Protein 3EJB (pdb70)

Secondary structure (DSSP, 8-state):
--PPPHHHHHHHHHHHHS-PPTTTS-TT-BTTTTT---TTHHHHHHHHHHHHTT----HHHHHH--BHHHHHHHHHH-/-HHHH-HHHHHHHHHHH-SEEEEEETTEEEEEE--HHHHHHHHH-TTEE---SS-TT--TTHHHHHHHHTSGGG--TTHHHHHHHHHHGGGSHHHHHTTHHHHHHHHHHHHHTTTTTSEEEHIIIIIHHHHHHHHHHHHT--GGGHHHHHHHHHHHHGGGSTT--HHHHHHHHHHHHHHHHHHHHHHHHHHHS--SSHHHHHHH----HHHHHHHHHHHHHHHHHHHHHHHHHHHHHHHT-HHHHHHHHH-GGGHHHHHHHHHHHS-SB-EEEEEESS-EEETTEEE-TT-EEEEEHHHHTT-TTTSSSTTS--TT-SS----TT--STT--TTHHHHHHHHHHHHHHHHHH-TT-EE----B-S-SSB--BS--EEE--/---PPPHHHHHHHHHHHHHT--GGG--TT-BTTTTS---TTHHHHHHHHHHHHTT----HHHHHH--BHHHHHHHH-/-HHHHHHH-HHHHHHHHHHH-SEEEEEETTEEEEEE--HHHHHHHHH-TTEE---SS-TT--TTHHHHHHHHTSGGG--TTHHHHHHHHHHTTSSHHHHHTTHHHHHHHHHHHHHTTTTTSEEEHIIIIIHHHHHHHHHHHHT--TTSHHHHHHHHHHHGGGGSTT--HHHHHHHHHHHHHHHHHHHHHHHHHHHS--SSHHHHHHS--TT----HHHHHHHHHHHHHHHHTHHHHHHHHHHHHHHH-HHHHHHHHH-GGGHHHHHHHHHHHS-SB-EEEEEESS-EEETTEEE-TT-EEEEEHHHHTT-TTTSSSTTS--TT--S----TT--GGG--TTHHHHHHHHHHHHHHHHHH-TT-EE---B-S-SSB--BS--EEE--/--PPPHHHHHHHHHHHHHT--SSS--TT-BTTTTS---TTHHHHHHHHHHHHTT----HHHHTT--BHHHHHHHHHT-/-TTT-HHHHHHHHHHH-SEEEEEETTEEEEEE--HHHHHHHHH-TTEE---SS-TT--TTHHHHHHHHTSGGG--TTHHHHHHHHHGGGGSHHHHHTTHHHHHHHHHHHHHTTTTTSEEEIIIIIIHHHHHHHHHHHHT--GGGHHHHHHHHHHHHGGGSTT--HHHHHHHHHHHHHHHHHHHHHHHHHHHS--SSHHHHHHH----HHHHHHHHHHHHHHHHHHHHHHHHHHHHHHHH-HHHHHHHHH-GGGHHHHHHHHHHHS-SB-EEEEEESS-EEETTEEE-TT-EEEEEHHHHTT-TTTSSSTTS--TT-SS----TT--STT--TTHHHHHHHHHHHHHHHHHH-TT-EE---B-S-SSB--BS--EEE--/---PPPHHHHHHHHHHHHHT--GGG--TT-BTTTTT---TTHHHHHHHHHHHHTT----HHHHTT--BHHHHHHHH-/-HHHHHHH-HHHHHHHHHHH-SEEEEEETTEEEEEE--HHHHHHHHH-TTEE---SS-TT--TTHHHHHHHHTSGGG--TTHHHHHHHHHGGGSSHHHHHTTHHHHHHHHHHHHHTTTTSSEEEIIIIIIHHHHHHHHHHHHT--GGGHHHHHHHHHHHGGGGSTT--HHHHHHHHHHHHHHHHHHHHHHHHHHHS--SSHHHHHHH-BTTB---HHHHHHHHHHHHHHHHHHHHHHHHHHHHHHHH-HHHHHHHHH-GGGHHHHHHHHHHHS-SB--EEEEESS-EEETTEEE-TT-EEEE-HHHHTT-TTTSSSTTS--TT--S----TT--GGG--TTHHHHHHHHHHHHHHHHHSSTT-EE-----B-S-SSB--BS--EEE-

Sequence (1841 aa):
SHMSTIEERVKKIIGEQLGVKQEEVTNNASFVEDLGADSLDTVELVMALEEEFDTEIPDEEAEKITTVQAAIDYINGHSEFLKNPYSFYDTLRAVHPIYKGSFLKYPGWYVTGYEETAAILKDARFKVRTPLPESSTKYQDLSHVQNQMMLFQNQPDHRRRLRTLASGAFTPRTTESYQPYIIETVHHLLDQVQGKKKMEVISDFAFPLASFVIANIIGVPEEDREQLKEWAASLIQTIDFTRSRKALTEGNIMAVQAMAYFKELIQKRKRHPQQQDMISMLLKGKLTEEEAASTCILLAIAGHETTVNLISNSVLCLLQHPEQLLKLRENPDLIGTAVEECLRYESPTQMTARVASEDIDICGVTIRQGEQVYLLLGAANRDPSIFTNPDVFDITRSPNPHLSFGHGHHVCLGSSLARLEAQIAINTLLQRMPSLNLAEWRYRPLFGFRALEELPVTFEGSHMSTIEERVKKIIGEQLGVKQEEVTNNASFVEDLGADSLDTVELVMALEEEFDTEIPDEEAEKITTVQAAIDYINTASSEFLKNPYSFYDTLRAVHPIYKGSFLKYPGWYVTGYEETAAILKDARFKVRTPLPESSTKYQDLSHVQNQMMLFQNQPDHRRLRTLASGAFTPRTTESYQPYIIETVHHLLDQVQGKKKMEVISDFAFPLASFVIANIIGVPEEDREQLKEWAASLIQTIDFTRSRKALTEGNIMAVQAMAYFKELIQKRKRHPQQDMISMLLKGREKDKLTEEEAASTCILLAIAGHETTVNLISNSVLCLLQHPEQLLKLRENPDLIGTAVEECLRYESPTQMTARVASEDIDICGVTIRQGEQVYLLLGAANRDPSIFTNPDVFDITRSPNNPHLSFGHGHHVCLGSSLARLEAQIAINTLLQRMPSLNLAWRYRPLFGFRALEELPVTFESHMSTIEERVKKIIGEQLGVKQEEVTNNASFVEDLGADSLDTVELVMALEEEFDTEIPDEEAEKITTVQAAIDYINGHEFLKNPYSFYDTLRAVHPIYKGSFLKYPGWYVTGYEETAAILKDARFKVRTPLPESSTKYQDLSHVQNQMMLFQNQPDHRRLRTLASGAFTPRTTESYQPYIIETVHHLLDQVQGKKKMEVISDFAFPLASFVIANIIGVPEEDREQLKEWAASLIQTIDFTRSRKALTEGNIMAVQAMAYFKELIQKRKRHPQQDMISMLLKGKLTEEEAASTCILLAIAGHETTVNLISNSVLCLLQHPEQLLKLRENPDLIGTAVEECLRYESPTQMTARVASEDIDICGVTIRQGEQVYLLLGAANRDPSIFTNPDVFDITRSPNPHLSFGHGHHVCLGSSLARLEAQIAINTLLQRMPSLNLAWRYRPLFGFRALEELPVTFEGSHMSTIEERVKKIIGEQLGVKQEEVTNNASFVEDLGADSLDTVELVMALEEEFDTEIPDEEAEKITTVQAAIDYINTASSEFLKNPYSFYDTLRAVHPIYKGSFLKYPGWYVTGYEETAAILKDARFKVRTPLPESSTKYQDLSHVQNQMMLFQNQPDHRRLRTLASGAFTPRTTESYQPYIIETVHHLLDQVQGKKKMEVISDFAFPLASFVIANIIGVPEEDREQLKEWAASLIQTIDFTRSRKALTEGNIMAVQAMAYFKELIQKRKRHPQQDMISMLLKGREKDKLTEEEAASTCILLAIAGHETTVNLISNSVLCLLQHPEQLLKLRENPDLIGTAVEECLRYESPTQMTARVASEDIDICGVTIRQGEQVYLLLGAANRDPSIFTNPDVFDITRSPNPHLSFGHGHHVCLGSSLARLEAQIAINTLLQRMPSLNLADEWRYRPLFGFRALEELPVTF

Solvent-accessible surface area: 83717 Å² total; per-residue (Å²): 168,130,176,75,65,54,70,72,65,0,36,117,20,0,10,116,20,32,72,23,143,85,156,90,0,66,51,126,9,24,14,82,143,95,18,54,6,53,83,5,19,45,17,2,7,23,56,10,12,44,126,71,32,135,47,156,8,71,29,138,51,18,118,150,36,86,32,0,59,30,3,9,78,26,23,98,61,143,88,142,50,32,147,74,3,18,67,64,5,62,76,11,38,89,105,56,31,2,62,137,20,29,60,76,38,32,78,10,21,4,0,0,0,22,101,34,0,14,49,2,13,75,31,54,102,7,88,7,53,24,18,1,25,147,108,13,101,95,11,120,60,1,6,81,5,7,49,31,11,14,70,36,37,47,43,30,40,6,99,59,2,48,96,37,1,35,33,6,15,51,29,196,43,6,81,73,36,62,89,63,0,68,115,11,0,69,102,10,0,87,101,9,41,80,135,126,140,9,34,0,21,69,52,0,0,30,25,0,0,12,66,2,5,0,66,13,0,10,1,46,117,146,32,28,130,81,2,83,90,6,1,42,7,10,13,68,2,62,5,28,50,28,43,78,175,13,2,74,76,0,30,90,22,0,73,77,0,14,45,34,1,72,109,7,0,76,130,36,102,190,116,94,97,192,23,5,1,11,54,4,44,177,56,152,22,83,67,54,20,4,0,0,8,0,4,25,17,2,20,47,8,1,8,34,10,7,4,4,0,0,6,0,4,10,5,3,18,85,54,86,142,22,17,89,65,1,92,135,30,64,46,2,18,5,19,1,1,12,0,2,2,0,30,24,1,9,27,5,32,38,18,15,28,1,36,75,89,1,111,31,57,86,34,69,0,151,122,44,42,52,0,11,0,9,5,1,0,0,0,13,14,40,56,39,8,26,91,22,78,85,3,42,1,52,37,37,57,20,62,20,6,9,34,18,66,25,93,40,55,48,33,18,20,46,11,11,32,27,2,0,28,16,0,2,34,14,0,14,139,55,0,72,56,13,87,48,87,205,89,148,32,56,82,8,66,6,23,13,1,3,78,76,0,52,2,44,6,104,126,121,123,177,75,66,56,65,58,65,0,29,105,21,0,6,117,18,32,68,67,131,55,144,130,3,72,41,114,8,22,17,98,156,103,32,54,8,50,91,5,18,42,13,4,7,28,64,5,20,39,128,76,25,140,43,153,15,71,25,114,58,20,111,138,37,80,39,0,65,28,6,10,83,78,45,118,128,90,49,44,115,38,28,134,75,3,19,60,83,7,55,87,10,37,95,100,54,33,2,63,99,24,23,57,69,39,24,80,2,24,5,0,0,1,21,98,28,0,6,44,0,10,78,33,69,42,7,90,6,60,23,15,5,29,136,114,16,103,92,13,115,63,1,9,74,4,7,42,33,11,15,67,31,33,48,89,109,49,2,101,52,0,51,44,3,0,22,24,11,14,47,38,134,47,5,93,78,45,80,78,84,0,59,116,11,0,66,98,15,1,82,108,11,80,61,145,138,143,6,30,0,24,66,58,1,0,38,22,0,0,9,76,3,4,0,67,16,0,11,2,39,135,132,31,35,136,90,3,85,86,13,2,40,12,10,12,38,1,57,4,25,40,24,39,80,175,16,1,74,88,0,32,90,24,0,72,82,1,14,60,38,1,74,93,9,0,73,112,33,89,161,131,26,73,127,20,3,0,13,44,2,61,119,32,108,161,194,19,162,34,80,66,55,17,1,0,0,3,0,4,28,15,2,18,46,8,6,13,32,10,10,5,3,0,1,5,0,4,5,3,2,21,85,40,87,104,18,17,102,70,1,53,133,19,73,48,0,19,5,18,1,0,11,0,2,2,1,27,26,1,9,30,4,30,38,15,14,26,2,31,58,40,2,75,28,54,84,29,34,0,119,124,46,46,51,0,15,0,12,5,0,0,0,0,10,15,72,68,44,4,39,91,21,77,79,8,44,0,38,30,32,53,20,66,21,6,9,35,18,52,22,67,37,54,49,34,18,20,41,10,15,32,22,2,0,30,17,0,2,34,9,1,13,137,38,0,89,67,10,84,56,90,149,187,32,55,81,6,36,6,21,11,1,5,79,99,2,70,1,57,5,111,169,131,175,76,66,61,72,64,74,0,32,114,22,0,0,98,21,37,64,58,128,89,134,98,4,74,41,136,7,11,20,75,142,98,24,50,8,50,83,5,19,44,17,2,8,23,54,10,15,46,112,72,29,134,55,155,11,67,35,116,46,19,143,144,38,80,40,0,65,32,4,10,79,25,19,90,62,138,177,59,50,156,74,2,17,64,65,6,58,79,12,37,90,104,57,32,3,62,158,20,37,62,79,39,32,86,10,26,5,0,0,1,24,104,29,0,8,46,0,13,131,34,54,101,8,78,8,55,30,17,2,26,141,93,14,99,88,12,119,60,1,7,80,4,7,48,38,9,20,68,35,42,45,133,106,52,7,116,75,6,32,82,40,2,34,33,6,14,53,100,212,41,5,122,74,37,65,91,65,0,67,117,11,0,72,104,13,0,86,103,11,52,74,132,131,137,9,36,0,24,74,49,1,0,29,20,0,0,0,46,2,3,3,82,13,0,10,10,58,139,150,43,44,112,80,3,81,87,12,2,50,9,8,13,35,2,58,4,28,43,25,40,72,169,21,2,75,81,0,29,92,19,0,73,71,1,15,48,41,1,69,96,10,0,64,48,34,109,118,72,21,84,141,22,4,1,3,60,4,51,131,49,205,32,81,65,53,22,4,0,0,12,0,4,29,18,4,18,44,8,1,8,35,8,7,4,4,0,0,5,0,4,8,2,3,25,76,48,87,142,28,17,94,102,1,57,131,59,50,130,46,19,27,44,1,1,32,0,2,2,1,28,23,0,8,28,6,31,39,18,18,28,1,35,78,85,3,116,30,49,86,33,65,0,142,115,46,56,53,0,10,0,10,5,1,0,0,0,12,13,75,89,58,4,106,106,22,77,81,3,47,0,68,26,100,109,27,68,20,5,10,34,18,51,32,104,40,54,50,34,18,21,44,11,13,67,21,1,0,46,17,0,2,24,11,1,8,113,56,0,80,50,9,88,48,83,158,192,35,58,84,10,58,7,22,13,1,3,93,97,0,51,2,56,9,105,135,114,128,174,76,64,59,67,54,69,0,26,114,23,0,4,129,31,38,71,46,137,48,129,104,6,75,37,121,8,18,16,92,160,98,39,57,6,45,91,4,9,41,14,1,6,18,46,10,17,41,121,75,23,134,58,160,14,75,21,142,60,14,117,136,33,84,33,0,66,26,2,17,87,84,33,138,131,90,54,68,113,41,30,160,69,3,20,65,68,5,58,76,9,35,92,104,53,32,3,57,103,24,25,51,70,40,24,80,3,28,5,0,0,0,21,95,35,0,6,47,1,8,119,34,54,97,7,90,8,44,19,17,4,28,137,115,11,104,72,16,117,61,1,7,74,3,7,45,30,11,13,71,30,37,46,124,107,49,12,167,56,0,56,48,4,0,26,25,11,15,50,103,213,39,6,127,74,40,67,93,82,0,21,117,10,0,25,96,16,0,57,110,8,58,64,109,146,126,8,37,0,22,72,45,1,0,47,16,0,0,1,54,4,4,3,74,15,0,11,6,37,116,137,39,38,95,93,3,61,98,9,1,44,12,9,14,34,1,56,4,24,39,27,49,70,172,17,0,71,85,0,30,93,28,0,71,80,1,13,58,30,1,74,110,9,0,87,105,31,118,172,116,87,91,188,19,2,0,12,58,1,47,181,22,114,186,184,32,164,29,78,60,54,18,0,0,0,2,0,4,26,15,3,19,42,9,1,14,36,8,9,4,4,0,0,5,0,4,5,1,3,23,71,52,88,140,28,17,95,89,2,54,140,56,75,135,35,22,29,36,1,1,33,0,2,2,1,28,23,0,9,29,5,31,39,17,14,26,2,33,79,87,1,112,36,59,85,32,62,0,151,122,44,40,53,0,14,0,9,5,1,0,0,0,10,13,79,85,58,6,114,92,20,77,81,8,44,0,61,32,94,118,20,64,19,6,9,34,17,52,32,107,40,55,48,35,19,21,42,10,12,68,21,2,0,45,20,0,1,35,11,0,10,72,9,0,104,78,7,87,44,49,144,119,63,165,37,54,81,6,30,6,20,11,0,3,68,87,0,35,2,56,39

InterPro domains:
  IPR003231 Acyl carrier protein [MF_01217] (3-77)
  IPR003231 Acyl carrier protein [PTHR20863] (2-77)
  IPR003231 Acyl carrier protein [TIGR00517] (1-77)
  IPR006162 Phosphopantetheine attachment site [PS00012] (32-47)
  IPR009081 Phosphopantetheine binding ACP domain [PF00550] (6-73)
  IPR009081 Phosphopantetheine binding ACP domain [PS50075] (2-77)
  IPR036736 ACP-like superfamily [G3DSA:1.10.1200.10] (1-78)
  IPR036736 ACP-like superfamily [SSF47336] (2-77)

Structure (mmCIF, N/CA/C/O backbone):
data_3EJB
#
_entry.id   3EJB
#
_cell.length_a   61.300
_cell.length_b   92.100
_cell.length_c   107.700
_cell.angle_alpha   109.00
_cell.angle_beta   89.20
_cell.angle_gamma   90.10
#
_symmetry.space_group_name_H-M   'P 1'
#
loop_
_entity.id
_entity.type
_entity.pdbx_description
1 polymer 'Acyl carrier protein'
2 polymer 'Biotin biosynthesis cytochrome P450-like enzyme'
3 non-polymer 'S-[2-({N-[(2S)-2-hydroxy-3,3-dimethyl-4-(phosphonooxy)butanoyl]-beta-alanyl}amino)ethyl] tetradecanethioate'
4 non-polymer 'heptyl 1-thio-beta-D-glucopyranoside'
5 non-polymer 'PROTOPORPHYRIN IX CONTAINING FE'
6 non-polymer 'CHLORIDE ION'
7 water water
#
loop_
_atom_site.group_PDB
_atom_site.id
_atom_site.type_symbol
_atom_site.label_atom_id
_atom_site.label_alt_id
_atom_site.label_comp_id
_atom_site.label_asym_id
_atom_site.label_entity_id
_atom_site.label_seq_id
_atom_site.pdbx_PDB_ins_code
_atom_site.Cartn_x
_atom_site.Cartn_y
_atom_site.Cartn_z
_atom_site.occupancy
_atom_site.B_iso_or_equiv
_atom_site.auth_seq_id
_atom_site.auth_comp_id
_atom_site.auth_asym_id
_atom_site.auth_atom_id
_atom_site.pdbx_PDB_model_num
ATOM 1 N N . SER A 1 18 ? 73.942 -22.441 96.515 1.00 32.88 18 SER A N 1
ATOM 2 C CA . SER A 1 18 ? 73.166 -21.185 96.724 1.00 32.75 18 SER A CA 1
ATOM 3 C C . SER A 1 18 ? 73.202 -20.751 98.185 1.00 32.65 18 SER A C 1
ATOM 4 O O . SER A 1 18 ? 73.611 -21.514 99.061 1.00 32.65 18 SER A O 1
ATOM 7 N N . HIS A 1 19 ? 72.774 -19.517 98.439 1.00 32.56 19 HIS A N 1
ATOM 8 C CA . HIS A 1 19 ? 72.725 -18.981 99.795 1.00 32.39 19 HIS A CA 1
ATOM 9 C C . HIS A 1 19 ? 71.730 -17.828 99.891 1.00 32.18 19 HIS A C 1
ATOM 10 O O . HIS A 1 19 ? 71.368 -17.224 98.879 1.00 32.12 19 HIS A O 1
ATOM 17 N N . MET A 1 20 ? 71.284 -17.534 101.109 1.00 31.93 20 MET A N 1
ATOM 18 C CA . MET A 1 20 ? 70.410 -16.392 101.351 1.00 31.65 20 MET A CA 1
ATOM 19 C C . MET A 1 20 ? 71.148 -15.091 101.049 1.00 31.65 20 MET A C 1
ATOM 20 O O . MET A 1 20 ? 72.361 -14.996 101.243 1.00 31.64 20 MET A O 1
ATOM 25 N N . SER A 1 21 ? 70.411 -14.094 100.567 1.00 31.40 21 SER A N 1
ATOM 26 C CA . SER A 1 21 ? 71.007 -12.827 100.154 1.00 31.29 21 SER A CA 1
ATOM 27 C C . SER A 1 21 ? 71.707 -12.127 101.316 1.00 31.04 21 SER A C 1
ATOM 28 O O . SER A 1 21 ? 71.113 -11.914 102.372 1.00 30.95 21 SER A O 1
ATOM 31 N N . THR A 1 22 ? 72.973 -11.779 101.113 1.00 30.95 22 THR A N 1
ATOM 32 C CA . THR A 1 22 ? 73.740 -11.053 102.120 1.00 30.75 22 THR A CA 1
ATOM 33 C C . THR A 1 22 ? 73.422 -9.562 102.070 1.00 30.67 22 THR A C 1
ATOM 34 O O . THR A 1 22 ? 72.723 -9.098 101.169 1.00 30.66 22 THR A O 1
ATOM 38 N N . ILE A 1 23 ? 73.938 -8.817 103.043 1.00 30.61 23 ILE A N 1
ATOM 39 C CA . ILE A 1 23 ? 73.787 -7.366 103.057 1.00 30.60 23 ILE A CA 1
ATOM 40 C C . ILE A 1 23 ? 74.343 -6.749 101.778 1.00 30.47 23 ILE A C 1
ATOM 41 O O . ILE A 1 23 ? 73.682 -5.929 101.140 1.00 30.32 23 ILE A O 1
ATOM 46 N N . GLU A 1 24 ? 75.550 -7.161 101.400 1.00 30.48 24 GLU A N 1
ATOM 47 C CA . GLU A 1 24 ? 76.202 -6.651 100.196 1.00 30.52 24 GLU A CA 1
ATOM 48 C C . GLU A 1 24 ? 75.383 -6.930 98.938 1.00 30.38 24 GLU A C 1
ATOM 49 O O . GLU A 1 24 ? 75.202 -6.050 98.098 1.00 30.31 24 GLU A O 1
ATOM 55 N N . GLU A 1 25 ? 74.896 -8.160 98.811 1.00 30.41 25 GLU A N 1
ATOM 56 C CA . GLU A 1 25 ? 74.139 -8.565 97.630 1.00 30.46 25 GLU A CA 1
ATOM 57 C C . GLU A 1 25 ? 72.815 -7.813 97.515 1.00 30.31 25 GLU A C 1
ATOM 58 O O . GLU A 1 25 ? 72.397 -7.444 96.418 1.00 30.50 25 GLU A O 1
ATOM 64 N N . ARG A 1 26 ? 72.165 -7.582 98.653 1.00 30.22 26 ARG A N 1
ATOM 65 C CA . ARG A 1 26 ? 70.893 -6.862 98.686 1.00 30.27 26 ARG A CA 1
ATOM 66 C C . ARG A 1 26 ? 71.060 -5.394 98.296 1.00 30.39 26 ARG A C 1
ATOM 67 O O . ARG A 1 26 ? 70.247 -4.845 97.551 1.00 30.27 26 ARG A O 1
ATOM 75 N N . VAL A 1 27 ? 72.116 -4.763 98.805 1.00 30.51 27 VAL A N 1
ATOM 76 C CA . VAL A 1 27 ? 72.418 -3.373 98.466 1.00 30.54 27 VAL A CA 1
ATOM 77 C C . VAL A 1 27 ? 72.713 -3.226 96.976 1.00 30.84 27 VAL A C 1
ATOM 78 O O . VAL A 1 27 ? 72.181 -2.334 96.314 1.00 30.67 27 VAL A O 1
ATOM 82 N N . LYS A 1 28 ? 73.554 -4.114 96.454 1.00 31.21 28 LYS A N 1
ATOM 83 C CA . LYS A 1 28 ? 73.976 -4.047 95.058 1.00 31.61 28 LYS A CA 1
ATOM 84 C C . LYS A 1 28 ? 72.818 -4.290 94.093 1.00 31.79 28 LYS A C 1
ATOM 85 O O . LYS A 1 28 ? 72.767 -3.699 93.015 1.00 31.92 28 LYS A O 1
ATOM 91 N N . LYS A 1 29 ? 71.893 -5.160 94.487 1.00 32.16 29 LYS A N 1
ATOM 92 C CA . LYS A 1 29 ? 70.717 -5.452 93.673 1.00 32.54 29 LYS A CA 1
ATOM 93 C C . LYS A 1 29 ? 69.816 -4.226 93.539 1.00 32.79 29 LYS A C 1
ATOM 94 O O . LYS A 1 29 ? 69.301 -3.937 92.458 1.00 32.68 29 LYS A O 1
ATOM 100 N N . ILE A 1 30 ? 69.632 -3.510 94.643 1.00 33.33 30 ILE A N 1
ATOM 101 C CA . ILE A 1 30 ? 68.841 -2.282 94.647 1.00 33.94 30 ILE A CA 1
ATOM 102 C C . ILE A 1 30 ? 69.459 -1.233 93.727 1.00 34.52 30 ILE A C 1
ATOM 103 O O . ILE A 1 30 ? 68.768 -0.631 92.905 1.00 34.41 30 ILE A O 1
ATOM 108 N N . ILE A 1 31 ? 70.766 -1.027 93.868 1.00 35.30 31 ILE A N 1
ATOM 109 C CA . ILE A 1 31 ? 71.493 -0.082 93.026 1.00 36.19 31 ILE A CA 1
ATOM 110 C C . ILE A 1 31 ? 71.359 -0.451 91.551 1.00 36.78 31 ILE A C 1
ATOM 111 O O . ILE A 1 31 ? 71.099 0.408 90.709 1.00 36.90 31 ILE A O 1
ATOM 116 N N . GLY A 1 32 ? 71.521 -1.736 91.251 1.00 37.50 32 GLY A N 1
ATOM 117 C CA . GLY A 1 32 ? 71.430 -2.226 89.881 1.00 38.39 32 GLY A CA 1
ATOM 118 C C . GLY A 1 32 ? 70.060 -2.022 89.264 1.00 39.07 32 GLY A C 1
ATOM 119 O O . GLY A 1 32 ? 69.945 -1.638 88.100 1.00 39.08 32 GLY A O 1
ATOM 120 N N . GLU A 1 33 ? 69.017 -2.278 90.048 1.00 39.78 33 GLU A N 1
ATOM 121 C CA . GLU A 1 33 ? 67.645 -2.143 89.569 1.00 40.67 33 GLU A CA 1
ATOM 122 C C . GLU A 1 33 ? 67.248 -0.680 89.389 1.00 41.09 33 GLU A C 1
ATOM 123 O O . GLU A 1 33 ? 66.511 -0.338 88.464 1.00 41.21 33 GLU A O 1
ATOM 129 N N . GLN A 1 34 ? 67.744 0.178 90.275 1.00 41.68 34 GLN A N 1
ATOM 130 C CA . GLN A 1 34 ? 67.428 1.602 90.228 1.00 42.33 34 GLN A CA 1
ATOM 131 C C . GLN A 1 34 ? 68.114 2.294 89.054 1.00 42.85 34 GLN A C 1
ATOM 132 O O . GLN A 1 34 ? 67.480 3.033 88.299 1.00 42.85 34 GLN A O 1
ATOM 138 N N . LEU A 1 35 ? 69.411 2.045 88.904 1.00 43.53 35 LEU A N 1
ATOM 139 C CA . LEU A 1 35 ? 70.213 2.737 87.902 1.00 44.14 35 LEU A CA 1
ATOM 140 C C . LEU A 1 35 ? 70.311 1.946 86.601 1.00 44.66 35 LEU A C 1
ATOM 141 O O . LEU A 1 35 ? 71.061 2.316 85.697 1.00 44.78 35 LEU A O 1
ATOM 146 N N . GLY A 1 36 ? 69.549 0.859 86.511 1.00 45.22 36 GLY A N 1
ATOM 147 C CA . GLY A 1 36 ? 69.549 0.010 85.323 1.00 45.82 36 GLY A CA 1
ATOM 148 C C . GLY A 1 36 ? 70.939 -0.490 84.978 1.00 46.34 36 GLY A C 1
ATOM 149 O O . GLY A 1 36 ? 71.188 -0.944 83.859 1.00 46.38 36 GLY A O 1
ATOM 150 N N . VAL A 1 37 ? 71.843 -0.407 85.948 1.00 46.76 37 VAL A N 1
ATOM 151 C CA . VAL A 1 37 ? 73.247 -0.724 85.726 1.00 47.19 37 VAL A CA 1
ATOM 152 C C . VAL A 1 37 ? 73.538 -2.201 85.986 1.00 47.44 37 VAL A C 1
ATOM 153 O O . VAL A 1 37 ? 72.949 -2.817 86.875 1.00 47.55 37 VAL A O 1
ATOM 157 N N . LYS A 1 38 ? 74.438 -2.762 85.186 1.00 47.76 38 LYS A N 1
ATOM 158 C CA . LYS A 1 38 ? 74.829 -4.162 85.309 1.00 47.98 38 LYS A CA 1
ATOM 159 C C . LYS A 1 38 ? 75.605 -4.401 86.603 1.00 48.03 38 LYS A C 1
ATOM 160 O O . LYS A 1 38 ? 76.300 -3.510 87.091 1.00 48.03 38 LYS A O 1
ATOM 166 N N . GLN A 1 39 ? 75.469 -5.600 87.163 1.00 48.11 39 GLN A N 1
ATOM 167 C CA . GLN A 1 39 ? 76.272 -6.011 88.312 1.00 48.14 39 GLN A CA 1
ATOM 168 C C . GLN A 1 39 ? 77.747 -6.113 87.927 1.00 48.05 39 GLN A C 1
ATOM 169 O O . GLN A 1 39 ? 78.086 -6.155 86.744 1.00 48.06 39 GLN A O 1
ATOM 175 N N . GLU A 1 40 ? 78.618 -6.150 88.932 1.00 47.92 40 GLU A N 1
ATOM 176 C CA . GLU A 1 40 ? 80.066 -6.109 88.711 1.00 47.72 40 GLU A CA 1
ATOM 177 C C . GLU A 1 40 ? 80.520 -4.792 88.083 1.00 47.40 40 GLU A C 1
ATOM 178 O O . GLU A 1 40 ? 81.713 -4.488 88.051 1.00 47.32 40 GLU A O 1
ATOM 184 N N . GLU A 1 41 ? 79.566 -4.027 87.563 1.00 47.01 41 GLU A N 1
ATOM 185 C CA . GLU A 1 41 ? 79.781 -2.611 87.305 1.00 46.62 41 GLU A CA 1
ATOM 186 C C . GLU A 1 41 ? 79.417 -1.846 88.571 1.00 46.16 41 GLU A C 1
ATOM 187 O O . GLU A 1 41 ? 79.926 -0.754 88.824 1.00 46.13 41 GLU A O 1
ATOM 193 N N . VAL A 1 42 ? 78.534 -2.442 89.368 1.00 45.62 42 VAL A N 1
ATOM 194 C CA . VAL A 1 42 ? 78.298 -1.992 90.732 1.00 45.05 42 VAL A CA 1
ATOM 195 C C . VAL A 1 42 ? 79.371 -2.573 91.644 1.00 44.66 42 VAL A C 1
ATOM 196 O O . VAL A 1 42 ? 79.114 -3.495 92.418 1.00 44.68 42 VAL A O 1
ATOM 200 N N . THR A 1 43 ? 80.584 -2.046 91.525 1.00 44.08 43 THR A N 1
ATOM 201 C CA . THR A 1 43 ? 81.681 -2.471 92.377 1.00 43.49 43 THR A CA 1
ATOM 202 C C . THR A 1 43 ? 81.673 -1.675 93.671 1.00 43.10 43 THR A C 1
ATOM 203 O O . THR A 1 43 ? 81.097 -0.590 93.738 1.00 43.03 43 THR A O 1
ATOM 207 N N . ASN A 1 44 ? 82.297 -2.227 94.705 1.00 42.55 44 ASN A N 1
ATOM 208 C CA . ASN A 1 44 ? 82.573 -1.465 95.910 1.00 42.00 44 ASN A CA 1
ATOM 209 C C . ASN A 1 44 ? 83.515 -0.311 95.577 1.00 41.59 44 ASN A C 1
ATOM 210 O O . ASN A 1 44 ? 84.249 -0.369 94.590 1.00 41.68 44 ASN A O 1
ATOM 215 N N . ASN A 1 45 ? 83.466 0.748 96.378 1.00 40.99 45 ASN A N 1
ATOM 216 C CA . ASN A 1 45 ? 84.298 1.930 96.147 1.00 40.40 45 ASN A CA 1
ATOM 217 C C . ASN A 1 45 ? 83.826 2.796 94.978 1.00 39.77 45 ASN A C 1
ATOM 218 O O . ASN A 1 45 ? 84.359 3.883 94.751 1.00 39.77 45 ASN A O 1
ATOM 223 N N . ALA A 1 46 ? 82.826 2.316 94.244 1.00 38.99 46 ALA A N 1
ATOM 224 C CA . ALA A 1 46 ? 82.253 3.081 93.140 1.00 38.24 46 ALA A CA 1
ATOM 225 C C . ALA A 1 46 ? 81.346 4.195 93.654 1.00 37.63 46 ALA A C 1
ATOM 226 O O . ALA A 1 46 ? 80.576 3.996 94.593 1.00 37.51 46 ALA A O 1
ATOM 228 N N . SER A 1 47 ? 81.445 5.366 93.034 1.00 36.82 47 SER A N 1
ATOM 229 C CA . SER A 1 47 ? 80.639 6.517 93.429 1.00 36.16 47 SER A CA 1
ATOM 230 C C . SER A 1 47 ? 79.285 6.505 92.724 1.00 35.55 47 SER A C 1
ATOM 231 O O . SER A 1 47 ? 79.198 6.197 91.536 1.00 35.29 47 SER A O 1
ATOM 234 N N . PHE A 1 48 ? 78.231 6.839 93.464 1.00 34.98 48 PHE A N 1
ATOM 235 C CA . PHE A 1 48 ? 76.876 6.818 92.919 1.00 34.48 48 PHE A CA 1
ATOM 236 C C . PHE A 1 48 ? 76.707 7.825 91.786 1.00 34.22 48 PHE A C 1
ATOM 237 O O . PHE A 1 48 ? 76.202 7.488 90.717 1.00 34.12 48 PHE A O 1
ATOM 245 N N . VAL A 1 49 ? 77.143 9.058 92.025 1.00 34.10 49 VAL A N 1
ATOM 246 C CA . VAL A 1 49 ? 76.995 10.129 91.044 1.00 34.08 49 VAL A CA 1
ATOM 247 C C . VAL A 1 49 ? 78.033 10.028 89.927 1.00 34.02 49 VAL A C 1
ATOM 248 O O . VAL A 1 49 ? 77.684 9.971 88.748 1.00 34.03 49 VAL A O 1
ATOM 252 N N . GLU A 1 50 ? 79.307 9.994 90.307 1.00 33.99 50 GLU A N 1
ATOM 253 C CA . GLU A 1 50 ? 80.402 10.050 89.339 1.00 33.93 50 GLU A CA 1
ATOM 254 C C . GLU A 1 50 ? 80.481 8.813 88.448 1.00 33.57 50 GLU A C 1
ATOM 255 O O . GLU A 1 50 ? 80.532 8.925 87.222 1.00 33.71 50 GLU A O 1
ATOM 261 N N . ASP A 1 51 ? 80.487 7.637 89.067 1.00 32.98 51 ASP A N 1
ATOM 262 C CA . ASP A 1 51 ? 80.713 6.393 88.339 1.00 32.47 51 ASP A CA 1
ATOM 263 C C . ASP A 1 51 ? 79.422 5.777 87.806 1.00 31.93 51 ASP A C 1
ATOM 264 O O . ASP A 1 51 ? 79.361 5.344 86.654 1.00 31.92 51 ASP A O 1
ATOM 269 N N . LEU A 1 52 ? 78.392 5.741 88.645 1.00 31.23 52 LEU A N 1
ATOM 270 C CA . LEU A 1 52 ? 77.162 5.029 88.308 1.00 30.51 52 LEU A CA 1
ATOM 271 C C . LEU A 1 52 ? 76.114 5.932 87.656 1.00 29.90 52 LEU A C 1
ATOM 272 O O . LEU A 1 52 ? 75.103 5.450 87.141 1.00 29.90 52 LEU A O 1
ATOM 277 N N . GLY A 1 53 ? 76.364 7.237 87.675 1.00 29.14 53 GLY A N 1
ATOM 278 C CA . GLY A 1 53 ? 75.538 8.193 86.940 1.00 28.22 53 GLY A CA 1
ATOM 279 C C . GLY A 1 53 ? 74.184 8.467 87.570 1.00 27.60 53 GLY A C 1
ATOM 280 O O . GLY A 1 53 ? 73.185 8.620 86.866 1.00 27.72 53 GLY A O 1
ATOM 281 N N . ALA A 1 54 ? 74.149 8.543 88.896 1.00 26.78 54 ALA A N 1
ATOM 282 C CA . ALA A 1 54 ? 72.904 8.809 89.613 1.00 26.06 54 ALA A CA 1
ATOM 283 C C . ALA A 1 54 ? 72.579 10.301 89.618 1.00 25.48 54 ALA A C 1
ATOM 284 O O . ALA A 1 54 ? 73.398 11.121 90.031 1.00 25.23 54 ALA A O 1
ATOM 286 N N . ASP A 1 55 ? 71.381 10.649 89.155 1.00 24.95 55 ASP A N 1
ATOM 287 C CA . ASP A 1 55 ? 70.944 12.040 89.153 1.00 24.31 55 ASP A CA 1
ATOM 288 C C . ASP A 1 55 ? 70.209 12.413 90.439 1.00 24.04 55 ASP A C 1
ATOM 289 O O . ASP A 1 55 ? 70.160 11.627 91.387 1.00 23.96 55 ASP A O 1
ATOM 294 N N . SER A 1 56 ? 69.631 13.611 90.457 1.00 23.62 56 SER A N 1
ATOM 295 C CA . SER A 1 56 ? 69.092 14.194 91.684 1.00 23.24 56 SER A CA 1
ATOM 296 C C . SER A 1 56 ? 67.763 13.575 92.122 1.00 22.91 56 SER A C 1
ATOM 297 O O . SER A 1 56 ? 67.218 13.940 93.164 1.00 22.93 56 SER A O 1
ATOM 300 N N . LEU A 1 57 ? 67.247 12.644 91.324 1.00 22.46 57 LEU A N 1
ATOM 301 C CA . LEU A 1 57 ? 66.113 11.820 91.741 1.00 22.02 57 LEU A CA 1
ATOM 302 C C . LEU A 1 57 ? 66.575 10.419 92.120 1.00 21.90 57 LEU A C 1
ATOM 303 O O . LEU A 1 57 ? 66.123 9.855 93.118 1.00 21.69 57 LEU A O 1
ATOM 308 N N . ASP A 1 58 ? 67.480 9.868 91.313 1.00 21.73 58 ASP A N 1
ATOM 309 C CA . ASP A 1 58 ? 68.024 8.530 91.536 1.00 21.54 58 ASP A CA 1
ATOM 310 C C . ASP A 1 58 ? 68.502 8.346 92.972 1.00 21.23 58 ASP A C 1
ATOM 311 O O . ASP A 1 58 ? 68.254 7.311 93.589 1.00 21.16 58 ASP A O 1
ATOM 316 N N . THR A 1 59 ? 69.195 9.354 93.493 1.00 20.81 59 THR A N 1
ATOM 317 C CA . THR A 1 59 ? 69.780 9.274 94.827 1.00 20.62 59 THR A CA 1
ATOM 318 C C . THR A 1 59 ? 68.715 9.302 95.921 1.00 20.54 59 THR A C 1
ATOM 319 O O . THR A 1 59 ? 68.863 8.657 96.957 1.00 20.23 59 THR A O 1
ATOM 323 N N . VAL A 1 60 ? 67.642 10.052 95.683 1.00 20.43 60 VAL A N 1
ATOM 324 C CA . VAL A 1 60 ? 66.504 10.069 96.597 1.00 20.33 60 VAL A CA 1
ATOM 325 C C . VAL A 1 60 ? 65.776 8.725 96.579 1.00 20.34 60 VAL A C 1
ATOM 326 O O . VAL A 1 60 ? 65.465 8.163 97.628 1.00 20.12 60 VAL A O 1
ATOM 330 N N . GLU A 1 61 ? 65.527 8.208 95.381 1.00 20.60 61 GLU A N 1
ATOM 331 C CA . GLU A 1 61 ? 64.818 6.941 95.220 1.00 21.08 61 GLU A CA 1
ATOM 332 C C . GLU A 1 61 ? 65.645 5.762 95.725 1.00 21.21 61 GLU A C 1
ATOM 333 O O . GLU A 1 61 ? 65.097 4.750 96.167 1.00 20.98 61 GLU A O 1
ATOM 339 N N . LEU A 1 62 ? 66.965 5.903 95.659 1.00 21.30 62 LEU A N 1
ATOM 340 C CA . LEU A 1 62 ? 67.875 4.879 96.158 1.00 21.92 62 LEU A CA 1
ATOM 341 C C . LEU A 1 62 ? 67.785 4.761 97.679 1.00 22.03 62 LEU A C 1
ATOM 342 O O . LEU A 1 62 ? 67.722 3.659 98.221 1.00 21.71 62 LEU A O 1
ATOM 347 N N . VAL A 1 63 ? 67.763 5.903 98.362 1.00 22.41 63 VAL A N 1
ATOM 348 C CA . VAL A 1 63 ? 67.614 5.919 99.814 1.00 23.10 63 VAL A CA 1
ATOM 349 C C . VAL A 1 63 ? 66.259 5.354 100.239 1.00 23.59 63 VAL A C 1
ATOM 350 O O . VAL A 1 63 ? 66.174 4.584 101.195 1.00 23.58 63 VAL A O 1
ATOM 354 N N . MET A 1 64 ? 65.206 5.728 99.518 1.00 24.29 64 MET A N 1
ATOM 355 C CA . MET A 1 64 ? 63.869 5.202 99.787 1.00 25.48 64 MET A CA 1
ATOM 356 C C . MET A 1 64 ? 63.842 3.683 99.664 1.00 25.11 64 MET A C 1
ATOM 357 O O . MET A 1 64 ? 63.277 2.992 100.512 1.00 24.96 64 MET A O 1
ATOM 362 N N . ALA A 1 65 ? 64.451 3.173 98.596 1.00 25.25 65 ALA A N 1
ATOM 363 C CA . ALA A 1 65 ? 64.491 1.737 98.339 1.00 25.46 65 ALA A CA 1
ATOM 364 C C . ALA A 1 65 ? 65.293 0.996 99.404 1.00 25.76 65 ALA A C 1
ATOM 365 O O . ALA A 1 65 ? 64.943 -0.120 99.789 1.00 25.47 65 ALA A O 1
ATOM 367 N N . LEU A 1 66 ? 66.370 1.619 99.873 1.00 26.18 66 LEU A N 1
ATOM 368 C CA . LEU A 1 66 ? 67.191 1.042 100.931 1.00 26.81 66 LEU A CA 1
ATOM 369 C C . LEU A 1 66 ? 66.451 1.049 102.266 1.00 27.30 66 LEU A C 1
ATOM 370 O O . LEU A 1 66 ? 66.495 0.071 103.014 1.00 27.32 66 LEU A O 1
ATOM 375 N N . GLU A 1 67 ? 65.768 2.154 102.552 1.00 27.87 67 GLU A N 1
ATOM 376 C CA . GLU A 1 67 ? 64.982 2.284 103.778 1.00 28.59 67 GLU A CA 1
ATOM 377 C C . GLU A 1 67 ? 63.915 1.197 103.889 1.00 28.89 67 GLU A C 1
ATOM 378 O O . GLU A 1 67 ? 63.669 0.667 104.972 1.00 28.85 67 GLU A O 1
ATOM 384 N N . GLU A 1 68 ? 63.288 0.867 102.764 1.00 29.44 68 GLU A N 1
ATOM 385 C CA . GLU A 1 68 ? 62.252 -0.160 102.739 1.00 30.07 68 GLU A CA 1
ATOM 386 C C . GLU A 1 68 ? 62.847 -1.563 102.834 1.00 30.24 68 GLU A C 1
ATOM 387 O O . GLU A 1 68 ? 62.312 -2.428 103.528 1.00 30.21 68 GLU A O 1
ATOM 393 N N . GLU A 1 69 ? 63.961 -1.780 102.141 1.00 30.45 69 GLU A N 1
ATOM 394 C CA . GLU A 1 69 ? 64.597 -3.093 102.099 1.00 30.69 69 GLU A CA 1
ATOM 395 C C . GLU A 1 69 ? 65.104 -3.532 103.471 1.00 30.95 69 GLU A C 1
ATOM 396 O O . GLU A 1 69 ? 64.994 -4.703 103.838 1.00 30.96 69 GLU A O 1
ATOM 402 N N . PHE A 1 70 ? 65.656 -2.589 104.226 1.00 31.30 70 PHE A N 1
ATOM 403 C CA . PHE A 1 70 ? 66.256 -2.901 105.517 1.00 31.79 70 PHE A CA 1
ATOM 404 C C . PHE A 1 70 ? 65.415 -2.376 106.677 1.00 32.25 70 PHE A C 1
ATOM 405 O O . PHE A 1 70 ? 65.881 -2.316 107.816 1.00 32.31 70 PHE A O 1
ATOM 413 N N . ASP A 1 71 ? 64.174 -2.001 106.375 1.00 32.82 71 ASP A N 1
ATOM 414 C CA . ASP A 1 71 ? 63.214 -1.580 107.394 1.00 33.42 71 ASP A CA 1
ATOM 415 C C . ASP A 1 71 ? 63.842 -0.610 108.392 1.00 33.67 71 ASP A C 1
ATOM 416 O O . ASP A 1 71 ? 63.931 -0.901 109.585 1.00 33.86 71 ASP A O 1
ATOM 421 N N . THR A 1 72 ? 64.282 0.542 107.896 1.00 33.96 72 THR A N 1
ATOM 422 C CA . THR A 1 72 ? 64.963 1.519 108.736 1.00 34.19 72 THR A CA 1
ATOM 423 C C . THR A 1 72 ? 64.734 2.948 108.252 1.00 34.22 72 THR A C 1
ATOM 424 O O . THR A 1 72 ? 64.314 3.171 107.117 1.00 34.26 72 THR A O 1
ATOM 428 N N . GLU A 1 73 ? 64.995 3.910 109.132 1.00 34.18 73 GLU A N 1
ATOM 429 C CA . GLU A 1 73 ? 64.953 5.321 108.771 1.00 34.17 73 GLU A CA 1
ATOM 430 C C . GLU A 1 73 ? 66.365 5.891 108.704 1.00 33.85 73 GLU A C 1
ATOM 431 O O . GLU A 1 73 ? 67.104 5.859 109.689 1.00 33.97 73 GLU A O 1
ATOM 437 N N . ILE A 1 74 ? 66.735 6.409 107.538 1.00 33.47 74 ILE A N 1
ATOM 438 C CA . ILE A 1 74 ? 68.024 7.065 107.365 1.00 32.99 74 ILE A CA 1
ATOM 439 C C . ILE A 1 74 ? 67.852 8.580 107.396 1.00 32.58 74 ILE A C 1
ATOM 440 O O . ILE A 1 74 ? 67.224 9.155 106.507 1.00 32.62 74 ILE A O 1
ATOM 445 N N . PRO A 1 75 ? 68.391 9.229 108.438 1.00 32.14 75 PRO A N 1
ATOM 446 C CA . PRO A 1 75 ? 68.331 10.683 108.560 1.00 31.77 75 PRO A CA 1
ATOM 447 C C . PRO A 1 75 ? 69.011 11.368 107.379 1.00 31.35 75 PRO A C 1
ATOM 448 O O . PRO A 1 75 ? 69.930 10.804 106.783 1.00 31.11 75 PRO A O 1
ATOM 452 N N . ASP A 1 76 ? 68.553 12.570 107.043 1.00 30.94 76 ASP A N 1
ATOM 453 C CA . ASP A 1 76 ? 69.122 13.329 105.935 1.00 30.76 76 ASP A CA 1
ATOM 454 C C . ASP A 1 76 ? 70.611 13.592 106.152 1.00 30.87 76 ASP A C 1
ATOM 455 O O . ASP A 1 76 ? 71.394 13.586 105.203 1.00 30.67 76 ASP A O 1
ATOM 460 N N . GLU A 1 77 ? 70.994 13.811 107.407 1.00 31.11 77 GLU A N 1
ATOM 461 C CA . GLU A 1 77 ? 72.396 14.019 107.765 1.00 31.51 77 GLU A CA 1
ATOM 462 C C . GLU A 1 77 ? 73.266 12.833 107.361 1.00 31.46 77 GLU A C 1
ATOM 463 O O . GLU A 1 77 ? 74.343 13.009 106.791 1.00 31.58 77 GLU A O 1
ATOM 469 N N . GLU A 1 78 ? 72.790 11.627 107.659 1.00 31.36 78 GLU A N 1
ATOM 470 C CA . GLU A 1 78 ? 73.556 10.411 107.403 1.00 31.32 78 GLU A CA 1
ATOM 471 C C . GLU A 1 78 ? 73.613 10.072 105.917 1.00 31.16 78 GLU A C 1
ATOM 472 O O . GLU A 1 78 ? 74.630 9.583 105.422 1.00 31.11 78 GLU A O 1
ATOM 478 N N . ALA A 1 79 ? 72.517 10.333 105.211 1.00 30.91 79 ALA A N 1
ATOM 479 C CA . ALA A 1 79 ? 72.453 10.092 103.774 1.00 30.79 79 ALA A CA 1
ATOM 480 C C . ALA A 1 79 ? 73.450 10.970 103.021 1.00 30.72 79 ALA A C 1
ATOM 481 O O . ALA A 1 79 ? 74.027 10.548 102.018 1.00 30.35 79 ALA A O 1
ATOM 483 N N . GLU A 1 80 ? 73.652 12.189 103.518 1.00 30.70 80 GLU A N 1
ATOM 484 C CA . GLU A 1 80 ? 74.565 13.140 102.889 1.00 31.04 80 GLU A CA 1
ATOM 485 C C . GLU A 1 80 ? 76.022 12.684 102.966 1.00 30.97 80 GLU A C 1
ATOM 486 O O . GLU A 1 80 ? 76.849 13.087 102.148 1.00 31.01 80 GLU A O 1
ATOM 492 N N . LYS A 1 81 ? 76.332 11.847 103.953 1.00 31.04 81 LYS A N 1
ATOM 493 C CA . LYS A 1 81 ? 77.700 11.377 104.161 1.00 31.18 81 LYS A CA 1
ATOM 494 C C . LYS A 1 81 ? 78.085 10.279 103.172 1.00 31.27 81 LYS A C 1
ATOM 495 O O . LYS A 1 81 ? 79.268 10.050 102.914 1.00 31.27 81 LYS A O 1
ATOM 501 N N . ILE A 1 82 ? 77.081 9.603 102.624 1.00 31.28 82 ILE A N 1
ATOM 502 C CA . ILE A 1 82 ? 77.310 8.438 101.775 1.00 31.35 82 ILE A CA 1
ATOM 503 C C . ILE A 1 82 ? 77.373 8.824 100.301 1.00 31.35 82 ILE A C 1
ATOM 504 O O . ILE A 1 82 ? 76.426 9.389 99.757 1.00 31.50 82 ILE A O 1
ATOM 509 N N . THR A 1 83 ? 78.496 8.518 99.659 1.00 31.25 83 THR A N 1
ATOM 510 C CA . THR A 1 83 ? 78.675 8.828 98.245 1.00 31.27 83 THR A CA 1
ATOM 511 C C . THR A 1 83 ? 79.171 7.619 97.457 1.00 31.21 83 THR A C 1
ATOM 512 O O . THR A 1 83 ? 79.224 7.651 96.228 1.00 31.20 83 THR A O 1
ATOM 516 N N . THR A 1 84 ? 79.528 6.554 98.168 1.00 31.16 84 THR A N 1
ATOM 517 C CA . THR A 1 84 ? 80.045 5.349 97.526 1.00 31.14 84 THR A CA 1
ATOM 518 C C . THR A 1 84 ? 79.295 4.093 97.960 1.00 31.01 84 THR A C 1
ATOM 519 O O . THR A 1 84 ? 78.652 4.071 99.009 1.00 30.95 84 THR A O 1
ATOM 523 N N . VAL A 1 85 ? 79.389 3.050 97.141 1.00 31.02 85 VAL A N 1
ATOM 524 C CA . VAL A 1 85 ? 78.702 1.788 97.402 1.00 31.05 85 VAL A CA 1
ATOM 525 C C . VAL A 1 85 ? 79.107 1.187 98.748 1.00 31.03 85 VAL A C 1
ATOM 526 O O . VAL A 1 85 ? 78.253 0.792 99.542 1.00 30.95 85 VAL A O 1
ATOM 530 N N . GLN A 1 86 ? 80.412 1.132 99.000 1.00 31.06 86 GLN A N 1
ATOM 531 C CA . GLN A 1 86 ? 80.933 0.562 100.240 1.00 31.05 86 GLN A CA 1
ATOM 532 C C . GLN A 1 86 ? 80.409 1.297 101.472 1.00 30.93 86 GLN A C 1
ATOM 533 O O . GLN A 1 86 ? 80.103 0.676 102.490 1.00 30.87 86 GLN A O 1
ATOM 539 N N . ALA A 1 87 ? 80.302 2.619 101.370 1.00 30.83 87 ALA A N 1
ATOM 540 C CA . ALA A 1 87 ? 79.822 3.442 102.476 1.00 30.83 87 ALA A CA 1
ATOM 541 C C . ALA A 1 87 ? 78.376 3.117 102.835 1.00 30.87 87 ALA A C 1
ATOM 542 O O . ALA A 1 87 ? 77.999 3.145 104.007 1.00 30.86 87 ALA A O 1
ATOM 544 N N . ALA A 1 88 ? 77.571 2.816 101.820 1.00 30.92 88 ALA A N 1
ATOM 545 C CA . ALA A 1 88 ? 76.182 2.425 102.030 1.00 31.05 88 ALA A CA 1
ATOM 546 C C . ALA A 1 88 ? 76.101 1.064 102.714 1.00 31.13 88 ALA A C 1
ATOM 547 O O . ALA A 1 88 ? 75.289 0.859 103.615 1.00 31.06 88 ALA A O 1
ATOM 549 N N . ILE A 1 89 ? 76.957 0.141 102.284 1.00 31.39 89 ILE A N 1
ATOM 550 C CA . ILE A 1 89 ? 77.062 -1.170 102.916 1.00 31.73 89 ILE A CA 1
ATOM 551 C C . ILE A 1 89 ? 77.524 -1.046 104.369 1.00 32.04 89 ILE A C 1
ATOM 552 O O . ILE A 1 89 ? 77.004 -1.726 105.255 1.00 32.01 89 ILE A O 1
ATOM 557 N N . ASP A 1 90 ? 78.485 -0.156 104.605 1.00 32.48 90 ASP A N 1
ATOM 558 C CA . ASP A 1 90 ? 79.005 0.086 105.949 1.00 32.89 90 ASP A CA 1
ATOM 559 C C . ASP A 1 90 ? 77.930 0.625 106.889 1.00 33.10 90 ASP A C 1
ATOM 560 O O . ASP A 1 90 ? 77.863 0.234 108.055 1.00 33.05 90 ASP A O 1
ATOM 565 N N . TYR A 1 91 ? 77.099 1.532 106.382 1.00 33.35 91 TYR A N 1
ATOM 566 C CA . TYR A 1 91 ? 76.051 2.145 107.192 1.00 33.74 91 TYR A CA 1
ATOM 567 C C . TYR A 1 91 ? 75.017 1.120 107.647 1.00 34.09 91 TYR A C 1
ATOM 568 O O . TYR A 1 91 ? 74.583 1.131 108.798 1.00 34.13 91 TYR A O 1
ATOM 577 N N . ILE A 1 92 ? 74.624 0.239 106.734 1.00 34.67 92 ILE A N 1
ATOM 578 C CA . ILE A 1 92 ? 73.599 -0.759 107.018 1.00 35.29 92 ILE A CA 1
ATOM 579 C C . ILE A 1 92 ? 74.103 -1.832 107.982 1.00 35.73 92 ILE A C 1
ATOM 580 O O . ILE A 1 92 ? 73.348 -2.333 108.816 1.00 35.81 92 ILE A O 1
ATOM 585 N N . ASN A 1 93 ? 75.386 -2.162 107.878 1.00 36.27 93 ASN A N 1
ATOM 586 C CA . ASN A 1 93 ? 76.008 -3.111 108.795 1.00 36.81 93 ASN A CA 1
ATOM 587 C C . ASN A 1 93 ? 76.162 -2.547 110.206 1.00 37.17 93 ASN A C 1
ATOM 588 O O . ASN A 1 93 ? 76.116 -3.287 111.188 1.00 37.27 93 ASN A O 1
ATOM 593 N N . GLY A 1 94 ? 76.337 -1.233 110.298 1.00 37.50 94 GLY A N 1
ATOM 594 C CA . GLY A 1 94 ? 76.531 -0.573 111.585 1.00 37.97 94 GLY A CA 1
ATOM 595 C C . GLY A 1 94 ? 75.232 -0.128 112.229 1.00 38.26 94 GLY A C 1
ATOM 596 O O . GLY A 1 94 ? 75.227 0.364 113.357 1.00 38.34 94 GLY A O 1
ATOM 597 N N . HIS A 1 95 ? 74.128 -0.303 111.510 1.00 38.57 95 HIS A N 1
ATOM 598 C CA . HIS A 1 95 ? 72.818 0.116 112.000 1.00 38.79 95 HIS A CA 1
ATOM 599 C C . HIS A 1 95 ? 71.778 -0.984 111.808 1.00 38.92 95 HIS A C 1
ATOM 600 O O . HIS A 1 95 ? 70.575 -0.718 111.781 1.00 39.14 95 HIS A O 1
ATOM 607 N N . SER B 2 9 ? 52.458 13.311 111.078 1.00 41.37 9 SER B N 1
ATOM 608 C CA . SER B 2 9 ? 51.124 13.407 111.739 1.00 41.37 9 SER B CA 1
ATOM 609 C C . SER B 2 9 ? 51.063 14.594 112.693 1.00 41.24 9 SER B C 1
ATOM 610 O O . SER B 2 9 ? 50.070 15.319 112.733 1.00 41.23 9 SER B O 1
ATOM 613 N N . GLU B 2 10 ? 52.131 14.786 113.461 1.00 41.06 10 GLU B N 1
ATOM 614 C CA . GLU B 2 10 ? 52.214 15.899 114.401 1.00 40.84 10 GLU B CA 1
ATOM 615 C C . GLU B 2 10 ? 52.437 17.209 113.653 1.00 40.44 10 GLU B C 1
ATOM 616 O O . GLU B 2 10 ? 52.011 18.274 114.100 1.00 40.46 10 GLU B O 1
ATOM 622 N N . PHE B 2 11 ? 53.108 17.116 112.509 1.00 39.88 11 PHE B N 1
ATOM 623 C CA . PHE B 2 11 ? 53.322 18.265 111.641 1.00 39.34 11 PHE B CA 1
ATOM 624 C C . PHE B 2 11 ? 52.042 18.624 110.891 1.00 38.99 11 PHE B C 1
ATOM 625 O O . PHE B 2 11 ? 51.773 19.795 110.635 1.00 38.93 11 PHE B O 1
ATOM 633 N N . LEU B 2 12 ? 51.252 17.609 110.552 1.00 38.55 12 LEU B N 1
ATOM 634 C CA . LEU B 2 12 ? 50.022 17.811 109.789 1.00 38.15 12 LEU B CA 1
ATOM 635 C C . LEU B 2 12 ? 48.927 18.468 110.624 1.00 37.77 12 LEU B C 1
ATOM 636 O O . LEU B 2 12 ? 48.101 19.217 110.099 1.00 37.82 12 LEU B O 1
ATOM 641 N N . LYS B 2 13 ? 48.922 18.184 111.924 1.00 37.25 13 LYS B N 1
ATOM 642 C CA . LYS B 2 13 ? 47.940 18.766 112.836 1.00 36.75 13 LYS B CA 1
ATOM 643 C C . LYS B 2 13 ? 48.183 20.260 113.030 1.00 36.10 13 LYS B C 1
ATOM 644 O O . LYS B 2 13 ? 47.244 21.056 113.034 1.00 35.97 13 LYS B O 1
ATOM 650 N N . ASN B 2 14 ? 49.450 20.629 113.194 1.00 35.32 14 ASN B N 1
ATOM 651 C CA . ASN B 2 14 ? 49.828 22.021 113.402 1.00 34.59 14 ASN B CA 1
ATOM 652 C C . ASN B 2 14 ? 51.217 22.314 112.839 1.00 33.99 14 ASN B C 1
ATOM 653 O O . ASN B 2 14 ? 52.210 22.254 113.564 1.00 33.94 14 ASN B O 1
ATOM 658 N N . PRO B 2 15 ? 51.290 22.626 111.535 1.00 33.34 15 PRO B N 1
ATOM 659 C CA . PRO B 2 15 ? 52.560 22.895 110.865 1.00 32.92 15 PRO B CA 1
ATOM 660 C C . PRO B 2 15 ? 53.129 24.263 111.226 1.00 32.42 15 PRO B C 1
ATOM 661 O O . PRO B 2 15 ? 54.294 24.543 110.944 1.00 32.31 15 PRO B O 1
ATOM 665 N N . TYR B 2 16 ? 52.311 25.100 111.854 1.00 31.94 16 TYR B N 1
ATOM 666 C CA . TYR B 2 16 ? 52.665 26.496 112.074 1.00 31.52 16 TYR B CA 1
ATOM 667 C C . TYR B 2 16 ? 53.655 26.679 113.219 1.00 31.57 16 TYR B C 1
ATOM 668 O O . TYR B 2 16 ? 54.430 27.635 113.231 1.00 31.42 16 TYR B O 1
ATOM 677 N N . SER B 2 17 ? 53.644 25.746 114.166 1.00 31.72 17 SER B N 1
ATOM 678 C CA . SER B 2 17 ? 54.672 25.701 115.201 1.00 31.94 17 SER B CA 1
ATOM 679 C C . SER B 2 17 ? 56.024 25.310 114.602 1.00 31.91 17 SER B C 1
ATOM 680 O O . SER B 2 17 ? 57.064 25.827 115.008 1.00 31.94 17 SER B O 1
ATOM 683 N N . PHE B 2 18 ? 55.995 24.403 113.628 1.00 31.96 18 PHE B N 1
ATOM 684 C CA . PHE B 2 18 ? 57.200 23.992 112.908 1.00 32.05 18 PHE B CA 1
ATOM 685 C C . PHE B 2 18 ? 57.752 25.131 112.053 1.00 31.92 18 PHE B C 1
ATOM 686 O O . PHE B 2 18 ? 58.966 25.304 111.947 1.00 32.00 18 PHE B O 1
ATOM 694 N N . TYR B 2 19 ? 56.855 25.898 111.439 1.00 31.65 19 TYR B N 1
ATOM 695 C CA . TYR B 2 19 ? 57.254 27.057 110.648 1.00 31.52 19 TYR B CA 1
ATOM 696 C C . TYR B 2 19 ? 57.872 28.134 111.536 1.00 31.70 19 TYR B C 1
ATOM 697 O O . TYR B 2 19 ? 58.807 28.826 111.130 1.00 31.57 19 TYR B O 1
ATOM 706 N N . ASP B 2 20 ? 57.337 28.274 112.746 1.00 32.00 20 ASP B N 1
ATOM 707 C CA . ASP B 2 20 ? 57.771 29.322 113.668 1.00 32.36 20 ASP B CA 1
ATOM 708 C C . ASP B 2 20 ? 59.202 29.111 114.155 1.00 32.58 20 ASP B C 1
ATOM 709 O O . ASP B 2 20 ? 59.967 30.067 114.282 1.00 32.62 20 ASP B O 1
ATOM 714 N N . THR B 2 21 ? 59.561 27.860 114.427 1.00 32.85 21 THR B N 1
ATOM 715 C CA . THR B 2 21 ? 60.907 27.545 114.903 1.00 33.13 21 THR B CA 1
ATOM 716 C C . THR B 2 21 ? 61.961 27.761 113.816 1.00 33.04 21 THR B C 1
ATOM 717 O O . THR B 2 21 ? 63.116 28.066 114.113 1.00 33.14 21 THR B O 1
ATOM 721 N N . LEU B 2 22 ? 61.552 27.619 112.559 1.00 32.89 22 LEU B N 1
ATOM 722 C CA . LEU B 2 22 ? 62.416 27.947 111.429 1.00 32.74 22 LEU B CA 1
ATOM 723 C C . LEU B 2 22 ? 62.575 29.457 111.298 1.00 32.62 22 LEU B C 1
ATOM 724 O O . LEU B 2 22 ? 63.681 29.959 111.093 1.00 32.64 22 LEU B O 1
ATOM 729 N N . ARG B 2 23 ? 61.463 30.174 111.433 1.00 32.46 23 ARG B N 1
ATOM 730 C CA . ARG B 2 23 ? 61.455 31.628 111.309 1.00 32.37 23 ARG B CA 1
ATOM 731 C C . ARG B 2 23 ? 62.277 32.291 112.412 1.00 32.29 23 ARG B C 1
ATOM 732 O O . ARG B 2 23 ? 62.872 33.350 112.204 1.00 32.34 23 ARG B O 1
ATOM 740 N N . ALA B 2 24 ? 62.304 31.661 113.584 1.00 32.13 24 ALA B N 1
ATOM 741 C CA . ALA B 2 24 ? 63.026 32.198 114.736 1.00 31.97 24 ALA B CA 1
ATOM 742 C C . ALA B 2 24 ? 64.538 32.166 114.521 1.00 31.79 24 ALA B C 1
ATOM 743 O O . ALA B 2 24 ? 65.259 33.046 114.992 1.00 31.99 24 ALA B O 1
ATOM 745 N N . VAL B 2 25 ? 65.011 31.144 113.814 1.00 31.34 25 VAL B N 1
ATOM 746 C CA . VAL B 2 25 ? 66.417 31.055 113.436 1.00 30.86 25 VAL B CA 1
ATOM 747 C C . VAL B 2 25 ? 66.728 32.046 112.319 1.00 30.47 25 VAL B C 1
ATOM 748 O O . VAL B 2 25 ? 67.575 32.929 112.473 1.00 30.47 25 VAL B O 1
ATOM 752 N N . HIS B 2 26 ? 66.028 31.897 111.198 1.00 29.74 26 HIS B N 1
ATOM 753 C CA . HIS B 2 26 ? 66.190 32.787 110.055 1.00 29.12 26 HIS B CA 1
ATOM 754 C C . HIS B 2 26 ? 65.032 32.600 109.078 1.00 28.52 26 HIS B C 1
ATOM 755 O O . HIS B 2 26 ? 64.610 31.471 108.826 1.00 28.33 26 HIS B O 1
ATOM 762 N N . PRO B 2 27 ? 64.508 33.711 108.535 1.00 28.12 27 PRO B N 1
ATOM 763 C CA . PRO B 2 27 ? 63.417 33.665 107.558 1.00 27.86 27 PRO B CA 1
ATOM 764 C C . PRO B 2 27 ? 63.832 32.985 106.252 1.00 27.56 27 PRO B C 1
ATOM 765 O O . PRO B 2 27 ? 62.976 32.574 105.471 1.00 27.38 27 PRO B O 1
ATOM 769 N N . ILE B 2 28 ? 65.138 32.886 106.018 1.00 27.22 28 ILE B N 1
ATOM 770 C CA . ILE B 2 28 ? 65.666 32.029 104.963 1.00 26.90 28 ILE B CA 1
ATOM 771 C C . ILE B 2 28 ? 66.575 30.969 105.574 1.00 26.92 28 ILE B C 1
ATOM 772 O O . ILE B 2 28 ? 67.703 31.257 105.982 1.00 26.83 28 ILE B O 1
ATOM 777 N N . TYR B 2 29 ? 66.070 29.742 105.640 1.00 26.70 29 TYR B N 1
ATOM 778 C CA . TYR B 2 29 ? 66.675 28.700 106.458 1.00 26.65 29 TYR B CA 1
ATOM 779 C C . TYR B 2 29 ? 67.301 27.607 105.596 1.00 26.47 29 TYR B C 1
ATOM 780 O O . TYR B 2 29 ? 66.617 26.961 104.802 1.00 26.27 29 TYR B O 1
ATOM 789 N N . LYS B 2 30 ? 68.607 27.410 105.752 1.00 26.14 30 LYS B N 1
ATOM 790 C CA . LYS B 2 30 ? 69.301 26.330 105.063 1.00 25.91 30 LYS B CA 1
ATOM 791 C C . LYS B 2 30 ? 69.084 25.015 105.797 1.00 25.55 30 LYS B C 1
ATOM 792 O O . LYS B 2 30 ? 69.436 24.880 106.970 1.00 25.51 30 LYS B O 1
ATOM 798 N N . GLY B 2 31 ? 68.487 24.049 105.110 1.00 25.01 31 GLY B N 1
ATOM 799 C CA . GLY B 2 31 ? 68.184 22.767 105.725 1.00 24.34 31 GLY B CA 1
ATOM 800 C C . GLY B 2 31 ? 67.867 21.680 104.723 1.00 23.77 31 GLY B C 1
ATOM 801 O O . GLY B 2 31 ? 68.047 21.855 103.519 1.00 23.59 31 GLY B O 1
ATOM 802 N N . SER B 2 32 ? 67.398 20.547 105.231 1.00 23.41 32 SER B N 1
ATOM 803 C CA . SER B 2 32 ? 67.030 19.417 104.393 1.00 23.10 32 SER B CA 1
ATOM 804 C C . SER B 2 32 ? 65.807 18.726 104.980 1.00 22.88 32 SER B C 1
ATOM 805 O O . SER B 2 32 ? 65.768 18.425 106.174 1.00 22.83 32 SER B O 1
ATOM 808 N N . PHE B 2 33 ? 64.800 18.499 104.143 1.00 22.63 33 PHE B N 1
ATOM 809 C CA . PHE B 2 33 ? 63.573 17.851 104.583 1.00 22.37 33 PHE B CA 1
ATOM 810 C C . PHE B 2 33 ? 63.085 16.849 103.545 1.00 22.21 33 PHE B C 1
ATOM 811 O O . PHE B 2 33 ? 63.025 17.155 102.352 1.00 21.99 33 PHE B O 1
ATOM 819 N N . LEU B 2 34 ? 62.746 15.649 104.011 1.00 21.88 34 LEU B N 1
ATOM 820 C CA . LEU B 2 34 ? 62.397 14.535 103.131 1.00 21.85 34 LEU B CA 1
ATOM 821 C C . LEU B 2 34 ? 63.454 14.312 102.049 1.00 21.62 34 LEU B C 1
ATOM 822 O O . LEU B 2 34 ? 63.129 14.027 100.894 1.00 21.60 34 LEU B O 1
ATOM 827 N N . LYS B 2 35 ? 64.719 14.457 102.440 1.00 21.30 35 LYS B N 1
ATOM 828 C CA . LYS B 2 35 ? 65.858 14.173 101.567 1.00 20.93 35 LYS B CA 1
ATOM 829 C C . LYS B 2 35 ? 66.133 15.275 100.549 1.00 20.57 35 LYS B C 1
ATOM 830 O O . LYS B 2 35 ? 66.983 15.116 99.672 1.00 20.46 35 LYS B O 1
ATOM 836 N N . TYR B 2 36 ? 65.427 16.394 100.670 1.00 20.08 36 TYR B N 1
ATOM 837 C CA . TYR B 2 36 ? 65.591 17.493 99.723 1.00 19.58 36 TYR B CA 1
ATOM 838 C C . TYR B 2 36 ? 66.244 18.723 100.348 1.00 19.02 36 TYR B C 1
ATOM 839 O O . TYR B 2 36 ? 65.596 19.484 101.064 1.00 18.76 36 TYR B O 1
ATOM 848 N N . PRO B 2 37 ? 67.542 18.922 100.066 1.00 18.67 37 PRO B N 1
ATOM 849 C CA . PRO B 2 37 ? 68.299 20.035 100.627 1.00 18.47 37 PRO B CA 1
ATOM 850 C C . PRO B 2 37 ? 68.013 21.340 99.892 1.00 18.32 37 PRO B C 1
ATOM 851 O O . PRO B 2 37 ? 67.776 21.334 98.685 1.00 18.35 37 PRO B O 1
ATOM 855 N N . GLY B 2 38 ? 68.033 22.450 100.622 1.00 18.45 38 GLY B N 1
ATOM 856 C CA . GLY B 2 38 ? 67.825 23.759 100.019 1.00 18.44 38 GLY B CA 1
ATOM 857 C C . GLY B 2 38 ? 67.520 24.840 101.035 1.00 18.43 38 GLY B C 1
ATOM 858 O O . GLY B 2 38 ? 67.693 24.645 102.239 1.00 18.48 38 GLY B O 1
ATOM 859 N N . TRP B 2 39 ? 67.066 25.988 100.541 1.00 18.51 39 TRP B N 1
ATOM 860 C CA . TRP B 2 39 ? 66.716 27.114 101.398 1.00 18.53 39 TRP B CA 1
ATOM 861 C C . TRP B 2 39 ? 65.206 27.179 101.618 1.00 18.38 39 TRP B C 1
ATOM 862 O O . TRP B 2 39 ? 64.436 27.322 100.668 1.00 18.43 39 TRP B O 1
ATOM 873 N N . TYR B 2 40 ? 64.792 27.084 102.877 1.00 18.25 40 TYR B N 1
ATOM 874 C CA . TYR B 2 40 ? 63.374 27.061 103.225 1.00 18.07 40 TYR B CA 1
ATOM 875 C C . TYR B 2 40 ? 62.925 28.392 103.823 1.00 18.01 40 TYR B C 1
ATOM 876 O O . TYR B 2 40 ? 63.361 28.780 104.908 1.00 17.95 40 TYR B O 1
ATOM 885 N N . VAL B 2 41 ? 62.053 29.086 103.100 1.00 17.83 41 VAL B N 1
ATOM 886 C CA . VAL B 2 41 ? 61.720 30.472 103.409 1.00 17.68 41 VAL B CA 1
ATOM 887 C C . VAL B 2 41 ? 60.383 30.585 104.137 1.00 17.87 41 VAL B C 1
ATOM 888 O O . VAL B 2 41 ? 59.353 30.133 103.634 1.00 17.54 41 VAL B O 1
ATOM 892 N N . THR B 2 42 ? 60.406 31.199 105.317 1.00 18.17 42 THR B N 1
ATOM 893 C CA . THR B 2 42 ? 59.199 31.384 106.120 1.00 18.37 42 THR B CA 1
ATOM 894 C C . THR B 2 42 ? 58.836 32.860 106.269 1.00 18.50 42 THR B C 1
ATOM 895 O O . THR B 2 42 ? 57.763 33.195 106.776 1.00 18.61 42 THR B O 1
ATOM 899 N N . GLY B 2 43 ? 59.737 33.738 105.842 1.00 18.45 43 GLY B N 1
ATOM 900 C CA . GLY B 2 43 ? 59.509 35.177 105.940 1.00 18.63 43 GLY B CA 1
ATOM 901 C C . GLY B 2 43 ? 58.666 35.717 104.800 1.00 18.62 43 GLY B C 1
ATOM 902 O O . GLY B 2 43 ? 58.824 35.306 103.653 1.00 18.47 43 GLY B O 1
ATOM 903 N N . TYR B 2 44 ? 57.770 36.647 105.120 1.00 18.82 44 TYR B N 1
ATOM 904 C CA . TYR B 2 44 ? 56.874 37.235 104.123 1.00 18.92 44 TYR B CA 1
ATOM 905 C C . TYR B 2 44 ? 57.641 38.042 103.080 1.00 19.13 44 TYR B C 1
ATOM 906 O O . TYR B 2 44 ? 57.515 37.801 101.878 1.00 19.00 44 TYR B O 1
ATOM 915 N N . GLU B 2 45 ? 58.435 39.002 103.542 1.00 19.43 45 GLU B N 1
ATOM 916 C CA . GLU B 2 45 ? 59.138 39.897 102.631 1.00 20.12 45 GLU B CA 1
ATOM 917 C C . GLU B 2 45 ? 60.183 39.153 101.809 1.00 19.80 45 GLU B C 1
ATOM 918 O O . GLU B 2 45 ? 60.430 39.495 100.656 1.00 19.78 45 GLU B O 1
ATOM 924 N N . GLU B 2 46 ? 60.776 38.123 102.403 1.00 19.85 46 GLU B N 1
ATOM 925 C CA . GLU B 2 46 ? 61.725 37.269 101.695 1.00 20.07 46 GLU B CA 1
ATOM 926 C C . GLU B 2 46 ? 61.032 36.420 100.631 1.00 19.79 46 GLU B C 1
ATOM 927 O O . GLU B 2 46 ? 61.551 36.249 99.527 1.00 19.71 46 GLU B O 1
ATOM 933 N N . THR B 2 47 ? 59.858 35.890 100.965 1.00 19.59 47 THR B N 1
ATOM 934 C CA . THR B 2 47 ? 59.069 35.123 100.004 1.00 19.44 47 THR B CA 1
ATOM 935 C C . THR B 2 47 ? 58.664 35.994 98.819 1.00 19.52 47 THR B C 1
ATOM 936 O O . THR B 2 47 ? 58.887 35.628 97.665 1.00 19.45 47 THR B O 1
ATOM 940 N N . ALA B 2 48 ? 58.084 37.155 99.114 1.00 19.66 48 ALA B N 1
ATOM 941 C CA . ALA B 2 48 ? 57.629 38.073 98.075 1.00 19.76 48 ALA B CA 1
ATOM 942 C C . ALA B 2 48 ? 58.775 38.497 97.159 1.00 19.81 48 ALA B C 1
ATOM 943 O O . ALA B 2 48 ? 58.623 38.535 95.936 1.00 19.87 48 ALA B O 1
ATOM 945 N N . ALA B 2 49 ? 59.923 38.799 97.758 1.00 19.82 49 ALA B N 1
ATOM 946 C CA . ALA B 2 49 ? 61.102 39.224 97.004 1.00 19.94 49 ALA B CA 1
ATOM 947 C C . ALA B 2 49 ? 61.583 38.142 96.040 1.00 19.81 49 ALA B C 1
ATOM 948 O O . ALA B 2 49 ? 61.888 38.421 94.881 1.00 19.87 49 ALA B O 1
ATOM 950 N N . ILE B 2 50 ? 61.649 36.908 96.528 1.00 19.89 50 ILE B N 1
ATOM 951 C CA . ILE B 2 50 ? 62.117 35.785 95.721 1.00 19.98 50 ILE B CA 1
ATOM 952 C C . ILE B 2 50 ? 61.183 35.504 94.546 1.00 20.30 50 ILE B C 1
ATOM 953 O O . ILE B 2 50 ? 61.636 35.274 93.424 1.00 20.50 50 ILE B O 1
ATOM 958 N N . LEU B 2 51 ? 59.879 35.545 94.803 1.00 20.57 51 LEU B N 1
ATOM 959 C CA . LEU B 2 51 ? 58.885 35.270 93.767 1.00 21.00 51 LEU B CA 1
ATOM 960 C C . LEU B 2 51 ? 58.870 36.355 92.693 1.00 21.39 51 LEU B C 1
ATOM 961 O O . LEU B 2 51 ? 58.580 36.084 91.526 1.00 21.30 51 LEU B O 1
ATOM 966 N N . LYS B 2 52 ? 59.205 37.576 93.097 1.00 22.05 52 LYS B N 1
ATOM 967 C CA . LYS B 2 52 ? 59.223 38.724 92.198 1.00 22.90 52 LYS B CA 1
ATOM 968 C C . LYS B 2 52 ? 60.485 38.750 91.334 1.00 23.16 52 LYS B C 1
ATOM 969 O O . LYS B 2 52 ? 60.515 39.386 90.279 1.00 23.55 52 LYS B O 1
ATOM 975 N N . ASP B 2 53 ? 61.518 38.041 91.778 1.00 23.45 53 ASP B N 1
ATOM 976 C CA . ASP B 2 53 ? 62.832 38.101 91.141 1.00 23.81 53 ASP B CA 1
ATOM 977 C C . ASP B 2 53 ? 62.997 37.000 90.090 1.00 23.74 53 ASP B C 1
ATOM 978 O O . ASP B 2 53 ? 63.028 35.814 90.420 1.00 23.79 53 ASP B O 1
ATOM 983 N N . ALA B 2 54 ? 63.128 37.407 88.829 1.00 23.73 54 ALA B N 1
ATOM 984 C CA . ALA B 2 54 ? 63.183 36.466 87.708 1.00 23.69 54 ALA B CA 1
ATOM 985 C C . ALA B 2 54 ? 64.475 35.646 87.675 1.00 23.62 54 ALA B C 1
ATOM 986 O O . ALA B 2 54 ? 64.592 34.695 86.901 1.00 23.73 54 ALA B O 1
ATOM 988 N N . ARG B 2 55 ? 65.440 36.018 88.509 1.00 23.40 55 ARG B N 1
ATOM 989 C CA . ARG B 2 55 ? 66.679 35.253 88.633 1.00 23.18 55 ARG B CA 1
ATOM 990 C C . ARG B 2 55 ? 66.439 33.921 89.344 1.00 22.79 55 ARG B C 1
ATOM 991 O O . ARG B 2 55 ? 67.164 32.948 89.126 1.00 22.70 55 ARG B O 1
ATOM 999 N N . PHE B 2 56 ? 65.426 33.888 90.204 1.00 22.00 56 PHE B N 1
ATOM 1000 C CA . PHE B 2 56 ? 64.919 32.630 90.741 1.00 21.32 56 PHE B CA 1
ATOM 1001 C C . PHE B 2 56 ? 63.923 32.034 89.758 1.00 20.94 56 PHE B C 1
ATOM 1002 O O . PHE B 2 56 ? 62.800 32.519 89.629 1.00 20.93 56 PHE B O 1
ATOM 1010 N N . LYS B 2 57 ? 64.346 30.991 89.052 1.00 20.54 57 LYS B N 1
ATOM 1011 C CA . LYS B 2 57 ? 63.549 30.424 87.973 1.00 20.19 57 LYS B CA 1
ATOM 1012 C C . LYS B 2 57 ? 62.713 29.249 88.460 1.00 19.85 57 LYS B C 1
ATOM 1013 O O . LYS B 2 57 ? 63.078 28.575 89.422 1.00 19.58 57 LYS B O 1
ATOM 1019 N N . VAL B 2 58 ? 61.586 29.010 87.796 1.00 19.62 58 VAL B N 1
ATOM 1020 C CA . VAL B 2 58 ? 60.870 27.753 87.966 1.00 19.56 58 VAL B CA 1
ATOM 1021 C C . VAL B 2 58 ? 61.656 26.644 87.272 1.00 19.81 58 VAL B C 1
ATOM 1022 O O . VAL B 2 58 ? 62.516 26.914 86.432 1.00 19.73 58 VAL B O 1
ATOM 1026 N N . ARG B 2 59 ? 61.380 25.401 87.645 1.00 19.90 59 ARG B N 1
ATOM 1027 C CA . ARG B 2 59 ? 62.093 24.268 87.076 1.00 20.15 59 ARG B CA 1
ATOM 1028 C C . ARG B 2 59 ? 61.198 23.042 87.024 1.00 20.49 59 ARG B C 1
ATOM 1029 O O . ARG B 2 59 ? 60.111 23.033 87.599 1.00 20.56 59 ARG B O 1
ATOM 1037 N N . THR B 2 60 ? 61.653 22.013 86.320 1.00 21.05 60 THR B N 1
ATOM 1038 C CA . THR B 2 60 ? 60.907 20.767 86.227 1.00 21.69 60 THR B CA 1
ATOM 1039 C C . THR B 2 60 ? 60.963 20.014 87.556 1.00 21.58 60 THR B C 1
ATOM 1040 O O . THR B 2 60 ? 62.024 19.914 88.171 1.00 21.56 60 THR B O 1
ATOM 1044 N N . PRO B 2 61 ? 59.808 19.501 88.013 1.00 21.74 61 PRO B N 1
ATOM 1045 C CA . PRO B 2 61 ? 59.685 18.839 89.312 1.00 21.92 61 PRO B CA 1
ATOM 1046 C C . PRO B 2 61 ? 60.385 17.480 89.359 1.00 22.20 61 PRO B C 1
ATOM 1047 O O . PRO B 2 61 ? 60.590 16.928 90.440 1.00 22.06 61 PRO B O 1
ATOM 1051 N N . LEU B 2 62 ? 60.717 16.942 88.189 1.00 22.62 62 LEU B N 1
ATOM 1052 C CA . LEU B 2 62 ? 61.640 15.815 88.075 1.00 23.12 62 LEU B CA 1
ATOM 1053 C C . LEU B 2 62 ? 62.848 16.259 87.250 1.00 23.61 62 LEU B C 1
ATOM 1054 O O . LEU B 2 62 ? 62.746 17.204 86.474 1.00 23.68 62 LEU B O 1
ATOM 1059 N N . PRO B 2 63 ? 64.001 15.589 87.426 1.00 24.20 63 PRO B N 1
ATOM 1060 C CA . PRO B 2 63 ? 65.218 15.969 86.704 1.00 24.88 63 PRO B CA 1
ATOM 1061 C C . PRO B 2 63 ? 64.984 16.181 85.207 1.00 25.60 63 PRO B C 1
ATOM 1062 O O . PRO B 2 63 ? 64.260 15.410 84.575 1.00 25.60 63 PRO B O 1
ATOM 1066 N N . GLU B 2 64 ? 65.612 17.217 84.655 1.00 26.56 64 GLU B N 1
ATOM 1067 C CA . GLU B 2 64 ? 65.401 17.622 83.264 1.00 27.55 64 GLU B CA 1
ATOM 1068 C C . GLU B 2 64 ? 65.561 16.472 82.272 1.00 27.84 64 GLU B C 1
ATOM 1069 O O . GLU B 2 64 ? 64.712 16.270 81.403 1.00 28.00 64 GLU B O 1
ATOM 1075 N N . SER B 2 65 ? 66.659 15.732 82.398 1.00 28.20 65 SER B N 1
ATOM 1076 C CA . SER B 2 65 ? 67.022 14.722 81.405 1.00 28.68 65 SER B CA 1
ATOM 1077 C C . SER B 2 65 ? 66.594 13.313 81.808 1.00 28.68 65 SER B C 1
ATOM 1078 O O . SER B 2 65 ? 66.993 12.332 81.180 1.00 28.97 65 SER B O 1
ATOM 1081 N N . SER B 2 66 ? 65.773 13.217 82.849 1.00 28.69 66 SER B N 1
ATOM 1082 C CA . SER B 2 66 ? 65.287 11.925 83.324 1.00 28.46 66 SER B CA 1
ATOM 1083 C C . SER B 2 66 ? 64.310 11.294 82.335 1.00 28.28 66 SER B C 1
ATOM 1084 O O . SER B 2 66 ? 63.401 11.959 81.836 1.00 28.31 66 SER B O 1
ATOM 1087 N N . THR B 2 67 ? 64.506 10.009 82.055 1.00 27.88 67 THR B N 1
ATOM 1088 C CA . THR B 2 67 ? 63.577 9.255 81.219 1.00 27.57 67 THR B CA 1
ATOM 1089 C C . THR B 2 67 ? 63.063 8.014 81.942 1.00 26.95 67 THR B C 1
ATOM 1090 O O . THR B 2 67 ? 62.549 7.087 81.315 1.00 27.01 67 THR B O 1
ATOM 1094 N N . LYS B 2 68 ? 63.205 8.002 83.264 1.00 26.06 68 LYS B N 1
ATOM 1095 C CA . LYS B 2 68 ? 62.677 6.913 84.077 1.00 25.27 68 LYS B CA 1
ATOM 1096 C C . LYS B 2 68 ? 61.154 6.893 84.014 1.00 24.37 68 LYS B C 1
ATOM 1097 O O . LYS B 2 68 ? 60.537 5.829 83.959 1.00 24.32 68 LYS B O 1
ATOM 1103 N N . TYR B 2 69 ? 60.557 8.080 84.026 1.00 23.20 69 TYR B N 1
ATOM 1104 C CA . TYR B 2 69 ? 59.125 8.229 83.815 1.00 22.04 69 TYR B CA 1
ATOM 1105 C C . TYR B 2 69 ? 58.896 9.128 82.607 1.00 21.72 69 TYR B C 1
ATOM 1106 O O . TYR B 2 69 ? 58.506 10.290 82.742 1.00 21.43 69 TYR B O 1
ATOM 1115 N N . GLN B 2 70 ? 59.147 8.571 81.425 1.00 21.20 70 GLN B N 1
ATOM 1116 C CA . GLN B 2 70 ? 59.268 9.350 80.196 1.00 20.89 70 GLN B CA 1
ATOM 1117 C C . GLN B 2 70 ? 58.023 10.174 79.882 1.00 20.46 70 GLN B C 1
ATOM 1118 O O . GLN B 2 70 ? 58.122 11.343 79.508 1.00 20.41 70 GLN B O 1
ATOM 1124 N N . ASP B 2 71 ? 56.855 9.555 80.020 1.00 20.07 71 ASP B N 1
ATOM 1125 C CA . ASP B 2 71 ? 55.598 10.209 79.674 1.00 19.75 71 ASP B CA 1
ATOM 1126 C C . ASP B 2 71 ? 55.200 11.255 80.716 1.00 19.50 71 ASP B C 1
ATOM 1127 O O . ASP B 2 71 ? 54.781 12.360 80.369 1.00 19.48 71 ASP B O 1
ATOM 1132 N N . LEU B 2 72 ? 55.334 10.902 81.991 1.00 19.15 72 LEU B N 1
ATOM 1133 C CA . LEU B 2 72 ? 55.092 11.848 83.079 1.00 18.80 72 LEU B CA 1
ATOM 1134 C C . LEU B 2 72 ? 55.942 13.107 82.920 1.00 18.89 72 LEU B C 1
ATOM 1135 O O . LEU B 2 72 ? 55.428 14.225 82.994 1.00 18.77 72 LEU B O 1
ATOM 1140 N N . SER B 2 73 ? 57.239 12.917 82.692 1.00 18.99 73 SER B N 1
ATOM 1141 C CA . SER B 2 73 ? 58.164 14.031 82.505 1.00 19.30 73 SER B CA 1
ATOM 1142 C C . SER B 2 73 ? 57.755 14.918 81.331 1.00 19.74 73 SER B C 1
ATOM 1143 O O . SER B 2 73 ? 57.754 16.143 81.442 1.00 19.78 73 SER B O 1
ATOM 1146 N N . HIS B 2 74 ? 57.409 14.293 80.209 1.00 20.15 74 HIS B N 1
ATOM 1147 C CA . HIS B 2 74 ? 57.047 15.028 78.999 1.00 20.62 74 HIS B CA 1
ATOM 1148 C C . HIS B 2 74 ? 55.807 15.893 79.203 1.00 20.77 74 HIS B C 1
ATOM 1149 O O . HIS B 2 74 ? 55.747 17.026 78.726 1.00 20.88 74 HIS B O 1
ATOM 1156 N N . VAL B 2 75 ? 54.818 15.350 79.907 1.00 21.02 75 VAL B N 1
ATOM 1157 C CA . VAL B 2 75 ? 53.593 16.086 80.207 1.00 21.31 75 VAL B CA 1
ATOM 1158 C C . VAL B 2 75 ? 53.863 17.229 81.186 1.00 21.33 75 VAL B C 1
ATOM 1159 O O . VAL B 2 75 ? 53.373 18.344 81.001 1.00 21.31 75 VAL B O 1
ATOM 1163 N N . GLN B 2 76 ? 54.648 16.945 82.222 1.00 21.40 76 GLN B N 1
ATOM 1164 C CA . GLN B 2 76 ? 55.015 17.954 83.215 1.00 21.45 76 GLN B CA 1
ATOM 1165 C C . GLN B 2 76 ? 55.750 19.130 82.579 1.00 21.57 76 GLN B C 1
ATOM 1166 O O . GLN B 2 76 ? 55.379 20.288 82.776 1.00 21.66 76 GLN B O 1
ATOM 1172 N N . ASN B 2 77 ? 56.788 18.826 81.808 1.00 21.67 77 ASN B N 1
ATOM 1173 C CA . ASN B 2 77 ? 57.720 19.848 81.342 1.00 21.74 77 ASN B CA 1
ATOM 1174 C C . ASN B 2 77 ? 57.132 20.799 80.298 1.00 21.58 77 ASN B C 1
ATOM 1175 O O . ASN B 2 77 ? 57.720 21.835 79.995 1.00 21.84 77 ASN B O 1
ATOM 1180 N N . GLN B 2 78 ? 55.960 20.455 79.773 1.00 21.39 78 GLN B N 1
ATOM 1181 C CA . GLN B 2 78 ? 55.288 21.291 78.781 1.00 21.23 78 GLN B CA 1
ATOM 1182 C C . GLN B 2 78 ? 54.402 22.357 79.423 1.00 20.55 78 GLN B C 1
ATOM 1183 O O . GLN B 2 78 ? 53.972 23.299 78.757 1.00 20.49 78 GLN B O 1
ATOM 1189 N N . MET B 2 79 ? 54.121 22.195 80.713 1.00 19.85 79 MET B N 1
ATOM 1190 C CA . MET B 2 79 ? 53.190 23.075 81.418 1.00 19.13 79 MET B CA 1
ATOM 1191 C C . MET B 2 79 ? 53.808 24.437 81.731 1.00 18.85 79 MET B C 1
ATOM 1192 O O . MET B 2 79 ? 54.983 24.526 82.086 1.00 18.77 79 MET B O 1
ATOM 1197 N N . MET B 2 80 ? 52.994 25.487 81.633 1.00 18.48 80 MET B N 1
ATOM 1198 C CA . MET B 2 80 ? 53.452 26.860 81.867 1.00 18.15 80 MET B CA 1
ATOM 1199 C C . MET B 2 80 ? 54.021 27.057 83.272 1.00 18.03 80 MET B C 1
ATOM 1200 O O . MET B 2 80 ? 54.881 27.914 83.489 1.00 17.89 80 MET B O 1
ATOM 1205 N N . LEU B 2 81 ? 53.535 26.256 84.218 1.00 17.94 81 LEU B N 1
ATOM 1206 C CA . LEU B 2 81 ? 53.962 26.334 85.614 1.00 17.88 81 LEU B CA 1
ATOM 1207 C C . LEU B 2 81 ? 55.460 26.069 85.763 1.00 18.15 81 LEU B C 1
ATOM 1208 O O . LEU B 2 81 ? 56.099 26.563 86.696 1.00 17.91 81 LEU B O 1
ATOM 1213 N N . PHE B 2 82 ? 56.016 25.291 84.837 1.00 18.30 82 PHE B N 1
ATOM 1214 C CA . PHE B 2 82 ? 57.422 24.901 84.910 1.00 18.64 82 PHE B CA 1
ATOM 1215 C C . PHE B 2 82 ? 58.222 25.403 83.711 1.00 19.21 82 PHE B C 1
ATOM 1216 O O . PHE B 2 82 ? 59.304 24.895 83.419 1.00 19.24 82 PHE B O 1
ATOM 1224 N N . GLN B 2 83 ? 57.685 26.403 83.021 1.00 19.90 83 GLN B N 1
ATOM 1225 C CA . GLN B 2 83 ? 58.380 27.017 81.896 1.00 20.60 83 GLN B CA 1
ATOM 1226 C C . GLN B 2 83 ? 58.876 28.409 82.263 1.00 20.78 83 GLN B C 1
ATOM 1227 O O . GLN B 2 83 ? 58.218 29.136 83.006 1.00 20.80 83 GLN B O 1
ATOM 1233 N N . ASN B 2 84 ? 60.044 28.771 81.742 1.00 21.28 84 ASN B N 1
ATOM 1234 C CA . ASN B 2 84 ? 60.550 30.133 81.868 1.00 21.64 84 ASN B CA 1
ATOM 1235 C C . ASN B 2 84 ? 60.429 30.896 80.551 1.00 21.93 84 ASN B C 1
ATOM 1236 O O . ASN B 2 84 ? 59.744 30.451 79.631 1.00 22.03 84 ASN B O 1
ATOM 1241 N N . GLN B 2 85 ? 61.088 32.047 80.469 1.00 22.44 85 GLN B N 1
ATOM 1242 C CA . GLN B 2 85 ? 61.014 32.896 79.280 1.00 23.03 85 GLN B CA 1
ATOM 1243 C C . GLN B 2 85 ? 61.716 32.247 78.088 1.00 22.94 85 GLN B C 1
ATOM 1244 O O . GLN B 2 85 ? 62.739 31.585 78.257 1.00 23.13 85 GLN B O 1
ATOM 1250 N N . PRO B 2 86 ? 61.172 32.444 76.873 1.00 23.00 86 PRO B N 1
ATOM 1251 C CA . PRO B 2 86 ? 59.962 33.205 76.591 1.00 22.85 86 PRO B CA 1
ATOM 1252 C C . PRO B 2 86 ? 58.715 32.324 76.521 1.00 22.73 86 PRO B C 1
ATOM 1253 O O . PRO B 2 86 ? 57.617 32.823 76.266 1.00 22.71 86 PRO B O 1
ATOM 1257 N N . ASP B 2 87 ? 58.889 31.025 76.742 1.00 22.56 87 ASP B N 1
ATOM 1258 C CA . ASP B 2 87 ? 57.805 30.065 76.569 1.00 22.48 87 ASP B CA 1
ATOM 1259 C C . ASP B 2 87 ? 56.659 30.267 77.560 1.00 22.04 87 ASP B C 1
ATOM 1260 O O . ASP B 2 87 ? 55.502 30.009 77.235 1.00 21.96 87 ASP B O 1
ATOM 1265 N N . HIS B 2 88 ? 56.982 30.734 78.763 1.00 21.67 88 HIS B N 1
ATOM 1266 C CA . HIS B 2 88 ? 55.969 30.933 79.797 1.00 21.28 88 HIS B CA 1
ATOM 1267 C C . HIS B 2 88 ? 54.905 31.948 79.390 1.00 21.30 88 HIS B C 1
ATOM 1268 O O . HIS B 2 88 ? 53.709 31.684 79.513 1.00 21.01 88 HIS B O 1
ATOM 1275 N N . ARG B 2 89 ? 55.348 33.118 78.933 1.00 21.32 89 ARG B N 1
ATOM 1276 C CA A ARG B 2 89 ? 54.431 34.192 78.550 0.50 21.37 89 ARG B CA 1
ATOM 1277 C CA B ARG B 2 89 ? 54.434 34.189 78.546 0.50 21.34 89 ARG B CA 1
ATOM 1278 C C . ARG B 2 89 ? 53.507 33.763 77.415 1.00 21.31 89 ARG B C 1
ATOM 1279 O O . ARG B 2 89 ? 52.316 34.074 77.425 1.00 21.38 89 ARG B O 1
ATOM 1294 N N . ARG B 2 90 ? 54.063 33.057 76.436 1.00 21.20 90 ARG B N 1
ATOM 1295 C CA . ARG B 2 90 ? 53.279 32.567 75.310 1.00 21.15 90 ARG B CA 1
ATOM 1296 C C . ARG B 2 90 ? 52.158 31.654 75.795 1.00 20.86 90 ARG B C 1
ATOM 1297 O O . ARG B 2 90 ? 50.994 31.842 75.442 1.00 20.76 90 ARG B O 1
ATOM 1305 N N . LEU B 2 91 ? 52.517 30.676 76.621 1.00 20.64 91 LEU B N 1
ATOM 1306 C CA . LEU B 2 91 ? 51.559 29.690 77.108 1.00 20.57 91 LEU B CA 1
ATOM 1307 C C . LEU B 2 91 ? 50.509 30.311 78.029 1.00 20.46 91 LEU B C 1
ATOM 1308 O O . LEU B 2 91 ? 49.322 30.012 77.914 1.00 20.37 91 LEU B O 1
ATOM 1313 N N . ARG B 2 92 ? 50.950 31.176 78.937 1.00 20.43 92 ARG B N 1
ATOM 1314 C CA . ARG B 2 92 ? 50.039 31.801 79.893 1.00 20.50 92 ARG B CA 1
ATOM 1315 C C . ARG B 2 92 ? 49.017 32.694 79.193 1.00 20.77 92 ARG B C 1
ATOM 1316 O O . ARG B 2 92 ? 47.818 32.609 79.462 1.00 20.72 92 ARG B O 1
ATOM 1324 N N . THR B 2 93 ? 49.498 33.534 78.281 1.00 21.28 93 THR B N 1
ATOM 1325 C CA . THR B 2 93 ? 48.634 34.449 77.541 1.00 21.67 93 THR B CA 1
ATOM 1326 C C . THR B 2 93 ? 47.530 33.707 76.786 1.00 21.96 93 THR B C 1
ATOM 1327 O O . THR B 2 93 ? 46.373 34.130 76.787 1.00 22.00 93 THR B O 1
ATOM 1331 N N . LEU B 2 94 ? 47.888 32.592 76.158 1.00 22.34 94 LEU B N 1
ATOM 1332 C CA . LEU B 2 94 ? 46.927 31.804 75.388 1.00 22.63 94 LEU B CA 1
ATOM 1333 C C . LEU B 2 94 ? 45.831 31.193 76.259 1.00 22.62 94 LEU B C 1
ATOM 1334 O O . LEU B 2 94 ? 44.692 31.039 75.816 1.00 22.98 94 LEU B O 1
ATOM 1339 N N . ALA B 2 95 ? 46.178 30.849 77.496 1.00 22.44 95 ALA B N 1
ATOM 1340 C CA . ALA B 2 95 ? 45.225 30.235 78.418 1.00 22.20 95 ALA B CA 1
ATOM 1341 C C . ALA B 2 95 ? 44.412 31.271 79.193 1.00 22.04 95 ALA B C 1
ATOM 1342 O O . ALA B 2 95 ? 43.364 30.954 79.757 1.00 21.95 95 ALA B O 1
ATOM 1344 N N . SER B 2 96 ? 44.897 32.509 79.210 1.00 21.85 96 SER B N 1
ATOM 1345 C CA . SER B 2 96 ? 44.350 33.543 80.087 1.00 21.89 96 SER B CA 1
ATOM 1346 C C . SER B 2 96 ? 42.933 33.974 79.700 1.00 21.91 96 SER B C 1
ATOM 1347 O O . SER B 2 96 ? 42.184 34.484 80.535 1.00 21.80 96 SER B O 1
ATOM 1350 N N . GLY B 2 97 ? 42.575 33.772 78.436 1.00 21.74 97 GLY B N 1
ATOM 1351 C CA . GLY B 2 97 ? 41.281 34.214 77.920 1.00 22.03 97 GLY B CA 1
ATOM 1352 C C . GLY B 2 97 ? 40.096 33.671 78.697 1.00 22.06 97 GLY B C 1
ATOM 1353 O O . GLY B 2 97 ? 39.066 34.335 78.819 1.00 22.26 97 GLY B O 1
ATOM 1354 N N . ALA B 2 98 ? 40.248 32.466 79.236 1.00 22.03 98 ALA B N 1
ATOM 1355 C CA . ALA B 2 98 ? 39.163 31.795 79.942 1.00 22.19 98 ALA B CA 1
ATOM 1356 C C . ALA B 2 98 ? 39.066 32.212 81.409 1.00 22.38 98 ALA B C 1
ATOM 1357 O O . ALA B 2 98 ? 38.170 31.767 82.124 1.00 22.34 98 ALA B O 1
ATOM 1359 N N . PHE B 2 99 ? 39.979 33.071 81.853 1.00 22.72 99 PHE B N 1
ATOM 1360 C CA . PHE B 2 99 ? 40.071 33.409 83.274 1.00 23.25 99 PHE B CA 1
ATOM 1361 C C . PHE B 2 99 ? 40.145 34.909 83.548 1.00 23.63 99 PHE B C 1
ATOM 1362 O O . PHE B 2 99 ? 40.546 35.326 84.636 1.00 23.52 99 PHE B O 1
ATOM 1370 N N . THR B 2 100 ? 39.751 35.717 82.569 1.00 24.28 100 THR B N 1
ATOM 1371 C CA . THR B 2 100 ? 39.650 37.159 82.771 1.00 24.95 100 THR B CA 1
ATOM 1372 C C . THR B 2 100 ? 38.486 37.487 83.703 1.00 25.52 100 THR B C 1
ATOM 1373 O O . THR B 2 100 ? 37.536 36.711 83.808 1.00 25.43 100 THR B O 1
ATOM 1377 N N . PRO B 2 101 ? 38.568 38.634 84.397 1.00 26.01 101 PRO B N 1
ATOM 1378 C CA . PRO B 2 101 ? 37.499 39.118 85.262 1.00 26.45 101 PRO B CA 1
ATOM 1379 C C . PRO B 2 101 ? 36.112 38.966 84.635 1.00 26.77 101 PRO B C 1
ATOM 1380 O O . PRO B 2 101 ? 35.205 38.436 85.273 1.00 26.81 101 PRO B O 1
ATOM 1384 N N . ARG B 2 102 ? 35.959 39.421 83.394 1.00 27.20 102 ARG B N 1
ATOM 1385 C CA . ARG B 2 102 ? 34.662 39.399 82.720 1.00 27.66 102 ARG B CA 1
ATOM 1386 C C . ARG B 2 102 ? 34.192 37.981 82.403 1.00 27.51 102 ARG B C 1
ATOM 1387 O O . ARG B 2 102 ? 33.021 37.650 82.598 1.00 27.58 102 ARG B O 1
ATOM 1395 N N . THR B 2 103 ? 35.102 37.152 81.900 1.00 27.28 103 THR B N 1
ATOM 1396 C CA . THR B 2 103 ? 34.781 35.763 81.594 1.00 26.94 103 THR B CA 1
ATOM 1397 C C . THR B 2 103 ? 34.456 34.985 82.866 1.00 26.85 103 THR B C 1
ATOM 1398 O O . THR B 2 103 ? 33.528 34.175 82.890 1.00 26.59 103 THR B O 1
ATOM 1402 N N . THR B 2 104 ? 35.215 35.250 83.925 1.00 26.62 104 THR B N 1
ATOM 1403 C CA . THR B 2 104 ? 34.989 34.611 85.216 1.00 26.70 104 THR B CA 1
ATOM 1404 C C . THR B 2 104 ? 33.610 34.955 85.777 1.00 27.09 104 THR B C 1
ATOM 1405 O O . THR B 2 104 ? 32.931 34.099 86.345 1.00 27.10 104 THR B O 1
ATOM 1409 N N . GLU B 2 105 ? 33.192 36.204 85.593 1.00 27.34 105 GLU B N 1
ATOM 1410 C CA . GLU B 2 105 ? 31.877 36.645 86.044 1.00 27.84 105 GLU B CA 1
ATOM 1411 C C . GLU B 2 105 ? 30.753 35.921 85.306 1.00 27.78 105 GLU B C 1
ATOM 1412 O O . GLU B 2 105 ? 29.662 35.742 85.845 1.00 27.84 105 GLU B O 1
ATOM 1418 N N . SER B 2 106 ? 31.028 35.496 84.076 1.00 27.77 106 SER B N 1
ATOM 1419 C CA . SER B 2 106 ? 30.029 34.808 83.263 1.00 27.74 106 SER B CA 1
ATOM 1420 C C . SER B 2 106 ? 29.823 33.360 83.706 1.00 27.75 106 SER B C 1
ATOM 1421 O O . SER B 2 106 ? 28.886 32.696 83.260 1.00 27.70 106 SER B O 1
ATOM 1424 N N . TYR B 2 107 ? 30.694 32.881 84.593 1.00 27.61 107 TYR B N 1
ATOM 1425 C CA . TYR B 2 107 ? 30.577 31.529 85.137 1.00 27.52 107 TYR B CA 1
ATOM 1426 C C . TYR B 2 107 ? 29.609 31.482 86.315 1.00 27.55 107 TYR B C 1
ATOM 1427 O O . TYR B 2 107 ? 29.226 30.403 86.770 1.00 27.44 107 TYR B O 1
ATOM 1436 N N . GLN B 2 108 ? 29.228 32.655 86.813 1.00 27.56 108 GLN B N 1
ATOM 1437 C CA . GLN B 2 108 ? 28.470 32.755 88.058 1.00 27.81 108 GLN B CA 1
ATOM 1438 C C . GLN B 2 108 ? 27.128 32.014 88.029 1.00 27.67 108 GLN B C 1
ATOM 1439 O O . GLN B 2 108 ? 26.781 31.330 88.993 1.00 27.63 108 GLN B O 1
ATOM 1445 N N . PRO B 2 109 ? 26.365 32.155 86.928 1.00 27.66 109 PRO B N 1
ATOM 1446 C CA . PRO B 2 109 ? 25.108 31.419 86.780 1.00 27.50 109 PRO B CA 1
ATOM 1447 C C . PRO B 2 109 ? 25.268 29.906 86.934 1.00 27.32 109 PRO B C 1
ATOM 1448 O O . PRO B 2 109 ? 24.506 29.281 87.671 1.00 27.39 109 PRO B O 1
ATOM 1452 N N . TYR B 2 110 ? 26.248 29.325 86.247 1.00 27.13 110 TYR B N 1
ATOM 1453 C CA . TYR B 2 110 ? 26.472 27.882 86.317 1.00 26.93 110 TYR B CA 1
ATOM 1454 C C . TYR B 2 110 ? 26.933 27.444 87.706 1.00 26.81 110 TYR B C 1
ATOM 1455 O O . TYR B 2 110 ? 26.525 26.391 88.199 1.00 26.52 110 TYR B O 1
ATOM 1464 N N . ILE B 2 111 ? 27.782 28.255 88.330 1.00 26.63 111 ILE B N 1
ATOM 1465 C CA . ILE B 2 111 ? 28.286 27.958 89.668 1.00 26.52 111 ILE B CA 1
ATOM 1466 C C . ILE B 2 111 ? 27.161 27.972 90.701 1.00 26.58 111 ILE B C 1
ATOM 1467 O O . ILE B 2 111 ? 27.001 27.022 91.466 1.00 26.47 111 ILE B O 1
ATOM 1472 N N . ILE B 2 112 ? 26.381 29.050 90.708 1.00 26.67 112 ILE B N 1
ATOM 1473 C CA . ILE B 2 112 ? 25.229 29.171 91.601 1.00 27.05 112 ILE B CA 1
ATOM 1474 C C . ILE B 2 112 ? 24.248 28.014 91.401 1.00 27.11 112 ILE B C 1
ATOM 1475 O O . ILE B 2 112 ? 23.775 27.411 92.367 1.00 27.11 112 ILE B O 1
ATOM 1480 N N . GLU B 2 113 ? 23.961 27.704 90.140 1.00 27.28 113 GLU B N 1
ATOM 1481 C CA . GLU B 2 113 ? 23.061 26.609 89.793 1.00 27.55 113 GLU B CA 1
ATOM 1482 C C . GLU B 2 113 ? 23.582 25.267 90.301 1.00 27.23 113 GLU B C 1
ATOM 1483 O O . GLU B 2 113 ? 22.829 24.473 90.868 1.00 27.21 113 GLU B O 1
ATOM 1489 N N . THR B 2 114 ? 24.874 25.020 90.099 1.00 26.84 114 THR B N 1
ATOM 1490 C CA . THR B 2 114 ? 25.493 23.774 90.541 1.00 26.48 114 THR B CA 1
ATOM 1491 C C . THR B 2 114 ? 25.502 23.668 92.066 1.00 26.24 114 THR B C 1
ATOM 1492 O O . THR B 2 114 ? 25.256 22.598 92.620 1.00 26.28 114 THR B O 1
ATOM 1496 N N . VAL B 2 115 ? 25.766 24.787 92.736 1.00 25.91 115 VAL B N 1
ATOM 1497 C CA . VAL B 2 115 ? 25.768 24.826 94.198 1.00 25.71 115 VAL B CA 1
ATOM 1498 C C . VAL B 2 115 ? 24.411 24.414 94.770 1.00 25.81 115 VAL B C 1
ATOM 1499 O O . VAL B 2 115 ? 24.338 23.603 95.694 1.00 25.63 115 VAL B O 1
ATOM 1503 N N . HIS B 2 116 ? 23.338 24.963 94.207 1.00 25.85 116 HIS B N 1
ATOM 1504 C CA . HIS B 2 116 ? 21.990 24.655 94.679 1.00 26.11 116 HIS B CA 1
ATOM 1505 C C . HIS B 2 116 ? 21.605 23.207 94.391 1.00 26.35 116 HIS B C 1
ATOM 1506 O O . HIS B 2 116 ? 20.958 22.557 95.209 1.00 26.46 116 HIS B O 1
ATOM 1513 N N . HIS B 2 117 ? 22.023 22.703 93.234 1.00 26.75 117 HIS B N 1
ATOM 1514 C CA . HIS B 2 117 ? 21.749 21.321 92.853 1.00 27.24 117 HIS B CA 1
ATOM 1515 C C . HIS B 2 117 ? 22.387 20.335 93.829 1.00 27.25 117 HIS B C 1
ATOM 1516 O O . HIS B 2 117 ? 21.787 19.318 94.179 1.00 27.24 117 HIS B O 1
ATOM 1523 N N . LEU B 2 118 ? 23.601 20.647 94.270 1.00 27.11 118 LEU B N 1
ATOM 1524 C CA . LEU B 2 118 ? 24.332 19.774 95.182 1.00 27.01 118 LEU B CA 1
ATOM 1525 C C . LEU B 2 118 ? 23.766 19.830 96.598 1.00 26.89 118 LEU B C 1
ATOM 1526 O O . LEU B 2 118 ? 23.673 18.808 97.276 1.00 26.88 118 LEU B O 1
ATOM 1531 N N . LEU B 2 119 ? 23.387 21.026 97.037 1.00 26.85 119 LEU B N 1
ATOM 1532 C CA . LEU B 2 119 ? 22.780 21.199 98.354 1.00 26.95 119 LEU B CA 1
ATOM 1533 C C . LEU B 2 119 ? 21.394 20.558 98.414 1.00 27.17 119 LEU B C 1
ATOM 1534 O O . LEU B 2 119 ? 20.959 20.102 99.472 1.00 27.09 119 LEU B O 1
ATOM 1539 N N . ASP B 2 120 ? 20.717 20.510 97.270 1.00 27.40 120 ASP B N 1
ATOM 1540 C CA . ASP B 2 120 ? 19.419 19.846 97.161 1.00 27.85 120 ASP B CA 1
ATOM 1541 C C . ASP B 2 120 ? 19.507 18.355 97.480 1.00 28.11 120 ASP B C 1
ATOM 1542 O O . ASP B 2 120 ? 18.589 17.785 98.068 1.00 28.28 120 ASP B O 1
ATOM 1547 N N . GLN B 2 121 ? 20.612 17.730 97.083 1.00 28.55 121 GLN B N 1
ATOM 1548 C CA . GLN B 2 121 ? 20.760 16.281 97.193 1.00 28.98 121 GLN B CA 1
ATOM 1549 C C . GLN B 2 121 ? 21.020 15.820 98.626 1.00 28.98 121 GLN B C 1
ATOM 1550 O O . GLN B 2 121 ? 20.972 14.624 98.916 1.00 28.94 121 GLN B O 1
ATOM 1556 N N . VAL B 2 122 ? 21.298 16.770 99.515 1.00 29.01 122 VAL B N 1
ATOM 1557 C CA . VAL B 2 122 ? 21.595 16.454 100.910 1.00 29.21 122 VAL B CA 1
ATOM 1558 C C . VAL B 2 122 ? 20.692 17.220 101.871 1.00 29.35 122 VAL B C 1
ATOM 1559 O O . VAL B 2 122 ? 20.761 17.024 103.084 1.00 29.30 122 VAL B O 1
ATOM 1563 N N . GLN B 2 123 ? 19.846 18.088 101.323 1.00 29.62 123 GLN B N 1
ATOM 1564 C CA . GLN B 2 123 ? 19.078 19.038 102.129 1.00 30.05 123 GLN B CA 1
ATOM 1565 C C . GLN B 2 123 ? 18.249 18.363 103.223 1.00 30.09 123 GLN B C 1
ATOM 1566 O O . GLN B 2 123 ? 18.159 18.866 104.342 1.00 30.22 123 GLN B O 1
ATOM 1572 N N . GLY B 2 124 ? 17.654 17.219 102.899 1.00 30.19 124 GLY B N 1
ATOM 1573 C CA . GLY B 2 124 ? 16.775 16.528 103.837 1.00 30.10 124 GLY B CA 1
ATOM 1574 C C . GLY B 2 124 ? 17.480 15.491 104.691 1.00 30.18 124 GLY B C 1
ATOM 1575 O O . GLY B 2 124 ? 16.845 14.799 105.487 1.00 30.27 124 GLY B O 1
ATOM 1576 N N . LYS B 2 125 ? 18.798 15.396 104.546 1.00 30.07 125 LYS B N 1
ATOM 1577 C CA . LYS B 2 125 ? 19.562 14.326 105.183 1.00 29.98 125 LYS B CA 1
ATOM 1578 C C . LYS B 2 125 ? 20.092 14.695 106.569 1.00 29.91 125 LYS B C 1
ATOM 1579 O O . LYS B 2 125 ? 20.452 13.818 107.353 1.00 29.85 125 LYS B O 1
ATOM 1585 N N . LYS B 2 126 ? 20.142 15.991 106.862 1.00 30.00 126 LYS B N 1
ATOM 1586 C CA . LYS B 2 126 ? 20.566 16.471 108.180 1.00 30.06 126 LYS B CA 1
ATOM 1587 C C . LYS B 2 126 ? 22.064 16.255 108.408 1.00 29.77 126 LYS B C 1
ATOM 1588 O O . LYS B 2 126 ? 22.606 16.627 109.450 1.00 29.71 126 LYS B O 1
ATOM 1594 N N . LYS B 2 127 ? 22.723 15.656 107.421 1.00 29.52 127 LYS B N 1
ATOM 1595 C CA . LYS B 2 127 ? 24.152 15.363 107.496 1.00 29.25 127 LYS B CA 1
ATOM 1596 C C . LYS B 2 127 ? 24.773 15.481 106.110 1.00 28.67 127 LYS B C 1
ATOM 1597 O O . LYS B 2 127 ? 24.115 15.212 105.105 1.00 28.55 127 LYS B O 1
ATOM 1603 N N . MET B 2 128 ? 26.042 15.873 106.057 1.00 28.10 128 MET B N 1
ATOM 1604 C CA . MET B 2 128 ? 26.798 15.821 104.810 1.00 27.53 128 MET B CA 1
ATOM 1605 C C . MET B 2 128 ? 28.302 15.753 105.052 1.00 26.98 128 MET B C 1
ATOM 1606 O O . MET B 2 128 ? 28.795 16.173 106.100 1.00 26.72 128 MET B O 1
ATOM 1611 N N . GLU B 2 129 ? 29.020 15.187 104.088 1.00 26.40 129 GLU B N 1
ATOM 1612 C CA . GLU B 2 129 ? 30.470 15.282 104.057 1.00 25.93 129 GLU B CA 1
ATOM 1613 C C . GLU B 2 129 ? 30.867 16.365 103.060 1.00 25.61 129 GLU B C 1
ATOM 1614 O O . GLU B 2 129 ? 30.734 16.187 101.849 1.00 25.76 129 GLU B O 1
ATOM 1620 N N . VAL B 2 130 ? 31.335 17.494 103.582 1.00 25.19 130 VAL B N 1
ATOM 1621 C CA . VAL B 2 130 ? 31.507 18.712 102.792 1.00 24.78 130 VAL B CA 1
ATOM 1622 C C . VAL B 2 130 ? 32.329 18.493 101.522 1.00 24.65 130 VAL B C 1
ATOM 1623 O O . VAL B 2 130 ? 32.010 19.043 100.468 1.00 24.56 130 VAL B O 1
ATOM 1627 N N . ILE B 2 131 ? 33.378 17.684 101.622 1.00 24.39 131 ILE B N 1
ATOM 1628 C CA . ILE B 2 131 ? 34.286 17.484 100.498 1.00 24.27 131 ILE B CA 1
ATOM 1629 C C . ILE B 2 131 ? 33.649 16.677 99.367 1.00 24.13 131 ILE B C 1
ATOM 1630 O O . ILE B 2 131 ? 33.512 17.168 98.249 1.00 24.10 131 ILE B O 1
ATOM 1635 N N . SER B 2 132 ? 33.236 15.450 99.669 1.00 24.05 132 SER B N 1
ATOM 1636 C CA . SER B 2 132 ? 32.734 14.544 98.640 1.00 24.02 132 SER B CA 1
ATOM 1637 C C . SER B 2 132 ? 31.327 14.908 98.160 1.00 23.97 132 SER B C 1
ATOM 1638 O O . SER B 2 132 ? 30.965 14.622 97.020 1.00 23.77 132 SER B O 1
ATOM 1641 N N . ASP B 2 133 ? 30.542 15.540 99.029 1.00 23.91 133 ASP B N 1
ATOM 1642 C CA . ASP B 2 133 ? 29.151 15.862 98.708 1.00 24.10 133 ASP B CA 1
ATOM 1643 C C . ASP B 2 133 ? 28.991 17.234 98.056 1.00 23.96 133 ASP B C 1
ATOM 1644 O O . ASP B 2 133 ? 28.013 17.481 97.349 1.00 24.09 133 ASP B O 1
ATOM 1649 N N . PHE B 2 134 ? 29.946 18.127 98.298 1.00 23.75 134 PHE B N 1
ATOM 1650 C CA . PHE B 2 134 ? 29.757 19.538 97.972 1.00 23.59 134 PHE B CA 1
ATOM 1651 C C . PHE B 2 134 ? 30.989 20.162 97.321 1.00 23.50 134 PHE B C 1
ATOM 1652 O O . PHE B 2 134 ? 30.946 20.569 96.160 1.00 23.29 134 PHE B O 1
ATOM 1660 N N . ALA B 2 135 ? 32.081 20.234 98.075 1.00 23.42 135 ALA B N 1
ATOM 1661 C CA . ALA B 2 135 ? 33.287 20.924 97.624 1.00 23.61 135 ALA B CA 1
ATOM 1662 C C . ALA B 2 135 ? 33.850 20.338 96.330 1.00 23.67 135 ALA B C 1
ATOM 1663 O O . ALA B 2 135 ? 34.107 21.068 95.373 1.00 23.56 135 ALA B O 1
ATOM 1665 N N . PHE B 2 136 ? 34.036 19.022 96.300 1.00 23.96 136 PHE B N 1
ATOM 1666 C CA . PHE B 2 136 ? 34.640 18.379 95.135 1.00 24.27 136 PHE B CA 1
ATOM 1667 C C . PHE B 2 136 ? 33.749 18.404 93.892 1.00 24.24 136 PHE B C 1
ATOM 1668 O O . PHE B 2 136 ? 34.195 18.820 92.823 1.00 24.27 136 PHE B O 1
ATOM 1676 N N . PRO B 2 137 ? 32.496 17.931 94.019 1.00 24.23 137 PRO B N 1
ATOM 1677 C CA . PRO B 2 137 ? 31.574 17.929 92.883 1.00 24.21 137 PRO B CA 1
ATOM 1678 C C . PRO B 2 137 ? 31.439 19.299 92.226 1.00 24.06 137 PRO B C 1
ATOM 1679 O O . PRO B 2 137 ? 31.419 19.394 91.000 1.00 24.21 137 PRO B O 1
ATOM 1683 N N . LEU B 2 138 ? 31.341 20.350 93.035 1.00 23.83 138 LEU B N 1
ATOM 1684 C CA . LEU B 2 138 ? 31.246 21.707 92.504 1.00 23.58 138 LEU B CA 1
ATOM 1685 C C . LEU B 2 138 ? 32.470 22.054 91.661 1.00 23.44 138 LEU B C 1
ATOM 1686 O O . LEU B 2 138 ? 32.345 22.410 90.491 1.00 23.29 138 LEU B O 1
ATOM 1691 N N . ALA B 2 139 ? 33.651 21.934 92.261 1.00 23.13 139 ALA B N 1
ATOM 1692 C CA . ALA B 2 139 ? 34.894 22.284 91.584 1.00 23.04 139 ALA B CA 1
ATOM 1693 C C . ALA B 2 139 ? 35.107 21.440 90.331 1.00 22.98 139 ALA B C 1
ATOM 1694 O O . ALA B 2 139 ? 35.573 21.941 89.309 1.00 23.04 139 ALA B O 1
ATOM 1696 N N . SER B 2 140 ? 34.749 20.162 90.415 1.00 22.86 140 SER B N 1
ATOM 1697 C CA . SER B 2 140 ? 34.890 19.243 89.288 1.00 22.85 140 SER B CA 1
ATOM 1698 C C . SER B 2 140 ? 33.985 19.626 88.121 1.00 22.58 140 SER B C 1
ATOM 1699 O O . SER B 2 140 ? 34.440 19.727 86.983 1.00 22.47 140 SER B O 1
ATOM 1702 N N . PHE B 2 141 ? 32.700 19.823 88.407 1.00 22.41 141 PHE B N 1
ATOM 1703 C CA . PHE B 2 141 ? 31.735 20.180 87.371 1.00 22.27 141 PHE B CA 1
ATOM 1704 C C . PHE B 2 141 ? 32.104 21.498 86.702 1.00 21.87 141 PHE B C 1
ATOM 1705 O O . PHE B 2 141 ? 31.969 21.645 85.487 1.00 21.79 141 PHE B O 1
ATOM 1713 N N . VAL B 2 142 ? 32.573 22.452 87.500 1.00 21.33 142 VAL B N 1
ATOM 1714 C CA . VAL B 2 142 ? 32.892 23.783 86.998 1.00 21.04 142 VAL B CA 1
ATOM 1715 C C . VAL B 2 142 ? 34.059 23.761 86.011 1.00 20.80 142 VAL B C 1
ATOM 1716 O O . VAL B 2 142 ? 33.933 24.243 84.886 1.00 20.57 142 VAL B O 1
ATOM 1720 N N . ILE B 2 143 ? 35.186 23.188 86.427 1.00 20.63 143 ILE B N 1
ATOM 1721 C CA . ILE B 2 143 ? 36.386 23.199 85.593 1.00 20.59 143 ILE B CA 1
ATOM 1722 C C . ILE B 2 143 ? 36.212 22.351 84.333 1.00 20.81 143 ILE B C 1
ATOM 1723 O O . ILE B 2 143 ? 36.679 22.723 83.258 1.00 20.80 143 ILE B O 1
ATOM 1728 N N . ALA B 2 144 ? 35.514 21.227 84.468 1.00 21.08 144 ALA B N 1
ATOM 1729 C CA . ALA B 2 144 ? 35.241 20.354 83.329 1.00 21.38 144 ALA B CA 1
ATOM 1730 C C . ALA B 2 144 ? 34.354 21.045 82.297 1.00 21.60 144 ALA B C 1
ATOM 1731 O O . ALA B 2 144 ? 34.539 20.873 81.093 1.00 21.64 144 ALA B O 1
ATOM 1733 N N . ASN B 2 145 ? 33.397 21.833 82.778 1.00 21.94 145 ASN B N 1
ATOM 1734 C CA . ASN B 2 145 ? 32.536 22.618 81.900 1.00 22.39 145 ASN B CA 1
ATOM 1735 C C . ASN B 2 145 ? 33.324 23.691 81.157 1.00 22.42 145 ASN B C 1
ATOM 1736 O O . ASN B 2 145 ? 33.120 23.913 79.962 1.00 22.20 145 ASN B O 1
ATOM 1741 N N . ILE B 2 146 ? 34.231 24.346 81.876 1.00 22.37 146 ILE B N 1
ATOM 1742 C CA . ILE B 2 146 ? 35.079 25.385 81.298 1.00 22.54 146 ILE B CA 1
ATOM 1743 C C . ILE B 2 146 ? 36.009 24.821 80.225 1.00 22.61 146 ILE B C 1
ATOM 1744 O O . ILE B 2 146 ? 36.106 25.369 79.127 1.00 22.53 146 ILE B O 1
ATOM 1749 N N . ILE B 2 147 ? 36.680 23.719 80.545 1.00 22.98 147 ILE B N 1
ATOM 1750 C CA . ILE B 2 147 ? 37.611 23.089 79.613 1.00 23.31 147 ILE B CA 1
ATOM 1751 C C . ILE B 2 147 ? 36.878 22.513 78.403 1.00 23.77 147 ILE B C 1
ATOM 1752 O O . ILE B 2 147 ? 37.313 22.682 77.264 1.00 23.64 147 ILE B O 1
ATOM 1757 N N . GLY B 2 148 ? 35.759 21.843 78.660 1.00 24.28 148 GLY B N 1
ATOM 1758 C CA . GLY B 2 148 ? 34.955 21.254 77.594 1.00 25.14 148 GLY B CA 1
ATOM 1759 C C . GLY B 2 148 ? 34.904 19.742 77.669 1.00 25.63 148 GLY B C 1
ATOM 1760 O O . GLY B 2 148 ? 34.740 19.066 76.653 1.00 25.78 148 GLY B O 1
ATOM 1761 N N . VAL B 2 149 ? 35.053 19.211 78.878 1.00 26.17 149 VAL B N 1
ATOM 1762 C CA . VAL B 2 149 ? 34.985 17.772 79.102 1.00 26.67 149 VAL B CA 1
ATOM 1763 C C . VAL B 2 149 ? 33.547 17.357 79.398 1.00 27.27 149 VAL B C 1
ATOM 1764 O O . VAL B 2 149 ? 32.933 17.868 80.334 1.00 27.36 149 VAL B O 1
ATOM 1768 N N . PRO B 2 150 ? 32.999 16.440 78.585 1.00 27.95 150 PRO B N 1
ATOM 1769 C CA . PRO B 2 150 ? 31.627 15.964 78.765 1.00 28.49 150 PRO B CA 1
ATOM 1770 C C . PRO B 2 150 ? 31.444 15.218 80.084 1.00 29.12 150 PRO B C 1
ATOM 1771 O O . PRO B 2 150 ? 32.394 14.628 80.598 1.00 28.97 150 PRO B O 1
ATOM 1775 N N . GLU B 2 151 ? 30.223 15.243 80.615 1.00 29.98 151 GLU B N 1
ATOM 1776 C CA . GLU B 2 151 ? 29.926 14.646 81.916 1.00 30.95 151 GLU B CA 1
ATOM 1777 C C . GLU B 2 151 ? 30.326 13.176 81.992 1.00 31.30 151 GLU B C 1
ATOM 1778 O O . GLU B 2 151 ? 30.629 12.661 83.069 1.00 31.30 151 GLU B O 1
ATOM 1784 N N . GLU B 2 152 ? 30.331 12.510 80.842 1.00 31.86 152 GLU B N 1
ATOM 1785 C CA . GLU B 2 152 ? 30.624 11.082 80.777 1.00 32.52 152 GLU B CA 1
ATOM 1786 C C . GLU B 2 152 ? 32.081 10.778 81.118 1.00 32.68 152 GLU B C 1
ATOM 1787 O O . GLU B 2 152 ? 32.412 9.661 81.516 1.00 32.86 152 GLU B O 1
ATOM 1793 N N . ASP B 2 153 ? 32.948 11.775 80.967 1.00 32.87 153 ASP B N 1
ATOM 1794 C CA . ASP B 2 153 ? 34.387 11.564 81.101 1.00 33.05 153 ASP B CA 1
ATOM 1795 C C . ASP B 2 153 ? 34.974 12.217 82.353 1.00 33.21 153 ASP B C 1
ATOM 1796 O O . ASP B 2 153 ? 36.187 12.185 82.565 1.00 33.09 153 ASP B O 1
ATOM 1801 N N . ARG B 2 154 ? 34.113 12.794 83.184 1.00 33.42 154 ARG B N 1
ATOM 1802 C CA . ARG B 2 154 ? 34.570 13.617 84.303 1.00 33.73 154 ARG B CA 1
ATOM 1803 C C . ARG B 2 154 ? 35.063 12.797 85.493 1.00 33.71 154 ARG B C 1
ATOM 1804 O O . ARG B 2 154 ? 35.771 13.313 86.361 1.00 33.70 154 ARG B O 1
ATOM 1812 N N . GLU B 2 155 ? 34.709 11.516 85.519 1.00 33.68 155 GLU B N 1
ATOM 1813 C CA . GLU B 2 155 ? 35.199 10.611 86.553 1.00 33.68 155 GLU B CA 1
ATOM 1814 C C . GLU B 2 155 ? 36.633 10.173 86.262 1.00 33.41 155 GLU B C 1
ATOM 1815 O O . GLU B 2 155 ? 37.437 9.997 87.180 1.00 33.41 155 GLU B O 1
ATOM 1821 N N . GLN B 2 156 ? 36.947 10.001 84.979 1.00 33.03 156 GLN B N 1
ATOM 1822 C CA . GLN B 2 156 ? 38.322 9.762 84.544 1.00 32.71 156 GLN B CA 1
ATOM 1823 C C . GLN B 2 156 ? 39.219 10.932 84.932 1.00 32.20 156 GLN B C 1
ATOM 1824 O O . GLN B 2 156 ? 40.358 10.740 85.360 1.00 32.02 156 GLN B O 1
ATOM 1830 N N . LEU B 2 157 ? 38.692 12.143 84.775 1.00 31.59 157 LEU B N 1
ATOM 1831 C CA . LEU B 2 157 ? 39.436 13.365 85.055 1.00 31.09 157 LEU B CA 1
ATOM 1832 C C . LEU B 2 157 ? 39.794 13.464 86.536 1.00 30.73 157 LEU B C 1
ATOM 1833 O O . LEU B 2 157 ? 40.902 13.872 86.892 1.00 30.71 157 LEU B O 1
ATOM 1838 N N . LYS B 2 158 ? 38.847 13.087 87.391 1.00 30.12 158 LYS B N 1
ATOM 1839 C CA . LYS B 2 158 ? 39.068 13.047 88.833 1.00 29.70 158 LYS B CA 1
ATOM 1840 C C . LYS B 2 158 ? 40.220 12.113 89.189 1.00 29.16 158 LYS B C 1
ATOM 1841 O O . LYS B 2 158 ? 41.040 12.424 90.056 1.00 29.04 158 LYS B O 1
ATOM 1847 N N . GLU B 2 159 ? 40.281 10.973 88.506 1.00 28.37 159 GLU B N 1
ATOM 1848 C CA . GLU B 2 159 ? 41.310 9.969 88.759 1.00 27.91 159 GLU B CA 1
ATOM 1849 C C . GLU B 2 159 ? 42.699 10.476 88.378 1.00 27.04 159 GLU B C 1
ATOM 1850 O O . GLU B 2 159 ? 43.657 10.310 89.134 1.00 26.98 159 GLU B O 1
ATOM 1856 N N . TRP B 2 160 ? 42.803 11.092 87.205 1.00 26.12 160 TRP B N 1
ATOM 1857 C CA . TRP B 2 160 ? 44.076 11.625 86.733 1.00 25.29 160 TRP B CA 1
ATOM 1858 C C . TRP B 2 160 ? 44.585 12.737 87.646 1.00 24.84 160 TRP B C 1
ATOM 1859 O O . TRP B 2 160 ? 45.764 12.771 87.994 1.00 24.73 160 TRP B O 1
ATOM 1870 N N . ALA B 2 161 ? 43.687 13.635 88.040 1.00 24.20 161 ALA B N 1
ATOM 1871 C CA . ALA B 2 161 ? 44.055 14.773 88.875 1.00 23.76 161 ALA B CA 1
ATOM 1872 C C . ALA B 2 161 ? 44.646 14.328 90.210 1.00 23.40 161 ALA B C 1
ATOM 1873 O O . ALA B 2 161 ? 45.723 14.780 90.603 1.00 23.25 161 ALA B O 1
ATOM 1875 N N . ALA B 2 162 ? 43.943 13.431 90.896 1.00 22.89 162 ALA B N 1
ATOM 1876 C CA . ALA B 2 162 ? 44.377 12.950 92.205 1.00 22.60 162 ALA B CA 1
ATOM 1877 C C . ALA B 2 162 ? 45.730 12.245 92.128 1.00 22.30 162 ALA B C 1
ATOM 1878 O O . ALA B 2 162 ? 46.548 12.345 93.045 1.00 22.32 162 ALA B O 1
ATOM 1880 N N . SER B 2 163 ? 45.966 11.544 91.024 1.00 21.76 163 SER B N 1
ATOM 1881 C CA . SER B 2 163 ? 47.216 10.816 90.834 1.00 21.37 163 SER B CA 1
ATOM 1882 C C . SER B 2 163 ? 48.369 11.748 90.473 1.00 20.99 163 SER B C 1
ATOM 1883 O O . SER B 2 163 ? 49.479 11.602 90.986 1.00 20.94 163 SER B O 1
ATOM 1886 N N . LEU B 2 164 ? 48.101 12.706 89.591 1.00 20.47 164 LEU B N 1
ATOM 1887 C CA . LEU B 2 164 ? 49.150 13.572 89.062 1.00 20.08 164 LEU B CA 1
ATOM 1888 C C . LEU B 2 164 ? 49.607 14.635 90.062 1.00 20.03 164 LEU B C 1
ATOM 1889 O O . LEU B 2 164 ? 50.764 15.056 90.039 1.00 19.79 164 LEU B O 1
ATOM 1894 N N . ILE B 2 165 ? 48.704 15.056 90.943 1.00 19.89 165 ILE B N 1
ATOM 1895 C CA . ILE B 2 165 ? 49.036 16.059 91.958 1.00 20.07 165 ILE B CA 1
ATOM 1896 C C . ILE B 2 165 ? 50.110 15.552 92.923 1.00 19.93 165 ILE B C 1
ATOM 1897 O O . ILE B 2 165 ? 50.896 16.334 93.460 1.00 20.13 165 ILE B O 1
ATOM 1902 N N . GLN B 2 166 ? 50.152 14.237 93.117 1.00 19.92 166 GLN B N 1
ATOM 1903 C CA . GLN B 2 166 ? 51.108 13.620 94.032 1.00 19.91 166 GLN B CA 1
ATOM 1904 C C . GLN B 2 166 ? 52.531 13.655 93.482 1.00 19.50 166 GLN B C 1
ATOM 1905 O O . GLN B 2 166 ? 53.500 13.600 94.240 1.00 19.46 166 GLN B O 1
ATOM 1911 N N . THR B 2 167 ? 52.648 13.753 92.161 1.00 18.95 167 THR B N 1
ATOM 1912 C CA . THR B 2 167 ? 53.932 13.582 91.485 1.00 18.66 167 THR B CA 1
ATOM 1913 C C . THR B 2 167 ? 54.880 14.770 91.666 1.00 18.50 167 THR B C 1
ATOM 1914 O O . THR B 2 167 ? 56.059 14.684 91.329 1.00 18.31 167 THR B O 1
ATOM 1918 N N . ILE B 2 168 ? 54.365 15.870 92.203 1.00 18.54 168 ILE B N 1
ATOM 1919 C CA . ILE B 2 168 ? 55.180 17.063 92.422 1.00 18.55 168 ILE B CA 1
ATOM 1920 C C . ILE B 2 168 ? 55.495 17.269 93.902 1.00 18.51 168 ILE B C 1
ATOM 1921 O O . ILE B 2 168 ? 56.299 18.129 94.261 1.00 18.42 168 ILE B O 1
ATOM 1926 N N . ASP B 2 169 ? 54.863 16.469 94.754 1.00 18.40 169 ASP B N 1
ATOM 1927 C CA . ASP B 2 169 ? 54.942 16.667 96.196 1.00 18.54 169 ASP B CA 1
ATOM 1928 C C . ASP B 2 169 ? 56.157 15.974 96.809 1.00 18.37 169 ASP B C 1
ATOM 1929 O O . ASP B 2 169 ? 56.583 14.923 96.339 1.00 18.10 169 ASP B O 1
ATOM 1934 N N . PHE B 2 170 ? 56.689 16.565 97.876 1.00 18.36 170 PHE B N 1
ATOM 1935 C CA . PHE B 2 170 ? 57.797 15.983 98.636 1.00 18.34 170 PHE B CA 1
ATOM 1936 C C . PHE B 2 170 ? 57.520 14.538 99.053 1.00 18.38 170 PHE B C 1
ATOM 1937 O O . PHE B 2 170 ? 58.444 13.735 99.188 1.00 18.33 170 PHE B O 1
ATOM 1945 N N . THR B 2 171 ? 56.248 14.218 99.269 1.00 18.50 171 THR B N 1
ATOM 1946 C CA . THR B 2 171 ? 55.862 12.923 99.827 1.00 18.78 171 THR B CA 1
ATOM 1947 C C . THR B 2 171 ? 55.741 11.829 98.767 1.00 18.99 171 THR B C 1
ATOM 1948 O O . THR B 2 171 ? 55.360 10.698 99.075 1.00 18.93 171 THR B O 1
ATOM 1952 N N . ARG B 2 172 ? 56.065 12.165 97.522 1.00 19.14 172 ARG B N 1
ATOM 1953 C CA . ARG B 2 172 ? 55.936 11.215 96.419 1.00 19.37 172 ARG B CA 1
ATOM 1954 C C . ARG B 2 172 ? 56.847 10.003 96.603 1.00 19.93 172 ARG B C 1
ATOM 1955 O O . ARG B 2 172 ? 57.863 10.073 97.298 1.00 19.86 172 ARG B O 1
ATOM 1963 N N . SER B 2 173 ? 56.472 8.894 95.973 1.00 20.54 173 SER B N 1
ATOM 1964 C CA . SER B 2 173 ? 57.267 7.672 96.016 1.00 21.05 173 SER B CA 1
ATOM 1965 C C . SER B 2 173 ? 57.413 7.073 94.621 1.00 21.46 173 SER B C 1
ATOM 1966 O O . SER B 2 173 ? 56.782 7.535 93.669 1.00 21.38 173 SER B O 1
ATOM 1969 N N . ARG B 2 174 ? 58.249 6.044 94.510 1.00 21.76 174 ARG B N 1
ATOM 1970 C CA . ARG B 2 174 ? 58.456 5.345 93.244 1.00 22.26 174 ARG B CA 1
ATOM 1971 C C . ARG B 2 174 ? 57.144 4.829 92.657 1.00 22.15 174 ARG B C 1
ATOM 1972 O O . ARG B 2 174 ? 56.934 4.881 91.445 1.00 22.18 174 ARG B O 1
ATOM 1980 N N . LYS B 2 175 ? 56.268 4.325 93.519 1.00 22.12 175 LYS B N 1
ATOM 1981 C CA . LYS B 2 175 ? 54.988 3.786 93.073 1.00 22.18 175 LYS B CA 1
ATOM 1982 C C . LYS B 2 175 ? 54.014 4.889 92.673 1.00 21.72 175 LYS B C 1
ATOM 1983 O O . LYS B 2 175 ? 53.172 4.693 91.798 1.00 21.75 175 LYS B O 1
ATOM 1989 N N . ALA B 2 176 ? 54.146 6.051 93.304 1.00 21.30 176 ALA B N 1
ATOM 1990 C CA . ALA B 2 176 ? 53.345 7.215 92.939 1.00 20.86 176 ALA B CA 1
ATOM 1991 C C . ALA B 2 176 ? 53.751 7.756 91.569 1.00 20.62 176 ALA B C 1
ATOM 1992 O O . ALA B 2 176 ? 52.906 8.201 90.791 1.00 20.42 176 ALA B O 1
ATOM 1994 N N . LEU B 2 177 ? 55.047 7.709 91.278 1.00 20.24 177 LEU B N 1
ATOM 1995 C CA . LEU B 2 177 ? 55.564 8.208 90.008 1.00 20.09 177 LEU B CA 1
ATOM 1996 C C . LEU B 2 177 ? 55.317 7.225 88.866 1.00 20.29 177 LEU B C 1
ATOM 1997 O O . LEU B 2 177 ? 55.099 7.632 87.723 1.00 20.21 177 LEU B O 1
ATOM 2002 N N . THR B 2 178 ? 55.354 5.933 89.181 1.00 20.32 178 THR B N 1
ATOM 2003 C CA . THR B 2 178 ? 55.010 4.892 88.214 1.00 20.66 178 THR B CA 1
ATOM 2004 C C . THR B 2 178 ? 53.533 4.979 87.833 1.00 20.81 178 THR B C 1
ATOM 2005 O O . THR B 2 178 ? 53.177 4.879 86.658 1.00 20.82 178 THR B O 1
ATOM 2009 N N . GLU B 2 179 ? 52.682 5.184 88.834 1.00 21.05 179 GLU B N 1
ATOM 2010 C CA . GLU B 2 179 ? 51.255 5.387 88.607 1.00 21.43 179 GLU B CA 1
ATOM 2011 C C . GLU B 2 179 ? 51.010 6.680 87.829 1.00 21.04 179 GLU B C 1
ATOM 2012 O O . GLU B 2 179 ? 50.183 6.721 86.915 1.00 20.86 179 GLU B O 1
ATOM 2018 N N . GLY B 2 180 ? 51.746 7.729 88.190 1.00 20.55 180 GLY B N 1
ATOM 2019 C CA . GLY B 2 180 ? 51.653 9.012 87.507 1.00 20.14 180 GLY B CA 1
ATOM 2020 C C . GLY B 2 180 ? 51.952 8.911 86.023 1.00 20.13 180 GLY B C 1
ATOM 2021 O O . GLY B 2 180 ? 51.311 9.573 85.208 1.00 19.68 180 GLY B O 1
ATOM 2022 N N . ASN B 2 181 ? 52.927 8.078 85.670 1.00 20.05 181 ASN B N 1
ATOM 2023 C CA . ASN B 2 181 ? 53.292 7.884 84.271 1.00 20.42 181 ASN B CA 1
ATOM 2024 C C . ASN B 2 181 ? 52.155 7.254 83.467 1.00 20.51 181 ASN B C 1
ATOM 2025 O O . ASN B 2 181 ? 51.898 7.648 82.329 1.00 20.66 181 ASN B O 1
ATOM 2030 N N . ILE B 2 182 ? 51.475 6.284 84.071 1.00 20.86 182 ILE B N 1
ATOM 2031 C CA . ILE B 2 182 ? 50.312 5.646 83.454 1.00 21.06 182 ILE B CA 1
ATOM 2032 C C . ILE B 2 182 ? 49.184 6.652 83.229 1.00 21.29 182 ILE B C 1
ATOM 2033 O O . ILE B 2 182 ? 48.570 6.686 82.162 1.00 21.23 182 ILE B O 1
ATOM 2038 N N . MET B 2 183 ? 48.917 7.472 84.241 1.00 21.40 183 MET B N 1
ATOM 2039 C CA . MET B 2 183 ? 47.865 8.478 84.147 1.00 21.59 183 MET B CA 1
ATOM 2040 C C . MET B 2 183 ? 48.221 9.566 83.136 1.00 21.31 183 MET B C 1
ATOM 2041 O O . MET B 2 183 ? 47.340 10.141 82.498 1.00 21.34 183 MET B O 1
ATOM 2046 N N . ALA B 2 184 ? 49.514 9.836 82.986 1.00 20.90 184 ALA B N 1
ATOM 2047 C CA . ALA B 2 184 ? 49.987 10.800 81.999 1.00 20.73 184 ALA B CA 1
ATOM 2048 C C . ALA B 2 184 ? 49.708 10.312 80.579 1.00 20.75 184 ALA B C 1
ATOM 2049 O O . ALA B 2 184 ? 49.299 11.089 79.717 1.00 20.35 184 ALA B O 1
ATOM 2051 N N . VAL B 2 185 ? 49.936 9.023 80.344 1.00 20.84 185 VAL B N 1
ATOM 2052 C CA . VAL B 2 185 ? 49.617 8.409 79.059 1.00 21.37 185 VAL B CA 1
ATOM 2053 C C . VAL B 2 185 ? 48.124 8.523 78.755 1.00 21.66 185 VAL B C 1
ATOM 2054 O O . VAL B 2 185 ? 47.736 8.965 77.674 1.00 21.98 185 VAL B O 1
ATOM 2058 N N . GLN B 2 186 ? 47.295 8.143 79.723 1.00 22.04 186 GLN B N 1
ATOM 2059 C CA . GLN B 2 186 ? 45.844 8.163 79.555 1.00 22.49 186 GLN B CA 1
ATOM 2060 C C . GLN B 2 186 ? 45.313 9.572 79.295 1.00 22.49 186 GLN B C 1
ATOM 2061 O O . GLN B 2 186 ? 44.514 9.785 78.380 1.00 22.34 186 GLN B O 1
ATOM 2067 N N . ALA B 2 187 ? 45.758 10.528 80.104 1.00 22.57 187 ALA B N 1
ATOM 2068 C CA . ALA B 2 187 ? 45.266 11.900 80.020 1.00 22.80 187 ALA B CA 1
ATOM 2069 C C . ALA B 2 187 ? 45.667 12.574 78.710 1.00 23.11 187 ALA B C 1
ATOM 2070 O O . ALA B 2 187 ? 44.850 13.240 78.072 1.00 22.90 187 ALA B O 1
ATOM 2072 N N . MET B 2 188 ? 46.924 12.399 78.314 1.00 23.45 188 MET B N 1
ATOM 2073 C CA . MET B 2 188 ? 47.427 12.989 77.077 1.00 24.25 188 MET B CA 1
ATOM 2074 C C . MET B 2 188 ? 46.702 12.423 75.855 1.00 24.19 188 MET B C 1
ATOM 2075 O O . MET B 2 188 ? 46.297 13.170 74.964 1.00 24.31 188 MET B O 1
ATOM 2080 N N . ALA B 2 189 ? 46.528 11.105 75.829 1.00 24.25 189 ALA B N 1
ATOM 2081 C CA . ALA B 2 189 ? 45.805 10.446 74.743 1.00 24.31 189 ALA B CA 1
ATOM 2082 C C . ALA B 2 189 ? 44.364 10.938 74.653 1.00 24.34 189 ALA B C 1
ATOM 2083 O O . ALA B 2 189 ? 43.847 11.180 73.561 1.00 24.33 189 ALA B O 1
ATOM 2085 N N . TYR B 2 190 ? 43.721 11.093 75.807 1.00 24.44 190 TYR B N 1
ATOM 2086 C CA . TYR B 2 190 ? 42.331 11.529 75.851 1.00 24.60 190 TYR B CA 1
ATOM 2087 C C . TYR B 2 190 ? 42.151 12.946 75.317 1.00 24.78 190 TYR B C 1
ATOM 2088 O O . TYR B 2 190 ? 41.259 13.203 74.510 1.00 24.74 190 TYR B O 1
ATOM 2097 N N . PHE B 2 191 ? 42.988 13.868 75.781 1.00 24.98 191 PHE B N 1
ATOM 2098 C CA . PHE B 2 191 ? 42.862 15.264 75.381 1.00 25.31 191 PHE B CA 1
ATOM 2099 C C . PHE B 2 191 ? 43.258 15.480 73.924 1.00 25.85 191 PHE B C 1
ATOM 2100 O O . PHE B 2 191 ? 42.717 16.357 73.255 1.00 25.72 191 PHE B O 1
ATOM 2108 N N . LYS B 2 192 ? 44.181 14.661 73.430 1.00 26.66 192 LYS B N 1
ATOM 2109 C CA . LYS B 2 192 ? 44.526 14.671 72.011 1.00 27.58 192 LYS B CA 1
ATOM 2110 C C . LYS B 2 192 ? 43.309 14.350 71.150 1.00 28.02 192 LYS B C 1
ATOM 2111 O O . LYS B 2 192 ? 43.064 15.010 70.142 1.00 28.10 192 LYS B O 1
ATOM 2117 N N . GLU B 2 193 ? 42.545 13.343 71.562 1.00 28.63 193 GLU B N 1
ATOM 2118 C CA . GLU B 2 193 ? 41.333 12.952 70.846 1.00 29.48 193 GLU B CA 1
ATOM 2119 C C . GLU B 2 193 ? 40.259 14.034 70.933 1.00 29.51 193 GLU B C 1
ATOM 2120 O O . GLU B 2 193 ? 39.591 14.336 69.945 1.00 29.54 193 GLU B O 1
ATOM 2126 N N . LEU B 2 194 ? 40.102 14.617 72.118 1.00 29.69 194 LEU B N 1
ATOM 2127 C CA . LEU B 2 194 ? 39.122 15.679 72.330 1.00 29.88 194 LEU B CA 1
ATOM 2128 C C . LEU B 2 194 ? 39.456 16.914 71.494 1.00 30.08 194 LEU B C 1
ATOM 2129 O O . LEU B 2 194 ? 38.562 17.590 70.985 1.00 29.91 194 LEU B O 1
ATOM 2134 N N . ILE B 2 195 ? 40.748 17.195 71.352 1.00 30.33 195 ILE B N 1
ATOM 2135 C CA . ILE B 2 195 ? 41.210 18.315 70.538 1.00 30.68 195 ILE B CA 1
ATOM 2136 C C . ILE B 2 195 ? 40.944 18.078 69.049 1.00 30.93 195 ILE B C 1
ATOM 2137 O O . ILE B 2 195 ? 40.606 19.008 68.318 1.00 30.91 195 ILE B O 1
ATOM 2142 N N . GLN B 2 196 ? 41.083 16.828 68.612 1.00 31.13 196 GLN B N 1
ATOM 2143 C CA . GLN B 2 196 ? 40.771 16.460 67.230 1.00 31.42 196 GLN B CA 1
ATOM 2144 C C . GLN B 2 196 ? 39.284 16.639 66.940 1.00 31.34 196 GLN B C 1
ATOM 2145 O O . GLN B 2 196 ? 38.900 17.039 65.839 1.00 31.32 196 GLN B O 1
ATOM 2151 N N . LYS B 2 197 ? 38.452 16.334 67.932 1.00 31.27 197 LYS B N 1
ATOM 2152 C CA . LYS B 2 197 ? 37.011 16.532 67.821 1.00 31.23 197 LYS B CA 1
ATOM 2153 C C . LYS B 2 197 ? 36.671 18.012 67.697 1.00 31.17 197 LYS B C 1
ATOM 2154 O O . LYS B 2 197 ? 35.912 18.411 66.814 1.00 31.04 197 LYS B O 1
ATOM 2160 N N . ARG B 2 198 ? 37.240 18.819 68.589 1.00 31.00 198 ARG B N 1
ATOM 2161 C CA . ARG B 2 198 ? 36.967 20.253 68.618 1.00 30.89 198 ARG B CA 1
ATOM 2162 C C . ARG B 2 198 ? 37.545 20.969 67.399 1.00 30.99 198 ARG B C 1
ATOM 2163 O O . ARG B 2 198 ? 37.063 22.031 67.008 1.00 30.97 198 ARG B O 1
ATOM 2171 N N . LYS B 2 199 ? 38.578 20.382 66.802 1.00 31.19 199 LYS B N 1
ATOM 2172 C CA . LYS B 2 199 ? 39.185 20.942 65.599 1.00 31.51 199 LYS B CA 1
ATOM 2173 C C . LYS B 2 199 ? 38.231 20.848 64.411 1.00 31.64 199 LYS B C 1
ATOM 2174 O O . LYS B 2 199 ? 38.111 21.787 63.622 1.00 31.64 199 LYS B O 1
ATOM 2180 N N . ARG B 2 200 ? 37.549 19.713 64.297 1.00 31.73 200 ARG B N 1
ATOM 2181 C CA . ARG B 2 200 ? 36.554 19.514 63.250 1.00 31.92 200 ARG B CA 1
ATOM 2182 C C . ARG B 2 200 ? 35.259 20.251 63.581 1.00 31.78 200 ARG B C 1
ATOM 2183 O O . ARG B 2 200 ? 34.677 20.916 62.725 1.00 31.76 200 ARG B O 1
ATOM 2191 N N . HIS B 2 201 ? 34.815 20.129 64.829 1.00 31.67 201 HIS B N 1
ATOM 2192 C CA . HIS B 2 201 ? 33.598 20.796 65.281 1.00 31.60 201 HIS B CA 1
ATOM 2193 C C . HIS B 2 201 ? 33.835 21.552 66.585 1.00 31.44 201 HIS B C 1
ATOM 2194 O O . HIS B 2 201 ? 33.685 20.987 67.668 1.00 31.41 201 HIS B O 1
ATOM 2201 N N . PRO B 2 202 ? 34.207 22.837 66.482 1.00 31.26 202 PRO B N 1
ATOM 2202 C CA . PRO B 2 202 ? 34.437 23.684 67.652 1.00 31.18 202 PRO B CA 1
ATOM 2203 C C . PRO B 2 202 ? 33.178 23.864 68.493 1.00 31.10 202 PRO B C 1
ATOM 2204 O O . PRO B 2 202 ? 32.071 23.875 67.957 1.00 31.08 202 PRO B O 1
ATOM 2208 N N . GLN B 2 203 ? 33.355 23.984 69.805 1.00 30.91 203 GLN B N 1
ATOM 2209 C CA . GLN B 2 203 ? 32.243 24.220 70.718 1.00 30.78 203 GLN B CA 1
ATOM 2210 C C . GLN B 2 203 ? 32.526 25.443 71.582 1.00 30.61 203 GLN B C 1
ATOM 2211 O O . GLN B 2 203 ? 33.577 26.070 71.455 1.00 30.59 203 GLN B O 1
ATOM 2217 N N . GLN B 2 204 ? 31.586 25.779 72.459 1.00 30.50 204 GLN B N 1
ATOM 2218 C CA A GLN B 2 204 ? 31.767 26.896 73.379 0.70 30.60 204 GLN B CA 1
ATOM 2219 C CA B GLN B 2 204 ? 31.766 26.894 73.381 0.30 30.45 204 GLN B CA 1
ATOM 2220 C C . GLN B 2 204 ? 32.517 26.456 74.634 1.00 30.42 204 GLN B C 1
ATOM 2221 O O . GLN B 2 204 ? 31.938 26.363 75.717 1.00 30.55 204 GLN B O 1
ATOM 2232 N N . ASP B 2 205 ? 33.807 26.177 74.475 1.00 30.24 205 ASP B N 1
ATOM 2233 C CA . ASP B 2 205 ? 34.647 25.768 75.594 1.00 29.99 205 ASP B CA 1
ATOM 2234 C C . ASP B 2 205 ? 36.076 26.266 75.419 1.00 30.07 205 ASP B C 1
ATOM 2235 O O . ASP B 2 205 ? 36.395 26.922 74.429 1.00 29.94 205 ASP B O 1
ATOM 2240 N N . MET B 2 206 ? 36.932 25.951 76.384 1.00 30.16 206 MET B N 1
ATOM 2241 C CA . MET B 2 206 ? 38.289 26.481 76.400 1.00 30.42 206 MET B CA 1
ATOM 2242 C C . MET B 2 206 ? 39.192 25.811 75.367 1.00 30.23 206 MET B C 1
ATOM 2243 O O . MET B 2 206 ? 40.076 26.451 74.799 1.00 30.13 206 MET B O 1
ATOM 2248 N N . ILE B 2 207 ? 38.971 24.522 75.132 1.00 30.24 207 ILE B N 1
ATOM 2249 C CA . ILE B 2 207 ? 39.757 23.780 74.151 1.00 30.35 207 ILE B CA 1
ATOM 2250 C C . ILE B 2 207 ? 39.622 24.394 72.761 1.00 30.44 207 ILE B C 1
ATOM 2251 O O . ILE B 2 207 ? 40.607 24.536 72.037 1.00 30.28 207 ILE B O 1
ATOM 2256 N N . SER B 2 208 ? 38.399 24.773 72.402 1.00 30.77 208 SER B N 1
ATOM 2257 C CA . SER B 2 208 ? 38.145 25.418 71.119 1.00 31.12 208 SER B CA 1
ATOM 2258 C C . SER B 2 208 ? 38.753 26.818 71.069 1.00 31.59 208 SER B C 1
ATOM 2259 O O . SER B 2 208 ? 39.200 27.272 70.015 1.00 31.56 208 SER B O 1
ATOM 2262 N N . MET B 2 209 ? 38.769 27.496 72.214 1.00 32.04 209 MET B N 1
ATOM 2263 C CA . MET B 2 209 ? 39.453 28.780 72.335 1.00 32.79 209 MET B CA 1
ATOM 2264 C C . MET B 2 209 ? 40.943 28.625 72.037 1.00 33.07 209 MET B C 1
ATOM 2265 O O . MET B 2 209 ? 41.542 29.467 71.369 1.00 33.06 209 MET B O 1
ATOM 2270 N N . LEU B 2 210 ? 41.528 27.536 72.528 1.00 33.70 210 LEU B N 1
ATOM 2271 C CA . LEU B 2 210 ? 42.945 27.250 72.321 1.00 34.34 210 LEU B CA 1
ATOM 2272 C C . LEU B 2 210 ? 43.255 26.964 70.854 1.00 34.89 210 LEU B C 1
ATOM 2273 O O . LEU B 2 210 ? 44.368 27.203 70.387 1.00 34.94 210 LEU B O 1
ATOM 2278 N N . LEU B 2 211 ? 42.264 26.451 70.133 1.00 35.58 211 LEU B N 1
ATOM 2279 C CA . LEU B 2 211 ? 42.437 26.128 68.721 1.00 36.26 211 LEU B CA 1
ATOM 2280 C C . LEU B 2 211 ? 42.275 27.361 67.836 1.00 36.69 211 LEU B C 1
ATOM 2281 O O . LEU B 2 211 ? 42.756 27.389 66.704 1.00 36.88 211 LEU B O 1
ATOM 2286 N N . LYS B 2 212 ? 41.600 28.379 68.362 1.00 37.22 212 LYS B N 1
ATOM 2287 C CA . LYS B 2 212 ? 41.450 29.648 67.656 1.00 37.76 212 LYS B CA 1
ATOM 2288 C C . LYS B 2 212 ? 42.755 30.441 67.680 1.00 38.00 212 LYS B C 1
ATOM 2289 O O . LYS B 2 212 ? 43.122 31.082 66.693 1.00 38.15 212 LYS B O 1
ATOM 2295 N N . GLY B 2 213 ? 43.454 30.384 68.810 1.00 38.22 213 GLY B N 1
ATOM 2296 C CA . GLY B 2 213 ? 44.749 31.044 68.952 1.00 38.34 213 GLY B CA 1
ATOM 2297 C C . GLY B 2 213 ? 44.638 32.555 69.020 1.00 38.40 213 GLY B C 1
ATOM 2298 O O . GLY B 2 213 ? 43.717 33.093 69.633 1.00 38.44 213 GLY B O 1
ATOM 2299 N N . LYS B 2 218 ? 52.389 29.423 67.511 1.00 37.06 218 LYS B N 1
ATOM 2300 C CA . LYS B 2 218 ? 51.174 29.476 68.315 1.00 37.03 218 LYS B CA 1
ATOM 2301 C C . LYS B 2 218 ? 51.240 28.481 69.471 1.00 36.64 218 LYS B C 1
ATOM 2302 O O . LYS B 2 218 ? 51.838 28.761 70.510 1.00 36.62 218 LYS B O 1
ATOM 2308 N N . LEU B 2 219 ? 50.647 27.309 69.267 1.00 36.27 219 LEU B N 1
ATOM 2309 C CA . LEU B 2 219 ? 50.472 26.333 70.334 1.00 35.74 219 LEU B CA 1
ATOM 2310 C C . LEU B 2 219 ? 50.316 24.937 69.738 1.00 35.26 219 LEU B C 1
ATOM 2311 O O . LEU B 2 219 ? 49.337 24.660 69.046 1.00 35.35 219 LEU B O 1
ATOM 2316 N N . THR B 2 220 ? 51.284 24.064 70.000 1.00 34.63 220 THR B N 1
ATOM 2317 C CA . THR B 2 220 ? 51.201 22.683 69.533 1.00 33.97 220 THR B CA 1
ATOM 2318 C C . THR B 2 220 ? 50.041 21.961 70.212 1.00 33.47 220 THR B C 1
ATOM 2319 O O . THR B 2 220 ? 49.567 22.384 71.267 1.00 33.26 220 THR B O 1
ATOM 2323 N N . GLU B 2 221 ? 49.579 20.877 69.597 1.00 32.70 221 GLU B N 1
ATOM 2324 C CA . GLU B 2 221 ? 48.436 20.140 70.120 1.00 32.13 221 GLU B CA 1
ATOM 2325 C C . GLU B 2 221 ? 48.772 19.426 71.426 1.00 31.25 221 GLU B C 1
ATOM 2326 O O . GLU B 2 221 ? 47.900 19.217 72.267 1.00 31.15 221 GLU B O 1
ATOM 2332 N N . GLU B 2 222 ? 50.043 19.076 71.602 1.00 30.36 222 GLU B N 1
ATOM 2333 C CA . GLU B 2 222 ? 50.510 18.520 72.867 1.00 29.59 222 GLU B CA 1
ATOM 2334 C C . GLU B 2 222 ? 50.537 19.582 73.964 1.00 28.69 222 GLU B C 1
ATOM 2335 O O . GLU B 2 222 ? 50.186 19.307 75.112 1.00 28.56 222 GLU B O 1
ATOM 2341 N N . GLU B 2 223 ? 50.950 20.794 73.602 1.00 27.47 223 GLU B N 1
ATOM 2342 C CA . GLU B 2 223 ? 50.954 21.914 74.540 1.00 26.50 223 GLU B CA 1
ATOM 2343 C C . GLU B 2 223 ? 49.539 22.270 74.983 1.00 25.59 223 GLU B C 1
ATOM 2344 O O . GLU B 2 223 ? 49.304 22.571 76.153 1.00 25.50 223 GLU B O 1
ATOM 2350 N N . ALA B 2 224 ? 48.600 22.228 74.043 1.00 24.68 224 ALA B N 1
ATOM 2351 C CA . ALA B 2 224 ? 47.193 22.453 74.355 1.00 23.83 224 ALA B CA 1
ATOM 2352 C C . ALA B 2 224 ? 46.667 21.373 75.292 1.00 23.22 224 ALA B C 1
ATOM 2353 O O . ALA B 2 224 ? 45.910 21.657 76.218 1.00 22.94 224 ALA B O 1
ATOM 2355 N N . ALA B 2 225 ? 47.078 20.133 75.049 1.00 22.55 225 ALA B N 1
ATOM 2356 C CA . ALA B 2 225 ? 46.674 19.015 75.891 1.00 22.00 225 ALA B CA 1
ATOM 2357 C C . ALA B 2 225 ? 47.219 19.166 77.311 1.00 21.64 225 ALA B C 1
ATOM 2358 O O . ALA B 2 225 ? 46.477 19.043 78.284 1.00 21.64 225 ALA B O 1
ATOM 2360 N N . SER B 2 226 ? 48.513 19.456 77.422 1.00 21.21 226 SER B N 1
ATOM 2361 C CA . SER B 2 226 ? 49.156 19.598 78.727 1.00 20.68 226 SER B CA 1
ATOM 2362 C C . SER B 2 226 ? 48.626 20.806 79.503 1.00 20.20 226 SER B C 1
ATOM 2363 O O . SER B 2 226 ? 48.595 20.797 80.735 1.00 19.77 226 SER B O 1
ATOM 2366 N N . THR B 2 227 ? 48.203 21.837 78.775 1.00 19.79 227 THR B N 1
ATOM 2367 C CA . THR B 2 227 ? 47.537 22.989 79.380 1.00 19.65 227 THR B CA 1
ATOM 2368 C C . THR B 2 227 ? 46.205 22.577 80.007 1.00 19.44 227 THR B C 1
ATOM 2369 O O . THR B 2 227 ? 45.898 22.953 81.141 1.00 19.08 227 THR B O 1
ATOM 2373 N N . CYS B 2 228 ? 45.427 21.788 79.269 1.00 19.07 228 CYS B N 1
ATOM 2374 C CA . CYS B 2 228 ? 44.158 21.266 79.771 1.00 19.01 228 CYS B CA 1
ATOM 2375 C C . CYS B 2 228 ? 44.357 20.435 81.034 1.00 18.68 228 CYS B C 1
ATOM 2376 O O . CYS B 2 228 ? 43.576 20.533 81.983 1.00 18.77 228 CYS B O 1
ATOM 2379 N N . ILE B 2 229 ? 45.400 19.612 81.034 1.00 18.21 229 ILE B N 1
ATOM 2380 C CA . ILE B 2 229 ? 45.703 18.755 82.173 1.00 17.83 229 ILE B CA 1
ATOM 2381 C C . ILE B 2 229 ? 46.076 19.585 83.402 1.00 17.54 229 ILE B C 1
ATOM 2382 O O . ILE B 2 229 ? 45.592 19.325 84.503 1.00 17.37 229 ILE B O 1
ATOM 2387 N N . LEU B 2 230 ? 46.917 20.597 83.201 1.00 17.34 230 LEU B N 1
ATOM 2388 C CA . LEU B 2 230 ? 47.291 21.510 84.280 1.00 17.33 230 LEU B CA 1
ATOM 2389 C C . LEU B 2 230 ? 46.060 22.141 84.924 1.00 17.36 230 LEU B C 1
ATOM 2390 O O . LEU B 2 230 ? 45.909 22.127 86.148 1.00 17.31 230 LEU B O 1
ATOM 2395 N N . LEU B 2 231 ? 45.178 22.684 84.091 1.00 17.39 231 LEU B N 1
ATOM 2396 C CA . LEU B 2 231 ? 43.984 23.368 84.575 1.00 17.56 231 LEU B CA 1
ATOM 2397 C C . LEU B 2 231 ? 43.008 22.409 85.250 1.00 17.69 231 LEU B C 1
ATOM 2398 O O . LEU B 2 231 ? 42.378 22.756 86.249 1.00 17.54 231 LEU B O 1
ATOM 2403 N N . ALA B 2 232 ? 42.893 21.200 84.706 1.00 17.98 232 ALA B N 1
ATOM 2404 C CA . ALA B 2 232 ? 42.052 20.167 85.306 1.00 18.55 232 ALA B CA 1
ATOM 2405 C C . ALA B 2 232 ? 42.533 19.815 86.710 1.00 18.91 232 ALA B C 1
ATOM 2406 O O . ALA B 2 232 ? 41.734 19.696 87.637 1.00 19.01 232 ALA B O 1
ATOM 2408 N N . ILE B 2 233 ? 43.845 19.656 86.859 1.00 19.33 233 ILE B N 1
ATOM 2409 C CA . ILE B 2 233 ? 44.439 19.326 88.152 1.00 19.89 233 ILE B CA 1
ATOM 2410 C C . ILE B 2 233 ? 44.190 20.430 89.180 1.00 20.36 233 ILE B C 1
ATOM 2411 O O . ILE B 2 233 ? 43.695 20.169 90.278 1.00 20.45 233 ILE B O 1
ATOM 2416 N N . ALA B 2 234 ? 44.518 21.665 88.810 1.00 20.92 234 ALA B N 1
ATOM 2417 C CA . ALA B 2 234 ? 44.347 22.808 89.705 1.00 21.68 234 ALA B CA 1
ATOM 2418 C C . ALA B 2 234 ? 42.886 22.993 90.119 1.00 22.21 234 ALA B C 1
ATOM 2419 O O . ALA B 2 234 ? 42.593 23.315 91.271 1.00 22.32 234 ALA B O 1
ATOM 2421 N N . GLY B 2 235 ? 41.976 22.768 89.176 1.00 22.70 235 GLY B N 1
ATOM 2422 C CA . GLY B 2 235 ? 40.546 22.886 89.442 1.00 23.28 235 GLY B CA 1
ATOM 2423 C C . GLY B 2 235 ? 40.009 21.831 90.391 1.00 23.72 235 GLY B C 1
ATOM 2424 O O . GLY B 2 235 ? 39.018 22.057 91.084 1.00 23.75 235 GLY B O 1
ATOM 2425 N N . HIS B 2 236 ? 40.671 20.678 90.432 1.00 24.13 236 HIS B N 1
ATOM 2426 C CA . HIS B 2 236 ? 40.178 19.540 91.202 1.00 24.58 236 HIS B CA 1
ATOM 2427 C C . HIS B 2 236 ? 40.772 19.455 92.605 1.00 24.90 236 HIS B C 1
ATOM 2428 O O . HIS B 2 236 ? 40.184 18.845 93.497 1.00 25.37 236 HIS B O 1
ATOM 2435 N N . GLU B 2 237 ? 41.935 20.067 92.802 1.00 25.07 237 GLU B N 1
ATOM 2436 C CA . GLU B 2 237 ? 42.676 19.883 94.045 1.00 25.26 237 GLU B CA 1
ATOM 2437 C C . GLU B 2 237 ? 42.594 21.088 94.979 1.00 25.03 237 GLU B C 1
ATOM 2438 O O . GLU B 2 237 ? 42.086 20.983 96.097 1.00 25.35 237 GLU B O 1
ATOM 2444 N N . THR B 2 238 ? 43.081 22.231 94.511 1.00 24.65 238 THR B N 1
ATOM 2445 C CA . THR B 2 238 ? 43.259 23.405 95.364 1.00 24.26 238 THR B CA 1
ATOM 2446 C C . THR B 2 238 ? 41.943 24.090 95.732 1.00 23.97 238 THR B C 1
ATOM 2447 O O . THR B 2 238 ? 41.744 24.487 96.880 1.00 23.71 238 THR B O 1
ATOM 2451 N N . THR B 2 239 ? 41.051 24.228 94.756 1.00 23.64 239 THR B N 1
ATOM 2452 C CA . THR B 2 239 ? 39.769 24.891 94.985 1.00 23.50 239 THR B CA 1
ATOM 2453 C C . THR B 2 239 ? 38.926 24.126 96.006 1.00 23.06 239 THR B C 1
ATOM 2454 O O . THR B 2 239 ? 38.268 24.728 96.855 1.00 22.85 239 THR B O 1
ATOM 2458 N N . VAL B 2 240 ? 38.966 22.799 95.925 1.00 22.54 240 VAL B N 1
ATOM 2459 C CA . VAL B 2 240 ? 38.265 21.947 96.882 1.00 22.15 240 VAL B CA 1
ATOM 2460 C C . VAL B 2 240 ? 38.790 22.174 98.297 1.00 21.92 240 VAL B C 1
ATOM 2461 O O . VAL B 2 240 ? 38.017 22.233 99.253 1.00 21.90 240 VAL B O 1
ATOM 2465 N N . ASN B 2 241 ? 40.106 22.317 98.420 1.00 21.59 241 ASN B N 1
ATOM 2466 C CA . ASN B 2 241 ? 40.733 22.573 99.711 1.00 21.36 241 ASN B CA 1
ATOM 2467 C C . ASN B 2 241 ? 40.385 23.950 100.265 1.00 21.07 241 ASN B C 1
ATOM 2468 O O . ASN B 2 241 ? 40.189 24.109 101.468 1.00 20.96 241 ASN B O 1
ATOM 2473 N N . LEU B 2 242 ? 40.300 24.940 99.381 1.00 20.75 242 LEU B N 1
ATOM 2474 C CA . LEU B 2 242 ? 39.899 26.289 99.774 1.00 20.68 242 LEU B CA 1
ATOM 2475 C C . LEU B 2 242 ? 38.517 26.294 100.428 1.00 20.66 242 LEU B C 1
ATOM 2476 O O . LEU B 2 242 ? 38.332 26.863 101.503 1.00 20.54 242 LEU B O 1
ATOM 2481 N N . ILE B 2 243 ? 37.551 25.662 99.771 1.00 20.68 243 ILE B N 1
ATOM 2482 C CA . ILE B 2 243 ? 36.187 25.612 100.288 1.00 20.74 243 ILE B CA 1
ATOM 2483 C C . ILE B 2 243 ? 36.118 24.852 101.610 1.00 20.67 243 ILE B C 1
ATOM 2484 O O . ILE B 2 243 ? 35.538 25.337 102.579 1.00 20.98 243 ILE B O 1
ATOM 2489 N N . SER B 2 244 ? 36.740 23.676 101.652 1.00 20.82 244 SER B N 1
ATOM 2490 C CA . SER B 2 244 ? 36.687 22.815 102.834 1.00 20.87 244 SER B CA 1
ATOM 2491 C C . SER B 2 244 ? 37.458 23.385 104.028 1.00 20.76 244 SER B C 1
ATOM 2492 O O . SER B 2 244 ? 37.003 23.289 105.169 1.00 20.52 244 SER B O 1
ATOM 2495 N N . ASN B 2 245 ? 38.621 23.977 103.762 1.00 20.61 245 ASN B N 1
ATOM 2496 C CA . ASN B 2 245 ? 39.397 24.644 104.810 1.00 20.64 245 ASN B CA 1
ATOM 2497 C C . ASN B 2 245 ? 38.648 25.835 105.403 1.00 20.65 245 ASN B C 1
ATOM 2498 O O . ASN B 2 245 ? 38.725 26.092 106.604 1.00 20.75 245 ASN B O 1
ATOM 2503 N N . SER B 2 246 ? 37.932 26.561 104.550 1.00 20.87 246 SER B N 1
ATOM 2504 C CA . SER B 2 246 ? 37.181 27.742 104.971 1.00 21.05 246 SER B CA 1
ATOM 2505 C C . SER B 2 246 ? 36.014 27.384 105.887 1.00 21.34 246 SER B C 1
ATOM 2506 O O . SER B 2 246 ? 35.779 28.051 106.894 1.00 21.24 246 SER B O 1
ATOM 2509 N N . VAL B 2 247 ? 35.277 26.339 105.521 1.00 21.75 247 VAL B N 1
ATOM 2510 C CA . VAL B 2 247 ? 34.131 25.897 106.308 1.00 22.23 247 VAL B CA 1
ATOM 2511 C C . VAL B 2 247 ? 34.564 25.499 107.716 1.00 22.69 247 VAL B C 1
ATOM 2512 O O . VAL B 2 247 ? 33.931 25.881 108.701 1.00 22.67 247 VAL B O 1
ATOM 2516 N N . LEU B 2 248 ? 35.659 24.749 107.804 1.00 23.28 248 LEU B N 1
ATOM 2517 C CA . LEU B 2 248 ? 36.210 24.341 109.093 1.00 23.93 248 LEU B CA 1
ATOM 2518 C C . LEU B 2 248 ? 36.668 25.545 109.912 1.00 24.42 248 LEU B C 1
ATOM 2519 O O . LEU B 2 248 ? 36.400 25.626 111.111 1.00 24.53 248 LEU B O 1
ATOM 2524 N N . CYS B 2 249 ? 37.349 26.482 109.258 1.00 25.23 249 CYS B N 1
ATOM 2525 C CA . CYS B 2 249 ? 37.794 27.714 109.912 1.00 26.15 249 CYS B CA 1
ATOM 2526 C C . CYS B 2 249 ? 36.640 28.464 110.568 1.00 26.32 249 CYS B C 1
ATOM 2527 O O . CYS B 2 249 ? 36.715 28.836 111.741 1.00 26.46 249 CYS B O 1
ATOM 2530 N N . LEU B 2 250 ? 35.578 28.686 109.800 1.00 26.65 250 LEU B N 1
ATOM 2531 C CA . LEU B 2 250 ? 34.429 29.451 110.271 1.00 26.98 250 LEU B CA 1
ATOM 2532 C C . LEU B 2 250 ? 33.711 28.747 111.418 1.00 27.39 250 LEU B C 1
ATOM 2533 O O . LEU B 2 250 ? 33.310 29.383 112.393 1.00 27.33 250 LEU B O 1
ATOM 2538 N N . LEU B 2 251 ? 33.563 27.431 111.300 1.00 27.90 251 LEU B N 1
ATOM 2539 C CA . LEU B 2 251 ? 32.893 26.636 112.326 1.00 28.50 251 LEU B CA 1
ATOM 2540 C C . LEU B 2 251 ? 33.702 26.574 113.620 1.00 29.00 251 LEU B C 1
ATOM 2541 O O . LEU B 2 251 ? 33.148 26.349 114.695 1.00 29.10 251 LEU B O 1
ATOM 2546 N N . GLN B 2 252 ? 35.011 26.780 113.510 1.00 29.61 252 GLN B N 1
ATOM 2547 C CA . GLN B 2 252 ? 35.884 26.800 114.681 1.00 30.28 252 GLN B CA 1
ATOM 2548 C C . GLN B 2 252 ? 35.937 28.182 115.330 1.00 30.57 252 GLN B C 1
ATOM 2549 O O . GLN B 2 252 ? 36.511 28.351 116.408 1.00 30.71 252 GLN B O 1
ATOM 2555 N N . HIS B 2 253 ? 35.335 29.165 114.668 1.00 30.97 253 HIS B N 1
ATOM 2556 C CA . HIS B 2 253 ? 35.219 30.512 115.219 1.00 31.34 253 HIS B CA 1
ATOM 2557 C C . HIS B 2 253 ? 33.791 31.031 115.066 1.00 31.71 253 HIS B C 1
ATOM 2558 O O . HIS B 2 253 ? 33.513 31.846 114.184 1.00 31.82 253 HIS B O 1
ATOM 2565 N N . PRO B 2 254 ? 32.880 30.561 115.934 1.00 31.99 254 PRO B N 1
ATOM 2566 C CA . PRO B 2 254 ? 31.449 30.847 115.814 1.00 32.23 254 PRO B CA 1
ATOM 2567 C C . PRO B 2 254 ? 31.129 32.338 115.909 1.00 32.48 254 PRO B C 1
ATOM 2568 O O . PRO B 2 254 ? 30.143 32.794 115.330 1.00 32.49 254 PRO B O 1
ATOM 2572 N N . GLU B 2 255 ? 31.962 33.084 116.627 1.00 32.83 255 GLU B N 1
ATOM 2573 C CA . GLU B 2 255 ? 31.814 34.534 116.723 1.00 33.23 255 GLU B CA 1
ATOM 2574 C C . GLU B 2 255 ? 31.720 35.177 115.342 1.00 33.19 255 GLU B C 1
ATOM 2575 O O . GLU B 2 255 ? 30.812 35.963 115.068 1.00 33.27 255 GLU B O 1
ATOM 2581 N N . GLN B 2 256 ? 32.664 34.831 114.475 1.00 33.18 256 GLN B N 1
ATOM 2582 C CA . GLN B 2 256 ? 32.772 35.459 113.165 1.00 33.07 256 GLN B CA 1
ATOM 2583 C C . GLN B 2 256 ? 31.944 34.722 112.121 1.00 32.89 256 GLN B C 1
ATOM 2584 O O . GLN B 2 256 ? 31.610 35.276 111.073 1.00 32.87 256 GLN B O 1
ATOM 2590 N N . LEU B 2 257 ? 31.618 33.468 112.414 1.00 32.64 257 LEU B N 1
ATOM 2591 C CA . LEU B 2 257 ? 30.666 32.718 111.608 1.00 32.53 257 LEU B CA 1
ATOM 2592 C C . LEU B 2 257 ? 29.292 33.379 111.672 1.00 32.35 257 LEU B C 1
ATOM 2593 O O . LEU B 2 257 ? 28.647 33.594 110.645 1.00 32.22 257 LEU B O 1
ATOM 2598 N N . LEU B 2 258 ? 28.862 33.716 112.886 1.00 32.23 258 LEU B N 1
ATOM 2599 C CA . LEU B 2 258 ? 27.595 34.412 113.098 1.00 32.12 258 LEU B CA 1
ATOM 2600 C C . LEU B 2 258 ? 27.617 35.788 112.437 1.00 31.87 258 LEU B C 1
ATOM 2601 O O . LEU B 2 258 ? 26.636 36.212 111.826 1.00 31.94 258 LEU B O 1
ATOM 2606 N N . LYS B 2 259 ? 28.751 36.470 112.556 1.00 31.67 259 LYS B N 1
ATOM 2607 C CA . LYS B 2 259 ? 28.959 37.763 111.913 1.00 31.47 259 LYS B CA 1
ATOM 2608 C C . LYS B 2 259 ? 28.777 37.667 110.397 1.00 31.16 259 LYS B C 1
ATOM 2609 O O . LYS B 2 259 ? 28.115 38.507 109.786 1.00 30.98 259 LYS B O 1
ATOM 2615 N N . LEU B 2 260 ? 29.365 36.633 109.801 1.00 30.74 260 LEU B N 1
ATOM 2616 C CA . LEU B 2 260 ? 29.261 36.406 108.363 1.00 30.33 260 LEU B CA 1
ATOM 2617 C C . LEU B 2 260 ? 27.835 36.040 107.954 1.00 30.25 260 LEU B C 1
ATOM 2618 O O . LEU B 2 260 ? 27.337 36.502 106.927 1.00 30.03 260 LEU B O 1
ATOM 2623 N N . ARG B 2 261 ? 27.186 35.206 108.760 1.00 30.32 261 ARG B N 1
ATOM 2624 C CA . ARG B 2 261 ? 25.805 34.807 108.504 1.00 30.47 261 ARG B CA 1
ATOM 2625 C C . ARG B 2 261 ? 24.865 36.009 108.522 1.00 30.32 261 ARG B C 1
ATOM 2626 O O . ARG B 2 261 ? 23.950 36.103 107.702 1.00 30.27 261 ARG B O 1
ATOM 2634 N N . GLU B 2 262 ? 25.103 36.928 109.455 1.00 30.17 262 GLU B N 1
ATOM 2635 C CA . GLU B 2 262 ? 24.263 38.113 109.605 1.00 30.21 262 GLU B CA 1
ATOM 2636 C C . GLU B 2 262 ? 24.426 39.086 108.440 1.00 29.78 262 GLU B C 1
ATOM 2637 O O . GLU B 2 262 ? 23.482 39.784 108.072 1.00 29.86 262 GLU B O 1
ATOM 2643 N N . ASN B 2 263 ? 25.625 39.137 107.868 1.00 29.37 263 ASN B N 1
ATOM 2644 C CA . ASN B 2 263 ? 25.845 39.898 106.640 1.00 28.77 263 ASN B CA 1
ATOM 2645 C C . ASN B 2 263 ? 26.739 39.181 105.635 1.00 28.12 263 ASN B C 1
ATOM 2646 O O . ASN B 2 263 ? 27.962 39.150 105.792 1.00 28.04 263 ASN B O 1
ATOM 2651 N N . PRO B 2 264 ? 26.124 38.607 104.592 1.00 27.46 264 PRO B N 1
ATOM 2652 C CA . PRO B 2 264 ? 26.809 37.867 103.536 1.00 26.88 264 PRO B CA 1
ATOM 2653 C C . PRO B 2 264 ? 27.741 38.737 102.691 1.00 26.18 264 PRO B C 1
ATOM 2654 O O . PRO B 2 264 ? 28.574 38.208 101.960 1.00 26.26 264 PRO B O 1
ATOM 2658 N N . ASP B 2 265 ? 27.596 40.057 102.785 1.00 25.24 265 ASP B N 1
ATOM 2659 C CA . ASP B 2 265 ? 28.473 40.976 102.061 1.00 24.44 265 ASP B CA 1
ATOM 2660 C C . ASP B 2 265 ? 29.904 40.921 102.589 1.00 23.61 265 ASP B C 1
ATOM 2661 O O . ASP B 2 265 ? 30.822 41.474 101.982 1.00 23.43 265 ASP B O 1
ATOM 2666 N N . LEU B 2 266 ? 30.083 40.253 103.723 1.00 22.67 266 LEU B N 1
ATOM 2667 C CA . LEU B 2 266 ? 31.400 40.106 104.329 1.00 21.82 266 LEU B CA 1
ATOM 2668 C C . LEU B 2 266 ? 32.135 38.887 103.780 1.00 21.17 266 LEU B C 1
ATOM 2669 O O . LEU B 2 266 ? 33.235 38.569 104.227 1.00 21.06 266 LEU B O 1
ATOM 2674 N N . ILE B 2 267 ? 31.521 38.205 102.817 1.00 20.45 267 ILE B N 1
ATOM 2675 C CA . ILE B 2 267 ? 32.095 36.979 102.263 1.00 19.80 267 ILE B CA 1
ATOM 2676 C C . ILE B 2 267 ? 33.429 37.234 101.563 1.00 19.40 267 ILE B C 1
ATOM 2677 O O . ILE B 2 267 ? 34.321 36.386 101.585 1.00 19.11 267 ILE B O 1
ATOM 2682 N N . GLY B 2 268 ? 33.563 38.411 100.958 1.00 18.87 268 GLY B N 1
ATOM 2683 C CA . GLY B 2 268 ? 34.806 38.792 100.300 1.00 18.49 268 GLY B CA 1
ATOM 2684 C C . GLY B 2 268 ? 35.973 38.826 101.267 1.00 18.21 268 GLY B C 1
ATOM 2685 O O . GLY B 2 268 ? 36.953 38.098 101.101 1.00 17.89 268 GLY B O 1
ATOM 2686 N N . THR B 2 269 ? 35.854 39.655 102.298 1.00 18.00 269 THR B N 1
ATOM 2687 C CA . THR B 2 269 ? 36.913 39.795 103.288 1.00 17.86 269 THR B CA 1
ATOM 2688 C C . THR B 2 269 ? 37.116 38.512 104.092 1.00 17.61 269 THR B C 1
ATOM 2689 O O . THR B 2 269 ? 38.235 38.203 104.506 1.00 17.72 269 THR B O 1
ATOM 2693 N N . ALA B 2 270 ? 36.039 37.753 104.282 1.00 17.20 270 ALA B N 1
ATOM 2694 C CA . ALA B 2 270 ? 36.107 36.479 104.993 1.00 16.99 270 ALA B CA 1
ATOM 2695 C C . ALA B 2 270 ? 36.932 35.441 104.237 1.00 16.72 270 ALA B C 1
ATOM 2696 O O . ALA B 2 270 ? 37.777 34.768 104.822 1.00 16.62 270 ALA B O 1
ATOM 2698 N N . VAL B 2 271 ? 36.677 35.310 102.937 1.00 16.43 271 VAL B N 1
ATOM 2699 C CA . VAL B 2 271 ? 37.395 34.339 102.113 1.00 16.13 271 VAL B CA 1
ATOM 2700 C C . VAL B 2 271 ? 38.888 34.667 102.013 1.00 16.12 271 VAL B C 1
ATOM 2701 O O . VAL B 2 271 ? 39.728 33.766 101.940 1.00 16.00 271 VAL B O 1
ATOM 2705 N N . GLU B 2 272 ? 39.216 35.955 102.040 1.00 15.98 272 GLU B N 1
ATOM 2706 C CA . GLU B 2 272 ? 40.611 36.383 102.006 1.00 15.96 272 GLU B CA 1
ATOM 2707 C C . GLU B 2 272 ? 41.355 35.962 103.270 1.00 15.98 272 GLU B C 1
ATOM 2708 O O . GLU B 2 272 ? 42.520 35.567 103.211 1.00 16.02 272 GLU B O 1
ATOM 2714 N N . GLU B 2 273 ? 40.672 36.031 104.409 1.00 16.05 273 GLU B N 1
ATOM 2715 C CA . GLU B 2 273 ? 41.268 35.624 105.680 1.00 16.33 273 GLU B CA 1
ATOM 2716 C C . GLU B 2 273 ? 41.383 34.105 105.798 1.00 16.20 273 GLU B C 1
ATOM 2717 O O . GLU B 2 273 ? 42.313 33.593 106.420 1.00 16.31 273 GLU B O 1
ATOM 2723 N N . CYS B 2 274 ? 40.447 33.386 105.188 1.00 15.97 274 CYS B N 1
ATOM 2724 C CA . CYS B 2 274 ? 40.550 31.932 105.105 1.00 16.00 274 CYS B CA 1
ATOM 2725 C C . CYS B 2 274 ? 41.750 31.522 104.250 1.00 15.69 274 CYS B C 1
ATOM 2726 O O . CYS B 2 274 ? 42.438 30.548 104.555 1.00 15.77 274 CYS B O 1
ATOM 2729 N N . LEU B 2 275 ? 41.994 32.275 103.184 1.00 15.41 275 LEU B N 1
ATOM 2730 C CA . LEU B 2 275 ? 43.143 32.035 102.318 1.00 15.15 275 LEU B CA 1
ATOM 2731 C C . LEU B 2 275 ? 44.461 32.238 103.066 1.00 15.23 275 LEU B C 1
ATOM 2732 O O . LEU B 2 275 ? 45.405 31.466 102.897 1.00 15.18 275 LEU B O 1
ATOM 2737 N N . ARG B 2 276 ? 44.513 33.272 103.900 1.00 15.32 276 ARG B N 1
ATOM 2738 C CA . ARG B 2 276 ? 45.714 33.573 104.680 1.00 15.61 276 ARG B CA 1
ATOM 2739 C C . ARG B 2 276 ? 45.946 32.549 105.787 1.00 15.95 276 ARG B C 1
ATOM 2740 O O . ARG B 2 276 ? 47.083 32.149 106.047 1.00 16.03 276 ARG B O 1
ATOM 2748 N N . TYR B 2 277 ? 44.863 32.130 106.434 1.00 16.49 277 TYR B N 1
ATOM 2749 C CA . TYR B 2 277 ? 44.950 31.373 107.679 1.00 17.18 277 TYR B CA 1
ATOM 2750 C C . TYR B 2 277 ? 45.198 29.886 107.446 1.00 17.56 277 TYR B C 1
ATOM 2751 O O . TYR B 2 277 ? 45.961 29.255 108.179 1.00 17.60 277 TYR B O 1
ATOM 2760 N N . GLU B 2 278 ? 44.533 29.327 106.439 1.00 18.04 278 GLU B N 1
ATOM 2761 C CA . GLU B 2 278 ? 44.743 27.932 106.058 1.00 18.56 278 GLU B CA 1
ATOM 2762 C C . GLU B 2 278 ? 44.929 27.819 104.551 1.00 18.55 278 GLU B C 1
ATOM 2763 O O . GLU B 2 278 ? 44.019 27.406 103.828 1.00 18.70 278 GLU B O 1
ATOM 2769 N N . SER B 2 279 ? 46.120 28.187 104.089 1.00 18.48 279 SER B N 1
ATOM 2770 C CA . SER B 2 279 ? 46.410 28.277 102.664 1.00 18.39 279 SER B CA 1
ATOM 2771 C C . SER B 2 279 ? 46.395 26.899 102.006 1.00 18.04 279 SER B C 1
ATOM 2772 O O . SER B 2 279 ? 47.118 25.997 102.429 1.00 17.90 279 SER B O 1
ATOM 2775 N N . PRO B 2 280 ? 45.562 26.735 100.964 1.00 17.76 280 PRO B N 1
ATOM 2776 C CA . PRO B 2 280 ? 45.430 25.467 100.248 1.00 17.53 280 PRO B CA 1
ATOM 2777 C C . PRO B 2 280 ? 46.765 24.973 99.698 1.00 17.26 280 PRO B C 1
ATOM 2778 O O . PRO B 2 280 ? 47.030 23.771 99.713 1.00 17.16 280 PRO B O 1
ATOM 2782 N N . THR B 2 281 ? 47.591 25.897 99.216 1.00 17.06 281 THR B N 1
ATOM 2783 C CA . THR B 2 281 ? 48.930 25.562 98.737 1.00 17.01 281 THR B CA 1
ATOM 2784 C C . THR B 2 281 ? 49.979 26.044 99.734 1.00 16.99 281 THR B C 1
ATOM 2785 O O . THR B 2 281 ? 50.098 27.242 99.990 1.00 17.07 281 THR B O 1
ATOM 2789 N N . GLN B 2 282 ? 50.738 25.106 100.291 1.00 16.98 282 GLN B N 1
ATOM 2790 C CA . GLN B 2 282 ? 51.680 25.418 101.362 1.00 17.27 282 GLN B CA 1
ATOM 2791 C C . GLN B 2 282 ? 53.096 25.669 100.845 1.00 17.62 282 GLN B C 1
ATOM 2792 O O . GLN B 2 282 ? 53.938 26.204 101.566 1.00 17.23 282 GLN B O 1
ATOM 2798 N N . MET B 2 283 ? 53.356 25.280 99.599 1.00 18.00 283 MET B N 1
ATOM 2799 C CA . MET B 2 283 ? 54.710 25.336 99.057 1.00 18.99 283 MET B CA 1
ATOM 2800 C C . MET B 2 283 ? 54.746 25.541 97.544 1.00 18.30 283 MET B C 1
ATOM 2801 O O . MET B 2 283 ? 53.973 24.936 96.801 1.00 18.43 283 MET B O 1
ATOM 2806 N N . THR B 2 284 ? 55.647 26.410 97.099 1.00 17.75 284 THR B N 1
ATOM 2807 C CA . THR B 2 284 ? 56.151 26.356 95.734 1.00 17.32 284 THR B CA 1
ATOM 2808 C C . THR B 2 284 ? 57.679 26.427 95.766 1.00 17.11 284 THR B C 1
ATOM 2809 O O . THR B 2 284 ? 58.272 26.560 96.837 1.00 16.62 284 THR B O 1
ATOM 2813 N N . ALA B 2 285 ? 58.317 26.300 94.606 1.00 16.93 285 ALA B N 1
ATOM 2814 C CA . ALA B 2 285 ? 59.772 26.168 94.566 1.00 16.84 285 ALA B CA 1
ATOM 2815 C C . ALA B 2 285 ? 60.415 26.936 93.418 1.00 16.81 285 ALA B C 1
ATOM 2816 O O . ALA B 2 285 ? 59.799 27.150 92.375 1.00 16.51 285 ALA B O 1
ATOM 2818 N N . ARG B 2 286 ? 61.664 27.344 93.628 1.00 17.06 286 ARG B N 1
ATOM 2819 C CA . ARG B 2 286 ? 62.465 27.984 92.592 1.00 17.40 286 ARG B CA 1
ATOM 2820 C C . ARG B 2 286 ? 63.893 27.445 92.630 1.00 17.99 286 ARG B C 1
ATOM 2821 O O . ARG B 2 286 ? 64.336 26.906 93.643 1.00 17.63 286 ARG B O 1
ATOM 2829 N N . VAL B 2 287 ? 64.603 27.581 91.515 1.00 19.00 287 VAL B N 1
ATOM 2830 C CA . VAL B 2 287 ? 66.039 27.324 91.488 1.00 20.26 287 VAL B CA 1
ATOM 2831 C C . VAL B 2 287 ? 66.794 28.614 91.166 1.00 21.03 287 VAL B C 1
ATOM 2832 O O . VAL B 2 287 ? 66.339 29.424 90.357 1.00 21.02 287 VAL B O 1
ATOM 2836 N N . ALA B 2 288 ? 67.923 28.820 91.836 1.00 22.27 288 ALA B N 1
ATOM 2837 C CA . ALA B 2 288 ? 68.761 29.987 91.579 1.00 23.56 288 ALA B CA 1
ATOM 2838 C C . ALA B 2 288 ? 69.542 29.813 90.280 1.00 24.38 288 ALA B C 1
ATOM 2839 O O . ALA B 2 288 ? 70.329 28.877 90.140 1.00 24.54 288 ALA B O 1
ATOM 2841 N N . SER B 2 289 ? 69.315 30.716 89.331 1.00 25.61 289 SER B N 1
ATOM 2842 C CA . SER B 2 289 ? 69.977 30.647 88.032 1.00 26.80 289 SER B CA 1
ATOM 2843 C C . SER B 2 289 ? 71.362 31.282 88.091 1.00 27.73 289 SER B C 1
ATOM 2844 O O . SER B 2 289 ? 72.136 31.198 87.137 1.00 27.98 289 SER B O 1
ATOM 2847 N N . GLU B 2 290 ? 71.655 31.931 89.214 1.00 28.78 290 GLU B N 1
ATOM 2848 C CA . GLU B 2 290 ? 72.974 32.495 89.474 1.00 29.92 290 GLU B CA 1
ATOM 2849 C C . GLU B 2 290 ? 73.153 32.680 90.975 1.00 30.47 290 GLU B C 1
ATOM 2850 O O . GLU B 2 290 ? 72.247 32.379 91.753 1.00 30.56 290 GLU B O 1
ATOM 2856 N N . ASP B 2 291 ? 74.326 33.161 91.380 1.00 31.23 291 ASP B N 1
ATOM 2857 C CA . ASP B 2 291 ? 74.564 33.514 92.776 1.00 31.97 291 ASP B CA 1
ATOM 2858 C C . ASP B 2 291 ? 73.746 34.746 93.151 1.00 32.36 291 ASP B C 1
ATOM 2859 O O . ASP B 2 291 ? 73.762 35.751 92.441 1.00 32.42 291 ASP B O 1
ATOM 2864 N N . ILE B 2 292 ? 73.022 34.658 94.262 1.00 32.98 292 ILE B N 1
ATOM 2865 C CA . ILE B 2 292 ? 72.117 35.728 94.670 1.00 33.56 292 ILE B CA 1
ATOM 2866 C C . ILE B 2 292 ? 72.234 36.018 96.164 1.00 33.98 292 ILE B C 1
ATOM 2867 O O . ILE B 2 292 ? 72.101 35.118 96.993 1.00 34.05 292 ILE B O 1
ATOM 2872 N N . ASP B 2 293 ? 72.492 37.280 96.497 1.00 34.47 293 ASP B N 1
ATOM 2873 C CA . ASP B 2 293 ? 72.531 37.721 97.888 1.00 35.06 293 ASP B CA 1
ATOM 2874 C C . ASP B 2 293 ? 71.181 38.294 98.309 1.00 35.29 293 ASP B C 1
ATOM 2875 O O . ASP B 2 293 ? 70.690 39.250 97.708 1.00 35.35 293 ASP B O 1
ATOM 2880 N N . ILE B 2 294 ? 70.585 37.702 99.339 1.00 35.60 294 ILE B N 1
ATOM 2881 C CA . ILE B 2 294 ? 69.303 38.166 99.861 1.00 35.92 294 ILE B CA 1
ATOM 2882 C C . ILE B 2 294 ? 69.220 37.962 101.370 1.00 36.04 294 ILE B C 1
ATOM 2883 O O . ILE B 2 294 ? 69.579 36.902 101.881 1.00 36.10 294 ILE B O 1
ATOM 2888 N N . CYS B 2 295 ? 68.754 38.987 102.077 1.00 36.29 295 CYS B N 1
ATOM 2889 C CA . CYS B 2 295 ? 68.506 38.890 103.514 1.00 36.34 295 CYS B CA 1
ATOM 2890 C C . CYS B 2 295 ? 69.737 38.413 104.289 1.00 36.29 295 CYS B C 1
ATOM 2891 O O . CYS B 2 295 ? 69.617 37.711 105.295 1.00 36.32 295 CYS B O 1
ATOM 2894 N N . GLY B 2 296 ? 70.919 38.790 103.811 1.00 36.24 296 GLY B N 1
ATOM 2895 C CA . GLY B 2 296 ? 72.159 38.515 104.531 1.00 36.11 296 GLY B CA 1
ATOM 2896 C C . GLY B 2 296 ? 72.769 37.154 104.246 1.00 35.99 296 GLY B C 1
ATOM 2897 O O . GLY B 2 296 ? 73.793 36.794 104.828 1.00 36.14 296 GLY B O 1
ATOM 2898 N N . VAL B 2 297 ? 72.144 36.390 103.355 1.00 35.77 297 VAL B N 1
ATOM 2899 C CA . VAL B 2 297 ? 72.691 35.095 102.954 1.00 35.40 297 VAL B CA 1
ATOM 2900 C C . VAL B 2 297 ? 72.949 35.028 101.452 1.00 35.08 297 VAL B C 1
ATOM 2901 O O . VAL B 2 297 ? 72.420 35.830 100.683 1.00 35.10 297 VAL B O 1
ATOM 2905 N N . THR B 2 298 ? 73.774 34.069 101.044 1.00 34.68 298 THR B N 1
ATOM 2906 C CA . THR B 2 298 ? 74.094 33.878 99.636 1.00 34.22 298 THR B CA 1
ATOM 2907 C C . THR B 2 298 ? 73.580 32.532 99.139 1.00 33.78 298 THR B C 1
ATOM 2908 O O . THR B 2 298 ? 73.985 31.479 99.633 1.00 33.78 298 THR B O 1
ATOM 2912 N N . ILE B 2 299 ? 72.676 32.575 98.167 1.00 33.19 299 ILE B N 1
ATOM 2913 C CA . ILE B 2 299 ? 72.201 31.367 97.510 1.00 32.67 299 ILE B CA 1
ATOM 2914 C C . ILE B 2 299 ? 72.959 31.155 96.206 1.00 32.20 299 ILE B C 1
ATOM 2915 O O . ILE B 2 299 ? 72.854 31.959 95.281 1.00 32.32 299 ILE B O 1
ATOM 2920 N N . ARG B 2 300 ? 73.734 30.076 96.144 1.00 31.55 300 ARG B N 1
ATOM 2921 C CA . ARG B 2 300 ? 74.579 29.808 94.984 1.00 30.96 300 ARG B CA 1
ATOM 2922 C C . ARG B 2 300 ? 73.778 29.266 93.805 1.00 30.35 300 ARG B C 1
ATOM 2923 O O . ARG B 2 300 ? 72.707 28.686 93.982 1.00 30.16 300 ARG B O 1
ATOM 2931 N N . GLN B 2 301 ? 74.308 29.463 92.602 1.00 29.57 301 GLN B N 1
ATOM 2932 C CA . GLN B 2 301 ? 73.668 28.977 91.383 1.00 29.02 301 GLN B CA 1
ATOM 2933 C C . GLN B 2 301 ? 73.366 27.483 91.469 1.00 28.14 301 GLN B C 1
ATOM 2934 O O . GLN B 2 301 ? 74.239 26.683 91.803 1.00 28.20 301 GLN B O 1
ATOM 2940 N N . GLY B 2 302 ? 72.120 27.118 91.184 1.00 27.09 302 GLY B N 1
ATOM 2941 C CA . GLY B 2 302 ? 71.726 25.714 91.127 1.00 25.79 302 GLY B CA 1
ATOM 2942 C C . GLY B 2 302 ? 71.080 25.202 92.401 1.00 24.73 302 GLY B C 1
ATOM 2943 O O . GLY B 2 302 ? 70.475 24.131 92.408 1.00 24.61 302 GLY B O 1
ATOM 2944 N N . GLU B 2 303 ? 71.215 25.963 93.483 1.00 23.83 303 GLU B N 1
ATOM 2945 C CA . GLU B 2 303 ? 70.623 25.584 94.763 1.00 23.05 303 GLU B CA 1
ATOM 2946 C C . GLU B 2 303 ? 69.108 25.783 94.746 1.00 22.07 303 GLU B C 1
ATOM 2947 O O . GLU B 2 303 ? 68.599 26.672 94.065 1.00 21.74 303 GLU B O 1
ATOM 2953 N N . GLN B 2 304 ? 68.397 24.949 95.501 1.00 21.03 304 GLN B N 1
ATOM 2954 C CA . GLN B 2 304 ? 66.937 24.936 95.467 1.00 19.92 304 GLN B CA 1
ATOM 2955 C C . GLN B 2 304 ? 66.331 25.809 96.561 1.00 19.12 304 GLN B C 1
ATOM 2956 O O . GLN B 2 304 ? 66.814 25.831 97.692 1.00 18.93 304 GLN B O 1
ATOM 2962 N N . VAL B 2 305 ? 65.259 26.516 96.218 1.00 18.46 305 VAL B N 1
ATOM 2963 C CA . VAL B 2 305 ? 64.612 27.429 97.151 1.00 17.60 305 VAL B CA 1
ATOM 2964 C C . VAL B 2 305 ? 63.142 27.066 97.333 1.00 17.24 305 VAL B C 1
ATOM 2965 O O . VAL B 2 305 ? 62.366 27.076 96.375 1.00 17.02 305 VAL B O 1
ATOM 2969 N N . TYR B 2 306 ? 62.769 26.743 98.566 1.00 16.59 306 TYR B N 1
ATOM 2970 C CA . TYR B 2 306 ? 61.415 26.301 98.864 1.00 16.26 306 TYR B CA 1
ATOM 2971 C C . TYR B 2 306 ? 60.649 27.336 99.680 1.00 16.14 306 TYR B C 1
ATOM 2972 O O . TYR B 2 306 ? 61.013 27.656 100.812 1.00 16.08 306 TYR B O 1
ATOM 2981 N N . LEU B 2 307 ? 59.592 27.869 99.080 1.00 16.03 307 LEU B N 1
ATOM 2982 C CA . LEU B 2 307 ? 58.849 28.970 99.668 1.00 15.84 307 LEU B CA 1
ATOM 2983 C C . LEU B 2 307 ? 57.610 28.470 100.387 1.00 15.63 307 LEU B C 1
ATOM 2984 O O . LEU B 2 307 ? 56.699 27.921 99.768 1.00 15.15 307 LEU B O 1
ATOM 2989 N N . LEU B 2 308 ? 57.584 28.663 101.700 1.00 15.47 308 LEU B N 1
ATOM 2990 C CA . LEU B 2 308 ? 56.486 28.177 102.518 1.00 15.47 308 LEU B CA 1
ATOM 2991 C C . LEU B 2 308 ? 55.412 29.253 102.659 1.00 15.36 308 LEU B C 1
ATOM 2992 O O . LEU B 2 308 ? 55.469 30.097 103.555 1.00 15.28 308 LEU B O 1
ATOM 2997 N N . LEU B 2 309 ? 54.444 29.220 101.747 1.00 15.06 309 LEU B N 1
ATOM 2998 C CA . LEU B 2 309 ? 53.447 30.282 101.621 1.00 14.89 309 LEU B CA 1
ATOM 2999 C C . LEU B 2 309 ? 52.576 30.410 102.865 1.00 14.74 309 LEU B C 1
ATOM 3000 O O . LEU B 2 309 ? 52.215 31.514 103.266 1.00 14.73 309 LEU B O 1
ATOM 3005 N N . GLY B 2 310 ? 52.230 29.275 103.462 1.00 14.80 310 GLY B N 1
ATOM 3006 C CA . GLY B 2 310 ? 51.462 29.270 104.702 1.00 14.82 310 GLY B CA 1
ATOM 3007 C C . GLY B 2 310 ? 52.212 29.946 105.833 1.00 14.93 310 GLY B C 1
ATOM 3008 O O . GLY B 2 310 ? 51.619 30.651 106.650 1.00 14.54 310 GLY B O 1
ATOM 3009 N N . ALA B 2 311 ? 53.526 29.736 105.870 1.00 15.04 311 ALA B N 1
ATOM 3010 C CA . ALA B 2 311 ? 54.373 30.321 106.907 1.00 15.10 311 ALA B CA 1
ATOM 3011 C C . ALA B 2 311 ? 54.504 31.832 106.740 1.00 15.18 311 ALA B C 1
ATOM 3012 O O . ALA B 2 311 ? 54.401 32.582 107.710 1.00 15.25 311 ALA B O 1
ATOM 3014 N N . ALA B 2 312 ? 54.732 32.272 105.505 1.00 15.34 312 ALA B N 1
ATOM 3015 C CA . ALA B 2 312 ? 54.835 33.696 105.199 1.00 15.46 312 ALA B CA 1
ATOM 3016 C C . ALA B 2 312 ? 53.547 34.431 105.559 1.00 15.76 312 ALA B C 1
ATOM 3017 O O . ALA B 2 312 ? 53.575 35.601 105.946 1.00 15.54 312 ALA B O 1
ATOM 3019 N N . ASN B 2 313 ? 52.422 33.733 105.434 1.00 15.89 313 ASN B N 1
ATOM 3020 C CA . ASN B 2 313 ? 51.120 34.295 105.783 1.00 16.45 313 ASN B CA 1
ATOM 3021 C C . ASN B 2 313 ? 50.919 34.456 107.292 1.00 17.17 313 ASN B C 1
ATOM 3022 O O . ASN B 2 313 ? 49.938 35.054 107.736 1.00 17.02 313 ASN B O 1
ATOM 3027 N N . ARG B 2 314 ? 51.852 33.920 108.073 1.00 18.20 314 ARG B N 1
ATOM 3028 C CA . ARG B 2 314 ? 51.806 34.051 109.525 1.00 19.43 314 ARG B CA 1
ATOM 3029 C C . ARG B 2 314 ? 52.917 34.962 110.048 1.00 20.00 314 ARG B C 1
ATOM 3030 O O . ARG B 2 314 ? 53.223 34.950 111.239 1.00 20.06 314 ARG B O 1
ATOM 3038 N N . ASP B 2 315 ? 53.519 35.745 109.156 1.00 20.80 315 ASP B N 1
ATOM 3039 C CA . ASP B 2 315 ? 54.592 36.664 109.541 1.00 21.60 315 ASP B CA 1
ATOM 3040 C C . ASP B 2 315 ? 54.040 37.845 110.338 1.00 22.25 315 ASP B C 1
ATOM 3041 O O . ASP B 2 315 ? 53.283 38.657 109.805 1.00 22.22 315 ASP B O 1
ATOM 3046 N N . PRO B 2 316 ? 54.433 37.948 111.619 1.00 23.06 316 PRO B N 1
ATOM 3047 C CA . PRO B 2 316 ? 53.897 38.960 112.529 1.00 23.68 316 PRO B CA 1
ATOM 3048 C C . PRO B 2 316 ? 54.311 40.385 112.159 1.00 24.23 316 PRO B C 1
ATOM 3049 O O . PRO B 2 316 ? 53.684 41.343 112.609 1.00 24.63 316 PRO B O 1
ATOM 3053 N N . SER B 2 317 ? 55.348 40.521 111.339 1.00 24.70 317 SER B N 1
ATOM 3054 C CA . SER B 2 317 ? 55.802 41.837 110.899 1.00 25.00 317 SER B CA 1
ATOM 3055 C C . SER B 2 317 ? 54.876 42.415 109.833 1.00 25.07 317 SER B C 1
ATOM 3056 O O . SER B 2 317 ? 54.982 43.590 109.476 1.00 25.07 317 SER B O 1
ATOM 3059 N N . ILE B 2 318 ? 53.970 41.583 109.326 1.00 24.96 318 ILE B N 1
ATOM 3060 C CA . ILE B 2 318 ? 52.998 42.013 108.327 1.00 24.93 318 ILE B CA 1
ATOM 3061 C C . ILE B 2 318 ? 51.573 41.892 108.868 1.00 24.97 318 ILE B C 1
ATOM 3062 O O . ILE B 2 318 ? 50.743 42.777 108.664 1.00 25.00 318 ILE B O 1
ATOM 3067 N N . PHE B 2 319 ? 51.302 40.790 109.562 1.00 24.86 319 PHE B N 1
ATOM 3068 C CA . PHE B 2 319 ? 49.987 40.545 110.142 1.00 24.94 319 PHE B CA 1
ATOM 3069 C C . PHE B 2 319 ? 50.085 40.535 111.665 1.00 25.19 319 PHE B C 1
ATOM 3070 O O . PHE B 2 319 ? 50.536 39.556 112.258 1.00 25.16 319 PHE B O 1
ATOM 3078 N N . THR B 2 320 ? 49.650 41.627 112.290 1.00 25.69 320 THR B N 1
ATOM 3079 C CA . THR B 2 320 ? 50.019 41.934 113.678 1.00 26.22 320 THR B CA 1
ATOM 3080 C C . THR B 2 320 ? 49.897 40.762 114.653 1.00 26.35 320 THR B C 1
ATOM 3081 O O . THR B 2 320 ? 50.870 40.404 115.324 1.00 26.98 320 THR B O 1
ATOM 3085 N N . ASN B 2 321 ? 48.703 40.185 114.746 1.00 26.20 321 ASN B N 1
ATOM 3086 C CA . ASN B 2 321 ? 48.485 38.976 115.543 1.00 25.97 321 ASN B CA 1
ATOM 3087 C C . ASN B 2 321 ? 48.175 37.790 114.632 1.00 25.77 321 ASN B C 1
ATOM 3088 O O . ASN B 2 321 ? 47.013 37.416 114.476 1.00 25.66 321 ASN B O 1
ATOM 3093 N N . PRO B 2 322 ? 49.222 37.183 114.047 1.00 25.58 322 PRO B N 1
ATOM 3094 C CA . PRO B 2 322 ? 49.088 36.309 112.878 1.00 25.42 322 PRO B CA 1
ATOM 3095 C C . PRO B 2 322 ? 48.278 35.039 113.130 1.00 25.28 322 PRO B C 1
ATOM 3096 O O . PRO B 2 322 ? 47.598 34.554 112.225 1.00 25.25 322 PRO B O 1
ATOM 3100 N N . ASP B 2 323 ? 48.358 34.498 114.340 1.00 25.08 323 ASP B N 1
ATOM 3101 C CA . ASP B 2 323 ? 47.693 33.236 114.645 1.00 25.07 323 ASP B CA 1
ATOM 3102 C C . ASP B 2 323 ? 46.237 33.438 115.068 1.00 24.78 323 ASP B C 1
ATOM 3103 O O . ASP B 2 323 ? 45.558 32.488 115.464 1.00 24.74 323 ASP B O 1
ATOM 3108 N N . VAL B 2 324 ? 45.762 34.677 114.966 1.00 24.55 324 VAL B N 1
ATOM 3109 C CA . VAL B 2 324 ? 44.360 34.994 115.226 1.00 24.41 324 VAL B CA 1
ATOM 3110 C C . VAL B 2 324 ? 43.567 35.074 113.923 1.00 24.45 324 VAL B C 1
ATOM 3111 O O . VAL B 2 324 ? 43.957 35.777 112.990 1.00 24.31 324 VAL B O 1
ATOM 3115 N N . PHE B 2 325 ? 42.462 34.337 113.867 1.00 24.35 325 PHE B N 1
ATOM 3116 C CA . PHE B 2 325 ? 41.571 34.355 112.712 1.00 24.50 325 PHE B CA 1
ATOM 3117 C C . PHE B 2 325 ? 40.630 35.554 112.797 1.00 24.59 325 PHE B C 1
ATOM 3118 O O . PHE B 2 325 ? 39.811 35.644 113.708 1.00 24.58 325 PHE B O 1
ATOM 3126 N N . ASP B 2 326 ? 40.761 36.478 111.851 1.00 24.73 326 ASP B N 1
ATOM 3127 C CA . ASP B 2 326 ? 40.002 37.726 111.890 1.00 25.09 326 ASP B CA 1
ATOM 3128 C C . ASP B 2 326 ? 39.516 38.120 110.498 1.00 25.34 326 ASP B C 1
ATOM 3129 O O . ASP B 2 326 ? 40.285 38.633 109.685 1.00 25.22 326 ASP B O 1
ATOM 3134 N N . ILE B 2 327 ? 38.231 37.897 110.236 1.00 25.68 327 ILE B N 1
ATOM 3135 C CA . ILE B 2 327 ? 37.681 38.101 108.899 1.00 26.09 327 ILE B CA 1
ATOM 3136 C C . ILE B 2 327 ? 37.620 39.573 108.497 1.00 26.39 327 ILE B C 1
ATOM 3137 O O . ILE B 2 327 ? 37.381 39.893 107.335 1.00 26.61 327 ILE B O 1
ATOM 3142 N N . THR B 2 328 ? 37.861 40.466 109.452 1.00 26.58 328 THR B N 1
ATOM 3143 C CA . THR B 2 328 ? 37.743 41.898 109.194 1.00 26.93 328 THR B CA 1
ATOM 3144 C C . THR B 2 328 ? 39.069 42.551 108.789 1.00 26.83 328 THR B C 1
ATOM 3145 O O . THR B 2 328 ? 39.118 43.755 108.537 1.00 27.05 328 THR B O 1
ATOM 3149 N N . ARG B 2 329 ? 40.133 41.754 108.716 1.00 26.72 329 ARG B N 1
ATOM 3150 C CA . ARG B 2 329 ? 41.440 42.244 108.265 1.00 26.54 329 ARG B CA 1
ATOM 3151 C C . ARG B 2 329 ? 41.340 42.954 106.918 1.00 26.53 329 ARG B C 1
ATOM 3152 O O . ARG B 2 329 ? 40.765 42.417 105.971 1.00 26.74 329 ARG B O 1
ATOM 3160 N N . SER B 2 330 ? 41.922 44.148 106.831 1.00 26.47 330 SER B N 1
ATOM 3161 C CA . SER B 2 330 ? 41.904 44.925 105.592 1.00 26.45 330 SER B CA 1
ATOM 3162 C C . SER B 2 330 ? 43.100 45.872 105.481 1.00 26.18 330 SER B C 1
ATOM 3163 O O . SER B 2 330 ? 43.358 46.661 106.390 1.00 26.41 330 SER B O 1
ATOM 3166 N N . PRO B 2 331 ? 43.848 45.778 104.369 1.00 25.76 331 PRO B N 1
ATOM 3167 C CA . PRO B 2 331 ? 43.642 44.737 103.372 1.00 25.26 331 PRO B CA 1
ATOM 3168 C C . PRO B 2 331 ? 44.273 43.434 103.839 1.00 24.68 331 PRO B C 1
ATOM 3169 O O . PRO B 2 331 ? 44.762 43.353 104.964 1.00 24.87 331 PRO B O 1
ATOM 3173 N N . ASN B 2 332 ? 44.264 42.425 102.980 1.00 23.92 332 ASN B N 1
ATOM 3174 C CA . ASN B 2 332 ? 44.844 41.138 103.327 1.00 23.01 332 ASN B CA 1
ATOM 3175 C C . ASN B 2 332 ? 45.794 40.662 102.238 1.00 22.27 332 ASN B C 1
ATOM 3176 O O . ASN B 2 332 ? 45.409 39.874 101.374 1.00 22.35 332 ASN B O 1
ATOM 3181 N N . PRO B 2 333 ? 47.046 41.151 102.271 1.00 21.48 333 PRO B N 1
ATOM 3182 C CA . PRO B 2 333 ? 47.997 40.884 101.201 1.00 20.74 333 PRO B CA 1
ATOM 3183 C C . PRO B 2 333 ? 48.686 39.532 101.365 1.00 19.94 333 PRO B C 1
ATOM 3184 O O . PRO B 2 333 ? 49.916 39.455 101.333 1.00 19.72 333 PRO B O 1
ATOM 3188 N N . HIS B 2 334 ? 47.894 38.475 101.522 1.00 19.01 334 HIS B N 1
ATOM 3189 C CA . HIS B 2 334 ? 48.432 37.126 101.669 1.00 18.28 334 HIS B CA 1
ATOM 3190 C C . HIS B 2 334 ? 49.105 36.656 100.381 1.00 17.93 334 HIS B C 1
ATOM 3191 O O . HIS B 2 334 ? 48.877 37.219 99.310 1.00 17.91 334 HIS B O 1
ATOM 3198 N N . LEU B 2 335 ? 49.924 35.614 100.491 1.00 17.35 335 LEU B N 1
ATOM 3199 C CA . LEU B 2 335 ? 50.673 35.102 99.348 1.00 17.16 335 LEU B CA 1
ATOM 3200 C C . LEU B 2 335 ? 50.170 33.726 98.916 1.00 16.76 335 LEU B C 1
ATOM 3201 O O . LEU B 2 335 ? 50.918 32.933 98.344 1.00 16.43 335 LEU B O 1
ATOM 3206 N N . SER B 2 336 ? 48.897 33.455 99.183 1.00 16.32 336 SER B N 1
ATOM 3207 C CA . SER B 2 336 ? 48.333 32.129 98.955 1.00 16.19 336 SER B CA 1
ATOM 3208 C C . SER B 2 336 ? 48.237 31.781 97.472 1.00 15.97 336 SER B C 1
ATOM 3209 O O . SER B 2 336 ? 48.266 30.608 97.102 1.00 15.91 336 SER B O 1
ATOM 3212 N N . PHE B 2 337 ? 48.124 32.806 96.632 1.00 16.01 337 PHE B N 1
ATOM 3213 C CA . PHE B 2 337 ? 48.078 32.619 95.184 1.00 16.15 337 PHE B CA 1
ATOM 3214 C C . PHE B 2 337 ? 49.437 32.898 94.548 1.00 16.51 337 PHE B C 1
ATOM 3215 O O . PHE B 2 337 ? 49.553 32.996 93.326 1.00 16.73 337 PHE B O 1
ATOM 3223 N N . GLY B 2 338 ? 50.462 33.020 95.382 1.00 16.99 338 GLY B N 1
ATOM 3224 C CA . GLY B 2 338 ? 51.806 33.305 94.901 1.00 17.53 338 GLY B CA 1
ATOM 3225 C C . GLY B 2 338 ? 52.017 34.783 94.637 1.00 18.16 338 GLY B C 1
ATOM 3226 O O . GLY B 2 338 ? 51.337 35.631 95.219 1.00 18.03 338 GLY B O 1
ATOM 3227 N N . HIS B 2 339 ? 52.942 35.088 93.732 1.00 18.59 339 HIS B N 1
ATOM 3228 C CA . HIS B 2 339 ? 53.409 36.455 93.531 1.00 19.30 339 HIS B CA 1
ATOM 3229 C C . HIS B 2 339 ? 54.320 36.504 92.306 1.00 19.24 339 HIS B C 1
ATOM 3230 O O . HIS B 2 339 ? 55.073 35.567 92.048 1.00 19.56 339 HIS B O 1
ATOM 3237 N N . GLY B 2 340 ? 54.233 37.586 91.540 1.00 19.32 340 GLY B N 1
ATOM 3238 C CA . GLY B 2 340 ? 55.074 37.748 90.357 1.00 18.98 340 GLY B CA 1
ATOM 3239 C C . GLY B 2 340 ? 54.464 37.155 89.099 1.00 18.88 340 GLY B C 1
ATOM 3240 O O . GLY B 2 340 ? 53.243 37.062 88.974 1.00 18.76 340 GLY B O 1
ATOM 3241 N N . HIS B 2 341 ? 55.324 36.737 88.173 1.00 18.56 341 HIS B N 1
ATOM 3242 C CA . HIS B 2 341 ? 54.897 36.349 86.825 1.00 18.40 341 HIS B CA 1
ATOM 3243 C C . HIS B 2 341 ? 54.018 35.097 86.785 1.00 17.66 341 HIS B C 1
ATOM 3244 O O . HIS B 2 341 ? 53.184 34.945 85.890 1.00 17.43 341 HIS B O 1
ATOM 3251 N N . HIS B 2 342 ? 54.227 34.194 87.737 1.00 16.88 342 HIS B N 1
ATOM 3252 C CA . HIS B 2 342 ? 53.509 32.921 87.759 1.00 16.37 342 HIS B CA 1
ATOM 3253 C C . HIS B 2 342 ? 52.280 32.963 88.671 1.00 16.26 342 HIS B C 1
ATOM 3254 O O . HIS B 2 342 ? 51.652 31.932 88.922 1.00 15.88 342 HIS B O 1
ATOM 3261 N N . VAL B 2 343 ? 51.935 34.154 89.152 1.00 15.95 343 VAL B N 1
ATOM 3262 C CA . VAL B 2 343 ? 50.799 34.314 90.061 1.00 15.81 343 VAL B CA 1
ATOM 3263 C C . VAL B 2 343 ? 49.550 33.608 89.527 1.00 15.69 343 VAL B C 1
ATOM 3264 O O . VAL B 2 343 ? 49.247 33.676 88.336 1.00 15.47 343 VAL B O 1
ATOM 3268 N N . CYS B 2 344 ? 48.846 32.912 90.416 1.00 15.47 344 CYS B N 1
ATOM 3269 C CA . CYS B 2 344 ? 47.737 32.040 90.024 1.00 15.29 344 CYS B CA 1
ATOM 3270 C C . CYS B 2 344 ? 46.890 32.610 88.892 1.00 15.26 344 CYS B C 1
ATOM 3271 O O . CYS B 2 344 ? 46.386 33.728 88.981 1.00 15.14 344 CYS B O 1
ATOM 3274 N N . LEU B 2 345 ? 46.730 31.824 87.832 1.00 14.95 345 LEU B N 1
ATOM 3275 C CA . LEU B 2 345 ? 45.936 32.237 86.681 1.00 14.86 345 LEU B CA 1
ATOM 3276 C C . LEU B 2 345 ? 44.434 32.189 86.977 1.00 14.88 345 LEU B C 1
ATOM 3277 O O . LEU B 2 345 ? 43.658 32.956 86.408 1.00 14.95 345 LEU B O 1
ATOM 3282 N N . GLY B 2 346 ? 44.032 31.292 87.873 1.00 14.81 346 GLY B N 1
ATOM 3283 C CA . GLY B 2 346 ? 42.610 31.050 88.125 1.00 14.95 346 GLY B CA 1
ATOM 3284 C C . GLY B 2 346 ? 42.096 31.583 89.452 1.00 15.02 346 GLY B C 1
ATOM 3285 O O . GLY B 2 346 ? 41.068 31.127 89.953 1.00 14.99 346 GLY B O 1
ATOM 3286 N N . SER B 2 347 ? 42.795 32.570 90.010 1.00 14.99 347 SER B N 1
ATOM 3287 C CA . SER B 2 347 ? 42.481 33.070 91.349 1.00 15.17 347 SER B CA 1
ATOM 3288 C C . SER B 2 347 ? 41.087 33.692 91.443 1.00 15.40 347 SER B C 1
ATOM 3289 O O . SER B 2 347 ? 40.431 33.599 92.478 1.00 15.27 347 SER B O 1
ATOM 3292 N N . SER B 2 348 ? 40.641 34.333 90.367 1.00 15.41 348 SER B N 1
ATOM 3293 C CA . SER B 2 348 ? 39.305 34.922 90.347 1.00 15.69 348 SER B CA 1
ATOM 3294 C C . SER B 2 348 ? 38.216 33.853 90.323 1.00 15.55 348 SER B C 1
ATOM 3295 O O . SER B 2 348 ? 37.176 34.001 90.965 1.00 15.70 348 SER B O 1
ATOM 3298 N N . LEU B 2 349 ? 38.464 32.772 89.590 1.00 15.41 349 LEU B N 1
ATOM 3299 C CA . LEU B 2 349 ? 37.538 31.644 89.553 1.00 15.46 349 LEU B CA 1
ATOM 3300 C C . LEU B 2 349 ? 37.449 30.963 90.918 1.00 15.38 349 LEU B C 1
ATOM 3301 O O . LEU B 2 349 ? 36.355 30.672 91.405 1.00 15.26 349 LEU B O 1
ATOM 3306 N N . ALA B 2 350 ? 38.603 30.731 91.537 1.00 15.42 350 ALA B N 1
ATOM 3307 C CA . ALA B 2 350 ? 38.660 30.079 92.845 1.00 15.46 350 ALA B CA 1
ATOM 3308 C C . ALA B 2 350 ? 37.932 30.895 93.909 1.00 15.54 350 ALA B C 1
ATOM 3309 O O . ALA B 2 350 ? 37.208 30.344 94.741 1.00 15.36 350 ALA B O 1
ATOM 3311 N N . ARG B 2 351 ? 38.144 32.207 93.888 1.00 15.81 351 ARG B N 1
ATOM 3312 C CA . ARG B 2 351 ? 37.494 33.105 94.837 1.00 16.15 351 ARG B CA 1
ATOM 3313 C C . ARG B 2 351 ? 35.978 33.101 94.658 1.00 16.50 351 ARG B C 1
ATOM 3314 O O . ARG B 2 351 ? 35.233 33.080 95.635 1.00 16.50 351 ARG B O 1
ATOM 3322 N N . LEU B 2 352 ? 35.528 33.109 93.406 1.00 16.75 352 LEU B N 1
ATOM 3323 C CA . LEU B 2 352 ? 34.098 33.112 93.106 1.00 17.35 352 LEU B CA 1
ATOM 3324 C C . LEU B 2 352 ? 33.424 31.809 93.528 1.00 17.47 352 LEU B C 1
ATOM 3325 O O . LEU B 2 352 ? 32.363 31.827 94.154 1.00 17.54 352 LEU B O 1
ATOM 3330 N N . GLU B 2 353 ? 34.042 30.681 93.182 1.00 17.67 353 GLU B N 1
ATOM 3331 C CA . GLU B 2 353 ? 33.534 29.375 93.589 1.00 18.17 353 GLU B CA 1
ATOM 3332 C C . GLU B 2 353 ? 33.382 29.300 95.107 1.00 18.09 353 GLU B C 1
ATOM 3333 O O . GLU B 2 353 ? 32.362 28.830 95.614 1.00 18.35 353 GLU B O 1
ATOM 3339 N N . ALA B 2 354 ? 34.390 29.786 95.825 1.00 18.04 354 ALA B N 1
ATOM 3340 C CA . ALA B 2 354 ? 34.396 29.727 97.285 1.00 18.05 354 ALA B CA 1
ATOM 3341 C C . ALA B 2 354 ? 33.360 30.660 97.902 1.00 18.15 354 ALA B C 1
ATOM 3342 O O . ALA B 2 354 ? 32.640 30.273 98.819 1.00 18.36 354 ALA B O 1
ATOM 3344 N N . GLN B 2 355 ? 33.296 31.891 97.403 1.00 18.34 355 GLN B N 1
ATOM 3345 C CA . GLN B 2 355 ? 32.361 32.882 97.931 1.00 18.68 355 GLN B CA 1
ATOM 3346 C C . GLN B 2 355 ? 30.911 32.430 97.781 1.00 18.80 355 GLN B C 1
ATOM 3347 O O . GLN B 2 355 ? 30.109 32.575 98.703 1.00 18.96 355 GLN B O 1
ATOM 3353 N N . ILE B 2 356 ? 30.582 31.889 96.613 1.00 18.78 356 ILE B N 1
ATOM 3354 C CA . ILE B 2 356 ? 29.222 31.439 96.331 1.00 18.99 356 ILE B CA 1
ATOM 3355 C C . ILE B 2 356 ? 28.871 30.184 97.127 1.00 18.96 356 ILE B C 1
ATOM 3356 O O . ILE B 2 356 ? 27.764 30.064 97.656 1.00 19.09 356 ILE B O 1
ATOM 3361 N N . ALA B 2 357 ? 29.821 29.258 97.215 1.00 18.74 357 ALA B N 1
ATOM 3362 C CA . ALA B 2 357 ? 29.612 28.014 97.944 1.00 18.71 357 ALA B CA 1
ATOM 3363 C C . ALA B 2 357 ? 29.375 28.264 99.430 1.00 18.81 357 ALA B C 1
ATOM 3364 O O . ALA B 2 357 ? 28.428 27.734 100.010 1.00 18.85 357 ALA B O 1
ATOM 3366 N N . ILE B 2 358 ? 30.229 29.084 100.036 1.00 18.74 358 ILE B N 1
ATOM 3367 C CA . ILE B 2 358 ? 30.176 29.318 101.479 1.00 18.83 358 ILE B CA 1
ATOM 3368 C C . ILE B 2 358 ? 28.944 30.128 101.884 1.00 19.20 358 ILE B C 1
ATOM 3369 O O . ILE B 2 358 ? 28.243 29.772 102.832 1.00 19.03 358 ILE B O 1
ATOM 3374 N N . ASN B 2 359 ? 28.682 31.213 101.161 1.00 19.58 359 ASN B N 1
ATOM 3375 C CA . ASN B 2 359 ? 27.503 32.035 101.423 1.00 20.12 359 ASN B CA 1
ATOM 3376 C C . ASN B 2 359 ? 26.195 31.262 101.295 1.00 20.51 359 ASN B C 1
ATOM 3377 O O . ASN B 2 359 ? 25.324 31.360 102.159 1.00 20.57 359 ASN B O 1
ATOM 3382 N N . THR B 2 360 ? 26.065 30.491 100.220 1.00 21.05 360 THR B N 1
ATOM 3383 C CA . THR B 2 360 ? 24.853 29.714 99.980 1.00 21.66 360 THR B CA 1
ATOM 3384 C C . THR B 2 360 ? 24.682 28.613 101.027 1.00 22.23 360 THR B C 1
ATOM 3385 O O . THR B 2 360 ? 23.573 28.368 101.504 1.00 22.16 360 THR B O 1
ATOM 3389 N N . LEU B 2 361 ? 25.786 27.960 101.385 1.00 22.80 361 LEU B N 1
ATOM 3390 C CA . LEU B 2 361 ? 25.763 26.924 102.414 1.00 23.53 361 LEU B CA 1
ATOM 3391 C C . LEU B 2 361 ? 25.266 27.480 103.746 1.00 24.16 361 LEU B C 1
ATOM 3392 O O . LEU B 2 361 ? 24.395 26.891 104.386 1.00 24.15 361 LEU B O 1
ATOM 3397 N N . LEU B 2 362 ? 25.820 28.619 104.153 1.00 24.84 362 LEU B N 1
ATOM 3398 C CA . LEU B 2 362 ? 25.435 29.256 105.409 1.00 25.70 362 LEU B CA 1
ATOM 3399 C C . LEU B 2 362 ? 23.984 29.723 105.378 1.00 26.35 362 LEU B C 1
ATOM 3400 O O . LEU B 2 362 ? 23.316 29.778 106.411 1.00 26.54 362 LEU B O 1
ATOM 3405 N N . GLN B 2 363 ? 23.504 30.060 104.185 1.00 27.14 363 GLN B N 1
ATOM 3406 C CA . GLN B 2 363 ? 22.138 30.534 104.010 1.00 28.17 363 GLN B CA 1
ATOM 3407 C C . GLN B 2 363 ? 21.135 29.387 104.114 1.00 28.40 363 GLN B C 1
ATOM 3408 O O . GLN B 2 363 ? 20.106 29.511 104.776 1.00 28.37 363 GLN B O 1
ATOM 3414 N N . ARG B 2 364 ? 21.449 28.270 103.464 1.00 28.93 364 ARG B N 1
ATOM 3415 C CA . ARG B 2 364 ? 20.525 27.142 103.378 1.00 29.50 364 ARG B CA 1
ATOM 3416 C C . ARG B 2 364 ? 20.652 26.190 104.565 1.00 30.14 364 ARG B C 1
ATOM 3417 O O . ARG B 2 364 ? 19.736 25.420 104.852 1.00 30.19 364 ARG B O 1
ATOM 3425 N N . MET B 2 365 ? 21.792 26.239 105.248 1.00 30.81 365 MET B N 1
ATOM 3426 C CA . MET B 2 365 ? 22.011 25.411 106.430 1.00 31.56 365 MET B CA 1
ATOM 3427 C C . MET B 2 365 ? 22.305 26.274 107.661 1.00 31.99 365 MET B C 1
ATOM 3428 O O . MET B 2 365 ? 23.454 26.379 108.090 1.00 32.02 365 MET B O 1
ATOM 3433 N N . PRO B 2 366 ? 21.254 26.888 108.236 1.00 32.51 366 PRO B N 1
ATOM 3434 C CA . PRO B 2 366 ? 21.364 27.914 109.280 1.00 32.83 366 PRO B CA 1
ATOM 3435 C C . PRO B 2 366 ? 21.960 27.412 110.595 1.00 33.16 366 PRO B C 1
ATOM 3436 O O . PRO B 2 366 ? 22.576 28.189 111.328 1.00 33.43 366 PRO B O 1
ATOM 3440 N N . SER B 2 367 ? 21.753 26.136 110.904 1.00 33.20 367 SER B N 1
ATOM 3441 C CA . SER B 2 367 ? 22.285 25.556 112.132 1.00 33.33 367 SER B CA 1
ATOM 3442 C C . SER B 2 367 ? 23.413 24.573 111.835 1.00 33.28 367 SER B C 1
ATOM 3443 O O . SER B 2 367 ? 23.421 23.451 112.340 1.00 33.34 367 SER B O 1
ATOM 3446 N N . LEU B 2 368 ? 24.363 25.006 111.012 1.00 33.18 368 LEU B N 1
ATOM 3447 C CA . LEU B 2 368 ? 25.491 24.166 110.627 1.00 33.05 368 LEU B CA 1
ATOM 3448 C C . LEU B 2 368 ? 26.421 23.915 111.810 1.00 33.05 368 LEU B C 1
ATOM 3449 O O . LEU B 2 368 ? 26.769 24.839 112.546 1.00 33.05 368 LEU B O 1
ATOM 3454 N N . ASN B 2 369 ? 26.815 22.659 111.990 1.00 33.01 369 ASN B N 1
ATOM 3455 C CA . ASN B 2 369 ? 27.721 22.283 113.068 1.00 33.10 369 ASN B CA 1
ATOM 3456 C C . ASN B 2 369 ? 28.708 21.208 112.638 1.00 32.97 369 ASN B C 1
ATOM 3457 O O . ASN B 2 369 ? 28.411 20.395 111.764 1.00 32.97 369 ASN B O 1
ATOM 3462 N N . LEU B 2 370 ? 29.884 21.210 113.256 1.00 32.90 370 LEU B N 1
ATOM 3463 C CA . LEU B 2 370 ? 30.859 20.147 113.051 1.00 32.90 370 LEU B CA 1
ATOM 3464 C C . LEU B 2 370 ? 30.356 18.844 113.663 1.00 33.00 370 LEU B C 1
ATOM 3465 O O . LEU B 2 370 ? 29.768 18.843 114.744 1.00 32.89 370 LEU B O 1
ATOM 3470 N N . ALA B 2 371 ? 30.585 17.736 112.965 1.00 33.14 371 ALA B N 1
ATOM 3471 C CA . ALA B 2 371 ? 30.230 16.421 113.486 1.00 33.27 371 ALA B CA 1
ATOM 3472 C C . ALA B 2 371 ? 31.265 15.946 114.499 1.00 33.44 371 ALA B C 1
ATOM 3473 O O . ALA B 2 371 ? 32.210 16.669 114.820 1.00 33.58 371 ALA B O 1
ATOM 3475 N N . GLU B 2 374 ? 39.063 15.894 115.679 1.00 41.06 374 GLU B N 1
ATOM 3476 C CA . GLU B 2 374 ? 40.001 14.909 115.150 1.00 40.92 374 GLU B CA 1
ATOM 3477 C C . GLU B 2 374 ? 39.971 14.865 113.624 1.00 40.69 374 GLU B C 1
ATOM 3478 O O . GLU B 2 374 ? 39.741 13.810 113.027 1.00 40.73 374 GLU B O 1
ATOM 3484 N N . TRP B 2 375 ? 40.211 16.012 112.999 1.00 40.28 375 TRP B N 1
ATOM 3485 C CA . TRP B 2 375 ? 40.257 16.096 111.544 1.00 39.87 375 TRP B CA 1
ATOM 3486 C C . TRP B 2 375 ? 41.619 15.655 111.015 1.00 39.43 375 TRP B C 1
ATOM 3487 O O . TRP B 2 375 ? 42.659 16.092 111.509 1.00 39.45 375 TRP B O 1
ATOM 3498 N N . ARG B 2 376 ? 41.603 14.782 110.013 1.00 38.72 376 ARG B N 1
ATOM 3499 C CA . ARG B 2 376 ? 42.833 14.266 109.425 1.00 38.05 376 ARG B CA 1
ATOM 3500 C C . ARG B 2 376 ? 43.149 14.978 108.115 1.00 37.31 376 ARG B C 1
ATOM 3501 O O . ARG B 2 376 ? 42.248 15.300 107.340 1.00 37.17 376 ARG B O 1
ATOM 3509 N N . TYR B 2 377 ? 44.434 15.214 107.870 1.00 36.35 377 TYR B N 1
ATOM 3510 C CA . TYR B 2 377 ? 44.872 15.842 106.631 1.00 35.43 377 TYR B CA 1
ATOM 3511 C C . TYR B 2 377 ? 45.542 14.835 105.703 1.00 34.96 377 TYR B C 1
ATOM 3512 O O . TYR B 2 377 ? 46.196 13.896 106.159 1.00 34.89 377 TYR B O 1
ATOM 3521 N N . ARG B 2 378 ? 45.361 15.029 104.401 1.00 34.38 378 ARG B N 1
ATOM 3522 C CA . ARG B 2 378 ? 46.017 14.197 103.400 1.00 33.89 378 ARG B CA 1
ATOM 3523 C C . ARG B 2 378 ? 47.535 14.288 103.545 1.00 33.43 378 ARG B C 1
ATOM 3524 O O . ARG B 2 378 ? 48.060 15.325 103.955 1.00 33.25 378 ARG B O 1
ATOM 3532 N N . PRO B 2 379 ? 48.244 13.192 103.229 1.00 33.05 379 PRO B N 1
ATOM 3533 C CA . PRO B 2 379 ? 49.687 13.121 103.435 1.00 32.70 379 PRO B CA 1
ATOM 3534 C C . PRO B 2 379 ? 50.462 13.888 102.366 1.00 32.25 379 PRO B C 1
ATOM 3535 O O . PRO B 2 379 ? 51.302 13.312 101.676 1.00 32.40 379 PRO B O 1
ATOM 3539 N N . LEU B 2 380 ? 50.172 15.179 102.236 1.00 31.68 380 LEU B N 1
ATOM 3540 C CA . LEU B 2 380 ? 50.866 16.038 101.284 1.00 31.01 380 LEU B CA 1
ATOM 3541 C C . LEU B 2 380 ? 51.505 17.211 102.014 1.00 30.59 380 LEU B C 1
ATOM 3542 O O . LEU B 2 380 ? 50.874 17.844 102.861 1.00 30.57 380 LEU B O 1
ATOM 3547 N N . PHE B 2 381 ? 52.756 17.504 101.681 1.00 29.97 381 PHE B N 1
ATOM 3548 C CA . PHE B 2 381 ? 53.506 18.530 102.393 1.00 29.37 381 PHE B CA 1
ATOM 3549 C C . PHE B 2 381 ? 53.435 19.892 101.703 1.00 28.65 381 PHE B C 1
ATOM 3550 O O . PHE B 2 381 ? 53.672 20.926 102.329 1.00 28.68 381 PHE B O 1
ATOM 3558 N N . GLY B 2 382 ? 53.088 19.890 100.420 1.00 27.58 382 GLY B N 1
ATOM 3559 C CA . GLY B 2 382 ? 52.990 21.128 99.653 1.00 26.57 382 GLY B CA 1
ATOM 3560 C C . GLY B 2 382 ? 51.579 21.683 99.583 1.00 25.86 382 GLY B C 1
ATOM 3561 O O . GLY B 2 382 ? 51.352 22.756 99.023 1.00 25.57 382 GLY B O 1
ATOM 3562 N N . PHE B 2 383 ? 50.626 20.946 100.145 1.00 25.31 383 PHE B N 1
ATOM 3563 C CA . PHE B 2 383 ? 49.232 21.377 100.172 1.00 24.93 383 PHE B CA 1
ATOM 3564 C C . PHE B 2 383 ? 48.597 21.065 101.525 1.00 24.79 383 PHE B C 1
ATOM 3565 O O . PHE B 2 383 ? 48.948 20.078 102.170 1.00 24.65 383 PHE B O 1
ATOM 3573 N N . ARG B 2 384 ? 47.669 21.915 101.952 1.00 24.58 384 ARG B N 1
ATOM 3574 C CA . ARG B 2 384 ? 46.910 21.662 103.171 1.00 24.61 384 ARG B CA 1
ATOM 3575 C C . ARG B 2 384 ? 45.503 21.192 102.829 1.00 24.77 384 ARG B C 1
ATOM 3576 O O . ARG B 2 384 ? 44.626 21.998 102.513 1.00 24.50 384 ARG B O 1
ATOM 3584 N N . ALA B 2 385 ? 45.298 19.880 102.887 1.00 25.02 385 ALA B N 1
ATOM 3585 C CA . ALA B 2 385 ? 44.072 19.272 102.385 1.00 25.42 385 ALA B CA 1
ATOM 3586 C C . ALA B 2 385 ? 43.483 18.285 103.388 1.00 25.80 385 ALA B C 1
ATOM 3587 O O . ALA B 2 385 ? 44.150 17.339 103.807 1.00 25.69 385 ALA B O 1
ATOM 3589 N N . LEU B 2 386 ? 42.229 18.515 103.769 1.00 26.22 386 LEU B N 1
ATOM 3590 C CA . LEU B 2 386 ? 41.518 17.616 104.671 1.00 26.70 386 LEU B CA 1
ATOM 3591 C C . LEU B 2 386 ? 41.133 16.326 103.960 1.00 26.94 386 LEU B C 1
ATOM 3592 O O . LEU B 2 386 ? 40.818 16.336 102.771 1.00 27.06 386 LEU B O 1
ATOM 3597 N N . GLU B 2 387 ? 41.165 15.216 104.692 1.00 27.28 387 GLU B N 1
ATOM 3598 C CA . GLU B 2 387 ? 40.687 13.943 104.169 1.00 27.76 387 GLU B CA 1
ATOM 3599 C C . GLU B 2 387 ? 39.172 13.981 103.995 1.00 27.69 387 GLU B C 1
ATOM 3600 O O . GLU B 2 387 ? 38.645 13.562 102.964 1.00 27.69 387 GLU B O 1
ATOM 3606 N N . GLU B 2 388 ? 38.481 14.500 105.005 1.00 27.65 388 GLU B N 1
ATOM 3607 C CA . GLU B 2 388 ? 37.032 14.681 104.943 1.00 27.73 388 GLU B CA 1
ATOM 3608 C C . GLU B 2 388 ? 36.557 15.678 105.997 1.00 27.21 388 GLU B C 1
ATOM 3609 O O . GLU B 2 388 ? 37.278 15.982 106.948 1.00 27.13 388 GLU B O 1
ATOM 3615 N N . LEU B 2 389 ? 35.344 16.191 105.815 1.00 26.80 389 LEU B N 1
ATOM 3616 C CA . LEU B 2 389 ? 34.779 17.172 106.734 1.00 26.37 389 LEU B CA 1
ATOM 3617 C C . LEU B 2 389 ? 33.281 16.945 106.930 1.00 26.30 389 LEU B C 1
ATOM 3618 O O . LEU B 2 389 ? 32.461 17.547 106.235 1.00 26.14 389 LEU B O 1
ATOM 3623 N N . PRO B 2 390 ? 32.921 16.062 107.874 1.00 26.31 390 PRO B N 1
ATOM 3624 C CA . PRO B 2 390 ? 31.522 15.766 108.172 1.00 26.31 390 PRO B CA 1
ATOM 3625 C C . PRO B 2 390 ? 30.868 16.879 108.987 1.00 26.38 390 PRO B C 1
ATOM 3626 O O . PRO B 2 390 ? 31.461 17.377 109.944 1.00 26.20 390 PRO B O 1
ATOM 3630 N N . VAL B 2 391 ? 29.657 17.265 108.599 1.00 26.59 391 VAL B N 1
ATOM 3631 C CA . VAL B 2 391 ? 28.913 18.296 109.315 1.00 26.82 391 VAL B CA 1
ATOM 3632 C C . VAL B 2 391 ? 27.459 17.879 109.522 1.00 27.09 391 VAL B C 1
ATOM 3633 O O . VAL B 2 391 ? 26.963 16.969 108.857 1.00 26.78 391 VAL B O 1
ATOM 3637 N N . THR B 2 392 ? 26.788 18.544 110.458 1.00 27.60 392 THR B N 1
ATOM 3638 C CA . THR B 2 392 ? 25.358 18.342 110.679 1.00 28.32 392 THR B CA 1
ATOM 3639 C C . THR B 2 392 ? 24.622 19.675 110.597 1.00 28.80 392 THR B C 1
ATOM 3640 O O . THR B 2 392 ? 25.219 20.732 110.801 1.00 28.82 392 THR B O 1
ATOM 3644 N N . PHE B 2 393 ? 23.325 19.623 110.305 1.00 29.56 393 PHE B N 1
ATOM 3645 C CA . PHE B 2 393 ? 22.529 20.839 110.140 1.00 30.35 393 PHE B CA 1
ATOM 3646 C C . PHE B 2 393 ? 21.036 20.595 110.348 1.00 31.05 393 PHE B C 1
ATOM 3647 O O . PHE B 2 393 ? 20.596 19.453 110.467 1.00 31.12 393 PHE B O 1
ATOM 3655 N N . GLU B 2 394 ? 20.270 21.682 110.391 1.00 31.89 394 GLU B N 1
ATOM 3656 C CA . GLU B 2 394 ? 18.809 21.620 110.483 1.00 32.73 394 GLU B CA 1
ATOM 3657 C C . GLU B 2 394 ? 18.313 20.725 111.615 1.00 33.05 394 GLU B C 1
ATOM 3658 O O . GLU B 2 394 ? 18.392 21.092 112.788 1.00 33.43 394 GLU B O 1
ATOM 3664 N N . GLY C 1 17 ? 64.764 109.280 73.018 1.00 33.43 17 GLY C N 1
ATOM 3665 C CA . GLY C 1 17 ? 63.299 109.271 72.739 1.00 33.18 17 GLY C CA 1
ATOM 3666 C C . GLY C 1 17 ? 62.626 108.007 73.236 1.00 33.03 17 GLY C C 1
ATOM 3667 O O . GLY C 1 17 ? 62.775 106.938 72.641 1.00 33.33 17 GLY C O 1
ATOM 3668 N N . SER C 1 18 ? 61.881 108.130 74.329 1.00 32.61 18 SER C N 1
ATOM 3669 C CA . SER C 1 18 ? 61.187 106.988 74.917 1.00 32.04 18 SER C CA 1
ATOM 3670 C C . SER C 1 18 ? 59.962 106.591 74.099 1.00 31.51 18 SER C C 1
ATOM 3671 O O . SER C 1 18 ? 59.497 107.351 73.247 1.00 31.56 18 SER C O 1
ATOM 3674 N N . HIS C 1 19 ? 59.446 105.395 74.363 1.00 30.84 19 HIS C N 1
ATOM 3675 C CA . HIS C 1 19 ? 58.264 104.894 73.673 1.00 30.08 19 HIS C CA 1
ATOM 3676 C C . HIS C 1 19 ? 57.621 103.754 74.457 1.00 29.46 19 HIS C C 1
ATOM 3677 O O . HIS C 1 19 ? 58.260 103.144 75.316 1.00 29.32 19 HIS C O 1
ATOM 3684 N N . MET C 1 20 ? 56.353 103.478 74.164 1.00 28.73 20 MET C N 1
ATOM 3685 C CA . MET C 1 20 ? 55.647 102.347 74.762 1.00 28.10 20 MET C CA 1
ATOM 3686 C C . MET C 1 20 ? 56.236 101.024 74.272 1.00 27.85 20 MET C C 1
ATOM 3687 O O . MET C 1 20 ? 56.703 100.928 73.138 1.00 27.68 20 MET C O 1
ATOM 3692 N N . SER C 1 21 ? 56.202 100.007 75.130 1.00 27.48 21 SER C N 1
ATOM 3693 C CA . SER C 1 21 ? 56.824 98.716 74.830 1.00 27.11 21 SER C CA 1
ATOM 3694 C C . SER C 1 21 ? 56.222 98.057 73.592 1.00 26.90 21 SER C C 1
ATOM 3695 O O . SER C 1 21 ? 55.005 97.923 73.480 1.00 26.90 21 SER C O 1
ATOM 3698 N N . THR C 1 22 ? 57.085 97.639 72.669 1.00 26.85 22 THR C N 1
ATOM 3699 C CA . THR C 1 22 ? 56.646 96.922 71.475 1.00 26.73 22 THR C CA 1
ATOM 3700 C C . THR C 1 22 ? 56.480 95.435 71.775 1.00 26.78 22 THR C C 1
ATOM 3701 O O . THR C 1 22 ? 56.882 94.961 72.839 1.00 26.56 22 THR C O 1
ATOM 3705 N N . ILE C 1 23 ? 55.886 94.705 70.835 1.00 26.78 23 ILE C N 1
ATOM 3706 C CA . ILE C 1 23 ? 55.732 93.259 70.969 1.00 26.93 23 ILE C CA 1
ATOM 3707 C C . ILE C 1 23 ? 57.082 92.593 71.214 1.00 27.02 23 ILE C C 1
ATOM 3708 O O . ILE C 1 23 ? 57.241 91.816 72.157 1.00 26.85 23 ILE C O 1
ATOM 3713 N N . GLU C 1 24 ? 58.054 92.917 70.365 1.00 27.15 24 GLU C N 1
ATOM 3714 C CA . GLU C 1 24 ? 59.397 92.355 70.467 1.00 27.51 24 GLU C CA 1
ATOM 3715 C C . GLU C 1 24 ? 60.057 92.688 71.804 1.00 27.15 24 GLU C C 1
ATOM 3716 O O . GLU C 1 24 ? 60.654 91.821 72.444 1.00 27.06 24 GLU C O 1
ATOM 3722 N N . GLU C 1 25 ? 59.944 93.947 72.218 1.00 26.82 25 GLU C N 1
ATOM 3723 C CA . GLU C 1 25 ? 60.530 94.400 73.477 1.00 26.48 25 GLU C CA 1
ATOM 3724 C C . GLU C 1 25 ? 59.920 93.680 74.675 1.00 26.18 25 GLU C C 1
ATOM 3725 O O . GLU C 1 25 ? 60.610 93.394 75.654 1.00 26.12 25 GLU C O 1
ATOM 3731 N N . ARG C 1 26 ? 58.626 93.388 74.592 1.00 25.94 26 ARG C N 1
ATOM 3732 C CA . ARG C 1 26 ? 57.931 92.662 75.650 1.00 25.84 26 ARG C CA 1
ATOM 3733 C C . ARG C 1 26 ? 58.389 91.207 75.718 1.00 25.89 26 ARG C C 1
ATOM 3734 O O . ARG C 1 26 ? 58.615 90.667 76.802 1.00 25.42 26 ARG C O 1
ATOM 3742 N N . VAL C 1 27 ? 58.530 90.580 74.552 1.00 26.02 27 VAL C N 1
ATOM 3743 C CA . VAL C 1 27 ? 59.022 89.206 74.471 1.00 26.33 27 VAL C CA 1
ATOM 3744 C C . VAL C 1 27 ? 60.423 89.088 75.070 1.00 26.62 27 VAL C C 1
ATOM 3745 O O . VAL C 1 27 ? 60.694 88.192 75.873 1.00 26.66 27 VAL C O 1
ATOM 3749 N N . LYS C 1 28 ? 61.301 90.014 74.696 1.00 26.98 28 LYS C N 1
ATOM 3750 C CA . LYS C 1 28 ? 62.697 89.968 75.117 1.00 27.40 28 LYS C CA 1
ATOM 3751 C C . LYS C 1 28 ? 62.878 90.298 76.597 1.00 27.74 28 LYS C C 1
ATOM 3752 O O . LYS C 1 28 ? 63.776 89.767 77.251 1.00 27.71 28 LYS C O 1
ATOM 3758 N N . LYS C 1 29 ? 62.027 91.177 77.119 1.00 28.05 29 LYS C N 1
ATOM 3759 C CA . LYS C 1 29 ? 62.051 91.512 78.541 1.00 28.53 29 LYS C CA 1
ATOM 3760 C C . LYS C 1 29 ? 61.777 90.270 79.384 1.00 28.68 29 LYS C C 1
ATOM 3761 O O . LYS C 1 29 ? 62.442 90.032 80.392 1.00 28.81 29 LYS C O 1
ATOM 3767 N N . ILE C 1 30 ? 60.802 89.478 78.951 1.00 28.94 30 ILE C N 1
ATOM 3768 C CA . ILE C 1 30 ? 60.453 88.239 79.634 1.00 29.30 30 ILE C CA 1
ATOM 3769 C C . ILE C 1 30 ? 61.581 87.212 79.553 1.00 29.61 30 ILE C C 1
ATOM 3770 O O . ILE C 1 30 ? 61.935 86.587 80.553 1.00 29.54 30 ILE C O 1
ATOM 3775 N N . ILE C 1 31 ? 62.154 87.056 78.364 1.00 30.10 31 ILE C N 1
ATOM 3776 C CA . ILE C 1 31 ? 63.277 86.142 78.166 1.00 30.67 31 ILE C CA 1
ATOM 3777 C C . ILE C 1 31 ? 64.454 86.517 79.065 1.00 31.20 31 ILE C C 1
ATOM 3778 O O . ILE C 1 31 ? 65.085 85.650 79.672 1.00 31.13 31 ILE C O 1
ATOM 3783 N N . GLY C 1 32 ? 64.730 87.814 79.159 1.00 31.82 32 GLY C N 1
ATOM 3784 C CA . GLY C 1 32 ? 65.834 88.310 79.973 1.00 32.88 32 GLY C CA 1
ATOM 3785 C C . GLY C 1 32 ? 65.623 88.102 81.461 1.00 33.57 32 GLY C C 1
ATOM 3786 O O . GLY C 1 32 ? 66.558 87.765 82.187 1.00 33.75 32 GLY C O 1
ATOM 3787 N N . GLU C 1 33 ? 64.391 88.305 81.917 1.00 34.17 33 GLU C N 1
ATOM 3788 C CA . GLU C 1 33 ? 64.054 88.114 83.324 1.00 34.90 33 GLU C CA 1
ATOM 3789 C C . GLU C 1 33 ? 64.087 86.638 83.709 1.00 35.20 33 GLU C C 1
ATOM 3790 O O . GLU C 1 33 ? 64.504 86.284 84.812 1.00 35.22 33 GLU C O 1
ATOM 3796 N N . GLN C 1 34 ? 63.651 85.782 82.790 1.00 35.62 34 GLN C N 1
ATOM 3797 C CA . GLN C 1 34 ? 63.555 84.352 83.055 1.00 36.22 34 GLN C CA 1
ATOM 3798 C C . GLN C 1 34 ? 64.926 83.683 83.072 1.00 36.70 34 GLN C C 1
ATOM 3799 O O . GLN C 1 34 ? 65.217 82.870 83.949 1.00 36.66 34 GLN C O 1
ATOM 3805 N N . LEU C 1 35 ? 65.765 84.033 82.103 1.00 37.36 35 LEU C N 1
ATOM 3806 C CA . LEU C 1 35 ? 67.027 83.332 81.896 1.00 38.07 35 LEU C CA 1
ATOM 3807 C C . LEU C 1 35 ? 68.222 84.074 82.489 1.00 38.65 35 LEU C C 1
ATOM 3808 O O . LEU C 1 35 ? 69.357 83.605 82.404 1.00 38.80 35 LEU C O 1
ATOM 3813 N N . GLY C 1 36 ? 67.961 85.229 83.093 1.00 39.25 36 GLY C N 1
ATOM 3814 C CA . GLY C 1 36 ? 69.006 85.995 83.765 1.00 40.17 36 GLY C CA 1
ATOM 3815 C C . GLY C 1 36 ? 69.983 86.646 82.804 1.00 40.75 36 GLY C C 1
ATOM 3816 O O . GLY C 1 36 ? 71.186 86.688 83.061 1.00 40.84 36 GLY C O 1
ATOM 3817 N N . VAL C 1 37 ? 69.462 87.152 81.691 1.00 41.33 37 VAL C N 1
ATOM 3818 C CA . VAL C 1 37 ? 70.281 87.854 80.708 1.00 41.88 37 VAL C CA 1
ATOM 3819 C C . VAL C 1 37 ? 69.705 89.235 80.410 1.00 42.25 37 VAL C C 1
ATOM 3820 O O . VAL C 1 37 ? 68.588 89.552 80.818 1.00 42.34 37 VAL C O 1
ATOM 3824 N N . LYS C 1 38 ? 70.476 90.057 79.705 1.00 42.72 38 LYS C N 1
ATOM 3825 C CA . LYS C 1 38 ? 70.032 91.400 79.349 1.00 43.12 38 LYS C CA 1
ATOM 3826 C C . LYS C 1 38 ? 69.062 91.372 78.174 1.00 43.31 38 LYS C C 1
ATOM 3827 O O . LYS C 1 38 ? 69.309 90.705 77.169 1.00 43.39 38 LYS C O 1
ATOM 3833 N N . GLN C 1 39 ? 67.958 92.101 78.312 1.00 43.52 39 GLN C N 1
ATOM 3834 C CA . GLN C 1 39 ? 66.950 92.197 77.260 1.00 43.73 39 GLN C CA 1
ATOM 3835 C C . GLN C 1 39 ? 67.559 92.689 75.948 1.00 43.80 39 GLN C C 1
ATOM 3836 O O . GLN C 1 39 ? 67.086 92.346 74.863 1.00 43.83 39 GLN C O 1
ATOM 3842 N N . GLU C 1 40 ? 68.622 93.480 76.059 1.00 43.83 40 GLU C N 1
ATOM 3843 C CA . GLU C 1 40 ? 69.266 94.083 74.898 1.00 43.84 40 GLU C CA 1
ATOM 3844 C C . GLU C 1 40 ? 70.085 93.066 74.107 1.00 43.72 40 GLU C C 1
ATOM 3845 O O . GLU C 1 40 ? 70.291 93.225 72.903 1.00 43.76 40 GLU C O 1
ATOM 3851 N N . GLU C 1 41 ? 70.549 92.022 74.788 1.00 43.53 41 GLU C N 1
ATOM 3852 C CA . GLU C 1 41 ? 71.426 91.033 74.169 1.00 43.36 41 GLU C CA 1
ATOM 3853 C C . GLU C 1 41 ? 70.688 89.743 73.813 1.00 43.14 41 GLU C C 1
ATOM 3854 O O . GLU C 1 41 ? 71.293 88.673 73.720 1.00 43.12 41 GLU C O 1
ATOM 3860 N N . VAL C 1 42 ? 69.380 89.853 73.612 1.00 42.80 42 VAL C N 1
ATOM 3861 C CA . VAL C 1 42 ? 68.584 88.742 73.103 1.00 42.45 42 VAL C CA 1
ATOM 3862 C C . VAL C 1 42 ? 68.208 88.995 71.645 1.00 42.24 42 VAL C C 1
ATOM 3863 O O . VAL C 1 42 ? 67.635 90.032 71.315 1.00 42.17 42 VAL C O 1
ATOM 3867 N N . THR C 1 43 ? 68.547 88.047 70.776 1.00 42.00 43 THR C N 1
ATOM 3868 C CA . THR C 1 43 ? 68.325 88.206 69.342 1.00 41.78 43 THR C CA 1
ATOM 3869 C C . THR C 1 43 ? 67.112 87.409 68.868 1.00 41.62 43 THR C C 1
ATOM 3870 O O . THR C 1 43 ? 66.715 86.431 69.501 1.00 41.58 43 THR C O 1
ATOM 3874 N N . ASN C 1 44 ? 66.536 87.830 67.745 1.00 41.37 44 ASN C N 1
ATOM 3875 C CA . ASN C 1 44 ? 65.335 87.195 67.205 1.00 41.16 44 ASN C CA 1
ATOM 3876 C C . ASN C 1 44 ? 65.582 85.781 66.685 1.00 41.01 44 ASN C C 1
ATOM 3877 O O . ASN C 1 44 ? 64.674 84.950 66.671 1.00 40.98 44 ASN C O 1
ATOM 3882 N N . ASN C 1 45 ? 66.811 85.516 66.256 1.00 40.82 45 ASN C N 1
ATOM 3883 C CA . ASN C 1 45 ? 67.154 84.224 65.670 1.00 40.64 45 ASN C CA 1
ATOM 3884 C C . ASN C 1 45 ? 67.619 83.216 66.716 1.00 40.60 45 ASN C C 1
ATOM 3885 O O . ASN C 1 45 ? 67.819 82.041 66.409 1.00 40.59 45 ASN C O 1
ATOM 3890 N N . ALA C 1 46 ? 67.798 83.685 67.947 1.00 40.53 46 ALA C N 1
ATOM 3891 C CA . ALA C 1 46 ? 68.340 82.854 69.018 1.00 40.41 46 ALA C CA 1
ATOM 3892 C C . ALA C 1 46 ? 67.396 81.715 69.387 1.00 40.32 46 ALA C C 1
ATOM 3893 O O . ALA C 1 46 ? 66.183 81.906 69.488 1.00 40.21 46 ALA C O 1
ATOM 3895 N N . SER C 1 47 ? 67.964 80.530 69.586 1.00 40.21 47 SER C N 1
ATOM 3896 C CA . SER C 1 47 ? 67.194 79.375 70.028 1.00 40.11 47 SER C CA 1
ATOM 3897 C C . SER C 1 47 ? 67.207 79.275 71.549 1.00 39.95 47 SER C C 1
ATOM 3898 O O . SER C 1 47 ? 68.258 79.388 72.179 1.00 39.79 47 SER C O 1
ATOM 3901 N N . PHE C 1 48 ? 66.032 79.061 72.133 1.00 39.88 48 PHE C N 1
ATOM 3902 C CA . PHE C 1 48 ? 65.888 79.045 73.585 1.00 39.79 48 PHE C CA 1
ATOM 3903 C C . PHE C 1 48 ? 66.752 77.970 74.238 1.00 39.68 48 PHE C C 1
ATOM 3904 O O . PHE C 1 48 ? 67.442 78.231 75.223 1.00 39.63 48 PHE C O 1
ATOM 3912 N N . VAL C 1 49 ? 66.720 76.766 73.676 1.00 39.64 49 VAL C N 1
ATOM 3913 C CA . VAL C 1 49 ? 67.422 75.629 74.263 1.00 39.58 49 VAL C CA 1
ATOM 3914 C C . VAL C 1 49 ? 68.931 75.695 74.026 1.00 39.52 49 VAL C C 1
ATOM 3915 O O . VAL C 1 49 ? 69.718 75.651 74.972 1.00 39.58 49 VAL C O 1
ATOM 3919 N N . GLU C 1 50 ? 69.328 75.806 72.761 1.00 39.32 50 GLU C N 1
ATOM 3920 C CA . GLU C 1 50 ? 70.743 75.776 72.399 1.00 39.15 50 GLU C CA 1
ATOM 3921 C C . GLU C 1 50 ? 71.455 77.083 72.730 1.00 38.75 50 GLU C C 1
ATOM 3922 O O . GLU C 1 50 ? 72.419 77.098 73.496 1.00 38.71 50 GLU C O 1
ATOM 3928 N N . ASP C 1 51 ? 70.974 78.178 72.148 1.00 38.19 51 ASP C N 1
ATOM 3929 C CA . ASP C 1 51 ? 71.644 79.470 72.264 1.00 37.67 51 ASP C CA 1
ATOM 3930 C C . ASP C 1 51 ? 71.437 80.118 73.631 1.00 37.21 51 ASP C C 1
ATOM 3931 O O . ASP C 1 51 ? 72.389 80.597 74.247 1.00 37.18 51 ASP C O 1
ATOM 3936 N N . LEU C 1 52 ? 70.193 80.128 74.100 1.00 36.51 52 LEU C N 1
ATOM 3937 C CA . LEU C 1 52 ? 69.843 80.850 75.322 1.00 35.89 52 LEU C CA 1
ATOM 3938 C C . LEU C 1 52 ? 70.013 80.002 76.583 1.00 35.42 52 LEU C C 1
ATOM 3939 O O . LEU C 1 52 ? 70.056 80.531 77.695 1.00 35.34 52 LEU C O 1
ATOM 3944 N N . GLY C 1 53 ? 70.107 78.687 76.404 1.00 34.85 53 GLY C N 1
ATOM 3945 C CA . GLY C 1 53 ? 70.441 77.779 77.502 1.00 34.04 53 GLY C CA 1
ATOM 3946 C C . GLY C 1 53 ? 69.293 77.499 78.456 1.00 33.49 53 GLY C C 1
ATOM 3947 O O . GLY C 1 53 ? 69.503 77.324 79.659 1.00 33.51 53 GLY C O 1
ATOM 3948 N N . ALA C 1 54 ? 68.078 77.448 77.920 1.00 32.82 54 ALA C N 1
ATOM 3949 C CA . ALA C 1 54 ? 66.895 77.170 78.730 1.00 32.13 54 ALA C CA 1
ATOM 3950 C C . ALA C 1 54 ? 66.784 75.681 79.058 1.00 31.71 54 ALA C C 1
ATOM 3951 O O . ALA C 1 54 ? 66.902 74.831 78.174 1.00 31.73 54 ALA C O 1
ATOM 3953 N N . ASP C 1 55 ? 66.565 75.371 80.334 1.00 31.10 55 ASP C N 1
ATOM 3954 C CA . ASP C 1 55 ? 66.428 73.983 80.772 1.00 30.39 55 ASP C CA 1
ATOM 3955 C C . ASP C 1 55 ? 64.977 73.507 80.704 1.00 29.94 55 ASP C C 1
ATOM 3956 O O . ASP C 1 55 ? 64.109 74.215 80.193 1.00 29.78 55 ASP C O 1
ATOM 3961 N N . SER C 1 56 ? 64.718 72.312 81.229 1.00 29.31 56 SER C N 1
ATOM 3962 C CA . SER C 1 56 ? 63.401 71.687 81.103 1.00 28.67 56 SER C CA 1
ATOM 3963 C C . SER C 1 56 ? 62.336 72.314 82.010 1.00 28.42 56 SER C C 1
ATOM 3964 O O . SER C 1 56 ? 61.180 71.890 82.005 1.00 28.33 56 SER C O 1
ATOM 3967 N N . LEU C 1 57 ? 62.731 73.325 82.780 1.00 28.00 57 LEU C N 1
ATOM 3968 C CA . LEU C 1 57 ? 61.781 74.129 83.549 1.00 27.70 57 LEU C CA 1
ATOM 3969 C C . LEU C 1 57 ? 61.666 75.529 82.955 1.00 27.49 57 LEU C C 1
ATOM 3970 O O . LEU C 1 57 ? 60.575 76.097 82.885 1.00 27.36 57 LEU C O 1
ATOM 3975 N N . ASP C 1 58 ? 62.800 76.075 82.527 1.00 27.35 58 ASP C N 1
ATOM 3976 C CA . ASP C 1 58 ? 62.843 77.405 81.931 1.00 27.21 58 ASP C CA 1
ATOM 3977 C C . ASP C 1 58 ? 61.856 77.536 80.779 1.00 26.88 58 ASP C C 1
ATOM 3978 O O . ASP C 1 58 ? 61.077 78.486 80.729 1.00 26.78 58 ASP C O 1
ATOM 3983 N N . THR C 1 59 ? 61.886 76.572 79.862 1.00 26.67 59 THR C N 1
ATOM 3984 C CA . THR C 1 59 ? 61.050 76.628 78.664 1.00 26.39 59 THR C CA 1
ATOM 3985 C C . THR C 1 59 ? 59.563 76.601 79.002 1.00 26.34 59 THR C C 1
ATOM 3986 O O . THR C 1 59 ? 58.760 77.269 78.351 1.00 26.20 59 THR C O 1
ATOM 3990 N N . VAL C 1 60 ? 59.201 75.832 80.025 1.00 26.15 60 VAL C N 1
ATOM 3991 C CA . VAL C 1 60 ? 57.813 75.767 80.473 1.00 26.09 60 VAL C CA 1
ATOM 3992 C C . VAL C 1 60 ? 57.368 77.098 81.081 1.00 26.20 60 VAL C C 1
ATOM 3993 O O . VAL C 1 60 ? 56.300 77.614 80.750 1.00 26.19 60 VAL C O 1
ATOM 3997 N N . GLU C 1 61 ? 58.201 77.656 81.957 1.00 26.51 61 GLU C N 1
ATOM 3998 C CA . GLU C 1 61 ? 57.904 78.935 82.597 1.00 26.90 61 GLU C CA 1
ATOM 3999 C C . GLU C 1 61 ? 57.883 80.088 81.592 1.00 27.07 61 GLU C C 1
ATOM 4000 O O . GLU C 1 61 ? 57.151 81.062 81.768 1.00 26.83 61 GLU C O 1
ATOM 4006 N N . LEU C 1 62 ? 58.689 79.968 80.542 1.00 20.00 62 LEU C N 1
ATOM 4007 C CA . LEU C 1 62 ? 58.672 80.932 79.449 1.00 20.00 62 LEU C CA 1
ATOM 4008 C C . LEU C 1 62 ? 57.298 80.992 78.788 1.00 20.00 62 LEU C C 1
ATOM 4009 O O . LEU C 1 62 ? 56.729 82.069 78.613 1.00 28.10 62 LEU C O 1
ATOM 4014 N N . VAL C 1 63 ? 56.772 79.827 78.423 1.00 28.46 63 VAL C N 1
ATOM 4015 C CA . VAL C 1 63 ? 55.472 79.747 77.768 1.00 28.98 63 VAL C CA 1
ATOM 4016 C C . VAL C 1 63 ? 54.381 80.376 78.627 1.00 29.30 63 VAL C C 1
ATOM 4017 O O . VAL C 1 63 ? 53.523 81.103 78.126 1.00 29.27 63 VAL C O 1
ATOM 4021 N N . MET C 1 64 ? 54.419 80.091 79.925 1.00 29.81 64 MET C N 1
ATOM 4022 C CA . MET C 1 64 ? 53.427 80.621 80.857 1.00 30.49 64 MET C CA 1
ATOM 4023 C C . MET C 1 64 ? 53.492 82.142 80.935 1.00 30.25 64 MET C C 1
ATOM 4024 O O . MET C 1 64 ? 52.463 82.817 80.946 1.00 30.27 64 MET C O 1
ATOM 4029 N N . ALA C 1 65 ? 54.709 82.672 81.001 1.00 30.32 65 ALA C N 1
ATOM 4030 C CA . ALA C 1 65 ? 54.920 84.112 81.082 1.00 30.53 65 ALA C CA 1
ATOM 4031 C C . ALA C 1 65 ? 54.452 84.821 79.814 1.00 30.77 65 ALA C C 1
ATOM 4032 O O . ALA C 1 65 ? 53.866 85.901 79.878 1.00 30.62 65 ALA C O 1
ATOM 4034 N N . LEU C 1 66 ? 54.707 84.205 78.663 1.00 31.15 66 LEU C N 1
ATOM 4035 C CA . LEU C 1 66 ? 54.308 84.781 77.382 1.00 31.66 66 LEU C CA 1
ATOM 4036 C C . LEU C 1 66 ? 52.802 84.676 77.158 1.00 32.04 66 LEU C C 1
ATOM 4037 O O . LEU C 1 66 ? 52.181 85.600 76.633 1.00 32.20 66 LEU C O 1
ATOM 4042 N N . GLU C 1 67 ? 52.218 83.552 77.566 1.00 32.49 67 GLU C N 1
ATOM 4043 C CA . GLU C 1 67 ? 50.768 83.381 77.519 1.00 33.02 67 GLU C CA 1
ATOM 4044 C C . GLU C 1 67 ? 50.069 84.409 78.407 1.00 33.37 67 GLU C C 1
ATOM 4045 O O . GLU C 1 67 ? 48.990 84.902 78.075 1.00 33.45 67 GLU C O 1
ATOM 4051 N N . GLU C 1 68 ? 50.695 84.727 79.536 1.00 33.76 68 GLU C N 1
ATOM 4052 C CA . GLU C 1 68 ? 50.141 85.687 80.486 1.00 34.25 68 GLU C CA 1
ATOM 4053 C C . GLU C 1 68 ? 50.251 87.116 79.959 1.00 34.38 68 GLU C C 1
ATOM 4054 O O . GLU C 1 68 ? 49.298 87.892 80.036 1.00 34.41 68 GLU C O 1
ATOM 4060 N N . GLU C 1 69 ? 51.417 87.450 79.415 1.00 34.69 69 GLU C N 1
ATOM 4061 C CA . GLU C 1 69 ? 51.705 88.811 78.973 1.00 35.06 69 GLU C CA 1
ATOM 4062 C C . GLU C 1 69 ? 50.872 89.218 77.759 1.00 35.35 69 GLU C C 1
ATOM 4063 O O . GLU C 1 69 ? 50.456 90.371 77.641 1.00 35.27 69 GLU C O 1
ATOM 4069 N N . PHE C 1 70 ? 50.618 88.265 76.868 1.00 35.78 70 PHE C N 1
ATOM 4070 C CA . PHE C 1 70 ? 49.941 88.562 75.610 1.00 36.29 70 PHE C CA 1
ATOM 4071 C C . PHE C 1 70 ? 48.510 88.030 75.571 1.00 36.88 70 PHE C C 1
ATOM 4072 O O . PHE C 1 70 ? 47.889 87.984 74.509 1.00 36.93 70 PHE C O 1
ATOM 4080 N N . ASP C 1 71 ? 47.993 87.640 76.734 1.00 37.64 71 ASP C N 1
ATOM 4081 C CA . ASP C 1 71 ? 46.630 87.123 76.848 1.00 38.48 71 ASP C CA 1
ATOM 4082 C C . ASP C 1 71 ? 46.306 86.134 75.730 1.00 38.89 71 ASP C C 1
ATOM 4083 O O . ASP C 1 71 ? 45.331 86.304 74.997 1.00 39.00 71 ASP C O 1
ATOM 4088 N N . THR C 1 72 ? 47.133 85.102 75.604 1.00 39.43 72 THR C N 1
ATOM 4089 C CA . THR C 1 72 ? 46.957 84.106 74.555 1.00 39.95 72 THR C CA 1
ATOM 4090 C C . THR C 1 72 ? 47.182 82.699 75.099 1.00 40.27 72 THR C C 1
ATOM 4091 O O . THR C 1 72 ? 47.685 82.526 76.210 1.00 40.32 72 THR C O 1
ATOM 4095 N N . GLU C 1 73 ? 46.791 81.696 74.320 1.00 40.60 73 GLU C N 1
ATOM 4096 C CA . GLU C 1 73 ? 46.987 80.305 74.710 1.00 40.97 73 GLU C CA 1
ATOM 4097 C C . GLU C 1 73 ? 47.529 79.482 73.548 1.00 41.03 73 GLU C C 1
ATOM 4098 O O . GLU C 1 73 ? 46.965 79.487 72.453 1.00 41.13 73 GLU C O 1
ATOM 4104 N N . ILE C 1 74 ? 48.630 78.781 73.793 1.00 41.08 74 ILE C N 1
ATOM 4105 C CA . ILE C 1 74 ? 49.283 77.998 72.752 1.00 41.15 74 ILE C CA 1
ATOM 4106 C C . ILE C 1 74 ? 49.276 76.508 73.084 1.00 41.22 74 ILE C C 1
ATOM 4107 O O . ILE C 1 74 ? 49.796 76.095 74.121 1.00 41.14 74 ILE C O 1
ATOM 4112 N N . PRO C 1 75 ? 48.660 75.697 72.208 1.00 41.32 75 PRO C N 1
ATOM 4113 C CA . PRO C 1 75 ? 48.620 74.245 72.376 1.00 41.39 75 PRO C CA 1
ATOM 4114 C C . PRO C 1 75 ? 50.021 73.646 72.419 1.00 41.46 75 PRO C C 1
ATOM 4115 O O . PRO C 1 75 ? 50.949 74.195 71.823 1.00 41.42 75 PRO C O 1
ATOM 4119 N N . ASP C 1 76 ? 50.165 72.526 73.119 1.00 41.58 76 ASP C N 1
ATOM 4120 C CA . ASP C 1 76 ? 51.462 71.877 73.284 1.00 41.77 76 ASP C CA 1
ATOM 4121 C C . ASP C 1 76 ? 52.130 71.572 71.945 1.00 41.96 76 ASP C C 1
ATOM 4122 O O . ASP C 1 76 ? 53.353 71.639 71.825 1.00 41.90 76 ASP C O 1
ATOM 4127 N N . GLU C 1 77 ? 51.320 71.241 70.943 1.00 42.23 77 GLU C N 1
ATOM 4128 C CA . GLU C 1 77 ? 51.835 70.880 69.625 1.00 42.60 77 GLU C CA 1
ATOM 4129 C C . GLU C 1 77 ? 52.561 72.047 68.957 1.00 42.60 77 GLU C C 1
ATOM 4130 O O . GLU C 1 77 ? 53.614 71.864 68.345 1.00 42.70 77 GLU C O 1
ATOM 4136 N N . GLU C 1 78 ? 51.993 73.243 69.077 1.00 42.64 78 GLU C N 1
ATOM 4137 C CA . GLU C 1 78 ? 52.606 74.444 68.516 1.00 42.63 78 GLU C CA 1
ATOM 4138 C C . GLU C 1 78 ? 53.845 74.870 69.300 1.00 42.50 78 GLU C C 1
ATOM 4139 O O . GLU C 1 78 ? 54.848 75.280 68.715 1.00 42.50 78 GLU C O 1
ATOM 4145 N N . ALA C 1 79 ? 53.771 74.767 70.625 1.00 42.30 79 ALA C N 1
ATOM 4146 C CA . ALA C 1 79 ? 54.866 75.194 71.494 1.00 42.05 79 ALA C CA 1
ATOM 4147 C C . ALA C 1 79 ? 56.150 74.417 71.220 1.00 41.94 79 ALA C C 1
ATOM 4148 O O . ALA C 1 79 ? 57.252 74.946 71.375 1.00 41.75 79 ALA C O 1
ATOM 4150 N N . GLU C 1 80 ? 56.001 73.160 70.815 1.00 41.82 80 GLU C N 1
ATOM 4151 C CA . GLU C 1 80 ? 57.145 72.329 70.460 1.00 41.76 80 GLU C CA 1
ATOM 4152 C C . GLU C 1 80 ? 57.834 72.858 69.207 1.00 41.53 80 GLU C C 1
ATOM 4153 O O . GLU C 1 80 ? 59.052 72.757 69.068 1.00 41.50 80 GLU C O 1
ATOM 4159 N N . LYS C 1 81 ? 57.045 73.430 68.303 1.00 41.40 81 LYS C N 1
ATOM 4160 C CA . LYS C 1 81 ? 57.562 73.939 67.035 1.00 41.23 81 LYS C CA 1
ATOM 4161 C C . LYS C 1 81 ? 58.281 75.273 67.210 1.00 40.99 81 LYS C C 1
ATOM 4162 O O . LYS C 1 81 ? 59.116 75.650 66.387 1.00 41.11 81 LYS C O 1
ATOM 4168 N N . ILE C 1 82 ? 57.951 75.987 68.282 1.00 40.61 82 ILE C N 1
ATOM 4169 C CA . ILE C 1 82 ? 58.574 77.277 68.563 1.00 40.23 82 ILE C CA 1
ATOM 4170 C C . ILE C 1 82 ? 59.942 77.097 69.215 1.00 39.87 82 ILE C C 1
ATOM 4171 O O . ILE C 1 82 ? 60.049 76.944 70.433 1.00 39.90 82 ILE C O 1
ATOM 4176 N N . THR C 1 83 ? 60.984 77.115 68.392 1.00 39.48 83 THR C N 1
ATOM 4177 C CA . THR C 1 83 ? 62.337 76.835 68.855 1.00 38.96 83 THR C CA 1
ATOM 4178 C C . THR C 1 83 ? 63.175 78.106 68.964 1.00 38.59 83 THR C C 1
ATOM 4179 O O . THR C 1 83 ? 64.198 78.127 69.648 1.00 38.42 83 THR C O 1
ATOM 4183 N N . THR C 1 84 ? 62.735 79.163 68.288 1.00 38.08 84 THR C N 1
ATOM 4184 C CA . THR C 1 84 ? 63.477 80.422 68.267 1.00 37.60 84 THR C CA 1
ATOM 4185 C C . THR C 1 84 ? 62.630 81.588 68.767 1.00 37.24 84 THR C C 1
ATOM 4186 O O . THR C 1 84 ? 61.408 81.478 68.885 1.00 37.26 84 THR C O 1
ATOM 4190 N N . VAL C 1 85 ? 63.290 82.707 69.051 1.00 36.88 85 VAL C N 1
ATOM 4191 C CA . VAL C 1 85 ? 62.609 83.915 69.509 1.00 36.40 85 VAL C CA 1
ATOM 4192 C C . VAL C 1 85 ? 61.659 84.469 68.448 1.00 36.18 85 VAL C C 1
ATOM 4193 O O . VAL C 1 85 ? 60.539 84.879 68.762 1.00 36.04 85 VAL C O 1
ATOM 4197 N N . GLN C 1 86 ? 62.101 84.461 67.192 1.00 35.88 86 GLN C N 1
ATOM 4198 C CA . GLN C 1 86 ? 61.286 84.960 66.089 1.00 35.61 86 GLN C CA 1
ATOM 4199 C C . GLN C 1 86 ? 59.984 84.177 65.956 1.00 35.53 86 GLN C C 1
ATOM 4200 O O . GLN C 1 86 ? 58.917 84.761 65.751 1.00 35.38 86 GLN C O 1
ATOM 4206 N N . ALA C 1 87 ? 60.078 82.855 66.078 1.00 35.40 87 ALA C N 1
ATOM 4207 C CA . ALA C 1 87 ? 58.902 81.992 66.030 1.00 35.40 87 ALA C CA 1
ATOM 4208 C C . ALA C 1 87 ? 57.887 82.394 67.094 1.00 35.34 87 ALA C C 1
ATOM 4209 O O . ALA C 1 87 ? 56.684 82.449 66.828 1.00 35.40 87 ALA C O 1
ATOM 4211 N N . ALA C 1 88 ? 58.382 82.681 68.295 1.00 35.34 88 ALA C N 1
ATOM 4212 C CA . ALA C 1 88 ? 57.536 83.147 69.388 1.00 35.35 88 ALA C CA 1
ATOM 4213 C C . ALA C 1 88 ? 56.834 84.450 69.023 1.00 35.37 88 ALA C C 1
ATOM 4214 O O . ALA C 1 88 ? 55.626 84.587 69.209 1.00 35.45 88 ALA C O 1
ATOM 4216 N N . ILE C 1 89 ? 57.599 85.398 68.489 1.00 35.55 89 ILE C N 1
ATOM 4217 C CA . ILE C 1 89 ? 57.051 86.677 68.043 1.00 35.71 89 ILE C CA 1
ATOM 4218 C C . ILE C 1 89 ? 56.013 86.483 66.939 1.00 35.85 89 ILE C C 1
ATOM 4219 O O . ILE C 1 89 ? 54.957 87.123 66.947 1.00 35.79 89 ILE C O 1
ATOM 4224 N N . ASP C 1 90 ? 56.313 85.588 66.002 1.00 36.13 90 ASP C N 1
ATOM 4225 C CA . ASP C 1 90 ? 55.422 85.314 64.879 1.00 36.36 90 ASP C CA 1
ATOM 4226 C C . ASP C 1 90 ? 54.087 84.746 65.344 1.00 36.57 90 ASP C C 1
ATOM 4227 O O . ASP C 1 90 ? 53.036 85.084 64.797 1.00 36.48 90 ASP C O 1
ATOM 4232 N N . TYR C 1 91 ? 54.135 83.878 66.351 1.00 36.82 91 TYR C N 1
ATOM 4233 C CA . TYR C 1 91 ? 52.924 83.272 66.892 1.00 37.14 91 TYR C CA 1
ATOM 4234 C C . TYR C 1 91 ? 52.031 84.323 67.545 1.00 37.23 91 TYR C C 1
ATOM 4235 O O . TYR C 1 91 ? 50.810 84.305 67.372 1.00 37.35 91 TYR C O 1
ATOM 4244 N N . ILE C 1 92 ? 52.646 85.235 68.292 1.00 37.35 92 ILE C N 1
ATOM 4245 C CA . ILE C 1 92 ? 51.919 86.332 68.925 1.00 37.46 92 ILE C CA 1
ATOM 4246 C C . ILE C 1 92 ? 51.207 87.186 67.877 1.00 37.52 92 ILE C C 1
ATOM 4247 O O . ILE C 1 92 ? 49.999 87.411 67.961 1.00 37.55 92 ILE C O 1
ATOM 4252 N N . ASN C 1 93 ? 51.963 87.643 66.884 1.00 37.61 93 ASN C N 1
ATOM 4253 C CA . ASN C 1 93 ? 51.418 88.473 65.813 1.00 37.68 93 ASN C CA 1
ATOM 4254 C C . ASN C 1 93 ? 50.429 87.719 64.926 1.00 37.63 93 ASN C C 1
ATOM 4255 O O . ASN C 1 93 ? 50.394 86.488 64.923 1.00 37.67 93 ASN C O 1
ATOM 4260 N N . THR D 2 6 ? 34.649 75.392 80.236 1.00 37.60 6 THR D N 1
ATOM 4261 C CA . THR D 2 6 ? 36.136 75.314 80.331 1.00 37.46 6 THR D CA 1
ATOM 4262 C C . THR D 2 6 ? 36.606 73.863 80.285 1.00 37.23 6 THR D C 1
ATOM 4263 O O . THR D 2 6 ? 35.980 72.979 80.872 1.00 37.21 6 THR D O 1
ATOM 4267 N N . ALA D 2 7 ? 37.708 73.625 79.580 1.00 36.89 7 ALA D N 1
ATOM 4268 C CA . ALA D 2 7 ? 38.238 72.278 79.410 1.00 36.51 7 ALA D CA 1
ATOM 4269 C C . ALA D 2 7 ? 38.723 71.691 80.731 1.00 36.26 7 ALA D C 1
ATOM 4270 O O . ALA D 2 7 ? 38.486 70.519 81.021 1.00 36.19 7 ALA D O 1
ATOM 4272 N N . SER D 2 8 ? 39.397 72.515 81.530 1.00 35.92 8 SER D N 1
ATOM 4273 C CA . SER D 2 8 ? 39.962 72.062 82.799 1.00 35.54 8 SER D CA 1
ATOM 4274 C C . SER D 2 8 ? 38.881 71.833 83.850 1.00 35.10 8 SER D C 1
ATOM 4275 O O . SER D 2 8 ? 39.005 70.945 84.694 1.00 35.10 8 SER D O 1
ATOM 4278 N N . SER D 2 9 ? 37.825 72.639 83.795 1.00 34.48 9 SER D N 1
ATOM 4279 C CA . SER D 2 9 ? 36.693 72.484 84.702 1.00 33.86 9 SER D CA 1
ATOM 4280 C C . SER D 2 9 ? 35.978 71.161 84.454 1.00 33.33 9 SER D C 1
ATOM 4281 O O . SER D 2 9 ? 35.610 70.459 85.395 1.00 33.24 9 SER D O 1
ATOM 4284 N N . GLU D 2 10 ? 35.792 70.824 83.181 1.00 32.49 10 GLU D N 1
ATOM 4285 C CA . GLU D 2 10 ? 35.173 69.557 82.807 1.00 31.84 10 GLU D CA 1
ATOM 4286 C C . GLU D 2 10 ? 36.083 68.375 83.128 1.00 31.12 10 GLU D C 1
ATOM 4287 O O . GLU D 2 10 ? 35.608 67.305 83.505 1.00 30.97 10 GLU D O 1
ATOM 4293 N N . PHE D 2 11 ? 37.390 68.574 82.977 1.00 30.40 11 PHE D N 1
ATOM 4294 C CA . PHE D 2 11 ? 38.361 67.536 83.310 1.00 29.80 11 PHE D CA 1
ATOM 4295 C C . PHE D 2 11 ? 38.346 67.237 84.801 1.00 29.41 11 PHE D C 1
ATOM 4296 O O . PHE D 2 11 ? 38.387 66.080 85.207 1.00 29.38 11 PHE D O 1
ATOM 4304 N N . LEU D 2 12 ? 38.288 68.288 85.612 1.00 28.91 12 LEU D N 1
ATOM 4305 C CA . LEU D 2 12 ? 38.310 68.136 87.062 1.00 28.32 12 LEU D CA 1
ATOM 4306 C C . LEU D 2 12 ? 37.025 67.505 87.587 1.00 27.90 12 LEU D C 1
ATOM 4307 O O . LEU D 2 12 ? 37.039 66.796 88.592 1.00 27.72 12 LEU D O 1
ATOM 4312 N N . LYS D 2 13 ? 35.917 67.763 86.898 1.00 27.26 13 LYS D N 1
ATOM 4313 C CA . LYS D 2 13 ? 34.639 67.155 87.253 1.00 26.86 13 LYS D CA 1
ATOM 4314 C C . LYS D 2 13 ? 34.603 65.681 86.859 1.00 26.23 13 LYS D C 1
ATOM 4315 O O . LYS D 2 13 ? 33.943 64.872 87.511 1.00 26.23 13 LYS D O 1
ATOM 4321 N N . ASN D 2 14 ? 35.322 65.340 85.794 1.00 25.64 14 ASN D N 1
ATOM 4322 C CA . ASN D 2 14 ? 35.309 63.983 85.255 1.00 25.03 14 ASN D CA 1
ATOM 4323 C C . ASN D 2 14 ? 36.591 63.660 84.486 1.00 24.41 14 ASN D C 1
ATOM 4324 O O . ASN D 2 14 ? 36.603 63.678 83.255 1.00 24.46 14 ASN D O 1
ATOM 4329 N N . PRO D 2 15 ? 37.681 63.364 85.213 1.00 23.68 15 PRO D N 1
ATOM 4330 C CA . PRO D 2 15 ? 38.955 63.058 84.561 1.00 23.03 15 PRO D CA 1
ATOM 4331 C C . PRO D 2 15 ? 38.963 61.672 83.923 1.00 22.48 15 PRO D C 1
ATOM 4332 O O . PRO D 2 15 ? 39.788 61.394 83.053 1.00 22.16 15 PRO D O 1
ATOM 4336 N N . TYR D 2 16 ? 38.033 60.822 84.343 1.00 22.03 16 TYR D N 1
ATOM 4337 C CA . TYR D 2 16 ? 38.030 59.421 83.942 1.00 21.64 16 TYR D CA 1
ATOM 4338 C C . TYR D 2 16 ? 37.601 59.236 82.489 1.00 21.52 16 TYR D C 1
ATOM 4339 O O . TYR D 2 16 ? 38.056 58.314 81.812 1.00 21.37 16 TYR D O 1
ATOM 4348 N N . SER D 2 17 ? 36.749 60.133 82.007 1.00 21.45 17 SER D N 1
ATOM 4349 C CA . SER D 2 17 ? 36.404 60.166 80.591 1.00 21.48 17 SER D CA 1
ATOM 4350 C C . SER D 2 17 ? 37.645 60.447 79.752 1.00 21.36 17 SER D C 1
ATOM 4351 O O . SER D 2 17 ? 37.861 59.816 78.714 1.00 21.35 17 SER D O 1
ATOM 4354 N N . PHE D 2 18 ? 38.468 61.382 80.221 1.00 21.12 18 PHE D N 1
ATOM 4355 C CA . PHE D 2 18 ? 39.718 61.722 79.551 1.00 21.10 18 PHE D CA 1
ATOM 4356 C C . PHE D 2 18 ? 40.682 60.540 79.555 1.00 21.02 18 PHE D C 1
ATOM 4357 O O . PHE D 2 18 ? 41.308 60.234 78.537 1.00 20.72 18 PHE D O 1
ATOM 4365 N N . TYR D 2 19 ? 40.792 59.875 80.704 1.00 20.78 19 TYR D N 1
ATOM 4366 C CA . TYR D 2 19 ? 41.641 58.694 80.838 1.00 20.91 19 TYR D CA 1
ATOM 4367 C C . TYR D 2 19 ? 41.204 57.584 79.880 1.00 21.05 19 TYR D C 1
ATOM 4368 O O . TYR D 2 19 ? 42.036 56.861 79.334 1.00 21.00 19 TYR D O 1
ATOM 4377 N N . ASP D 2 20 ? 39.895 57.444 79.700 1.00 21.39 20 ASP D N 1
ATOM 4378 C CA . ASP D 2 20 ? 39.341 56.410 78.830 1.00 21.89 20 ASP D CA 1
ATOM 4379 C C . ASP D 2 20 ? 39.755 56.627 77.374 1.00 22.02 20 ASP D C 1
ATOM 4380 O O . ASP D 2 20 ? 40.086 55.677 76.666 1.00 22.27 20 ASP D O 1
ATOM 4385 N N . THR D 2 21 ? 39.746 57.883 76.938 1.00 22.32 21 THR D N 1
ATOM 4386 C CA . THR D 2 21 ? 40.132 58.227 75.574 1.00 22.63 21 THR D CA 1
ATOM 4387 C C . THR D 2 21 ? 41.575 57.820 75.286 1.00 22.82 21 THR D C 1
ATOM 4388 O O . THR D 2 21 ? 41.869 57.243 74.238 1.00 22.69 21 THR D O 1
ATOM 4392 N N . LEU D 2 22 ? 42.467 58.114 76.227 1.00 22.91 22 LEU D N 1
ATOM 4393 C CA . LEU D 2 22 ? 43.876 57.755 76.092 1.00 23.22 22 LEU D CA 1
ATOM 4394 C C . LEU D 2 22 ? 44.064 56.240 76.046 1.00 23.39 22 LEU D C 1
ATOM 4395 O O . LEU D 2 22 ? 44.846 55.727 75.245 1.00 23.31 22 LEU D O 1
ATOM 4400 N N . ARG D 2 23 ? 43.343 55.532 76.911 1.00 23.71 23 ARG D N 1
ATOM 4401 C CA . ARG D 2 23 ? 43.500 54.086 77.048 1.00 24.24 23 ARG D CA 1
ATOM 4402 C C . ARG D 2 23 ? 43.116 53.338 75.770 1.00 24.44 23 ARG D C 1
ATOM 4403 O O . ARG D 2 23 ? 43.751 52.347 75.408 1.00 24.57 23 ARG D O 1
ATOM 4411 N N . ALA D 2 24 ? 42.081 53.824 75.090 1.00 24.70 24 ALA D N 1
ATOM 4412 C CA . ALA D 2 24 ? 41.584 53.179 73.874 1.00 25.03 24 ALA D CA 1
ATOM 4413 C C . ALA D 2 24 ? 42.546 53.342 72.697 1.00 25.14 24 ALA D C 1
ATOM 4414 O O . ALA D 2 24 ? 42.536 52.542 71.760 1.00 25.50 24 ALA D O 1
ATOM 4416 N N . VAL D 2 25 ? 43.363 54.389 72.743 1.00 25.08 25 VAL D N 1
ATOM 4417 C CA . VAL D 2 25 ? 44.418 54.579 71.754 1.00 25.11 25 VAL D CA 1
ATOM 4418 C C . VAL D 2 25 ? 45.594 53.657 72.059 1.00 25.01 25 VAL D C 1
ATOM 4419 O O . VAL D 2 25 ? 45.986 52.836 71.228 1.00 25.05 25 VAL D O 1
ATOM 4423 N N . HIS D 2 26 ? 46.147 53.797 73.260 1.00 24.64 26 HIS D N 1
ATOM 4424 C CA . HIS D 2 26 ? 47.218 52.927 73.731 1.00 24.53 26 HIS D CA 1
ATOM 4425 C C . HIS D 2 26 ? 47.421 53.132 75.229 1.00 24.14 26 HIS D C 1
ATOM 4426 O O . HIS D 2 26 ? 47.472 54.270 75.699 1.00 23.83 26 HIS D O 1
ATOM 4433 N N . PRO D 2 27 ? 47.528 52.026 75.985 1.00 23.80 27 PRO D N 1
ATOM 4434 C CA . PRO D 2 27 ? 47.733 52.065 77.435 1.00 23.56 27 PRO D CA 1
ATOM 4435 C C . PRO D 2 27 ? 49.011 52.807 77.824 1.00 23.38 27 PRO D C 1
ATOM 4436 O O . PRO D 2 27 ? 49.150 53.246 78.967 1.00 23.24 27 PRO D O 1
ATOM 4440 N N . ILE D 2 28 ? 49.942 52.916 76.881 1.00 23.12 28 ILE D N 1
ATOM 4441 C CA . ILE D 2 28 ? 51.102 53.786 77.032 1.00 22.89 28 ILE D CA 1
ATOM 4442 C C . ILE D 2 28 ? 51.085 54.835 75.924 1.00 23.13 28 ILE D C 1
ATOM 4443 O O . ILE D 2 28 ? 51.454 54.557 74.782 1.00 22.74 28 ILE D O 1
ATOM 4448 N N . TYR D 2 29 ? 50.642 56.039 76.271 1.00 23.30 29 TYR D N 1
ATOM 4449 C CA . TYR D 2 29 ? 50.333 57.068 75.283 1.00 23.70 29 TYR D CA 1
ATOM 4450 C C . TYR D 2 29 ? 51.434 58.120 75.206 1.00 23.80 29 TYR D C 1
ATOM 4451 O O . TYR D 2 29 ? 51.718 58.807 76.188 1.00 23.56 29 TYR D O 1
ATOM 4460 N N . LYS D 2 30 ? 52.044 58.246 74.031 1.00 24.11 30 LYS D N 1
ATOM 4461 C CA . LYS D 2 30 ? 53.049 59.277 73.794 1.00 24.53 30 LYS D CA 1
ATOM 4462 C C . LYS D 2 30 ? 52.379 60.591 73.413 1.00 24.67 30 LYS D C 1
ATOM 4463 O O . LYS D 2 30 ? 51.644 60.661 72.426 1.00 24.56 30 LYS D O 1
ATOM 4469 N N . GLY D 2 31 ? 52.631 61.631 74.201 1.00 24.61 31 GLY D N 1
ATOM 4470 C CA . GLY D 2 31 ? 52.037 62.938 73.953 1.00 24.72 31 GLY D CA 1
ATOM 4471 C C . GLY D 2 31 ? 52.558 64.008 74.890 1.00 24.69 31 GLY D C 1
ATOM 4472 O O . GLY D 2 31 ? 53.651 63.885 75.441 1.00 24.67 31 GLY D O 1
ATOM 4473 N N . SER D 2 32 ? 51.773 65.064 75.066 1.00 24.84 32 SER D N 1
ATOM 4474 C CA . SER D 2 32 ? 52.161 66.177 75.922 1.00 24.90 32 SER D CA 1
ATOM 4475 C C . SER D 2 32 ? 50.936 66.868 76.505 1.00 24.92 32 SER D C 1
ATOM 4476 O O . SER D 2 32 ? 49.982 67.173 75.788 1.00 25.02 32 SER D O 1
ATOM 4479 N N . PHE D 2 33 ? 50.966 67.111 77.811 1.00 24.80 33 PHE D N 1
ATOM 4480 C CA . PHE D 2 33 ? 49.877 67.806 78.483 1.00 24.85 33 PHE D CA 1
ATOM 4481 C C . PHE D 2 33 ? 50.422 68.843 79.459 1.00 24.79 33 PHE D C 1
ATOM 4482 O O . PHE D 2 33 ? 51.365 68.571 80.202 1.00 24.69 33 PHE D O 1
ATOM 4490 N N . LEU D 2 34 ? 49.832 70.036 79.432 1.00 24.74 34 LEU D N 1
ATOM 4491 C CA . LEU D 2 34 ? 50.316 71.170 80.222 1.00 24.69 34 LEU D CA 1
ATOM 4492 C C . LEU D 2 34 ? 51.801 71.449 79.988 1.00 24.62 34 LEU D C 1
ATOM 4493 O O . LEU D 2 34 ? 52.517 71.874 80.898 1.00 24.61 34 LEU D O 1
ATOM 4498 N N . LYS D 2 35 ? 52.247 71.208 78.757 1.00 24.34 35 LYS D N 1
ATOM 4499 C CA . LYS D 2 35 ? 53.613 71.513 78.329 1.00 24.17 35 LYS D CA 1
ATOM 4500 C C . LYS D 2 35 ? 54.643 70.487 78.802 1.00 23.81 35 LYS D C 1
ATOM 4501 O O . LYS D 2 35 ? 55.846 70.715 78.695 1.00 23.73 35 LYS D O 1
ATOM 4507 N N . TYR D 2 36 ? 54.167 69.354 79.309 1.00 23.48 36 TYR D N 1
ATOM 4508 C CA . TYR D 2 36 ? 55.054 68.272 79.726 1.00 23.17 36 TYR D CA 1
ATOM 4509 C C . TYR D 2 36 ? 54.943 67.066 78.795 1.00 22.72 36 TYR D C 1
ATOM 4510 O O . TYR D 2 36 ? 53.941 66.350 78.817 1.00 22.64 36 TYR D O 1
ATOM 4519 N N . PRO D 2 37 ? 55.976 66.845 77.965 1.00 22.28 37 PRO D N 1
ATOM 4520 C CA . PRO D 2 37 ? 56.011 65.737 77.017 1.00 21.88 37 PRO D CA 1
ATOM 4521 C C . PRO D 2 37 ? 56.457 64.434 77.670 1.00 21.52 37 PRO D C 1
ATOM 4522 O O . PRO D 2 37 ? 57.296 64.443 78.573 1.00 21.51 37 PRO D O 1
ATOM 4526 N N . GLY D 2 38 ? 55.904 63.319 77.206 1.00 21.14 38 GLY D N 1
ATOM 4527 C CA . GLY D 2 38 ? 56.318 62.013 77.694 1.00 20.67 38 GLY D CA 1
ATOM 4528 C C . GLY D 2 38 ? 55.296 60.930 77.428 1.00 20.23 38 GLY D C 1
ATOM 4529 O O . GLY D 2 38 ? 54.411 61.087 76.585 1.00 20.18 38 GLY D O 1
ATOM 4530 N N . TRP D 2 39 ? 55.424 59.824 78.151 1.00 19.75 39 TRP D N 1
ATOM 4531 C CA . TRP D 2 39 ? 54.503 58.708 78.015 1.00 19.42 39 TRP D CA 1
ATOM 4532 C C . TRP D 2 39 ? 53.482 58.723 79.147 1.00 19.06 39 TRP D C 1
ATOM 4533 O O . TRP D 2 39 ? 53.845 58.694 80.321 1.00 19.07 39 TRP D O 1
ATOM 4544 N N . TYR D 2 40 ? 52.206 58.783 78.785 1.00 18.47 40 TYR D N 1
ATOM 4545 C CA . TYR D 2 40 ? 51.133 58.824 79.769 1.00 18.10 40 TYR D CA 1
ATOM 4546 C C . TYR D 2 40 ? 50.434 57.473 79.869 1.00 17.85 40 TYR D C 1
ATOM 4547 O O . TYR D 2 40 ? 49.845 56.991 78.899 1.00 17.94 40 TYR D O 1
ATOM 4556 N N . VAL D 2 41 ? 50.532 56.857 81.043 1.00 17.29 41 VAL D N 1
ATOM 4557 C CA . VAL D 2 41 ? 50.146 55.461 81.221 1.00 16.82 41 VAL D CA 1
ATOM 4558 C C . VAL D 2 41 ? 48.806 55.329 81.934 1.00 16.74 41 VAL D C 1
ATOM 4559 O O . VAL D 2 41 ? 48.653 55.761 83.080 1.00 16.58 41 VAL D O 1
ATOM 4563 N N . THR D 2 42 ? 47.840 54.725 81.251 1.00 16.68 42 THR D N 1
ATOM 4564 C CA . THR D 2 42 ? 46.503 54.539 81.799 1.00 16.76 42 THR D CA 1
ATOM 4565 C C . THR D 2 42 ? 46.203 53.060 82.006 1.00 16.84 42 THR D C 1
ATOM 4566 O O . THR D 2 42 ? 45.136 52.698 82.501 1.00 16.73 42 THR D O 1
ATOM 4570 N N . GLY D 2 43 ? 47.150 52.210 81.623 1.00 16.89 43 GLY D N 1
ATOM 4571 C CA . GLY D 2 43 ? 46.969 50.769 81.722 1.00 17.09 43 GLY D CA 1
ATOM 4572 C C . GLY D 2 43 ? 47.476 50.207 83.035 1.00 17.22 43 GLY D C 1
ATOM 4573 O O . GLY D 2 43 ? 48.559 50.568 83.497 1.00 17.25 43 GLY D O 1
ATOM 4574 N N . TYR D 2 44 ? 46.696 49.307 83.625 1.00 17.46 44 TYR D N 1
ATOM 4575 C CA . TYR D 2 44 ? 47.027 48.724 84.923 1.00 17.84 44 TYR D CA 1
ATOM 4576 C C . TYR D 2 44 ? 48.323 47.924 84.871 1.00 18.04 44 TYR D C 1
ATOM 4577 O O . TYR D 2 44 ? 49.272 48.220 85.596 1.00 17.88 44 TYR D O 1
ATOM 4586 N N . GLU D 2 45 ? 48.358 46.909 84.012 1.00 18.63 45 GLU D N 1
ATOM 4587 C CA . GLU D 2 45 ? 49.527 46.041 83.905 1.00 19.17 45 GLU D CA 1
ATOM 4588 C C . GLU D 2 45 ? 50.781 46.826 83.540 1.00 18.99 45 GLU D C 1
ATOM 4589 O O . GLU D 2 45 ? 51.873 46.524 84.022 1.00 19.13 45 GLU D O 1
ATOM 4595 N N . GLU D 2 46 ? 50.615 47.835 82.692 1.00 18.99 46 GLU D N 1
ATOM 4596 C CA . GLU D 2 46 ? 51.726 48.683 82.275 1.00 19.02 46 GLU D CA 1
ATOM 4597 C C . GLU D 2 46 ? 52.233 49.540 83.434 1.00 18.70 46 GLU D C 1
ATOM 4598 O O . GLU D 2 46 ? 53.441 49.666 83.643 1.00 18.44 46 GLU D O 1
ATOM 4604 N N . THR D 2 47 ? 51.302 50.117 84.189 1.00 18.37 47 THR D N 1
ATOM 4605 C CA . THR D 2 47 ? 51.649 50.914 85.364 1.00 18.24 47 THR D CA 1
ATOM 4606 C C . THR D 2 47 ? 52.417 50.076 86.380 1.00 18.18 47 THR D C 1
ATOM 4607 O O . THR D 2 47 ? 53.484 50.472 86.843 1.00 18.26 47 THR D O 1
ATOM 4611 N N . ALA D 2 48 ? 51.872 48.909 86.711 1.00 18.35 48 ALA D N 1
ATOM 4612 C CA . ALA D 2 48 ? 52.506 48.000 87.661 1.00 18.30 48 ALA D CA 1
ATOM 4613 C C . ALA D 2 48 ? 53.911 47.608 87.210 1.00 18.48 48 ALA D C 1
ATOM 4614 O O . ALA D 2 48 ? 54.863 47.674 87.989 1.00 18.28 48 ALA D O 1
ATOM 4616 N N . ALA D 2 49 ? 54.031 47.203 85.948 1.00 18.52 49 ALA D N 1
ATOM 4617 C CA . ALA D 2 49 ? 55.318 46.800 85.384 1.00 18.74 49 ALA D CA 1
ATOM 4618 C C . ALA D 2 49 ? 56.355 47.915 85.489 1.00 18.95 49 ALA D C 1
ATOM 4619 O O . ALA D 2 49 ? 57.499 47.674 85.877 1.00 18.97 49 ALA D O 1
ATOM 4621 N N . ILE D 2 50 ? 55.944 49.135 85.156 1.00 19.29 50 ILE D N 1
ATOM 4622 C CA . ILE D 2 50 ? 56.840 50.287 85.201 1.00 19.61 50 ILE D CA 1
ATOM 4623 C C . ILE D 2 50 ? 57.274 50.604 86.632 1.00 20.01 50 ILE D C 1
ATOM 4624 O O . ILE D 2 50 ? 58.450 50.865 86.891 1.00 19.99 50 ILE D O 1
ATOM 4629 N N . LEU D 2 51 ? 56.327 50.544 87.563 1.00 20.56 51 LEU D N 1
ATOM 4630 C CA . LEU D 2 51 ? 56.610 50.864 88.959 1.00 21.11 51 LEU D CA 1
ATOM 4631 C C . LEU D 2 51 ? 57.537 49.846 89.629 1.00 21.64 51 LEU D C 1
ATOM 4632 O O . LEU D 2 51 ? 58.277 50.191 90.549 1.00 21.51 51 LEU D O 1
ATOM 4637 N N . LYS D 2 52 ? 57.499 48.600 89.161 1.00 22.57 52 LYS D N 1
ATOM 4638 C CA . LYS D 2 52 ? 58.371 47.548 89.694 1.00 23.68 52 LYS D CA 1
ATOM 4639 C C . LYS D 2 52 ? 59.783 47.659 89.132 1.00 24.02 52 LYS D C 1
ATOM 4640 O O . LYS D 2 52 ? 60.757 47.288 89.791 1.00 24.25 52 LYS D O 1
ATOM 4646 N N . ASP D 2 53 ? 59.881 48.148 87.899 1.00 24.31 53 ASP D N 1
ATOM 4647 C CA . ASP D 2 53 ? 61.138 48.147 87.160 1.00 24.76 53 ASP D CA 1
ATOM 4648 C C . ASP D 2 53 ? 62.052 49.271 87.633 1.00 24.84 53 ASP D C 1
ATOM 4649 O O . ASP D 2 53 ? 61.761 50.449 87.428 1.00 24.99 53 ASP D O 1
ATOM 4654 N N . ALA D 2 54 ? 63.165 48.896 88.258 1.00 25.08 54 ALA D N 1
ATOM 4655 C CA . ALA D 2 54 ? 64.095 49.863 88.836 1.00 25.07 54 ALA D CA 1
ATOM 4656 C C . ALA D 2 54 ? 64.810 50.694 87.770 1.00 25.08 54 ALA D C 1
ATOM 4657 O O . ALA D 2 54 ? 65.354 51.757 88.069 1.00 25.09 54 ALA D O 1
ATOM 4659 N N . ARG D 2 55 ? 64.806 50.206 86.532 1.00 24.95 55 ARG D N 1
ATOM 4660 C CA . ARG D 2 55 ? 65.347 50.967 85.407 1.00 25.07 55 ARG D CA 1
ATOM 4661 C C . ARG D 2 55 ? 64.586 52.278 85.228 1.00 24.72 55 ARG D C 1
ATOM 4662 O O . ARG D 2 55 ? 65.157 53.286 84.813 1.00 24.56 55 ARG D O 1
ATOM 4670 N N . PHE D 2 56 ? 63.292 52.251 85.533 1.00 24.44 56 PHE D N 1
ATOM 4671 C CA . PHE D 2 56 ? 62.508 53.473 85.664 1.00 24.16 56 PHE D CA 1
ATOM 4672 C C . PHE D 2 56 ? 62.756 54.087 87.035 1.00 24.16 56 PHE D C 1
ATOM 4673 O O . PHE D 2 56 ? 62.265 53.587 88.047 1.00 23.92 56 PHE D O 1
ATOM 4681 N N . LYS D 2 57 ? 63.528 55.166 87.063 1.00 24.13 57 LYS D N 1
ATOM 4682 C CA . LYS D 2 57 ? 63.942 55.773 88.320 1.00 24.48 57 LYS D CA 1
ATOM 4683 C C . LYS D 2 57 ? 63.006 56.907 88.725 1.00 24.38 57 LYS D C 1
ATOM 4684 O O . LYS D 2 57 ? 62.357 57.520 87.878 1.00 24.11 57 LYS D O 1
ATOM 4690 N N . VAL D 2 58 ? 62.929 57.174 90.024 1.00 24.51 58 VAL D N 1
ATOM 4691 C CA . VAL D 2 58 ? 62.341 58.418 90.497 1.00 24.76 58 VAL D CA 1
ATOM 4692 C C . VAL D 2 58 ? 63.322 59.546 90.214 1.00 25.20 58 VAL D C 1
ATOM 4693 O O . VAL D 2 58 ? 64.499 59.299 89.944 1.00 25.01 58 VAL D O 1
ATOM 4697 N N . ARG D 2 59 ? 62.840 60.781 90.257 1.00 25.72 59 ARG D N 1
ATOM 4698 C CA . ARG D 2 59 ? 63.714 61.921 90.028 1.00 26.43 59 ARG D CA 1
ATOM 4699 C C . ARG D 2 59 ? 63.146 63.231 90.553 1.00 26.88 59 ARG D C 1
ATOM 4700 O O . ARG D 2 59 ? 61.960 63.329 90.872 1.00 26.86 59 ARG D O 1
ATOM 4708 N N . THR D 2 60 ? 64.018 64.225 90.661 1.00 27.57 60 THR D N 1
ATOM 4709 C CA . THR D 2 60 ? 63.652 65.543 91.155 1.00 28.22 60 THR D CA 1
ATOM 4710 C C . THR D 2 60 ? 62.552 66.162 90.295 1.00 28.43 60 THR D C 1
ATOM 4711 O O . THR D 2 60 ? 62.675 66.217 89.072 1.00 28.57 60 THR D O 1
ATOM 4715 N N . PRO D 2 61 ? 61.468 66.629 90.937 1.00 28.69 61 PRO D N 1
ATOM 4716 C CA . PRO D 2 61 ? 60.325 67.224 90.244 1.00 28.98 61 PRO D CA 1
ATOM 4717 C C . PRO D 2 61 ? 60.665 68.592 89.649 1.00 29.34 61 PRO D C 1
ATOM 4718 O O . PRO D 2 61 ? 59.837 69.198 88.969 1.00 29.13 61 PRO D O 1
ATOM 4722 N N . LEU D 2 62 ? 61.870 69.074 89.934 1.00 29.79 62 LEU D N 1
ATOM 4723 C CA . LEU D 2 62 ? 62.449 70.209 89.225 1.00 30.39 62 LEU D CA 1
ATOM 4724 C C . LEU D 2 62 ? 63.817 69.794 88.690 1.00 30.92 62 LEU D C 1
ATOM 4725 O O . LEU D 2 62 ? 64.450 68.899 89.245 1.00 30.94 62 LEU D O 1
ATOM 4730 N N . PRO D 2 63 ? 64.278 70.437 87.604 1.00 31.57 63 PRO D N 1
ATOM 4731 C CA . PRO D 2 63 ? 65.596 70.115 87.066 1.00 32.12 63 PRO D CA 1
ATOM 4732 C C . PRO D 2 63 ? 66.635 69.969 88.174 1.00 32.77 63 PRO D C 1
ATOM 4733 O O . PRO D 2 63 ? 66.732 70.828 89.052 1.00 32.84 63 PRO D O 1
ATOM 4737 N N . GLU D 2 64 ? 67.401 68.883 88.127 1.00 33.50 64 GLU D N 1
ATOM 4738 C CA . GLU D 2 64 ? 68.261 68.490 89.240 1.00 34.26 64 GLU D CA 1
ATOM 4739 C C . GLU D 2 64 ? 69.321 69.539 89.575 1.00 34.49 64 GLU D C 1
ATOM 4740 O O . GLU D 2 64 ? 69.648 69.750 90.743 1.00 34.61 64 GLU D O 1
ATOM 4746 N N . SER D 2 65 ? 69.848 70.198 88.547 1.00 34.86 65 SER D N 1
ATOM 4747 C CA . SER D 2 65 ? 70.927 71.166 88.728 1.00 35.13 65 SER D CA 1
ATOM 4748 C C . SER D 2 65 ? 70.432 72.608 88.609 1.00 35.13 65 SER D C 1
ATOM 4749 O O . SER D 2 65 ? 71.195 73.508 88.257 1.00 35.20 65 SER D O 1
ATOM 4752 N N . SER D 2 66 ? 69.152 72.819 88.902 1.00 35.09 66 SER D N 1
ATOM 4753 C CA . SER D 2 66 ? 68.559 74.152 88.837 1.00 34.96 66 SER D CA 1
ATOM 4754 C C . SER D 2 66 ? 68.630 74.853 90.190 1.00 34.80 66 SER D C 1
ATOM 4755 O O . SER D 2 66 ? 68.338 74.254 91.226 1.00 34.79 66 SER D O 1
ATOM 4758 N N . THR D 2 67 ? 69.018 76.125 90.174 1.00 34.57 67 THR D N 1
ATOM 4759 C CA . THR D 2 67 ? 69.140 76.904 91.403 1.00 34.27 67 THR D CA 1
ATOM 4760 C C . THR D 2 67 ? 68.212 78.114 91.395 1.00 33.83 67 THR D C 1
ATOM 4761 O O . THR D 2 67 ? 68.412 79.065 92.152 1.00 33.95 67 THR D O 1
ATOM 4765 N N . LYS D 2 68 ? 67.198 78.073 90.535 1.00 33.12 68 LYS D N 1
ATOM 4766 C CA . LYS D 2 68 ? 66.194 79.131 90.485 1.00 32.47 68 LYS D CA 1
ATOM 4767 C C . LYS D 2 68 ? 65.341 79.122 91.750 1.00 31.82 68 LYS D C 1
ATOM 4768 O O . LYS D 2 68 ? 64.945 80.173 92.253 1.00 31.66 68 LYS D O 1
ATOM 4774 N N . TYR D 2 69 ? 65.061 77.924 92.253 1.00 30.94 69 TYR D N 1
ATOM 4775 C CA . TYR D 2 69 ? 64.402 77.762 93.542 1.00 30.21 69 TYR D CA 1
ATOM 4776 C C . TYR D 2 69 ? 65.252 76.858 94.427 1.00 29.73 69 TYR D C 1
ATOM 4777 O O . TYR D 2 69 ? 64.863 75.734 94.746 1.00 29.60 69 TYR D O 1
ATOM 4786 N N . GLN D 2 70 ? 66.414 77.371 94.824 1.00 29.02 70 GLN D N 1
ATOM 4787 C CA . GLN D 2 70 ? 67.479 76.560 95.410 1.00 28.49 70 GLN D CA 1
ATOM 4788 C C . GLN D 2 70 ? 67.050 75.836 96.682 1.00 28.18 70 GLN D C 1
ATOM 4789 O O . GLN D 2 70 ? 67.374 74.665 96.878 1.00 28.26 70 GLN D O 1
ATOM 4795 N N . ASP D 2 71 ? 66.333 76.541 97.549 1.00 27.74 71 ASP D N 1
ATOM 4796 C CA . ASP D 2 71 ? 65.938 75.993 98.839 1.00 27.34 71 ASP D CA 1
ATOM 4797 C C . ASP D 2 71 ? 64.842 74.945 98.687 1.00 27.03 71 ASP D C 1
ATOM 4798 O O . ASP D 2 71 ? 64.834 73.935 99.392 1.00 26.97 71 ASP D O 1
ATOM 4803 N N . LEU D 2 72 ? 63.924 75.190 97.758 1.00 26.59 72 LEU D N 1
ATOM 4804 C CA . LEU D 2 72 ? 62.884 74.224 97.427 1.00 26.13 72 LEU D CA 1
ATOM 4805 C C . LEU D 2 72 ? 63.494 72.968 96.813 1.00 26.03 72 LEU D C 1
ATOM 4806 O O . LEU D 2 72 ? 63.136 71.847 97.179 1.00 25.88 72 LEU D O 1
ATOM 4811 N N . SER D 2 73 ? 64.427 73.165 95.886 1.00 25.81 73 SER D N 1
ATOM 4812 C CA . SER D 2 73 ? 65.102 72.056 95.224 1.00 25.84 73 SER D CA 1
ATOM 4813 C C . SER D 2 73 ? 65.859 71.183 96.219 1.00 25.81 73 SER D C 1
ATOM 4814 O O . SER D 2 73 ? 65.807 69.957 96.142 1.00 25.78 73 SER D O 1
ATOM 4817 N N . HIS D 2 74 ? 66.556 71.822 97.153 1.00 25.78 74 HIS D N 1
ATOM 4818 C CA . HIS D 2 74 ? 67.369 71.103 98.128 1.00 25.87 74 HIS D CA 1
ATOM 4819 C C . HIS D 2 74 ? 66.512 70.245 99.054 1.00 26.01 74 HIS D C 1
ATOM 4820 O O . HIS D 2 74 ? 66.870 69.109 99.370 1.00 25.99 74 HIS D O 1
ATOM 4827 N N . VAL D 2 75 ? 65.382 70.796 99.486 1.00 26.12 75 VAL D N 1
ATOM 4828 C CA . VAL D 2 75 ? 64.461 70.080 100.362 1.00 26.38 75 VAL D CA 1
ATOM 4829 C C . VAL D 2 75 ? 63.857 68.872 99.651 1.00 26.54 75 VAL D C 1
ATOM 4830 O O . VAL D 2 75 ? 63.801 67.775 100.210 1.00 26.60 75 VAL D O 1
ATOM 4834 N N . GLN D 2 76 ? 63.424 69.078 98.410 1.00 26.54 76 GLN D N 1
ATOM 4835 C CA . GLN D 2 76 ? 62.810 68.015 97.618 1.00 26.78 76 GLN D CA 1
ATOM 4836 C C . GLN D 2 76 ? 63.780 66.869 97.345 1.00 26.83 76 GLN D C 1
ATOM 4837 O O . GLN D 2 76 ? 63.401 65.700 97.400 1.00 26.82 76 GLN D O 1
ATOM 4843 N N . ASN D 2 77 ? 65.033 67.208 97.059 1.00 26.99 77 ASN D N 1
ATOM 4844 C CA . ASN D 2 77 ? 66.007 66.220 96.603 1.00 27.21 77 ASN D CA 1
ATOM 4845 C C . ASN D 2 77 ? 66.507 65.287 97.705 1.00 26.89 77 ASN D C 1
ATOM 4846 O O . ASN D 2 77 ? 66.991 64.191 97.425 1.00 27.00 77 ASN D O 1
ATOM 4851 N N . GLN D 2 78 ? 66.380 65.722 98.954 1.00 26.50 78 GLN D N 1
ATOM 4852 C CA . GLN D 2 78 ? 66.779 64.904 100.095 1.00 26.10 78 GLN D CA 1
ATOM 4853 C C . GLN D 2 78 ? 65.660 63.965 100.553 1.00 25.43 78 GLN D C 1
ATOM 4854 O O . GLN D 2 78 ? 65.870 63.121 101.423 1.00 25.40 78 GLN D O 1
ATOM 4860 N N . MET D 2 79 ? 64.478 64.114 99.960 1.00 24.44 79 MET D N 1
ATOM 4861 C CA . MET D 2 79 ? 63.334 63.265 100.291 1.00 23.38 79 MET D CA 1
ATOM 4862 C C . MET D 2 79 ? 63.474 61.878 99.668 1.00 23.00 79 MET D C 1
ATOM 4863 O O . MET D 2 79 ? 63.872 61.751 98.511 1.00 22.94 79 MET D O 1
ATOM 4868 N N . MET D 2 80 ? 63.118 60.846 100.431 1.00 22.42 80 MET D N 1
ATOM 4869 C CA . MET D 2 80 ? 63.219 59.463 99.963 1.00 21.89 80 MET D CA 1
ATOM 4870 C C . MET D 2 80 ? 62.366 59.227 98.720 1.00 21.85 80 MET D C 1
ATOM 4871 O O . MET D 2 80 ? 62.662 58.350 97.906 1.00 21.73 80 MET D O 1
ATOM 4876 N N . LEU D 2 81 ? 61.307 60.021 98.583 1.00 21.79 81 LEU D N 1
ATOM 4877 C CA . LEU D 2 81 ? 60.384 59.914 97.457 1.00 21.71 81 LEU D CA 1
ATOM 4878 C C . LEU D 2 81 ? 61.077 60.185 96.123 1.00 21.86 81 LEU D C 1
ATOM 4879 O O . LEU D 2 81 ? 60.682 59.647 95.087 1.00 21.78 81 LEU D O 1
ATOM 4884 N N . PHE D 2 82 ? 62.110 61.019 96.154 1.00 22.17 82 PHE D N 1
ATOM 4885 C CA . PHE D 2 82 ? 62.829 61.385 94.941 1.00 22.62 82 PHE D CA 1
ATOM 4886 C C . PHE D 2 82 ? 64.270 60.883 94.969 1.00 23.30 82 PHE D C 1
ATOM 4887 O O . PHE D 2 82 ? 65.130 61.391 94.248 1.00 23.37 82 PHE D O 1
ATOM 4895 N N . GLN D 2 83 ? 64.523 59.878 95.801 1.00 24.01 83 GLN D N 1
ATOM 4896 C CA . GLN D 2 83 ? 65.853 59.289 95.917 1.00 24.81 83 GLN D CA 1
ATOM 4897 C C . GLN D 2 83 ? 65.885 57.887 95.322 1.00 25.10 83 GLN D C 1
ATOM 4898 O O . GLN D 2 83 ? 64.945 57.109 95.491 1.00 25.03 83 GLN D O 1
ATOM 4904 N N . ASN D 2 84 ? 66.969 57.574 94.620 1.00 25.63 84 ASN D N 1
ATOM 4905 C CA . ASN D 2 84 ? 67.228 56.213 94.170 1.00 26.22 84 ASN D CA 1
ATOM 4906 C C . ASN D 2 84 ? 68.287 55.541 95.039 1.00 26.65 84 ASN D C 1
ATOM 4907 O O . ASN D 2 84 ? 68.627 56.040 96.111 1.00 26.70 84 ASN D O 1
ATOM 4912 N N . GLN D 2 85 ? 68.805 54.408 94.578 1.00 27.27 85 GLN D N 1
ATOM 4913 C CA . GLN D 2 85 ? 69.780 53.646 95.355 1.00 27.99 85 GLN D CA 1
ATOM 4914 C C . GLN D 2 85 ? 71.163 54.291 95.335 1.00 28.12 85 GLN D C 1
ATOM 4915 O O . GLN D 2 85 ? 71.525 54.957 94.366 1.00 28.27 85 GLN D O 1
ATOM 4921 N N . PRO D 2 86 ? 71.943 54.092 96.411 1.00 28.40 86 PRO D N 1
ATOM 4922 C CA . PRO D 2 86 ? 71.568 53.304 97.580 1.00 28.35 86 PRO D CA 1
ATOM 4923 C C . PRO D 2 86 ? 70.949 54.144 98.699 1.00 28.25 86 PRO D C 1
ATOM 4924 O O . PRO D 2 86 ? 70.707 53.632 99.794 1.00 28.32 86 PRO D O 1
ATOM 4928 N N . ASP D 2 87 ? 70.686 55.416 98.420 1.00 28.01 87 ASP D N 1
ATOM 4929 C CA . ASP D 2 87 ? 70.201 56.339 99.440 1.00 27.79 87 ASP D CA 1
ATOM 4930 C C . ASP D 2 87 ? 68.759 56.054 99.855 1.00 27.40 87 ASP D C 1
ATOM 4931 O O . ASP D 2 87 ? 68.382 56.286 101.004 1.00 27.14 87 ASP D O 1
ATOM 4936 N N . HIS D 2 88 ? 67.959 55.550 98.920 1.00 26.99 88 HIS D N 1
ATOM 4937 C CA . HIS D 2 88 ? 66.533 55.342 99.168 1.00 26.65 88 HIS D CA 1
ATOM 4938 C C . HIS D 2 88 ? 66.268 54.347 100.294 1.00 26.72 88 HIS D C 1
ATOM 4939 O O . HIS D 2 88 ? 65.579 54.670 101.265 1.00 26.61 88 HIS D O 1
ATOM 49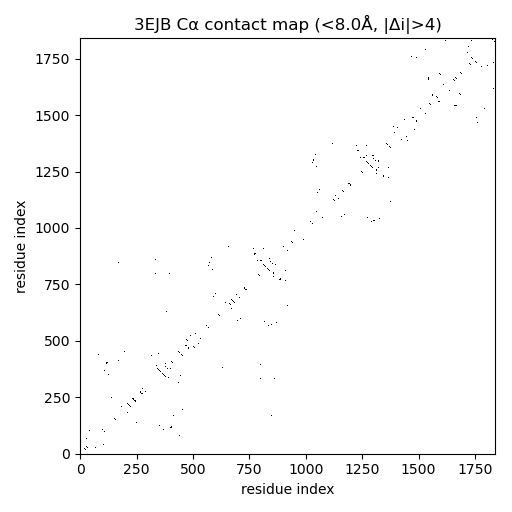46 N N . ARG D 2 89 ? 66.806 53.137 100.156 1.00 26.66 89 ARG D N 1
ATOM 4947 C CA . ARG D 2 89 ? 66.618 52.094 101.163 1.00 26.88 89 ARG D CA 1
ATOM 4948 C C . ARG D 2 89 ? 67.003 52.605 102.545 1.00 26.60 89 ARG D C 1
ATOM 4949 O O . ARG D 2 89 ? 66.286 52.382 103.519 1.00 26.65 89 ARG D O 1
ATOM 4957 N N . ARG D 2 90 ? 68.142 53.287 102.620 1.00 26.29 90 ARG D N 1
ATOM 4958 C CA . ARG D 2 90 ? 68.619 53.867 103.871 1.00 25.91 90 ARG D CA 1
ATOM 4959 C C . ARG D 2 90 ? 67.582 54.807 104.481 1.00 25.72 90 ARG D C 1
ATOM 4960 O O . ARG D 2 90 ? 67.175 54.631 105.628 1.00 25.61 90 ARG D O 1
ATOM 4968 N N . LEU D 2 91 ? 67.149 55.795 103.702 1.00 25.48 91 LEU D N 1
ATOM 4969 C CA . LEU D 2 91 ? 66.184 56.788 104.174 1.00 25.22 91 LEU D CA 1
ATOM 4970 C C . LEU D 2 91 ? 64.837 56.166 104.544 1.00 25.08 91 LEU D C 1
ATOM 4971 O O . LEU D 2 91 ? 64.219 56.554 105.535 1.00 25.06 91 LEU D O 1
ATOM 4976 N N . ARG D 2 92 ? 64.384 55.206 103.742 1.00 24.80 92 ARG D N 1
ATOM 4977 C CA . ARG D 2 92 ? 63.088 54.568 103.971 1.00 24.60 92 ARG D CA 1
ATOM 4978 C C . ARG D 2 92 ? 63.077 53.719 105.242 1.00 24.77 92 ARG D C 1
ATOM 4979 O O . ARG D 2 92 ? 62.158 53.818 106.055 1.00 24.68 92 ARG D O 1
ATOM 4987 N N . THR D 2 93 ? 64.105 52.891 105.409 1.00 24.96 93 THR D N 1
ATOM 4988 C CA . THR D 2 93 ? 64.203 52.009 106.570 1.00 25.26 93 THR D CA 1
ATOM 4989 C C . THR D 2 93 ? 64.211 52.797 107.882 1.00 25.43 93 THR D C 1
ATOM 4990 O O . THR D 2 93 ? 63.563 52.409 108.855 1.00 25.26 93 THR D O 1
ATOM 4994 N N . LEU D 2 94 ? 64.931 53.915 107.892 1.00 25.75 94 LEU D N 1
ATOM 4995 C CA . LEU D 2 94 ? 65.080 54.724 109.098 1.00 26.10 94 LEU D CA 1
ATOM 4996 C C . LEU D 2 94 ? 63.764 55.350 109.558 1.00 26.18 94 LEU D C 1
ATOM 4997 O O . LEU D 2 94 ? 63.570 55.600 110.749 1.00 26.21 94 LEU D O 1
ATOM 5002 N N . ALA D 2 95 ? 62.864 55.597 108.611 1.00 26.18 95 ALA D N 1
ATOM 5003 C CA . ALA D 2 95 ? 61.597 56.257 108.913 1.00 26.33 95 ALA D CA 1
ATOM 5004 C C . ALA D 2 95 ? 60.445 55.263 109.049 1.00 26.31 95 ALA D C 1
ATOM 5005 O O . ALA D 2 95 ? 59.361 55.620 109.505 1.00 26.49 95 ALA D O 1
ATOM 5007 N N . SER D 2 96 ? 60.690 54.014 108.665 1.00 26.32 96 SER D N 1
ATOM 5008 C CA . SER D 2 96 ? 59.625 53.016 108.565 1.00 26.27 96 SER D CA 1
ATOM 5009 C C . SER D 2 96 ? 59.092 52.579 109.927 1.00 26.26 96 SER D C 1
ATOM 5010 O O . SER D 2 96 ? 57.970 52.082 110.032 1.00 26.13 96 SER D O 1
ATOM 5013 N N . GLY D 2 97 ? 59.894 52.783 110.968 1.00 26.16 97 GLY D N 1
ATOM 5014 C CA . GLY D 2 97 ? 59.578 52.274 112.300 1.00 26.24 97 GLY D CA 1
ATOM 5015 C C . GLY D 2 97 ? 58.289 52.814 112.894 1.00 26.20 97 GLY D C 1
ATOM 5016 O O . GLY D 2 97 ? 57.669 52.167 113.739 1.00 26.26 97 GLY D O 1
ATOM 5017 N N . ALA D 2 98 ? 57.881 54.000 112.455 1.00 26.03 98 ALA D N 1
ATOM 5018 C CA . ALA D 2 98 ? 56.681 54.636 112.990 1.00 26.01 98 ALA D CA 1
ATOM 5019 C C . ALA D 2 98 ? 55.427 54.287 112.191 1.00 25.96 98 ALA D C 1
ATOM 5020 O O . ALA D 2 98 ? 54.332 54.757 112.503 1.00 25.90 98 ALA D O 1
ATOM 5022 N N . PHE D 2 99 ? 55.584 53.448 111.172 1.00 26.03 99 PHE D N 1
ATOM 5023 C CA . PHE D 2 99 ? 54.484 53.159 110.257 1.00 26.16 99 PHE D CA 1
ATOM 5024 C C . PHE D 2 99 ? 54.254 51.664 110.053 1.00 26.46 99 PHE D C 1
ATOM 5025 O O . PHE D 2 99 ? 53.492 51.260 109.173 1.00 26.50 99 PHE D O 1
ATOM 5033 N N . THR D 2 100 ? 54.901 50.847 110.877 1.00 26.89 100 THR D N 1
ATOM 5034 C CA . THR D 2 100 ? 54.704 49.402 110.829 1.00 27.26 100 THR D CA 1
ATOM 5035 C C . THR D 2 100 ? 53.286 49.043 111.264 1.00 27.55 100 THR D C 1
ATOM 5036 O O . THR D 2 100 ? 52.644 49.808 111.987 1.00 27.50 100 THR D O 1
ATOM 5040 N N . PRO D 2 101 ? 52.785 47.883 110.810 1.00 27.83 101 PRO D N 1
ATOM 5041 C CA . PRO D 2 101 ? 51.455 47.414 111.190 1.00 27.94 101 PRO D CA 1
ATOM 5042 C C . PRO D 2 101 ? 51.218 47.500 112.699 1.00 28.06 101 PRO D C 1
ATOM 5043 O O . PRO D 2 101 ? 50.158 47.949 113.132 1.00 27.97 101 PRO D O 1
ATOM 5047 N N . ARG D 2 102 ? 52.209 47.088 113.486 1.00 28.18 102 ARG D N 1
ATOM 5048 C CA . ARG D 2 102 ? 52.075 47.063 114.941 1.00 28.45 102 ARG D CA 1
ATOM 5049 C C . ARG D 2 102 ? 51.970 48.463 115.541 1.00 28.22 102 ARG D C 1
ATOM 5050 O O . ARG D 2 102 ? 51.092 48.729 116.362 1.00 28.16 102 ARG D O 1
ATOM 5058 N N . THR D 2 103 ? 52.869 49.355 115.133 1.00 28.06 103 THR D N 1
ATOM 5059 C CA . THR D 2 103 ? 52.879 50.721 115.649 1.00 27.93 103 THR D CA 1
ATOM 5060 C C . THR D 2 103 ? 51.636 51.494 115.220 1.00 27.61 103 THR D C 1
ATOM 5061 O O . THR D 2 103 ? 51.102 52.298 115.982 1.00 27.44 103 THR D O 1
ATOM 5065 N N . THR D 2 104 ? 51.174 51.236 114.001 1.00 27.38 104 THR D N 1
ATOM 5066 C CA . THR D 2 104 ? 49.979 51.891 113.477 1.00 27.32 104 THR D CA 1
ATOM 5067 C C . THR D 2 104 ? 48.743 51.569 114.319 1.00 27.46 104 THR D C 1
ATOM 5068 O O . THR D 2 104 ? 47.934 52.448 114.609 1.00 27.32 104 THR D O 1
ATOM 5072 N N . GLU D 2 105 ? 48.614 50.308 114.721 1.00 27.88 105 GLU D N 1
ATOM 5073 C CA . GLU D 2 105 ? 47.454 49.864 115.493 1.00 28.25 105 GLU D CA 1
ATOM 5074 C C . GLU D 2 105 ? 47.366 50.554 116.852 1.00 28.24 105 GLU D C 1
ATOM 5075 O O . GLU D 2 105 ? 46.274 50.737 117.394 1.00 28.29 105 GLU D O 1
ATOM 5081 N N . SER D 2 106 ? 48.517 50.944 117.394 1.00 28.20 106 SER D N 1
ATOM 5082 C CA . SER D 2 106 ? 48.567 51.608 118.693 1.00 28.27 106 SER D CA 1
ATOM 5083 C C . SER D 2 106 ? 48.037 53.041 118.629 1.00 28.20 106 SER D C 1
ATOM 5084 O O . SER D 2 106 ? 47.727 53.641 119.658 1.00 28.31 106 SER D O 1
ATOM 5087 N N . TYR D 2 107 ? 47.924 53.580 117.418 1.00 27.99 107 TYR D N 1
ATOM 5088 C CA . TYR D 2 107 ? 47.406 54.932 117.228 1.00 27.76 107 TYR D CA 1
ATOM 5089 C C . TYR D 2 107 ? 45.885 54.979 117.362 1.00 27.55 107 TYR D C 1
ATOM 5090 O O . TYR D 2 107 ? 45.311 56.039 117.609 1.00 27.47 107 TYR D O 1
ATOM 5099 N N . GLN D 2 108 ? 45.239 53.827 117.194 1.00 27.26 108 GLN D N 1
ATOM 5100 C CA . GLN D 2 108 ? 43.781 53.767 117.058 1.00 27.15 108 GLN D CA 1
ATOM 5101 C C . GLN D 2 108 ? 43.012 54.510 118.158 1.00 27.11 108 GLN D C 1
ATOM 5102 O O . GLN D 2 108 ? 42.161 55.348 117.858 1.00 26.93 108 GLN D O 1
ATOM 5108 N N . PRO D 2 109 ? 43.303 54.200 119.435 1.00 27.14 109 PRO D N 1
ATOM 5109 C CA . PRO D 2 109 ? 42.584 54.845 120.537 1.00 27.19 109 PRO D CA 1
ATOM 5110 C C . PRO D 2 109 ? 42.600 56.371 120.441 1.00 27.16 109 PRO D C 1
ATOM 5111 O O . PRO D 2 109 ? 41.562 57.010 120.620 1.00 27.18 109 PRO D O 1
ATOM 5115 N N . TYR D 2 110 ? 43.766 56.944 120.154 1.00 27.24 110 TYR D N 1
ATOM 5116 C CA . TYR D 2 110 ? 43.899 58.395 120.041 1.00 27.29 110 TYR D CA 1
ATOM 5117 C C . TYR D 2 110 ? 43.077 58.952 118.883 1.00 27.02 110 TYR D C 1
ATOM 5118 O O . TYR D 2 110 ? 42.457 60.010 119.002 1.00 26.80 110 TYR D O 1
ATOM 5127 N N . ILE D 2 111 ? 43.091 58.244 117.758 1.00 26.65 111 ILE D N 1
ATOM 5128 C CA . ILE D 2 111 ? 42.343 58.666 116.581 1.00 26.23 111 ILE D CA 1
ATOM 5129 C C . ILE D 2 111 ? 40.845 58.703 116.880 1.00 26.27 111 ILE D C 1
ATOM 5130 O O . ILE D 2 111 ? 40.166 59.680 116.566 1.00 26.09 111 ILE D O 1
ATOM 5135 N N . ILE D 2 112 ? 40.347 57.648 117.516 1.00 26.42 112 ILE D N 1
ATOM 5136 C CA . ILE D 2 112 ? 38.943 57.577 117.913 1.00 26.70 112 ILE D CA 1
ATOM 5137 C C . ILE D 2 112 ? 38.567 58.701 118.881 1.00 26.89 112 ILE D C 1
ATOM 5138 O O . ILE D 2 112 ? 37.520 59.333 118.729 1.00 26.74 112 ILE D O 1
ATOM 5143 N N . GLU D 2 113 ? 39.427 58.950 119.866 1.00 27.26 113 GLU D N 1
ATOM 5144 C CA . GLU D 2 113 ? 39.224 60.051 120.808 1.00 27.82 113 GLU D CA 1
ATOM 5145 C C . GLU D 2 113 ? 39.081 61.381 120.078 1.00 27.64 113 GLU D C 1
ATOM 5146 O O . GLU D 2 113 ? 38.142 62.140 120.326 1.00 27.55 113 GLU D O 1
ATOM 5152 N N . THR D 2 114 ? 40.021 61.653 119.178 1.00 27.59 114 THR D N 1
ATOM 5153 C CA . THR D 2 114 ? 40.049 62.905 118.429 1.00 27.50 114 THR D CA 1
ATOM 5154 C C . THR D 2 114 ? 38.801 63.076 117.563 1.00 27.46 114 THR D C 1
ATOM 5155 O O . THR D 2 114 ? 38.209 64.155 117.521 1.00 27.22 114 THR D O 1
ATOM 5159 N N . VAL D 2 115 ? 38.403 62.005 116.881 1.00 27.50 115 VAL D N 1
ATOM 5160 C CA . VAL D 2 115 ? 37.219 62.034 116.024 1.00 27.55 115 VAL D CA 1
ATOM 5161 C C . VAL D 2 115 ? 35.959 62.384 116.818 1.00 27.73 115 VAL D C 1
ATOM 5162 O O . VAL D 2 115 ? 35.147 63.202 116.383 1.00 27.62 115 VAL D O 1
ATOM 5166 N N . HIS D 2 116 ? 35.808 61.771 117.989 1.00 27.93 116 HIS D N 1
ATOM 5167 C CA . HIS D 2 116 ? 34.669 62.055 118.856 1.00 28.18 116 HIS D CA 1
ATOM 5168 C C . HIS D 2 116 ? 34.679 63.504 119.337 1.00 28.42 116 HIS D C 1
ATOM 5169 O O . HIS D 2 116 ? 33.644 64.170 119.348 1.00 28.34 116 HIS D O 1
ATOM 5176 N N . HIS D 2 117 ? 35.859 63.986 119.716 1.00 28.94 117 HIS D N 1
ATOM 5177 C CA . HIS D 2 117 ? 36.026 65.367 120.160 1.00 29.45 117 HIS D CA 1
ATOM 5178 C C . HIS D 2 117 ? 35.623 66.360 119.073 1.00 29.67 117 HIS D C 1
ATOM 5179 O O . HIS D 2 117 ? 34.972 67.367 119.352 1.00 29.67 117 HIS D O 1
ATOM 5186 N N . LEU D 2 118 ? 36.009 66.067 117.835 1.00 29.88 118 LEU D N 1
ATOM 5187 C CA . LEU D 2 118 ? 35.727 66.955 116.712 1.00 30.15 118 LEU D CA 1
ATOM 5188 C C . LEU D 2 118 ? 34.239 66.990 116.377 1.00 30.42 118 LEU D C 1
ATOM 5189 O O . LEU D 2 118 ? 33.695 68.041 116.036 1.00 30.33 118 LEU D O 1
ATOM 5194 N N . LEU D 2 119 ? 33.583 65.839 116.483 1.00 30.91 119 LEU D N 1
ATOM 5195 C CA . LEU D 2 119 ? 32.152 65.754 116.222 1.00 31.56 119 LEU D CA 1
ATOM 5196 C C . LEU D 2 119 ? 31.337 66.366 117.363 1.00 32.16 119 LEU D C 1
ATOM 5197 O O . LEU D 2 119 ? 30.170 66.710 117.185 1.00 32.10 119 LEU D O 1
ATOM 5202 N N . ASP D 2 120 ? 31.965 66.509 118.528 1.00 33.06 120 ASP D N 1
ATOM 5203 C CA . ASP D 2 120 ? 31.327 67.156 119.675 1.00 33.95 120 ASP D CA 1
ATOM 5204 C C . ASP D 2 120 ? 31.190 68.661 119.462 1.00 34.64 120 ASP D C 1
ATOM 5205 O O . ASP D 2 120 ? 30.218 69.274 119.907 1.00 34.71 120 ASP D O 1
ATOM 5210 N N . GLN D 2 121 ? 32.168 69.250 118.780 1.00 35.45 121 GLN D N 1
ATOM 5211 C CA . GLN D 2 121 ? 32.202 70.696 118.574 1.00 36.38 121 GLN D CA 1
ATOM 5212 C C . GLN D 2 121 ? 31.126 71.155 117.595 1.00 36.94 121 GLN D C 1
ATOM 5213 O O . GLN D 2 121 ? 30.765 72.331 117.565 1.00 37.01 121 GLN D O 1
ATOM 5219 N N . VAL D 2 122 ? 30.613 70.220 116.803 1.00 37.68 122 VAL D N 1
ATOM 5220 C CA . VAL D 2 122 ? 29.697 70.556 115.721 1.00 38.40 122 VAL D CA 1
ATOM 5221 C C . VAL D 2 122 ? 28.306 69.955 115.935 1.00 38.93 122 VAL D C 1
ATOM 5222 O O . VAL D 2 122 ? 27.342 70.352 115.279 1.00 39.09 122 VAL D O 1
ATOM 5226 N N . GLN D 2 123 ? 28.207 69.009 116.865 1.00 39.58 123 GLN D N 1
ATOM 5227 C CA . GLN D 2 123 ? 26.941 68.335 117.142 1.00 40.19 123 GLN D CA 1
ATOM 5228 C C . GLN D 2 123 ? 25.957 69.273 117.834 1.00 40.30 123 GLN D C 1
ATOM 5229 O O . GLN D 2 123 ? 26.015 69.466 119.050 1.00 40.53 123 GLN D O 1
ATOM 5235 N N . GLY D 2 124 ? 25.053 69.851 117.050 1.00 40.43 124 GLY D N 1
ATOM 5236 C CA . GLY D 2 124 ? 24.102 70.832 117.561 1.00 40.48 124 GLY D CA 1
ATOM 5237 C C . GLY D 2 124 ? 23.898 71.975 116.585 1.00 40.52 124 GLY D C 1
ATOM 5238 O O . GLY D 2 124 ? 22.906 72.703 116.660 1.00 40.53 124 GLY D O 1
ATOM 5239 N N . LYS D 2 125 ? 24.843 72.129 115.662 1.00 40.39 125 LYS D N 1
ATOM 5240 C CA . LYS D 2 125 ? 24.757 73.161 114.636 1.00 40.32 125 LYS D CA 1
ATOM 5241 C C . LYS D 2 125 ? 24.005 72.656 113.408 1.00 40.16 125 LYS D C 1
ATOM 5242 O O . LYS D 2 125 ? 23.575 73.445 112.564 1.00 40.24 125 LYS D O 1
ATOM 5248 N N . LYS D 2 126 ? 23.861 71.336 113.313 1.00 39.89 126 LYS D N 1
ATOM 5249 C CA . LYS D 2 126 ? 23.057 70.703 112.265 1.00 39.71 126 LYS D CA 1
ATOM 5250 C C . LYS D 2 126 ? 23.688 70.794 110.874 1.00 39.32 126 LYS D C 1
ATOM 5251 O O . LYS D 2 126 ? 23.160 70.241 109.908 1.00 39.30 126 LYS D O 1
ATOM 5257 N N . LYS D 2 127 ? 24.813 71.495 110.777 1.00 38.87 127 LYS D N 1
ATOM 5258 C CA . LYS D 2 127 ? 25.565 71.569 109.528 1.00 38.36 127 LYS D CA 1
ATOM 5259 C C . LYS D 2 127 ? 27.069 71.551 109.786 1.00 37.88 127 LYS D C 1
ATOM 5260 O O . LYS D 2 127 ? 27.527 71.903 110.874 1.00 37.83 127 LYS D O 1
ATOM 5266 N N . MET D 2 128 ? 27.832 71.135 108.779 1.00 37.22 128 MET D N 1
ATOM 5267 C CA . MET D 2 128 ? 29.257 70.881 108.949 1.00 36.58 128 MET D CA 1
ATOM 5268 C C . MET D 2 128 ? 29.996 71.022 107.622 1.00 35.80 128 MET D C 1
ATOM 5269 O O . MET D 2 128 ? 29.458 70.693 106.566 1.00 35.65 128 MET D O 1
ATOM 5274 N N . GLU D 2 129 ? 31.225 71.522 107.683 1.00 34.99 129 GLU D N 1
ATOM 5275 C CA . GLU D 2 129 ? 32.127 71.481 106.538 1.00 34.22 129 GLU D CA 1
ATOM 5276 C C . GLU D 2 129 ? 33.161 70.382 106.758 1.00 33.59 129 GLU D C 1
ATOM 5277 O O . GLU D 2 129 ? 34.097 70.547 107.539 1.00 33.57 129 GLU D O 1
ATOM 5283 N N . VAL D 2 130 ? 32.981 69.261 106.064 1.00 32.77 130 VAL D N 1
ATOM 5284 C CA . VAL D 2 130 ? 33.714 68.028 106.362 1.00 32.06 130 VAL D CA 1
ATOM 5285 C C . VAL D 2 130 ? 35.231 68.213 106.430 1.00 31.60 130 VAL D C 1
ATOM 5286 O O . VAL D 2 130 ? 35.898 67.605 107.266 1.00 31.57 130 VAL D O 1
ATOM 5290 N N . ILE D 2 131 ? 35.772 69.054 105.555 1.00 31.04 131 ILE D N 1
ATOM 5291 C CA . ILE D 2 131 ? 37.217 69.255 105.494 1.00 30.55 131 ILE D CA 1
ATOM 5292 C C . ILE D 2 131 ? 37.744 70.058 106.686 1.00 30.24 131 ILE D C 1
ATOM 5293 O O . ILE D 2 131 ? 38.543 69.554 107.474 1.00 30.08 131 ILE D O 1
ATOM 5298 N N . SER D 2 132 ? 37.281 71.297 106.824 1.00 29.91 132 SER D N 1
ATOM 5299 C CA . SER D 2 132 ? 37.811 72.202 107.843 1.00 29.70 132 SER D CA 1
ATOM 5300 C C . SER D 2 132 ? 37.329 71.857 109.251 1.00 29.49 132 SER D C 1
ATOM 5301 O O . SER D 2 132 ? 38.007 72.153 110.234 1.00 29.62 132 SER D O 1
ATOM 5304 N N . ASP D 2 133 ? 36.160 71.231 109.344 1.00 29.26 133 ASP D N 1
ATOM 5305 C CA . ASP D 2 133 ? 35.557 70.928 110.639 1.00 29.00 133 ASP D CA 1
ATOM 5306 C C . ASP D 2 133 ? 35.924 69.539 111.156 1.00 28.66 133 ASP D C 1
ATOM 5307 O O . ASP D 2 133 ? 35.761 69.253 112.341 1.00 28.73 133 ASP D O 1
ATOM 5312 N N . PHE D 2 134 ? 36.416 68.677 110.271 1.00 28.14 134 PHE D N 1
ATOM 5313 C CA . PHE D 2 134 ? 36.538 67.259 110.595 1.00 27.56 134 PHE D CA 1
ATOM 5314 C C . PHE D 2 134 ? 37.800 66.610 110.025 1.00 27.35 134 PHE D C 1
ATOM 5315 O O . PHE D 2 134 ? 38.677 66.183 110.776 1.00 27.33 134 PHE D O 1
ATOM 5323 N N . ALA D 2 135 ? 37.882 66.539 108.699 1.00 26.96 135 ALA D N 1
ATOM 5324 C CA . ALA D 2 135 ? 38.956 65.806 108.028 1.00 26.68 135 ALA D CA 1
ATOM 5325 C C . ALA D 2 135 ? 40.342 66.386 108.304 1.00 26.45 135 ALA D C 1
ATOM 5326 O O . ALA D 2 135 ? 41.270 65.651 108.643 1.00 26.44 135 ALA D O 1
ATOM 5328 N N . PHE D 2 136 ? 40.485 67.699 108.148 1.00 26.24 136 PHE D N 1
ATOM 5329 C CA . PHE D 2 136 ? 41.781 68.340 108.347 1.00 26.13 136 PHE D CA 1
ATOM 5330 C C . PHE D 2 136 ? 42.260 68.292 109.801 1.00 25.84 136 PHE D C 1
ATOM 5331 O O . PHE D 2 136 ? 43.378 67.856 110.069 1.00 25.72 136 PHE D O 1
ATOM 5339 N N . PRO D 2 137 ? 41.423 68.766 110.741 1.00 25.53 137 PRO D N 1
ATOM 5340 C CA . PRO D 2 137 ? 41.825 68.771 112.146 1.00 25.29 137 PRO D CA 1
ATOM 5341 C C . PRO D 2 137 ? 42.323 67.404 112.605 1.00 25.04 137 PRO D C 1
ATOM 5342 O O . PRO D 2 137 ? 43.348 67.317 113.279 1.00 25.02 137 PRO D O 1
ATOM 5346 N N . LEU D 2 138 ? 41.613 66.347 112.220 1.00 24.86 138 LEU D N 1
ATOM 5347 C CA . LEU D 2 138 ? 42.015 64.986 112.564 1.00 24.67 138 LEU D CA 1
ATOM 5348 C C . LEU D 2 138 ? 43.386 64.644 111.989 1.00 24.70 138 LEU D C 1
ATOM 5349 O O . LEU D 2 138 ? 44.295 64.255 112.721 1.00 24.48 138 LEU D O 1
ATOM 5354 N N . ALA D 2 139 ? 43.526 64.792 110.675 1.00 24.81 139 ALA D N 1
ATOM 5355 C CA . ALA D 2 139 ? 44.772 64.463 109.991 1.00 25.00 139 ALA D CA 1
ATOM 5356 C C . ALA D 2 139 ? 45.944 65.264 110.549 1.00 25.17 139 ALA D C 1
ATOM 5357 O O . ALA D 2 139 ? 47.040 64.734 110.728 1.00 24.99 139 ALA D O 1
ATOM 5359 N N . SER D 2 140 ? 45.700 66.541 110.830 1.00 25.59 140 SER D N 1
ATOM 5360 C CA . SER D 2 140 ? 46.725 67.422 111.386 1.00 26.06 140 SER D CA 1
ATOM 5361 C C . SER D 2 140 ? 47.159 66.974 112.780 1.00 26.10 140 SER D C 1
ATOM 5362 O O . SER D 2 140 ? 48.353 66.890 113.068 1.00 26.31 140 SER D O 1
ATOM 5365 N N . PHE D 2 141 ? 46.183 66.685 113.636 1.00 26.22 141 PHE D N 1
ATOM 5366 C CA . PHE D 2 141 ? 46.453 66.232 114.999 1.00 26.25 141 PHE D CA 1
ATOM 5367 C C . PHE D 2 141 ? 47.286 64.955 115.022 1.00 25.89 141 PHE D C 1
ATOM 5368 O O . PHE D 2 141 ? 48.226 64.831 115.807 1.00 25.86 141 PHE D O 1
ATOM 5376 N N . VAL D 2 142 ? 46.932 64.008 114.158 1.00 25.39 142 VAL D N 1
ATOM 5377 C CA . VAL D 2 142 ? 47.583 62.703 114.141 1.00 24.84 142 VAL D CA 1
ATOM 5378 C C . VAL D 2 142 ? 49.056 62.797 113.747 1.00 24.67 142 VAL D C 1
ATOM 5379 O O . VAL D 2 142 ? 49.932 62.326 114.475 1.00 24.47 142 VAL D O 1
ATOM 5383 N N . ILE D 2 143 ? 49.325 63.411 112.598 1.00 24.31 143 ILE D N 1
ATOM 5384 C CA . ILE D 2 143 ? 50.670 63.404 112.035 1.00 24.23 143 ILE D CA 1
ATOM 5385 C C . ILE D 2 143 ? 51.633 64.296 112.819 1.00 24.42 143 ILE D C 1
ATOM 5386 O O . ILE D 2 143 ? 52.819 63.989 112.935 1.00 24.35 143 ILE D O 1
ATOM 5391 N N . ALA D 2 144 ? 51.115 65.386 113.375 1.00 24.60 144 ALA D N 1
ATOM 5392 C CA . ALA D 2 144 ? 51.932 66.290 114.174 1.00 25.00 144 ALA D CA 1
ATOM 5393 C C . ALA D 2 144 ? 52.351 65.634 115.488 1.00 25.26 144 ALA D C 1
ATOM 5394 O O . ALA D 2 144 ? 53.462 65.848 115.971 1.00 25.31 144 ALA D O 1
ATOM 5396 N N . ASN D 2 145 ? 51.462 64.822 116.052 1.00 25.74 145 ASN D N 1
ATOM 5397 C CA . ASN D 2 145 ? 51.771 64.069 117.264 1.00 26.27 145 ASN D CA 1
ATOM 5398 C C . ASN D 2 145 ? 52.777 62.952 117.013 1.00 26.47 145 ASN D C 1
ATOM 5399 O O . ASN D 2 145 ? 53.636 62.680 117.852 1.00 26.41 145 ASN D O 1
ATOM 5404 N N . ILE D 2 146 ? 52.667 62.312 115.852 1.00 26.66 146 ILE D N 1
ATOM 5405 C CA . ILE D 2 146 ? 53.608 61.269 115.450 1.00 26.87 146 ILE D CA 1
ATOM 5406 C C . ILE D 2 146 ? 55.004 61.843 115.212 1.00 27.12 146 ILE D C 1
ATOM 5407 O O . ILE D 2 146 ? 56.000 61.291 115.681 1.00 27.03 146 ILE D O 1
ATOM 5412 N N . ILE D 2 147 ? 55.066 62.958 114.489 1.00 27.60 147 ILE D N 1
ATOM 5413 C CA . ILE D 2 147 ? 56.333 63.619 114.194 1.00 28.21 147 ILE D CA 1
ATOM 5414 C C . ILE D 2 147 ? 56.962 64.215 115.453 1.00 28.98 147 ILE D C 1
ATOM 5415 O O . ILE D 2 147 ? 58.162 64.069 115.688 1.00 28.97 147 ILE D O 1
ATOM 5420 N N . GLY D 2 148 ? 56.145 64.886 116.258 1.00 29.73 148 GLY D N 1
ATOM 5421 C CA . GLY D 2 148 ? 56.621 65.497 117.494 1.00 31.00 148 GLY D CA 1
ATOM 5422 C C . GLY D 2 148 ? 56.602 67.011 117.437 1.00 31.87 148 GLY D C 1
ATOM 5423 O O . GLY D 2 148 ? 57.459 67.675 118.021 1.00 31.92 148 GLY D O 1
ATOM 5424 N N . VAL D 2 149 ? 55.621 67.559 116.728 1.00 32.80 149 VAL D N 1
ATOM 5425 C CA . VAL D 2 149 ? 55.471 69.005 116.612 1.00 33.80 149 VAL D CA 1
ATOM 5426 C C . VAL D 2 149 ? 54.519 69.532 117.682 1.00 34.64 149 VAL D C 1
ATOM 5427 O O . VAL D 2 149 ? 53.364 69.110 117.751 1.00 34.58 149 VAL D O 1
ATOM 5431 N N . PRO D 2 150 ? 55.010 70.452 118.531 1.00 35.53 150 PRO D N 1
ATOM 5432 C CA . PRO D 2 150 ? 54.231 71.041 119.622 1.00 36.32 150 PRO D CA 1
ATOM 5433 C C . PRO D 2 150 ? 52.928 71.664 119.129 1.00 37.12 150 PRO D C 1
ATOM 5434 O O . PRO D 2 150 ? 52.855 72.128 117.992 1.00 37.24 150 PRO D O 1
ATOM 5438 N N . GLU D 2 151 ? 51.917 71.690 119.994 1.00 38.18 151 GLU D N 1
ATOM 5439 C CA . GLU D 2 151 ? 50.581 72.149 119.614 1.00 39.23 151 GLU D CA 1
ATOM 5440 C C . GLU D 2 151 ? 50.550 73.618 119.197 1.00 39.63 151 GLU D C 1
ATOM 5441 O O . GLU D 2 151 ? 49.605 74.066 118.546 1.00 39.81 151 GLU D O 1
ATOM 5447 N N . GLU D 2 152 ? 51.589 74.360 119.568 1.00 40.18 152 GLU D N 1
ATOM 5448 C CA . GLU D 2 152 ? 51.675 75.780 119.246 1.00 40.64 152 GLU D CA 1
ATOM 5449 C C . GLU D 2 152 ? 52.017 75.998 117.776 1.00 40.92 152 GLU D C 1
ATOM 5450 O O . GLU D 2 152 ? 51.617 76.998 117.177 1.00 40.98 152 GLU D O 1
ATOM 5456 N N . ASP D 2 153 ? 52.755 75.055 117.197 1.00 41.23 153 ASP D N 1
ATOM 5457 C CA . ASP D 2 153 ? 53.290 75.221 115.850 1.00 41.49 153 ASP D CA 1
ATOM 5458 C C . ASP D 2 153 ? 52.558 74.362 114.822 1.00 41.67 153 ASP D C 1
ATOM 5459 O O . ASP D 2 153 ? 52.958 74.301 113.659 1.00 41.58 153 ASP D O 1
ATOM 5464 N N . ARG D 2 154 ? 51.485 73.705 115.253 1.00 41.94 154 ARG D N 1
ATOM 5465 C CA . ARG D 2 154 ? 50.729 72.815 114.375 1.00 42.21 154 ARG D CA 1
ATOM 5466 C C . ARG D 2 154 ? 49.994 73.580 113.276 1.00 42.29 154 ARG D C 1
ATOM 5467 O O . ARG D 2 154 ? 49.755 73.046 112.192 1.00 42.27 154 ARG D O 1
ATOM 5475 N N . GLU D 2 155 ? 49.643 74.832 113.558 1.00 42.32 155 GLU D N 1
ATOM 5476 C CA . GLU D 2 155 ? 48.937 75.661 112.587 1.00 42.43 155 GLU D CA 1
ATOM 5477 C C . GLU D 2 155 ? 49.860 76.099 111.454 1.00 42.14 155 GLU D C 1
ATOM 5478 O O . GLU D 2 155 ? 49.432 76.212 110.306 1.00 42.24 155 GLU D O 1
ATOM 5484 N N . GLN D 2 156 ? 51.127 76.336 111.783 1.00 41.79 156 GLN D N 1
ATOM 5485 C CA . GLN D 2 156 ? 52.127 76.709 110.785 1.00 41.48 156 GLN D CA 1
ATOM 5486 C C . GLN D 2 156 ? 52.416 75.563 109.821 1.00 41.04 156 GLN D C 1
ATOM 5487 O O . GLN D 2 156 ? 52.789 75.790 108.670 1.00 40.92 156 GLN D O 1
ATOM 5493 N N . LEU D 2 157 ? 52.245 74.334 110.301 1.00 40.47 157 LEU D N 1
ATOM 5494 C CA . LEU D 2 157 ? 52.413 73.150 109.464 1.00 39.96 157 LEU D CA 1
ATOM 5495 C C . LEU D 2 157 ? 51.412 73.133 108.315 1.00 39.56 157 LEU D C 1
ATOM 5496 O O . LEU D 2 157 ? 51.745 72.730 107.200 1.00 39.51 157 LEU D O 1
ATOM 5501 N N . LYS D 2 158 ? 50.187 73.567 108.597 1.00 38.99 158 LYS D N 1
ATOM 5502 C CA . LYS D 2 158 ? 49.127 73.598 107.594 1.00 38.47 158 LYS D CA 1
ATOM 5503 C C . LYS D 2 158 ? 49.520 74.446 106.389 1.00 37.96 158 LYS D C 1
ATOM 5504 O O . LYS D 2 158 ? 49.356 74.023 105.243 1.00 37.86 158 LYS D O 1
ATOM 5510 N N . GLU D 2 159 ? 50.038 75.642 106.654 1.00 37.34 159 GLU D N 1
ATOM 5511 C CA . GLU D 2 159 ? 50.422 76.566 105.592 1.00 36.76 159 GLU D CA 1
ATOM 5512 C C . GLU D 2 159 ? 51.564 76.010 104.750 1.00 35.99 159 GLU D C 1
ATOM 5513 O O . GLU D 2 159 ? 51.555 76.130 103.526 1.00 35.88 159 GLU D O 1
ATOM 5519 N N . TRP D 2 160 ? 52.548 75.407 105.412 1.00 35.12 160 TRP D N 1
ATOM 5520 C CA . TRP D 2 160 ? 53.687 74.820 104.715 1.00 34.30 160 TRP D CA 1
ATOM 5521 C C . TRP D 2 160 ? 53.252 73.669 103.818 1.00 33.53 160 TRP D C 1
ATOM 5522 O O . TRP D 2 160 ? 53.656 73.589 102.659 1.00 33.45 160 TRP D O 1
ATOM 5533 N N . ALA D 2 161 ? 52.419 72.786 104.359 1.00 32.56 161 ALA D N 1
ATOM 5534 C CA . ALA D 2 161 ? 51.956 71.615 103.623 1.00 31.74 161 ALA D CA 1
ATOM 5535 C C . ALA D 2 161 ? 51.121 72.002 102.404 1.00 31.06 161 ALA D C 1
ATOM 5536 O O . ALA D 2 161 ? 51.308 71.455 101.317 1.00 30.85 161 ALA D O 1
ATOM 5538 N N . ALA D 2 162 ? 50.211 72.954 102.589 1.00 30.23 162 ALA D N 1
ATOM 5539 C CA . ALA D 2 162 ? 49.305 73.368 101.520 1.00 29.51 162 ALA D CA 1
ATOM 5540 C C . ALA D 2 162 ? 50.043 74.074 100.386 1.00 28.96 162 ALA D C 1
ATOM 5541 O O . ALA D 2 162 ? 49.640 73.995 99.226 1.00 28.99 162 ALA D O 1
ATOM 5543 N N . SER D 2 163 ? 51.129 74.759 100.725 1.00 28.22 163 SER D N 1
ATOM 5544 C CA . SER D 2 163 ? 51.914 75.483 99.732 1.00 27.44 163 SER D CA 1
ATOM 5545 C C . SER D 2 163 ? 52.897 74.570 99.004 1.00 26.89 163 SER D C 1
ATOM 5546 O O . SER D 2 163 ? 53.068 74.673 97.789 1.00 26.72 163 SER D O 1
ATOM 5549 N N . LEU D 2 164 ? 53.540 73.679 99.752 1.00 26.12 164 LEU D N 1
ATOM 5550 C CA . LEU D 2 164 ? 54.599 72.840 99.199 1.00 25.64 164 LEU D CA 1
ATOM 5551 C C . LEU D 2 164 ? 54.061 71.717 98.314 1.00 25.34 164 LEU D C 1
ATOM 5552 O O . LEU D 2 164 ? 54.747 71.257 97.402 1.00 25.26 164 LEU D O 1
ATOM 5557 N N . ILE D 2 165 ? 52.831 71.285 98.578 1.00 25.04 165 ILE D N 1
ATOM 5558 C CA . ILE D 2 165 ? 52.198 70.250 97.763 1.00 24.96 165 ILE D CA 1
ATOM 5559 C C . ILE D 2 165 ? 51.954 70.743 96.335 1.00 24.80 165 ILE D C 1
ATOM 5560 O O . ILE D 2 165 ? 51.953 69.956 95.388 1.00 24.74 165 ILE D O 1
ATOM 5565 N N . GLN D 2 166 ? 51.778 72.052 96.190 1.00 24.53 166 GLN D N 1
ATOM 5566 C CA . GLN D 2 166 ? 51.522 72.658 94.888 1.00 24.54 166 GLN D CA 1
ATOM 5567 C C . GLN D 2 166 ? 52.766 72.638 93.998 1.00 24.06 166 GLN D C 1
ATOM 5568 O O . GLN D 2 166 ? 52.659 72.667 92.771 1.00 24.15 166 GLN D O 1
ATOM 5574 N N . THR D 2 167 ? 53.939 72.547 94.621 1.00 23.58 167 THR D N 1
ATOM 5575 C CA . THR D 2 167 ? 55.208 72.719 93.912 1.00 23.17 167 THR D CA 1
ATOM 5576 C C . THR D 2 167 ? 55.607 71.515 93.055 1.00 23.28 167 THR D C 1
ATOM 5577 O O . THR D 2 167 ? 56.564 71.588 92.285 1.00 22.99 167 THR D O 1
ATOM 5581 N N . ILE D 2 168 ? 54.880 70.410 93.192 1.00 23.31 168 ILE D N 1
ATOM 5582 C CA . ILE D 2 168 ? 55.181 69.207 92.417 1.00 23.65 168 ILE D CA 1
ATOM 5583 C C . ILE D 2 168 ? 54.107 68.911 91.377 1.00 23.71 168 ILE D C 1
ATOM 5584 O O . ILE D 2 168 ? 54.256 68.000 90.562 1.00 23.87 168 ILE D O 1
ATOM 5589 N N . ASP D 2 169 ? 53.026 69.684 91.409 1.00 23.88 169 ASP D N 1
ATOM 5590 C CA . ASP D 2 169 ? 51.882 69.432 90.543 1.00 24.12 169 ASP D CA 1
ATOM 5591 C C . ASP D 2 169 ? 52.082 70.040 89.159 1.00 24.24 169 ASP D C 1
ATOM 5592 O O . ASP D 2 169 ? 52.835 71.000 88.997 1.00 24.35 169 ASP D O 1
ATOM 5597 N N . PHE D 2 170 ? 51.398 69.474 88.169 1.00 24.40 170 PHE D N 1
ATOM 5598 C CA . PHE D 2 170 ? 51.425 69.991 86.801 1.00 24.37 170 PHE D CA 1
ATOM 5599 C C . PHE D 2 170 ? 50.910 71.430 86.736 1.00 24.41 170 PHE D C 1
ATOM 5600 O O . PHE D 2 170 ? 51.347 72.217 85.896 1.00 24.55 170 PHE D O 1
ATOM 5608 N N . THR D 2 171 ? 49.988 71.766 87.632 1.00 24.31 171 THR D N 1
ATOM 5609 C CA . THR D 2 171 ? 49.315 73.065 87.601 1.00 24.37 171 THR D CA 1
ATOM 5610 C C . THR D 2 171 ? 50.136 74.182 88.239 1.00 24.46 171 THR D C 1
ATOM 5611 O O . THR D 2 171 ? 49.669 75.317 88.343 1.00 24.41 171 THR D O 1
ATOM 5615 N N . ARG D 2 172 ? 51.352 73.862 88.670 1.00 24.53 172 ARG D N 1
ATOM 5616 C CA . ARG D 2 172 ? 52.183 74.829 89.385 1.00 24.83 172 ARG D CA 1
ATOM 5617 C C . ARG D 2 172 ? 52.512 76.045 88.525 1.00 25.24 172 ARG D C 1
ATOM 5618 O O . ARG D 2 172 ? 52.461 75.983 87.296 1.00 25.21 172 ARG D O 1
ATOM 5626 N N . SER D 2 173 ? 52.835 77.153 89.183 1.00 25.77 173 SER D N 1
ATOM 5627 C CA . SER D 2 173 ? 53.176 78.391 88.493 1.00 26.21 173 SER D CA 1
ATOM 5628 C C . SER D 2 173 ? 54.414 79.027 89.115 1.00 26.45 173 SER D C 1
ATOM 5629 O O . SER D 2 173 ? 54.905 78.571 90.148 1.00 26.40 173 SER D O 1
ATOM 5632 N N . ARG D 2 174 ? 54.917 80.079 88.477 1.00 26.80 174 ARG D N 1
ATOM 5633 C CA . ARG D 2 174 ? 56.058 80.821 89.002 1.00 27.08 174 ARG D CA 1
ATOM 5634 C C . ARG D 2 174 ? 55.772 81.331 90.409 1.00 27.05 174 ARG D C 1
ATOM 5635 O O . ARG D 2 174 ? 56.631 81.267 91.289 1.00 26.85 174 ARG D O 1
ATOM 5643 N N . LYS D 2 175 ? 54.560 81.838 90.610 1.00 27.15 175 LYS D N 1
ATOM 5644 C CA . LYS D 2 175 ? 54.139 82.347 91.912 1.00 27.41 175 LYS D CA 1
ATOM 5645 C C . LYS D 2 175 ? 54.118 81.229 92.951 1.00 27.13 175 LYS D C 1
ATOM 5646 O O . LYS D 2 175 ? 54.542 81.422 94.091 1.00 27.10 175 LYS D O 1
ATOM 5652 N N . ALA D 2 176 ? 53.637 80.059 92.541 1.00 26.93 176 ALA D N 1
ATOM 5653 C CA . ALA D 2 176 ? 53.548 78.904 93.429 1.00 26.83 176 ALA D CA 1
ATOM 5654 C C . ALA D 2 176 ? 54.925 78.428 93.881 1.00 26.77 176 ALA D C 1
ATOM 5655 O O . ALA D 2 176 ? 55.110 78.041 95.035 1.00 26.55 176 ALA D O 1
ATOM 5657 N N . LEU D 2 177 ? 55.888 78.459 92.965 1.00 26.69 177 LEU D N 1
ATOM 5658 C CA . LEU D 2 177 ? 57.234 77.979 93.257 1.00 26.77 177 LEU D CA 1
ATOM 5659 C C . LEU D 2 177 ? 58.020 78.987 94.091 1.00 26.92 177 LEU D C 1
ATOM 5660 O O . LEU D 2 177 ? 58.857 78.610 94.910 1.00 26.81 177 LEU D O 1
ATOM 5665 N N . THR D 2 178 ? 57.741 80.268 93.879 1.00 27.11 178 THR D N 1
ATOM 5666 C CA . THR D 2 178 ? 58.352 81.328 94.673 1.00 27.43 178 THR D CA 1
ATOM 5667 C C . THR D 2 178 ? 57.901 81.252 96.131 1.00 27.54 178 THR D C 1
ATOM 5668 O O . THR D 2 178 ? 58.725 81.310 97.047 1.00 27.59 178 THR D O 1
ATOM 5672 N N . GLU D 2 179 ? 56.595 81.095 96.339 1.00 27.70 179 GLU D N 1
ATOM 5673 C CA . GLU D 2 179 ? 56.051 80.874 97.677 1.00 28.00 179 GLU D CA 1
ATOM 5674 C C . GLU D 2 179 ? 56.595 79.581 98.275 1.00 27.71 179 GLU D C 1
ATOM 5675 O O . GLU D 2 179 ? 56.925 79.525 99.460 1.00 27.53 179 GLU D O 1
ATOM 5681 N N . GLY D 2 180 ? 56.687 78.546 97.445 1.00 27.48 180 GLY D N 1
ATOM 5682 C CA . GLY D 2 180 ? 57.234 77.262 97.867 1.00 27.34 180 GLY D CA 1
ATOM 5683 C C . GLY D 2 180 ? 58.644 77.374 98.415 1.00 27.28 180 GLY D C 1
ATOM 5684 O O . GLY D 2 180 ? 58.989 76.720 99.397 1.00 27.14 180 GLY D O 1
ATOM 5685 N N . ASN D 2 181 ? 59.462 78.208 97.779 1.00 27.32 181 ASN D N 1
ATOM 5686 C CA . ASN D 2 181 ? 60.832 78.421 98.232 1.00 27.49 181 ASN D CA 1
ATOM 5687 C C . ASN D 2 181 ? 60.880 79.086 99.604 1.00 27.78 181 ASN D C 1
ATOM 5688 O O . ASN D 2 181 ? 61.723 78.748 100.435 1.00 27.75 181 ASN D O 1
ATOM 5693 N N . ILE D 2 182 ? 59.968 80.026 99.835 1.00 28.08 182 ILE D N 1
ATOM 5694 C CA . ILE D 2 182 ? 59.854 80.692 101.131 1.00 28.53 182 ILE D CA 1
ATOM 5695 C C . ILE D 2 182 ? 59.441 79.707 102.223 1.00 28.76 182 ILE D C 1
ATOM 5696 O O . ILE D 2 182 ? 60.019 79.695 103.312 1.00 28.66 182 ILE D O 1
ATOM 5701 N N . MET D 2 183 ? 58.448 78.874 101.922 1.00 29.01 183 MET D N 1
ATOM 5702 C CA . MET D 2 183 ? 57.991 77.853 102.862 1.00 29.40 183 MET D CA 1
ATOM 5703 C C . MET D 2 183 ? 59.097 76.845 103.158 1.00 29.38 183 MET D C 1
ATOM 5704 O O . MET D 2 183 ? 59.256 76.404 104.295 1.00 29.33 183 MET D O 1
ATOM 5709 N N . ALA D 2 184 ? 59.860 76.492 102.128 1.00 29.50 184 ALA D N 1
ATOM 5710 C CA . ALA D 2 184 ? 60.964 75.546 102.269 1.00 29.69 184 ALA D CA 1
ATOM 5711 C C . ALA D 2 184 ? 61.998 76.038 103.277 1.00 29.89 184 ALA D C 1
ATOM 5712 O O . ALA D 2 184 ? 62.499 75.263 104.091 1.00 29.84 184 ALA D O 1
ATOM 5714 N N . VAL D 2 185 ? 62.313 77.329 103.214 1.00 30.13 185 VAL D N 1
ATOM 5715 C CA . VAL D 2 185 ? 63.246 77.944 104.154 1.00 30.43 185 VAL D CA 1
ATOM 5716 C C . VAL D 2 185 ? 62.688 77.924 105.574 1.00 30.59 185 VAL D C 1
ATOM 5717 O O . VAL D 2 185 ? 63.386 77.555 106.518 1.00 30.58 185 VAL D O 1
ATOM 5721 N N . GLN D 2 186 ? 61.426 78.322 105.713 1.00 30.80 186 GLN D N 1
ATOM 5722 C CA . GLN D 2 186 ? 60.772 78.390 107.018 1.00 31.27 186 GLN D CA 1
ATOM 5723 C C . GLN D 2 186 ? 60.690 77.018 107.682 1.00 31.41 186 GLN D C 1
ATOM 5724 O O . GLN D 2 186 ? 61.036 76.865 108.854 1.00 31.42 186 GLN D O 1
ATOM 5730 N N . ALA D 2 187 ? 60.225 76.028 106.926 1.00 31.61 187 ALA D N 1
ATOM 5731 C CA . ALA D 2 187 ? 60.033 74.679 107.450 1.00 31.84 187 ALA D CA 1
ATOM 5732 C C . ALA D 2 187 ? 61.357 74.013 107.816 1.00 32.05 187 ALA D C 1
ATOM 5733 O O . ALA D 2 187 ? 61.471 73.375 108.863 1.00 31.97 187 ALA D O 1
ATOM 5735 N N . MET D 2 188 ? 62.354 74.164 106.949 1.00 32.48 188 MET D N 1
ATOM 5736 C CA . MET D 2 188 ? 63.672 73.581 107.183 1.00 32.94 188 MET D CA 1
ATOM 5737 C C . MET D 2 188 ? 64.338 74.192 108.414 1.00 33.28 188 MET D C 1
ATOM 5738 O O . MET D 2 188 ? 64.968 73.487 109.203 1.00 33.22 188 MET D O 1
ATOM 5743 N N . ALA D 2 189 ? 64.182 75.502 108.578 1.00 33.64 189 ALA D N 1
ATOM 5744 C CA . ALA D 2 189 ? 64.721 76.201 109.742 1.00 34.12 189 ALA D CA 1
ATOM 5745 C C . ALA D 2 189 ? 64.027 75.754 111.025 1.00 34.42 189 ALA D C 1
ATOM 5746 O O . ALA D 2 189 ? 64.658 75.646 112.076 1.00 34.50 189 ALA D O 1
ATOM 5748 N N . TYR D 2 190 ? 62.726 75.494 110.931 1.00 34.79 190 TYR D N 1
ATOM 5749 C CA . TYR D 2 190 ? 61.946 75.076 112.089 1.00 35.16 190 TYR D CA 1
ATOM 5750 C C . TYR D 2 190 ? 62.362 73.693 112.582 1.00 35.35 190 TYR D C 1
ATOM 5751 O O . TYR D 2 190 ? 62.617 73.500 113.771 1.00 35.36 190 TYR D O 1
ATOM 5760 N N . PHE D 2 191 ? 62.425 72.734 111.664 1.00 35.59 191 PHE D N 1
ATOM 5761 C CA . PHE D 2 191 ? 62.726 71.355 112.027 1.00 35.88 191 PHE D CA 1
ATOM 5762 C C . PHE D 2 191 ? 64.182 71.169 112.449 1.00 36.32 191 PHE D C 1
ATOM 5763 O O . PHE D 2 191 ? 64.501 70.248 113.198 1.00 36.37 191 PHE D O 1
ATOM 5771 N N . LYS D 2 192 ? 65.056 72.052 111.975 1.00 36.85 192 LYS D N 1
ATOM 5772 C CA . LYS D 2 192 ? 66.446 72.070 112.423 1.00 37.43 192 LYS D CA 1
ATOM 5773 C C . LYS D 2 192 ? 66.546 72.496 113.884 1.00 37.79 192 LYS D C 1
ATOM 5774 O O . LYS D 2 192 ? 67.345 71.950 114.646 1.00 37.92 192 LYS D O 1
ATOM 5780 N N . GLU D 2 193 ? 65.731 73.475 114.266 1.00 38.20 193 GLU D N 1
ATOM 5781 C CA . GLU D 2 193 ? 65.679 73.938 115.649 1.00 38.69 193 GLU D CA 1
ATOM 5782 C C . GLU D 2 193 ? 65.051 72.881 116.550 1.00 38.81 193 GLU D C 1
ATOM 5783 O O . GLU D 2 193 ? 65.495 72.667 117.680 1.00 38.81 193 GLU D O 1
ATOM 5789 N N . LEU D 2 194 ? 64.021 72.216 116.037 1.00 38.96 194 LEU D N 1
ATOM 5790 C CA . LEU D 2 194 ? 63.350 71.150 116.770 1.00 39.18 194 LEU D CA 1
ATOM 5791 C C . LEU D 2 194 ? 64.278 69.950 116.948 1.00 39.33 194 LEU D C 1
ATOM 5792 O O . LEU D 2 194 ? 64.258 69.288 117.985 1.00 39.34 194 LEU D O 1
ATOM 5797 N N . ILE D 2 195 ? 65.098 69.685 115.935 1.00 39.55 195 ILE D N 1
ATOM 5798 C CA . ILE D 2 195 ? 66.075 68.600 115.993 1.00 39.84 195 ILE D CA 1
ATOM 5799 C C . ILE D 2 195 ? 67.148 68.868 117.045 1.00 40.00 195 ILE D C 1
ATOM 5800 O O . ILE D 2 195 ? 67.541 67.966 117.787 1.00 40.07 195 ILE D O 1
ATOM 5805 N N . GLN D 2 196 ? 67.601 70.116 117.119 1.00 40.15 196 GLN D N 1
ATOM 5806 C CA . GLN D 2 196 ? 68.590 70.519 118.115 1.00 40.32 196 GLN D CA 1
ATOM 5807 C C . GLN D 2 196 ? 68.071 70.309 119.535 1.00 40.32 196 GLN D C 1
ATOM 5808 O O . GLN D 2 196 ? 68.823 69.917 120.428 1.00 40.25 196 GLN D O 1
ATOM 5814 N N . LYS D 2 197 ? 66.782 70.565 119.733 1.00 40.33 197 LYS D N 1
ATOM 5815 C CA . LYS D 2 197 ? 66.147 70.349 121.028 1.00 40.40 197 LYS D CA 1
ATOM 5816 C C . LYS D 2 197 ? 65.984 68.862 121.326 1.00 40.40 197 LYS D C 1
ATOM 5817 O O . LYS D 2 197 ? 66.101 68.436 122.475 1.00 40.37 197 LYS D O 1
ATOM 5823 N N . ARG D 2 198 ? 65.718 68.078 120.285 1.00 40.48 198 ARG D N 1
ATOM 5824 C CA . ARG D 2 198 ? 65.509 66.642 120.440 1.00 40.58 198 ARG D CA 1
ATOM 5825 C C . ARG D 2 198 ? 66.825 65.899 120.647 1.00 40.79 198 ARG D C 1
ATOM 5826 O O . ARG D 2 198 ? 66.846 64.807 121.212 1.00 40.84 198 ARG D O 1
ATOM 5834 N N . LYS D 2 199 ? 67.918 66.493 120.180 1.00 41.11 199 LYS D N 1
ATOM 5835 C CA . LYS D 2 199 ? 69.246 65.926 120.391 1.00 41.43 199 LYS D CA 1
ATOM 5836 C C . LYS D 2 199 ? 69.628 65.979 121.866 1.00 41.64 199 LYS D C 1
ATOM 5837 O O . LYS D 2 199 ? 70.128 65.003 122.425 1.00 41.67 199 LYS D O 1
ATOM 5843 N N . ARG D 2 200 ? 69.374 67.122 122.494 1.00 41.87 200 ARG D N 1
ATOM 5844 C CA . ARG D 2 200 ? 69.730 67.327 123.893 1.00 42.12 200 ARG D CA 1
ATOM 5845 C C . ARG D 2 200 ? 68.667 66.756 124.827 1.00 42.08 200 ARG D C 1
ATOM 5846 O O . ARG D 2 200 ? 68.972 66.335 125.943 1.00 42.17 200 ARG D O 1
ATOM 5854 N N . HIS D 2 201 ? 67.421 66.745 124.363 1.00 41.99 201 HIS D N 1
ATOM 5855 C CA . HIS D 2 201 ? 66.320 66.171 125.131 1.00 41.90 201 HIS D CA 1
ATOM 5856 C C . HIS D 2 201 ? 65.433 65.294 124.248 1.00 41.76 201 HIS D C 1
ATOM 5857 O O . HIS D 2 201 ? 64.383 65.738 123.783 1.00 41.62 201 HIS D O 1
ATOM 5864 N N . PRO D 2 202 ? 65.862 64.044 124.010 1.00 41.65 202 PRO D N 1
ATOM 5865 C CA . PRO D 2 202 ? 65.127 63.102 123.166 1.00 41.60 202 PRO D CA 1
ATOM 5866 C C . PRO D 2 202 ? 63.731 62.807 123.703 1.00 41.57 202 PRO D C 1
ATOM 5867 O O . PRO D 2 202 ? 63.549 62.649 124.911 1.00 41.49 202 PRO D O 1
ATOM 5871 N N . GLN D 2 203 ? 62.756 62.742 122.802 1.00 41.48 203 GLN D N 1
ATOM 5872 C CA . GLN D 2 203 ? 61.390 62.392 123.168 1.00 41.50 203 GLN D CA 1
ATOM 5873 C C . GLN D 2 203 ? 60.992 61.062 122.537 1.00 41.48 203 GLN D C 1
ATOM 5874 O O . GLN D 2 203 ? 61.819 60.380 121.933 1.00 41.51 203 GLN D O 1
ATOM 5880 N N . GLN D 2 204 ? 59.724 60.695 122.683 1.00 41.41 204 GLN D N 1
ATOM 5881 C CA . GLN D 2 204 ? 59.213 59.469 122.084 1.00 41.46 204 GLN D CA 1
ATOM 5882 C C . GLN D 2 204 ? 58.465 59.766 120.788 1.00 41.32 204 GLN D C 1
ATOM 5883 O O . GLN D 2 204 ? 57.290 59.426 120.644 1.00 41.33 204 GLN D O 1
ATOM 5889 N N . ASP D 2 205 ? 59.156 60.403 119.848 1.00 41.13 205 ASP D N 1
ATOM 5890 C CA . ASP D 2 205 ? 58.544 60.807 118.587 1.00 41.04 205 ASP D CA 1
ATOM 5891 C C . ASP D 2 205 ? 59.402 60.421 117.383 1.00 41.11 205 ASP D C 1
ATOM 5892 O O . ASP D 2 205 ? 60.484 59.854 117.535 1.00 41.02 205 ASP D O 1
ATOM 5897 N N . MET D 2 206 ? 58.906 60.736 116.189 1.00 41.20 206 MET D N 1
ATOM 5898 C CA . MET D 2 206 ? 59.595 60.405 114.946 1.00 41.38 206 MET D CA 1
ATOM 5899 C C . MET D 2 206 ? 60.984 61.031 114.884 1.00 41.33 206 MET D C 1
ATOM 5900 O O . MET D 2 206 ? 61.963 60.359 114.558 1.00 41.24 206 MET D O 1
ATOM 5905 N N . ILE D 2 207 ? 61.058 62.323 115.191 1.00 41.28 207 ILE D N 1
ATOM 5906 C CA . ILE D 2 207 ? 62.313 63.065 115.116 1.00 41.37 207 ILE D CA 1
ATOM 5907 C C . ILE D 2 207 ? 63.430 62.364 115.884 1.00 41.48 207 ILE D C 1
ATOM 5908 O O . ILE D 2 207 ? 64.518 62.146 115.350 1.00 41.43 207 ILE D O 1
ATOM 5913 N N . SER D 2 208 ? 63.150 62.005 117.134 1.00 41.64 208 SER D N 1
ATOM 5914 C CA . SER D 2 208 ? 64.128 61.323 117.977 1.00 41.86 208 SER D CA 1
ATOM 5915 C C . SER D 2 208 ? 64.508 59.962 117.402 1.00 42.13 208 SER D C 1
ATOM 5916 O O . SER D 2 208 ? 65.678 59.578 117.416 1.00 42.00 208 SER D O 1
ATOM 5919 N N . MET D 2 209 ? 63.511 59.240 116.895 1.00 42.45 209 MET D N 1
ATOM 5920 C CA . MET D 2 209 ? 63.734 57.935 116.282 1.00 42.95 209 MET D CA 1
ATOM 5921 C C . MET D 2 209 ? 64.700 58.037 115.104 1.00 43.07 209 MET D C 1
ATOM 5922 O O . MET D 2 209 ? 65.563 57.178 114.920 1.00 43.06 209 MET D O 1
ATOM 5927 N N . LEU D 2 210 ? 64.557 59.102 114.319 1.00 43.42 210 LEU D N 1
ATOM 5928 C CA . LEU D 2 210 ? 65.416 59.330 113.161 1.00 43.86 210 LEU D CA 1
ATOM 5929 C C . LEU D 2 210 ? 66.844 59.690 113.571 1.00 44.29 210 LEU D C 1
ATOM 5930 O O . LEU D 2 210 ? 67.802 59.337 112.882 1.00 44.31 210 LEU D O 1
ATOM 5935 N N . LEU D 2 211 ? 66.978 60.391 114.694 1.00 44.75 211 LEU D N 1
ATOM 5936 C CA . LEU D 2 211 ? 68.282 60.864 115.157 1.00 45.22 211 LEU D CA 1
ATOM 5937 C C . LEU D 2 211 ? 69.184 59.718 115.615 1.00 45.60 211 LEU D C 1
ATOM 5938 O O . LEU D 2 211 ? 70.411 59.835 115.589 1.00 45.74 211 LEU D O 1
ATOM 5943 N N . LYS D 2 212 ? 68.570 58.617 116.037 1.00 46.00 212 LYS D N 1
ATOM 5944 C CA . LYS D 2 212 ? 69.305 57.396 116.356 1.00 46.44 212 LYS D CA 1
ATOM 5945 C C . LYS D 2 212 ? 69.000 56.298 115.338 1.00 46.70 212 LYS D C 1
ATOM 5946 O O . LYS D 2 212 ? 68.641 56.590 114.195 1.00 46.73 212 LYS D O 1
ATOM 5952 N N . GLY D 2 213 ? 69.128 55.038 115.761 1.00 47.01 213 GLY D N 1
ATOM 5953 C CA . GLY D 2 213 ? 69.004 53.896 114.848 1.00 47.28 213 GLY D CA 1
ATOM 5954 C C . GLY D 2 213 ? 69.805 54.149 113.586 1.00 47.50 213 GLY D C 1
ATOM 5955 O O . GLY D 2 213 ? 70.693 55.003 113.578 1.00 47.59 213 GLY D O 1
ATOM 5956 N N . ARG D 2 214 ? 69.552 53.380 112.528 1.00 47.71 214 ARG D N 1
ATOM 5957 C CA . ARG D 2 214 ? 69.017 52.028 112.617 1.00 47.87 214 ARG D CA 1
ATOM 5958 C C . ARG D 2 214 ? 70.086 51.091 112.060 1.00 47.90 214 ARG D C 1
ATOM 5959 O O . ARG D 2 214 ? 70.158 50.876 110.847 1.00 47.94 214 ARG D O 1
ATOM 5967 N N . GLU D 2 215 ? 70.938 50.567 112.939 1.00 47.88 215 GLU D N 1
ATOM 5968 C CA . GLU D 2 215 ? 71.995 49.647 112.522 1.00 47.83 215 GLU D CA 1
ATOM 5969 C C . GLU D 2 215 ? 73.028 50.325 111.627 1.00 47.61 215 GLU D C 1
ATOM 5970 O O . GLU D 2 215 ? 73.639 51.325 112.006 1.00 47.67 215 GLU D O 1
ATOM 5976 N N . LYS D 2 216 ? 73.205 49.771 110.431 1.00 47.29 216 LYS D N 1
ATOM 5977 C CA . LYS D 2 216 ? 74.173 50.276 109.464 1.00 46.97 216 LYS D CA 1
ATOM 5978 C C . LYS D 2 216 ? 73.701 51.570 108.800 1.00 46.60 216 LYS D C 1
ATOM 5979 O O . LYS D 2 216 ? 74.345 52.075 107.879 1.00 46.63 216 LYS D O 1
ATOM 5985 N N . ASP D 2 217 ? 72.576 52.101 109.270 1.00 46.03 217 ASP D N 1
ATOM 5986 C CA . ASP D 2 217 ? 71.942 53.245 108.623 1.00 45.45 217 ASP D CA 1
ATOM 5987 C C . ASP D 2 217 ? 71.903 54.471 109.530 1.00 44.96 217 ASP D C 1
ATOM 5988 O O . ASP D 2 217 ? 71.465 54.394 110.678 1.00 44.94 217 ASP D O 1
ATOM 5993 N N . LYS D 2 218 ? 72.359 55.603 109.001 1.00 44.33 218 LYS D N 1
ATOM 5994 C CA . LYS D 2 218 ? 72.324 56.868 109.731 1.00 43.79 218 LYS D CA 1
ATOM 5995 C C . LYS D 2 218 ? 71.901 58.023 108.825 1.00 43.19 218 LYS D C 1
ATOM 5996 O O . LYS D 2 218 ? 72.035 57.948 107.603 1.00 43.11 218 LYS D O 1
ATOM 6002 N N . LEU D 2 219 ? 71.389 59.088 109.434 1.00 42.47 219 LEU D N 1
ATOM 6003 C CA . LEU D 2 219 ? 70.876 60.236 108.691 1.00 41.81 219 LEU D CA 1
ATOM 6004 C C . LEU D 2 219 ? 71.550 61.533 109.123 1.00 41.28 219 LEU D C 1
ATOM 6005 O O . LEU D 2 219 ? 71.908 61.699 110.289 1.00 41.22 219 LEU D O 1
ATOM 6010 N N . THR D 2 220 ? 71.712 62.454 108.177 1.00 40.54 220 THR D N 1
ATOM 6011 C CA . THR D 2 220 ? 72.129 63.812 108.500 1.00 39.87 220 THR D CA 1
ATOM 6012 C C . THR D 2 220 ? 70.947 64.587 109.071 1.00 39.28 220 THR D C 1
ATOM 6013 O O . THR D 2 220 ? 69.795 64.176 108.919 1.00 39.10 220 THR D O 1
ATOM 6017 N N . GLU D 2 221 ? 71.232 65.707 109.728 1.00 38.57 221 GLU D N 1
ATOM 6018 C CA . GLU D 2 221 ? 70.186 66.506 110.357 1.00 37.92 221 GLU D CA 1
ATOM 6019 C C . GLU D 2 221 ? 69.275 67.173 109.328 1.00 37.24 221 GLU D C 1
ATOM 6020 O O . GLU D 2 221 ? 68.111 67.458 109.612 1.00 37.18 221 GLU D O 1
ATOM 6026 N N . GLU D 2 222 ? 69.806 67.409 108.131 1.00 36.29 222 GLU D N 1
ATOM 6027 C CA . GLU D 2 222 ? 69.007 67.948 107.034 1.00 35.50 222 GLU D CA 1
ATOM 6028 C C . GLU D 2 222 ? 68.119 66.873 106.412 1.00 34.74 222 GLU D C 1
ATOM 6029 O O . GLU D 2 222 ? 66.997 67.153 105.990 1.00 34.71 222 GLU D O 1
ATOM 6035 N N . GLU D 2 223 ? 68.633 65.648 106.350 1.00 33.71 223 GLU D N 1
ATOM 6036 C CA . GLU D 2 223 ? 67.864 64.516 105.840 1.00 32.71 223 GLU D CA 1
ATOM 6037 C C . GLU D 2 223 ? 66.692 64.188 106.760 1.00 32.04 223 GLU D C 1
ATOM 6038 O O . GLU D 2 223 ? 65.623 63.789 106.299 1.00 31.77 223 GLU D O 1
ATOM 6044 N N . ALA D 2 224 ? 66.904 64.356 108.062 1.00 31.12 224 ALA D N 1
ATOM 6045 C CA . ALA D 2 224 ? 65.852 64.126 109.046 1.00 30.36 224 ALA D CA 1
ATOM 6046 C C . ALA D 2 224 ? 64.759 65.184 108.936 1.00 29.79 224 ALA D C 1
ATOM 6047 O O . ALA D 2 224 ? 63.570 64.873 109.026 1.00 29.68 224 ALA D O 1
ATOM 6049 N N . ALA D 2 225 ? 65.169 66.432 108.732 1.00 29.00 225 ALA D N 1
ATOM 6050 C CA . ALA D 2 225 ? 64.227 67.533 108.568 1.00 28.43 225 ALA D CA 1
ATOM 6051 C C . ALA D 2 225 ? 63.415 67.380 107.283 1.00 27.87 225 ALA D C 1
ATOM 6052 O O . ALA D 2 225 ? 62.207 67.607 107.274 1.00 27.97 225 ALA D O 1
ATOM 6054 N N . SER D 2 226 ? 64.086 66.985 106.206 1.00 27.20 226 SER D N 1
ATOM 6055 C CA . SER D 2 226 ? 63.421 66.746 104.927 1.00 26.60 226 SER D CA 1
ATOM 6056 C C . SER D 2 226 ? 62.420 65.598 105.024 1.00 25.89 226 SER D C 1
ATOM 6057 O O . SER D 2 226 ? 61.357 65.635 104.405 1.00 25.53 226 SER D O 1
ATOM 6060 N N . THR D 2 227 ? 62.769 64.582 105.807 1.00 25.17 227 THR D N 1
ATOM 6061 C CA . THR D 2 227 ? 61.875 63.456 106.057 1.00 24.56 227 THR D CA 1
ATOM 6062 C C . THR D 2 227 ? 60.610 63.917 106.773 1.00 24.12 227 THR D C 1
ATOM 6063 O O . THR D 2 227 ? 59.499 63.551 106.387 1.00 23.98 227 THR D O 1
ATOM 6067 N N . CYS D 2 228 ? 60.786 64.737 107.807 1.00 23.50 2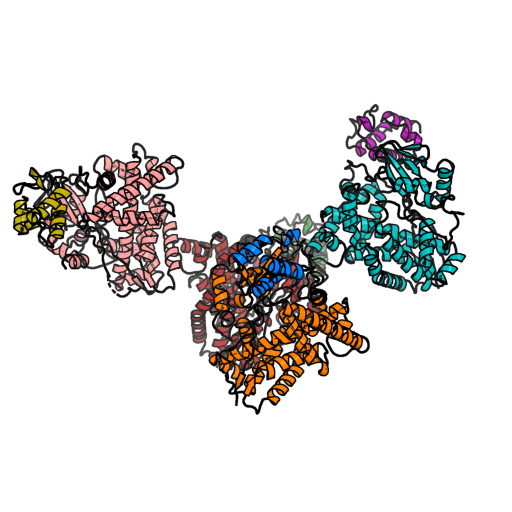28 CYS D N 1
ATOM 6068 C CA . CYS D 2 228 ? 59.665 65.248 108.588 1.00 23.03 228 CYS D CA 1
ATOM 6069 C C . CYS D 2 228 ? 58.717 66.085 107.736 1.00 22.33 228 CYS D C 1
ATOM 6070 O O . CYS D 2 228 ? 57.499 65.972 107.861 1.00 22.28 228 CYS D O 1
ATOM 6073 N N . ILE D 2 229 ? 59.284 66.927 106.877 1.00 21.56 229 ILE D N 1
ATOM 6074 C CA . ILE D 2 229 ? 58.489 67.749 105.967 1.00 20.81 229 ILE D CA 1
ATOM 6075 C C . ILE D 2 229 ? 57.682 66.884 104.995 1.00 20.39 229 ILE D C 1
ATOM 6076 O O . ILE D 2 229 ? 56.503 67.140 104.759 1.00 20.30 229 ILE D O 1
ATOM 6081 N N . LEU D 2 230 ? 58.317 65.849 104.454 1.00 19.94 230 LEU D N 1
ATOM 6082 C CA . LEU D 2 230 ? 57.630 64.904 103.576 1.00 19.36 230 LEU D CA 1
ATOM 6083 C C . LEU D 2 230 ? 56.442 64.257 104.285 1.00 19.29 230 LEU D C 1
ATOM 6084 O O . LEU D 2 230 ? 55.346 64.162 103.729 1.00 18.91 230 LEU D O 1
ATOM 6089 N N . LEU D 2 231 ? 56.666 63.823 105.521 1.00 19.17 231 LEU D N 1
ATOM 6090 C CA . LEU D 2 231 ? 55.637 63.141 106.292 1.00 19.45 231 LEU D CA 1
ATOM 6091 C C . LEU D 2 231 ? 54.511 64.090 106.694 1.00 19.62 231 LEU D C 1
ATOM 6092 O O . LEU D 2 231 ? 53.344 63.702 106.716 1.00 19.77 231 LEU D O 1
ATOM 6097 N N . ALA D 2 232 ? 54.865 65.335 106.998 1.00 19.92 232 ALA D N 1
ATOM 6098 C CA . ALA D 2 232 ? 53.873 66.347 107.359 1.00 20.44 232 ALA D CA 1
ATOM 6099 C C . ALA D 2 232 ? 52.943 66.662 106.191 1.00 20.59 232 ALA D C 1
ATOM 6100 O O . ALA D 2 232 ? 51.734 66.806 106.370 1.00 20.76 232 ALA D O 1
ATOM 6102 N N . ILE D 2 233 ? 53.513 66.772 104.995 1.00 20.86 233 ILE D N 1
ATOM 6103 C CA . ILE D 2 233 ? 52.729 67.063 103.800 1.00 21.03 233 ILE D CA 1
ATOM 6104 C C . ILE D 2 233 ? 51.770 65.919 103.470 1.00 21.12 233 ILE D C 1
ATOM 6105 O O . ILE D 2 233 ? 50.579 66.140 103.253 1.00 21.25 233 ILE D O 1
ATOM 6110 N N . ALA D 2 234 ? 52.293 64.697 103.453 1.00 21.30 234 ALA D N 1
ATOM 6111 C CA . ALA D 2 234 ? 51.490 63.523 103.119 1.00 21.57 234 ALA D CA 1
ATOM 6112 C C . ALA D 2 234 ? 50.335 63.331 104.098 1.00 21.96 234 ALA D C 1
ATOM 6113 O O . ALA D 2 234 ? 49.263 62.852 103.722 1.00 21.72 234 ALA D O 1
ATOM 6115 N N . GLY D 2 235 ? 50.561 63.711 105.353 1.00 22.43 235 GLY D N 1
ATOM 6116 C CA . GLY D 2 235 ? 49.550 63.574 106.395 1.00 23.09 235 GLY D CA 1
ATOM 6117 C C . GLY D 2 235 ? 48.540 64.707 106.414 1.00 23.55 235 GLY D C 1
ATOM 6118 O O . GLY D 2 235 ? 47.444 64.560 106.952 1.00 23.77 235 GLY D O 1
ATOM 6119 N N . HIS D 2 236 ? 48.908 65.840 105.824 1.00 23.99 236 HIS D N 1
ATOM 6120 C CA . HIS D 2 236 ? 48.038 67.015 105.804 1.00 24.46 236 HIS D CA 1
ATOM 6121 C C . HIS D 2 236 ? 47.220 67.129 104.518 1.00 24.67 236 HIS D C 1
ATOM 6122 O O . HIS D 2 236 ? 46.240 67.872 104.466 1.00 25.01 236 HIS D O 1
ATOM 6129 N N . GLU D 2 237 ? 47.634 66.416 103.477 1.00 24.73 237 GLU D N 1
ATOM 6130 C CA . GLU D 2 237 ? 47.026 66.589 102.161 1.00 24.87 237 GLU D CA 1
ATOM 6131 C C . GLU D 2 237 ? 46.285 65.346 101.673 1.00 24.77 237 GLU D C 1
ATOM 6132 O O . GLU D 2 237 ? 45.068 65.375 101.497 1.00 24.85 237 GLU D O 1
ATOM 6138 N N . THR D 2 238 ? 47.019 64.257 101.460 1.00 24.69 238 THR D N 1
ATOM 6139 C CA . THR D 2 238 ? 46.438 63.045 100.887 1.00 24.56 238 THR D CA 1
ATOM 6140 C C . THR D 2 238 ? 45.434 62.378 101.825 1.00 24.21 238 THR D C 1
ATOM 6141 O O . THR D 2 238 ? 44.391 61.895 101.386 1.00 24.05 238 THR D O 1
ATOM 6145 N N . THR D 2 239 ? 45.753 62.357 103.115 1.00 23.84 239 THR D N 1
ATOM 6146 C CA . THR D 2 239 ? 44.873 61.759 104.116 1.00 23.46 239 THR D CA 1
ATOM 6147 C C . THR D 2 239 ? 43.533 62.492 104.187 1.00 23.06 239 THR D C 1
ATOM 6148 O O . THR D 2 239 ? 42.473 61.866 104.246 1.00 22.98 239 THR D O 1
ATOM 6152 N N . VAL D 2 240 ? 43.592 63.820 104.174 1.00 22.62 240 VAL D N 1
ATOM 6153 C CA . VAL D 2 240 ? 42.390 64.647 104.143 1.00 22.11 240 VAL D CA 1
ATOM 6154 C C . VAL D 2 240 ? 41.575 64.356 102.887 1.00 21.77 240 VAL D C 1
ATOM 6155 O O . VAL D 2 240 ? 40.350 64.244 102.942 1.00 21.62 240 VAL D O 1
ATOM 6159 N N . ASN D 2 241 ? 42.269 64.222 101.761 1.00 21.42 241 ASN D N 1
ATOM 6160 C CA . ASN D 2 241 ? 41.632 63.870 100.497 1.00 21.04 241 ASN D CA 1
ATOM 6161 C C . ASN D 2 241 ? 40.884 62.545 100.577 1.00 20.48 241 ASN D C 1
ATOM 6162 O O . ASN D 2 241 ? 39.759 62.431 100.096 1.00 20.52 241 ASN D O 1
ATOM 6167 N N . LEU D 2 242 ? 41.518 61.543 101.182 1.00 20.01 242 LEU D N 1
ATOM 6168 C CA . LEU D 2 242 ? 40.906 60.224 101.321 1.00 19.54 242 LEU D CA 1
ATOM 6169 C C . LEU D 2 242 ? 39.607 60.299 102.115 1.00 19.38 242 LEU D C 1
ATOM 6170 O O . LEU D 2 242 ? 38.581 59.768 101.690 1.00 19.15 242 LEU D O 1
ATOM 6175 N N . ILE D 2 243 ? 39.655 60.961 103.266 1.00 19.23 243 ILE D N 1
ATOM 6176 C CA . ILE D 2 243 ? 38.474 61.100 104.111 1.00 19.26 243 ILE D CA 1
ATOM 6177 C C . ILE D 2 243 ? 37.348 61.841 103.385 1.00 19.34 243 ILE D C 1
ATOM 6178 O O . ILE D 2 243 ? 36.225 61.345 103.301 1.00 19.50 243 ILE D O 1
ATOM 6183 N N . SER D 2 244 ? 37.664 63.004 102.824 1.00 19.60 244 SER D N 1
ATOM 6184 C CA . SER D 2 244 ? 36.656 63.832 102.162 1.00 19.96 244 SER D CA 1
ATOM 6185 C C . SER D 2 244 ? 36.100 63.189 100.888 1.00 20.12 244 SER D C 1
ATOM 6186 O O . SER D 2 244 ? 34.891 63.230 100.643 1.00 19.97 244 SER D O 1
ATOM 6189 N N . ASN D 2 245 ? 36.978 62.591 100.086 1.00 20.03 245 ASN D N 1
ATOM 6190 C CA . ASN D 2 245 ? 36.546 61.895 98.874 1.00 20.40 245 ASN D CA 1
ATOM 6191 C C . ASN D 2 245 ? 35.616 60.733 99.187 1.00 20.57 245 ASN D C 1
ATOM 6192 O O . ASN D 2 245 ? 34.654 60.485 98.461 1.00 20.47 245 ASN D O 1
ATOM 6197 N N . SER D 2 246 ? 35.913 60.022 100.271 1.00 20.89 246 SER D N 1
ATOM 6198 C CA . SER D 2 246 ? 35.127 58.863 100.669 1.00 21.41 246 SER D CA 1
ATOM 6199 C C . SER D 2 246 ? 33.732 59.270 101.123 1.00 21.73 246 SER D C 1
ATOM 6200 O O . SER D 2 246 ? 32.750 58.599 100.810 1.00 21.51 246 SER D O 1
ATOM 6203 N N . VAL D 2 247 ? 33.654 60.372 101.864 1.00 22.19 247 VAL D N 1
ATOM 6204 C CA . VAL D 2 247 ? 32.376 60.889 102.341 1.00 22.74 247 VAL D CA 1
ATOM 6205 C C . VAL D 2 247 ? 31.481 61.321 101.180 1.00 23.14 247 VAL D C 1
ATOM 6206 O O . VAL D 2 247 ? 30.302 60.972 101.134 1.00 23.10 247 VAL D O 1
ATOM 6210 N N . LEU D 2 248 ? 32.046 62.073 100.242 1.00 23.85 248 LEU D N 1
ATOM 6211 C CA . LEU D 2 248 ? 31.296 62.509 99.067 1.00 24.65 248 LEU D CA 1
ATOM 6212 C C . LEU D 2 248 ? 30.863 61.308 98.232 1.00 25.23 248 LEU D C 1
ATOM 6213 O O . LEU D 2 248 ? 29.724 61.239 97.769 1.00 25.32 248 LEU D O 1
ATOM 6218 N N . CYS D 2 249 ? 31.774 60.355 98.063 1.00 26.19 249 CYS D N 1
ATOM 6219 C CA . CYS D 2 249 ? 31.505 59.167 97.264 1.00 26.57 249 CYS D CA 1
ATOM 6220 C C . CYS D 2 249 ? 30.349 58.351 97.840 1.00 26.82 249 CYS D C 1
ATOM 6221 O O . CYS D 2 249 ? 29.495 57.864 97.100 1.00 26.71 249 CYS D O 1
ATOM 6224 N N . LEU D 2 250 ? 30.324 58.211 99.162 1.00 27.03 250 LEU D N 1
ATOM 6225 C CA . LEU D 2 250 ? 29.275 57.448 99.830 1.00 27.33 250 LEU D CA 1
ATOM 6226 C C . LEU D 2 250 ? 27.923 58.157 99.768 1.00 27.62 250 LEU D C 1
ATOM 6227 O O . LEU D 2 250 ? 26.883 57.515 99.628 1.00 27.67 250 LEU D O 1
ATOM 6232 N N . LEU D 2 251 ? 27.946 59.483 99.862 1.00 27.88 251 LEU D N 1
ATOM 6233 C CA . LEU D 2 251 ? 26.721 60.275 99.805 1.00 28.23 251 LEU D CA 1
ATOM 6234 C C . LEU D 2 251 ? 26.171 60.366 98.384 1.00 28.57 251 LEU D C 1
ATOM 6235 O O . LEU D 2 251 ? 24.970 60.544 98.186 1.00 28.66 251 LEU D O 1
ATOM 6240 N N . GLN D 2 252 ? 27.054 60.234 97.399 1.00 28.98 252 GLN D N 1
ATOM 6241 C CA . GLN D 2 252 ? 26.644 60.232 95.997 1.00 29.42 252 GLN D CA 1
ATOM 6242 C C . GLN D 2 252 ? 26.102 58.871 95.576 1.00 29.49 252 GLN D C 1
ATOM 6243 O O . GLN D 2 252 ? 25.469 58.741 94.527 1.00 29.48 252 GLN D O 1
ATOM 6249 N N . HIS D 2 253 ? 26.361 57.858 96.395 1.00 29.61 253 HIS D N 1
ATOM 6250 C CA . HIS D 2 253 ? 25.811 56.527 96.173 1.00 29.76 253 HIS D CA 1
ATOM 6251 C C . HIS D 2 253 ? 25.073 56.049 97.420 1.00 29.84 253 HIS D C 1
ATOM 6252 O O . HIS D 2 253 ? 25.588 55.218 98.169 1.00 29.75 253 HIS D O 1
ATOM 6259 N N . PRO D 2 254 ? 23.854 56.574 97.642 1.00 29.99 254 PRO D N 1
ATOM 6260 C CA . PRO D 2 254 ? 23.088 56.351 98.869 1.00 30.15 254 PRO D CA 1
ATOM 6261 C C . PRO D 2 254 ? 22.862 54.871 99.163 1.00 30.21 254 PRO D C 1
ATOM 6262 O O . PRO D 2 254 ? 22.783 54.477 100.327 1.00 30.25 254 PRO D O 1
ATOM 6266 N N . GLU D 2 255 ? 22.761 54.064 98.112 1.00 30.29 255 GLU D N 1
ATOM 6267 C CA . GLU D 2 255 ? 22.541 52.629 98.263 1.00 30.44 255 GLU D CA 1
ATOM 6268 C C . GLU D 2 255 ? 23.723 51.951 98.958 1.00 30.34 255 GLU D C 1
ATOM 6269 O O . GLU D 2 255 ? 23.545 51.011 99.733 1.00 30.29 255 GLU D O 1
ATOM 6275 N N . GLN D 2 256 ? 24.926 52.445 98.683 1.00 30.23 256 GLN D N 1
ATOM 6276 C CA . GLN D 2 256 ? 26.137 51.904 99.289 1.00 30.10 256 GLN D CA 1
ATOM 6277 C C . GLN D 2 256 ? 26.292 52.406 100.720 1.00 29.93 256 GLN D C 1
ATOM 6278 O O . GLN D 2 256 ? 26.737 51.672 101.601 1.00 29.93 256 GLN D O 1
ATOM 6284 N N . LEU D 2 257 ? 25.912 53.661 100.941 1.00 29.80 257 LEU D N 1
ATOM 6285 C CA . LEU D 2 257 ? 26.043 54.293 102.250 1.00 29.75 257 LEU D CA 1
ATOM 6286 C C . LEU D 2 257 ? 25.164 53.621 103.304 1.00 29.62 257 LEU D C 1
ATOM 6287 O O . LEU D 2 257 ? 25.613 53.362 104.422 1.00 29.46 257 LEU D O 1
ATOM 6292 N N . LEU D 2 258 ? 23.912 53.348 102.945 1.00 29.50 258 LEU D N 1
ATOM 6293 C CA . LEU D 2 258 ? 22.988 52.659 103.842 1.00 29.46 258 LEU D CA 1
ATOM 6294 C C . LEU D 2 258 ? 23.507 51.264 104.182 1.00 29.24 258 LEU D C 1
ATOM 6295 O O . LEU D 2 258 ? 23.383 50.803 105.317 1.00 29.17 258 LEU D O 1
ATOM 6300 N N . LYS D 2 259 ? 24.095 50.605 103.189 1.00 29.03 259 LYS D N 1
ATOM 6301 C CA . LYS D 2 259 ? 24.702 49.293 103.380 1.00 28.85 259 LYS D CA 1
ATOM 6302 C C . LYS D 2 259 ? 25.817 49.350 104.425 1.00 28.58 259 LYS D C 1
ATOM 6303 O O . LYS D 2 259 ? 25.883 48.508 105.322 1.00 28.53 259 LYS D O 1
ATOM 6309 N N . LEU D 2 260 ? 26.679 50.356 104.312 1.00 28.24 260 LEU D N 1
ATOM 6310 C CA . LEU D 2 260 ? 27.768 50.547 105.265 1.00 27.99 260 LEU D CA 1
ATOM 6311 C C . LEU D 2 260 ? 27.244 50.904 106.656 1.00 28.04 260 LEU D C 1
ATOM 6312 O O . LEU D 2 260 ? 27.758 50.419 107.664 1.00 27.77 260 LEU D O 1
ATOM 6317 N N . ARG D 2 261 ? 26.216 51.748 106.701 1.00 28.24 261 ARG D N 1
ATOM 6318 C CA . ARG D 2 261 ? 25.587 52.133 107.964 1.00 28.52 261 ARG D CA 1
ATOM 6319 C C . ARG D 2 261 ? 25.190 50.914 108.788 1.00 28.44 261 ARG D C 1
ATOM 6320 O O . ARG D 2 261 ? 25.481 50.838 109.983 1.00 28.47 261 ARG D O 1
ATOM 6328 N N . GLU D 2 262 ? 24.527 49.963 108.138 1.00 28.35 262 GLU D N 1
ATOM 6329 C CA . GLU D 2 262 ? 23.946 48.816 108.825 1.00 28.55 262 GLU D CA 1
ATOM 6330 C C . GLU D 2 262 ? 24.979 47.725 109.096 1.00 28.04 262 GLU D C 1
ATOM 6331 O O . GLU D 2 262 ? 24.760 46.845 109.928 1.00 28.26 262 GLU D O 1
ATOM 6337 N N . ASN D 2 263 ? 26.103 47.786 108.389 1.00 27.45 263 ASN D N 1
ATOM 6338 C CA . ASN D 2 263 ? 27.198 46.850 108.618 1.00 26.81 263 ASN D CA 1
ATOM 6339 C C . ASN D 2 263 ? 28.550 47.554 108.648 1.00 26.14 263 ASN D C 1
ATOM 6340 O O . ASN D 2 263 ? 29.241 47.617 107.632 1.00 26.08 263 ASN D O 1
ATOM 6345 N N . PRO D 2 264 ? 28.923 48.097 109.818 1.00 25.50 264 PRO D N 1
ATOM 6346 C CA . PRO D 2 264 ? 30.174 48.833 110.004 1.00 24.85 264 PRO D CA 1
ATOM 6347 C C . PRO D 2 264 ? 31.419 47.987 109.740 1.00 24.22 264 PRO D C 1
ATOM 6348 O O . PRO D 2 264 ? 32.495 48.536 109.518 1.00 24.01 264 PRO D O 1
ATOM 6352 N N . ASP D 2 265 ? 31.273 46.666 109.770 1.00 23.45 265 ASP D N 1
ATOM 6353 C CA . ASP D 2 265 ? 32.392 45.772 109.475 1.00 22.79 265 ASP D CA 1
ATOM 6354 C C . ASP D 2 265 ? 32.736 45.758 107.986 1.00 22.05 265 ASP D C 1
ATOM 6355 O O . ASP D 2 265 ? 33.742 45.176 107.578 1.00 21.80 265 ASP D O 1
ATOM 6360 N N . LEU D 2 266 ? 31.899 46.404 107.180 1.00 21.21 266 LEU D N 1
ATOM 6361 C CA . LEU D 2 266 ? 32.180 46.568 105.758 1.00 20.57 266 LEU D CA 1
ATOM 6362 C C . LEU D 2 266 ? 33.138 47.730 105.507 1.00 19.90 266 LEU D C 1
ATOM 6363 O O . LEU D 2 266 ? 33.488 48.015 104.364 1.00 19.79 266 LEU D O 1
ATOM 6368 N N . ILE D 2 267 ? 33.560 48.398 106.578 1.00 19.04 267 ILE D N 1
ATOM 6369 C CA . ILE D 2 267 ? 34.380 49.602 106.453 1.00 18.38 267 ILE D CA 1
ATOM 6370 C C . ILE D 2 267 ? 35.707 49.328 105.740 1.00 18.05 267 ILE D C 1
ATOM 6371 O O . ILE D 2 267 ? 36.180 50.152 104.958 1.00 17.88 267 ILE D O 1
ATOM 6376 N N . GLY D 2 268 ? 36.289 48.160 105.995 1.00 17.78 268 GLY D N 1
ATOM 6377 C CA . GLY D 2 268 ? 37.545 47.776 105.355 1.00 17.40 268 GLY D CA 1
ATOM 6378 C C . GLY D 2 268 ? 37.444 47.742 103.841 1.00 17.31 268 GLY D C 1
ATOM 6379 O O . GLY D 2 268 ? 38.195 48.424 103.144 1.00 17.22 268 GLY D O 1
ATOM 6380 N N . THR D 2 269 ? 36.503 46.955 103.330 1.00 16.97 269 THR D N 1
ATOM 6381 C CA . THR D 2 269 ? 36.336 46.808 101.887 1.00 17.04 269 THR D CA 1
ATOM 6382 C C . THR D 2 269 ? 35.806 48.088 101.238 1.00 16.69 269 THR D C 1
ATOM 6383 O O . THR D 2 269 ? 36.094 48.366 100.074 1.00 16.54 269 THR D O 1
ATOM 6387 N N . ALA D 2 270 ? 35.045 48.870 102.000 1.00 16.26 270 ALA D N 1
ATOM 6388 C CA . ALA D 2 270 ? 34.494 50.127 101.501 1.00 15.86 270 ALA D CA 1
ATOM 6389 C C . ALA D 2 270 ? 35.579 51.180 101.302 1.00 15.57 270 ALA D C 1
ATOM 6390 O O . ALA D 2 270 ? 35.587 51.891 100.298 1.00 15.42 270 ALA D O 1
ATOM 6392 N N . VAL D 2 271 ? 36.492 51.278 102.264 1.00 15.45 271 VAL D N 1
ATOM 6393 C CA . VAL D 2 271 ? 37.603 52.223 102.175 1.00 15.14 271 VAL D CA 1
ATOM 6394 C C . VAL D 2 271 ? 38.526 51.872 101.004 1.00 15.23 271 VAL D C 1
ATOM 6395 O O . VAL D 2 271 ? 39.046 52.756 100.326 1.00 15.01 271 VAL D O 1
ATOM 6399 N N . GLU D 2 272 ? 38.686 50.579 100.740 1.00 15.09 272 GLU D N 1
ATOM 6400 C CA . GLU D 2 272 ? 39.492 50.130 99.608 1.00 15.33 272 GLU D CA 1
ATOM 6401 C C . GLU D 2 272 ? 38.867 50.533 98.269 1.00 15.26 272 GLU D C 1
ATOM 6402 O O . GLU D 2 272 ? 39.575 50.926 97.340 1.00 15.20 272 GLU D O 1
ATOM 6408 N N . GLU D 2 273 ? 37.542 50.456 98.183 1.00 15.20 273 GLU D N 1
ATOM 6409 C CA . GLU D 2 273 ? 36.835 50.861 96.968 1.00 15.27 273 GLU D CA 1
ATOM 6410 C C . GLU D 2 273 ? 36.799 52.381 96.810 1.00 14.93 273 GLU D C 1
ATOM 6411 O O . GLU D 2 273 ? 36.802 52.893 95.692 1.00 15.03 273 GLU D O 1
ATOM 6417 N N . CYS D 2 274 ? 36.782 53.100 97.930 1.00 14.45 274 CYS D N 1
ATOM 6418 C CA . CYS D 2 274 ? 36.933 54.552 97.898 1.00 14.07 274 CYS D CA 1
ATOM 6419 C C . CYS D 2 274 ? 38.310 54.932 97.363 1.00 13.73 274 CYS D C 1
ATOM 6420 O O . CYS D 2 274 ? 38.450 55.880 96.588 1.00 13.46 274 CYS D O 1
ATOM 6423 N N . LEU D 2 275 ? 39.323 54.182 97.785 1.00 13.51 275 LEU D N 1
ATOM 6424 C CA . LEU D 2 275 ? 40.681 54.369 97.288 1.00 13.39 275 LEU D CA 1
ATOM 6425 C C . LEU D 2 275 ? 40.786 54.108 95.784 1.00 13.53 275 LEU D C 1
ATOM 6426 O O . LEU D 2 275 ? 41.448 54.855 95.066 1.00 13.57 275 LEU D O 1
ATOM 6431 N N . ARG D 2 276 ? 40.137 53.047 95.314 1.00 13.74 276 ARG D N 1
ATOM 6432 C CA . ARG D 2 276 ? 40.162 52.713 93.890 1.00 14.26 276 ARG D CA 1
ATOM 6433 C C . ARG D 2 276 ? 39.392 53.730 93.047 1.00 14.64 276 ARG D C 1
ATOM 6434 O O . ARG D 2 276 ? 39.845 54.128 91.974 1.00 14.76 276 ARG D O 1
ATOM 6442 N N . TYR D 2 277 ? 38.236 54.155 93.546 1.00 15.40 277 TYR D N 1
ATOM 6443 C CA . TYR D 2 277 ? 37.273 54.904 92.740 1.00 16.24 277 TYR D CA 1
ATOM 6444 C C . TYR D 2 277 ? 37.601 56.392 92.642 1.00 16.52 277 TYR D C 1
ATOM 6445 O O . TYR D 2 277 ? 37.451 57.002 91.580 1.00 16.53 277 TYR D O 1
ATOM 6454 N N . GLU D 2 278 ? 38.022 56.979 93.758 1.00 16.76 278 GLU D N 1
ATOM 6455 C CA . GLU D 2 278 ? 38.446 58.375 93.780 1.00 17.09 278 GLU D CA 1
ATOM 6456 C C . GLU D 2 278 ? 39.811 58.508 94.445 1.00 17.15 278 GLU D C 1
ATOM 6457 O O . GLU D 2 278 ? 39.924 59.016 95.560 1.00 17.09 278 GLU D O 1
ATOM 6463 N N . SER D 2 279 ? 40.844 58.047 93.747 1.00 17.02 279 SER D N 1
ATOM 6464 C CA . SER D 2 279 ? 42.186 57.966 94.309 1.00 17.06 279 SER D CA 1
ATOM 6465 C C . SER D 2 279 ? 42.732 59.348 94.656 1.00 17.08 279 SER D C 1
ATOM 6466 O O . SER D 2 279 ? 42.809 60.222 93.795 1.00 17.01 279 SER D O 1
ATOM 6469 N N . PRO D 2 280 ? 43.095 59.552 95.932 1.00 17.13 280 PRO D N 1
ATOM 6470 C CA . PRO D 2 280 ? 43.643 60.821 96.405 1.00 17.07 280 PRO D CA 1
ATOM 6471 C C . PRO D 2 280 ? 44.846 61.278 95.583 1.00 17.03 280 PRO D C 1
ATOM 6472 O O . PRO D 2 280 ? 44.984 62.466 95.304 1.00 17.00 280 PRO D O 1
ATOM 6476 N N . THR D 2 281 ? 45.707 60.336 95.203 1.00 16.94 281 THR D N 1
ATOM 6477 C CA . THR D 2 281 ? 46.833 60.635 94.323 1.00 17.05 281 THR D CA 1
ATOM 6478 C C . THR D 2 281 ? 46.543 60.149 92.906 1.00 16.84 281 THR D C 1
ATOM 6479 O O . THR D 2 281 ? 46.352 58.955 92.676 1.00 16.86 281 THR D O 1
ATOM 6483 N N . GLN D 2 282 ? 46.504 61.081 91.960 1.00 16.84 282 GLN D N 1
ATOM 6484 C CA . GLN D 2 282 ? 46.111 60.757 90.592 1.00 16.80 282 GLN D CA 1
ATOM 6485 C C . GLN D 2 282 ? 47.307 60.448 89.694 1.00 17.18 282 GLN D C 1
ATOM 6486 O O . GLN D 2 282 ? 47.154 59.825 88.644 1.00 17.13 282 GLN D O 1
ATOM 6492 N N . MET D 2 283 ? 48.493 60.885 90.109 1.00 17.39 283 MET D N 1
ATOM 6493 C CA . MET D 2 283 ? 49.679 60.769 89.265 1.00 18.26 283 MET D CA 1
ATOM 6494 C C . MET D 2 283 ? 50.967 60.609 90.067 1.00 17.65 283 MET D C 1
ATOM 6495 O O . MET D 2 283 ? 51.153 61.251 91.102 1.00 17.34 283 MET D O 1
ATOM 6500 N N . THR D 2 284 ? 51.848 59.740 89.583 1.00 17.17 284 THR D N 1
ATOM 6501 C CA . THR D 2 284 ? 53.263 59.813 89.926 1.00 16.86 284 THR D CA 1
ATOM 6502 C C . THR D 2 284 ? 54.101 59.699 88.653 1.00 16.88 284 THR D C 1
ATOM 6503 O O . THR D 2 284 ? 53.556 59.542 87.560 1.00 16.65 284 THR D O 1
ATOM 6507 N N . ALA D 2 285 ? 55.419 59.797 88.789 1.00 17.04 285 ALA D N 1
ATOM 6508 C CA . ALA D 2 285 ? 56.280 59.941 87.618 1.00 17.19 285 ALA D CA 1
ATOM 6509 C C . ALA D 2 285 ? 57.597 59.177 87.729 1.00 17.43 285 ALA D C 1
ATOM 6510 O O . ALA D 2 285 ? 58.126 58.973 88.825 1.00 17.18 285 ALA D O 1
ATOM 6512 N N . ARG D 2 286 ? 58.123 58.770 86.576 1.00 17.62 286 ARG D N 1
ATOM 6513 C CA . ARG D 2 286 ? 59.432 58.131 86.498 1.00 18.06 286 ARG D CA 1
ATOM 6514 C C . ARG D 2 286 ? 60.203 58.669 85.293 1.00 18.80 286 ARG D C 1
ATOM 6515 O O . ARG D 2 286 ? 59.615 59.258 84.385 1.00 18.57 286 ARG D O 1
ATOM 6523 N N . VAL D 2 287 ? 61.518 58.465 85.292 1.00 19.71 287 VAL D N 1
ATOM 6524 C CA . VAL D 2 287 ? 62.336 58.721 84.109 1.00 20.71 287 VAL D CA 1
ATOM 6525 C C . VAL D 2 287 ? 63.108 57.463 83.700 1.00 21.32 287 VAL D C 1
ATOM 6526 O O . VAL D 2 287 ? 63.651 56.753 84.547 1.00 21.40 287 VAL D O 1
ATOM 6530 N N . ALA D 2 288 ? 63.128 57.179 82.401 1.00 22.19 288 ALA D N 1
ATOM 6531 C CA . ALA D 2 288 ? 63.834 56.011 81.883 1.00 23.22 288 ALA D CA 1
ATOM 6532 C C . ALA D 2 288 ? 65.346 56.221 81.901 1.00 23.97 288 ALA D C 1
ATOM 6533 O O . ALA D 2 288 ? 65.862 57.146 81.272 1.00 24.04 288 ALA D O 1
ATOM 6535 N N . SER D 2 289 ? 66.049 55.355 82.626 1.00 24.98 289 SER D N 1
ATOM 6536 C CA . SER D 2 289 ? 67.502 55.446 82.746 1.00 26.03 289 SER D CA 1
ATOM 6537 C C . SER D 2 289 ? 68.203 54.827 81.539 1.00 26.77 289 SER D C 1
ATOM 6538 O O . SER D 2 289 ? 69.411 54.989 81.361 1.00 26.96 289 SER D O 1
ATOM 6541 N N . GLU D 2 290 ? 67.436 54.108 80.726 1.00 27.57 290 GLU D N 1
ATOM 6542 C CA . GLU D 2 290 ? 67.944 53.495 79.503 1.00 28.50 290 GLU D CA 1
ATOM 6543 C C . GLU D 2 290 ? 66.780 53.172 78.573 1.00 28.76 290 GLU D C 1
ATOM 6544 O O . GLU D 2 290 ? 65.619 53.327 78.951 1.00 28.66 290 GLU D O 1
ATOM 6550 N N . ASP D 2 291 ? 67.092 52.739 77.354 1.00 29.33 291 ASP D N 1
ATOM 6551 C CA . ASP D 2 291 ? 66.066 52.306 76.411 1.00 29.77 291 ASP D CA 1
ATOM 6552 C C . ASP D 2 291 ? 65.339 51.077 76.947 1.00 30.04 291 ASP D C 1
ATOM 6553 O O . ASP D 2 291 ? 65.968 50.075 77.289 1.00 30.09 291 ASP D O 1
ATOM 6558 N N . ILE D 2 292 ? 64.014 51.161 77.028 1.00 30.27 292 ILE D N 1
ATOM 6559 C CA . ILE D 2 292 ? 63.212 50.088 77.609 1.00 30.51 292 ILE D CA 1
ATOM 6560 C C . ILE D 2 292 ? 62.042 49.705 76.704 1.00 30.70 292 ILE D C 1
ATOM 6561 O O . ILE D 2 292 ? 61.258 50.559 76.290 1.00 30.74 292 ILE D O 1
ATOM 6566 N N . ASP D 2 293 ? 61.941 48.416 76.391 1.00 30.87 293 ASP D N 1
ATOM 6567 C CA . ASP D 2 293 ? 60.838 47.901 75.589 1.00 31.12 293 ASP D CA 1
ATOM 6568 C C . ASP D 2 293 ? 59.705 47.405 76.482 1.00 31.14 293 ASP D C 1
ATOM 6569 O O . ASP D 2 293 ? 59.919 46.577 77.368 1.00 31.13 293 ASP D O 1
ATOM 6574 N N . ILE D 2 294 ? 58.500 47.913 76.241 1.00 31.28 294 ILE D N 1
ATOM 6575 C CA . ILE D 2 294 ? 57.330 47.518 77.020 1.00 31.48 294 ILE D CA 1
ATOM 6576 C C . ILE D 2 294 ? 56.038 47.718 76.230 1.00 31.59 294 ILE D C 1
ATOM 6577 O O . ILE D 2 294 ? 55.833 48.764 75.616 1.00 31.69 294 ILE D O 1
ATOM 6582 N N . CYS D 2 295 ? 55.184 46.698 76.232 1.00 31.82 295 CYS D N 1
ATOM 6583 C CA . CYS D 2 295 ? 53.861 46.792 75.617 1.00 31.81 295 CYS D CA 1
ATOM 6584 C C . CYS D 2 295 ? 53.922 47.309 74.179 1.00 31.79 295 CYS D C 1
ATOM 6585 O O . CYS D 2 295 ? 53.132 48.166 73.783 1.00 31.91 295 CYS D O 1
ATOM 6588 N N . GLY D 2 296 ? 54.876 46.798 73.408 1.00 31.60 296 GLY D N 1
ATOM 6589 C CA . GLY D 2 296 ? 54.941 47.087 71.978 1.00 31.48 296 GLY D CA 1
ATOM 6590 C C . GLY D 2 296 ? 55.571 48.423 71.622 1.00 31.26 296 GLY D C 1
ATOM 6591 O O . GLY D 2 296 ? 55.721 48.747 70.444 1.00 31.33 296 GLY D O 1
ATOM 6592 N N . VAL D 2 297 ? 55.936 49.204 72.634 1.00 31.09 297 VAL D N 1
ATOM 6593 C CA . VAL D 2 297 ? 56.602 50.485 72.401 1.00 30.71 297 VAL D CA 1
ATOM 6594 C C . VAL D 2 297 ? 58.002 50.502 73.009 1.00 30.50 297 VAL D C 1
ATOM 6595 O O . VAL D 2 297 ? 58.360 49.623 73.793 1.00 30.41 297 VAL D O 1
ATOM 6599 N N . THR D 2 298 ? 58.793 51.503 72.633 1.00 30.20 298 THR D N 1
ATOM 6600 C CA . THR D 2 298 ? 60.121 51.687 73.205 1.00 29.93 298 THR D CA 1
ATOM 6601 C C . THR D 2 298 ? 60.237 53.053 73.874 1.00 29.73 298 THR D C 1
ATOM 6602 O O . THR D 2 298 ? 60.123 54.089 73.219 1.00 29.68 298 THR D O 1
ATOM 6606 N N . ILE D 2 299 ? 60.442 53.046 75.187 1.00 29.42 299 ILE D N 1
ATOM 6607 C CA . ILE D 2 299 ? 60.696 54.274 75.925 1.00 29.09 299 ILE D CA 1
ATOM 6608 C C . ILE D 2 299 ? 62.194 54.547 75.970 1.00 28.89 299 ILE D C 1
ATOM 6609 O O . ILE D 2 299 ? 62.960 53.769 76.539 1.00 28.78 299 ILE D O 1
ATOM 6614 N N . ARG D 2 300 ? 62.608 55.649 75.351 1.00 28.68 300 ARG D N 1
ATOM 6615 C CA . ARG D 2 300 ? 64.026 55.947 75.181 1.00 28.48 300 ARG D CA 1
ATOM 6616 C C . ARG D 2 300 ? 64.630 56.541 76.446 1.00 28.22 300 ARG D C 1
ATOM 6617 O O . ARG D 2 300 ? 63.937 57.186 77.232 1.00 28.19 300 ARG D O 1
ATOM 6625 N N . GLN D 2 301 ? 65.928 56.322 76.632 1.00 27.71 301 GLN D N 1
ATOM 6626 C CA . GLN D 2 301 ? 66.651 56.897 77.758 1.00 27.38 301 GLN D CA 1
ATOM 6627 C C . GLN D 2 301 ? 66.402 58.400 77.854 1.00 26.73 301 GLN D C 1
ATOM 6628 O O . GLN D 2 301 ? 66.591 59.133 76.882 1.00 26.78 301 GLN D O 1
ATOM 6634 N N . GLY D 2 302 ? 65.954 58.849 79.023 1.00 25.92 302 GLY D N 1
ATOM 6635 C CA . GLY D 2 302 ? 65.770 60.275 79.278 1.00 24.74 302 GLY D CA 1
ATOM 6636 C C . GLY D 2 302 ? 64.327 60.747 79.221 1.00 23.80 302 GLY D C 1
ATOM 6637 O O . GLY D 2 302 ? 64.002 61.824 79.722 1.00 23.74 302 GLY D O 1
ATOM 6638 N N . GLU D 2 303 ? 63.460 59.948 78.608 1.00 22.86 303 GLU D N 1
ATOM 6639 C CA . GLU D 2 303 ? 62.059 60.331 78.433 1.00 22.08 303 GLU D CA 1
ATOM 6640 C C . GLU D 2 303 ? 61.254 60.177 79.724 1.00 21.32 303 GLU D C 1
ATOM 6641 O O . GLU D 2 303 ? 61.543 59.309 80.548 1.00 21.08 303 GLU D O 1
ATOM 6647 N N . GLN D 2 304 ? 60.252 61.035 79.896 1.00 20.46 304 GLN D N 1
ATOM 6648 C CA . GLN D 2 304 ? 59.457 61.057 81.123 1.00 19.56 304 GLN D CA 1
ATOM 6649 C C . GLN D 2 304 ? 58.255 60.129 81.020 1.00 18.80 304 GLN D C 1
ATOM 6650 O O . GLN D 2 304 ? 57.634 60.013 79.963 1.00 18.57 304 GLN D O 1
ATOM 6656 N N . VAL D 2 305 ? 57.928 59.474 82.127 1.00 18.02 305 VAL D N 1
ATOM 6657 C CA . VAL D 2 305 ? 56.809 58.543 82.168 1.00 17.12 305 VAL D CA 1
ATOM 6658 C C . VAL D 2 305 ? 55.839 58.948 83.270 1.00 16.87 305 VAL D C 1
ATOM 6659 O O . VAL D 2 305 ? 56.219 59.051 84.437 1.00 16.45 305 VAL D O 1
ATOM 6663 N N . TYR D 2 306 ? 54.588 59.186 82.892 1.00 16.25 306 TYR D N 1
ATOM 6664 C CA . TYR D 2 306 ? 53.586 59.653 83.839 1.00 15.92 306 TYR D CA 1
ATOM 6665 C C . TYR D 2 306 ? 52.510 58.610 84.074 1.00 15.73 306 TYR D C 1
ATOM 6666 O O . TYR D 2 306 ? 51.743 58.267 83.171 1.00 15.67 306 TYR D O 1
ATOM 6675 N N . LEU D 2 307 ? 52.482 58.081 85.291 1.00 15.26 307 LEU D N 1
ATOM 6676 C CA . LEU D 2 307 ? 51.584 56.992 85.625 1.00 15.14 307 LEU D CA 1
ATOM 6677 C C . LEU D 2 307 ? 50.317 57.517 86.278 1.00 14.95 307 LEU D C 1
ATOM 6678 O O . LEU D 2 307 ? 50.358 58.100 87.363 1.00 14.60 307 LEU D O 1
ATOM 6683 N N . LEU D 2 308 ? 49.194 57.324 85.596 1.00 14.44 308 LEU D N 1
ATOM 6684 C CA . LEU D 2 308 ? 47.914 57.820 86.070 1.00 14.44 308 LEU D CA 1
ATOM 6685 C C . LEU D 2 308 ? 47.213 56.744 86.885 1.00 14.31 308 LEU D C 1
ATOM 6686 O O . LEU D 2 308 ? 46.501 55.895 86.339 1.00 14.07 308 LEU D O 1
ATOM 6691 N N . LEU D 2 309 ? 47.448 56.771 88.194 1.00 13.89 309 LEU D N 1
ATOM 6692 C CA . LEU D 2 309 ? 46.988 55.717 89.090 1.00 13.79 309 LEU D CA 1
ATOM 6693 C C . LEU D 2 309 ? 45.467 55.606 89.089 1.00 13.73 309 LEU D C 1
ATOM 6694 O O . LEU D 2 309 ? 44.917 54.507 89.125 1.00 13.55 309 LEU D O 1
ATOM 6699 N N . GLY D 2 310 ? 44.793 56.749 89.043 1.00 13.92 310 GLY D N 1
ATOM 6700 C CA . GLY D 2 310 ? 43.339 56.773 88.957 1.00 14.15 310 GLY D CA 1
ATOM 6701 C C . GLY D 2 310 ? 42.840 56.050 87.718 1.00 14.28 310 GLY D C 1
ATOM 6702 O O . GLY D 2 310 ? 41.852 55.318 87.774 1.00 14.41 310 GLY D O 1
ATOM 6703 N N . ALA D 2 311 ? 43.540 56.247 86.604 1.00 14.43 311 ALA D N 1
ATOM 6704 C CA . ALA D 2 311 ? 43.181 55.616 85.332 1.00 14.56 311 ALA D CA 1
ATOM 6705 C C . ALA D 2 311 ? 43.414 54.110 85.362 1.00 14.54 311 ALA D C 1
ATOM 6706 O O . ALA D 2 311 ? 42.556 53.333 84.946 1.00 14.48 311 ALA D O 1
ATOM 6708 N N . ALA D 2 312 ? 44.585 53.706 85.846 1.00 14.59 312 ALA D N 1
ATOM 6709 C CA . ALA D 2 312 ? 44.906 52.293 85.994 1.00 14.72 312 ALA D CA 1
ATOM 6710 C C . ALA D 2 312 ? 43.866 51.594 86.863 1.00 15.00 312 ALA D C 1
ATOM 6711 O O . ALA D 2 312 ? 43.512 50.440 86.617 1.00 14.64 312 ALA D O 1
ATOM 6713 N N . ASN D 2 313 ? 43.367 52.315 87.868 1.00 15.20 313 ASN D N 1
ATOM 6714 C CA . ASN D 2 313 ? 42.330 51.803 88.763 1.00 15.79 313 ASN D CA 1
ATOM 6715 C C . ASN D 2 313 ? 40.977 51.607 88.080 1.00 16.44 313 ASN D C 1
ATOM 6716 O O . ASN D 2 313 ? 40.042 51.079 88.683 1.00 16.54 313 ASN D O 1
ATOM 6721 N N . ARG D 2 314 ? 40.874 52.040 86.828 1.00 17.42 314 ARG D N 1
ATOM 6722 C CA . ARG D 2 314 ? 39.642 51.866 86.059 1.00 18.36 314 ARG D CA 1
ATOM 6723 C C . ARG D 2 314 ? 39.841 50.932 84.858 1.00 18.99 314 ARG D C 1
ATOM 6724 O O . ARG D 2 314 ? 39.033 50.926 83.932 1.00 19.14 314 ARG D O 1
ATOM 6732 N N . ASP D 2 315 ? 40.912 50.144 84.882 1.00 19.92 315 ASP D N 1
ATOM 6733 C CA . ASP D 2 315 ? 41.232 49.241 83.773 1.00 20.71 315 ASP D CA 1
ATOM 6734 C C . ASP D 2 315 ? 40.342 47.994 83.785 1.00 21.44 315 ASP D C 1
ATOM 6735 O O . ASP D 2 315 ? 40.397 47.199 84.722 1.00 21.45 315 ASP D O 1
ATOM 6740 N N . PRO D 2 316 ? 39.523 47.824 82.731 1.00 22.34 316 PRO D N 1
ATOM 6741 C CA . PRO D 2 316 ? 38.528 46.750 82.618 1.00 22.92 316 PRO D CA 1
ATOM 6742 C C . PRO D 2 316 ? 39.126 45.344 82.620 1.00 23.46 316 PRO D C 1
ATOM 6743 O O . PRO D 2 316 ? 38.427 44.379 82.930 1.00 23.84 316 PRO D O 1
ATOM 6747 N N . SER D 2 317 ? 40.399 45.225 82.260 1.00 23.93 317 SER D N 1
ATOM 6748 C CA . SER D 2 317 ? 41.052 43.921 82.227 1.00 24.37 317 SER D CA 1
ATOM 6749 C C . SER D 2 317 ? 41.394 43.439 83.635 1.00 24.43 317 SER D C 1
ATOM 6750 O O . SER D 2 317 ? 41.821 42.298 83.826 1.00 24.44 317 SER D O 1
ATOM 6753 N N . ILE D 2 318 ? 41.194 44.313 84.618 1.00 24.42 318 ILE D N 1
ATOM 6754 C CA . ILE D 2 318 ? 41.417 43.966 86.018 1.00 24.42 318 ILE D CA 1
ATOM 6755 C C . ILE D 2 318 ? 40.134 44.090 86.838 1.00 24.54 318 ILE D C 1
ATOM 6756 O O . ILE D 2 318 ? 39.823 43.219 87.650 1.00 24.66 318 ILE D O 1
ATOM 6761 N N . PHE D 2 319 ? 39.397 45.177 86.625 1.00 24.66 319 PHE D N 1
ATOM 6762 C CA . PHE D 2 319 ? 38.190 45.452 87.402 1.00 24.81 319 PHE D CA 1
ATOM 6763 C C . PHE D 2 319 ? 36.933 45.376 86.537 1.00 25.23 319 PHE D C 1
ATOM 6764 O O . PHE D 2 319 ? 36.724 46.215 85.661 1.00 25.14 319 PHE D O 1
ATOM 6772 N N . THR D 2 320 ? 36.100 44.369 86.788 1.00 25.86 320 THR D N 1
ATOM 6773 C CA . THR D 2 320 ? 34.802 44.261 86.121 1.00 26.51 320 THR D CA 1
ATOM 6774 C C . THR D 2 320 ? 33.967 45.503 86.388 1.00 26.73 320 THR D C 1
ATOM 6775 O O . THR D 2 320 ? 33.902 45.979 87.521 1.00 26.90 320 THR D O 1
ATOM 6779 N N . ASN D 2 321 ? 33.327 46.020 85.342 1.00 26.93 321 ASN D N 1
ATOM 6780 C CA . ASN D 2 321 ? 32.549 47.251 85.446 1.00 27.02 321 ASN D CA 1
ATOM 6781 C C . ASN D 2 321 ? 33.273 48.304 86.284 1.00 26.91 321 ASN D C 1
ATOM 6782 O O . ASN D 2 321 ? 32.822 48.652 87.375 1.00 26.99 321 ASN D O 1
ATOM 6787 N N . PRO D 2 322 ? 34.398 48.820 85.764 1.00 26.70 322 PRO D N 1
ATOM 6788 C CA . PRO D 2 322 ? 35.331 49.644 86.535 1.00 26.41 322 PRO D CA 1
ATOM 6789 C C . PRO D 2 322 ? 34.742 50.985 86.964 1.00 26.17 322 PRO D C 1
ATOM 6790 O O . PRO D 2 322 ? 35.222 51.591 87.923 1.00 25.97 322 PRO D O 1
ATOM 6794 N N . ASP D 2 323 ? 33.711 51.442 86.261 1.00 25.80 323 ASP D N 1
ATOM 6795 C CA . ASP D 2 323 ? 33.097 52.730 86.565 1.00 25.50 323 ASP D CA 1
ATOM 6796 C C . ASP D 2 323 ? 31.943 52.593 87.554 1.00 24.93 323 ASP D C 1
ATOM 6797 O O . ASP D 2 323 ? 31.195 53.543 87.784 1.00 24.88 323 ASP D O 1
ATOM 6802 N N . VAL D 2 324 ? 31.807 51.408 88.137 1.00 24.50 324 VAL D N 1
ATOM 6803 C CA . VAL D 2 324 ? 30.781 51.162 89.144 1.00 24.11 324 VAL D CA 1
ATOM 6804 C C . VAL D 2 324 ? 31.389 51.164 90.544 1.00 23.79 324 VAL D C 1
ATOM 6805 O O . VAL D 2 324 ? 32.329 50.418 90.825 1.00 23.55 324 VAL D O 1
ATOM 6809 N N . PHE D 2 325 ? 30.861 52.027 91.407 1.00 23.50 325 PHE D N 1
ATOM 6810 C CA . PHE D 2 325 ? 31.279 52.084 92.803 1.00 23.19 325 PHE D CA 1
ATOM 6811 C C . PHE D 2 325 ? 30.597 50.972 93.596 1.00 23.23 325 PHE D C 1
ATOM 6812 O O . PHE D 2 325 ? 29.384 50.999 93.806 1.00 23.03 325 PHE D O 1
ATOM 6820 N N . ASP D 2 326 ? 31.385 49.990 94.022 1.00 23.14 326 ASP D N 1
ATOM 6821 C CA . ASP D 2 326 ? 30.853 48.804 94.685 1.00 23.32 326 ASP D CA 1
ATOM 6822 C C . ASP D 2 326 ? 31.694 48.456 95.911 1.00 23.29 326 ASP D C 1
ATOM 6823 O O . ASP D 2 326 ? 32.791 47.917 95.787 1.00 23.30 326 ASP D O 1
ATOM 6828 N N . ILE D 2 327 ? 31.168 48.756 97.096 1.00 23.41 327 ILE D N 1
ATOM 6829 C CA . ILE D 2 327 ? 31.942 48.630 98.330 1.00 23.54 327 ILE D CA 1
ATOM 6830 C C . ILE D 2 327 ? 32.159 47.181 98.762 1.00 23.81 327 ILE D C 1
ATOM 6831 O O . ILE D 2 327 ? 32.848 46.923 99.747 1.00 23.85 327 ILE D O 1
ATOM 6836 N N . THR D 2 328 ? 31.575 46.240 98.025 1.00 24.00 328 THR D N 1
ATOM 6837 C CA . THR D 2 328 ? 31.740 44.820 98.330 1.00 24.18 328 THR D CA 1
ATOM 6838 C C . THR D 2 328 ? 32.826 44.181 97.464 1.00 24.28 328 THR D C 1
ATOM 6839 O O . THR D 2 328 ? 33.109 42.990 97.585 1.00 24.39 328 THR D O 1
ATOM 6843 N N . ARG D 2 329 ? 33.436 44.989 96.601 1.00 24.31 329 ARG D N 1
ATOM 6844 C CA . ARG D 2 329 ? 34.473 44.518 95.687 1.00 24.28 329 ARG D CA 1
ATOM 6845 C C . ARG D 2 329 ? 35.596 43.789 96.429 1.00 24.42 329 ARG D C 1
ATOM 6846 O O . ARG D 2 329 ? 36.213 44.345 97.337 1.00 24.24 329 ARG D O 1
ATOM 6854 N N . SER D 2 330 ? 35.847 42.541 96.041 1.00 24.62 330 SER D N 1
ATOM 6855 C CA . SER D 2 330 ? 36.875 41.725 96.688 1.00 24.81 330 SER D CA 1
ATOM 6856 C C . SER D 2 330 ? 37.454 40.681 95.734 1.00 24.69 330 SER D C 1
ATOM 6857 O O . SER D 2 330 ? 36.712 39.900 95.138 1.00 25.15 330 SER D O 1
ATOM 6860 N N . PRO D 2 331 ? 38.788 40.675 95.578 1.00 24.18 331 PRO D N 1
ATOM 6861 C CA . PRO D 2 331 ? 39.663 41.642 96.217 1.00 23.55 331 PRO D CA 1
ATOM 6862 C C . PRO D 2 331 ? 39.730 42.912 95.382 1.00 22.79 331 PRO D C 1
ATOM 6863 O O . PRO D 2 331 ? 39.033 43.027 94.375 1.00 23.07 331 PRO D O 1
ATOM 6867 N N A ASN D 2 332 ? 40.618 43.821 95.772 0.50 22.25 332 ASN D N 1
ATOM 6868 N N B ASN D 2 332 ? 40.511 43.888 95.819 0.50 22.50 332 ASN D N 1
ATOM 6869 C CA A ASN D 2 332 ? 40.724 45.129 95.142 0.50 21.59 332 ASN D CA 1
ATOM 6870 C CA B ASN D 2 332 ? 40.696 45.090 95.017 0.50 22.06 332 ASN D CA 1
ATOM 6871 C C A ASN D 2 332 ? 42.182 45.583 95.042 0.50 21.22 332 ASN D C 1
ATOM 6872 C C B ASN D 2 332 ? 42.140 45.568 95.006 0.50 21.47 332 ASN D C 1
ATOM 6873 O O A ASN D 2 332 ? 42.626 46.423 95.825 0.50 21.32 332 ASN D O 1
ATOM 6874 O O B ASN D 2 332 ? 42.539 46.403 95.819 0.50 21.56 332 ASN D O 1
ATOM 6883 N N . PRO D 2 333 ? 42.933 45.026 94.073 1.00 20.91 333 PRO D N 1
ATOM 6884 C CA . PRO D 2 333 ? 44.354 45.321 93.957 1.00 20.11 333 PRO D CA 1
ATOM 6885 C C . PRO D 2 333 ? 44.600 46.654 93.255 1.00 19.18 333 PRO D C 1
ATOM 6886 O O . PRO D 2 333 ? 45.307 46.703 92.249 1.00 18.95 333 PRO D O 1
ATOM 6890 N N . HIS D 2 334 ? 44.015 47.724 93.787 1.00 18.08 334 HIS D N 1
ATOM 6891 C CA . HIS D 2 334 ? 44.208 49.057 93.233 1.00 17.02 334 HIS D CA 1
ATOM 6892 C C . HIS D 2 334 ? 45.651 49.512 93.424 1.00 16.72 334 HIS D C 1
ATOM 6893 O O . HIS D 2 334 ? 46.399 48.923 94.206 1.00 16.28 334 HIS D O 1
ATOM 6900 N N . LEU D 2 335 ? 46.038 50.559 92.703 1.00 16.39 335 LEU D N 1
ATOM 6901 C CA . LEU D 2 335 ? 47.405 51.059 92.753 1.00 16.20 335 LEU D CA 1
ATOM 6902 C C . LEU D 2 335 ? 47.454 52.463 93.344 1.00 15.91 335 LEU D C 1
ATOM 6903 O O . LEU D 2 335 ? 48.343 53.248 93.023 1.00 15.77 335 LEU D O 1
ATOM 6908 N N . SER D 2 336 ? 46.495 52.771 94.213 1.00 15.66 336 SER D N 1
ATOM 6909 C CA . SER D 2 336 ? 46.383 54.107 94.792 1.00 15.39 336 SER D CA 1
ATOM 6910 C C . SER D 2 336 ? 47.574 54.456 95.682 1.00 15.32 336 SER D C 1
ATOM 6911 O O . SER D 2 336 ? 47.901 55.630 95.857 1.00 15.15 336 SER D O 1
ATOM 6914 N N . PHE D 2 337 ? 48.211 53.435 96.248 1.00 15.31 337 PHE D N 1
ATOM 6915 C CA . PHE D 2 337 ? 49.382 53.633 97.097 1.00 15.54 337 PHE D CA 1
ATOM 6916 C C . PHE D 2 337 ? 50.673 53.330 96.339 1.00 15.92 337 PHE D C 1
ATOM 6917 O O . PHE D 2 337 ? 51.748 53.234 96.936 1.00 15.86 337 PHE D O 1
ATOM 6925 N N . GLY D 2 338 ? 50.562 53.182 95.023 1.00 16.23 338 GLY D N 1
ATOM 6926 C CA . GLY D 2 338 ? 51.720 52.890 94.189 1.00 16.82 338 GLY D CA 1
ATOM 6927 C C . GLY D 2 338 ? 52.052 51.411 94.168 1.00 17.26 338 GLY D C 1
ATOM 6928 O O . GLY D 2 338 ? 51.181 50.565 94.377 1.00 17.18 338 GLY D O 1
ATOM 6929 N N . HIS D 2 339 ? 53.323 51.103 93.934 1.00 17.73 339 HIS D N 1
ATOM 6930 C CA . HIS D 2 339 ? 53.755 49.727 93.734 1.00 18.44 339 HIS D CA 1
ATOM 6931 C C . HIS D 2 339 ? 55.277 49.651 93.684 1.00 18.41 339 HIS D C 1
ATOM 6932 O O . HIS D 2 339 ? 55.937 50.580 93.222 1.00 18.53 339 HIS D O 1
ATOM 6939 N N . GLY D 2 340 ? 55.831 48.548 94.175 1.00 18.46 340 GLY D N 1
ATOM 6940 C CA . GLY D 2 340 ? 57.273 48.340 94.137 1.00 18.61 340 GLY D CA 1
ATOM 6941 C C . GLY D 2 340 ? 58.007 49.029 95.270 1.00 18.75 340 GLY D C 1
ATOM 6942 O O . GLY D 2 340 ? 57.491 49.140 96.382 1.00 18.80 340 GLY D O 1
ATOM 6943 N N . HIS D 2 341 ? 59.209 49.515 94.975 1.00 18.69 341 HIS D N 1
ATOM 6944 C CA . HIS D 2 341 ? 60.142 49.961 96.005 1.00 18.87 341 HIS D CA 1
ATOM 6945 C C . HIS D 2 341 ? 59.698 51.223 96.744 1.00 18.19 341 HIS D C 1
ATOM 6946 O O . HIS D 2 341 ? 60.048 51.421 97.907 1.00 18.34 341 HIS D O 1
ATOM 6953 N N . HIS D 2 342 ? 58.922 52.064 96.070 1.00 17.53 342 HIS D N 1
ATOM 6954 C CA . HIS D 2 342 ? 58.502 53.342 96.640 1.00 17.03 342 HIS D CA 1
ATOM 6955 C C . HIS D 2 342 ? 57.065 53.314 97.162 1.00 16.80 342 HIS D C 1
ATOM 6956 O O . HIS D 2 342 ? 56.521 54.350 97.550 1.00 16.49 342 HIS D O 1
ATOM 6963 N N . VAL D 2 343 ? 56.460 52.130 97.181 1.00 16.35 343 VAL D N 1
ATOM 6964 C CA . VAL D 2 343 ? 55.081 51.979 97.644 1.00 16.27 343 VAL D CA 1
ATOM 6965 C C . VAL D 2 343 ? 54.849 52.725 98.962 1.00 16.03 343 VAL D C 1
ATOM 6966 O O . VAL D 2 343 ? 55.715 52.745 99.838 1.00 16.14 343 VAL D O 1
ATOM 6970 N N . CYS D 2 344 ? 53.680 53.347 99.087 1.00 15.83 344 CYS D N 1
ATOM 6971 C CA . CYS D 2 344 ? 53.397 54.263 100.191 1.00 15.76 344 CYS D CA 1
ATOM 6972 C C . CYS D 2 344 ? 53.836 53.721 101.547 1.00 15.81 344 CYS D C 1
ATOM 6973 O O . CYS D 2 344 ? 53.485 52.603 101.924 1.00 15.78 344 CYS D O 1
ATOM 6976 N N . LEU D 2 345 ? 54.595 54.530 102.278 1.00 15.89 345 LEU D N 1
ATOM 6977 C CA . LEU D 2 345 ? 55.098 54.138 103.591 1.00 15.96 345 LEU D CA 1
ATOM 6978 C C . LEU D 2 345 ? 54.001 54.212 104.650 1.00 15.97 345 LEU D C 1
ATOM 6979 O O . LEU D 2 345 ? 54.000 53.440 105.607 1.00 16.22 345 LEU D O 1
ATOM 6984 N N . GLY D 2 346 ? 53.063 55.134 104.464 1.00 16.02 346 GLY D N 1
ATOM 6985 C CA . GLY D 2 346 ? 52.055 55.413 105.482 1.00 15.99 346 GLY D CA 1
ATOM 6986 C C . GLY D 2 346 ? 50.665 54.904 105.149 1.00 15.90 346 GLY D C 1
ATOM 6987 O O . GLY D 2 346 ? 49.677 55.399 105.686 1.00 16.04 346 GLY D O 1
ATOM 6988 N N . SER D 2 347 ? 50.588 53.893 104.288 1.00 15.87 347 SER D N 1
ATOM 6989 C CA . SER D 2 347 ? 49.300 53.379 103.824 1.00 15.89 347 SER D CA 1
ATOM 6990 C C . SER D 2 347 ? 48.431 52.834 104.962 1.00 15.97 347 SER D C 1
ATOM 6991 O O . SER D 2 347 ? 47.219 53.050 104.981 1.00 15.68 347 SER D O 1
ATOM 6994 N N . SER D 2 348 ? 49.053 52.132 105.905 1.00 15.90 348 SER D N 1
ATOM 6995 C CA . SER D 2 348 ? 48.326 51.577 107.047 1.00 16.06 348 SER D CA 1
ATOM 6996 C C . SER D 2 348 ? 47.674 52.672 107.888 1.00 15.93 348 SER D C 1
ATOM 6997 O O . SER D 2 348 ? 46.509 52.563 108.269 1.00 15.83 348 SER D O 1
ATOM 7000 N N . LEU D 2 349 ? 48.433 53.728 108.164 1.00 16.06 349 LEU D N 1
ATOM 7001 C CA . LEU D 2 349 ? 47.937 54.861 108.939 1.00 16.17 349 LEU D CA 1
ATOM 7002 C C . LEU D 2 349 ? 46.782 55.564 108.230 1.00 16.03 349 LEU D C 1
ATOM 7003 O O . LEU D 2 349 ? 45.771 55.898 108.850 1.00 15.70 349 LEU D O 1
ATOM 7008 N N . ALA D 2 350 ? 46.940 55.788 106.928 1.00 16.00 350 ALA D N 1
ATOM 7009 C CA . ALA D 2 350 ? 45.913 56.456 106.134 1.00 15.98 350 ALA D CA 1
ATOM 7010 C C . ALA D 2 350 ? 44.613 55.657 106.137 1.00 15.94 350 ALA D C 1
ATOM 7011 O O . ALA D 2 350 ? 43.523 56.220 106.279 1.00 15.78 350 ALA D O 1
ATOM 7013 N N . ARG D 2 351 ? 44.739 54.342 105.987 1.00 16.07 351 ARG D N 1
ATOM 7014 C CA . ARG D 2 351 ? 43.589 53.445 106.009 1.00 16.30 351 ARG D CA 1
ATOM 7015 C C . ARG D 2 351 ? 42.880 53.485 107.361 1.00 16.63 351 ARG D C 1
ATOM 7016 O O . ARG D 2 351 ? 41.652 53.515 107.426 1.00 16.55 351 ARG D O 1
ATOM 7024 N N . LEU D 2 352 ? 43.662 53.487 108.434 1.00 16.99 352 LEU D N 1
ATOM 7025 C CA . LEU D 2 352 ? 43.112 53.513 109.786 1.00 17.31 352 LEU D CA 1
ATOM 7026 C C . LEU D 2 352 ? 42.360 54.815 110.052 1.00 17.64 352 LEU D C 1
ATOM 7027 O O . LEU D 2 352 ? 41.220 54.797 110.521 1.00 17.69 352 LEU D O 1
ATOM 7032 N N . GLU D 2 353 ? 42.997 55.941 109.738 1.00 17.92 353 GLU D N 1
ATOM 7033 C CA . GLU D 2 353 ? 42.376 57.252 109.912 1.00 18.58 353 GLU D CA 1
ATOM 7034 C C . GLU D 2 353 ? 41.033 57.339 109.189 1.00 18.36 353 GLU D C 1
ATOM 7035 O O . GLU D 2 353 ? 40.055 57.844 109.740 1.00 18.25 353 GLU D O 1
ATOM 7041 N N . ALA D 2 354 ? 40.993 56.845 107.955 1.00 18.17 354 ALA D N 1
ATOM 7042 C CA . ALA D 2 354 ? 39.784 56.913 107.140 1.00 18.11 354 ALA D CA 1
ATOM 7043 C C . ALA D 2 354 ? 38.694 55.980 107.658 1.00 18.10 354 ALA D C 1
ATOM 7044 O O . ALA D 2 354 ? 37.528 56.363 107.736 1.00 18.27 354 ALA D O 1
ATOM 7046 N N . GLN D 2 355 ? 39.076 54.757 108.010 1.00 18.04 355 GLN D N 1
ATOM 7047 C CA . GLN D 2 355 ? 38.125 53.787 108.538 1.00 18.10 355 GLN D CA 1
ATOM 7048 C C . GLN D 2 355 ? 37.428 54.333 109.783 1.00 18.29 355 GLN D C 1
ATOM 7049 O O . GLN D 2 355 ? 36.204 54.270 109.900 1.00 18.09 355 GLN D O 1
ATOM 7055 N N . ILE D 2 356 ? 38.214 54.883 110.702 1.00 18.19 356 ILE D N 1
ATOM 7056 C CA . ILE D 2 356 ? 37.673 55.394 111.956 1.00 18.44 356 ILE D CA 1
ATOM 7057 C C . ILE D 2 356 ? 36.790 56.622 111.738 1.00 18.50 356 ILE D C 1
ATOM 7058 O O . ILE D 2 356 ? 35.681 56.699 112.267 1.00 18.45 356 ILE D O 1
ATOM 7063 N N . ALA D 2 357 ? 37.277 57.568 110.940 1.00 18.71 357 ALA D N 1
ATOM 7064 C CA . ALA D 2 357 ? 36.542 58.799 110.668 1.00 18.95 357 ALA D CA 1
ATOM 7065 C C . ALA D 2 357 ? 35.179 58.527 110.033 1.00 19.21 357 ALA D C 1
ATOM 7066 O O . ALA D 2 357 ? 34.167 59.093 110.452 1.00 18.99 357 ALA D O 1
ATOM 7068 N N . ILE D 2 358 ? 35.160 57.660 109.025 1.00 19.41 358 ILE D N 1
ATOM 7069 C CA . ILE D 2 358 ? 33.937 57.387 108.271 1.00 19.86 358 ILE D CA 1
ATOM 7070 C C . ILE D 2 358 ? 32.907 56.643 109.115 1.00 20.07 358 ILE D C 1
ATOM 7071 O O . ILE D 2 358 ? 31.737 57.027 109.163 1.00 20.00 358 ILE D O 1
ATOM 7076 N N . ASN D 2 359 ? 33.344 55.579 109.781 1.00 20.54 359 ASN D N 1
ATOM 7077 C CA . ASN D 2 359 ? 32.443 54.777 110.602 1.00 21.08 359 ASN D CA 1
ATOM 7078 C C . ASN D 2 359 ? 31.829 55.561 111.759 1.00 21.61 359 ASN D C 1
ATOM 7079 O O . ASN D 2 359 ? 30.641 55.423 112.047 1.00 21.61 359 ASN D O 1
ATOM 7084 N N . THR D 2 360 ? 32.641 56.389 112.409 1.00 22.31 360 THR D N 1
ATOM 7085 C CA . THR D 2 360 ? 32.173 57.188 113.541 1.00 23.19 360 THR D CA 1
ATOM 7086 C C . THR D 2 360 ? 31.221 58.293 113.089 1.00 23.95 360 THR D C 1
ATOM 7087 O O . THR D 2 360 ? 30.234 58.589 113.764 1.00 23.97 360 THR D O 1
ATOM 7091 N N . LEU D 2 361 ? 31.521 58.896 111.941 1.00 24.96 361 LEU D N 1
ATOM 7092 C CA . LEU D 2 361 ? 30.651 59.911 111.355 1.00 26.14 361 LEU D CA 1
ATOM 7093 C C . LEU D 2 361 ? 29.242 59.369 111.121 1.00 27.00 361 LEU D C 1
ATOM 7094 O O . LEU D 2 361 ? 28.257 59.970 111.551 1.00 27.22 361 LEU D O 1
ATOM 7099 N N . LEU D 2 362 ? 29.155 58.228 110.442 1.00 28.02 362 LEU D N 1
ATOM 7100 C CA . LEU D 2 362 ? 27.869 57.598 110.156 1.00 29.00 362 LEU D CA 1
ATOM 7101 C C . LEU D 2 362 ? 27.191 57.140 111.442 1.00 29.86 362 LEU D C 1
ATOM 7102 O O . LEU D 2 362 ? 25.964 57.141 111.545 1.00 29.90 362 LEU D O 1
ATOM 7107 N N . GLN D 2 363 ? 28.005 56.739 112.413 1.00 30.88 363 GLN D N 1
ATOM 7108 C CA . GLN D 2 363 ? 27.519 56.295 113.713 1.00 32.05 363 GLN D CA 1
ATOM 7109 C C . GLN D 2 363 ? 26.817 57.432 114.456 1.00 32.61 363 GLN D C 1
ATOM 7110 O O . GLN D 2 363 ? 25.767 57.232 115.069 1.00 32.76 363 GLN D O 1
ATOM 7116 N N . ARG D 2 364 ? 27.394 58.627 114.381 1.00 33.31 364 ARG D N 1
ATOM 7117 C CA . ARG D 2 364 ? 26.919 59.758 115.174 1.00 34.08 364 ARG D CA 1
ATOM 7118 C C . ARG D 2 364 ? 26.014 60.705 114.390 1.00 34.75 364 ARG D C 1
ATOM 7119 O O . ARG D 2 364 ? 25.376 61.585 114.969 1.00 34.84 364 ARG D O 1
ATOM 7127 N N . MET D 2 365 ? 25.966 60.529 113.073 1.00 35.59 365 MET D N 1
ATOM 7128 C CA . MET D 2 365 ? 25.078 61.323 112.228 1.00 36.50 365 MET D CA 1
ATOM 7129 C C . MET D 2 365 ? 24.160 60.431 111.395 1.00 36.91 365 MET D C 1
ATOM 7130 O O . MET D 2 365 ? 24.436 60.173 110.223 1.00 37.02 365 MET D O 1
ATOM 7135 N N . PRO D 2 366 ? 23.056 59.963 112.004 1.00 37.41 366 PRO D N 1
ATOM 7136 C CA . PRO D 2 366 ? 22.114 59.020 111.394 1.00 37.76 366 PRO D CA 1
ATOM 7137 C C . PRO D 2 366 ? 21.493 59.519 110.088 1.00 38.13 366 PRO D C 1
ATOM 7138 O O . PRO D 2 366 ? 21.205 58.718 109.198 1.00 38.19 366 PRO D O 1
ATOM 7142 N N . SER D 2 367 ? 21.277 60.827 109.984 1.00 38.58 367 SER D N 1
ATOM 7143 C CA . SER D 2 367 ? 20.609 61.403 108.819 1.00 39.01 367 SER D CA 1
ATOM 7144 C C . SER D 2 367 ? 21.509 62.402 108.095 1.00 39.24 367 SER D C 1
ATOM 7145 O O . SER D 2 367 ? 21.180 63.585 107.987 1.00 39.49 367 SER D O 1
ATOM 7148 N N . LEU D 2 368 ? 22.638 61.915 107.589 1.00 39.39 368 LEU D N 1
ATOM 7149 C CA . LEU D 2 368 ? 23.631 62.770 106.946 1.00 39.47 368 LEU D CA 1
ATOM 7150 C C . LEU D 2 368 ? 23.320 62.978 105.466 1.00 39.63 368 LEU D C 1
ATOM 7151 O O . LEU D 2 368 ? 23.098 62.017 104.729 1.00 39.62 368 LEU D O 1
ATOM 7156 N N . ASN D 2 369 ? 23.302 64.237 105.039 1.00 39.82 369 ASN D N 1
ATOM 7157 C CA . ASN D 2 369 ? 23.035 64.571 103.642 1.00 40.08 369 ASN D CA 1
ATOM 7158 C C . ASN D 2 369 ? 23.958 65.665 103.117 1.00 40.16 369 ASN D C 1
ATOM 7159 O O . ASN D 2 369 ? 24.543 66.423 103.892 1.00 40.19 369 ASN D O 1
ATOM 7164 N N . LEU D 2 370 ? 24.084 65.742 101.796 1.00 20.00 370 LEU D N 1
ATOM 7165 C CA . LEU D 2 370 ? 24.835 66.817 101.160 1.00 20.00 370 LEU D CA 1
ATOM 7166 C C . LEU D 2 370 ? 24.097 68.147 101.272 1.00 20.00 370 LEU D C 1
ATOM 7167 O O . LEU D 2 370 ? 22.880 68.209 101.099 1.00 40.36 370 LEU D O 1
ATOM 7172 N N . ALA D 2 371 ? 24.842 69.208 101.564 1.00 40.50 371 ALA D N 1
ATOM 7173 C CA . ALA D 2 371 ? 24.283 70.555 101.583 1.00 40.60 371 ALA D CA 1
ATOM 7174 C C . ALA D 2 371 ? 24.196 71.135 100.175 1.00 40.66 371 ALA D C 1
ATOM 7175 O O . ALA D 2 371 ? 23.418 72.055 99.920 1.00 40.83 371 ALA D O 1
ATOM 7177 N N . TRP D 2 375 ? 30.093 70.418 93.744 1.00 33.82 375 TRP D N 1
ATOM 7178 C CA . TRP D 2 375 ? 31.392 70.294 94.398 1.00 33.67 375 TRP D CA 1
ATOM 7179 C C . TRP D 2 375 ? 32.498 70.961 93.590 1.00 33.44 375 TRP D C 1
ATOM 7180 O O . TRP D 2 375 ? 32.517 70.886 92.361 1.00 33.46 375 TRP D O 1
ATOM 7191 N N . ARG D 2 376 ? 33.410 71.624 94.293 1.00 32.95 376 ARG D N 1
ATOM 7192 C CA . ARG D 2 376 ? 34.563 72.250 93.661 1.00 32.51 376 ARG D CA 1
ATOM 7193 C C . ARG D 2 376 ? 35.835 71.488 94.007 1.00 31.67 376 ARG D C 1
ATOM 7194 O O . ARG D 2 376 ? 36.126 71.254 95.179 1.00 31.58 376 ARG D O 1
ATOM 7202 N N . TYR D 2 377 ? 36.585 71.094 92.984 1.00 30.82 377 TYR D N 1
ATOM 7203 C CA . TYR D 2 377 ? 37.889 70.477 93.191 1.00 29.90 377 TYR D CA 1
ATOM 7204 C C . TYR D 2 377 ? 38.998 71.519 93.106 1.00 29.64 377 TYR D C 1
ATOM 7205 O O . TYR D 2 377 ? 38.924 72.454 92.308 1.00 29.67 377 TYR D O 1
ATOM 7214 N N . ARG D 2 378 ? 40.014 71.363 93.950 1.00 29.16 378 ARG D N 1
ATOM 7215 C CA . ARG D 2 378 ? 41.205 72.199 93.876 1.00 28.64 378 ARG D CA 1
ATOM 7216 C C . ARG D 2 378 ? 41.905 72.000 92.535 1.00 28.23 378 ARG D C 1
ATOM 7217 O O . ARG D 2 378 ? 41.906 70.896 91.991 1.00 28.10 378 ARG D O 1
ATOM 7225 N N . PRO D 2 379 ? 42.483 73.079 91.986 1.00 27.93 379 PRO D N 1
ATOM 7226 C CA . PRO D 2 379 ? 43.173 73.019 90.701 1.00 27.58 379 PRO D CA 1
ATOM 7227 C C . PRO D 2 379 ? 44.486 72.244 90.796 1.00 27.22 379 PRO D C 1
ATOM 7228 O O . PRO D 2 379 ? 45.562 72.817 90.624 1.00 27.16 379 PRO D O 1
ATOM 7232 N N . LEU D 2 380 ? 44.383 70.951 91.090 1.00 26.64 380 LEU D N 1
ATOM 7233 C CA . LEU D 2 380 ? 45.538 70.062 91.115 1.00 26.15 380 LEU D CA 1
ATOM 7234 C C . LEU D 2 380 ? 45.266 68.858 90.220 1.00 25.91 380 LEU D C 1
ATOM 7235 O O . LEU D 2 380 ? 44.217 68.224 90.322 1.00 25.80 380 LEU D O 1
ATOM 7240 N N . PHE D 2 381 ? 46.211 68.553 89.338 1.00 25.54 381 PHE D N 1
ATOM 7241 C CA . PHE D 2 381 ? 46.042 67.460 88.387 1.00 25.28 381 PHE D CA 1
ATOM 7242 C C . PHE D 2 381 ? 46.622 66.151 88.917 1.00 24.70 381 PHE D C 1
ATOM 7243 O O . PHE D 2 381 ? 46.177 65.068 88.539 1.00 24.91 381 PHE D O 1
ATOM 7251 N N . GLY D 2 382 ? 47.607 66.256 89.804 1.00 23.91 382 GLY D N 1
ATOM 7252 C CA . GLY D 2 382 ? 48.267 65.079 90.360 1.00 23.10 382 GLY D CA 1
ATOM 7253 C C . GLY D 2 382 ? 47.558 64.535 91.585 1.00 22.62 382 GLY D C 1
ATOM 7254 O O . GLY D 2 382 ? 47.926 63.484 92.111 1.00 22.40 382 GLY D O 1
ATOM 7255 N N . PHE D 2 383 ? 46.540 65.259 92.040 1.00 22.04 383 PHE D N 1
ATOM 7256 C CA . PHE D 2 383 ? 45.785 64.877 93.226 1.00 21.75 383 PHE D CA 1
ATOM 7257 C C . PHE D 2 383 ? 44.298 65.147 93.015 1.00 21.57 383 PHE D C 1
ATOM 7258 O O . PHE D 2 383 ? 43.924 66.060 92.278 1.00 21.45 383 PHE D O 1
ATOM 7266 N N . ARG D 2 384 ? 43.452 64.346 93.651 1.00 21.45 384 ARG D N 1
ATOM 7267 C CA . ARG D 2 384 ? 42.014 64.589 93.613 1.00 21.45 384 ARG D CA 1
ATOM 7268 C C . ARG D 2 384 ? 41.532 65.140 94.949 1.00 21.64 384 ARG D C 1
ATOM 7269 O O . ARG D 2 384 ? 41.265 64.386 95.885 1.00 21.44 384 ARG D O 1
ATOM 7277 N N . ALA D 2 385 ? 41.426 66.464 95.027 1.00 22.00 385 ALA D N 1
ATOM 7278 C CA . ALA D 2 385 ? 41.188 67.146 96.296 1.00 22.50 385 ALA D CA 1
ATOM 7279 C C . ALA D 2 385 ? 40.057 68.162 96.182 1.00 22.97 385 ALA D C 1
ATOM 7280 O O . ALA D 2 385 ? 40.091 69.050 95.331 1.00 22.72 385 ALA D O 1
ATOM 7282 N N . LEU D 2 386 ? 39.062 68.028 97.052 1.00 23.76 386 LEU D N 1
ATOM 7283 C CA . LEU D 2 386 ? 37.934 68.954 97.083 1.00 24.68 386 LEU D CA 1
ATOM 7284 C C . LEU D 2 386 ? 38.321 70.264 97.759 1.00 25.34 386 LEU D C 1
ATOM 7285 O O . LEU D 2 386 ? 39.166 70.281 98.653 1.00 25.44 386 LEU D O 1
ATOM 7290 N N . GLU D 2 387 ? 37.701 71.359 97.328 1.00 26.34 387 GLU D N 1
ATOM 7291 C CA . GLU D 2 387 ? 37.853 72.642 98.008 1.00 27.32 387 GLU D CA 1
ATOM 7292 C C . GLU D 2 387 ? 37.113 72.610 99.338 1.00 27.64 387 GLU D C 1
ATOM 7293 O O . GLU D 2 387 ? 37.697 72.847 100.395 1.00 27.67 387 GLU D O 1
ATOM 7299 N N . GLU D 2 388 ? 35.819 72.314 99.272 1.00 28.16 388 GLU D N 1
ATOM 7300 C CA . GLU D 2 388 ? 34.980 72.223 100.459 1.00 28.80 388 GLU D CA 1
ATOM 7301 C C . GLU D 2 388 ? 33.988 71.075 100.309 1.00 28.73 388 GLU D C 1
ATOM 7302 O O . GLU D 2 388 ? 33.715 70.621 99.197 1.00 28.68 388 GLU D O 1
ATOM 7308 N N . LEU D 2 389 ? 33.457 70.605 101.433 1.00 28.85 389 LEU D N 1
ATOM 7309 C CA . LEU D 2 389 ? 32.388 69.614 101.417 1.00 29.16 389 LEU D CA 1
ATOM 7310 C C . LEU D 2 389 ? 31.364 69.899 102.515 1.00 29.64 389 LEU D C 1
ATOM 7311 O O . LEU D 2 389 ? 31.407 69.289 103.582 1.00 29.52 389 LEU D O 1
ATOM 7316 N N . PRO D 2 390 ? 30.449 70.850 102.257 1.00 30.14 390 PRO D N 1
ATOM 7317 C CA . PRO D 2 390 ? 29.385 71.197 103.198 1.00 30.67 390 PRO D CA 1
ATOM 7318 C C . PRO D 2 390 ? 28.333 70.098 103.294 1.00 31.14 390 PRO D C 1
ATOM 7319 O O . PRO D 2 390 ? 27.856 69.606 102.269 1.00 31.13 390 PRO D O 1
ATOM 7323 N N . VAL D 2 391 ? 27.983 69.714 104.518 1.00 31.83 391 VAL D N 1
ATOM 7324 C CA . VAL D 2 391 ? 26.949 68.709 104.746 1.00 32.55 391 VAL D CA 1
ATOM 7325 C C . VAL D 2 391 ? 25.971 69.155 105.831 1.00 33.25 391 VAL D C 1
ATOM 7326 O O . VAL D 2 391 ? 26.288 70.018 106.649 1.00 33.20 391 VAL D O 1
ATOM 7330 N N . THR D 2 392 ? 24.779 68.566 105.822 1.00 34.11 392 THR D N 1
ATOM 7331 C CA . THR D 2 392 ? 23.808 68.765 106.894 1.00 35.05 392 THR D CA 1
ATOM 7332 C C . THR D 2 392 ? 23.506 67.431 107.572 1.00 35.66 392 THR D C 1
ATOM 7333 O O . THR D 2 392 ? 23.649 66.372 106.959 1.00 35.69 392 THR D O 1
ATOM 7337 N N . PHE D 2 393 ? 23.091 67.482 108.836 1.00 36.45 393 PHE D N 1
ATOM 7338 C CA . PHE D 2 393 ? 22.886 66.262 109.615 1.00 37.26 393 PHE D CA 1
ATOM 7339 C C . PHE D 2 393 ? 21.870 66.421 110.747 1.00 37.82 393 PHE D C 1
ATOM 7340 O O . PHE D 2 393 ? 21.641 67.527 111.242 1.00 37.91 393 PHE D O 1
ATOM 7348 N N . GLU D 2 394 ? 21.260 65.302 111.135 1.00 38.38 394 GLU D N 1
ATOM 7349 C CA . GLU D 2 394 ? 20.440 65.212 112.350 1.00 38.99 394 GLU D CA 1
ATOM 7350 C C . GLU D 2 394 ? 19.222 66.138 112.372 1.00 39.09 394 GLU D C 1
ATOM 7351 O O . GLU D 2 394 ? 19.085 67.060 111.567 1.00 39.27 394 GLU D O 1
ATOM 7357 N N . SER E 1 18 ? 105.022 82.030 47.917 1.00 35.56 18 SER E N 1
ATOM 7358 C CA . SER E 1 18 ? 103.732 81.396 47.519 1.00 35.54 18 SER E CA 1
ATOM 7359 C C . SER E 1 18 ? 103.799 80.879 46.086 1.00 35.41 18 SER E C 1
ATOM 7360 O O . SER E 1 18 ? 104.312 81.559 45.195 1.00 35.52 18 SER E O 1
ATOM 7363 N N . HIS E 1 19 ? 103.282 79.672 45.873 1.00 35.03 19 HIS E N 1
ATOM 7364 C CA . HIS E 1 19 ? 103.304 79.046 44.553 1.00 34.68 19 HIS E CA 1
ATOM 7365 C C . HIS E 1 19 ? 102.279 77.919 44.451 1.00 34.28 19 HIS E C 1
ATOM 7366 O O . HIS E 1 19 ? 101.852 77.363 45.464 1.00 34.18 19 HIS E O 1
ATOM 7373 N N . MET E 1 20 ? 101.885 77.590 43.223 1.00 33.77 20 MET E N 1
ATOM 7374 C CA . MET E 1 20 ? 100.995 76.459 42.980 1.00 33.33 20 MET E CA 1
ATOM 7375 C C . MET E 1 20 ? 101.694 75.149 43.329 1.00 33.10 20 MET E C 1
ATOM 7376 O O . MET E 1 20 ? 102.921 75.055 43.264 1.00 33.15 20 MET E O 1
ATOM 7381 N N . SER E 1 21 ? 100.912 74.143 43.705 1.00 32.77 21 SER E N 1
ATOM 7382 C CA . SER E 1 21 ? 101.465 72.848 44.087 1.00 32.45 21 SER E CA 1
ATOM 7383 C C . SER E 1 21 ? 102.201 72.198 42.920 1.00 32.19 21 SER E C 1
ATOM 7384 O O . SER E 1 21 ? 101.617 71.954 41.862 1.00 32.16 21 SER E O 1
ATOM 7387 N N . THR E 1 22 ? 103.488 71.927 43.117 1.00 31.86 22 THR E N 1
ATOM 7388 C CA . THR E 1 22 ? 104.277 71.211 42.122 1.00 31.51 22 THR E CA 1
ATOM 7389 C C . THR E 1 22 ? 103.966 69.721 42.179 1.00 31.32 22 THR E C 1
ATOM 7390 O O . THR E 1 22 ? 103.287 69.255 43.092 1.00 31.24 22 THR E O 1
ATOM 7394 N N . ILE E 1 23 ? 104.468 68.977 41.199 1.00 31.04 23 ILE E N 1
ATOM 7395 C CA . ILE E 1 23 ? 104.255 67.536 41.148 1.00 30.82 23 ILE E CA 1
ATOM 7396 C C . ILE E 1 23 ? 104.863 66.848 42.368 1.00 30.61 23 ILE E C 1
ATOM 7397 O O . ILE E 1 23 ? 104.244 65.968 42.968 1.00 30.45 23 ILE E O 1
ATOM 7402 N N . GLU E 1 24 ? 106.059 67.283 42.751 1.00 30.43 24 GLU E N 1
ATOM 7403 C CA . GLU E 1 24 ? 106.726 66.771 43.941 1.00 30.44 24 GLU E CA 1
ATOM 7404 C C . GLU E 1 24 ? 105.897 67.034 45.196 1.00 30.19 24 GLU E C 1
ATOM 7405 O O . GLU E 1 24 ? 105.711 66.144 46.026 1.00 30.05 24 GLU E O 1
ATOM 7411 N N . GLU E 1 25 ? 105.400 68.261 45.323 1.00 30.02 25 GLU E N 1
ATOM 7412 C CA . GLU E 1 25 ? 104.615 68.657 46.488 1.00 29.89 25 GLU E CA 1
ATOM 7413 C C . GLU E 1 25 ? 103.287 67.909 46.564 1.00 29.62 25 GLU E C 1
ATOM 7414 O O . GLU E 1 25 ? 102.822 67.570 47.651 1.00 29.54 25 GLU E O 1
ATOM 7420 N N . ARG E 1 26 ? 102.691 67.641 45.406 1.00 29.35 26 ARG E N 1
ATOM 7421 C CA . ARG E 1 26 ? 101.418 66.928 45.344 1.00 29.24 26 ARG E CA 1
ATOM 7422 C C . ARG E 1 26 ? 101.566 65.461 45.744 1.00 29.05 26 ARG E C 1
ATOM 7423 O O . ARG E 1 26 ? 100.724 64.916 46.458 1.00 28.98 26 ARG E O 1
ATOM 7431 N N . VAL E 1 27 ? 102.641 64.829 45.280 1.00 28.74 27 VAL E N 1
ATOM 7432 C CA . VAL E 1 27 ? 102.926 63.437 45.624 1.00 28.43 27 VAL E CA 1
ATOM 7433 C C . VAL E 1 27 ? 103.196 63.277 47.120 1.00 28.43 27 VAL E C 1
ATOM 7434 O O . VAL E 1 27 ? 102.651 62.381 47.766 1.00 28.20 27 VAL E O 1
ATOM 7438 N N . LYS E 1 28 ? 104.021 64.164 47.669 1.00 28.43 28 LYS E N 1
ATOM 7439 C CA . LYS E 1 28 ? 104.418 64.078 49.072 1.00 28.50 28 LYS E CA 1
ATOM 7440 C C . LYS E 1 28 ? 103.263 64.375 50.026 1.00 28.57 28 LYS E C 1
ATOM 7441 O O . LYS E 1 28 ? 103.203 63.827 51.128 1.00 28.54 28 LYS E O 1
ATOM 7447 N N . LYS E 1 29 ? 102.353 65.248 49.604 1.00 28.62 29 LYS E N 1
ATOM 7448 C CA . LYS E 1 29 ? 101.153 65.536 50.381 1.00 28.92 29 LYS E CA 1
ATOM 7449 C C . LYS E 1 29 ? 100.286 64.287 50.517 1.00 28.91 29 LYS E C 1
ATOM 7450 O O . LYS E 1 29 ? 99.800 63.971 51.604 1.00 28.81 29 LYS E O 1
ATOM 7456 N N . ILE E 1 30 ? 100.106 63.576 49.408 1.00 28.95 30 ILE E N 1
ATOM 7457 C CA . ILE E 1 30 ? 99.331 62.339 49.393 1.00 29.09 30 ILE E CA 1
ATOM 7458 C C . ILE E 1 30 ? 99.937 61.283 50.315 1.00 29.38 30 ILE E C 1
ATOM 7459 O O . ILE E 1 30 ? 99.229 60.650 51.100 1.00 29.17 30 ILE E O 1
ATOM 7464 N N . ILE E 1 31 ? 101.250 61.102 50.217 1.00 29.77 31 ILE E N 1
ATOM 7465 C CA . ILE E 1 31 ? 101.959 60.130 51.044 1.00 30.38 31 ILE E CA 1
ATOM 7466 C C . ILE E 1 31 ? 101.841 60.478 52.526 1.00 30.87 31 ILE E C 1
ATOM 7467 O O . ILE E 1 31 ? 101.618 59.602 53.364 1.00 30.89 31 ILE E O 1
ATOM 7472 N N . GLY E 1 32 ? 101.976 61.763 52.839 1.00 31.53 32 GLY E N 1
ATOM 7473 C CA . GLY E 1 32 ? 101.894 62.235 54.217 1.00 32.40 32 GLY E CA 1
ATOM 7474 C C . GLY E 1 32 ? 100.524 62.034 54.834 1.00 33.05 32 GLY E C 1
ATOM 7475 O O . GLY E 1 32 ? 100.410 61.703 56.015 1.00 33.11 32 GLY E O 1
ATOM 7476 N N . GLU E 1 33 ? 99.481 62.236 54.035 1.00 33.70 33 GLU E N 1
ATOM 7477 C CA . GLU E 1 33 ? 98.110 62.061 54.505 1.00 34.51 33 GLU E CA 1
ATOM 7478 C C . GLU E 1 33 ? 97.789 60.591 54.755 1.00 34.96 33 GLU E C 1
ATOM 7479 O O . GLU E 1 33 ? 97.051 60.257 55.682 1.00 34.94 33 GLU E O 1
ATOM 7485 N N . GLN E 1 34 ? 98.354 59.720 53.925 1.00 35.48 34 GLN E N 1
ATOM 7486 C CA . GLN E 1 34 ? 98.091 58.288 54.014 1.00 36.22 34 GLN E CA 1
ATOM 7487 C C . GLN E 1 34 ? 98.764 57.658 55.232 1.00 36.87 34 GLN E C 1
ATOM 7488 O O . GLN E 1 34 ? 98.249 56.697 55.807 1.00 36.88 34 GLN E O 1
ATOM 7494 N N . LEU E 1 35 ? 99.906 58.212 55.631 1.00 37.79 35 LEU E N 1
ATOM 7495 C CA . LEU E 1 35 ? 100.738 57.593 56.661 1.00 38.61 35 LEU E CA 1
ATOM 7496 C C . LEU E 1 35 ? 100.860 58.443 57.927 1.00 39.35 35 LEU E C 1
ATOM 7497 O O . LEU E 1 35 ? 101.533 58.053 58.883 1.00 39.46 35 LEU E O 1
ATOM 7502 N N . GLY E 1 36 ? 100.209 59.602 57.930 1.00 40.18 36 GLY E N 1
ATOM 7503 C CA . GLY E 1 36 ? 100.171 60.460 59.113 1.00 41.27 36 GLY E CA 1
ATOM 7504 C C . GLY E 1 36 ? 101.509 61.092 59.456 1.00 42.07 36 GLY E C 1
ATOM 7505 O O . GLY E 1 36 ? 101.777 61.410 60.615 1.00 42.06 36 GLY E O 1
ATOM 7506 N N . VAL E 1 37 ? 102.352 61.269 58.443 1.00 42.89 37 VAL E N 1
ATOM 7507 C CA . VAL E 1 37 ? 103.643 61.930 58.617 1.00 43.71 37 VAL E CA 1
ATOM 7508 C C . VAL E 1 37 ? 103.901 62.890 57.462 1.00 44.25 37 VAL E C 1
ATOM 7509 O O . VAL E 1 37 ? 104.616 62.562 56.514 1.00 44.41 37 VAL E O 1
ATOM 7513 N N . LYS E 1 38 ? 103.316 64.080 57.550 1.00 44.89 38 LYS E N 1
ATOM 7514 C CA . LYS E 1 38 ? 103.255 64.989 56.411 1.00 45.44 38 LYS E CA 1
ATOM 7515 C C . LYS E 1 38 ? 104.505 65.851 56.249 1.00 45.73 38 LYS E C 1
ATOM 7516 O O . LYS E 1 38 ? 104.864 66.621 57.142 1.00 45.88 38 LYS E O 1
ATOM 7522 N N . GLN E 1 39 ? 105.171 65.692 55.108 1.00 46.05 39 GLN E N 1
ATOM 7523 C CA . GLN E 1 39 ? 106.085 66.705 54.574 1.00 46.35 39 GLN E CA 1
ATOM 7524 C C . GLN E 1 39 ? 107.342 66.953 55.410 1.00 46.36 39 GLN E C 1
ATOM 7525 O O . GLN E 1 39 ? 107.714 68.102 55.654 1.00 46.45 39 GLN E O 1
ATOM 7531 N N . GLU E 1 40 ? 107.999 65.876 55.832 1.00 46.31 40 GLU E N 1
ATOM 7532 C CA . GLU E 1 40 ? 109.349 65.974 56.387 1.00 46.27 40 GLU E CA 1
ATOM 7533 C C . GLU E 1 40 ? 110.095 64.652 56.262 1.00 45.96 40 GLU E C 1
ATOM 7534 O O . GLU E 1 40 ? 111.147 64.581 55.626 1.00 45.98 40 GLU E O 1
ATOM 7540 N N . GLU E 1 41 ? 109.547 63.611 56.883 1.00 45.54 41 GLU E N 1
ATOM 7541 C CA . GLU E 1 41 ? 110.110 62.269 56.775 1.00 45.01 41 GLU E CA 1
ATOM 7542 C C . GLU E 1 41 ? 109.921 61.712 55.370 1.00 44.46 41 GLU E C 1
ATOM 7543 O O . GLU E 1 41 ? 110.481 60.672 55.023 1.00 44.40 41 GLU E O 1
ATOM 7549 N N . VAL E 1 42 ? 109.130 62.414 54.563 1.00 43.76 42 VAL E N 1
ATOM 7550 C CA . VAL E 1 42 ? 108.922 62.031 53.174 1.00 43.07 42 VAL E CA 1
ATOM 7551 C C . VAL E 1 42 ? 110.057 62.556 52.300 1.00 42.58 42 VAL E C 1
ATOM 7552 O O . VAL E 1 42 ? 109.882 63.510 51.541 1.00 42.55 42 VAL E O 1
ATOM 7556 N N . THR E 1 43 ? 111.227 61.940 52.432 1.00 41.95 43 THR E N 1
ATOM 7557 C CA . THR E 1 43 ? 112.362 62.256 51.576 1.00 41.31 43 THR E CA 1
ATOM 7558 C C . THR E 1 43 ? 112.261 61.476 50.271 1.00 40.83 43 THR E C 1
ATOM 7559 O O . THR E 1 43 ? 111.557 60.470 50.194 1.00 40.74 43 THR E O 1
ATOM 7563 N N . ASN E 1 44 ? 112.966 61.944 49.247 1.00 40.17 44 ASN E N 1
ATOM 7564 C CA . ASN E 1 44 ? 112.873 61.345 47.920 1.00 39.52 44 ASN E CA 1
ATOM 7565 C C . ASN E 1 44 ? 113.450 59.932 47.856 1.00 38.94 44 ASN E C 1
ATOM 7566 O O . ASN E 1 44 ? 112.982 59.098 47.082 1.00 38.86 44 ASN E O 1
ATOM 7571 N N . ASN E 1 45 ? 114.456 59.665 48.683 1.00 38.21 45 ASN E N 1
ATOM 7572 C CA . ASN E 1 45 ? 115.110 58.360 48.700 1.00 37.64 45 ASN E CA 1
ATOM 7573 C C . ASN E 1 45 ? 114.381 57.338 49.570 1.00 36.96 45 ASN E C 1
ATOM 7574 O O . ASN E 1 45 ? 114.781 56.175 49.641 1.00 36.91 45 ASN E O 1
ATOM 7579 N N . ALA E 1 46 ? 113.313 57.777 50.230 1.00 36.07 46 ALA E N 1
ATOM 7580 C CA . ALA E 1 46 ? 112.614 56.942 51.204 1.00 35.30 46 ALA E CA 1
ATOM 7581 C C . ALA E 1 46 ? 111.816 55.822 50.544 1.00 34.72 46 ALA E C 1
ATOM 7582 O O . ALA E 1 46 ? 111.066 56.052 49.594 1.00 34.61 46 ALA E O 1
ATOM 7584 N N . SER E 1 47 ? 111.988 54.607 51.056 1.00 33.97 47 SER E N 1
ATOM 7585 C CA . SER E 1 47 ? 111.206 53.461 50.613 1.00 33.41 47 SER E CA 1
ATOM 7586 C C . SER E 1 47 ? 109.838 53.463 51.286 1.00 32.75 47 SER E C 1
ATOM 7587 O O . SER E 1 47 ? 109.728 53.726 52.484 1.00 32.56 47 SER E O 1
ATOM 7590 N N . PHE E 1 48 ? 108.797 53.171 50.511 1.00 32.09 48 PHE E N 1
ATOM 7591 C CA . PHE E 1 48 ? 107.432 53.194 51.028 1.00 31.58 48 PHE E CA 1
ATOM 7592 C C . PHE E 1 48 ? 107.228 52.189 52.156 1.00 31.34 48 PHE E C 1
ATOM 7593 O O . PHE E 1 48 ? 106.688 52.529 53.208 1.00 31.34 48 PHE E O 1
ATOM 7601 N N . VAL E 1 49 ? 107.676 50.957 51.939 1.00 31.25 49 VAL E N 1
ATOM 7602 C CA . VAL E 1 49 ? 107.443 49.880 52.897 1.00 31.30 49 VAL E CA 1
ATOM 7603 C C . VAL E 1 49 ? 108.493 49.834 54.008 1.00 31.22 49 VAL E C 1
ATOM 7604 O O . VAL E 1 49 ? 108.154 49.704 55.183 1.00 31.34 49 VAL E O 1
ATOM 7608 N N . GLU E 1 50 ? 109.764 49.950 53.634 1.00 31.15 50 GLU E N 1
ATOM 7609 C CA . GLU E 1 50 ? 110.855 49.851 54.600 1.00 31.18 50 GLU E CA 1
ATOM 7610 C C . GLU E 1 50 ? 110.966 51.091 55.482 1.00 30.82 50 GLU E C 1
ATOM 7611 O O . GLU E 1 50 ? 110.966 50.989 56.709 1.00 31.05 50 GLU E O 1
ATOM 7617 N N . ASP E 1 51 ? 111.049 52.259 54.854 1.00 30.34 51 ASP E N 1
ATOM 7618 C CA . ASP E 1 51 ? 111.305 53.500 55.581 1.00 29.93 51 ASP E CA 1
ATOM 7619 C C . ASP E 1 51 ? 110.034 54.141 56.133 1.00 29.46 51 ASP E C 1
ATOM 7620 O O . ASP E 1 51 ? 110.003 54.585 57.282 1.00 29.54 51 ASP E O 1
ATOM 7625 N N . LEU E 1 52 ? 108.987 54.187 55.315 1.00 28.79 52 LEU E N 1
ATOM 7626 C CA . LEU E 1 52 ? 107.766 54.898 55.685 1.00 28.19 52 LEU E CA 1
ATOM 7627 C C . LEU E 1 52 ? 106.734 53.991 56.352 1.00 27.75 52 LEU E C 1
ATOM 7628 O O . LEU E 1 52 ? 105.800 54.471 56.995 1.00 27.79 52 LEU E O 1
ATOM 7633 N N . GLY E 1 53 ? 106.911 52.683 56.202 1.00 27.18 53 GLY E N 1
ATOM 7634 C CA . GLY E 1 53 ? 106.107 51.706 56.933 1.00 26.53 53 GLY E CA 1
ATOM 7635 C C . GLY E 1 53 ? 104.758 51.398 56.306 1.00 26.08 53 GLY E C 1
ATOM 7636 O O . GLY E 1 53 ? 103.803 51.064 57.008 1.00 26.09 53 GLY E O 1
ATOM 7637 N N . ALA E 1 54 ? 104.679 51.495 54.983 1.00 25.45 54 ALA E N 1
ATOM 7638 C CA . ALA E 1 54 ? 103.437 51.208 54.270 1.00 24.96 54 ALA E CA 1
ATOM 7639 C C . ALA E 1 54 ? 103.127 49.714 54.280 1.00 24.57 54 ALA E C 1
ATOM 7640 O O . ALA E 1 54 ? 103.975 48.895 53.931 1.00 24.50 54 ALA E O 1
ATOM 7642 N N . ASP E 1 55 ? 101.913 49.362 54.694 1.00 24.08 55 ASP E N 1
ATOM 7643 C CA . ASP E 1 55 ? 101.491 47.965 54.691 1.00 23.43 55 ASP E CA 1
ATOM 7644 C C . ASP E 1 55 ? 100.782 47.591 53.391 1.00 23.12 55 ASP E C 1
ATOM 7645 O O . ASP E 1 55 ? 100.783 48.362 52.431 1.00 22.99 55 ASP E O 1
ATOM 7650 N N . SER E 1 56 ? 100.173 46.409 53.369 1.00 22.67 56 SER E N 1
ATOM 7651 C CA . SER E 1 56 ? 99.630 45.846 52.135 1.00 22.32 56 SER E CA 1
ATOM 7652 C C . SER E 1 56 ? 98.306 46.483 51.708 1.00 21.95 56 SER E C 1
ATOM 7653 O O . SER E 1 56 ? 97.767 46.152 50.653 1.00 22.03 56 SER E O 1
ATOM 7656 N N . LEU E 1 57 ? 97.784 47.390 52.529 1.00 21.53 57 LEU E N 1
ATOM 7657 C CA . LEU E 1 57 ? 96.662 48.233 52.117 1.00 21.29 57 LEU E CA 1
ATOM 7658 C C . LEU E 1 57 ? 97.143 49.636 51.771 1.00 21.16 57 LEU E C 1
ATOM 7659 O O . LEU E 1 57 ? 96.692 50.235 50.792 1.00 21.05 57 LEU E O 1
ATOM 7664 N N . ASP E 1 58 ? 98.061 50.153 52.583 1.00 21.06 58 ASP E N 1
ATOM 7665 C CA . ASP E 1 58 ? 98.612 51.489 52.382 1.00 21.03 58 ASP E CA 1
ATOM 7666 C C . ASP E 1 58 ? 99.085 51.695 50.946 1.00 20.73 58 ASP E C 1
ATOM 7667 O O . ASP E 1 58 ? 98.747 52.695 50.314 1.00 20.70 58 ASP E O 1
ATOM 7672 N N . THR E 1 59 ? 99.862 50.744 50.434 1.00 20.55 59 THR E N 1
ATOM 7673 C CA . THR E 1 59 ? 100.429 50.861 49.091 1.00 20.37 59 THR E CA 1
ATOM 7674 C C . THR E 1 59 ? 99.349 50.881 48.012 1.00 20.42 59 THR E C 1
ATOM 7675 O O . THR E 1 59 ? 99.454 51.621 47.034 1.00 20.27 59 THR E O 1
ATOM 7679 N N . VAL E 1 60 ? 98.315 50.064 48.195 1.00 20.44 60 VAL E N 1
ATOM 7680 C CA . VAL E 1 60 ? 97.177 50.052 47.278 1.00 20.51 60 VAL E CA 1
ATOM 7681 C C . VAL E 1 60 ? 96.426 51.382 47.323 1.00 20.63 60 VAL E C 1
ATOM 7682 O O . VAL E 1 60 ? 96.104 51.959 46.284 1.00 20.50 60 VAL E O 1
ATOM 7686 N N . GLU E 1 61 ? 96.171 51.874 48.532 1.00 20.99 61 GLU E N 1
ATOM 7687 C CA . GLU E 1 61 ? 95.473 53.144 48.714 1.00 21.32 61 GLU E CA 1
ATOM 7688 C C . GLU E 1 61 ? 96.295 54.328 48.208 1.00 21.51 61 GLU E C 1
ATOM 7689 O O . GLU E 1 61 ? 95.740 55.330 47.754 1.00 21.25 61 GLU E O 1
ATOM 7695 N N . LEU E 1 62 ? 97.618 54.203 48.278 1.00 21.75 62 LEU E N 1
ATOM 7696 C CA . LEU E 1 62 ? 98.514 55.229 47.751 1.00 22.30 62 LEU E CA 1
ATOM 7697 C C . LEU E 1 62 ? 98.427 55.328 46.232 1.00 22.56 62 LEU E C 1
ATOM 7698 O O . LEU E 1 62 ? 98.418 56.425 45.675 1.00 22.44 62 LEU E O 1
ATOM 7703 N N . VAL E 1 63 ? 98.355 54.179 45.566 1.00 23.07 63 VAL E N 1
ATOM 7704 C CA . VAL E 1 63 ? 98.208 54.145 44.113 1.00 23.87 63 VAL E CA 1
ATOM 7705 C C . VAL E 1 63 ? 96.878 54.754 43.677 1.00 24.45 63 VAL E C 1
ATOM 7706 O O . VAL E 1 63 ? 96.828 55.544 42.734 1.00 24.45 63 VAL E O 1
ATOM 7710 N N . MET E 1 64 ? 95.805 54.379 44.370 1.00 25.16 64 MET E N 1
ATOM 7711 C CA . MET E 1 64 ? 94.480 54.928 44.098 1.00 26.30 64 MET E CA 1
ATOM 7712 C C . MET E 1 64 ? 94.477 56.448 44.217 1.00 26.11 64 MET E C 1
ATOM 7713 O O . MET E 1 64 ? 93.947 57.148 43.352 1.00 26.06 64 MET E O 1
ATOM 7718 N N . ALA E 1 65 ? 95.073 56.950 45.297 1.00 26.30 65 ALA E N 1
ATOM 7719 C CA . ALA E 1 65 ? 95.097 58.383 45.577 1.00 26.42 65 ALA E CA 1
ATOM 7720 C C . ALA E 1 65 ? 95.885 59.156 44.523 1.00 26.72 65 ALA E C 1
ATOM 7721 O O . ALA E 1 65 ? 95.512 60.268 44.149 1.00 26.54 65 ALA E O 1
ATOM 7723 N N . LEU E 1 66 ? 96.977 58.561 44.050 1.00 26.96 66 LEU E N 1
ATOM 7724 C CA . LEU E 1 66 ? 97.787 59.173 43.003 1.00 27.38 66 LEU E CA 1
ATOM 7725 C C . LEU E 1 66 ? 97.062 59.144 41.660 1.00 27.65 66 LEU E C 1
ATOM 7726 O O . LEU E 1 66 ? 97.146 60.093 40.881 1.00 27.50 66 LEU E O 1
ATOM 7731 N N . GLU E 1 67 ? 96.349 58.051 41.400 1.00 28.16 67 GLU E N 1
ATOM 7732 C CA . GLU E 1 67 ? 95.523 57.936 40.200 1.00 28.78 67 GLU E CA 1
ATOM 7733 C C . GLU E 1 67 ? 94.435 59.007 40.167 1.00 29.20 67 GLU E C 1
ATOM 7734 O O . GLU E 1 67 ? 94.167 59.598 39.120 1.00 29.16 67 GLU E O 1
ATOM 7740 N N . GLU E 1 68 ? 93.820 59.256 41.319 1.00 29.73 68 GLU E N 1
ATOM 7741 C CA . GLU E 1 68 ? 92.782 60.277 41.438 1.00 30.35 68 GLU E CA 1
ATOM 7742 C C . GLU E 1 68 ? 93.364 61.682 41.286 1.00 30.57 68 GLU E C 1
ATOM 7743 O O . GLU E 1 68 ? 92.828 62.511 40.548 1.00 30.48 68 GLU E O 1
ATOM 7749 N N . GLU E 1 69 ? 94.463 61.939 41.988 1.00 30.89 69 GLU E N 1
ATOM 7750 C CA . GLU E 1 69 ? 95.083 63.260 41.997 1.00 31.29 69 GLU E CA 1
ATOM 7751 C C . GLU E 1 69 ? 95.551 63.685 40.607 1.00 31.57 69 GLU E C 1
ATOM 7752 O O . GLU E 1 69 ? 95.346 64.828 40.197 1.00 31.52 69 GLU E O 1
ATOM 7758 N N . PHE E 1 70 ? 96.176 62.760 39.886 1.00 32.00 70 PHE E N 1
ATOM 7759 C CA . PHE E 1 70 ? 96.775 63.074 38.593 1.00 32.58 70 PHE E CA 1
ATOM 7760 C C . PHE E 1 70 ? 95.935 62.558 37.429 1.00 33.08 70 PHE E C 1
ATOM 7761 O O . PHE E 1 70 ? 96.379 62.568 36.280 1.00 33.24 70 PHE E O 1
ATOM 7769 N N . ASP E 1 71 ? 94.721 62.108 37.737 1.00 33.61 71 ASP E N 1
ATOM 7770 C CA . ASP E 1 71 ? 93.756 61.686 36.722 1.00 34.19 71 ASP E CA 1
ATOM 7771 C C . ASP E 1 71 ? 94.381 60.762 35.677 1.00 34.43 71 ASP E C 1
ATOM 7772 O O . ASP E 1 71 ? 94.352 61.050 34.480 1.00 34.52 71 ASP E O 1
ATOM 7777 N N . THR E 1 72 ? 94.946 59.652 36.140 1.00 34.61 72 THR E N 1
ATOM 7778 C CA . THR E 1 72 ? 95.621 58.710 35.257 1.00 34.85 72 THR E CA 1
ATOM 7779 C C . THR E 1 72 ? 95.369 57.279 35.721 1.00 34.79 72 THR E C 1
ATOM 7780 O O . THR E 1 72 ? 94.974 57.050 36.863 1.00 34.87 72 THR E O 1
ATOM 7784 N N . GLU E 1 73 ? 95.579 56.323 34.824 1.00 34.76 73 GLU E N 1
ATOM 7785 C CA . GLU E 1 73 ? 95.471 54.912 35.169 1.00 34.64 73 GLU E CA 1
ATOM 7786 C C . GLU E 1 73 ? 96.846 54.252 35.157 1.00 34.38 73 GLU E C 1
ATOM 7787 O O . GLU E 1 73 ? 97.532 54.241 34.135 1.00 34.40 73 GLU E O 1
ATOM 7793 N N . ILE E 1 74 ? 97.245 53.711 36.304 1.00 33.99 74 ILE E N 1
ATOM 7794 C CA . ILE E 1 74 ? 98.554 53.087 36.444 1.00 33.60 74 ILE E CA 1
ATOM 7795 C C . ILE E 1 74 ? 98.431 51.568 36.419 1.00 33.25 74 ILE E C 1
ATOM 7796 O O . ILE E 1 74 ? 97.862 50.974 37.333 1.00 33.28 74 ILE E O 1
ATOM 7801 N N . PRO E 1 75 ? 98.958 50.935 35.358 1.00 32.91 75 PRO E N 1
ATOM 7802 C CA . PRO E 1 75 ? 98.941 49.479 35.217 1.00 32.58 75 PRO E CA 1
ATOM 7803 C C . PRO E 1 75 ? 99.638 48.789 36.388 1.00 32.24 75 PRO E C 1
ATOM 7804 O O . PRO E 1 75 ? 100.560 49.351 36.978 1.00 31.99 75 PRO E O 1
ATOM 7808 N N . ASP E 1 76 ? 99.191 47.580 36.716 1.00 31.88 76 ASP E N 1
ATOM 7809 C CA . ASP E 1 76 ? 99.741 46.837 37.846 1.00 31.65 76 ASP E CA 1
ATOM 7810 C C . ASP E 1 76 ? 101.243 46.594 37.695 1.00 31.68 76 ASP E C 1
ATOM 7811 O O . ASP E 1 76 ? 101.980 46.595 38.682 1.00 31.59 76 ASP E O 1
ATOM 7816 N N . GLU E 1 77 ? 101.691 46.400 36.458 1.00 31.68 77 GLU E N 1
ATOM 7817 C CA . GLU E 1 77 ? 103.097 46.104 36.194 1.00 31.85 77 GLU E CA 1
ATOM 7818 C C . GLU E 1 77 ? 103.994 47.323 36.407 1.00 31.60 77 GLU E C 1
ATOM 7819 O O . GLU E 1 77 ? 105.182 47.183 36.695 1.00 31.56 77 GLU E O 1
ATOM 7825 N N . GLU E 1 78 ? 103.419 48.514 36.274 1.00 31.31 78 GLU E N 1
ATOM 7826 C CA . GLU E 1 78 ? 104.177 49.750 36.449 1.00 31.13 78 GLU E CA 1
ATOM 7827 C C . GLU E 1 78 ? 104.232 50.165 37.914 1.00 30.82 78 GLU E C 1
ATOM 7828 O O . GLU E 1 78 ? 105.234 50.710 38.377 1.00 30.75 78 GLU E O 1
ATOM 7834 N N . ALA E 1 79 ? 103.150 49.903 38.641 1.00 30.54 79 ALA E N 1
ATOM 7835 C CA . ALA E 1 79 ? 103.112 50.159 40.076 1.00 30.23 79 ALA E CA 1
ATOM 7836 C C . ALA E 1 79 ? 104.066 49.226 40.816 1.00 30.04 79 ALA E C 1
ATOM 7837 O O . ALA E 1 79 ? 104.633 49.592 41.846 1.00 29.73 79 ALA E O 1
ATOM 7839 N N . GLU E 1 80 ? 104.245 48.024 40.274 1.00 29.92 80 GLU E N 1
ATOM 7840 C CA . GLU E 1 80 ? 105.097 47.012 40.890 1.00 30.04 80 GLU E CA 1
ATOM 7841 C C . GLU E 1 80 ? 106.577 47.395 40.820 1.00 29.85 80 GLU E C 1
ATOM 7842 O O . GLU E 1 80 ? 107.389 46.918 41.614 1.00 29.81 80 GLU E O 1
ATOM 7848 N N . LYS E 1 81 ? 106.916 48.264 39.871 1.00 29.72 81 LYS E N 1
ATOM 7849 C CA . LYS E 1 81 ? 108.290 48.741 39.716 1.00 29.67 81 LYS E CA 1
ATOM 7850 C C . LYS E 1 81 ? 108.655 49.777 40.776 1.00 29.58 81 LYS E C 1
ATOM 7851 O O . LYS E 1 81 ? 109.828 49.941 41.117 1.00 29.59 81 LYS E O 1
ATOM 7857 N N . ILE E 1 82 ? 107.648 50.479 41.285 1.00 29.33 82 ILE E N 1
ATOM 7858 C CA . ILE E 1 82 ? 107.875 51.636 42.145 1.00 29.21 82 ILE E CA 1
ATOM 7859 C C . ILE E 1 82 ? 107.981 51.238 43.614 1.00 29.10 82 ILE E C 1
ATOM 7860 O O . ILE E 1 82 ? 107.079 50.605 44.162 1.00 29.00 82 ILE E O 1
ATOM 7865 N N . THR E 1 83 ? 109.091 51.611 44.245 1.00 28.90 83 THR E N 1
ATOM 7866 C CA . THR E 1 83 ? 109.335 51.262 45.640 1.00 28.82 83 THR E CA 1
ATOM 7867 C C . THR E 1 83 ? 109.725 52.480 46.473 1.00 28.72 83 THR E C 1
ATOM 7868 O O . THR E 1 83 ? 109.646 52.451 47.701 1.00 28.72 83 THR E O 1
ATOM 7872 N N . THR E 1 84 ? 110.145 53.549 45.800 1.00 28.53 84 THR E N 1
ATOM 7873 C CA . THR E 1 84 ? 110.612 54.751 46.485 1.00 28.41 84 THR E CA 1
ATOM 7874 C C . THR E 1 84 ? 109.834 55.991 46.058 1.00 28.27 84 THR E C 1
ATOM 7875 O O . THR E 1 84 ? 109.215 56.013 44.994 1.00 28.11 84 THR E O 1
ATOM 7879 N N . VAL E 1 85 ? 109.887 57.025 46.892 1.00 28.23 85 VAL E N 1
ATOM 7880 C CA . VAL E 1 85 ? 109.186 58.278 46.628 1.00 28.35 85 VAL E CA 1
ATOM 7881 C C . VAL E 1 85 ? 109.630 58.906 45.308 1.00 28.36 85 VAL E C 1
ATOM 7882 O O . VAL E 1 85 ? 108.807 59.405 44.541 1.00 28.17 85 VAL E O 1
ATOM 7886 N N . GLN E 1 86 ? 110.934 58.867 45.045 1.00 28.46 86 GLN E N 1
ATOM 7887 C CA . GLN E 1 86 ? 111.485 59.446 43.824 1.00 28.66 86 GLN E CA 1
ATOM 7888 C C . GLN E 1 86 ? 110.941 58.753 42.578 1.00 28.64 86 GLN E C 1
ATOM 7889 O O . GLN E 1 86 ? 110.613 59.408 41.589 1.00 28.69 86 GLN E O 1
ATOM 7895 N N . ALA E 1 87 ? 110.841 57.429 42.636 1.00 28.66 87 ALA E N 1
ATOM 7896 C CA . ALA E 1 87 ? 110.345 56.645 41.510 1.00 28.80 87 ALA E CA 1
ATOM 7897 C C . ALA E 1 87 ? 108.894 56.989 41.185 1.00 28.96 87 ALA E C 1
ATOM 7898 O O . ALA E 1 87 ? 108.497 57.002 40.019 1.00 28.94 87 ALA E O 1
ATOM 7900 N N . ALA E 1 88 ? 108.108 57.263 42.223 1.00 29.06 88 ALA E N 1
ATOM 7901 C CA . ALA E 1 88 ? 106.720 57.679 42.046 1.00 29.32 88 ALA E CA 1
ATOM 7902 C C . ALA E 1 88 ? 106.646 59.019 41.321 1.00 29.53 88 ALA E C 1
ATOM 7903 O O . ALA E 1 88 ? 105.868 59.185 40.383 1.00 29.57 88 ALA E O 1
ATOM 7905 N N . ILE E 1 89 ? 107.468 59.968 41.760 1.00 29.96 89 ILE E N 1
ATOM 7906 C CA . ILE E 1 89 ? 107.558 61.275 41.115 1.00 30.43 89 ILE E CA 1
ATOM 7907 C C . ILE E 1 89 ? 108.029 61.144 39.667 1.00 30.79 89 ILE E C 1
ATOM 7908 O O . ILE E 1 89 ? 107.485 61.786 38.767 1.00 30.70 89 ILE E O 1
ATOM 7913 N N . ASP E 1 90 ? 109.028 60.292 39.449 1.00 31.33 90 ASP E N 1
ATOM 7914 C CA . ASP E 1 90 ? 109.564 60.053 38.111 1.00 31.89 90 ASP E CA 1
ATOM 7915 C C . ASP E 1 90 ? 108.496 59.546 37.147 1.00 32.25 90 ASP E C 1
ATOM 7916 O O . ASP E 1 90 ? 108.449 59.962 35.988 1.00 32.42 90 ASP E O 1
ATOM 7921 N N . TYR E 1 91 ? 107.643 58.646 37.628 1.00 32.72 91 TYR E N 1
ATOM 7922 C CA . TYR E 1 91 ? 106.591 58.069 36.797 1.00 33.28 91 TYR E CA 1
ATOM 7923 C C . TYR E 1 91 ? 105.567 59.118 36.380 1.00 33.68 91 TYR E C 1
ATOM 7924 O O . TYR E 1 91 ? 105.159 59.169 35.220 1.00 33.51 91 TYR E O 1
ATOM 7933 N N . ILE E 1 92 ? 105.144 59.943 37.333 1.00 34.36 92 ILE E N 1
ATOM 7934 C CA . ILE E 1 92 ? 104.194 61.014 37.049 1.00 35.10 92 ILE E CA 1
ATOM 7935 C C . ILE E 1 92 ? 104.764 61.977 36.009 1.00 35.66 92 ILE E C 1
ATOM 7936 O O . ILE E 1 92 ? 104.112 62.283 35.010 1.00 35.77 92 ILE E O 1
ATOM 7941 N N . ASN E 1 93 ? 105.995 62.426 36.239 1.00 36.33 93 ASN E N 1
ATOM 7942 C CA . ASN E 1 93 ? 106.676 63.333 35.318 1.00 36.95 93 ASN E CA 1
ATOM 7943 C C . ASN E 1 93 ? 106.814 62.764 33.907 1.00 37.35 93 ASN E C 1
ATOM 7944 O O . ASN E 1 93 ? 106.712 63.496 32.922 1.00 37.48 93 ASN E O 1
ATOM 7949 N N . GLY E 1 94 ? 107.043 61.458 33.818 1.00 37.76 94 GLY E N 1
ATOM 7950 C CA . GLY E 1 94 ? 107.250 60.799 32.532 1.00 38.25 94 GLY E CA 1
ATOM 7951 C C . GLY E 1 94 ? 105.958 60.404 31.843 1.00 38.63 94 GLY E C 1
ATOM 7952 O O . GLY E 1 94 ? 105.976 59.746 30.802 1.00 38.73 94 GLY E O 1
ATOM 7953 N N . HIS E 1 95 ? 104.831 60.802 32.427 1.00 38.95 95 HIS E N 1
ATOM 7954 C CA . HIS E 1 95 ? 103.524 60.495 31.858 1.00 39.21 95 HIS E CA 1
ATOM 7955 C C . HIS E 1 95 ? 102.615 61.723 31.854 1.00 39.33 95 HIS E C 1
ATOM 7956 O O . HIS E 1 95 ? 101.873 61.964 32.806 1.00 39.45 95 HIS E O 1
ATOM 7963 N N . GLU F 2 10 ? 82.790 45.804 30.882 1.00 37.60 10 GLU F N 1
ATOM 7964 C CA . GLU F 2 10 ? 82.686 44.722 29.859 1.00 37.59 10 GLU F CA 1
ATOM 7965 C C . GLU F 2 10 ? 82.999 43.353 30.456 1.00 37.32 10 GLU F C 1
ATOM 7966 O O . GLU F 2 10 ? 82.568 42.325 29.933 1.00 37.36 10 GLU F O 1
ATOM 7972 N N . PHE F 2 11 ? 83.754 43.349 31.549 1.00 36.97 11 PHE F N 1
ATOM 7973 C CA . PHE F 2 11 ? 84.005 42.128 32.305 1.00 36.56 11 PHE F CA 1
ATOM 7974 C C . PHE F 2 11 ? 82.741 41.684 33.036 1.00 36.27 11 PHE F C 1
ATOM 7975 O O . PHE F 2 11 ? 82.478 40.490 33.170 1.00 36.26 11 PHE F O 1
ATOM 7983 N N . LEU F 2 12 ? 81.959 42.655 33.498 1.00 35.87 12 LEU F N 1
ATOM 7984 C CA . LEU F 2 12 ? 80.719 42.372 34.213 1.00 35.52 12 LEU F CA 1
ATOM 7985 C C . LEU F 2 12 ? 79.653 41.812 33.276 1.00 35.25 12 LEU F C 1
ATOM 7986 O O . LEU F 2 12 ? 78.775 41.059 33.700 1.00 35.22 12 LEU F O 1
ATOM 7991 N N . LYS F 2 13 ? 79.739 42.180 32.001 1.00 34.85 13 LYS F N 1
ATOM 7992 C CA . LYS F 2 13 ? 78.810 41.684 30.991 1.00 34.50 13 LYS F CA 1
ATOM 7993 C C . LYS F 2 13 ? 78.973 40.181 30.778 1.00 34.07 13 LYS F C 1
ATOM 7994 O O . LYS F 2 13 ? 77.991 39.440 30.718 1.00 33.99 13 LYS F O 1
ATOM 8000 N N . ASN F 2 14 ? 80.222 39.742 30.661 1.00 33.54 14 ASN F N 1
ATOM 8001 C CA . ASN F 2 14 ? 80.532 38.331 30.471 1.00 33.04 14 ASN F CA 1
ATOM 8002 C C . ASN F 2 14 ? 81.927 37.999 30.991 1.00 32.57 14 ASN F C 1
ATOM 8003 O O . ASN F 2 14 ? 82.905 38.067 30.246 1.00 32.47 14 ASN F O 1
ATOM 8008 N N . PRO F 2 15 ? 82.021 37.648 32.283 1.00 32.05 15 PRO F N 1
ATOM 8009 C CA . PRO F 2 15 ? 83.294 37.346 32.931 1.00 31.66 15 PRO F CA 1
ATOM 8010 C C . PRO F 2 15 ? 83.860 35.996 32.502 1.00 31.30 15 PRO F C 1
ATOM 8011 O O . PRO F 2 15 ? 85.041 35.723 32.717 1.00 31.19 15 PRO F O 1
ATOM 8015 N N . TYR F 2 16 ? 83.023 35.172 31.881 1.00 30.92 16 TYR F N 1
ATOM 8016 C CA . TYR F 2 16 ? 83.365 33.779 31.615 1.00 30.73 16 TYR F CA 1
ATOM 8017 C C . TYR F 2 16 ? 84.330 33.624 30.443 1.00 30.86 16 TYR F C 1
ATOM 8018 O O . TYR F 2 16 ? 85.054 32.632 30.354 1.00 30.80 16 TYR F O 1
ATOM 8027 N N . SER F 2 17 ? 84.345 34.614 29.557 1.00 31.07 17 SER F N 1
ATOM 8028 C CA . SER F 2 17 ? 85.360 34.686 28.513 1.00 31.38 17 SER F CA 1
ATOM 8029 C C . SER F 2 17 ? 86.726 34.979 29.125 1.00 31.49 17 SER F C 1
ATOM 8030 O O . SER F 2 17 ? 87.737 34.411 28.713 1.00 31.54 17 SER F O 1
ATOM 8033 N N . PHE F 2 18 ? 86.740 35.864 30.118 1.00 31.55 18 PHE F N 1
ATOM 8034 C CA . PHE F 2 18 ? 87.965 36.239 30.818 1.00 31.68 18 PHE F CA 1
ATOM 8035 C C . PHE F 2 18 ? 88.530 35.068 31.617 1.00 31.49 18 PHE F C 1
ATOM 8036 O O . PHE F 2 18 ? 89.743 34.854 31.648 1.00 31.45 18 PHE F O 1
ATOM 8044 N N . TYR F 2 19 ? 87.643 34.313 32.261 1.00 31.16 19 TYR F N 1
ATOM 8045 C CA . TYR F 2 19 ? 88.045 33.132 33.016 1.00 30.90 19 TYR F CA 1
ATOM 8046 C C . TYR F 2 19 ? 88.677 32.085 32.103 1.00 30.99 19 TYR F C 1
ATOM 8047 O O . TYR F 2 19 ? 89.689 31.476 32.451 1.00 30.75 19 TYR F O 1
ATOM 8056 N N . ASP F 2 20 ? 88.075 31.885 30.933 1.00 31.11 20 ASP F N 1
ATOM 8057 C CA . ASP F 2 20 ? 88.526 30.861 29.993 1.00 31.40 20 ASP F CA 1
ATOM 8058 C C . ASP F 2 20 ? 89.945 31.121 29.489 1.00 31.57 20 ASP F C 1
ATOM 8059 O O . ASP F 2 20 ? 90.728 30.188 29.310 1.00 31.60 20 ASP F O 1
ATOM 8064 N N . THR F 2 21 ? 90.271 32.390 29.266 1.00 31.81 21 THR F N 1
ATOM 8065 C CA . THR F 2 21 ? 91.604 32.767 28.799 1.00 32.06 21 THR F CA 1
ATOM 8066 C C . THR F 2 21 ? 92.670 32.488 29.857 1.00 31.95 21 THR F C 1
ATOM 8067 O O . THR F 2 21 ? 93.792 32.102 29.531 1.00 31.95 21 THR F O 1
ATOM 8071 N N . LEU F 2 22 ? 92.312 32.687 31.122 1.00 31.87 22 LEU F N 1
ATOM 8072 C CA . LEU F 2 22 ? 93.195 32.344 32.233 1.00 31.84 22 LEU F CA 1
ATOM 8073 C C . LEU F 2 22 ? 93.339 30.832 32.368 1.00 31.80 22 LEU F C 1
ATOM 8074 O O . LEU F 2 22 ? 94.427 30.322 32.642 1.00 31.70 22 LEU F O 1
ATOM 8079 N N . ARG F 2 23 ? 92.233 30.122 32.167 1.00 31.72 23 ARG F N 1
ATOM 8080 C CA . ARG F 2 23 ? 92.209 28.670 32.298 1.00 31.79 23 ARG F CA 1
ATOM 8081 C C . ARG F 2 23 ? 93.038 27.998 31.207 1.00 31.78 23 ARG F C 1
ATOM 8082 O O . ARG F 2 23 ? 93.656 26.957 31.438 1.00 31.79 23 ARG F O 1
ATOM 8090 N N . ALA F 2 24 ? 93.048 28.602 30.021 1.00 31.72 24 ALA F N 1
ATOM 8091 C CA . ALA F 2 24 ? 93.772 28.053 28.877 1.00 31.68 24 ALA F CA 1
ATOM 8092 C C . ALA F 2 24 ? 95.284 28.115 29.078 1.00 31.59 24 ALA F C 1
ATOM 8093 O O . ALA F 2 24 ? 96.022 27.278 28.557 1.00 31.83 24 ALA F O 1
ATOM 8095 N N . VAL F 2 25 ? 95.739 29.111 29.833 1.00 31.25 25 VAL F N 1
ATOM 8096 C CA . VAL F 2 25 ? 97.148 29.216 30.197 1.00 30.89 25 VAL F CA 1
ATOM 8097 C C . VAL F 2 25 ? 97.490 28.221 31.303 1.00 30.61 25 VAL F C 1
ATOM 8098 O O . VAL F 2 25 ? 98.370 27.374 31.140 1.00 30.55 25 VAL F O 1
ATOM 8102 N N . HIS F 2 26 ? 96.783 28.328 32.424 1.00 30.08 26 HIS F N 1
ATOM 8103 C CA . HIS F 2 26 ? 96.970 27.423 33.551 1.00 29.58 26 HIS F CA 1
ATOM 8104 C C . HIS F 2 26 ? 95.815 27.571 34.538 1.00 29.16 26 HIS F C 1
ATOM 8105 O O . HIS F 2 26 ? 95.376 28.687 34.817 1.00 29.01 26 HIS F O 1
ATOM 8112 N N . PRO F 2 27 ? 95.312 26.440 35.060 1.00 28.79 27 PRO F N 1
ATOM 8113 C CA . PRO F 2 27 ? 94.239 26.441 36.059 1.00 28.51 27 PRO F CA 1
ATOM 8114 C C . PRO F 2 27 ? 94.646 27.144 37.352 1.00 28.22 27 PRO F C 1
ATOM 8115 O O . PRO F 2 27 ? 93.785 27.537 38.138 1.00 28.01 27 PRO F O 1
ATOM 8119 N N . ILE F 2 28 ? 95.951 27.276 37.576 1.00 27.92 28 ILE F N 1
ATOM 8120 C CA . ILE F 2 28 ? 96.466 28.125 38.644 1.00 27.71 28 ILE F CA 1
ATOM 8121 C C . ILE F 2 28 ? 97.353 29.218 38.054 1.00 27.65 28 ILE F C 1
ATOM 8122 O O . ILE F 2 28 ? 98.521 28.986 37.735 1.00 27.63 28 ILE F O 1
ATOM 8127 N N . TYR F 2 29 ? 96.784 30.409 37.910 1.00 27.51 29 TYR F N 1
ATOM 8128 C CA . TYR F 2 29 ? 97.409 31.489 37.156 1.00 27.46 29 TYR F CA 1
ATOM 8129 C C . TYR F 2 29 ? 98.061 32.508 38.090 1.00 27.19 29 TYR F C 1
ATOM 8130 O O . TYR F 2 29 ? 97.405 33.062 38.972 1.00 27.00 29 TYR F O 1
ATOM 8139 N N . LYS F 2 30 ? 99.356 32.747 37.897 1.00 26.82 30 LYS F N 1
ATOM 8140 C CA . LYS F 2 30 ? 100.053 33.798 38.631 1.00 26.53 30 LYS F CA 1
ATOM 8141 C C . LYS F 2 30 ? 99.844 35.138 37.938 1.00 26.16 30 LYS F C 1
ATOM 8142 O O . LYS F 2 30 ? 100.198 35.305 36.769 1.00 26.16 30 LYS F O 1
ATOM 8148 N N . GLY F 2 31 ? 99.251 36.088 38.653 1.00 25.57 31 GLY F N 1
ATOM 8149 C CA . GLY F 2 31 ? 98.927 37.379 38.062 1.00 24.97 31 GLY F CA 1
ATOM 8150 C C . GLY F 2 31 ? 98.566 38.451 39.070 1.00 24.50 31 GLY F C 1
ATOM 8151 O O . GLY F 2 31 ? 98.765 38.285 40.273 1.00 24.40 31 GLY F O 1
ATOM 8152 N N . SER F 2 32 ? 98.035 39.559 38.567 1.00 24.14 32 SER F N 1
ATOM 8153 C CA . SER F 2 32 ? 97.661 40.689 39.406 1.00 23.87 32 SER F CA 1
ATOM 8154 C C . SER F 2 32 ? 96.453 41.396 38.805 1.00 23.73 32 SER F C 1
ATOM 8155 O O . SER F 2 32 ? 96.450 41.733 37.622 1.00 23.57 32 SER F O 1
ATOM 8158 N N . PHE F 2 33 ? 95.421 41.597 39.617 1.00 23.58 33 PHE F N 1
ATOM 8159 C CA . PHE F 2 33 ? 94.224 42.302 39.168 1.00 23.61 33 PHE F CA 1
ATOM 8160 C C . PHE F 2 33 ? 93.737 43.287 40.224 1.00 23.49 33 PHE F C 1
ATOM 8161 O O . PHE F 2 33 ? 93.667 42.959 41.408 1.00 23.24 33 PHE F O 1
ATOM 8169 N N . LEU F 2 34 ? 93.417 44.501 39.782 1.00 23.47 34 LEU F N 1
ATOM 8170 C CA . LEU F 2 34 ? 93.056 45.595 40.681 1.00 23.51 34 LEU F CA 1
ATOM 8171 C C . LEU F 2 34 ? 94.109 45.824 41.764 1.00 23.44 34 LEU F C 1
ATOM 8172 O O . LEU F 2 34 ? 93.779 46.111 42.917 1.00 23.48 34 LEU F O 1
ATOM 8177 N N . LYS F 2 35 ? 95.376 45.684 41.379 1.00 23.16 35 LYS F N 1
ATOM 8178 C CA . LYS F 2 35 ? 96.509 45.980 42.256 1.00 22.89 35 LYS F CA 1
ATOM 8179 C C . LYS F 2 35 ? 96.772 44.899 43.298 1.00 22.38 35 LYS F C 1
ATOM 8180 O O . LYS F 2 35 ? 97.591 45.085 44.197 1.00 22.42 35 LYS F O 1
ATOM 8186 N N . TYR F 2 36 ? 96.087 43.767 43.173 1.00 21.73 36 TYR F N 1
ATOM 8187 C CA . TYR F 2 36 ? 96.266 42.668 44.116 1.00 20.94 36 TYR F CA 1
ATOM 8188 C C . TYR F 2 36 ? 96.902 41.442 43.465 1.00 20.48 36 TYR F C 1
ATOM 8189 O O . TYR F 2 36 ? 96.249 40.721 42.709 1.00 20.36 36 TYR F O 1
ATOM 8198 N N . PRO F 2 37 ? 98.188 41.205 43.762 1.00 20.06 37 PRO F N 1
ATOM 8199 C CA . PRO F 2 37 ? 98.943 40.110 43.167 1.00 19.76 37 PRO F CA 1
ATOM 8200 C C . PRO F 2 37 ? 98.692 38.787 43.884 1.00 19.46 37 PRO F C 1
ATOM 8201 O O . PRO F 2 37 ? 98.497 38.766 45.100 1.00 19.34 37 PRO F O 1
ATOM 8205 N N . GLY F 2 38 ? 98.694 37.694 43.129 1.00 19.27 38 GLY F N 1
ATOM 8206 C CA . GLY F 2 38 ? 98.540 36.369 43.712 1.00 19.13 38 GLY F CA 1
ATOM 8207 C C . GLY F 2 38 ? 98.242 35.292 42.688 1.00 19.13 38 GLY F C 1
ATOM 8208 O O . GLY F 2 38 ? 98.457 35.481 41.491 1.00 19.12 38 GLY F O 1
ATOM 8209 N N . TRP F 2 39 ? 97.754 34.154 43.167 1.00 19.12 39 TRP F N 1
ATOM 8210 C CA . TRP F 2 39 ? 97.412 33.039 42.298 1.00 19.10 39 TRP F CA 1
ATOM 8211 C C . TRP F 2 39 ? 95.907 33.000 42.061 1.00 18.87 39 TRP F C 1
ATOM 8212 O O . TRP F 2 39 ? 95.128 32.833 42.998 1.00 18.83 39 TRP F O 1
ATOM 8223 N N . TYR F 2 40 ? 95.504 33.169 40.807 1.00 18.57 40 TYR F N 1
ATOM 8224 C CA . TYR F 2 40 ? 94.089 33.182 40.454 1.00 18.45 40 TYR F CA 1
ATOM 8225 C C . TYR F 2 40 ? 93.662 31.850 39.847 1.00 18.50 40 TYR F C 1
ATOM 8226 O O . TYR F 2 40 ? 94.106 31.478 38.760 1.00 18.59 40 TYR F O 1
ATOM 8235 N N . VAL F 2 41 ? 92.798 31.137 40.564 1.00 18.52 41 VAL F N 1
ATOM 8236 C CA . VAL F 2 41 ? 92.494 29.743 40.258 1.00 18.46 41 VAL F CA 1
ATOM 8237 C C . VAL F 2 41 ? 91.156 29.596 39.538 1.00 18.53 41 VAL F C 1
ATOM 8238 O O . VAL F 2 41 ? 90.114 30.013 40.049 1.00 18.23 41 VAL F O 1
ATOM 8242 N N . THR F 2 42 ? 91.193 28.991 38.354 1.00 18.70 42 THR F N 1
ATOM 8243 C CA . THR F 2 42 ? 89.996 28.811 37.537 1.00 18.87 42 THR F CA 1
ATOM 8244 C C . THR F 2 42 ? 89.648 27.335 37.358 1.00 19.11 42 THR F C 1
ATOM 8245 O O . THR F 2 42 ? 88.589 27.001 36.826 1.00 19.05 42 THR F O 1
ATOM 8249 N N . GLY F 2 43 ? 90.548 26.458 37.792 1.00 19.18 43 GLY F N 1
ATOM 8250 C CA . GLY F 2 43 ? 90.337 25.019 37.669 1.00 19.48 43 GLY F CA 1
ATOM 8251 C C . GLY F 2 43 ? 89.496 24.455 38.798 1.00 19.57 43 GLY F C 1
ATOM 8252 O O . GLY F 2 43 ? 89.631 24.869 39.948 1.00 19.53 43 GLY F O 1
ATOM 8253 N N . TYR F 2 44 ? 88.629 23.503 38.467 1.00 19.80 44 TYR F N 1
ATOM 8254 C CA . TYR F 2 44 ? 87.730 22.907 39.453 1.00 20.17 44 TYR F CA 1
ATOM 8255 C C . TYR F 2 44 ? 88.483 22.050 40.464 1.00 20.38 44 TYR F C 1
ATOM 8256 O O . TYR F 2 44 ? 88.310 22.204 41.673 1.00 20.45 44 TYR F O 1
ATOM 8265 N N . GLU F 2 45 ? 89.304 21.133 39.963 1.00 20.77 45 GLU F N 1
ATOM 8266 C CA . GLU F 2 45 ? 90.050 20.230 40.829 1.00 21.34 45 GLU F CA 1
ATOM 8267 C C . GLU F 2 45 ? 90.991 21.008 41.741 1.00 21.09 45 GLU F C 1
ATOM 8268 O O . GLU F 2 45 ? 91.112 20.703 42.926 1.00 21.06 45 GLU F O 1
ATOM 8274 N N . GLU F 2 46 ? 91.638 22.028 41.184 1.00 20.97 46 GLU F N 1
ATOM 8275 C CA . GLU F 2 46 ? 92.578 22.850 41.941 1.00 21.07 46 GLU F CA 1
ATOM 8276 C C . GLU F 2 46 ? 91.872 23.690 43.004 1.00 20.74 46 GLU F C 1
ATOM 8277 O O . GLU F 2 46 ? 92.393 23.880 44.103 1.00 20.70 46 GLU F O 1
ATOM 8283 N N . THR F 2 47 ? 90.683 24.187 42.676 1.00 20.65 47 THR F N 1
ATOM 8284 C CA . THR F 2 47 ? 89.906 24.988 43.617 1.00 20.32 47 THR F CA 1
ATOM 8285 C C . THR F 2 47 ? 89.470 24.154 44.817 1.00 20.51 47 THR F C 1
ATOM 8286 O O . THR F 2 47 ? 89.656 24.557 45.966 1.00 20.26 47 THR F O 1
ATOM 8290 N N . ALA F 2 48 ? 88.906 22.981 44.543 1.00 20.72 48 ALA F N 1
ATOM 8291 C CA . ALA F 2 48 ? 88.447 22.079 45.594 1.00 20.92 48 ALA F CA 1
ATOM 8292 C C . ALA F 2 48 ? 89.595 21.637 46.498 1.00 21.11 48 ALA F C 1
ATOM 8293 O O . ALA F 2 48 ? 89.454 21.598 47.721 1.00 21.22 48 ALA F O 1
ATOM 8295 N N . ALA F 2 49 ? 90.731 21.313 45.888 1.00 21.35 49 ALA F N 1
ATOM 8296 C CA . ALA F 2 49 ? 91.898 20.841 46.630 1.00 21.61 49 ALA F CA 1
ATOM 8297 C C . ALA F 2 49 ? 92.428 21.909 47.582 1.00 21.69 49 ALA F C 1
ATOM 8298 O O . ALA F 2 49 ? 92.786 21.614 48.722 1.00 21.76 49 ALA F O 1
ATOM 8300 N N . ILE F 2 50 ? 92.469 23.150 47.110 1.00 21.92 50 ILE F N 1
ATOM 8301 C CA . ILE F 2 50 ? 92.929 24.266 47.931 1.00 22.16 50 ILE F CA 1
ATOM 8302 C C . ILE F 2 50 ? 91.984 24.522 49.106 1.00 22.44 50 ILE F C 1
ATOM 8303 O O . ILE F 2 50 ? 92.428 24.757 50.230 1.00 22.45 50 ILE F O 1
ATOM 8308 N N . LEU F 2 51 ? 90.683 24.445 48.842 1.00 22.79 51 LEU F N 1
ATOM 8309 C CA . LEU F 2 51 ? 89.670 24.690 49.866 1.00 23.26 51 LEU F CA 1
ATOM 8310 C C . LEU F 2 51 ? 89.622 23.577 50.910 1.00 23.70 51 LEU F C 1
ATOM 8311 O O . LEU F 2 51 ? 89.234 23.808 52.057 1.00 23.73 51 LEU F O 1
ATOM 8316 N N . LYS F 2 52 ? 90.014 22.373 50.504 1.00 24.28 52 LYS F N 1
ATOM 8317 C CA . LYS F 2 52 ? 90.077 21.227 51.409 1.00 25.01 52 LYS F CA 1
ATOM 8318 C C . LYS F 2 52 ? 91.303 21.289 52.311 1.00 25.14 52 LYS F C 1
ATOM 8319 O O . LYS F 2 52 ? 91.312 20.713 53.398 1.00 25.39 52 LYS F O 1
ATOM 8325 N N . ASP F 2 53 ? 92.349 21.962 51.841 1.00 25.30 53 ASP F N 1
ATOM 8326 C CA . ASP F 2 53 ? 93.646 21.925 52.508 1.00 25.59 53 ASP F CA 1
ATOM 8327 C C . ASP F 2 53 ? 93.774 23.021 53.564 1.00 25.43 53 ASP F C 1
ATOM 8328 O O . ASP F 2 53 ? 93.770 24.209 53.241 1.00 25.33 53 ASP F O 1
ATOM 8333 N N . ALA F 2 54 ? 93.926 22.608 54.819 1.00 25.46 54 ALA F N 1
ATOM 8334 C CA . ALA F 2 54 ? 93.958 23.536 55.950 1.00 25.37 54 ALA F CA 1
ATOM 8335 C C . ALA F 2 54 ? 95.224 24.391 55.989 1.00 25.29 54 ALA F C 1
ATOM 8336 O O . ALA F 2 54 ? 95.309 25.345 56.765 1.00 25.44 54 ALA F O 1
ATOM 8338 N N . ARG F 2 55 ? 96.206 24.043 55.161 1.00 25.09 55 ARG F N 1
ATOM 8339 C CA . ARG F 2 55 ? 97.434 24.830 55.051 1.00 24.81 55 ARG F CA 1
ATOM 8340 C C . ARG F 2 55 ? 97.176 26.147 54.324 1.00 24.45 55 ARG F C 1
ATOM 8341 O O . ARG F 2 55 ? 97.906 27.122 54.506 1.00 24.29 55 ARG F O 1
ATOM 8349 N N . PHE F 2 56 ? 96.148 26.158 53.482 1.00 23.73 56 PHE F N 1
ATOM 8350 C CA . PHE F 2 56 ? 95.613 27.403 52.949 1.00 23.13 56 PHE F CA 1
ATOM 8351 C C . PHE F 2 56 ? 94.622 27.987 53.946 1.00 22.72 56 PHE F C 1
ATOM 8352 O O . PHE F 2 56 ? 93.497 27.504 54.072 1.00 22.66 56 PHE F O 1
ATOM 8360 N N . LYS F 2 57 ? 95.052 29.015 54.668 1.00 22.29 57 LYS F N 1
ATOM 8361 C CA . LYS F 2 57 ? 94.249 29.584 55.742 1.00 22.06 57 LYS F CA 1
ATOM 8362 C C . LYS F 2 57 ? 93.416 30.754 55.240 1.00 21.44 57 LYS F C 1
ATOM 8363 O O . LYS F 2 57 ? 93.788 31.423 54.276 1.00 21.25 57 LYS F O 1
ATOM 8369 N N . VAL F 2 58 ? 92.291 31.004 55.902 1.00 20.97 58 VAL F N 1
ATOM 8370 C CA . VAL F 2 58 ? 91.576 32.258 55.713 1.00 20.71 58 VAL F CA 1
ATOM 8371 C C . VAL F 2 58 ? 92.346 33.378 56.401 1.00 20.78 58 VAL F C 1
ATOM 8372 O O . VAL F 2 58 ? 93.210 33.124 57.244 1.00 20.61 58 VAL F O 1
ATOM 8376 N N . ARG F 2 59 ? 92.044 34.615 56.031 1.00 20.75 59 ARG F N 1
ATOM 8377 C CA . ARG F 2 59 ? 92.736 35.762 56.598 1.00 20.76 59 ARG F CA 1
ATOM 8378 C C . ARG F 2 59 ? 91.830 36.982 56.636 1.00 20.92 59 ARG F C 1
ATOM 8379 O O . ARG F 2 59 ? 90.781 37.007 55.994 1.00 20.96 59 ARG F O 1
ATOM 8387 N N . THR F 2 60 ? 92.231 37.986 57.407 1.00 21.09 60 THR F N 1
ATOM 8388 C CA . THR F 2 60 ? 91.486 39.236 57.475 1.00 21.17 60 THR F CA 1
ATOM 8389 C C . THR F 2 60 ? 91.576 39.973 56.138 1.00 20.93 60 THR F C 1
ATOM 8390 O O . THR F 2 60 ? 92.644 40.038 55.535 1.00 20.95 60 THR F O 1
ATOM 8394 N N . PRO F 2 61 ? 90.438 40.500 55.657 1.00 20.84 61 PRO F N 1
ATOM 8395 C CA . PRO F 2 61 ? 90.354 41.152 54.349 1.00 20.79 61 PRO F CA 1
ATOM 8396 C C . PRO F 2 61 ? 91.014 42.532 54.326 1.00 20.86 61 PRO F C 1
ATOM 8397 O O . PRO F 2 61 ? 91.213 43.104 53.253 1.00 20.81 61 PRO F O 1
ATOM 8401 N N . LEU F 2 62 ? 91.317 43.067 55.505 1.00 20.92 62 LEU F N 1
ATOM 8402 C CA . LEU F 2 62 ? 92.235 44.196 55.642 1.00 21.17 62 LEU F CA 1
ATOM 8403 C C . LEU F 2 62 ? 93.453 43.725 56.437 1.00 21.54 62 LEU F C 1
ATOM 8404 O O . LEU F 2 62 ? 93.374 42.725 57.141 1.00 21.41 62 LEU F O 1
ATOM 8409 N N . PRO F 2 63 ? 94.588 44.435 56.317 1.00 22.12 63 PRO F N 1
ATOM 8410 C CA . PRO F 2 63 ? 95.788 44.042 57.059 1.00 22.77 63 PRO F CA 1
ATOM 8411 C C . PRO F 2 63 ? 95.511 43.847 58.549 1.00 23.54 63 PRO F C 1
ATOM 8412 O O . PRO F 2 63 ? 94.781 44.633 59.153 1.00 23.41 63 PRO F O 1
ATOM 8416 N N . GLU F 2 64 ? 96.103 42.806 59.127 1.00 24.52 64 GLU F N 1
ATOM 8417 C CA . GLU F 2 64 ? 95.767 42.357 60.479 1.00 25.71 64 GLU F CA 1
ATOM 8418 C C . GLU F 2 64 ? 95.986 43.423 61.550 1.00 26.16 64 GLU F C 1
ATOM 8419 O O . GLU F 2 64 ? 95.179 43.560 62.471 1.00 26.46 64 GLU F O 1
ATOM 8425 N N . SER F 2 65 ? 97.082 44.165 61.433 1.00 26.68 65 SER F N 1
ATOM 8426 C CA . SER F 2 65 ? 97.453 45.147 62.448 1.00 27.14 65 SER F CA 1
ATOM 8427 C C . SER F 2 65 ? 97.009 46.557 62.073 1.00 27.33 65 SER F C 1
ATOM 8428 O O . SER F 2 65 ? 97.276 47.513 62.802 1.00 27.69 65 SER F O 1
ATOM 8431 N N . SER F 2 66 ? 96.327 46.680 60.938 1.00 27.49 66 SER F N 1
ATOM 8432 C CA . SER F 2 66 ? 95.846 47.976 60.470 1.00 27.44 66 SER F CA 1
ATOM 8433 C C . SER F 2 66 ? 94.828 48.577 61.433 1.00 27.24 66 SER F C 1
ATOM 8434 O O . SER F 2 66 ? 93.941 47.881 61.927 1.00 27.46 66 SER F O 1
ATOM 8437 N N . THR F 2 67 ? 94.967 49.871 61.703 1.00 26.93 67 THR F N 1
ATOM 8438 C CA . THR F 2 67 ? 93.986 50.596 62.503 1.00 26.62 67 THR F CA 1
ATOM 8439 C C . THR F 2 67 ? 93.561 51.893 61.822 1.00 26.08 67 THR F C 1
ATOM 8440 O O . THR F 2 67 ? 93.173 52.854 62.487 1.00 26.10 67 THR F O 1
ATOM 8444 N N . LYS F 2 68 ? 93.638 51.916 60.494 1.00 25.25 68 LYS F N 1
ATOM 8445 C CA . LYS F 2 68 ? 93.148 53.053 59.721 1.00 24.60 68 LYS F CA 1
ATOM 8446 C C . LYS F 2 68 ? 91.626 53.071 59.732 1.00 23.84 68 LYS F C 1
ATOM 8447 O O . LYS F 2 68 ? 91.003 54.130 59.657 1.00 23.71 68 LYS F O 1
ATOM 8453 N N . TYR F 2 69 ? 91.037 51.884 59.807 1.00 22.84 69 TYR F N 1
ATOM 8454 C CA . TYR F 2 69 ? 89.602 51.738 59.989 1.00 21.90 69 TYR F CA 1
ATOM 8455 C C . TYR F 2 69 ? 89.365 50.828 61.184 1.00 21.45 69 TYR F C 1
ATOM 8456 O O . TYR F 2 69 ? 88.944 49.681 61.037 1.00 21.17 69 TYR F O 1
ATOM 8465 N N . GLN F 2 70 ? 89.652 51.362 62.369 1.00 20.92 70 GLN F N 1
ATOM 8466 C CA . GLN F 2 70 ? 89.771 50.575 63.592 1.00 20.42 70 GLN F CA 1
ATOM 8467 C C . GLN F 2 70 ? 88.500 49.798 63.908 1.00 20.10 70 GLN F C 1
ATOM 8468 O O . GLN F 2 70 ? 88.556 48.633 64.304 1.00 20.02 70 GLN F O 1
ATOM 8474 N N . ASP F 2 71 ? 87.357 50.449 63.726 1.00 19.78 71 ASP F N 1
ATOM 8475 C CA . ASP F 2 71 ? 86.070 49.853 64.059 1.00 19.62 71 ASP F CA 1
ATOM 8476 C C . ASP F 2 71 ? 85.665 48.798 63.035 1.00 19.44 71 ASP F C 1
ATOM 8477 O O . ASP F 2 71 ? 85.171 47.731 63.396 1.00 19.51 71 ASP F O 1
ATOM 8482 N N . LEU F 2 72 ? 85.881 49.101 61.759 1.00 19.22 72 LEU F N 1
ATOM 8483 C CA . LEU F 2 72 ? 85.632 48.140 60.686 1.00 19.00 72 LEU F CA 1
ATOM 8484 C C . LEU F 2 72 ? 86.509 46.898 60.839 1.00 19.06 72 LEU F C 1
ATOM 8485 O O . LEU F 2 72 ? 86.037 45.773 60.677 1.00 19.06 72 LEU F O 1
ATOM 8490 N N . SER F 2 73 ? 87.783 47.112 61.161 1.00 19.12 73 SER F N 1
ATOM 8491 C CA . SER F 2 73 ? 88.732 46.015 61.334 1.00 19.31 73 SER F CA 1
ATOM 8492 C C . SER F 2 73 ? 88.349 45.111 62.503 1.00 19.55 73 SER F C 1
ATOM 8493 O O . SER F 2 73 ? 88.370 43.885 62.382 1.00 19.47 73 SER F O 1
ATOM 8496 N N . HIS F 2 74 ? 88.005 45.722 63.634 1.00 19.58 74 HIS F N 1
ATOM 8497 C CA . HIS F 2 74 ? 87.630 44.973 64.831 1.00 20.02 74 HIS F CA 1
ATOM 8498 C C . HIS F 2 74 ? 86.394 44.108 64.590 1.00 20.14 74 HIS F C 1
ATOM 8499 O O . HIS F 2 74 ? 86.331 42.964 65.042 1.00 20.13 74 HIS F O 1
ATOM 8506 N N . VAL F 2 75 ? 85.417 44.662 63.878 1.00 20.40 75 VAL F N 1
ATOM 8507 C CA . VAL F 2 75 ? 84.202 43.926 63.535 1.00 20.83 75 VAL F CA 1
ATOM 8508 C C . VAL F 2 75 ? 84.519 42.743 62.623 1.00 20.94 75 VAL F C 1
ATOM 8509 O O . VAL F 2 75 ? 84.134 41.609 62.909 1.00 20.91 75 VAL F O 1
ATOM 8513 N N . GLN F 2 76 ? 85.240 43.016 61.537 1.00 21.14 76 GLN F N 1
ATOM 8514 C CA . GLN F 2 76 ? 85.606 41.989 60.563 1.00 21.36 76 GLN F CA 1
ATOM 8515 C C . GLN F 2 76 ? 86.362 40.825 61.197 1.00 21.61 76 GLN F C 1
ATOM 8516 O O . GLN F 2 76 ? 86.054 39.660 60.942 1.00 21.45 76 GLN F O 1
ATOM 8522 N N . ASN F 2 77 ? 87.355 41.149 62.020 1.00 21.88 77 ASN F N 1
ATOM 8523 C CA . ASN F 2 77 ? 88.326 40.160 62.481 1.00 22.32 77 ASN F CA 1
ATOM 8524 C C . ASN F 2 77 ? 87.787 39.194 63.538 1.00 22.43 77 ASN F C 1
ATOM 8525 O O . ASN F 2 77 ? 88.444 38.211 63.878 1.00 22.70 77 ASN F O 1
ATOM 8530 N N . GLN F 2 78 ? 86.592 39.476 64.048 1.00 22.42 78 GLN F N 1
ATOM 8531 C CA . GLN F 2 78 ? 85.939 38.599 65.017 1.00 22.63 78 GLN F CA 1
ATOM 8532 C C . GLN F 2 78 ? 85.041 37.561 64.343 1.00 21.90 78 GLN F C 1
ATOM 8533 O O . GLN F 2 78 ? 84.625 36.586 64.971 1.00 21.91 78 GLN F O 1
ATOM 8539 N N . MET F 2 79 ? 84.751 37.775 63.062 1.00 21.12 79 MET F N 1
ATOM 8540 C CA . MET F 2 79 ? 83.838 36.908 62.318 1.00 20.28 79 MET F CA 1
ATOM 8541 C C . MET F 2 79 ? 84.454 35.546 62.009 1.00 19.80 79 MET F C 1
ATOM 8542 O O . MET F 2 79 ? 85.646 35.446 61.721 1.00 19.66 79 MET F O 1
ATOM 8547 N N . MET F 2 80 ? 83.623 34.507 62.043 1.00 19.20 80 MET F N 1
ATOM 8548 C CA . MET F 2 80 ? 84.083 33.134 61.834 1.00 18.80 80 MET F CA 1
ATOM 8549 C C . MET F 2 80 ? 84.677 32.933 60.444 1.00 18.60 80 MET F C 1
ATOM 8550 O O . MET F 2 80 ? 85.545 32.080 60.247 1.00 18.51 80 MET F O 1
ATOM 8555 N N . LEU F 2 81 ? 84.205 33.730 59.490 1.00 18.47 81 LEU F N 1
ATOM 8556 C CA . LEU F 2 81 ? 84.643 33.647 58.097 1.00 18.39 81 LEU F CA 1
ATOM 8557 C C . LEU F 2 81 ? 86.142 33.906 57.947 1.00 18.54 81 LEU F C 1
ATOM 8558 O O . LEU F 2 81 ? 86.790 33.357 57.054 1.00 18.31 81 LEU F O 1
ATOM 8563 N N . PHE F 2 82 ? 86.683 34.752 58.819 1.00 18.71 82 PHE F N 1
ATOM 8564 C CA . PHE F 2 82 ? 88.089 35.136 58.742 1.00 19.09 82 PHE F CA 1
ATOM 8565 C C . PHE F 2 82 ? 88.872 34.588 59.929 1.00 19.77 82 PHE F C 1
ATOM 8566 O O . PHE F 2 82 ? 89.907 35.133 60.314 1.00 19.89 82 PHE F O 1
ATOM 8574 N N . GLN F 2 83 ? 88.377 33.490 60.486 1.00 20.35 83 GLN F N 1
ATOM 8575 C CA . GLN F 2 83 ? 88.954 32.896 61.680 1.00 21.27 83 GLN F CA 1
ATOM 8576 C C . GLN F 2 83 ? 89.487 31.506 61.363 1.00 21.37 83 GLN F C 1
ATOM 8577 O O . GLN F 2 83 ? 88.862 30.748 60.624 1.00 21.14 83 GLN F O 1
ATOM 8583 N N . ASN F 2 84 ? 90.646 31.176 61.922 1.00 21.89 84 ASN F N 1
ATOM 8584 C CA . ASN F 2 84 ? 91.200 29.833 61.789 1.00 22.23 84 ASN F CA 1
ATOM 8585 C C . ASN F 2 84 ? 91.088 29.044 63.092 1.00 22.59 84 ASN F C 1
ATOM 8586 O O . ASN F 2 84 ? 90.429 29.482 64.034 1.00 22.67 84 ASN F O 1
ATOM 8591 N N . GLN F 2 85 ? 91.726 27.878 63.137 1.00 23.19 85 GLN F N 1
ATOM 8592 C CA . GLN F 2 85 ? 91.675 27.013 64.318 1.00 23.67 85 GLN F CA 1
ATOM 8593 C C . GLN F 2 85 ? 92.375 27.665 65.509 1.00 23.57 85 GLN F C 1
ATOM 8594 O O . GLN F 2 85 ? 93.404 28.316 65.340 1.00 23.72 85 GLN F O 1
ATOM 8600 N N . PRO F 2 86 ? 91.828 27.477 66.724 1.00 23.65 86 PRO F N 1
ATOM 8601 C CA . PRO F 2 86 ? 90.614 26.726 67.019 1.00 23.49 86 PRO F CA 1
ATOM 8602 C C . PRO F 2 86 ? 89.379 27.620 67.127 1.00 23.44 86 PRO F C 1
ATOM 8603 O O . PRO F 2 86 ? 88.281 27.126 67.387 1.00 23.43 86 PRO F O 1
ATOM 8607 N N . ASP F 2 87 ? 89.563 28.923 66.943 1.00 23.26 87 ASP F N 1
ATOM 8608 C CA . ASP F 2 87 ? 88.479 29.883 67.127 1.00 23.14 87 ASP F CA 1
ATOM 8609 C C . ASP F 2 87 ? 87.352 29.689 66.116 1.00 22.76 87 ASP F C 1
ATOM 8610 O O . ASP F 2 87 ? 86.192 29.972 66.413 1.00 22.73 87 ASP F O 1
ATOM 8615 N N . HIS F 2 88 ? 87.693 29.194 64.929 1.00 22.40 88 HIS F N 1
ATOM 8616 C CA . HIS F 2 88 ? 86.701 28.992 63.876 1.00 22.06 88 HIS F CA 1
ATOM 8617 C C . HIS F 2 88 ? 85.621 27.987 64.271 1.00 22.05 88 HIS F C 1
ATOM 8618 O O . HIS F 2 88 ? 84.430 28.293 64.215 1.00 21.81 88 HIS F O 1
ATOM 8625 N N . ARG F 2 89 ? 86.044 26.784 64.649 1.00 22.08 89 ARG F N 1
ATOM 8626 C CA . ARG F 2 89 ? 85.114 25.711 65.000 1.00 22.12 89 ARG F CA 1
ATOM 8627 C C . ARG F 2 89 ? 84.178 26.131 66.129 1.00 21.98 89 ARG F C 1
ATOM 8628 O O . ARG F 2 89 ? 82.980 25.848 66.090 1.00 22.17 89 ARG F O 1
ATOM 8636 N N . ARG F 2 90 ? 84.731 26.807 67.132 1.00 21.87 90 ARG F N 1
ATOM 8637 C CA . ARG F 2 90 ? 83.940 27.301 68.255 1.00 21.69 90 ARG F CA 1
ATOM 8638 C C . ARG F 2 90 ? 82.824 28.226 67.776 1.00 21.36 90 ARG F C 1
ATOM 8639 O O . ARG F 2 90 ? 81.652 28.021 68.100 1.00 21.17 90 ARG F O 1
ATOM 8647 N N . LEU F 2 91 ? 83.195 29.235 66.995 1.00 20.98 91 LEU F N 1
ATOM 8648 C CA . LEU F 2 91 ? 82.241 30.230 66.515 1.00 20.81 91 LEU F CA 1
ATOM 8649 C C . LEU F 2 91 ? 81.182 29.612 65.606 1.00 20.72 91 LEU F C 1
ATOM 8650 O O . LEU F 2 91 ? 79.994 29.916 65.731 1.00 20.51 91 LEU F O 1
ATOM 8655 N N . ARG F 2 92 ? 81.617 28.742 64.697 1.00 20.80 92 ARG F N 1
ATOM 8656 C CA . ARG F 2 92 ? 80.701 28.078 63.775 1.00 20.94 92 ARG F CA 1
ATOM 8657 C C . ARG F 2 92 ? 79.678 27.225 64.517 1.00 21.16 92 ARG F C 1
ATOM 8658 O O . ARG F 2 92 ? 78.476 27.331 64.273 1.00 21.02 92 ARG F O 1
ATOM 8666 N N . THR F 2 93 ? 80.165 26.383 65.424 1.00 21.57 93 THR F N 1
ATOM 8667 C CA . THR F 2 93 ? 79.306 25.470 66.174 1.00 21.81 93 THR F CA 1
ATOM 8668 C C . THR F 2 93 ? 78.209 26.219 66.930 1.00 22.02 93 THR F C 1
ATOM 8669 O O . THR F 2 93 ? 77.055 25.787 66.956 1.00 22.02 93 THR F O 1
ATOM 8673 N N . LEU F 2 94 ? 78.570 27.354 67.521 1.00 22.21 94 LEU F N 1
ATOM 8674 C CA . LEU F 2 94 ? 77.624 28.149 68.300 1.00 22.63 94 LEU F CA 1
ATOM 8675 C C . LEU F 2 94 ? 76.517 28.760 67.441 1.00 22.79 94 LEU F C 1
ATOM 8676 O O . LEU F 2 94 ? 75.389 28.937 67.904 1.00 22.84 94 LEU F O 1
ATOM 8681 N N . ALA F 2 95 ? 76.841 29.072 66.190 1.00 22.86 95 ALA F N 1
ATOM 8682 C CA . ALA F 2 95 ? 75.882 29.701 65.283 1.00 23.01 95 ALA F CA 1
ATOM 8683 C C . ALA F 2 95 ? 75.088 28.678 64.473 1.00 23.05 95 ALA F C 1
ATOM 8684 O O . ALA F 2 95 ? 74.052 29.005 63.894 1.00 23.04 95 ALA F O 1
ATOM 8686 N N . SER F 2 96 ? 75.574 27.439 64.445 1.00 23.11 96 SER F N 1
ATOM 8687 C CA . SER F 2 96 ? 75.029 26.415 63.555 1.00 23.21 96 SER F CA 1
ATOM 8688 C C . SER F 2 96 ? 73.612 25.982 63.931 1.00 23.26 96 SER F C 1
ATOM 8689 O O . SER F 2 96 ? 72.873 25.465 63.093 1.00 23.26 96 SER F O 1
ATOM 8692 N N . GLY F 2 97 ? 73.237 26.200 65.188 1.00 23.28 97 GLY F N 1
ATOM 8693 C CA . GLY F 2 97 ? 71.938 25.755 65.694 1.00 23.34 97 GLY F CA 1
ATOM 8694 C C . GLY F 2 97 ? 70.749 26.287 64.913 1.00 23.49 97 GLY F C 1
ATOM 8695 O O . GLY F 2 97 ? 69.724 25.616 64.794 1.00 23.36 97 GLY F O 1
ATOM 8696 N N . ALA F 2 98 ? 70.887 27.493 64.370 1.00 23.59 98 ALA F N 1
ATOM 8697 C CA . ALA F 2 98 ? 69.785 28.148 63.673 1.00 23.95 98 ALA F CA 1
ATOM 8698 C C . ALA F 2 98 ? 69.717 27.779 62.190 1.00 24.20 98 ALA F C 1
ATOM 8699 O O . ALA F 2 98 ? 68.849 28.268 61.464 1.00 24.20 98 ALA F O 1
ATOM 8701 N N . PHE F 2 99 ? 70.620 26.910 61.746 1.00 24.60 99 PHE F N 1
ATOM 8702 C CA . PHE F 2 99 ? 70.747 26.617 60.318 1.00 25.16 99 PHE F CA 1
ATOM 8703 C C . PHE F 2 99 ? 70.812 25.125 60.003 1.00 25.71 99 PHE F C 1
ATOM 8704 O O . PHE F 2 99 ? 71.149 24.735 58.884 1.00 25.71 99 PHE F O 1
ATOM 8712 N N . THR F 2 100 ? 70.484 24.295 60.988 1.00 26.41 100 THR F N 1
ATOM 8713 C CA . THR F 2 100 ? 70.362 22.859 60.763 1.00 27.24 100 THR F CA 1
ATOM 8714 C C . THR F 2 100 ? 69.206 22.578 59.808 1.00 27.88 100 THR F C 1
ATOM 8715 O O . THR F 2 100 ? 68.253 23.354 59.741 1.00 27.84 100 THR F O 1
ATOM 8719 N N . PRO F 2 101 ? 69.294 21.472 59.051 1.00 28.55 101 PRO F N 1
ATOM 8720 C CA . PRO F 2 101 ? 68.204 21.054 58.176 1.00 29.05 101 PRO F CA 1
ATOM 8721 C C . PRO F 2 101 ? 66.845 21.129 58.872 1.00 29.53 101 PRO F C 1
ATOM 8722 O O . PRO F 2 101 ? 65.876 21.612 58.285 1.00 29.64 101 PRO F O 1
ATOM 8726 N N . ARG F 2 102 ? 66.790 20.671 60.119 1.00 29.99 102 ARG F N 1
ATOM 8727 C CA . ARG F 2 102 ? 65.543 20.628 60.880 1.00 30.44 102 ARG F CA 1
ATOM 8728 C C . ARG F 2 102 ? 65.023 22.024 61.221 1.00 30.48 102 ARG F C 1
ATOM 8729 O O . ARG F 2 102 ? 63.831 22.303 61.075 1.00 30.44 102 ARG F O 1
ATOM 8737 N N . THR F 2 103 ? 65.919 22.897 61.674 1.00 30.46 103 THR F N 1
ATOM 8738 C CA . THR F 2 103 ? 65.552 24.275 61.991 1.00 30.38 103 THR F CA 1
ATOM 8739 C C . THR F 2 103 ? 65.212 25.052 60.721 1.00 30.33 103 THR F C 1
ATOM 8740 O O . THR F 2 103 ? 64.286 25.864 60.708 1.00 30.19 103 THR F O 1
ATOM 8744 N N . THR F 2 104 ? 65.956 24.782 59.653 1.00 30.24 104 THR F N 1
ATOM 8745 C CA . THR F 2 104 ? 65.749 25.457 58.377 1.00 30.28 104 THR F CA 1
ATOM 8746 C C . THR F 2 104 ? 64.370 25.155 57.798 1.00 30.45 104 THR F C 1
ATOM 8747 O O . THR F 2 104 ? 63.686 26.051 57.305 1.00 30.40 104 THR F O 1
ATOM 8751 N N . GLU F 2 105 ? 63.961 23.893 57.874 1.00 30.68 105 GLU F N 1
ATOM 8752 C CA . GLU F 2 105 ? 62.666 23.481 57.340 1.00 31.05 105 GLU F CA 1
ATOM 8753 C C . GLU F 2 105 ? 61.508 24.057 58.148 1.00 30.79 105 GLU F C 1
ATOM 8754 O O . GLU F 2 105 ? 60.382 24.144 57.658 1.00 30.82 105 GLU F O 1
ATOM 8760 N N . SER F 2 106 ? 61.794 24.465 59.380 1.00 30.62 106 SER F N 1
ATOM 8761 C CA . SER F 2 106 ? 60.783 25.079 60.234 1.00 30.43 106 SER F CA 1
ATOM 8762 C C . SER F 2 106 ? 60.552 26.545 59.866 1.00 30.29 106 SER F C 1
ATOM 8763 O O . SER F 2 106 ? 59.627 27.181 60.373 1.00 30.29 106 SER F O 1
ATOM 8766 N N . TYR F 2 107 ? 61.395 27.073 58.981 1.00 29.91 107 TYR F N 1
ATOM 8767 C CA . TYR F 2 107 ? 61.240 28.441 58.493 1.00 29.71 107 TYR F CA 1
ATOM 8768 C C . TYR F 2 107 ? 60.277 28.499 57.314 1.00 29.57 107 TYR F C 1
ATOM 8769 O O . TYR F 2 107 ? 59.859 29.578 56.899 1.00 29.46 107 TYR F O 1
ATOM 8778 N N . GLN F 2 108 ? 59.935 27.331 56.776 1.00 29.57 108 GLN F N 1
ATOM 8779 C CA . GLN F 2 108 ? 59.190 27.244 55.522 1.00 29.67 108 GLN F CA 1
ATOM 8780 C C . GLN F 2 108 ? 57.863 28.014 55.536 1.00 29.41 108 GLN F C 1
ATOM 8781 O O . GLN F 2 108 ? 57.581 28.773 54.610 1.00 29.39 108 GLN F O 1
ATOM 8787 N N . PRO F 2 109 ? 57.043 27.816 56.584 1.00 29.32 109 PRO F N 1
ATOM 8788 C CA . PRO F 2 109 ? 55.770 28.531 56.694 1.00 29.13 109 PRO F CA 1
ATOM 8789 C C . PRO F 2 109 ? 55.920 30.045 56.550 1.00 28.90 109 PRO F C 1
ATOM 8790 O O . PRO F 2 109 ? 55.181 30.666 55.785 1.00 29.00 109 PRO F O 1
ATOM 8794 N N . TYR F 2 110 ? 56.871 30.628 57.274 1.00 28.58 110 TYR F N 1
ATOM 8795 C CA . TYR F 2 110 ? 57.092 32.073 57.233 1.00 28.33 110 TYR F CA 1
ATOM 8796 C C . TYR F 2 110 ? 57.558 32.539 55.856 1.00 28.13 110 TYR F C 1
ATOM 8797 O O . TYR F 2 110 ? 57.146 33.597 55.377 1.00 27.95 110 TYR F O 1
ATOM 8806 N N . ILE F 2 111 ? 58.427 31.751 55.230 1.00 27.89 111 ILE F N 1
ATOM 8807 C CA . ILE F 2 111 ? 58.932 32.070 53.899 1.00 27.78 111 ILE F CA 1
ATOM 8808 C C . ILE F 2 111 ? 57.801 32.067 52.872 1.00 27.93 111 ILE F C 1
ATOM 8809 O O . ILE F 2 111 ? 57.662 33.007 52.089 1.00 27.74 111 ILE F O 1
ATOM 8814 N N . ILE F 2 112 ? 56.988 31.015 52.895 1.00 28.11 112 ILE F N 1
ATOM 8815 C CA . ILE F 2 112 ? 55.842 30.903 51.995 1.00 28.47 112 ILE F CA 1
ATOM 8816 C C . ILE F 2 112 ? 54.850 32.047 52.210 1.00 28.58 112 ILE F C 1
ATOM 8817 O O . ILE F 2 112 ? 54.358 32.641 51.252 1.00 28.60 112 ILE F O 1
ATOM 8822 N N . GLU F 2 113 ? 54.576 32.359 53.473 1.00 28.89 113 GLU F N 1
ATOM 8823 C CA . GLU F 2 113 ? 53.662 33.446 53.823 1.00 29.25 113 GLU F CA 1
ATOM 8824 C C . GLU F 2 113 ? 54.195 34.805 53.365 1.00 29.01 113 GLU F C 1
ATOM 8825 O O . GLU F 2 113 ? 53.439 35.642 52.869 1.00 28.85 113 GLU F O 1
ATOM 8831 N N . THR F 2 114 ? 55.499 35.013 53.530 1.00 28.71 114 THR F N 1
ATOM 8832 C CA . THR F 2 114 ? 56.134 36.265 53.127 1.00 28.46 114 THR F CA 1
ATOM 8833 C C . THR F 2 114 ? 56.183 36.403 51.606 1.00 28.35 114 THR F C 1
ATOM 8834 O O . THR F 2 114 ? 56.029 37.501 51.072 1.00 28.23 114 THR F O 1
ATOM 8838 N N . VAL F 2 115 ? 56.378 35.283 50.915 1.00 28.18 115 VAL F N 1
ATOM 8839 C CA . VAL F 2 115 ? 56.404 35.278 49.455 1.00 28.19 115 VAL F CA 1
ATOM 8840 C C . VAL F 2 115 ? 55.052 35.687 48.870 1.00 28.28 115 VAL F C 1
ATOM 8841 O O . VAL F 2 115 ? 54.983 36.552 47.998 1.00 28.13 115 VAL F O 1
ATOM 8845 N N . HIS F 2 116 ? 53.981 35.072 49.365 1.00 28.44 116 HIS F N 1
ATOM 8846 C CA . HIS F 2 116 ? 52.633 35.376 48.886 1.00 28.67 116 HIS F CA 1
ATOM 8847 C C . HIS F 2 116 ? 52.220 36.813 49.196 1.00 28.94 116 HIS F C 1
ATOM 8848 O O . HIS F 2 116 ? 51.528 37.449 48.403 1.00 29.08 116 HIS F O 1
ATOM 8855 N N . HIS F 2 117 ? 52.653 37.322 50.346 1.00 29.14 117 HIS F N 1
ATOM 8856 C CA . HIS F 2 117 ? 52.324 38.686 50.752 1.00 29.48 117 HIS F CA 1
ATOM 8857 C C . HIS F 2 117 ? 52.990 39.718 49.846 1.00 29.39 117 HIS F C 1
ATOM 8858 O O . HIS F 2 117 ? 52.382 40.727 49.487 1.00 29.35 117 HIS F O 1
ATOM 8865 N N . LEU F 2 118 ? 54.240 39.458 49.477 1.00 29.26 118 LEU F N 1
ATOM 8866 C CA . LEU F 2 118 ? 54.975 40.346 48.585 1.00 29.10 118 LEU F CA 1
ATOM 8867 C C . LEU F 2 118 ? 54.384 40.338 47.179 1.00 29.17 118 LEU F C 1
ATOM 8868 O O . LEU F 2 118 ? 54.264 41.384 46.541 1.00 29.18 118 LEU F O 1
ATOM 8873 N N . LEU F 2 119 ? 54.017 39.152 46.704 1.00 29.20 119 LEU F N 1
ATOM 8874 C CA . LEU F 2 119 ? 53.446 39.002 45.370 1.00 29.35 119 LEU F CA 1
ATOM 8875 C C . LEU F 2 119 ? 52.031 39.568 45.296 1.00 29.55 119 LEU F C 1
ATOM 8876 O O . LEU F 2 119 ? 51.553 39.923 44.217 1.00 29.50 119 LEU F O 1
ATOM 8881 N N . ASP F 2 120 ? 51.367 39.647 46.447 1.00 29.74 120 ASP F N 1
ATOM 8882 C CA . ASP F 2 120 ? 50.037 40.246 46.533 1.00 30.04 120 ASP F CA 1
ATOM 8883 C C . ASP F 2 120 ? 50.088 41.734 46.209 1.00 30.17 120 ASP F C 1
ATOM 8884 O O . ASP F 2 120 ? 49.174 42.277 45.587 1.00 30.32 120 ASP F O 1
ATOM 8889 N N . GLN F 2 121 ? 51.169 42.384 46.625 1.00 30.24 121 GLN F N 1
ATOM 8890 C CA . GLN F 2 121 ? 51.288 43.832 46.507 1.00 30.39 121 GLN F CA 1
ATOM 8891 C C . GLN F 2 121 ? 51.612 44.283 45.084 1.00 30.23 121 GLN F C 1
ATOM 8892 O O . GLN F 2 121 ? 51.580 45.476 44.785 1.00 30.21 121 GLN F O 1
ATOM 8898 N N . VAL F 2 122 ? 51.915 43.326 44.211 1.00 30.14 122 VAL F N 1
ATOM 8899 C CA . VAL F 2 122 ? 52.249 43.636 42.822 1.00 30.03 122 VAL F CA 1
ATOM 8900 C C . VAL F 2 122 ? 51.359 42.895 41.825 1.00 30.15 122 VAL F C 1
ATOM 8901 O O . VAL F 2 122 ? 51.415 43.154 40.625 1.00 30.04 122 VAL F O 1
ATOM 8905 N N . GLN F 2 123 ? 50.534 41.981 42.329 1.00 30.35 123 GLN F N 1
ATOM 8906 C CA . GLN F 2 123 ? 49.750 41.094 41.470 1.00 30.69 123 GLN F CA 1
ATOM 8907 C C . GLN F 2 123 ? 48.911 41.856 40.441 1.00 30.68 123 GLN F C 1
ATOM 8908 O O . GLN F 2 123 ? 48.783 41.426 39.293 1.00 30.77 123 GLN F O 1
ATOM 8914 N N . GLY F 2 124 ? 48.355 42.991 40.851 1.00 30.58 124 GLY F N 1
ATOM 8915 C CA . GLY F 2 124 ? 47.450 43.750 39.994 1.00 30.55 124 GLY F CA 1
ATOM 8916 C C . GLY F 2 124 ? 48.143 44.740 39.076 1.00 30.47 124 GLY F C 1
ATOM 8917 O O . GLY F 2 124 ? 47.493 45.416 38.279 1.00 30.55 124 GLY F O 1
ATOM 8918 N N . LYS F 2 125 ? 49.468 44.812 39.169 1.00 30.28 125 LYS F N 1
ATOM 8919 C CA . LYS F 2 125 ? 50.229 45.851 38.478 1.00 30.00 125 LYS F CA 1
ATOM 8920 C C . LYS F 2 125 ? 50.720 45.423 37.095 1.00 29.79 125 LYS F C 1
ATOM 8921 O O . LYS F 2 125 ? 51.048 46.266 36.259 1.00 29.76 125 LYS F O 1
ATOM 8927 N N . LYS F 2 126 ? 50.773 44.113 36.865 1.00 29.46 126 LYS F N 1
ATOM 8928 C CA . LYS F 2 126 ? 51.198 43.556 35.577 1.00 29.24 126 LYS F CA 1
ATOM 8929 C C . LYS F 2 126 ? 52.691 43.752 35.303 1.00 28.83 126 LYS F C 1
ATOM 8930 O O . LYS F 2 126 ? 53.187 43.403 34.230 1.00 28.79 126 LYS F O 1
ATOM 8936 N N . LYS F 2 127 ? 53.398 44.307 36.280 1.00 28.32 127 LYS F N 1
ATOM 8937 C CA . LYS F 2 127 ? 54.845 44.467 36.191 1.00 27.92 127 LYS F CA 1
ATOM 8938 C C . LYS F 2 127 ? 55.452 44.558 37.585 1.00 27.47 127 LYS F C 1
ATOM 8939 O O . LYS F 2 127 ? 54.768 44.908 38.547 1.00 27.34 127 LYS F O 1
ATOM 8945 N N . MET F 2 128 ? 56.736 44.232 37.691 1.00 26.98 128 MET F N 1
ATOM 8946 C CA . MET F 2 128 ? 57.458 44.380 38.949 1.00 26.65 128 MET F CA 1
ATOM 8947 C C . MET F 2 128 ? 58.963 44.432 38.714 1.00 26.16 128 MET F C 1
ATOM 8948 O O . MET F 2 128 ? 59.454 44.031 37.659 1.00 26.05 128 MET F O 1
ATOM 8953 N N . GLU F 2 129 ? 59.687 44.942 39.702 1.00 25.68 129 GLU F N 1
ATOM 8954 C CA . GLU F 2 129 ? 61.138 44.864 39.709 1.00 25.21 129 GLU F CA 1
ATOM 8955 C C . GLU F 2 129 ? 61.563 43.789 40.707 1.00 24.98 129 GLU F C 1
ATOM 8956 O O . GLU F 2 129 ? 61.472 43.984 41.918 1.00 24.94 129 GLU F O 1
ATOM 8962 N N . VAL F 2 130 ? 62.009 42.649 40.184 1.00 24.72 130 VAL F N 1
ATOM 8963 C CA . VAL F 2 130 ? 62.182 41.433 40.985 1.00 24.49 130 VAL F CA 1
ATOM 8964 C C . VAL F 2 130 ? 63.011 41.647 42.251 1.00 24.53 130 VAL F C 1
ATOM 8965 O O . VAL F 2 130 ? 62.729 41.054 43.291 1.00 24.50 130 VAL F O 1
ATOM 8969 N N . ILE F 2 131 ? 64.028 42.496 42.161 1.00 24.53 131 ILE F N 1
ATOM 8970 C CA . ILE F 2 131 ? 64.910 42.742 43.297 1.00 24.56 131 ILE F CA 1
ATOM 8971 C C . ILE F 2 131 ? 64.224 43.586 44.368 1.00 24.54 131 ILE F C 1
ATOM 8972 O O . ILE F 2 131 ? 64.066 43.148 45.507 1.00 24.47 131 ILE F O 1
ATOM 8977 N N . SER F 2 132 ? 63.795 44.784 43.987 1.00 24.59 132 SER F N 1
ATOM 8978 C CA . SER F 2 132 ? 63.218 45.732 44.933 1.00 24.88 132 SER F CA 1
ATOM 8979 C C . SER F 2 132 ? 61.867 45.269 45.476 1.00 24.72 132 SER F C 1
ATOM 8980 O O . SER F 2 132 ? 61.549 45.499 46.642 1.00 24.85 132 SER F O 1
ATOM 8983 N N . ASP F 2 133 ? 61.078 44.613 44.629 1.00 24.53 133 ASP F N 1
ATOM 8984 C CA . ASP F 2 133 ? 59.702 44.266 44.979 1.00 24.43 133 ASP F CA 1
ATOM 8985 C C . ASP F 2 133 ? 59.572 42.896 45.642 1.00 24.20 133 ASP F C 1
ATOM 8986 O O . ASP F 2 133 ? 58.611 42.644 46.373 1.00 24.13 133 ASP F O 1
ATOM 8991 N N . PHE F 2 134 ? 60.532 42.012 45.383 1.00 23.80 134 PHE F N 1
ATOM 8992 C CA . PHE F 2 134 ? 60.356 40.593 45.684 1.00 23.58 134 PHE F CA 1
ATOM 8993 C C . PHE F 2 134 ? 61.568 39.967 46.378 1.00 23.66 134 PHE F C 1
ATOM 8994 O O . PHE F 2 134 ? 61.484 39.556 47.536 1.00 23.42 134 PHE F O 1
ATOM 9002 N N . ALA F 2 135 ? 62.688 39.896 45.663 1.00 23.70 135 ALA F N 1
ATOM 9003 C CA . ALA F 2 135 ? 63.862 39.165 46.140 1.00 23.97 135 ALA F CA 1
ATOM 9004 C C . ALA F 2 135 ? 64.447 39.746 47.427 1.00 24.17 135 ALA F C 1
ATOM 9005 O O . ALA F 2 135 ? 64.675 39.019 48.393 1.00 24.18 135 ALA F O 1
ATOM 9007 N N . PHE F 2 136 ? 64.684 41.053 47.440 1.00 24.50 136 PHE F N 1
ATOM 9008 C CA . PHE F 2 136 ? 65.306 41.693 48.596 1.00 24.99 136 PHE F CA 1
ATOM 9009 C C . PHE F 2 136 ? 64.421 41.701 49.845 1.00 24.94 136 PHE F C 1
ATOM 9010 O O . PHE F 2 136 ? 64.881 41.340 50.928 1.00 25.08 136 PHE F O 1
ATOM 9018 N N . PRO F 2 137 ? 63.157 42.136 49.705 1.00 24.89 137 PRO F N 1
ATOM 9019 C CA . PRO F 2 137 ? 62.230 42.115 50.834 1.00 24.74 137 PRO F CA 1
ATOM 9020 C C . PRO F 2 137 ? 62.121 40.735 51.479 1.00 24.55 137 PRO F C 1
ATOM 9021 O O . PRO F 2 137 ? 62.162 40.623 52.703 1.00 24.69 137 PRO F O 1
ATOM 9025 N N . LEU F 2 138 ? 61.981 39.697 50.661 1.00 24.27 138 LEU F N 1
ATOM 9026 C CA . LEU F 2 138 ? 61.891 38.334 51.173 1.00 24.03 138 LEU F CA 1
ATOM 9027 C C . LEU F 2 138 ? 63.116 37.977 52.008 1.00 23.85 138 LEU F C 1
ATOM 9028 O O . LEU F 2 138 ? 62.991 37.575 53.162 1.00 23.74 138 LEU F O 1
ATOM 9033 N N . ALA F 2 139 ? 64.296 38.136 51.417 1.00 23.66 139 ALA F N 1
ATOM 9034 C CA . ALA F 2 139 ? 65.545 37.786 52.088 1.00 23.70 139 ALA F CA 1
ATOM 9035 C C . ALA F 2 139 ? 65.754 38.606 53.358 1.00 23.66 139 ALA F C 1
ATOM 9036 O O . ALA F 2 139 ? 66.219 38.085 54.371 1.00 23.64 139 ALA F O 1
ATOM 9038 N N . SER F 2 140 ? 65.398 39.886 53.296 1.00 23.66 140 SER F N 1
ATOM 9039 C CA . SER F 2 140 ? 65.552 40.795 54.432 1.00 23.71 140 SER F CA 1
ATOM 9040 C C . SER F 2 140 ? 64.621 40.434 55.590 1.00 23.57 140 SER F C 1
ATOM 9041 O O . SER F 2 140 ? 65.060 40.322 56.733 1.00 23.46 140 SER F O 1
ATOM 9044 N N . PHE F 2 141 ? 63.336 40.261 55.288 1.00 23.59 141 PHE F N 1
ATOM 9045 C CA . PHE F 2 141 ? 62.359 39.845 56.292 1.00 23.47 141 PHE F CA 1
ATOM 9046 C C . PHE F 2 141 ? 62.782 38.546 56.970 1.00 23.10 141 PHE F C 1
ATOM 9047 O O . PHE F 2 141 ? 62.741 38.434 58.197 1.00 23.05 141 PHE F O 1
ATOM 9055 N N . VAL F 2 142 ? 63.193 37.571 56.165 1.00 22.57 142 VAL F N 1
ATOM 9056 C CA . VAL F 2 142 ? 63.522 36.240 56.665 1.00 22.29 142 VAL F CA 1
ATOM 9057 C C . VAL F 2 142 ? 64.701 36.252 57.637 1.00 22.12 142 VAL F C 1
ATOM 9058 O O . VAL F 2 142 ? 64.602 35.726 58.746 1.00 22.02 142 VAL F O 1
ATOM 9062 N N . ILE F 2 143 ? 65.811 36.863 57.228 1.00 21.90 143 ILE F N 1
ATOM 9063 C CA . ILE F 2 143 ? 67.015 36.873 58.059 1.00 21.88 143 ILE F CA 1
ATOM 9064 C C . ILE F 2 143 ? 66.834 37.708 59.329 1.00 21.90 143 ILE F C 1
ATOM 9065 O O . ILE F 2 143 ? 67.336 37.346 60.395 1.00 21.90 143 ILE F O 1
ATOM 9070 N N . ALA F 2 144 ? 66.099 38.811 59.216 1.00 21.97 144 ALA F N 1
ATOM 9071 C CA . ALA F 2 144 ? 65.831 39.672 60.363 1.00 22.14 144 ALA F CA 1
ATOM 9072 C C . ALA F 2 144 ? 64.965 38.946 61.386 1.00 22.42 144 ALA F C 1
ATOM 9073 O O . ALA F 2 144 ? 65.136 39.119 62.593 1.00 22.52 144 ALA F O 1
ATOM 9075 N N . ASN F 2 145 ? 64.043 38.125 60.892 1.00 22.64 145 ASN F N 1
ATOM 9076 C CA . ASN F 2 145 ? 63.172 37.328 61.748 1.00 23.04 145 ASN F CA 1
ATOM 9077 C C . ASN F 2 145 ? 63.943 36.232 62.479 1.00 22.89 145 ASN F C 1
ATOM 9078 O O . ASN F 2 145 ? 63.694 35.960 63.655 1.00 22.74 145 ASN F O 1
ATOM 9083 N N . ILE F 2 146 ? 64.878 35.606 61.771 1.00 22.75 146 ILE F N 1
ATOM 9084 C CA . ILE F 2 146 ? 65.724 34.570 62.355 1.00 22.63 146 ILE F CA 1
ATOM 9085 C C . ILE F 2 146 ? 66.645 35.144 63.430 1.00 22.68 146 ILE F C 1
ATOM 9086 O O . ILE F 2 146 ? 66.727 34.612 64.537 1.00 22.70 146 ILE F O 1
ATOM 9091 N N . ILE F 2 147 ? 67.330 36.234 63.098 1.00 22.83 147 ILE F N 1
ATOM 9092 C CA . ILE F 2 147 ? 68.257 36.872 64.029 1.00 22.85 147 ILE F CA 1
ATOM 9093 C C . ILE F 2 147 ? 67.531 37.398 65.262 1.00 23.21 147 ILE F C 1
ATOM 9094 O O . ILE F 2 147 ? 67.959 37.160 66.393 1.00 23.05 147 ILE F O 1
ATOM 9099 N N . GLY F 2 148 ? 66.431 38.110 65.038 1.00 23.57 148 GLY F N 1
ATOM 9100 C CA . GLY F 2 148 ? 65.647 38.679 66.129 1.00 24.26 148 GLY F CA 1
ATOM 9101 C C . GLY F 2 148 ? 65.553 40.189 66.054 1.00 24.75 148 GLY F C 1
ATOM 9102 O O . GLY F 2 148 ? 65.352 40.859 67.066 1.00 24.60 148 GLY F O 1
ATOM 9103 N N . VAL F 2 149 ? 65.702 40.723 64.846 1.00 25.23 149 VAL F N 1
ATOM 9104 C CA . VAL F 2 149 ? 65.628 42.161 64.624 1.00 25.93 149 VAL F CA 1
ATOM 9105 C C . VAL F 2 149 ? 64.184 42.583 64.360 1.00 26.73 149 VAL F C 1
ATOM 9106 O O . VAL F 2 149 ? 63.546 42.079 63.435 1.00 26.79 149 VAL F O 1
ATOM 9110 N N . PRO F 2 150 ? 63.657 43.498 65.191 1.00 27.54 150 PRO F N 1
ATOM 9111 C CA . PRO F 2 150 ? 62.277 43.966 65.065 1.00 28.26 150 PRO F CA 1
ATOM 9112 C C . PRO F 2 150 ? 62.051 44.744 63.771 1.00 29.07 150 PRO F C 1
ATOM 9113 O O . PRO F 2 150 ? 62.983 45.349 63.240 1.00 29.09 150 PRO F O 1
ATOM 9117 N N . GLU F 2 151 ? 60.814 44.732 63.281 1.00 30.06 151 GLU F N 1
ATOM 9118 C CA . GLU F 2 151 ? 60.489 45.304 61.975 1.00 31.14 151 GLU F CA 1
ATOM 9119 C C . GLU F 2 151 ? 60.795 46.798 61.887 1.00 31.47 151 GLU F C 1
ATOM 9120 O O . GLU F 2 151 ? 60.988 47.335 60.795 1.00 31.60 151 GLU F O 1
ATOM 9126 N N . GLU F 2 152 ? 60.846 47.460 63.039 1.00 31.98 152 GLU F N 1
ATOM 9127 C CA . GLU F 2 152 ? 61.157 48.887 63.098 1.00 32.58 152 GLU F CA 1
ATOM 9128 C C . GLU F 2 152 ? 62.614 49.173 62.739 1.00 32.54 152 GLU F C 1
ATOM 9129 O O . GLU F 2 152 ? 62.951 50.279 62.317 1.00 32.72 152 GLU F O 1
ATOM 9135 N N . ASP F 2 153 ? 63.475 48.175 62.912 1.00 32.59 153 ASP F N 1
ATOM 9136 C CA . ASP F 2 153 ? 64.911 48.364 62.725 1.00 32.65 153 ASP F CA 1
ATOM 9137 C C . ASP F 2 153 ? 65.434 47.689 61.460 1.00 32.69 153 ASP F C 1
ATOM 9138 O O . ASP F 2 153 ? 66.632 47.732 61.175 1.00 32.55 153 ASP F O 1
ATOM 9143 N N . ARG F 2 154 ? 64.532 47.076 60.701 1.00 32.88 154 ARG F N 1
ATOM 9144 C CA . ARG F 2 154 ? 64.917 46.306 59.521 1.00 33.12 154 ARG F CA 1
ATOM 9145 C C . ARG F 2 154 ? 65.560 47.179 58.442 1.00 33.21 154 ARG F C 1
ATOM 9146 O O . ARG F 2 154 ? 66.455 46.732 57.722 1.00 33.31 154 ARG F O 1
ATOM 9154 N N . GLU F 2 155 ? 65.111 48.428 58.346 1.00 33.17 155 GLU F N 1
ATOM 9155 C CA . GLU F 2 155 ? 65.582 49.337 57.304 1.00 33.27 155 GLU F CA 1
ATOM 9156 C C . GLU F 2 155 ? 67.031 49.774 57.522 1.00 33.03 155 GLU F C 1
ATOM 9157 O O . GLU F 2 155 ? 67.783 49.955 56.564 1.00 32.98 155 GLU F O 1
ATOM 9163 N N . GLN F 2 156 ? 67.416 49.945 58.783 1.00 32.83 156 GLN F N 1
ATOM 9164 C CA . GLN F 2 156 ? 68.800 50.263 59.125 1.00 32.64 156 GLN F CA 1
ATOM 9165 C C . GLN F 2 156 ? 69.721 49.075 58.862 1.00 32.29 156 GLN F C 1
ATOM 9166 O O . GLN F 2 156 ? 70.901 49.248 58.553 1.00 32.02 156 GLN F O 1
ATOM 9172 N N . LEU F 2 157 ? 69.171 47.871 58.988 1.00 31.87 157 LEU F N 1
ATOM 9173 C CA . LEU F 2 157 ? 69.926 46.646 58.756 1.00 31.61 157 LEU F CA 1
ATOM 9174 C C . LEU F 2 157 ? 70.307 46.517 57.284 1.00 31.40 157 LEU F C 1
ATOM 9175 O O . LEU F 2 157 ? 71.402 46.059 56.954 1.00 31.40 157 LEU F O 1
ATOM 9180 N N . LYS F 2 158 ? 69.395 46.929 56.409 1.00 30.98 158 LYS F N 1
ATOM 9181 C CA . LYS F 2 158 ? 69.640 46.939 54.971 1.00 30.73 158 LYS F CA 1
ATOM 9182 C C . LYS F 2 158 ? 70.786 47.882 54.612 1.00 30.39 158 LYS F C 1
ATOM 9183 O O . LYS F 2 158 ? 71.609 47.576 53.747 1.00 30.15 158 LYS F O 1
ATOM 9189 N N . GLU F 2 159 ? 70.836 49.024 55.292 1.00 29.90 159 GLU F N 1
ATOM 9190 C CA . GLU F 2 159 ? 71.850 50.041 55.032 1.00 29.66 159 GLU F CA 1
ATOM 9191 C C . GLU F 2 159 ? 73.248 49.554 55.411 1.00 28.84 159 GLU F C 1
ATOM 9192 O O . GLU F 2 159 ? 74.212 49.775 54.676 1.00 28.85 159 GLU F O 1
ATOM 9198 N N . TRP F 2 160 ? 73.351 48.897 56.562 1.00 27.95 160 TRP F N 1
ATOM 9199 C CA . TRP F 2 160 ? 74.625 48.360 57.025 1.00 27.06 160 TRP F CA 1
ATOM 9200 C C . TRP F 2 160 ? 75.124 47.242 56.112 1.00 26.53 160 TRP F C 1
ATOM 9201 O O . TRP F 2 160 ? 76.313 47.163 55.809 1.00 26.34 160 TRP F O 1
ATOM 9212 N N . ALA F 2 161 ? 74.206 46.387 55.672 1.00 25.78 161 ALA F N 1
ATOM 9213 C CA . ALA F 2 161 ? 74.557 45.237 54.844 1.00 25.19 161 ALA F CA 1
ATOM 9214 C C . ALA F 2 161 ? 75.171 45.652 53.508 1.00 24.74 161 ALA F C 1
ATOM 9215 O O . ALA F 2 161 ? 76.203 45.119 53.099 1.00 24.66 161 ALA F O 1
ATOM 9217 N N . ALA F 2 162 ? 74.531 46.603 52.833 1.00 24.11 162 ALA F N 1
ATOM 9218 C CA . ALA F 2 162 ? 74.980 47.047 51.516 1.00 23.64 162 ALA F CA 1
ATOM 9219 C C . ALA F 2 162 ? 76.309 47.798 51.589 1.00 23.22 162 ALA F C 1
ATOM 9220 O O . ALA F 2 162 ? 77.111 47.753 50.655 1.00 23.31 162 ALA F O 1
ATOM 9222 N N . SER F 2 163 ? 76.535 48.487 52.702 1.00 22.56 163 SER F N 1
ATOM 9223 C CA . SER F 2 163 ? 77.776 49.221 52.906 1.00 22.06 163 SER F CA 1
ATOM 9224 C C . SER F 2 163 ? 78.927 48.289 53.273 1.00 21.53 163 SER F C 1
ATOM 9225 O O . SER F 2 163 ? 80.048 48.455 52.793 1.00 21.60 163 SER F O 1
ATOM 9228 N N . LEU F 2 164 ? 78.645 47.305 54.120 1.00 20.89 164 LEU F N 1
ATOM 9229 C CA . LEU F 2 164 ? 79.692 46.445 54.662 1.00 20.21 164 LEU F CA 1
ATOM 9230 C C . LEU F 2 164 ? 80.174 45.385 53.670 1.00 19.94 164 LEU F C 1
ATOM 9231 O O . LEU F 2 164 ? 81.338 44.985 53.703 1.00 19.72 164 LEU F O 1
ATOM 9236 N N . ILE F 2 165 ? 79.287 44.942 52.782 1.00 19.60 165 ILE F N 1
ATOM 9237 C CA . ILE F 2 165 ? 79.651 43.934 51.784 1.00 19.58 165 ILE F CA 1
ATOM 9238 C C . ILE F 2 165 ? 80.757 44.441 50.854 1.00 19.31 165 ILE F C 1
ATOM 9239 O O . ILE F 2 165 ? 81.601 43.668 50.398 1.00 19.21 165 ILE F O 1
ATOM 9244 N N . GLN F 2 166 ? 80.762 45.746 50.604 1.00 18.93 166 GLN F N 1
ATOM 9245 C CA . GLN F 2 166 ? 81.737 46.357 49.706 1.00 18.93 166 GLN F CA 1
ATOM 9246 C C . GLN F 2 166 ? 83.147 46.366 50.298 1.00 18.51 166 GLN F C 1
ATOM 9247 O O . GLN F 2 166 ? 84.135 46.417 49.564 1.00 18.39 166 GLN F O 1
ATOM 9253 N N . THR F 2 167 ? 83.237 46.296 51.624 1.00 18.07 167 THR F N 1
ATOM 9254 C CA . THR F 2 167 ? 84.515 46.463 52.318 1.00 17.80 167 THR F CA 1
ATOM 9255 C C . THR F 2 167 ? 85.476 45.287 52.123 1.00 17.84 167 THR F C 1
ATOM 9256 O O . THR F 2 167 ? 86.648 45.373 52.489 1.00 17.71 167 THR F O 1
ATOM 9260 N N . ILE F 2 168 ? 84.982 44.193 51.550 1.00 17.94 168 ILE F N 1
ATOM 9261 C CA . ILE F 2 168 ? 85.823 43.020 51.316 1.00 18.09 168 ILE F CA 1
ATOM 9262 C C . ILE F 2 168 ? 86.088 42.784 49.828 1.00 17.99 168 ILE F C 1
ATOM 9263 O O . ILE F 2 168 ? 86.856 41.896 49.460 1.00 17.90 168 ILE F O 1
ATOM 9268 N N . ASP F 2 169 ? 85.466 43.596 48.981 1.00 17.94 169 ASP F N 1
ATOM 9269 C CA . ASP F 2 169 ? 85.568 43.417 47.536 1.00 17.94 169 ASP F CA 1
ATOM 9270 C C . ASP F 2 169 ? 86.783 44.133 46.951 1.00 17.90 169 ASP F C 1
ATOM 9271 O O . ASP F 2 169 ? 87.201 45.174 47.453 1.00 17.57 169 ASP F O 1
ATOM 9276 N N . PHE F 2 170 ? 87.328 43.574 45.873 1.00 18.03 170 PHE F N 1
ATOM 9277 C CA . PHE F 2 170 ? 88.445 44.185 45.152 1.00 18.16 170 PHE F CA 1
ATOM 9278 C C . PHE F 2 170 ? 88.149 45.635 44.758 1.00 18.18 170 PHE F C 1
ATOM 9279 O O . PHE F 2 170 ? 89.061 46.453 44.653 1.00 18.26 170 PHE F O 1
ATOM 9287 N N . THR F 2 171 ? 86.872 45.946 44.546 1.00 18.39 171 THR F N 1
ATOM 9288 C CA . THR F 2 171 ? 86.471 47.244 43.998 1.00 18.46 171 THR F CA 1
ATOM 9289 C C . THR F 2 171 ? 86.328 48.326 45.067 1.00 18.68 171 THR F C 1
ATOM 9290 O O . THR F 2 171 ? 85.926 49.456 44.771 1.00 18.46 171 THR F O 1
ATOM 9294 N N . ARG F 2 172 ? 86.658 47.981 46.307 1.00 18.81 172 ARG F N 1
ATOM 9295 C CA . ARG F 2 172 ? 86.530 48.915 47.419 1.00 19.17 172 ARG F CA 1
ATOM 9296 C C . ARG F 2 172 ? 87.451 50.121 47.256 1.00 19.59 172 ARG F C 1
ATOM 9297 O O . ARG F 2 172 ? 88.480 50.047 46.584 1.00 19.50 172 ARG F O 1
ATOM 9305 N N . SER F 2 173 ? 87.069 51.229 47.881 1.00 20.18 173 SER F N 1
ATOM 9306 C CA . SER F 2 173 ? 87.848 52.460 47.832 1.00 20.60 173 SER F CA 1
ATOM 9307 C C . SER F 2 173 ? 88.032 53.020 49.238 1.00 21.00 173 SER F C 1
ATOM 9308 O O . SER F 2 173 ? 87.483 52.486 50.202 1.00 20.77 173 SER F O 1
ATOM 9311 N N . ARG F 2 174 ? 88.809 54.093 49.350 1.00 21.32 174 ARG F N 1
ATOM 9312 C CA . ARG F 2 174 ? 88.970 54.794 50.621 1.00 21.72 174 ARG F CA 1
ATOM 9313 C C . ARG F 2 174 ? 87.619 55.248 51.171 1.00 21.68 174 ARG F C 1
ATOM 9314 O O . ARG F 2 174 ? 87.350 55.111 52.364 1.00 21.75 174 ARG F O 1
ATOM 9322 N N . LYS F 2 175 ? 86.780 55.793 50.295 1.00 21.79 175 LYS F N 1
ATOM 9323 C CA . LYS F 2 175 ? 85.463 56.286 50.693 1.00 21.86 175 LYS F CA 1
ATOM 9324 C C . LYS F 2 175 ? 84.556 55.159 51.175 1.00 21.50 175 LYS F C 1
ATOM 9325 O O . LYS F 2 175 ? 83.789 55.332 52.121 1.00 21.53 175 LYS F O 1
ATOM 9331 N N . ALA F 2 176 ? 84.645 54.008 50.516 1.00 21.15 176 ALA F N 1
ATOM 9332 C CA . ALA F 2 176 ? 83.835 52.850 50.881 1.00 20.93 176 ALA F CA 1
ATOM 9333 C C . ALA F 2 176 ? 84.248 52.291 52.241 1.00 20.78 176 ALA F C 1
ATOM 9334 O O . ALA F 2 176 ? 83.410 51.814 53.008 1.00 20.65 176 ALA F O 1
ATOM 9336 N N . LEU F 2 177 ? 85.540 52.361 52.538 1.00 20.58 177 LEU F N 1
ATOM 9337 C CA . LEU F 2 177 ? 86.058 51.865 53.805 1.00 20.49 177 LEU F CA 1
ATOM 9338 C C . LEU F 2 177 ? 85.789 52.852 54.937 1.00 20.60 177 LEU F C 1
ATOM 9339 O O . LEU F 2 177 ? 85.554 52.453 56.078 1.00 20.48 177 LEU F O 1
ATOM 9344 N N . THR F 2 178 ? 85.809 54.141 54.609 1.00 20.69 178 THR F N 1
ATOM 9345 C CA . THR F 2 178 ? 85.413 55.179 55.557 1.00 21.04 178 THR F CA 1
ATOM 9346 C C . THR F 2 178 ? 83.940 55.036 55.941 1.00 21.15 178 THR F C 1
ATOM 9347 O O . THR F 2 178 ? 83.596 55.067 57.123 1.00 21.26 178 THR F O 1
ATOM 9351 N N . GLU F 2 179 ? 83.076 54.857 54.945 1.00 21.45 179 GLU F N 1
ATOM 9352 C CA . GLU F 2 179 ? 81.660 54.599 55.208 1.00 21.90 179 GLU F CA 1
ATOM 9353 C C . GLU F 2 179 ? 81.484 53.296 55.982 1.00 21.52 179 GLU F C 1
ATOM 9354 O O . GLU F 2 179 ? 80.684 53.222 56.915 1.00 21.53 179 GLU F O 1
ATOM 9360 N N . GLY F 2 180 ? 82.240 52.275 55.592 1.00 21.23 180 GLY F N 1
ATOM 9361 C CA . GLY F 2 180 ? 82.195 50.982 56.264 1.00 21.00 180 GLY F CA 1
ATOM 9362 C C . GLY F 2 180 ? 82.469 51.082 57.753 1.00 20.90 180 GLY F C 1
ATOM 9363 O O . GLY F 2 180 ? 81.801 50.435 58.555 1.00 20.71 180 GLY F O 1
ATOM 9364 N N . ASN F 2 181 ? 83.452 51.899 58.121 1.00 20.87 181 ASN F N 1
ATOM 9365 C CA . ASN F 2 181 ? 83.804 52.097 59.525 1.00 21.04 181 ASN F CA 1
ATOM 9366 C C . ASN F 2 181 ? 82.661 52.722 60.322 1.00 21.17 181 ASN F C 1
ATOM 9367 O O . ASN F 2 181 ? 82.429 52.359 61.475 1.00 21.21 181 ASN F O 1
ATOM 9372 N N . ILE F 2 182 ? 81.959 53.666 59.700 1.00 21.41 182 ILE F N 1
ATOM 9373 C CA . ILE F 2 182 ? 80.802 54.310 60.321 1.00 21.63 182 ILE F CA 1
ATOM 9374 C C . ILE F 2 182 ? 79.678 53.305 60.552 1.00 21.78 182 ILE F C 1
ATOM 9375 O O . ILE F 2 182 ? 79.052 53.288 61.614 1.00 21.67 182 ILE F O 1
ATOM 9380 N N . MET F 2 183 ? 79.423 52.471 59.548 1.00 21.92 183 MET F N 1
ATOM 9381 C CA . MET F 2 183 ? 78.374 51.462 59.640 1.00 22.16 183 MET F CA 1
ATOM 9382 C C . MET F 2 183 ? 78.741 50.385 60.655 1.00 21.86 183 MET F C 1
ATOM 9383 O O . MET F 2 183 ? 77.869 49.814 61.309 1.00 21.81 183 MET F O 1
ATOM 9388 N N . ALA F 2 184 ? 80.037 50.113 60.781 1.00 21.46 184 ALA F N 1
ATOM 9389 C CA . ALA F 2 184 ? 80.531 49.148 61.755 1.00 21.45 184 ALA F CA 1
ATOM 9390 C C . ALA F 2 184 ? 80.236 49.612 63.178 1.00 21.28 184 ALA F C 1
ATOM 9391 O O . ALA F 2 184 ? 79.804 48.824 64.017 1.00 21.20 184 ALA F O 1
ATOM 9393 N N . VAL F 2 185 ? 80.462 50.896 63.437 1.00 21.32 185 VAL F N 1
ATOM 9394 C CA . VAL F 2 185 ? 80.143 51.490 64.734 1.00 21.60 185 VAL F CA 1
ATOM 9395 C C . VAL F 2 185 ? 78.646 51.407 65.027 1.00 21.70 185 VAL F C 1
ATOM 9396 O O . VAL F 2 185 ? 78.240 51.026 66.124 1.00 21.83 185 VAL F O 1
ATOM 9400 N N . GLN F 2 186 ? 77.831 51.753 64.036 1.00 21.86 186 GLN F N 1
ATOM 9401 C CA . GLN F 2 186 ? 76.381 51.757 64.200 1.00 22.03 186 GLN F CA 1
ATOM 9402 C C . GLN F 2 186 ? 75.823 50.354 64.430 1.00 22.03 186 GLN F C 1
ATOM 9403 O O . GLN F 2 186 ? 74.984 50.148 65.308 1.00 21.89 186 GLN F O 1
ATOM 9409 N N . ALA F 2 187 ? 76.295 49.393 63.640 1.00 22.10 187 ALA F N 1
ATOM 9410 C CA . ALA F 2 187 ? 75.798 48.021 63.713 1.00 22.30 187 ALA F CA 1
ATOM 9411 C C . ALA F 2 187 ? 76.226 47.331 65.003 1.00 22.59 187 ALA F C 1
ATOM 9412 O O . ALA F 2 187 ? 75.451 46.588 65.605 1.00 22.51 187 ALA F O 1
ATOM 9414 N N . MET F 2 188 ? 77.466 47.575 65.417 1.00 22.98 188 MET F N 1
ATOM 9415 C CA . MET F 2 188 ? 77.998 46.982 66.637 1.00 23.55 188 MET F CA 1
ATOM 9416 C C . MET F 2 188 ? 77.271 47.516 67.868 1.00 23.59 188 MET F C 1
ATOM 9417 O O . MET F 2 188 ? 76.920 46.755 68.768 1.00 23.58 188 MET F O 1
ATOM 9422 N N . ALA F 2 189 ? 77.030 48.824 67.892 1.00 23.66 189 ALA F N 1
ATOM 9423 C CA . ALA F 2 189 ? 76.335 49.454 69.012 1.00 23.85 189 ALA F CA 1
ATOM 9424 C C . ALA F 2 189 ? 74.898 48.957 69.115 1.00 24.01 189 ALA F C 1
ATOM 9425 O O . ALA F 2 189 ? 74.397 48.705 70.212 1.00 23.98 189 ALA F O 1
ATOM 9427 N N . TYR F 2 190 ? 74.245 48.811 67.965 1.00 24.18 190 TYR F N 1
ATOM 9428 C CA . TYR F 2 190 ? 72.866 48.339 67.918 1.00 24.56 190 TYR F CA 1
ATOM 9429 C C . TYR F 2 190 ? 72.730 46.923 68.467 1.00 24.76 190 TYR F C 1
ATOM 9430 O O . TYR F 2 190 ? 71.900 46.663 69.339 1.00 24.82 190 TYR F O 1
ATOM 9439 N N . PHE F 2 191 ? 73.537 46.006 67.944 1.00 24.87 191 PHE F N 1
ATOM 9440 C CA . PHE F 2 191 ? 73.433 44.604 68.329 1.00 25.15 191 PHE F CA 1
ATOM 9441 C C . PHE F 2 191 ? 73.860 44.373 69.774 1.00 25.72 191 PHE F C 1
ATOM 9442 O O . PHE F 2 191 ? 73.358 43.467 70.434 1.00 25.61 191 PHE F O 1
ATOM 9450 N N . LYS F 2 192 ? 74.767 45.211 70.268 1.00 26.43 192 LYS F N 1
ATOM 9451 C CA . LYS F 2 192 ? 75.129 45.193 71.683 1.00 27.19 192 LYS F CA 1
ATOM 9452 C C . LYS F 2 192 ? 73.933 45.546 72.561 1.00 27.60 192 LYS F C 1
ATOM 9453 O O . LYS F 2 192 ? 73.724 44.937 73.610 1.00 27.69 192 LYS F O 1
ATOM 9459 N N . GLU F 2 193 ? 73.146 46.524 72.122 1.00 28.07 193 GLU F N 1
ATOM 9460 C CA . GLU F 2 193 ? 71.948 46.933 72.849 1.00 28.72 193 GLU F CA 1
ATOM 9461 C C . GLU F 2 193 ? 70.843 45.886 72.747 1.00 28.73 193 GLU F C 1
ATOM 9462 O O . GLU F 2 193 ? 70.132 45.623 73.718 1.00 28.79 193 GLU F O 1
ATOM 9468 N N . LEU F 2 194 ? 70.704 45.292 71.566 1.00 28.80 194 LEU F N 1
ATOM 9469 C CA . LEU F 2 194 ? 69.717 44.243 71.346 1.00 28.93 194 LEU F CA 1
ATOM 9470 C C . LEU F 2 194 ? 70.056 42.998 72.160 1.00 29.18 194 LEU F C 1
ATOM 9471 O O . LEU F 2 194 ? 69.164 42.295 72.633 1.00 29.05 194 LEU F O 1
ATOM 9476 N N . ILE F 2 195 ? 71.350 42.738 72.324 1.00 29.50 195 ILE F N 1
ATOM 9477 C CA . ILE F 2 195 ? 71.817 41.612 73.129 1.00 30.10 195 ILE F CA 1
ATOM 9478 C C . ILE F 2 195 ? 71.482 41.800 74.609 1.00 30.44 195 ILE F C 1
ATOM 9479 O O . ILE F 2 195 ? 71.098 40.849 75.291 1.00 30.56 195 ILE F O 1
ATOM 9484 N N . GLN F 2 196 ? 71.621 43.031 75.095 1.00 30.86 196 GLN F N 1
ATOM 9485 C CA . GLN F 2 196 ? 71.300 43.344 76.485 1.00 31.30 196 GLN F CA 1
ATOM 9486 C C . GLN F 2 196 ? 69.820 43.115 76.772 1.00 31.35 196 GLN F C 1
ATOM 9487 O O . GLN F 2 196 ? 69.456 42.622 77.839 1.00 31.41 196 GLN F O 1
ATOM 9493 N N . LYS F 2 197 ? 68.973 43.469 75.810 1.00 31.42 197 LYS F N 1
ATOM 9494 C CA . LYS F 2 197 ? 67.533 43.283 75.947 1.00 31.51 197 LYS F CA 1
ATOM 9495 C C . LYS F 2 197 ? 67.164 41.804 75.990 1.00 31.52 197 LYS F C 1
ATOM 9496 O O . LYS F 2 197 ? 66.268 41.401 76.731 1.00 31.54 197 LYS F O 1
ATOM 9502 N N . ARG F 2 198 ? 67.865 40.999 75.197 1.00 31.41 198 ARG F N 1
ATOM 9503 C CA . ARG F 2 198 ? 67.610 39.564 75.145 1.00 31.40 198 ARG F CA 1
ATOM 9504 C C . ARG F 2 198 ? 68.209 38.845 76.352 1.00 31.57 198 ARG F C 1
ATOM 9505 O O . ARG F 2 198 ? 67.722 37.790 76.760 1.00 31.52 198 ARG F O 1
ATOM 9513 N N . LYS F 2 199 ? 69.266 39.419 76.919 1.00 31.79 199 LYS F N 1
ATOM 9514 C CA . LYS F 2 199 ? 69.830 38.920 78.170 1.00 32.15 199 LYS F CA 1
ATOM 9515 C C . LYS F 2 199 ? 68.823 39.056 79.308 1.00 32.24 199 LYS F C 1
ATOM 9516 O O . LYS F 2 199 ? 68.685 38.158 80.138 1.00 32.23 199 LYS F O 1
ATOM 9522 N N . ARG F 2 200 ? 68.129 40.189 79.341 1.00 32.39 200 ARG F N 1
ATOM 9523 C CA . ARG F 2 200 ? 67.089 40.430 80.333 1.00 32.66 200 ARG F CA 1
ATOM 9524 C C . ARG F 2 200 ? 65.838 39.614 80.021 1.00 32.46 200 ARG F C 1
ATOM 9525 O O . ARG F 2 200 ? 65.290 38.942 80.896 1.00 32.45 200 ARG F O 1
ATOM 9533 N N . HIS F 2 201 ? 65.393 39.678 78.769 1.00 32.27 201 HIS F N 1
ATOM 9534 C CA . HIS F 2 201 ? 64.189 38.974 78.342 1.00 32.13 201 HIS F CA 1
ATOM 9535 C C . HIS F 2 201 ? 64.417 38.220 77.035 1.00 32.04 201 HIS F C 1
ATOM 9536 O O . HIS F 2 201 ? 64.247 38.781 75.952 1.00 32.01 201 HIS F O 1
ATOM 9543 N N . PRO F 2 202 ? 64.800 36.937 77.137 1.00 31.96 202 PRO F N 1
ATOM 9544 C CA . PRO F 2 202 ? 65.054 36.091 75.970 1.00 31.90 202 PRO F CA 1
ATOM 9545 C C . PRO F 2 202 ? 63.809 35.896 75.111 1.00 31.82 202 PRO F C 1
ATOM 9546 O O . PRO F 2 202 ? 62.693 35.896 75.628 1.00 31.74 202 PRO F O 1
ATOM 9550 N N . GLN F 2 203 ? 64.009 35.739 73.806 1.00 31.75 203 GLN F N 1
ATOM 9551 C CA . GLN F 2 203 ? 62.906 35.524 72.876 1.00 31.77 203 GLN F CA 1
ATOM 9552 C C . GLN F 2 203 ? 63.184 34.325 71.975 1.00 31.74 203 GLN F C 1
ATOM 9553 O O . GLN F 2 203 ? 64.247 33.711 72.058 1.00 31.80 203 GLN F O 1
ATOM 9559 N N . GLN F 2 204 ? 62.226 33.995 71.115 1.00 31.70 204 GLN F N 1
ATOM 9560 C CA . GLN F 2 204 ? 62.400 32.910 70.153 1.00 31.82 204 GLN F CA 1
ATOM 9561 C C . GLN F 2 204 ? 63.180 33.377 68.928 1.00 31.49 204 GLN F C 1
ATOM 9562 O O . GLN F 2 204 ? 62.640 33.439 67.823 1.00 31.63 204 GLN F O 1
ATOM 9568 N N . ASP F 2 205 ? 64.452 33.708 69.131 1.00 31.13 205 ASP F N 1
ATOM 9569 C CA . ASP F 2 205 ? 65.314 34.138 68.036 1.00 30.70 205 ASP F CA 1
ATOM 9570 C C . ASP F 2 205 ? 66.742 33.630 68.211 1.00 30.71 205 ASP F C 1
ATOM 9571 O O . ASP F 2 205 ? 67.062 32.984 69.209 1.00 30.57 205 ASP F O 1
ATOM 9576 N N . MET F 2 206 ? 67.596 33.932 67.239 1.00 30.56 206 MET F N 1
ATOM 9577 C CA . MET F 2 206 ? 68.952 33.399 67.222 1.00 30.85 206 MET F CA 1
ATOM 9578 C C . MET F 2 206 ? 69.866 34.073 68.243 1.00 30.60 206 MET F C 1
ATOM 9579 O O . MET F 2 206 ? 70.771 33.441 68.787 1.00 30.62 206 MET F O 1
ATOM 9584 N N . ILE F 2 207 ? 69.638 35.360 68.488 1.00 30.62 207 ILE F N 1
ATOM 9585 C CA . ILE F 2 207 ? 70.421 36.099 69.474 1.00 30.59 207 ILE F CA 1
ATOM 9586 C C . ILE F 2 207 ? 70.307 35.456 70.851 1.00 30.76 207 ILE F C 1
ATOM 9587 O O . ILE F 2 207 ? 71.306 35.273 71.547 1.00 30.67 207 ILE F O 1
ATOM 9592 N N . SER F 2 208 ? 69.084 35.099 71.231 1.00 31.04 208 SER F N 1
ATOM 9593 C CA . SER F 2 208 ? 68.845 34.429 72.503 1.00 31.37 208 SER F CA 1
ATOM 9594 C C . SER F 2 208 ? 69.509 33.055 72.535 1.00 31.71 208 SER F C 1
ATOM 9595 O O . SER F 2 208 ? 70.052 32.646 73.560 1.00 31.62 208 SER F O 1
ATOM 9598 N N . MET F 2 209 ? 69.473 32.356 71.403 1.00 32.13 209 MET F N 1
ATOM 9599 C CA . MET F 2 209 ? 70.147 31.066 71.267 1.00 32.77 209 MET F CA 1
ATOM 9600 C C . MET F 2 209 ? 71.643 31.198 71.541 1.00 32.93 209 MET F C 1
ATOM 9601 O O . MET F 2 209 ? 72.235 30.359 72.219 1.00 32.91 209 MET F O 1
ATOM 9606 N N . LEU F 2 210 ? 72.245 32.258 71.009 1.00 33.37 210 LEU F N 1
ATOM 9607 C CA . LEU F 2 210 ? 73.662 32.533 71.225 1.00 33.84 210 LEU F CA 1
ATOM 9608 C C . LEU F 2 210 ? 73.960 32.803 72.697 1.00 34.28 210 LEU F C 1
ATOM 9609 O O . LEU F 2 210 ? 75.052 32.509 73.182 1.00 34.22 210 LEU F O 1
ATOM 9614 N N . LEU F 2 211 ? 72.980 33.359 73.403 1.00 34.79 211 LEU F N 1
ATOM 9615 C CA . LEU F 2 211 ? 73.153 33.721 74.807 1.00 35.45 211 LEU F CA 1
ATOM 9616 C C . LEU F 2 211 ? 72.992 32.521 75.736 1.00 35.86 211 LEU F C 1
ATOM 9617 O O . LEU F 2 211 ? 73.486 32.531 76.863 1.00 36.14 211 LEU F O 1
ATOM 9622 N N . LYS F 2 212 ? 72.299 31.491 75.259 1.00 36.33 212 LYS F N 1
ATOM 9623 C CA . LYS F 2 212 ? 72.154 30.250 76.014 1.00 36.77 212 LYS F CA 1
ATOM 9624 C C . LYS F 2 212 ? 73.465 29.470 76.041 1.00 37.03 212 LYS F C 1
ATOM 9625 O O . LYS F 2 212 ? 73.873 28.961 77.085 1.00 37.24 212 LYS F O 1
ATOM 9631 N N . GLY F 2 213 ? 74.122 29.384 74.887 1.00 37.25 213 GLY F N 1
ATOM 9632 C CA . GLY F 2 213 ? 75.383 28.659 74.770 1.00 37.39 213 GLY F CA 1
ATOM 9633 C C . GLY F 2 213 ? 76.508 29.306 75.555 1.00 37.47 213 GLY F C 1
ATOM 9634 O O . GLY F 2 213 ? 77.106 30.286 75.110 1.00 37.51 213 GLY F O 1
ATOM 9635 N N . LYS F 2 218 ? 82.512 29.234 75.165 1.00 37.07 218 LYS F N 1
ATOM 9636 C CA . LYS F 2 218 ? 81.547 30.316 75.325 1.00 37.01 218 LYS F CA 1
ATOM 9637 C C . LYS F 2 218 ? 81.690 31.369 74.231 1.00 36.74 218 LYS F C 1
ATOM 9638 O O . LYS F 2 218 ? 82.512 31.232 73.324 1.00 36.73 218 LYS F O 1
ATOM 9644 N N . LEU F 2 219 ? 80.886 32.423 74.331 1.00 36.46 219 LEU F N 1
ATOM 9645 C CA . LEU F 2 219 ? 80.863 33.477 73.325 1.00 36.13 219 LEU F CA 1
ATOM 9646 C C . LEU F 2 219 ? 80.723 34.843 73.988 1.00 35.68 219 LEU F C 1
ATOM 9647 O O . LEU F 2 219 ? 79.778 35.079 74.740 1.00 35.85 219 LEU F O 1
ATOM 9652 N N . THR F 2 220 ? 81.666 35.739 73.711 1.00 35.10 220 THR F N 1
ATOM 9653 C CA . THR F 2 220 ? 81.586 37.105 74.221 1.00 34.45 220 THR F CA 1
ATOM 9654 C C . THR F 2 220 ? 80.464 37.872 73.525 1.00 33.91 220 THR F C 1
ATOM 9655 O O . THR F 2 220 ? 80.014 37.485 72.445 1.00 33.75 220 THR F O 1
ATOM 9659 N N . GLU F 2 221 ? 80.015 38.957 74.149 1.00 33.16 221 GLU F N 1
ATOM 9660 C CA . GLU F 2 221 ? 78.914 39.747 73.607 1.00 32.49 221 GLU F CA 1
ATOM 9661 C C . GLU F 2 221 ? 79.292 40.429 72.294 1.00 31.67 221 GLU F C 1
ATOM 9662 O O . GLU F 2 221 ? 78.443 40.636 71.428 1.00 31.50 221 GLU F O 1
ATOM 9668 N N . GLU F 2 222 ? 80.572 40.759 72.144 1.00 30.70 222 GLU F N 1
ATOM 9669 C CA . GLU F 2 222 ? 81.069 41.334 70.898 1.00 29.80 222 GLU F CA 1
ATOM 9670 C C . GLU F 2 222 ? 81.142 40.292 69.781 1.00 29.00 222 GLU F C 1
ATOM 9671 O O . GLU F 2 222 ? 80.858 40.594 68.622 1.00 28.85 222 GLU F O 1
ATOM 9677 N N . GLU F 2 223 ? 81.525 39.069 70.138 1.00 27.95 223 GLU F N 1
ATOM 9678 C CA . GLU F 2 223 ? 81.558 37.967 69.180 1.00 26.99 223 GLU F CA 1
ATOM 9679 C C . GLU F 2 223 ? 80.153 37.600 68.719 1.00 26.19 223 GLU F C 1
ATOM 9680 O O . GLU F 2 223 ? 79.942 37.253 67.557 1.00 26.06 223 GLU F O 1
ATOM 9686 N N . ALA F 2 224 ? 79.193 37.685 69.637 1.00 25.17 224 ALA F N 1
ATOM 9687 C CA . ALA F 2 224 ? 77.792 37.452 69.307 1.00 24.26 224 ALA F CA 1
ATOM 9688 C C . ALA F 2 224 ? 77.261 38.536 68.375 1.00 23.64 224 ALA F C 1
ATOM 9689 O O . ALA F 2 224 ? 76.512 38.250 67.441 1.00 23.24 224 ALA F O 1
ATOM 9691 N N . ALA F 2 225 ? 77.653 39.780 68.635 1.00 22.83 225 ALA F N 1
ATOM 9692 C CA . ALA F 2 225 ? 77.237 40.903 67.803 1.00 22.22 225 ALA F CA 1
ATOM 9693 C C . ALA F 2 225 ? 77.798 40.790 66.386 1.00 21.76 225 ALA F C 1
ATOM 9694 O O . ALA F 2 225 ? 77.064 40.939 65.409 1.00 21.53 225 ALA F O 1
ATOM 9696 N N . SER F 2 226 ? 79.096 40.513 66.280 1.00 21.17 226 SER F N 1
ATOM 9697 C CA . SER F 2 226 ? 79.743 40.377 64.975 1.00 20.73 226 SER F CA 1
ATOM 9698 C C . SER F 2 226 ? 79.217 39.167 64.202 1.00 20.31 226 SER F C 1
ATOM 9699 O O . SER F 2 226 ? 79.183 39.174 62.971 1.00 19.97 226 SER F O 1
ATOM 9702 N N . THR F 2 227 ? 78.799 38.136 64.932 1.00 19.88 227 THR F N 1
ATOM 9703 C CA . THR F 2 227 ? 78.159 36.974 64.323 1.00 19.78 227 THR F CA 1
ATOM 9704 C C . THR F 2 227 ? 76.813 37.357 63.707 1.00 19.47 227 THR F C 1
ATOM 9705 O O . THR F 2 227 ? 76.489 36.940 62.594 1.00 19.30 227 THR F O 1
ATOM 9709 N N . CYS F 2 228 ? 76.044 38.166 64.430 1.00 19.15 228 CYS F N 1
ATOM 9710 C CA . CYS F 2 228 ? 74.774 38.680 63.919 1.00 19.07 228 CYS F CA 1
ATOM 9711 C C . CYS F 2 228 ? 74.984 39.534 62.675 1.00 18.59 228 CYS F C 1
ATOM 9712 O O . CYS F 2 228 ? 74.206 39.462 61.724 1.00 18.54 228 CYS F O 1
ATOM 9715 N N . ILE F 2 229 ? 76.035 40.348 62.691 1.00 18.07 229 ILE F N 1
ATOM 9716 C CA . ILE F 2 229 ? 76.342 41.218 61.562 1.00 17.85 229 ILE F CA 1
ATOM 9717 C C . ILE F 2 229 ? 76.699 40.405 60.316 1.00 17.67 229 ILE F C 1
ATOM 9718 O O . ILE F 2 229 ? 76.184 40.666 59.232 1.00 17.64 229 ILE F O 1
ATOM 9723 N N . LEU F 2 230 ? 77.554 39.400 60.487 1.00 17.58 230 LEU F N 1
ATOM 9724 C CA . LEU F 2 230 ? 77.924 38.508 59.388 1.00 17.57 230 LEU F CA 1
ATOM 9725 C C . LEU F 2 230 ? 76.699 37.854 58.751 1.00 17.59 230 LEU F C 1
ATOM 9726 O O . LEU F 2 230 ? 76.546 37.855 57.528 1.00 17.62 230 LEU F O 1
ATOM 9731 N N . LEU F 2 231 ? 75.832 37.293 59.586 1.00 17.77 231 LEU F N 1
ATOM 9732 C CA . LEU F 2 231 ? 74.642 36.602 59.100 1.00 18.00 231 LEU F CA 1
ATOM 9733 C C . LEU F 2 231 ? 73.648 37.568 58.460 1.00 18.22 231 LEU F C 1
ATOM 9734 O O . LEU F 2 231 ? 72.994 37.232 57.473 1.00 18.12 231 LEU F O 1
ATOM 9739 N N . ALA F 2 232 ? 73.553 38.773 59.015 1.00 18.43 232 ALA F N 1
ATOM 9740 C CA . ALA F 2 232 ? 72.699 39.810 58.446 1.00 18.85 232 ALA F CA 1
ATOM 9741 C C . ALA F 2 232 ? 73.154 40.190 57.040 1.00 19.05 232 ALA F C 1
ATOM 9742 O O . ALA F 2 232 ? 72.335 40.332 56.132 1.00 18.94 232 ALA F O 1
ATOM 9744 N N . ILE F 2 233 ? 74.464 40.341 56.865 1.00 19.39 233 ILE F N 1
ATOM 9745 C CA . ILE F 2 233 ? 75.034 40.683 55.562 1.00 19.76 233 ILE F CA 1
ATOM 9746 C C . ILE F 2 233 ? 74.804 39.574 54.536 1.00 20.16 233 ILE F C 1
ATOM 9747 O O . ILE F 2 233 ? 74.345 39.831 53.424 1.00 20.17 233 ILE F O 1
ATOM 9752 N N . ALA F 2 234 ? 75.119 38.341 54.922 1.00 20.71 234 ALA F N 1
ATOM 9753 C CA . ALA F 2 234 ? 74.978 37.190 54.033 1.00 21.25 234 ALA F CA 1
ATOM 9754 C C . ALA F 2 234 ? 73.526 36.958 53.613 1.00 21.77 234 ALA F C 1
ATOM 9755 O O . ALA F 2 234 ? 73.253 36.562 52.477 1.00 21.82 234 ALA F O 1
ATOM 9757 N N . GLY F 2 235 ? 72.600 37.207 54.533 1.00 22.27 235 GLY F N 1
ATOM 9758 C CA . GLY F 2 235 ? 71.179 37.006 54.269 1.00 22.89 235 GLY F CA 1
ATOM 9759 C C . GLY F 2 235 ? 70.587 38.041 53.329 1.00 23.47 235 GLY F C 1
ATOM 9760 O O . GLY F 2 235 ? 69.592 37.781 52.655 1.00 23.55 235 GLY F O 1
ATOM 9761 N N . HIS F 2 236 ? 71.201 39.220 53.284 1.00 23.88 236 HIS F N 1
ATOM 9762 C CA . HIS F 2 236 ? 70.701 40.308 52.449 1.00 24.41 236 HIS F CA 1
ATOM 9763 C C . HIS F 2 236 ? 71.287 40.272 51.043 1.00 24.84 236 HIS F C 1
ATOM 9764 O O . HIS F 2 236 ? 70.583 40.499 50.064 1.00 25.47 236 HIS F O 1
ATOM 9771 N N . GLU F 2 237 ? 72.580 39.990 50.945 1.00 25.06 237 GLU F N 1
ATOM 9772 C CA . GLU F 2 237 ? 73.299 40.180 49.692 1.00 25.32 237 GLU F CA 1
ATOM 9773 C C . GLU F 2 237 ? 73.210 38.979 48.753 1.00 25.26 237 GLU F C 1
ATOM 9774 O O . GLU F 2 237 ? 72.628 39.070 47.671 1.00 25.33 237 GLU F O 1
ATOM 9780 N N . THR F 2 238 ? 73.771 37.852 49.179 1.00 25.11 238 THR F N 1
ATOM 9781 C CA . THR F 2 238 ? 73.939 36.694 48.302 1.00 25.04 238 THR F CA 1
ATOM 9782 C C . THR F 2 238 ? 72.619 36.003 47.960 1.00 24.72 238 THR F C 1
ATOM 9783 O O . THR F 2 238 ? 72.417 35.564 46.828 1.00 24.70 238 THR F O 1
ATOM 9787 N N . THR F 2 239 ? 71.726 35.905 48.940 1.00 24.32 239 THR F N 1
ATOM 9788 C CA . THR F 2 239 ? 70.437 35.246 48.733 1.00 24.12 239 THR F CA 1
ATOM 9789 C C . THR F 2 239 ? 69.591 35.988 47.699 1.00 23.59 239 THR F C 1
ATOM 9790 O O . THR F 2 239 ? 68.970 35.370 46.836 1.00 23.38 239 THR F O 1
ATOM 9794 N N . VAL F 2 240 ? 69.580 37.314 47.791 1.00 23.06 240 VAL F N 1
ATOM 9795 C CA . VAL F 2 240 ? 68.910 38.152 46.801 1.00 22.71 240 VAL F CA 1
ATOM 9796 C C . VAL F 2 240 ? 69.473 37.898 45.403 1.00 22.56 240 VAL F C 1
ATOM 9797 O O . VAL F 2 240 ? 68.722 37.781 44.431 1.00 22.44 240 VAL F O 1
ATOM 9801 N N . ASN F 2 241 ? 70.796 37.793 45.315 1.00 22.21 241 ASN F N 1
ATOM 9802 C CA . ASN F 2 241 ? 71.466 37.537 44.045 1.00 22.08 241 ASN F CA 1
ATOM 9803 C C . ASN F 2 241 ? 71.119 36.176 43.447 1.00 21.60 241 ASN F C 1
ATOM 9804 O O . ASN F 2 241 ? 70.947 36.053 42.239 1.00 21.54 241 ASN F O 1
ATOM 9809 N N . LEU F 2 242 ? 71.019 35.155 44.294 1.00 21.35 242 LEU F N 1
ATOM 9810 C CA . LEU F 2 242 ? 70.619 33.827 43.832 1.00 21.17 242 LEU F CA 1
ATOM 9811 C C . LEU F 2 242 ? 69.243 33.870 43.168 1.00 21.14 242 LEU F C 1
ATOM 9812 O O . LEU F 2 242 ? 69.072 33.399 42.043 1.00 21.07 242 LEU F O 1
ATOM 9817 N N . ILE F 2 243 ? 68.270 34.446 43.866 1.00 21.08 243 ILE F N 1
ATOM 9818 C CA . ILE F 2 243 ? 66.908 34.534 43.351 1.00 21.02 243 ILE F CA 1
ATOM 9819 C C . ILE F 2 243 ? 66.860 35.296 42.028 1.00 21.02 243 ILE F C 1
ATOM 9820 O O . ILE F 2 243 ? 66.352 34.786 41.029 1.00 20.93 243 ILE F O 1
ATOM 9825 N N . SER F 2 244 ? 67.419 36.504 42.018 1.00 21.11 244 SER F N 1
ATOM 9826 C CA . SER F 2 244 ? 67.369 37.363 40.836 1.00 21.18 244 SER F CA 1
ATOM 9827 C C . SER F 2 244 ? 68.173 36.805 39.658 1.00 21.33 244 SER F C 1
ATOM 9828 O O . SER F 2 244 ? 67.739 36.893 38.508 1.00 21.09 244 SER F O 1
ATOM 9831 N N . ASN F 2 245 ? 69.342 36.234 39.945 1.00 21.39 245 ASN F N 1
ATOM 9832 C CA . ASN F 2 245 ? 70.144 35.584 38.908 1.00 21.64 245 ASN F CA 1
ATOM 9833 C C . ASN F 2 245 ? 69.414 34.391 38.293 1.00 21.82 245 ASN F C 1
ATOM 9834 O O . ASN F 2 245 ? 69.501 34.152 37.089 1.00 21.82 245 ASN F O 1
ATOM 9839 N N . SER F 2 246 ? 68.697 33.648 39.130 1.00 22.12 246 SER F N 1
ATOM 9840 C CA . SER F 2 246 ? 67.947 32.484 38.674 1.00 22.72 246 SER F CA 1
ATOM 9841 C C . SER F 2 246 ? 66.820 32.880 37.724 1.00 23.10 246 SER F C 1
ATOM 9842 O O . SER F 2 246 ? 66.654 32.281 36.662 1.00 23.15 246 SER F O 1
ATOM 9845 N N . VAL F 2 247 ? 66.053 33.894 38.113 1.00 23.59 247 VAL F N 1
ATOM 9846 C CA . VAL F 2 247 ? 64.925 34.363 37.312 1.00 24.19 247 VAL F CA 1
ATOM 9847 C C . VAL F 2 247 ? 65.375 34.799 35.918 1.00 24.71 247 VAL F C 1
ATOM 9848 O O . VAL F 2 247 ? 64.757 34.439 34.916 1.00 24.76 247 VAL F O 1
ATOM 9852 N N . LEU F 2 248 ? 66.459 35.567 35.860 1.00 25.41 248 LEU F N 1
ATOM 9853 C CA . LEU F 2 248 ? 67.033 35.985 34.586 1.00 26.09 248 LEU F CA 1
ATOM 9854 C C . LEU F 2 248 ? 67.449 34.778 33.746 1.00 26.73 248 LEU F C 1
ATOM 9855 O O . LEU F 2 248 ? 67.131 34.700 32.559 1.00 26.68 248 LEU F O 1
ATOM 9860 N N . CYS F 2 249 ? 68.147 33.836 34.375 1.00 27.54 249 CYS F N 1
ATOM 9861 C CA . CYS F 2 249 ? 68.591 32.616 33.702 1.00 28.53 249 CYS F CA 1
ATOM 9862 C C . CYS F 2 249 ? 67.436 31.864 33.054 1.00 28.73 249 CYS F C 1
ATOM 9863 O O . CYS F 2 249 ? 67.510 31.482 31.885 1.00 28.66 249 CYS F O 1
ATOM 9866 N N . LEU F 2 250 ? 66.378 31.642 33.827 1.00 29.16 250 LEU F N 1
ATOM 9867 C CA . LEU F 2 250 ? 65.225 30.883 33.359 1.00 29.59 250 LEU F CA 1
ATOM 9868 C C . LEU F 2 250 ? 64.531 31.567 32.186 1.00 29.99 250 LEU F C 1
ATOM 9869 O O . LEU F 2 250 ? 64.139 30.913 31.221 1.00 30.11 250 LEU F O 1
ATOM 9874 N N . LEU F 2 251 ? 64.392 32.886 32.271 1.00 30.49 251 LEU F N 1
ATOM 9875 C CA . LEU F 2 251 ? 63.756 33.663 31.209 1.00 31.03 251 LEU F CA 1
ATOM 9876 C C . LEU F 2 251 ? 64.603 33.706 29.937 1.00 31.46 251 LEU F C 1
ATOM 9877 O O . LEU F 2 251 ? 64.070 33.805 28.832 1.00 31.56 251 LEU F O 1
ATOM 9882 N N . GLN F 2 252 ? 65.920 33.623 30.098 1.00 32.05 252 GLN F N 1
ATOM 9883 C CA . GLN F 2 252 ? 66.836 33.589 28.960 1.00 32.70 252 GLN F CA 1
ATOM 9884 C C . GLN F 2 252 ? 66.814 32.232 28.260 1.00 32.98 252 GLN F C 1
ATOM 9885 O O . GLN F 2 252 ? 67.247 32.105 27.113 1.00 33.04 252 GLN F O 1
ATOM 9891 N N . HIS F 2 253 ? 66.314 31.220 28.961 1.00 33.40 253 HIS F N 1
ATOM 9892 C CA . HIS F 2 253 ? 66.180 29.883 28.396 1.00 33.85 253 HIS F CA 1
ATOM 9893 C C . HIS F 2 253 ? 64.745 29.387 28.548 1.00 34.28 253 HIS F C 1
ATOM 9894 O O . HIS F 2 253 ? 64.450 28.593 29.442 1.00 34.25 253 HIS F O 1
ATOM 9901 N N . PRO F 2 254 ? 63.845 29.858 27.668 1.00 34.76 254 PRO F N 1
ATOM 9902 C CA . PRO F 2 254 ? 62.412 29.587 27.775 1.00 35.12 254 PRO F CA 1
ATOM 9903 C C . PRO F 2 254 ? 62.070 28.102 27.659 1.00 35.52 254 PRO F C 1
ATOM 9904 O O . PRO F 2 254 ? 61.085 27.651 28.244 1.00 35.62 254 PRO F O 1
ATOM 9908 N N . GLU F 2 255 ? 62.881 27.353 26.916 1.00 35.98 255 GLU F N 1
ATOM 9909 C CA . GLU F 2 255 ? 62.661 25.916 26.749 1.00 36.49 255 GLU F CA 1
ATOM 9910 C C . GLU F 2 255 ? 62.670 25.189 28.091 1.00 36.35 255 GLU F C 1
ATOM 9911 O O . GLU F 2 255 ? 61.937 24.220 28.290 1.00 36.40 255 GLU F O 1
ATOM 9917 N N . GLN F 2 256 ? 63.499 25.667 29.012 1.00 36.24 256 GLN F N 1
ATOM 9918 C CA . GLN F 2 256 ? 63.683 24.995 30.291 1.00 36.09 256 GLN F CA 1
ATOM 9919 C C . GLN F 2 256 ? 62.846 25.621 31.400 1.00 35.95 256 GLN F C 1
ATOM 9920 O O . GLN F 2 256 ? 62.508 24.959 32.382 1.00 35.94 256 GLN F O 1
ATOM 9926 N N . LEU F 2 257 ? 62.506 26.896 31.234 1.00 35.75 257 LEU F N 1
ATOM 9927 C CA . LEU F 2 257 ? 61.508 27.531 32.086 1.00 35.61 257 LEU F CA 1
ATOM 9928 C C . LEU F 2 257 ? 60.165 26.831 31.905 1.00 35.54 257 LEU F C 1
ATOM 9929 O O . LEU F 2 257 ? 59.430 26.615 32.870 1.00 35.51 257 LEU F O 1
ATOM 9934 N N . LEU F 2 258 ? 59.902 26.502 30.715 1.00 20.00 258 LEU F N 1
ATOM 9935 C CA . LEU F 2 258 ? 58.686 25.760 30.402 1.00 20.00 258 LEU F CA 1
ATOM 9936 C C . LEU F 2 258 ? 58.679 24.398 31.087 1.00 20.00 258 LEU F C 1
ATOM 9937 O O . LEU F 2 258 ? 57.670 23.986 31.657 1.00 35.29 258 LEU F O 1
ATOM 9942 N N . LYS F 2 259 ? 59.767 23.675 31.003 1.00 35.17 259 LYS F N 1
ATOM 9943 C CA . LYS F 2 259 ? 59.940 22.422 31.736 1.00 35.01 259 LYS F CA 1
ATOM 9944 C C . LYS F 2 259 ? 59.637 22.609 33.218 1.00 34.70 259 LYS F C 1
ATOM 9945 O O . LYS F 2 259 ? 58.910 21.817 33.818 1.00 34.72 259 LYS F O 1
ATOM 9951 N N . LEU F 2 260 ? 60.203 23.662 33.800 1.00 34.26 260 LEU F N 1
ATOM 9952 C CA . LEU F 2 260 ? 60.085 23.914 35.232 1.00 33.79 260 LEU F CA 1
ATOM 9953 C C . LEU F 2 260 ? 58.676 24.357 35.621 1.00 33.77 260 LEU F C 1
ATOM 9954 O O . LEU F 2 260 ? 58.164 23.975 36.673 1.00 33.55 260 LEU F O 1
ATOM 9959 N N . ARG F 2 261 ? 58.055 25.170 34.771 1.00 33.70 261 ARG F N 1
ATOM 9960 C CA . ARG F 2 261 ? 56.701 25.647 35.028 1.00 33.85 261 ARG F CA 1
ATOM 9961 C C . ARG F 2 261 ? 55.708 24.487 35.055 1.00 33.57 261 ARG F C 1
ATOM 9962 O O . ARG F 2 261 ? 54.866 24.399 35.950 1.00 33.44 261 ARG F O 1
ATOM 9970 N N . GLU F 2 262 ? 55.823 23.595 34.076 1.00 33.37 262 GLU F N 1
ATOM 9971 C CA . GLU F 2 262 ? 54.931 22.446 33.975 1.00 33.31 262 GLU F CA 1
ATOM 9972 C C . GLU F 2 262 ? 55.250 21.394 35.033 1.00 32.94 262 GLU F C 1
ATOM 9973 O O . GLU F 2 262 ? 54.414 20.550 35.357 1.00 32.90 262 GLU F O 1
ATOM 9979 N N . ASN F 2 263 ? 56.461 21.458 35.577 1.00 32.50 263 ASN F N 1
ATOM 9980 C CA . ASN F 2 263 ? 56.897 20.493 36.577 1.00 32.03 263 ASN F CA 1
ATOM 9981 C C . ASN F 2 263 ? 57.663 21.141 37.728 1.00 31.47 263 ASN F C 1
ATOM 9982 O O . ASN F 2 263 ? 58.895 21.159 37.728 1.00 31.42 263 ASN F O 1
ATOM 9987 N N . PRO F 2 264 ? 56.927 21.674 38.716 1.00 30.86 264 PRO F N 1
ATOM 9988 C CA . PRO F 2 264 ? 57.490 22.376 39.868 1.00 30.29 264 PRO F CA 1
ATOM 9989 C C . PRO F 2 264 ? 58.462 21.527 40.689 1.00 29.65 264 PRO F C 1
ATOM 9990 O O . PRO F 2 264 ? 59.237 22.073 41.472 1.00 29.63 264 PRO F O 1
ATOM 9994 N N . ASP F 2 265 ? 58.414 20.208 40.515 1.00 28.77 265 ASP F N 1
ATOM 9995 C CA . ASP F 2 265 ? 59.285 19.302 41.264 1.00 27.96 265 ASP F CA 1
ATOM 9996 C C . ASP F 2 265 ? 60.729 19.350 40.772 1.00 27.33 265 ASP F C 1
ATOM 9997 O O . ASP F 2 265 ? 61.630 18.809 41.414 1.00 27.14 265 ASP F O 1
ATOM 10002 N N . LEU F 2 266 ? 60.943 19.996 39.630 1.00 26.57 266 LEU F N 1
ATOM 10003 C CA . LEU F 2 266 ? 62.282 20.149 39.075 1.00 25.76 266 LEU F CA 1
ATOM 10004 C C . LEU F 2 266 ? 63.021 21.330 39.697 1.00 25.04 266 LEU F C 1
ATOM 10005 O O . LEU F 2 266 ? 64.151 21.628 39.319 1.00 25.01 266 LEU F O 1
ATOM 10010 N N . ILE F 2 267 ? 62.380 21.997 40.651 1.00 24.22 267 ILE F N 1
ATOM 10011 C CA . ILE F 2 267 ? 62.933 23.215 41.240 1.00 23.43 267 ILE F CA 1
ATOM 10012 C C . ILE F 2 267 ? 64.259 22.966 41.962 1.00 23.04 267 ILE F C 1
ATOM 10013 O O . ILE F 2 267 ? 65.140 23.824 41.965 1.00 22.72 267 ILE F O 1
ATOM 10018 N N . GLY F 2 268 ? 64.399 21.783 42.553 1.00 22.61 268 GLY F N 1
ATOM 10019 C CA . GLY F 2 268 ? 65.638 21.404 43.223 1.00 22.28 268 GLY F CA 1
ATOM 10020 C C . GLY F 2 268 ? 66.827 21.391 42.281 1.00 22.09 268 GLY F C 1
ATOM 10021 O O . GLY F 2 268 ? 67.806 22.108 42.492 1.00 22.06 268 GLY F O 1
ATOM 10022 N N . THR F 2 269 ? 66.732 20.588 41.227 1.00 21.68 269 THR F N 1
ATOM 10023 C CA . THR F 2 269 ? 67.812 20.474 40.253 1.00 21.47 269 THR F CA 1
ATOM 10024 C C . THR F 2 269 ? 67.996 21.764 39.450 1.00 21.00 269 THR F C 1
ATOM 10025 O O . THR F 2 269 ? 69.112 22.102 39.054 1.00 20.84 269 THR F O 1
ATOM 10029 N N . ALA F 2 270 ? 66.902 22.494 39.240 1.00 20.47 270 ALA F N 1
ATOM 10030 C CA . ALA F 2 270 ? 66.953 23.765 38.525 1.00 20.06 270 ALA F CA 1
ATOM 10031 C C . ALA F 2 270 ? 67.737 24.820 39.304 1.00 19.66 270 ALA F C 1
ATOM 10032 O O . ALA F 2 270 ? 68.575 25.522 38.738 1.00 19.61 270 ALA F O 1
ATOM 10034 N N . VAL F 2 271 ? 67.463 24.925 40.601 1.00 19.13 271 VAL F N 1
ATOM 10035 C CA . VAL F 2 271 ? 68.170 25.878 41.453 1.00 18.82 271 VAL F CA 1
ATOM 10036 C C . VAL F 2 271 ? 69.668 25.572 41.520 1.00 18.49 271 VAL F C 1
ATOM 10037 O O . VAL F 2 271 ? 70.491 26.483 41.569 1.00 18.43 271 VAL F O 1
ATOM 10041 N N . GLU F 2 272 ? 70.016 24.288 41.496 1.00 18.30 272 GLU F N 1
ATOM 10042 C CA . GLU F 2 272 ? 71.418 23.878 41.531 1.00 18.22 272 GLU F CA 1
ATOM 10043 C C . GLU F 2 272 ? 72.163 24.299 40.266 1.00 18.15 272 GLU F C 1
ATOM 10044 O O . GLU F 2 272 ? 73.323 24.707 40.328 1.00 18.04 272 GLU F O 1
ATOM 10050 N N . GLU F 2 273 ? 71.493 24.207 39.121 1.00 18.09 273 GLU F N 1
ATOM 10051 C CA . GLU F 2 273 ? 72.101 24.612 37.857 1.00 18.10 273 GLU F CA 1
ATOM 10052 C C . GLU F 2 273 ? 72.191 26.131 37.727 1.00 17.88 273 GLU F C 1
ATOM 10053 O O . GLU F 2 273 ? 73.087 26.648 37.060 1.00 17.86 273 GLU F O 1
ATOM 10059 N N . CYS F 2 274 ? 71.272 26.841 38.379 1.00 17.43 274 CYS F N 1
ATOM 10060 C CA . CYS F 2 274 ? 71.368 28.294 38.490 1.00 17.28 274 CYS F CA 1
ATOM 10061 C C . CYS F 2 274 ? 72.566 28.688 39.355 1.00 16.96 274 CYS F C 1
ATOM 10062 O O . CYS F 2 274 ? 73.265 29.656 39.061 1.00 16.88 274 CYS F O 1
ATOM 10065 N N . LEU F 2 275 ? 72.790 27.934 40.427 1.00 16.71 275 LEU F N 1
ATOM 10066 C CA . LEU F 2 275 ? 73.941 28.159 41.296 1.00 16.58 275 LEU F CA 1
ATOM 10067 C C . LEU F 2 275 ? 75.256 27.967 40.542 1.00 16.61 275 LEU F C 1
ATOM 10068 O O . LEU F 2 275 ? 76.190 28.756 40.697 1.00 16.45 275 LEU F O 1
ATOM 10073 N N . ARG F 2 276 ? 75.315 26.928 39.714 1.00 16.53 276 ARG F N 1
ATOM 10074 C CA . ARG F 2 276 ? 76.512 26.633 38.925 1.00 16.77 276 ARG F CA 1
ATOM 10075 C C . ARG F 2 276 ? 76.738 27.651 37.806 1.00 17.02 276 ARG F C 1
ATOM 10076 O O . ARG F 2 276 ? 77.873 28.042 37.530 1.00 16.72 276 ARG F O 1
ATOM 10084 N N . TYR F 2 277 ? 75.651 28.077 37.170 1.00 17.31 277 TYR F N 1
ATOM 10085 C CA . TYR F 2 277 ? 75.734 28.863 35.939 1.00 17.96 277 TYR F CA 1
ATOM 10086 C C . TYR F 2 277 ? 75.997 30.342 36.206 1.00 18.01 277 TYR F C 1
ATOM 10087 O O . TYR F 2 277 ? 76.788 30.974 35.507 1.00 17.86 277 TYR F O 1
ATOM 10096 N N . GLU F 2 278 ? 75.308 30.896 37.199 1.00 18.34 278 GLU F N 1
ATOM 10097 C CA . GLU F 2 278 ? 75.504 32.291 37.581 1.00 18.77 278 GLU F CA 1
ATOM 10098 C C . GLU F 2 278 ? 75.689 32.410 39.086 1.00 18.94 278 GLU F C 1
ATOM 10099 O O . GLU F 2 278 ? 74.790 32.860 39.799 1.00 19.21 278 GLU F O 1
ATOM 10105 N N . SER F 2 279 ? 76.867 32.016 39.561 1.00 18.77 279 SER F N 1
ATOM 10106 C CA . SER F 2 279 ? 77.137 31.929 40.990 1.00 18.87 279 SER F CA 1
ATOM 10107 C C . SER F 2 279 ? 77.125 33.302 41.656 1.00 18.73 279 SER F C 1
ATOM 10108 O O . SER F 2 279 ? 77.870 34.196 41.254 1.00 18.66 279 SER F O 1
ATOM 10111 N N . PRO F 2 280 ? 76.270 33.469 42.678 1.00 18.62 280 PRO F N 1
ATOM 10112 C CA . PRO F 2 280 ? 76.162 34.708 43.450 1.00 18.54 280 PRO F CA 1
ATOM 10113 C C . PRO F 2 280 ? 77.509 35.169 44.001 1.00 18.29 280 PRO F C 1
ATOM 10114 O O . PRO F 2 280 ? 77.798 36.362 44.001 1.00 18.23 280 PRO F O 1
ATOM 10118 N N . THR F 2 281 ? 78.314 34.222 44.475 1.00 18.18 281 THR F N 1
ATOM 10119 C CA . THR F 2 281 ? 79.657 34.517 44.965 1.00 18.21 281 THR F CA 1
ATOM 10120 C C . THR F 2 281 ? 80.692 34.070 43.938 1.00 18.18 281 THR F C 1
ATOM 10121 O O . THR F 2 281 ? 80.789 32.885 43.618 1.00 18.11 281 THR F O 1
ATOM 10125 N N . GLN F 2 282 ? 81.457 35.024 43.417 1.00 18.12 282 GLN F N 1
ATOM 10126 C CA . GLN F 2 282 ? 82.399 34.739 42.338 1.00 18.53 282 GLN F CA 1
ATOM 10127 C C . GLN F 2 282 ? 83.813 34.466 42.849 1.00 18.65 282 GLN F C 1
ATOM 10128 O O . GLN F 2 282 ? 84.635 33.889 42.138 1.00 18.69 282 GLN F O 1
ATOM 10134 N N . MET F 2 283 ? 84.093 34.884 44.080 1.00 18.91 283 MET F N 1
ATOM 10135 C CA . MET F 2 283 ? 85.444 34.799 44.620 1.00 19.55 283 MET F CA 1
ATOM 10136 C C . MET F 2 283 ? 85.462 34.549 46.125 1.00 18.71 283 MET F C 1
ATOM 10137 O O . MET F 2 283 ? 84.642 35.087 46.868 1.00 18.64 283 MET F O 1
ATOM 10142 N N . THR F 2 284 ? 86.400 33.717 46.562 1.00 17.97 284 THR F N 1
ATOM 10143 C CA . THR F 2 284 ? 86.881 33.767 47.935 1.00 17.59 284 THR F CA 1
ATOM 10144 C C . THR F 2 284 ? 88.402 33.633 47.938 1.00 17.43 284 THR F C 1
ATOM 10145 O O . THR F 2 284 ? 89.009 33.407 46.892 1.00 17.32 284 THR F O 1
ATOM 10149 N N . ALA F 2 285 ? 89.019 33.811 49.100 1.00 17.21 285 ALA F N 1
ATOM 10150 C CA . ALA F 2 285 ? 90.471 33.927 49.154 1.00 17.22 285 ALA F CA 1
ATOM 10151 C C . ALA F 2 285 ? 91.098 33.139 50.296 1.00 17.27 285 ALA F C 1
ATOM 10152 O O . ALA F 2 285 ? 90.456 32.870 51.312 1.00 17.22 285 ALA F O 1
ATOM 10154 N N . ARG F 2 286 ? 92.360 32.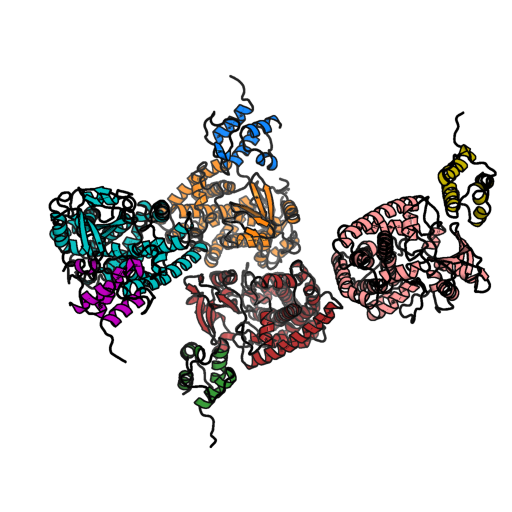766 50.104 1.00 17.43 286 ARG F N 1
ATOM 10155 C CA . ARG F 2 286 ? 93.149 32.095 51.126 1.00 17.68 286 ARG F CA 1
ATOM 10156 C C . ARG F 2 286 ? 94.573 32.641 51.099 1.00 18.18 286 ARG F C 1
ATOM 10157 O O . ARG F 2 286 ? 94.991 33.261 50.119 1.00 18.07 286 ARG F O 1
ATOM 10165 N N . VAL F 2 287 ? 95.314 32.410 52.176 1.00 18.86 287 VAL F N 1
ATOM 10166 C CA . VAL F 2 287 ? 96.747 32.670 52.186 1.00 19.63 287 VAL F CA 1
ATOM 10167 C C . VAL F 2 287 ? 97.517 31.393 52.527 1.00 20.51 287 VAL F C 1
ATOM 10168 O O . VAL F 2 287 ? 97.097 30.611 53.383 1.00 20.64 287 VAL F O 1
ATOM 10172 N N . ALA F 2 288 ? 98.621 31.165 51.825 1.00 21.68 288 ALA F N 1
ATOM 10173 C CA . ALA F 2 288 ? 99.455 29.994 52.072 1.00 22.89 288 ALA F CA 1
ATOM 10174 C C . ALA F 2 288 ? 100.248 30.169 53.362 1.00 23.74 288 ALA F C 1
ATOM 10175 O O . ALA F 2 288 ? 101.038 31.102 53.490 1.00 24.04 288 ALA F O 1
ATOM 10177 N N . SER F 2 289 ? 100.024 29.274 54.319 1.00 24.95 289 SER F N 1
ATOM 10178 C CA . SER F 2 289 ? 100.686 29.361 55.619 1.00 26.16 289 SER F CA 1
ATOM 10179 C C . SER F 2 289 ? 102.068 28.714 55.585 1.00 27.12 289 SER F C 1
ATOM 10180 O O . SER F 2 289 ? 102.855 28.859 56.520 1.00 27.29 289 SER F O 1
ATOM 10183 N N . GLU F 2 290 ? 102.348 27.995 54.503 1.00 28.34 290 GLU F N 1
ATOM 10184 C CA . GLU F 2 290 ? 103.669 27.423 54.264 1.00 29.72 290 GLU F CA 1
ATOM 10185 C C . GLU F 2 290 ? 103.857 27.176 52.772 1.00 30.32 290 GLU F C 1
ATOM 10186 O O . GLU F 2 290 ? 102.942 27.404 51.980 1.00 30.40 290 GLU F O 1
ATOM 10192 N N . ASP F 2 291 ? 105.047 26.724 52.388 1.00 31.19 291 ASP F N 1
ATOM 10193 C CA . ASP F 2 291 ? 105.317 26.388 50.994 1.00 32.10 291 ASP F CA 1
ATOM 10194 C C . ASP F 2 291 ? 104.510 25.167 50.565 1.00 32.53 291 ASP F C 1
ATOM 10195 O O . ASP F 2 291 ? 104.559 24.121 51.210 1.00 32.57 291 ASP F O 1
ATOM 10200 N N . ILE F 2 292 ? 103.761 25.311 49.476 1.00 33.24 292 ILE F N 1
ATOM 10201 C CA . ILE F 2 292 ? 102.856 24.258 49.026 1.00 33.84 292 ILE F CA 1
ATOM 10202 C C . ILE F 2 292 ? 103.024 23.976 47.535 1.00 34.30 292 ILE F C 1
ATOM 10203 O O . ILE F 2 292 ? 103.020 24.895 46.716 1.00 34.37 292 ILE F O 1
ATOM 10208 N N . ASP F 2 293 ? 103.182 22.700 47.193 1.00 34.78 293 ASP F N 1
ATOM 10209 C CA . ASP F 2 293 ? 103.267 22.281 45.798 1.00 35.31 293 ASP F CA 1
ATOM 10210 C C . ASP F 2 293 ? 101.926 21.734 45.318 1.00 35.52 293 ASP F C 1
ATOM 10211 O O . ASP F 2 293 ? 101.368 20.817 45.923 1.00 35.63 293 ASP F O 1
ATOM 10216 N N . ILE F 2 294 ? 101.416 22.299 44.228 1.00 35.78 294 ILE F N 1
ATOM 10217 C CA . ILE F 2 294 ? 100.121 21.895 43.686 1.00 35.93 294 ILE F CA 1
ATOM 10218 C C . ILE F 2 294 ? 100.012 22.206 42.194 1.00 36.14 294 ILE F C 1
ATOM 10219 O O . ILE F 2 294 ? 100.344 23.308 41.756 1.00 36.15 294 ILE F O 1
ATOM 10224 N N . CYS F 2 295 ? 99.566 21.219 41.421 1.00 36.50 295 CYS F N 1
ATOM 10225 C CA . CYS F 2 295 ? 99.310 21.400 39.991 1.00 36.50 295 CYS F CA 1
ATOM 10226 C C . CYS F 2 295 ? 100.545 21.888 39.234 1.00 36.40 295 CYS F C 1
ATOM 10227 O O . CYS F 2 295 ? 100.440 22.685 38.301 1.00 36.44 295 CYS F O 1
ATOM 10230 N N . GLY F 2 296 ? 101.715 21.409 39.645 1.00 36.28 296 GLY F N 1
ATOM 10231 C CA . GLY F 2 296 ? 102.957 21.712 38.942 1.00 35.97 296 GLY F CA 1
ATOM 10232 C C . GLY F 2 296 ? 103.528 23.085 39.248 1.00 35.76 296 GLY F C 1
ATOM 10233 O O . GLY F 2 296 ? 104.441 23.549 38.564 1.00 35.81 296 GLY F O 1
ATOM 10234 N N . VAL F 2 297 ? 102.988 23.742 40.270 1.00 35.44 297 VAL F N 1
ATOM 10235 C CA . VAL F 2 297 ? 103.535 25.018 40.727 1.00 35.08 297 VAL F CA 1
ATOM 10236 C C . VAL F 2 297 ? 103.760 25.018 42.236 1.00 34.75 297 VAL F C 1
ATOM 10237 O O . VAL F 2 297 ? 103.213 24.182 42.956 1.00 34.76 297 VAL F O 1
ATOM 10241 N N . THR F 2 298 ? 104.577 25.955 42.705 1.00 34.33 298 THR F N 1
ATOM 10242 C CA . THR F 2 298 ? 104.819 26.114 44.132 1.00 33.86 298 THR F CA 1
ATOM 10243 C C . THR F 2 298 ? 104.296 27.457 44.628 1.00 33.38 298 THR F C 1
ATOM 10244 O O . THR F 2 298 ? 104.740 28.514 44.177 1.00 33.35 298 THR F O 1
ATOM 10248 N N . ILE F 2 299 ? 103.339 27.407 45.548 1.00 32.74 299 ILE F N 1
ATOM 10249 C CA . ILE F 2 299 ? 102.832 28.611 46.191 1.00 32.11 299 ILE F CA 1
ATOM 10250 C C . ILE F 2 299 ? 103.567 28.847 47.505 1.00 31.65 299 ILE F C 1
ATOM 10251 O O . ILE F 2 299 ? 103.379 28.110 48.474 1.00 31.69 299 ILE F O 1
ATOM 10256 N N . ARG F 2 300 ? 104.415 29.870 47.526 1.00 31.09 300 ARG F N 1
ATOM 10257 C CA . ARG F 2 300 ? 105.267 30.138 48.679 1.00 30.48 300 ARG F CA 1
ATOM 10258 C C . ARG F 2 300 ? 104.473 30.728 49.838 1.00 29.90 300 ARG F C 1
ATOM 10259 O O . ARG F 2 300 ? 103.442 31.369 49.634 1.00 29.80 300 ARG F O 1
ATOM 10267 N N . GLN F 2 301 ? 104.961 30.504 51.054 1.00 29.04 301 GLN F N 1
ATOM 10268 C CA . GLN F 2 301 ? 104.317 31.026 52.254 1.00 28.48 301 GLN F CA 1
ATOM 10269 C C . GLN F 2 301 ? 104.065 32.528 52.148 1.00 27.47 301 GLN F C 1
ATOM 10270 O O . GLN F 2 301 ? 104.937 33.284 51.716 1.00 27.26 301 GLN F O 1
ATOM 10276 N N . GLY F 2 302 ? 102.862 32.948 52.529 1.00 26.41 302 GLY F N 1
ATOM 10277 C CA . GLY F 2 302 ? 102.528 34.366 52.598 1.00 25.03 302 GLY F CA 1
ATOM 10278 C C . GLY F 2 302 ? 101.824 34.895 51.362 1.00 24.14 302 GLY F C 1
ATOM 10279 O O . GLY F 2 302 ? 101.234 35.973 51.390 1.00 23.94 302 GLY F O 1
ATOM 10280 N N . GLU F 2 303 ? 101.892 34.141 50.270 1.00 23.19 303 GLU F N 1
ATOM 10281 C CA . GLU F 2 303 ? 101.289 34.567 49.012 1.00 22.46 303 GLU F CA 1
ATOM 10282 C C . GLU F 2 303 ? 99.780 34.327 49.002 1.00 21.51 303 GLU F C 1
ATOM 10283 O O . GLU F 2 303 ? 99.289 33.390 49.628 1.00 21.32 303 GLU F O 1
ATOM 10289 N N . GLN F 2 304 ? 99.051 35.189 48.298 1.00 20.61 304 GLN F N 1
ATOM 10290 C CA . GLN F 2 304 ? 97.590 35.161 48.318 1.00 19.72 304 GLN F CA 1
ATOM 10291 C C . GLN F 2 304 ? 97.014 34.304 47.196 1.00 19.13 304 GLN F C 1
ATOM 10292 O O . GLN F 2 304 ? 97.493 34.339 46.061 1.00 18.72 304 GLN F O 1
ATOM 10298 N N . VAL F 2 305 ? 95.969 33.550 47.520 1.00 18.64 305 VAL F N 1
ATOM 10299 C CA . VAL F 2 305 ? 95.315 32.681 46.550 1.00 18.14 305 VAL F CA 1
ATOM 10300 C C . VAL F 2 305 ? 93.855 33.088 46.373 1.00 17.97 305 VAL F C 1
ATOM 10301 O O . VAL F 2 305 ? 93.099 33.163 47.342 1.00 17.85 305 VAL F O 1
ATOM 10305 N N . TYR F 2 306 ? 93.470 33.369 45.135 1.00 17.66 306 TYR F N 1
ATOM 10306 C CA . TYR F 2 306 ? 92.113 33.808 44.848 1.00 17.49 306 TYR F CA 1
ATOM 10307 C C . TYR F 2 306 ? 91.348 32.768 44.042 1.00 17.24 306 TYR F C 1
ATOM 10308 O O . TYR F 2 306 ? 91.712 32.440 42.913 1.00 17.20 306 TYR F O 1
ATOM 10317 N N . LEU F 2 307 ? 90.296 32.233 44.649 1.00 17.03 307 LEU F N 1
ATOM 10318 C CA . LEU F 2 307 ? 89.530 31.156 44.049 1.00 16.65 307 LEU F CA 1
ATOM 10319 C C . LEU F 2 307 ? 88.312 31.694 43.320 1.00 16.57 307 LEU F C 1
ATOM 10320 O O . LEU F 2 307 ? 87.409 32.268 43.930 1.00 16.21 307 LEU F O 1
ATOM 10325 N N . LEU F 2 308 ? 88.300 31.511 42.006 1.00 16.22 308 LEU F N 1
ATOM 10326 C CA . LEU F 2 308 ? 87.224 32.018 41.175 1.00 16.25 308 LEU F CA 1
ATOM 10327 C C . LEU F 2 308 ? 86.155 30.946 41.008 1.00 16.00 308 LEU F C 1
ATOM 10328 O O . LEU F 2 308 ? 86.211 30.139 40.082 1.00 15.95 308 LEU F O 1
ATOM 10333 N N . LEU F 2 309 ? 85.195 30.939 41.930 1.00 15.77 309 LEU F N 1
ATOM 10334 C CA . LEU F 2 309 ? 84.210 29.859 42.034 1.00 15.67 309 LEU F CA 1
ATOM 10335 C C . LEU F 2 309 ? 83.346 29.728 40.781 1.00 15.76 309 LEU F C 1
ATOM 10336 O O . LEU F 2 309 ? 83.012 28.620 40.361 1.00 15.55 309 LEU F O 1
ATOM 10341 N N . GLY F 2 310 ? 82.978 30.862 40.194 1.00 16.03 310 GLY F N 1
ATOM 10342 C CA . GLY F 2 310 ? 82.214 30.867 38.947 1.00 16.58 310 GLY F CA 1
ATOM 10343 C C . GLY F 2 310 ? 82.980 30.235 37.799 1.00 16.92 310 GLY F C 1
ATOM 10344 O O . GLY F 2 310 ? 82.397 29.571 36.939 1.00 16.80 310 GLY F O 1
ATOM 10345 N N . ALA F 2 311 ? 84.294 30.438 37.790 1.00 17.15 311 ALA F N 1
ATOM 10346 C CA . ALA F 2 311 ? 85.156 29.870 36.759 1.00 17.43 311 ALA F CA 1
ATOM 10347 C C . ALA F 2 311 ? 85.302 28.359 36.921 1.00 17.67 311 ALA F C 1
ATOM 10348 O O . ALA F 2 311 ? 85.263 27.613 35.941 1.00 17.76 311 ALA F O 1
ATOM 10350 N N . ALA F 2 312 ? 85.469 27.912 38.163 1.00 17.84 312 ALA F N 1
ATOM 10351 C CA . ALA F 2 312 ? 85.579 26.488 38.458 1.00 18.13 312 ALA F CA 1
ATOM 10352 C C . ALA F 2 312 ? 84.312 25.742 38.046 1.00 18.29 312 ALA F C 1
ATOM 10353 O O . ALA F 2 312 ? 84.374 24.597 37.596 1.00 18.24 312 ALA F O 1
ATOM 10355 N N . ASN F 2 313 ? 83.168 26.404 38.193 1.00 18.42 313 ASN F N 1
ATOM 10356 C CA . ASN F 2 313 ? 81.884 25.832 37.804 1.00 18.79 313 ASN F CA 1
ATOM 10357 C C . ASN F 2 313 ? 81.718 25.720 36.287 1.00 19.23 313 ASN F C 1
ATOM 10358 O O . ASN F 2 313 ? 80.759 25.119 35.804 1.00 19.11 313 ASN F O 1
ATOM 10363 N N . ARG F 2 314 ? 82.651 26.305 35.542 1.00 19.94 314 ARG F N 1
ATOM 10364 C CA . ARG F 2 314 ? 82.635 26.217 34.083 1.00 20.75 314 ARG F CA 1
ATOM 10365 C C . ARG F 2 314 ? 83.776 25.344 33.550 1.00 21.27 314 ARG F C 1
ATOM 10366 O O . ARG F 2 314 ? 84.149 25.450 32.381 1.00 21.45 314 ARG F O 1
ATOM 10374 N N . ASP F 2 315 ? 84.330 24.490 34.407 1.00 21.85 315 ASP F N 1
ATOM 10375 C CA . ASP F 2 315 ? 85.421 23.597 34.005 1.00 22.62 315 ASP F CA 1
ATOM 10376 C C . ASP F 2 315 ? 84.889 22.442 33.156 1.00 23.16 315 ASP F C 1
ATOM 10377 O O . ASP F 2 315 ? 84.107 21.625 33.640 1.00 23.17 315 ASP F O 1
ATOM 10382 N N . PRO F 2 316 ? 85.314 22.375 31.881 1.00 23.91 316 PRO F N 1
ATOM 10383 C CA . PRO F 2 316 ? 84.804 21.384 30.931 1.00 24.50 316 PRO F CA 1
ATOM 10384 C C . PRO F 2 316 ? 85.233 19.956 31.265 1.00 25.08 316 PRO F C 1
ATOM 10385 O O . PRO F 2 316 ? 84.670 19.002 30.727 1.00 25.41 316 PRO F O 1
ATOM 10389 N N . SER F 2 317 ? 86.217 19.815 32.149 1.00 25.54 317 SER F N 1
ATOM 10390 C CA . SER F 2 317 ? 86.680 18.498 32.577 1.00 25.86 317 SER F CA 1
ATOM 10391 C C . SER F 2 317 ? 85.732 17.886 33.604 1.00 26.00 317 SER F C 1
ATOM 10392 O O . SER F 2 317 ? 85.791 16.686 33.879 1.00 25.96 317 SER F O 1
ATOM 10395 N N . ILE F 2 318 ? 84.863 18.720 34.168 1.00 26.01 318 ILE F N 1
ATOM 10396 C CA . ILE F 2 318 ? 83.899 18.275 35.169 1.00 25.99 318 ILE F CA 1
ATOM 10397 C C . ILE F 2 318 ? 82.475 18.392 34.636 1.00 26.07 318 ILE F C 1
ATOM 10398 O O . ILE F 2 318 ? 81.660 17.483 34.803 1.00 25.91 318 ILE F O 1
ATOM 10403 N N . PHE F 2 319 ? 82.186 19.517 33.992 1.00 26.23 319 PHE F N 1
ATOM 10404 C CA . PHE F 2 319 ? 80.863 19.772 33.437 1.00 26.54 319 PHE F CA 1
ATOM 10405 C C . PHE F 2 319 ? 80.920 19.804 31.915 1.00 26.83 319 PHE F C 1
ATOM 10406 O O . PHE F 2 319 ? 81.314 20.808 31.324 1.00 27.03 319 PHE F O 1
ATOM 10414 N N . THR F 2 320 ? 80.539 18.698 31.284 1.00 27.28 320 THR F N 1
ATOM 10415 C CA . THR F 2 320 ? 80.514 18.630 29.827 1.00 27.59 320 THR F CA 1
ATOM 10416 C C . THR F 2 320 ? 79.591 19.703 29.264 1.00 27.77 320 THR F C 1
ATOM 10417 O O . THR F 2 320 ? 78.484 19.906 29.767 1.00 27.82 320 THR F O 1
ATOM 10421 N N . ASN F 2 321 ? 80.058 20.395 28.227 1.00 27.97 321 ASN F N 1
ATOM 10422 C CA . ASN F 2 321 ? 79.361 21.567 27.702 1.00 28.19 321 ASN F CA 1
ATOM 10423 C C . ASN F 2 321 ? 79.015 22.557 28.815 1.00 28.18 321 ASN F C 1
ATOM 10424 O O . ASN F 2 321 ? 77.840 22.799 29.092 1.00 28.15 321 ASN F O 1
ATOM 10429 N N . PRO F 2 322 ? 80.048 23.135 29.453 1.00 28.19 322 PRO F N 1
ATOM 10430 C CA . PRO F 2 322 ? 79.886 23.906 30.687 1.00 28.14 322 PRO F CA 1
ATOM 10431 C C . PRO F 2 322 ? 79.106 25.202 30.490 1.00 28.17 322 PRO F C 1
ATOM 10432 O O . PRO F 2 322 ? 78.438 25.666 31.415 1.00 28.17 322 PRO F O 1
ATOM 10436 N N . ASP F 2 323 ? 79.185 25.777 29.295 1.00 28.16 323 ASP F N 1
ATOM 10437 C CA . ASP F 2 323 ? 78.516 27.042 29.015 1.00 28.30 323 ASP F CA 1
ATOM 10438 C C . ASP F 2 323 ? 77.062 26.835 28.602 1.00 28.14 323 ASP F C 1
ATOM 10439 O O . ASP F 2 323 ? 76.361 27.789 28.265 1.00 28.14 323 ASP F O 1
ATOM 10444 N N . VAL F 2 324 ? 76.613 25.584 28.644 1.00 28.01 324 VAL F N 1
ATOM 10445 C CA . VAL F 2 324 ? 75.214 25.259 28.385 1.00 27.91 324 VAL F CA 1
ATOM 10446 C C . VAL F 2 324 ? 74.421 25.189 29.688 1.00 27.79 324 VAL F C 1
ATOM 10447 O O . VAL F 2 324 ? 74.811 24.494 30.627 1.00 27.68 324 VAL F O 1
ATOM 10451 N N . PHE F 2 325 ? 73.319 25.931 29.741 1.00 27.63 325 PHE F N 1
ATOM 10452 C CA . PHE F 2 325 ? 72.417 25.909 30.887 1.00 27.65 325 PHE F CA 1
ATOM 10453 C C . PHE F 2 325 ? 71.454 24.730 30.766 1.00 27.70 325 PHE F C 1
ATOM 10454 O O . PHE F 2 325 ? 70.631 24.684 29.853 1.00 27.56 325 PHE F O 1
ATOM 10462 N N . ASP F 2 326 ? 71.572 23.776 31.685 1.00 27.75 326 ASP F N 1
ATOM 10463 C CA . ASP F 2 326 ? 70.784 22.547 31.632 1.00 27.95 326 ASP F CA 1
ATOM 10464 C C . ASP F 2 326 ? 70.271 22.185 33.024 1.00 27.96 326 ASP F C 1
ATOM 10465 O O . ASP F 2 326 ? 71.029 21.701 33.862 1.00 27.88 326 ASP F O 1
ATOM 10470 N N . ILE F 2 327 ? 68.983 22.417 33.263 1.00 28.06 327 ILE F N 1
ATOM 10471 C CA . ILE F 2 327 ? 68.410 22.243 34.598 1.00 28.32 327 ILE F CA 1
ATOM 10472 C C . ILE F 2 327 ? 68.303 20.780 35.012 1.00 28.45 327 ILE F C 1
ATOM 10473 O O . ILE F 2 327 ? 68.109 20.476 36.188 1.00 28.61 327 ILE F O 1
ATOM 10478 N N . THR F 2 328 ? 68.428 19.878 34.045 1.00 28.65 328 THR F N 1
ATOM 10479 C CA . THR F 2 328 ? 68.384 18.449 34.331 1.00 28.77 328 THR F CA 1
ATOM 10480 C C . THR F 2 328 ? 69.777 17.906 34.633 1.00 28.89 328 THR F C 1
ATOM 10481 O O . THR F 2 328 ? 69.950 16.704 34.836 1.00 28.84 328 THR F O 1
ATOM 10485 N N . ARG F 2 329 ? 70.764 18.796 34.661 1.00 29.10 329 ARG F N 1
ATOM 10486 C CA . ARG F 2 329 ? 72.157 18.391 34.800 1.00 29.23 329 ARG F CA 1
ATOM 10487 C C . ARG F 2 329 ? 72.332 17.398 35.945 1.00 29.48 329 ARG F C 1
ATOM 10488 O O . ARG F 2 329 ? 71.635 17.475 36.957 1.00 29.46 329 ARG F O 1
ATOM 10496 N N . SER F 2 330 ? 73.265 16.468 35.778 1.00 20.00 330 SER F N 1
ATOM 10497 C CA . SER F 2 330 ? 73.045 15.081 36.172 1.00 20.00 330 SER F CA 1
ATOM 10498 C C . SER F 2 330 ? 73.138 14.917 37.685 1.00 20.00 330 SER F C 1
ATOM 10499 O O . SER F 2 330 ? 72.132 14.995 38.390 1.00 29.75 330 SER F O 1
ATOM 10502 N N . PRO F 2 331 ? 74.351 14.688 38.177 1.00 29.16 331 PRO F N 1
ATOM 10503 C CA . PRO F 2 331 ? 74.798 15.293 39.436 1.00 28.64 331 PRO F CA 1
ATOM 10504 C C . PRO F 2 331 ? 75.519 16.617 39.203 1.00 27.90 331 PRO F C 1
ATOM 10505 O O . PRO F 2 331 ? 76.214 16.772 38.198 1.00 28.36 331 PRO F O 1
ATOM 10509 N N . ASN F 2 332 ? 75.351 17.558 40.126 1.00 26.82 332 ASN F N 1
ATOM 10510 C CA . ASN F 2 332 ? 75.849 18.917 39.935 1.00 25.68 332 ASN F CA 1
ATOM 10511 C C . ASN F 2 332 ? 76.708 19.383 41.109 1.00 24.57 332 ASN F C 1
ATOM 10512 O O . ASN F 2 332 ? 76.254 20.169 41.938 1.00 24.58 332 ASN F O 1
ATOM 10517 N N . PRO F 2 333 ? 77.961 18.903 41.175 1.00 23.51 333 PRO F N 1
ATOM 10518 C CA . PRO F 2 333 ? 78.836 19.198 42.305 1.00 22.61 333 PRO F CA 1
ATOM 10519 C C . PRO F 2 333 ? 79.525 20.555 42.162 1.00 21.67 333 PRO F C 1
ATOM 10520 O O . PRO F 2 333 ? 80.754 20.630 42.157 1.00 21.37 333 PRO F O 1
ATOM 10524 N N . HIS F 2 334 ? 78.730 21.617 42.057 1.00 20.50 334 HIS F N 1
ATOM 10525 C CA . HIS F 2 334 ? 79.261 22.971 41.909 1.00 19.51 334 HIS F CA 1
ATOM 10526 C C . HIS F 2 334 ? 79.914 23.456 43.200 1.00 19.04 334 HIS F C 1
ATOM 10527 O O . HIS F 2 334 ? 79.695 22.885 44.269 1.00 18.88 334 HIS F O 1
ATOM 10534 N N . LEU F 2 335 ? 80.690 24.530 43.099 1.00 18.28 335 LEU F N 1
ATOM 10535 C CA . LEU F 2 335 ? 81.439 25.045 44.238 1.00 17.85 335 LEU F CA 1
ATOM 10536 C C . LEU F 2 335 ? 80.953 26.428 44.670 1.00 17.42 335 LEU F C 1
ATOM 10537 O O . LEU F 2 335 ? 81.701 27.196 45.274 1.00 17.16 335 LEU F O 1
ATOM 10542 N N . SER F 2 336 ? 79.689 26.729 44.380 1.00 17.01 336 SER F N 1
ATOM 10543 C CA . SER F 2 336 ? 79.119 28.046 44.668 1.00 16.60 336 SER F CA 1
ATOM 10544 C C . SER F 2 336 ? 79.011 28.337 46.167 1.00 16.35 336 SER F C 1
ATOM 10545 O O . SER F 2 336 ? 79.042 29.496 46.582 1.00 16.15 336 SER F O 1
ATOM 10548 N N . PHE F 2 337 ? 78.865 27.287 46.969 1.00 16.29 337 PHE F N 1
ATOM 10549 C CA . PHE F 2 337 ? 78.789 27.432 48.422 1.00 16.26 337 PHE F CA 1
ATOM 10550 C C . PHE F 2 337 ? 80.145 27.182 49.083 1.00 16.58 337 PHE F C 1
ATOM 10551 O O . PHE F 2 337 ? 80.247 27.114 50.309 1.00 16.38 337 PHE F O 1
ATOM 10559 N N . GLY F 2 338 ? 81.183 27.048 48.265 1.00 17.06 338 GLY F N 1
ATOM 10560 C CA . GLY F 2 338 ? 82.518 26.769 48.772 1.00 17.60 338 GLY F CA 1
ATOM 10561 C C . GLY F 2 338 ? 82.743 25.287 48.999 1.00 18.14 338 GLY F C 1
ATOM 10562 O O . GLY F 2 338 ? 82.087 24.447 48.379 1.00 18.12 338 GLY F O 1
ATOM 10563 N N . HIS F 2 339 ? 83.660 24.968 49.906 1.00 18.62 339 HIS F N 1
ATOM 10564 C CA . HIS F 2 339 ? 84.138 23.600 50.069 1.00 19.19 339 HIS F CA 1
ATOM 10565 C C . HIS F 2 339 ? 85.051 23.498 51.289 1.00 19.12 339 HIS F C 1
ATOM 10566 O O . HIS F 2 339 ? 85.840 24.400 51.557 1.00 19.31 339 HIS F O 1
ATOM 10573 N N . GLY F 2 340 ? 84.938 22.400 52.028 1.00 19.26 340 GLY F N 1
ATOM 10574 C CA . GLY F 2 340 ? 85.769 22.192 53.212 1.00 19.10 340 GLY F CA 1
ATOM 10575 C C . GLY F 2 340 ? 85.173 22.802 54.466 1.00 19.15 340 GLY F C 1
ATOM 10576 O O . GLY F 2 340 ? 83.953 22.909 54.596 1.00 19.00 340 GLY F O 1
ATOM 10577 N N . HIS F 2 341 ? 86.038 23.226 55.384 1.00 19.07 341 HIS F N 1
ATOM 10578 C CA . HIS F 2 341 ? 85.610 23.615 56.727 1.00 19.17 341 HIS F CA 1
ATOM 10579 C C . HIS F 2 341 ? 84.752 24.881 56.763 1.00 18.79 341 HIS F C 1
ATOM 10580 O O . HIS F 2 341 ? 83.909 25.039 57.648 1.00 18.73 341 HIS F O 1
ATOM 10587 N N . HIS F 2 342 ? 84.974 25.780 55.809 1.00 18.25 342 HIS F N 1
ATOM 10588 C CA . HIS F 2 342 ? 84.270 27.062 55.789 1.00 17.92 342 HIS F CA 1
ATOM 10589 C C . HIS F 2 342 ? 83.051 27.046 54.864 1.00 17.67 342 HIS F C 1
ATOM 10590 O O . HIS F 2 342 ? 82.461 28.090 54.592 1.00 17.57 342 HIS F O 1
ATOM 10597 N N . VAL F 2 343 ? 82.676 25.862 54.390 1.00 17.50 343 VAL F N 1
ATOM 10598 C CA . VAL F 2 343 ? 81.538 25.725 53.481 1.00 17.29 343 VAL F CA 1
ATOM 10599 C C . VAL F 2 343 ? 80.298 26.438 54.031 1.00 17.28 343 VAL F C 1
ATOM 10600 O O . VAL F 2 343 ? 80.032 26.404 55.234 1.00 17.38 343 VAL F O 1
ATOM 10604 N N . CYS F 2 344 ? 79.564 27.106 53.144 1.00 17.01 344 CYS F N 1
ATOM 10605 C CA . CYS F 2 344 ? 78.465 27.983 53.548 1.00 16.98 344 CYS F CA 1
ATOM 10606 C C . CYS F 2 344 ? 77.603 27.399 54.661 1.00 16.95 344 CYS F C 1
ATOM 10607 O O . CYS F 2 344 ? 77.080 26.292 54.541 1.00 16.80 344 CYS F O 1
ATOM 10610 N N . LEU F 2 345 ? 77.445 28.168 55.735 1.00 17.07 345 LEU F N 1
ATOM 10611 C CA . LEU F 2 345 ? 76.662 27.744 56.892 1.00 17.17 345 LEU F CA 1
ATOM 10612 C C . LEU F 2 345 ? 75.158 27.796 56.621 1.00 17.27 345 LEU F C 1
ATOM 10613 O O . LEU F 2 345 ? 74.386 27.037 57.208 1.00 17.41 345 LEU F O 1
ATOM 10618 N N . GLY F 2 346 ? 74.745 28.700 55.739 1.00 17.46 346 GLY F N 1
ATOM 10619 C CA . GLY F 2 346 ? 73.324 28.918 55.484 1.00 17.32 346 GLY F CA 1
ATOM 10620 C C . GLY F 2 346 ? 72.867 28.453 54.114 1.00 17.26 346 GLY F C 1
ATOM 10621 O O . GLY F 2 346 ? 71.908 28.991 53.560 1.00 17.19 346 GLY F O 1
ATOM 10622 N N . SER F 2 347 ? 73.536 27.436 53.578 1.00 17.23 347 SER F N 1
ATOM 10623 C CA . SER F 2 347 ? 73.241 26.948 52.229 1.00 17.38 347 SER F CA 1
ATOM 10624 C C . SER F 2 347 ? 71.843 26.344 52.117 1.00 17.60 347 SER F C 1
ATOM 10625 O O . SER F 2 347 ? 71.210 26.427 51.067 1.00 17.64 347 SER F O 1
ATOM 10628 N N . SER F 2 348 ? 71.371 25.726 53.196 1.00 17.77 348 SER F N 1
ATOM 10629 C CA . SER F 2 348 ? 70.039 25.125 53.205 1.00 18.02 348 SER F CA 1
ATOM 10630 C C . SER F 2 348 ? 68.948 26.189 53.199 1.00 18.09 348 SER F C 1
ATOM 10631 O O . SER F 2 348 ? 67.926 26.040 52.526 1.00 18.12 348 SER F O 1
ATOM 10634 N N . LEU F 2 349 ? 69.175 27.263 53.948 1.00 18.10 349 LEU F N 1
ATOM 10635 C CA . LEU F 2 349 ? 68.244 28.387 53.995 1.00 18.51 349 LEU F CA 1
ATOM 10636 C C . LEU F 2 349 ? 68.197 29.127 52.664 1.00 18.58 349 LEU F C 1
ATOM 10637 O O . LEU F 2 349 ? 67.126 29.520 52.200 1.00 18.65 349 LEU F O 1
ATOM 10642 N N . ALA F 2 350 ? 69.366 29.317 52.057 1.00 18.69 350 ALA F N 1
ATOM 10643 C CA . ALA F 2 350 ? 69.468 29.989 50.765 1.00 18.96 350 ALA F CA 1
ATOM 10644 C C . ALA F 2 350 ? 68.732 29.217 49.676 1.00 19.15 350 ALA F C 1
ATOM 10645 O O . ALA F 2 350 ? 68.030 29.806 48.854 1.00 19.29 350 ALA F O 1
ATOM 10647 N N . ARG F 2 351 ? 68.908 27.899 49.669 1.00 19.52 351 ARG F N 1
ATOM 10648 C CA . ARG F 2 351 ? 68.239 27.035 48.700 1.00 19.81 351 ARG F CA 1
ATOM 10649 C C . ARG F 2 351 ? 66.726 27.050 48.903 1.00 20.09 351 ARG F C 1
ATOM 10650 O O . ARG F 2 351 ? 65.963 27.109 47.939 1.00 19.89 351 ARG F O 1
ATOM 10658 N N . LEU F 2 352 ? 66.300 27.002 50.162 1.00 20.42 352 LEU F N 1
ATOM 10659 C CA . LEU F 2 352 ? 64.878 26.997 50.494 1.00 20.96 352 LEU F CA 1
ATOM 10660 C C . LEU F 2 352 ? 64.196 28.283 50.038 1.00 21.32 352 LEU F C 1
ATOM 10661 O O . LEU F 2 352 ? 63.157 28.242 49.379 1.00 21.36 352 LEU F O 1
ATOM 10666 N N . GLU F 2 353 ? 64.789 29.421 50.390 1.00 21.79 353 GLU F N 1
ATOM 10667 C CA . GLU F 2 353 ? 64.265 30.720 49.983 1.00 22.36 353 GLU F CA 1
ATOM 10668 C C . GLU F 2 353 ? 64.103 30.806 48.470 1.00 22.35 353 GLU F C 1
ATOM 10669 O O . GLU F 2 353 ? 63.080 31.278 47.974 1.00 22.73 353 GLU F O 1
ATOM 10675 N N . ALA F 2 354 ? 65.111 30.335 47.742 1.00 22.24 354 ALA F N 1
ATOM 10676 C CA . ALA F 2 354 ? 65.107 30.408 46.285 1.00 22.12 354 ALA F CA 1
ATOM 10677 C C . ALA F 2 354 ? 64.048 29.496 45.681 1.00 22.17 354 ALA F C 1
ATOM 10678 O O . ALA F 2 354 ? 63.287 29.909 44.806 1.00 21.98 354 ALA F O 1
ATOM 10680 N N . GLN F 2 355 ? 64.003 28.253 46.152 1.00 22.17 355 GLN F N 1
ATOM 10681 C CA . GLN F 2 355 ? 63.058 27.269 45.635 1.00 22.25 355 GLN F CA 1
ATOM 10682 C C . GLN F 2 355 ? 61.616 27.753 45.761 1.00 22.42 355 GLN F C 1
ATOM 10683 O O . GLN F 2 355 ? 60.856 27.717 44.795 1.00 22.50 355 GLN F O 1
ATOM 10689 N N . ILE F 2 356 ? 61.253 28.214 46.954 1.00 22.57 356 ILE F N 1
ATOM 10690 C CA . ILE F 2 356 ? 59.897 28.686 47.222 1.00 22.84 356 ILE F CA 1
ATOM 10691 C C . ILE F 2 356 ? 59.577 29.967 46.450 1.00 23.11 356 ILE F C 1
ATOM 10692 O O . ILE F 2 356 ? 58.476 30.123 45.925 1.00 23.30 356 ILE F O 1
ATOM 10697 N N . ALA F 2 357 ? 60.547 30.874 46.375 1.00 23.20 357 ALA F N 1
ATOM 10698 C CA . ALA F 2 357 ? 60.360 32.138 45.666 1.00 23.42 357 ALA F CA 1
ATOM 10699 C C . ALA F 2 357 ? 60.140 31.926 44.171 1.00 23.65 357 ALA F C 1
ATOM 10700 O O . ALA F 2 357 ? 59.232 32.511 43.581 1.00 23.78 357 ALA F O 1
ATOM 10702 N N . ILE F 2 358 ? 60.974 31.087 43.564 1.00 23.82 358 ILE F N 1
ATOM 10703 C CA . ILE F 2 358 ? 60.917 30.856 42.122 1.00 23.94 358 ILE F CA 1
ATOM 10704 C C . ILE F 2 358 ? 59.663 30.081 41.715 1.00 24.24 358 ILE F C 1
ATOM 10705 O O . ILE F 2 358 ? 58.931 30.503 40.818 1.00 24.19 358 ILE F O 1
ATOM 10710 N N . ASN F 2 359 ? 59.411 28.960 42.385 1.00 24.35 359 ASN F N 1
ATOM 10711 C CA . ASN F 2 359 ? 58.230 28.151 42.099 1.00 24.83 359 ASN F CA 1
ATOM 10712 C C . ASN F 2 359 ? 56.924 28.926 42.254 1.00 25.08 359 ASN F C 1
ATOM 10713 O O . ASN F 2 359 ? 56.052 28.859 41.390 1.00 25.35 359 ASN F O 1
ATOM 10718 N N . THR F 2 360 ? 56.800 29.671 43.349 1.00 25.44 360 THR F N 1
ATOM 10719 C CA . THR F 2 360 ? 55.597 30.460 43.605 1.00 25.82 360 THR F CA 1
ATOM 10720 C C . THR F 2 360 ? 55.431 31.577 42.577 1.00 26.14 360 THR F C 1
ATOM 10721 O O . THR F 2 360 ? 54.322 31.841 42.109 1.00 25.99 360 THR F O 1
ATOM 10725 N N . LEU F 2 361 ? 56.539 32.225 42.227 1.00 26.41 361 LEU F N 1
ATOM 10726 C CA . LEU F 2 361 ? 56.535 33.253 41.191 1.00 26.96 361 LEU F CA 1
ATOM 10727 C C . LEU F 2 361 ? 56.053 32.697 39.852 1.00 27.47 361 LEU F C 1
ATOM 10728 O O . LEU F 2 361 ? 55.224 33.309 39.179 1.00 27.43 361 LEU F O 1
ATOM 10733 N N . LEU F 2 362 ? 56.575 31.532 39.475 1.00 28.10 362 LEU F N 1
ATOM 10734 C CA . LEU F 2 362 ? 56.219 30.904 38.205 1.00 28.75 362 LEU F CA 1
ATOM 10735 C C . LEU F 2 362 ? 54.765 30.440 38.191 1.00 29.44 362 LEU F C 1
ATOM 10736 O O . LEU F 2 362 ? 54.113 30.444 37.146 1.00 29.44 362 LEU F O 1
ATOM 10741 N N . GLN F 2 363 ? 54.266 30.041 39.356 1.00 30.18 363 GLN F N 1
ATOM 10742 C CA . GLN F 2 363 ? 52.882 29.605 39.494 1.00 31.01 363 GLN F CA 1
ATOM 10743 C C . GLN F 2 363 ? 51.910 30.779 39.396 1.00 31.29 363 GLN F C 1
ATOM 10744 O O . GLN F 2 363 ? 50.866 30.678 38.751 1.00 31.32 363 GLN F O 1
ATOM 10750 N N . ARG F 2 364 ? 52.265 31.894 40.027 1.00 31.67 364 ARG F N 1
ATOM 10751 C CA . ARG F 2 364 ? 51.354 33.028 40.146 1.00 32.13 364 ARG F CA 1
ATOM 10752 C C . ARG F 2 364 ? 51.450 34.007 38.975 1.00 32.60 364 ARG F C 1
ATOM 10753 O O . ARG F 2 364 ? 50.521 34.777 38.728 1.00 32.68 364 ARG F O 1
ATOM 10761 N N . MET F 2 365 ? 52.571 33.975 38.259 1.00 33.18 365 MET F N 1
ATOM 10762 C CA . MET F 2 365 ? 52.732 34.778 37.045 1.00 33.83 365 MET F CA 1
ATOM 10763 C C . MET F 2 365 ? 52.972 33.882 35.830 1.00 33.95 365 MET F C 1
ATOM 10764 O O . MET F 2 365 ? 54.116 33.678 35.422 1.00 33.93 365 MET F O 1
ATOM 10769 N N . PRO F 2 366 ? 51.885 33.358 35.239 1.00 34.16 366 PRO F N 1
ATOM 10770 C CA . PRO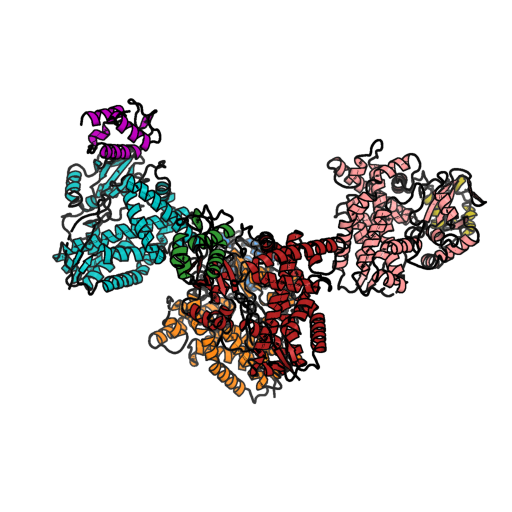 F 2 366 ? 51.951 32.342 34.185 1.00 34.21 366 PRO F CA 1
ATOM 10771 C C . PRO F 2 366 ? 52.613 32.822 32.891 1.00 34.23 366 PRO F C 1
ATOM 10772 O O . PRO F 2 366 ? 53.167 32.011 32.148 1.00 34.38 366 PRO F O 1
ATOM 10776 N N . SER F 2 367 ? 52.549 34.123 32.622 1.00 34.00 367 SER F N 1
ATOM 10777 C CA . SER F 2 367 ? 53.125 34.676 31.397 1.00 33.87 367 SER F CA 1
ATOM 10778 C C . SER F 2 367 ? 54.254 35.664 31.688 1.00 33.62 367 SER F C 1
ATOM 10779 O O . SER F 2 367 ? 54.368 36.702 31.035 1.00 33.57 367 SER F O 1
ATOM 10782 N N . LEU F 2 368 ? 55.089 35.324 32.666 1.00 33.32 368 LEU F N 1
ATOM 10783 C CA . LEU F 2 368 ? 56.226 36.159 33.043 1.00 32.96 368 LEU F CA 1
ATOM 10784 C C . LEU F 2 368 ? 57.152 36.414 31.855 1.00 32.78 368 LEU F C 1
ATOM 10785 O O . LEU F 2 368 ? 57.485 35.494 31.107 1.00 32.63 368 LEU F O 1
ATOM 10790 N N . ASN F 2 369 ? 57.556 37.669 31.687 1.00 32.56 369 ASN F N 1
ATOM 10791 C CA . ASN F 2 369 ? 58.470 38.050 30.615 1.00 32.57 369 ASN F CA 1
ATOM 10792 C C . ASN F 2 369 ? 59.465 39.109 31.070 1.00 32.38 369 ASN F C 1
ATOM 10793 O O . ASN F 2 369 ? 59.164 39.916 31.948 1.00 32.22 369 ASN F O 1
ATOM 10798 N N . LEU F 2 370 ? 60.650 39.101 30.470 1.00 32.20 370 LEU F N 1
ATOM 10799 C CA . LEU F 2 370 ? 61.625 40.161 30.695 1.00 32.18 370 LEU F CA 1
ATOM 10800 C C . LEU F 2 370 ? 61.134 41.471 30.086 1.00 32.17 370 LEU F C 1
ATOM 10801 O O . LEU F 2 370 ? 60.567 41.482 28.993 1.00 32.03 370 LEU F O 1
ATOM 10806 N N . ALA F 2 371 ? 61.344 42.570 30.805 1.00 32.16 371 ALA F N 1
ATOM 10807 C CA . ALA F 2 371 ? 60.946 43.889 30.324 1.00 32.29 371 ALA F CA 1
ATOM 10808 C C . ALA F 2 371 ? 61.932 44.418 29.288 1.00 32.37 371 ALA F C 1
ATOM 10809 O O . ALA F 2 371 ? 63.011 43.857 29.100 1.00 32.52 371 ALA F O 1
ATOM 10811 N N . TRP F 2 375 ? 70.363 44.424 30.850 1.00 36.27 375 TRP F N 1
ATOM 10812 C CA . TRP F 2 375 ? 70.651 44.112 32.246 1.00 36.17 375 TRP F CA 1
ATOM 10813 C C . TRP F 2 375 ? 72.044 44.598 32.634 1.00 35.91 375 TRP F C 1
ATOM 10814 O O . TRP F 2 375 ? 72.996 44.452 31.868 1.00 36.05 375 TRP F O 1
ATOM 10825 N N . ARG F 2 376 ? 72.155 45.180 33.825 1.00 35.43 376 ARG F N 1
ATOM 10826 C CA . ARG F 2 376 ? 73.427 45.713 34.303 1.00 34.98 376 ARG F CA 1
ATOM 10827 C C . ARG F 2 376 ? 73.770 45.190 35.695 1.00 34.32 376 ARG F C 1
ATOM 10828 O O . ARG F 2 376 ? 72.891 45.020 36.541 1.00 34.20 376 ARG F O 1
ATOM 10836 N N . TYR F 2 377 ? 75.056 44.938 35.922 1.00 33.48 377 TYR F N 1
ATOM 10837 C CA . TYR F 2 377 ? 75.514 44.340 37.172 1.00 32.72 377 TYR F CA 1
ATOM 10838 C C . TYR F 2 377 ? 76.162 45.365 38.096 1.00 32.41 377 TYR F C 1
ATOM 10839 O O . TYR F 2 377 ? 76.784 46.324 37.639 1.00 32.35 377 TYR F O 1
ATOM 10848 N N . ARG F 2 378 ? 76.006 45.157 39.400 1.00 32.06 378 ARG F N 1
ATOM 10849 C CA . ARG F 2 378 ? 76.665 45.992 40.398 1.00 31.82 378 ARG F CA 1
ATOM 10850 C C . ARG F 2 378 ? 78.183 45.879 40.262 1.00 31.58 378 ARG F C 1
ATOM 10851 O O . ARG F 2 378 ? 78.700 44.810 39.937 1.00 31.52 378 ARG F O 1
ATOM 10859 N N . PRO F 2 379 ? 78.899 46.992 40.493 1.00 31.39 379 PRO F N 1
ATOM 10860 C CA . PRO F 2 379 ? 80.352 47.048 40.323 1.00 31.15 379 PRO F CA 1
ATOM 10861 C C . PRO F 2 379 ? 81.106 46.266 41.400 1.00 30.87 379 PRO F C 1
ATOM 10862 O O . PRO F 2 379 ? 81.894 46.843 42.149 1.00 30.87 379 PRO F O 1
ATOM 10866 N N . LEU F 2 380 ? 80.859 44.961 41.469 1.00 30.52 380 LEU F N 1
ATOM 10867 C CA . LEU F 2 380 ? 81.568 44.082 42.394 1.00 30.00 380 LEU F CA 1
ATOM 10868 C C . LEU F 2 380 ? 82.153 42.900 41.630 1.00 29.69 380 LEU F C 1
ATOM 10869 O O . LEU F 2 380 ? 81.487 42.319 40.773 1.00 29.77 380 LEU F O 1
ATOM 10874 N N . PHE F 2 381 ? 83.395 42.542 41.939 1.00 29.12 381 PHE F N 1
ATOM 10875 C CA . PHE F 2 381 ? 84.045 41.431 41.249 1.00 28.72 381 PHE F CA 1
ATOM 10876 C C . PHE F 2 381 ? 83.972 40.125 42.035 1.00 27.96 381 PHE F C 1
ATOM 10877 O O . PHE F 2 381 ? 84.057 39.040 41.460 1.00 27.94 381 PHE F O 1
ATOM 10885 N N . GLY F 2 382 ? 83.795 40.232 43.348 1.00 27.12 382 GLY F N 1
ATOM 10886 C CA . GLY F 2 382 ? 83.665 39.053 44.195 1.00 26.07 382 GLY F CA 1
ATOM 10887 C C . GLY F 2 382 ? 82.258 38.486 44.192 1.00 25.40 382 GLY F C 1
ATOM 10888 O O . GLY F 2 382 ? 82.013 37.406 44.727 1.00 25.19 382 GLY F O 1
ATOM 10889 N N . PHE F 2 383 ? 81.329 39.224 43.593 1.00 24.84 383 PHE F N 1
ATOM 10890 C CA . PHE F 2 383 ? 79.928 38.819 43.561 1.00 24.53 383 PHE F CA 1
ATOM 10891 C C . PHE F 2 383 ? 79.301 39.126 42.205 1.00 24.28 383 PHE F C 1
ATOM 10892 O O . PHE F 2 383 ? 79.671 40.097 41.548 1.00 24.09 383 PHE F O 1
ATOM 10900 N N . ARG F 2 384 ? 78.361 38.285 41.787 1.00 24.16 384 ARG F N 1
ATOM 10901 C CA . ARG F 2 384 ? 77.590 38.539 40.576 1.00 24.17 384 ARG F CA 1
ATOM 10902 C C . ARG F 2 384 ? 76.185 39.000 40.948 1.00 24.27 384 ARG F C 1
ATOM 10903 O O . ARG F 2 384 ? 75.321 38.188 41.284 1.00 23.85 384 ARG F O 1
ATOM 10911 N N . ALA F 2 385 ? 75.970 40.312 40.899 1.00 24.46 385 ALA F N 1
ATOM 10912 C CA . ALA F 2 385 ? 74.743 40.913 41.408 1.00 24.84 385 ALA F CA 1
ATOM 10913 C C . ALA F 2 385 ? 74.145 41.900 40.413 1.00 25.09 385 ALA F C 1
ATOM 10914 O O . ALA F 2 385 ? 74.803 42.857 40.006 1.00 25.21 385 ALA F O 1
ATOM 10916 N N . LEU F 2 386 ? 72.892 41.668 40.032 1.00 25.43 386 LEU F N 1
ATOM 10917 C CA . LEU F 2 386 ? 72.174 42.576 39.141 1.00 25.76 386 LEU F CA 1
ATOM 10918 C C . LEU F 2 386 ? 71.782 43.861 39.863 1.00 25.99 386 LEU F C 1
ATOM 10919 O O . LEU F 2 386 ? 71.481 43.843 41.055 1.00 26.09 386 LEU F O 1
ATOM 10924 N N . GLU F 2 387 ? 71.793 44.975 39.136 1.00 26.31 387 GLU F N 1
ATOM 10925 C CA . GLU F 2 387 ? 71.324 46.248 39.675 1.00 26.76 387 GLU F CA 1
ATOM 10926 C C . GLU F 2 387 ? 69.803 46.253 39.788 1.00 26.72 387 GLU F C 1
ATOM 10927 O O . GLU F 2 387 ? 69.246 46.660 40.808 1.00 26.65 387 GLU F O 1
ATOM 10933 N N . GLU F 2 388 ? 69.139 45.796 38.730 1.00 26.68 388 GLU F N 1
ATOM 10934 C CA . GLU F 2 388 ? 67.683 45.716 38.702 1.00 26.87 388 GLU F CA 1
ATOM 10935 C C . GLU F 2 388 ? 67.230 44.633 37.726 1.00 26.53 388 GLU F C 1
ATOM 10936 O O . GLU F 2 388 ? 67.958 44.282 36.794 1.00 26.52 388 GLU F O 1
ATOM 10942 N N . LEU F 2 389 ? 66.033 44.097 37.950 1.00 26.05 389 LEU F N 1
ATOM 10943 C CA . LEU F 2 389 ? 65.464 43.092 37.056 1.00 25.75 389 LEU F CA 1
ATOM 10944 C C . LEU F 2 389 ? 63.969 43.322 36.834 1.00 25.63 389 LEU F C 1
ATOM 10945 O O . LEU F 2 389 ? 63.134 42.683 37.477 1.00 25.50 389 LEU F O 1
ATOM 10950 N N . PRO F 2 390 ? 63.629 44.240 35.917 1.00 25.63 390 PRO F N 1
ATOM 10951 C CA . PRO F 2 390 ? 62.233 44.530 35.603 1.00 25.62 390 PRO F CA 1
ATOM 10952 C C . PRO F 2 390 ? 61.592 43.413 34.785 1.00 25.63 390 PRO F C 1
ATOM 10953 O O . PRO F 2 390 ? 62.205 42.894 33.850 1.00 25.38 390 PRO F O 1
ATOM 10957 N N . VAL F 2 391 ? 60.374 43.034 35.158 1.00 25.78 391 VAL F N 1
ATOM 10958 C CA . VAL F 2 391 ? 59.632 42.012 34.429 1.00 25.97 391 VAL F CA 1
ATOM 10959 C C . VAL F 2 391 ? 58.179 42.433 34.236 1.00 26.19 391 VAL F C 1
ATOM 10960 O O . VAL F 2 391 ? 57.693 43.340 34.909 1.00 26.00 391 VAL F O 1
ATOM 10964 N N . THR F 2 392 ? 57.498 41.776 33.302 1.00 26.64 392 THR F N 1
ATOM 10965 C CA . THR F 2 392 ? 56.075 42.004 33.073 1.00 27.31 392 THR F CA 1
ATOM 10966 C C . THR F 2 392 ? 55.316 40.686 33.158 1.00 27.75 392 THR F C 1
ATOM 10967 O O . THR F 2 392 ? 55.883 39.620 32.920 1.00 27.67 392 THR F O 1
ATOM 10971 N N . PHE F 2 393 ? 54.033 40.761 33.495 1.00 28.47 393 PHE F N 1
ATOM 10972 C CA . PHE F 2 393 ? 53.194 39.569 33.542 1.00 29.20 393 PHE F CA 1
ATOM 10973 C C . PHE F 2 393 ? 51.730 39.877 33.237 1.00 29.83 393 PHE F C 1
ATOM 10974 O O . PHE F 2 393 ? 51.332 41.041 33.167 1.00 29.90 393 PHE F O 1
ATOM 10982 N N . GLU F 2 394 ? 50.939 38.820 33.070 1.00 30.68 394 GLU F N 1
ATOM 10983 C CA . GLU F 2 394 ? 49.556 38.927 32.602 1.00 31.36 394 GLU F CA 1
ATOM 10984 C C . GLU F 2 394 ? 49.485 39.432 31.164 1.00 31.60 394 GLU F C 1
ATOM 10985 O O . GLU F 2 394 ? 49.599 38.652 30.217 1.00 31.79 394 GLU F O 1
ATOM 10991 N N . GLY G 1 17 ? 96.380 7.748 173.384 1.00 32.34 17 GLY G N 1
ATOM 10992 C CA . GLY G 1 17 ? 96.446 9.220 173.152 1.00 32.06 17 GLY G CA 1
ATOM 10993 C C . GLY G 1 17 ? 95.559 9.663 172.006 1.00 31.85 17 GLY G C 1
ATOM 10994 O O . GLY G 1 17 ? 96.049 10.051 170.943 1.00 32.20 17 GLY G O 1
ATOM 10995 N N . SER G 1 18 ? 94.248 9.606 172.223 1.00 31.39 18 SER G N 1
ATOM 10996 C CA . SER G 1 18 ? 93.277 9.982 171.200 1.00 30.73 18 SER G CA 1
ATOM 10997 C C . SER G 1 18 ? 91.962 10.414 171.838 1.00 30.19 18 SER G C 1
ATOM 10998 O O . SER G 1 18 ? 91.375 9.675 172.630 1.00 30.19 18 SER G O 1
ATOM 11001 N N . HIS G 1 19 ? 91.501 11.613 171.491 1.00 29.39 19 HIS G N 1
ATOM 11002 C CA . HIS G 1 19 ? 90.288 12.166 172.088 1.00 28.53 19 HIS G CA 1
ATOM 11003 C C . HIS G 1 19 ? 89.673 13.267 171.228 1.00 27.86 19 HIS G C 1
ATOM 11004 O O . HIS G 1 19 ? 90.328 13.815 170.340 1.00 27.66 19 HIS G O 1
ATOM 11011 N N . MET G 1 20 ? 88.410 13.586 171.502 1.00 26.88 20 MET G N 1
ATOM 11012 C CA . MET G 1 20 ? 87.738 14.710 170.857 1.00 26.08 20 MET G CA 1
ATOM 11013 C C . MET G 1 20 ? 88.346 16.032 171.322 1.00 25.67 20 MET G C 1
ATOM 11014 O O . MET G 1 20 ? 88.882 16.123 172.427 1.00 25.60 20 MET G O 1
ATOM 11019 N N . SER G 1 21 ? 88.255 17.055 170.476 1.00 25.00 21 SER G N 1
ATOM 11020 C CA . SER G 1 21 ? 88.883 18.346 170.756 1.00 24.43 21 SER G CA 1
ATOM 11021 C C . SER G 1 21 ? 88.279 19.032 171.980 1.00 24.11 21 SER G C 1
ATOM 11022 O O . SER G 1 21 ? 87.063 19.204 172.072 1.00 23.91 21 SER G O 1
ATOM 11025 N N . THR G 1 22 ? 89.139 19.429 172.913 1.00 23.78 22 THR G N 1
ATOM 11026 C CA . THR G 1 22 ? 88.702 20.157 174.101 1.00 23.45 22 THR G CA 1
ATOM 11027 C C . THR G 1 22 ? 88.529 21.641 173.793 1.00 23.25 22 THR G C 1
ATOM 11028 O O . THR G 1 22 ? 88.961 22.119 172.744 1.00 23.07 22 THR G O 1
ATOM 11032 N N . ILE G 1 23 ? 87.895 22.365 174.714 1.00 23.00 23 ILE G N 1
ATOM 11033 C CA . ILE G 1 23 ? 87.751 23.813 174.589 1.00 22.89 23 ILE G CA 1
ATOM 11034 C C . ILE G 1 23 ? 89.106 24.465 174.337 1.00 22.75 23 ILE G C 1
ATOM 11035 O O . ILE G 1 23 ? 89.259 25.268 173.415 1.00 22.55 23 ILE G O 1
ATOM 11040 N N . GLU G 1 24 ? 90.091 24.097 175.152 1.00 22.55 24 GLU G N 1
ATOM 11041 C CA . GLU G 1 24 ? 91.430 24.671 175.063 1.00 22.63 24 GLU G CA 1
ATOM 11042 C C . GLU G 1 24 ? 92.098 24.347 173.731 1.00 22.10 24 GLU G C 1
ATOM 11043 O O . GLU G 1 24 ? 92.737 25.207 173.122 1.00 22.02 24 GLU G O 1
ATOM 11049 N N . GLU G 1 25 ? 91.954 23.102 173.288 1.00 21.60 25 GLU G N 1
ATOM 11050 C CA . GLU G 1 25 ? 92.538 22.666 172.024 1.00 21.34 25 GLU G CA 1
ATOM 11051 C C . GLU G 1 25 ? 91.935 23.417 170.840 1.00 20.95 25 GLU G C 1
ATOM 11052 O O . GLU G 1 25 ? 92.642 23.779 169.902 1.00 20.98 25 GLU G O 1
ATOM 11058 N N . ARG G 1 26 ? 90.629 23.656 170.897 1.00 20.72 26 ARG G N 1
ATOM 11059 C CA . ARG G 1 26 ? 89.929 24.381 169.841 1.00 20.53 26 ARG G CA 1
ATOM 11060 C C . ARG G 1 26 ? 90.354 25.847 169.780 1.00 20.61 26 ARG G C 1
ATOM 11061 O O . ARG G 1 26 ? 90.539 26.402 168.696 1.00 20.62 26 ARG G O 1
ATOM 11069 N N . VAL G 1 27 ? 90.512 26.467 170.946 1.00 20.48 27 VAL G N 1
ATOM 11070 C CA . VAL G 1 27 ? 90.981 27.847 171.024 1.00 20.50 27 VAL G CA 1
ATOM 11071 C C . VAL G 1 27 ? 92.387 27.986 170.436 1.00 20.74 27 VAL G C 1
ATOM 11072 O O . VAL G 1 27 ? 92.642 28.866 169.611 1.00 20.76 27 VAL G O 1
ATOM 11076 N N . LYS G 1 28 ? 93.285 27.095 170.844 1.00 20.98 28 LYS G N 1
ATOM 11077 C CA . LYS G 1 28 ? 94.683 27.166 170.425 1.00 21.55 28 LYS G CA 1
ATOM 11078 C C . LYS G 1 28 ? 94.880 26.848 168.944 1.00 21.92 28 LYS G C 1
ATOM 11079 O O . LYS G 1 28 ? 95.764 27.407 168.297 1.00 21.83 28 LYS G O 1
ATOM 11085 N N . LYS G 1 29 ? 94.057 25.950 168.411 1.00 22.71 29 LYS G N 1
ATOM 11086 C CA . LYS G 1 29 ? 94.111 25.628 166.987 1.00 23.50 29 LYS G CA 1
ATOM 11087 C C . LYS G 1 29 ? 93.782 26.859 166.146 1.00 23.80 29 LYS G C 1
ATOM 11088 O O . LYS G 1 29 ? 94.429 27.123 165.133 1.00 23.85 29 LYS G O 1
ATOM 11094 N N . ILE G 1 30 ? 92.780 27.614 166.588 1.00 24.28 30 ILE G N 1
ATOM 11095 C CA . ILE G 1 30 ? 92.379 28.844 165.918 1.00 24.83 30 ILE G CA 1
ATOM 11096 C C . ILE G 1 30 ? 93.481 29.900 165.983 1.00 25.26 30 ILE G C 1
ATOM 11097 O O . ILE G 1 30 ? 93.776 30.565 164.990 1.00 25.16 30 ILE G O 1
ATOM 11102 N N . ILE G 1 31 ? 94.092 30.041 167.155 1.00 25.86 31 ILE G N 1
ATOM 11103 C CA . ILE G 1 31 ? 95.193 30.981 167.340 1.00 26.54 31 ILE G CA 1
ATOM 11104 C C . ILE G 1 31 ? 96.371 30.619 166.439 1.00 27.18 31 ILE G C 1
ATOM 11105 O O . ILE G 1 31 ? 96.941 31.481 165.767 1.00 27.18 31 ILE G O 1
ATOM 11110 N N . GLY G 1 32 ? 96.710 29.334 166.411 1.00 27.87 32 GLY G N 1
ATOM 11111 C CA . GLY G 1 32 ? 97.825 28.846 165.605 1.00 28.91 32 GLY G CA 1
ATOM 11112 C C . GLY G 1 32 ? 97.643 29.080 164.117 1.00 29.66 32 GLY G C 1
ATOM 11113 O O . GLY G 1 32 ? 98.572 29.500 163.429 1.00 29.72 32 GLY G O 1
ATOM 11114 N N . GLU G 1 33 ? 96.441 28.807 163.620 1.00 30.32 33 GLU G N 1
ATOM 11115 C CA . GLU G 1 33 ? 96.141 28.976 162.202 1.00 31.11 33 GLU G CA 1
ATOM 11116 C C . GLU G 1 33 ? 96.100 30.450 161.809 1.00 31.26 33 GLU G C 1
ATOM 11117 O O . GLU G 1 33 ? 96.413 30.807 160.673 1.00 31.32 33 GLU G O 1
ATOM 11123 N N . GLN G 1 34 ? 95.712 31.299 162.755 1.00 31.47 34 GLN G N 1
ATOM 11124 C CA . GLN G 1 34 ? 95.604 32.731 162.507 1.00 31.89 34 GLN G CA 1
ATOM 11125 C C . GLN G 1 34 ? 96.977 33.401 162.471 1.00 32.26 34 GLN G C 1
ATOM 11126 O O . GLN G 1 34 ? 97.215 34.305 161.669 1.00 32.24 34 GLN G O 1
ATOM 11132 N N . LEU G 1 35 ? 97.885 32.935 163.324 1.00 32.58 35 LEU G N 1
ATOM 11133 C CA . LEU G 1 35 ? 99.172 33.601 163.507 1.00 33.03 35 LEU G CA 1
ATOM 11134 C C . LEU G 1 35 ? 100.347 32.790 162.963 1.00 33.39 35 LEU G C 1
ATOM 11135 O O . LEU G 1 35 ? 101.490 33.245 162.993 1.00 33.49 35 LEU G O 1
ATOM 11140 N N . GLY G 1 36 ? 100.061 31.590 162.469 1.00 33.82 36 GLY G N 1
ATOM 11141 C CA . GLY G 1 36 ? 101.073 30.775 161.806 1.00 34.43 36 GLY G CA 1
ATOM 11142 C C . GLY G 1 36 ? 102.014 30.067 162.761 1.00 34.81 36 GLY G C 1
ATOM 11143 O O . GLY G 1 36 ? 103.192 29.870 162.456 1.00 35.04 36 GLY G O 1
ATOM 11144 N N . VAL G 1 37 ? 101.493 29.676 163.919 1.00 35.09 37 VAL G N 1
ATOM 11145 C CA . VAL G 1 37 ? 102.283 28.946 164.903 1.00 35.33 37 VAL G CA 1
ATOM 11146 C C . VAL G 1 37 ? 101.670 27.579 165.185 1.00 35.57 37 VAL G C 1
ATOM 11147 O O . VAL G 1 37 ? 100.504 27.333 164.871 1.00 35.49 37 VAL G O 1
ATOM 11151 N N . LYS G 1 38 ? 102.466 26.685 165.762 1.00 35.77 38 LYS G N 1
ATOM 11152 C CA . LYS G 1 38 ? 101.978 25.365 166.131 1.00 36.07 38 LYS G CA 1
ATOM 11153 C C . LYS G 1 38 ? 100.979 25.476 167.277 1.00 36.04 38 LYS G C 1
ATOM 11154 O O . LYS G 1 38 ? 101.206 26.205 168.241 1.00 36.05 38 LYS G O 1
ATOM 11160 N N . GLN G 1 39 ? 99.864 24.763 167.154 1.00 36.12 39 GLN G N 1
ATOM 11161 C CA . GLN G 1 39 ? 98.835 24.757 168.188 1.00 36.13 39 GLN G CA 1
ATOM 11162 C C . GLN G 1 39 ? 99.417 24.333 169.534 1.00 36.09 39 GLN G C 1
ATOM 11163 O O . GLN G 1 39 ? 98.970 24.789 170.588 1.00 36.04 39 GLN G O 1
ATOM 11169 N N . GLU G 1 40 ? 100.431 23.476 169.485 1.00 36.01 40 GLU G N 1
ATOM 11170 C CA . GLU G 1 40 ? 101.039 22.927 170.692 1.00 35.91 40 GLU G CA 1
ATOM 11171 C C . GLU G 1 40 ? 102.065 23.874 171.315 1.00 35.52 40 GLU G C 1
ATOM 11172 O O . GLU G 1 40 ? 102.588 23.604 172.397 1.00 35.71 40 GLU G O 1
ATOM 11178 N N . GLU G 1 41 ? 102.343 24.985 170.638 1.00 34.98 41 GLU G N 1
ATOM 11179 C CA . GLU G 1 41 ? 103.324 25.951 171.131 1.00 34.53 41 GLU G CA 1
ATOM 11180 C C . GLU G 1 41 ? 102.667 27.163 171.795 1.00 33.83 41 GLU G C 1
ATOM 11181 O O . GLU G 1 41 ? 103.352 28.024 172.350 1.00 33.85 41 GLU G O 1
ATOM 11187 N N . VAL G 1 42 ? 101.340 27.222 171.742 1.00 32.91 42 VAL G N 1
ATOM 11188 C CA . VAL G 1 42 ? 100.598 28.330 172.338 1.00 32.04 42 VAL G CA 1
ATOM 11189 C C . VAL G 1 42 ? 100.331 28.074 173.821 1.00 31.47 42 VAL G C 1
ATOM 11190 O O . VAL G 1 42 ? 99.776 27.040 174.187 1.00 31.35 42 VAL G O 1
ATOM 11194 N N . THR G 1 43 ? 100.737 29.017 174.668 1.00 30.81 43 THR G N 1
ATOM 11195 C CA . THR G 1 43 ? 100.539 28.891 176.112 1.00 30.19 43 THR G CA 1
ATOM 11196 C C . THR G 1 43 ? 99.310 29.667 176.575 1.00 29.80 43 THR G C 1
ATOM 11197 O O . THR G 1 43 ? 98.920 30.654 175.953 1.00 29.65 43 THR G O 1
ATOM 11201 N N . ASN G 1 44 ? 98.710 29.219 177.676 1.00 29.37 44 ASN G N 1
ATOM 11202 C CA . ASN G 1 44 ? 97.506 29.853 178.215 1.00 28.91 44 ASN G CA 1
ATOM 11203 C C . ASN G 1 44 ? 97.748 31.269 178.735 1.00 28.81 44 ASN G C 1
ATOM 11204 O O . ASN G 1 44 ? 96.856 32.117 178.687 1.00 28.65 44 ASN G O 1
ATOM 11209 N N . ASN G 1 45 ? 98.952 31.519 179.239 1.00 28.63 45 ASN G N 1
ATOM 11210 C CA . ASN G 1 45 ? 99.267 32.806 179.850 1.00 28.59 45 ASN G CA 1
ATOM 11211 C C . ASN G 1 45 ? 99.671 33.869 178.831 1.00 28.66 45 ASN G C 1
ATOM 11212 O O . ASN G 1 45 ? 99.870 35.030 179.184 1.00 28.68 45 ASN G O 1
ATOM 11217 N N . ALA G 1 46 ? 99.793 33.467 177.570 1.00 28.68 46 ALA G N 1
ATOM 11218 C CA . ALA G 1 46 ? 100.290 34.361 176.526 1.00 28.73 46 ALA G CA 1
ATOM 11219 C C . ALA G 1 46 ? 99.307 35.487 176.221 1.00 28.75 46 ALA G C 1
ATOM 11220 O O . ALA G 1 46 ? 98.116 35.249 176.024 1.00 28.75 46 ALA G O 1
ATOM 11222 N N . SER G 1 47 ? 99.815 36.715 176.192 1.00 28.85 47 SER G N 1
ATOM 11223 C CA . SER G 1 47 ? 99.034 37.853 175.725 1.00 28.99 47 SER G CA 1
ATOM 11224 C C . SER G 1 47 ? 99.021 37.883 174.200 1.00 29.00 47 SER G C 1
ATOM 11225 O O . SER G 1 47 ? 100.055 37.695 173.559 1.00 28.76 47 SER G O 1
ATOM 11228 N N . PHE G 1 48 ? 97.846 38.115 173.624 1.00 29.13 48 PHE G N 1
ATOM 11229 C CA . PHE G 1 48 ? 97.690 38.087 172.173 1.00 29.40 48 PHE G CA 1
ATOM 11230 C C . PHE G 1 48 ? 98.609 39.088 171.477 1.00 29.78 48 PHE G C 1
ATOM 11231 O O . PHE G 1 48 ? 99.298 38.746 170.518 1.00 29.70 48 PHE G O 1
ATOM 11239 N N . VAL G 1 49 ? 98.632 40.318 171.979 1.00 30.40 49 VAL G N 1
ATOM 11240 C CA . VAL G 1 49 ? 99.383 41.393 171.335 1.00 31.08 49 VAL G CA 1
ATOM 11241 C C . VAL G 1 49 ? 100.880 41.338 171.648 1.00 31.47 49 VAL G C 1
ATOM 11242 O O . VAL G 1 49 ? 101.704 41.208 170.744 1.00 31.57 49 VAL G O 1
ATOM 11246 N N . GLU G 1 50 ? 101.227 41.425 172.929 1.00 31.98 50 GLU G N 1
ATOM 11247 C CA . GLU G 1 50 ? 102.626 41.555 173.331 1.00 32.53 50 GLU G CA 1
ATOM 11248 C C . GLU G 1 50 ? 103.424 40.265 173.151 1.00 32.49 50 GLU G C 1
ATOM 11249 O O . GLU G 1 50 ? 104.601 40.305 172.788 1.00 32.70 50 GLU G O 1
ATOM 11255 N N . ASP G 1 51 ? 102.781 39.126 173.391 1.00 32.32 51 ASP G N 1
ATOM 11256 C CA . ASP G 1 51 ? 103.467 37.836 173.345 1.00 32.09 51 ASP G CA 1
ATOM 11257 C C . ASP G 1 51 ? 103.342 37.140 171.991 1.00 31.82 51 ASP G C 1
ATOM 11258 O O . ASP G 1 51 ? 104.324 36.618 171.462 1.00 31.76 51 ASP G O 1
ATOM 11263 N N . LEU G 1 52 ? 102.131 37.124 171.439 1.00 31.38 52 LEU G N 1
ATOM 11264 C CA . LEU G 1 52 ? 101.859 36.375 170.213 1.00 30.97 52 LEU G CA 1
ATOM 11265 C C . LEU G 1 52 ? 101.988 37.237 168.958 1.00 30.68 52 LEU G C 1
ATOM 11266 O O . LEU G 1 52 ? 101.959 36.724 167.838 1.00 30.46 52 LEU G O 1
ATOM 11271 N N . GLY G 1 53 ? 102.128 38.545 169.151 1.00 30.38 53 GLY G N 1
ATOM 11272 C CA . GLY G 1 53 ? 102.383 39.466 168.044 1.00 30.00 53 GLY G CA 1
ATOM 11273 C C . GLY G 1 53 ? 101.183 39.692 167.141 1.00 29.76 53 GLY G C 1
ATOM 11274 O O . GLY G 1 53 ? 101.334 39.912 165.940 1.00 29.76 53 GLY G O 1
ATOM 11275 N N . ALA G 1 54 ? 99.987 39.641 167.722 1.00 29.43 54 ALA G N 1
ATOM 11276 C CA . ALA G 1 54 ? 98.758 39.877 166.970 1.00 29.06 54 ALA G CA 1
ATOM 11277 C C . ALA G 1 54 ? 98.574 41.361 166.663 1.00 28.87 54 ALA G C 1
ATOM 11278 O O . ALA G 1 54 ? 98.619 42.198 167.567 1.00 28.75 54 ALA G O 1
ATOM 11280 N N . ASP G 1 55 ? 98.364 41.684 165.388 1.00 28.45 55 ASP G N 1
ATOM 11281 C CA . ASP G 1 55 ? 98.182 43.075 164.974 1.00 28.05 55 ASP G CA 1
ATOM 11282 C C . ASP G 1 55 ? 96.727 43.530 165.081 1.00 27.64 55 ASP G C 1
ATOM 11283 O O . ASP G 1 55 ? 95.873 42.795 165.580 1.00 27.61 55 ASP G O 1
ATOM 11288 N N . SER G 1 56 ? 96.453 44.743 164.609 1.00 27.06 56 SER G N 1
ATOM 11289 C CA . SER G 1 56 ? 95.144 45.368 164.790 1.00 26.49 56 SER G CA 1
ATOM 11290 C C . SER G 1 56 ? 94.052 44.758 163.906 1.00 25.92 56 SER G C 1
ATOM 11291 O O . SER G 1 56 ? 92.887 45.145 163.992 1.00 25.77 56 SER G O 1
ATOM 11294 N N . LEU G 1 57 ? 94.434 43.801 163.066 1.00 25.39 57 LEU G N 1
ATOM 11295 C CA . LEU G 1 57 ? 93.465 42.995 162.328 1.00 24.81 57 LEU G CA 1
ATOM 11296 C C . LEU G 1 57 ? 93.404 41.586 162.906 1.00 24.46 57 LEU G C 1
ATOM 11297 O O . LEU G 1 57 ? 92.329 40.995 163.020 1.00 24.24 57 LEU G O 1
ATOM 11302 N N . ASP G 1 58 ? 94.570 41.058 163.271 1.00 24.11 58 ASP G N 1
ATOM 11303 C CA . ASP G 1 58 ? 94.675 39.722 163.847 1.00 23.86 58 ASP G CA 1
ATOM 11304 C C . ASP G 1 58 ? 93.677 39.520 164.980 1.00 23.25 58 ASP G C 1
ATOM 11305 O O . ASP G 1 58 ? 92.978 38.510 165.024 1.00 23.22 58 ASP G O 1
ATOM 11310 N N . THR G 1 59 ? 93.614 40.488 165.891 1.00 22.78 59 THR G N 1
ATOM 11311 C CA . THR G 1 59 ? 92.758 40.382 167.070 1.00 22.16 59 THR G CA 1
ATOM 11312 C C . THR G 1 59 ? 91.271 40.402 166.717 1.00 21.99 59 THR G C 1
ATOM 11313 O O . THR G 1 59 ? 90.468 39.710 167.343 1.00 21.55 59 THR G O 1
ATOM 11317 N N . VAL G 1 60 ? 90.908 41.201 165.718 1.00 21.72 60 VAL G N 1
ATOM 11318 C CA . VAL G 1 60 ? 89.522 41.270 165.265 1.00 21.59 60 VAL G CA 1
ATOM 11319 C C . VAL G 1 60 ? 89.100 39.959 164.608 1.00 21.59 60 VAL G C 1
ATOM 11320 O O . VAL G 1 60 ? 87.997 39.463 164.843 1.00 21.48 60 VAL G O 1
ATOM 11324 N N . GLU G 1 61 ? 89.992 39.391 163.800 1.00 21.70 61 GLU G N 1
ATOM 11325 C CA . GLU G 1 61 ? 89.730 38.112 163.146 1.00 22.05 61 GLU G CA 1
ATOM 11326 C C . GLU G 1 61 ? 89.707 36.960 164.148 1.00 22.07 61 GLU G C 1
ATOM 11327 O O . GLU G 1 61 ? 88.986 35.979 163.962 1.00 21.80 61 GLU G O 1
ATOM 11333 N N . LEU G 1 62 ? 90.490 37.088 165.215 1.00 22.20 62 LEU G N 1
ATOM 11334 C CA . LEU G 1 62 ? 90.492 36.092 166.283 1.00 22.49 62 LEU G CA 1
ATOM 11335 C C . LEU G 1 62 ? 89.154 36.055 167.017 1.00 22.67 62 LEU G C 1
ATOM 11336 O O . LEU G 1 62 ? 88.636 34.983 167.320 1.00 22.61 62 LEU G O 1
ATOM 11341 N N . VAL G 1 63 ? 88.591 37.227 167.289 1.00 23.16 63 VAL G N 1
ATOM 11342 C CA . VAL G 1 63 ? 87.266 37.303 167.895 1.00 23.71 63 VAL G CA 1
ATOM 11343 C C . VAL G 1 63 ? 86.212 36.684 166.977 1.00 24.16 63 VAL G C 1
ATOM 11344 O O . VAL G 1 63 ? 85.405 35.864 167.413 1.00 24.12 63 VAL G O 1
ATOM 11348 N N . MET G 1 64 ? 86.245 37.063 165.701 1.00 24.67 64 MET G N 1
ATOM 11349 C CA . MET G 1 64 ? 85.320 36.518 164.707 1.00 25.57 64 MET G CA 1
ATOM 11350 C C . MET G 1 64 ? 85.379 34.994 164.659 1.00 25.19 64 MET G C 1
ATOM 11351 O O . MET G 1 64 ? 84.345 34.324 164.627 1.00 25.07 64 MET G O 1
ATOM 11356 N N . ALA G 1 65 ? 86.593 34.453 164.645 1.00 25.25 65 ALA G N 1
ATOM 11357 C CA . ALA G 1 65 ? 86.792 33.009 164.560 1.00 25.48 65 ALA G CA 1
ATOM 11358 C C . ALA G 1 65 ? 86.313 32.285 165.816 1.00 25.73 65 ALA G C 1
ATOM 11359 O O . ALA G 1 65 ? 85.721 31.210 165.732 1.00 25.68 65 ALA G O 1
ATOM 11361 N N . LEU G 1 66 ? 86.577 32.875 166.979 1.00 26.10 66 LEU G N 1
ATOM 11362 C CA . LEU G 1 66 ? 86.155 32.284 168.246 1.00 26.64 66 LEU G CA 1
ATOM 11363 C C . LEU G 1 66 ? 84.637 32.344 168.403 1.00 27.06 66 LEU G C 1
ATOM 11364 O O . LEU G 1 66 ? 84.017 31.395 168.887 1.00 26.98 66 LEU G O 1
ATOM 11369 N N . GLU G 1 67 ? 84.045 33.456 167.975 1.00 27.66 67 GLU G N 1
ATOM 11370 C CA . GLU G 1 67 ? 82.591 33.596 167.959 1.00 28.35 67 GLU G CA 1
ATOM 11371 C C . GLU G 1 67 ? 81.944 32.535 167.071 1.00 28.69 67 GLU G C 1
ATOM 11372 O O . GLU G 1 67 ? 80.902 31.978 167.416 1.00 28.72 67 GLU G O 1
ATOM 11378 N N . GLU G 1 68 ? 82.572 32.256 165.933 1.00 29.18 68 GLU G N 1
ATOM 11379 C CA . GLU G 1 68 ? 82.075 31.246 165.002 1.00 29.86 68 GLU G CA 1
ATOM 11380 C C . GLU G 1 68 ? 82.200 29.839 165.585 1.00 29.85 68 GLU G C 1
ATOM 11381 O O . GLU G 1 68 ? 81.236 29.073 165.596 1.00 29.87 68 GLU G O 1
ATOM 11387 N N . GLU G 1 69 ? 83.390 29.516 166.082 1.00 30.00 69 GLU G N 1
ATOM 11388 C CA . GLU G 1 69 ? 83.694 28.168 166.556 1.00 30.26 69 GLU G CA 1
ATOM 11389 C C . GLU G 1 69 ? 82.826 27.753 167.742 1.00 30.61 69 GLU G C 1
ATOM 11390 O O . GLU G 1 69 ? 82.405 26.601 167.838 1.00 30.54 69 GLU G O 1
ATOM 11396 N N . PHE G 1 70 ? 82.556 28.697 168.637 1.00 31.09 70 PHE G N 1
ATOM 11397 C CA . PHE G 1 70 ? 81.827 28.392 169.863 1.00 31.67 70 PHE G CA 1
ATOM 11398 C C . PHE G 1 70 ? 80.399 28.932 169.837 1.00 32.32 70 PHE G C 1
ATOM 11399 O O . PHE G 1 70 ? 79.696 28.900 170.848 1.00 32.38 70 PHE G O 1
ATOM 11407 N N . ASP G 1 71 ? 79.976 29.412 168.670 1.00 33.14 71 ASP G N 1
ATOM 11408 C CA . ASP G 1 71 ? 78.623 29.937 168.478 1.00 34.04 71 ASP G CA 1
ATOM 11409 C C . ASP G 1 71 ? 78.206 30.897 169.591 1.00 34.53 71 ASP G C 1
ATOM 11410 O O . ASP G 1 71 ? 77.138 30.747 170.188 1.00 34.74 71 ASP G O 1
ATOM 11415 N N . THR G 1 72 ? 79.057 31.879 169.868 1.00 35.02 72 THR G N 1
ATOM 11416 C CA . THR G 1 72 ? 78.757 32.897 170.868 1.00 35.56 72 THR G CA 1
ATOM 11417 C C . THR G 1 72 ? 78.945 34.294 170.290 1.00 35.78 72 THR G C 1
ATOM 11418 O O . THR G 1 72 ? 79.525 34.459 169.218 1.00 35.80 72 THR G O 1
ATOM 11422 N N . GLU G 1 73 ? 78.443 35.297 171.003 1.00 36.09 73 GLU G N 1
ATOM 11423 C CA . GLU G 1 73 ? 78.642 36.688 170.618 1.00 36.47 73 GLU G CA 1
ATOM 11424 C C . GLU G 1 73 ? 79.120 37.507 171.811 1.00 36.24 73 GLU G C 1
ATOM 11425 O O . GLU G 1 73 ? 78.461 37.549 172.850 1.00 36.37 73 GLU G O 1
ATOM 11431 N N . ILE G 1 74 ? 80.276 38.144 171.660 1.00 36.00 74 ILE G N 1
ATOM 11432 C CA . ILE G 1 74 ? 80.859 38.936 172.736 1.00 35.76 74 ILE G CA 1
ATOM 11433 C C . ILE G 1 74 ? 80.814 40.430 172.414 1.00 35.67 74 ILE G C 1
ATOM 11434 O O . ILE G 1 74 ? 81.248 40.850 171.342 1.00 35.52 74 ILE G O 1
ATOM 11439 N N . PRO G 1 75 ? 80.261 41.234 173.338 1.00 35.63 75 PRO G N 1
ATOM 11440 C CA . PRO G 1 75 ? 80.218 42.685 173.171 1.00 35.58 75 PRO G CA 1
ATOM 11441 C C . PRO G 1 75 ? 81.618 43.291 173.148 1.00 35.61 75 PRO G C 1
ATOM 11442 O O . PRO G 1 75 ? 82.544 42.730 173.735 1.00 35.52 75 PRO G O 1
ATOM 11446 N N . ASP G 1 76 ? 81.762 44.425 172.469 1.00 35.69 76 ASP G N 1
ATOM 11447 C CA . ASP G 1 76 ? 83.063 45.069 172.300 1.00 35.82 76 ASP G CA 1
ATOM 11448 C C . ASP G 1 76 ? 83.724 45.392 173.638 1.00 35.99 76 ASP G C 1
ATOM 11449 O O . ASP G 1 76 ? 84.938 45.254 173.787 1.00 35.95 76 ASP G O 1
ATOM 11454 N N . GLU G 1 77 ? 82.917 45.821 174.604 1.00 36.19 77 GLU G N 1
ATOM 11455 C CA . GLU G 1 77 ? 83.422 46.220 175.915 1.00 36.58 77 GLU G CA 1
ATOM 11456 C C . GLU G 1 77 ? 84.028 45.042 176.673 1.00 36.52 77 GLU G C 1
ATOM 11457 O O . GLU G 1 77 ? 84.935 45.217 177.488 1.00 36.65 77 GLU G O 1
ATOM 11463 N N . GLU G 1 78 ? 83.522 43.843 176.402 1.00 36.53 78 GLU G N 1
ATOM 11464 C CA . GLU G 1 78 ? 84.041 42.634 177.031 1.00 36.52 78 GLU G CA 1
ATOM 11465 C C . GLU G 1 78 ? 85.249 42.079 176.284 1.00 36.26 78 GLU G C 1
ATOM 11466 O O . GLU G 1 78 ? 86.137 41.476 176.888 1.00 36.15 78 GLU G O 1
ATOM 11472 N N . ALA G 1 79 ? 85.278 42.288 174.971 1.00 35.95 79 ALA G N 1
ATOM 11473 C CA . ALA G 1 79 ? 86.380 41.808 174.141 1.00 35.59 79 ALA G CA 1
ATOM 11474 C C . ALA G 1 79 ? 87.662 42.591 174.405 1.00 35.36 79 ALA G C 1
ATOM 11475 O O . ALA G 1 79 ? 88.762 42.049 174.305 1.00 35.31 79 ALA G O 1
ATOM 11477 N N . GLU G 1 80 ? 87.513 43.867 174.744 1.00 35.10 80 GLU G N 1
ATOM 11478 C CA . GLU G 1 80 ? 88.655 44.704 175.095 1.00 34.95 80 GLU G CA 1
ATOM 11479 C C . GLU G 1 80 ? 89.345 44.192 176.355 1.00 34.69 80 GLU G C 1
ATOM 11480 O O . GLU G 1 80 ? 90.525 44.460 176.579 1.00 34.60 80 GLU G O 1
ATOM 11486 N N . LYS G 1 81 ? 88.603 43.447 177.169 1.00 34.47 81 LYS G N 1
ATOM 11487 C CA . LYS G 1 81 ? 89.111 42.969 178.450 1.00 34.31 81 LYS G CA 1
ATOM 11488 C C . LYS G 1 81 ? 89.823 41.623 178.341 1.00 33.99 81 LYS G C 1
ATOM 11489 O O . LYS G 1 81 ? 90.605 41.258 179.220 1.00 34.14 81 LYS G O 1
ATOM 11495 N N . ILE G 1 82 ? 89.557 40.888 177.264 1.00 33.44 82 ILE G N 1
ATOM 11496 C CA . ILE G 1 82 ? 90.227 39.607 177.044 1.00 32.93 82 ILE G CA 1
ATOM 11497 C C . ILE G 1 82 ? 91.599 39.798 176.394 1.00 32.40 82 ILE G C 1
ATOM 11498 O O . ILE G 1 82 ? 91.711 39.957 175.177 1.00 32.37 82 ILE G O 1
ATOM 11503 N N . THR G 1 83 ? 92.637 39.788 177.223 1.00 31.61 83 THR G N 1
ATOM 11504 C CA . THR G 1 83 ? 93.981 40.153 176.789 1.00 30.91 83 THR G CA 1
ATOM 11505 C C . THR G 1 83 ? 94.881 38.932 176.612 1.00 30.05 83 THR G C 1
ATOM 11506 O O . THR G 1 83 ? 95.904 38.999 175.930 1.00 29.81 83 THR G O 1
ATOM 11510 N N . THR G 1 84 ? 94.495 37.821 177.233 1.00 29.08 84 THR G N 1
ATOM 11511 C CA . THR G 1 84 ? 95.309 36.610 177.214 1.00 28.11 84 THR G CA 1
ATOM 11512 C C . THR G 1 84 ? 94.528 35.422 176.662 1.00 27.39 84 THR G C 1
ATOM 11513 O O . THR G 1 84 ? 93.300 35.459 176.580 1.00 27.25 84 THR G O 1
ATOM 11517 N N . VAL G 1 85 ? 95.250 34.369 176.290 1.00 26.63 85 VAL G N 1
ATOM 11518 C CA . VAL G 1 85 ? 94.628 33.120 175.859 1.00 25.81 85 VAL G CA 1
ATOM 11519 C C . VAL G 1 85 ? 93.706 32.570 176.947 1.00 25.41 85 VAL G C 1
ATOM 11520 O O . VAL G 1 85 ? 92.585 32.147 176.666 1.00 25.25 85 VAL G O 1
ATOM 11524 N N . GLN G 1 86 ? 94.180 32.594 178.191 1.00 24.93 86 GLN G N 1
ATOM 11525 C CA . GLN G 1 86 ? 93.400 32.093 179.319 1.00 24.52 86 GLN G CA 1
ATOM 11526 C C . GLN G 1 86 ? 92.091 32.857 179.486 1.00 24.22 86 GLN G C 1
ATOM 11527 O O . GLN G 1 86 ? 91.047 32.262 179.749 1.00 23.97 86 GLN G O 1
ATOM 11533 N N . ALA G 1 87 ? 92.157 34.177 179.336 1.00 23.88 87 ALA G N 1
ATOM 11534 C CA . ALA G 1 87 ? 90.970 35.020 179.434 1.00 23.82 87 ALA G CA 1
ATOM 11535 C C . ALA G 1 87 ? 89.931 34.632 178.387 1.00 23.67 87 ALA G C 1
ATOM 11536 O O . ALA G 1 87 ? 88.732 34.640 178.661 1.00 23.78 87 ALA G O 1
ATOM 11538 N N . ALA G 1 88 ? 90.400 34.287 177.191 1.00 23.59 88 ALA G N 1
ATOM 11539 C CA . ALA G 1 88 ? 89.521 33.819 176.122 1.00 23.43 88 ALA G CA 1
ATOM 11540 C C . ALA G 1 88 ? 88.839 32.509 176.511 1.00 23.38 88 ALA G C 1
ATOM 11541 O O . ALA G 1 88 ? 87.622 32.369 176.380 1.00 23.38 88 ALA G O 1
ATOM 11543 N N . ILE G 1 89 ? 89.631 31.560 177.003 1.00 23.36 89 ILE G N 1
ATOM 11544 C CA . ILE G 1 89 ? 89.113 30.276 177.474 1.00 23.39 89 ILE G CA 1
ATOM 11545 C C . ILE G 1 89 ? 88.095 30.462 178.601 1.00 23.59 89 ILE G C 1
ATOM 11546 O O . ILE G 1 89 ? 87.054 29.803 178.623 1.00 23.36 89 ILE G O 1
ATOM 11551 N N . ASP G 1 90 ? 88.400 31.373 179.523 1.00 23.90 90 ASP G N 1
ATOM 11552 C CA . ASP G 1 90 ? 87.526 31.656 180.660 1.00 24.34 90 ASP G CA 1
ATOM 11553 C C . ASP G 1 90 ? 86.176 32.219 180.228 1.00 24.71 90 ASP G C 1
ATOM 11554 O O . ASP G 1 90 ? 85.143 31.871 180.799 1.00 24.65 90 ASP G O 1
ATOM 11559 N N . TYR G 1 91 ? 86.189 33.105 179.236 1.00 25.23 91 TYR G N 1
ATOM 11560 C CA . TYR G 1 91 ? 84.952 33.703 178.745 1.00 25.84 91 TYR G CA 1
ATOM 11561 C C . TYR G 1 91 ? 84.073 32.652 178.076 1.00 26.32 91 TYR G C 1
ATOM 11562 O O . TYR G 1 91 ? 82.857 32.620 178.281 1.00 26.32 91 TYR G O 1
ATOM 11571 N N . ILE G 1 92 ? 84.698 31.793 177.278 1.00 26.90 92 ILE G N 1
ATOM 11572 C CA . ILE G 1 92 ? 83.993 30.705 176.615 1.00 27.60 92 ILE G CA 1
ATOM 11573 C C . ILE G 1 92 ? 83.523 29.662 177.628 1.00 28.10 92 ILE G C 1
ATOM 11574 O O . ILE G 1 92 ? 82.372 29.227 177.590 1.00 28.42 92 ILE G O 1
ATOM 11579 N N . ASN G 1 93 ? 84.419 29.287 178.538 1.00 28.63 93 ASN G N 1
ATOM 11580 C CA . ASN G 1 93 ? 84.136 28.291 179.579 1.00 29.14 93 ASN G CA 1
ATOM 11581 C C . ASN G 1 93 ? 84.717 26.915 179.261 1.00 29.32 93 ASN G C 1
ATOM 11582 O O . ASN G 1 93 ? 85.827 26.584 179.685 1.00 29.49 93 ASN G O 1
ATOM 11587 N N . THR H 2 6 ? 66.608 41.813 165.229 1.00 39.32 6 THR H N 1
ATOM 11588 C CA . THR H 2 6 ? 68.080 41.748 164.996 1.00 39.32 6 THR H CA 1
ATOM 11589 C C . THR H 2 6 ? 68.672 43.152 164.904 1.00 39.13 6 THR H C 1
ATOM 11590 O O . THR H 2 6 ? 68.143 44.013 164.199 1.00 39.25 6 THR H O 1
ATOM 11594 N N . ALA H 2 7 ? 69.771 43.374 165.619 1.00 38.78 7 ALA H N 1
ATOM 11595 C CA . ALA H 2 7 ? 70.347 44.709 165.758 1.00 38.40 7 ALA H CA 1
ATOM 11596 C C . ALA H 2 7 ? 70.865 45.263 164.434 1.00 38.19 7 ALA H C 1
ATOM 11597 O O . ALA H 2 7 ? 70.732 46.456 164.159 1.00 38.05 7 ALA H O 1
ATOM 11599 N N . SER H 2 8 ? 71.457 44.395 163.619 1.00 37.87 8 SER H N 1
ATOM 11600 C CA . SER H 2 8 ? 72.031 44.814 162.343 1.00 37.61 8 SER H CA 1
ATOM 11601 C C . SER H 2 8 ? 70.952 45.050 161.290 1.00 37.30 8 SER H C 1
ATOM 11602 O O . SER H 2 8 ? 71.094 45.920 160.430 1.00 37.31 8 SER H O 1
ATOM 11605 N N . SER H 2 9 ? 69.873 44.275 161.365 1.00 36.91 9 SER H N 1
ATOM 11606 C CA . SER H 2 9 ? 68.741 44.445 160.458 1.00 36.52 9 SER H CA 1
ATOM 11607 C C . SER H 2 9 ? 67.974 45.728 160.768 1.00 36.19 9 SER H C 1
ATOM 11608 O O . SER H 2 9 ? 67.462 46.390 159.863 1.00 36.13 9 SER H O 1
ATOM 11611 N N . GLU H 2 10 ? 67.899 46.072 162.050 1.00 35.66 10 GLU H N 1
ATOM 11612 C CA . GLU H 2 10 ? 67.259 47.311 162.478 1.00 35.20 10 GLU H CA 1
ATOM 11613 C C . GLU H 2 10 ? 68.103 48.523 162.098 1.00 34.64 10 GLU H C 1
ATOM 11614 O O . GLU H 2 10 ? 67.568 49.576 161.744 1.00 34.48 10 GLU H O 1
ATOM 11620 N N . PHE H 2 11 ? 69.422 48.371 162.177 1.00 33.89 11 PHE H N 1
ATOM 11621 C CA . PHE H 2 11 ? 70.334 49.454 161.832 1.00 33.30 11 PHE H CA 1
ATOM 11622 C C . PHE H 2 11 ? 70.326 49.738 160.333 1.00 33.04 11 PHE H C 1
ATOM 11623 O O . PHE H 2 11 ? 70.387 50.891 159.916 1.00 32.90 11 PHE H O 1
ATOM 11631 N N . LEU H 2 12 ? 70.254 48.683 159.527 1.00 32.72 12 LEU H N 1
ATOM 11632 C CA . LEU H 2 12 ? 70.245 48.839 158.075 1.00 32.44 12 LEU H CA 1
ATOM 11633 C C . LEU H 2 12 ? 68.963 49.511 157.593 1.00 32.25 12 LEU H C 1
ATOM 11634 O O . LEU H 2 12 ? 68.987 50.316 156.662 1.00 32.04 12 LEU H O 1
ATOM 11639 N N . LYS H 2 13 ? 67.848 49.182 158.238 1.00 31.99 13 LYS H N 1
ATOM 11640 C CA . LYS H 2 13 ? 66.566 49.803 157.921 1.00 31.84 13 LYS H CA 1
ATOM 11641 C C . LYS H 2 13 ? 66.547 51.270 158.344 1.00 31.63 13 LYS H C 1
ATOM 11642 O O . LYS H 2 13 ? 66.002 52.122 157.642 1.00 31.71 13 LYS H O 1
ATOM 11648 N N . ASN H 2 14 ? 67.151 51.559 159.492 1.00 31.40 14 ASN H N 1
ATOM 11649 C CA . ASN H 2 14 ? 67.131 52.906 160.048 1.00 31.18 14 ASN H CA 1
ATOM 11650 C C . ASN H 2 14 ? 68.404 53.236 160.824 1.00 30.88 14 ASN H C 1
ATOM 11651 O O . ASN H 2 14 ? 68.424 53.158 162.053 1.00 30.94 14 ASN H O 1
ATOM 11656 N N . PRO H 2 15 ? 69.473 53.611 160.105 1.00 30.41 15 PRO H N 1
ATOM 11657 C CA . PRO H 2 15 ? 70.741 53.953 160.741 1.00 30.15 15 PRO H CA 1
ATOM 11658 C C . PRO H 2 15 ? 70.715 55.335 161.391 1.00 29.83 15 PRO H C 1
ATOM 11659 O O . PRO H 2 15 ? 71.517 55.613 162.280 1.00 29.76 15 PRO H O 1
ATOM 11663 N N . TYR H 2 16 ? 69.787 56.182 160.956 1.00 29.56 16 TYR H N 1
ATOM 11664 C CA . TYR H 2 16 ? 69.783 57.590 161.344 1.00 29.37 16 TYR H CA 1
ATOM 11665 C C . TYR H 2 16 ? 69.343 57.801 162.790 1.00 29.39 16 TYR H C 1
ATOM 11666 O O . TYR H 2 16 ? 69.811 58.720 163.461 1.00 29.46 16 TYR H O 1
ATOM 11675 N N . SER H 2 17 ? 68.451 56.941 163.267 1.00 29.40 17 SER H N 1
ATOM 11676 C CA . SER H 2 17 ? 68.086 56.931 164.679 1.00 29.54 17 SER H CA 1
ATOM 11677 C C . SER H 2 17 ? 69.302 56.600 165.536 1.00 29.49 17 SER H C 1
ATOM 11678 O O . SER H 2 17 ? 69.482 57.156 166.620 1.00 29.63 17 SER H O 1
ATOM 11681 N N . PHE H 2 18 ? 70.135 55.693 165.035 1.00 29.40 18 PHE H N 1
ATOM 11682 C CA . PHE H 2 18 ? 71.374 55.324 165.704 1.00 29.36 18 PHE H CA 1
ATOM 11683 C C . PHE H 2 18 ? 72.364 56.484 165.698 1.00 29.45 18 PHE H C 1
ATOM 11684 O O . PHE H 2 18 ? 73.080 56.705 166.676 1.00 29.25 18 PHE H O 1
ATOM 11692 N N . TYR H 2 19 ? 72.404 57.218 164.589 1.00 29.42 19 TYR H N 1
ATOM 11693 C CA . TYR H 2 19 ? 73.273 58.384 164.475 1.00 29.60 19 TYR H CA 1
ATOM 11694 C C . TYR H 2 19 ? 72.852 59.476 165.458 1.00 29.80 19 TYR H C 1
ATOM 11695 O O . TYR H 2 19 ? 73.691 60.198 165.993 1.00 29.73 19 TYR H O 1
ATOM 11704 N N . ASP H 2 20 ? 71.546 59.586 165.687 1.00 30.20 20 ASP H N 1
ATOM 11705 C CA . ASP H 2 20 ? 70.989 60.651 166.520 1.00 30.73 20 ASP H CA 1
ATOM 11706 C C . ASP H 2 20 ? 71.408 60.544 167.987 1.00 31.05 20 ASP H C 1
ATOM 11707 O O . ASP H 2 20 ? 71.698 61.552 168.630 1.00 31.18 20 ASP H O 1
ATOM 11712 N N . THR H 2 21 ? 71.435 59.323 168.514 1.00 31.56 21 THR H N 1
ATOM 11713 C CA . THR H 2 21 ? 71.749 59.114 169.927 1.00 32.07 21 THR H CA 1
ATOM 11714 C C . THR H 2 21 ? 73.227 59.353 170.225 1.00 32.48 21 THR H C 1
ATOM 11715 O O . THR H 2 21 ? 73.584 59.784 171.322 1.00 32.53 21 THR H O 1
ATOM 11719 N N . LEU H 2 22 ? 74.080 59.081 169.243 1.00 32.76 22 LEU H N 1
ATOM 11720 C CA . LEU H 2 22 ? 75.504 59.367 169.369 1.00 33.21 22 LEU H CA 1
ATOM 11721 C C . LEU H 2 22 ? 75.752 60.872 169.401 1.00 33.42 22 LEU H C 1
ATOM 11722 O O . LEU H 2 22 ? 76.537 61.363 170.213 1.00 33.47 22 LEU H O 1
ATOM 11727 N N . ARG H 2 23 ? 75.066 61.598 168.522 1.00 33.79 23 ARG H N 1
ATOM 11728 C CA . ARG H 2 23 ? 75.238 63.043 168.409 1.00 34.11 23 ARG H CA 1
ATOM 11729 C C . ARG H 2 23 ? 74.822 63.762 169.691 1.00 34.32 23 ARG H C 1
ATOM 11730 O O . ARG H 2 23 ? 75.456 64.736 170.099 1.00 34.46 23 ARG H O 1
ATOM 11738 N N . ALA H 2 24 ? 73.761 63.268 170.322 1.00 34.57 24 ALA H N 1
ATOM 11739 C CA . ALA H 2 24 ? 73.215 63.892 171.526 1.00 34.88 24 ALA H CA 1
ATOM 11740 C C . ALA H 2 24 ? 74.161 63.765 172.719 1.00 34.99 24 ALA H C 1
ATOM 11741 O O . ALA H 2 24 ? 74.162 64.614 173.612 1.00 35.18 24 ALA H O 1
ATOM 11743 N N . VAL H 2 25 ? 74.958 62.702 172.733 1.00 35.08 25 VAL H N 1
ATOM 11744 C CA . VAL H 2 25 ? 76.001 62.542 173.741 1.00 35.10 25 VAL H CA 1
ATOM 11745 C C . VAL H 2 25 ? 77.171 63.470 173.431 1.00 35.14 25 VAL H C 1
ATOM 11746 O O . VAL H 2 25 ? 77.519 64.336 174.234 1.00 35.07 25 VAL H O 1
ATOM 11750 N N . HIS H 2 26 ? 77.769 63.282 172.258 1.00 35.07 26 HIS H N 1
ATOM 11751 C CA . HIS H 2 26 ? 78.811 64.175 171.764 1.00 35.17 26 HIS H CA 1
ATOM 11752 C C . HIS H 2 26 ? 79.011 63.962 170.266 1.00 35.08 26 HIS H C 1
ATOM 11753 O O . HIS H 2 26 ? 79.064 62.822 169.803 1.00 35.09 26 HIS H O 1
ATOM 11760 N N . PRO H 2 27 ? 79.121 65.062 169.504 1.00 34.95 27 PRO H N 1
ATOM 11761 C CA . PRO H 2 27 ? 79.313 64.994 168.055 1.00 34.82 27 PRO H CA 1
ATOM 11762 C C . PRO H 2 27 ? 80.575 64.219 167.687 1.00 34.65 27 PRO H C 1
ATOM 11763 O O . PRO H 2 27 ? 80.688 63.712 166.571 1.00 34.64 27 PRO H O 1
ATOM 11767 N N . ILE H 2 28 ? 81.518 64.150 168.621 1.00 34.38 28 ILE H N 1
ATOM 11768 C CA . ILE H 2 28 ? 82.643 63.230 168.521 1.00 34.13 28 ILE H CA 1
ATOM 11769 C C . ILE H 2 28 ? 82.554 62.205 169.648 1.00 34.19 28 ILE H C 1
ATOM 11770 O O . ILE H 2 28 ? 82.792 62.525 170.814 1.00 34.09 28 ILE H O 1
ATOM 11775 N N . TYR H 2 29 ? 82.198 60.976 169.290 1.00 34.11 29 TYR H N 1
ATOM 11776 C CA . TYR H 2 29 ? 81.803 59.967 170.268 1.00 34.10 29 TYR H CA 1
ATOM 11777 C C . TYR H 2 29 ? 82.873 58.890 170.428 1.00 33.96 29 TYR H C 1
ATOM 11778 O O . TYR H 2 29 ? 83.206 58.185 169.476 1.00 33.83 29 TYR H O 1
ATOM 11787 N N . LYS H 2 30 ? 83.411 58.773 171.638 1.00 33.71 30 LYS H N 1
ATOM 11788 C CA . LYS H 2 30 ? 84.342 57.699 171.961 1.00 33.44 30 LYS H CA 1
ATOM 11789 C C . LYS H 2 30 ? 83.580 56.402 172.204 1.00 33.10 30 LYS H C 1
ATOM 11790 O O . LYS H 2 30 ? 82.632 56.368 172.989 1.00 33.08 30 LYS H O 1
ATOM 11796 N N . GLY H 2 31 ? 83.990 55.339 171.519 1.00 32.62 31 GLY H N 1
ATOM 11797 C CA . GLY H 2 31 ? 83.332 54.045 171.655 1.00 32.00 31 GLY H CA 1
ATOM 11798 C C . GLY H 2 31 ? 83.894 52.986 170.727 1.00 31.43 31 GLY H C 1
ATOM 11799 O O . GLY H 2 31 ? 84.991 53.134 170.190 1.00 31.32 31 GLY H O 1
ATOM 11800 N N . SER H 2 32 ? 83.138 51.909 170.546 1.00 31.16 32 SER H N 1
ATOM 11801 C CA . SER H 2 32 ? 83.554 50.813 169.680 1.00 30.76 32 SER H CA 1
ATOM 11802 C C . SER H 2 32 ? 82.350 50.109 169.072 1.00 30.48 32 SER H C 1
ATOM 11803 O O . SER H 2 32 ? 81.387 49.785 169.769 1.00 30.44 32 SER H O 1
ATOM 11806 N N . PHE H 2 33 ? 82.406 49.888 167.763 1.00 30.08 33 PHE H N 1
ATOM 11807 C CA . PHE H 2 33 ? 81.362 49.155 167.061 1.00 29.83 33 PHE H CA 1
ATOM 11808 C C . PHE H 2 33 ? 81.982 48.160 166.086 1.00 29.50 33 PHE H C 1
ATOM 11809 O O . PHE H 2 33 ? 82.940 48.482 165.383 1.00 29.32 33 PHE H O 1
ATOM 11817 N N . LEU H 2 34 ? 81.440 46.945 166.066 1.00 29.30 34 LEU H N 1
ATOM 11818 C CA . LEU H 2 34 ? 81.999 45.847 165.276 1.00 29.09 34 LEU H CA 1
ATOM 11819 C C . LEU H 2 34 ? 83.476 45.603 165.585 1.00 28.92 34 LEU H C 1
ATOM 11820 O O . LEU H 2 34 ? 84.256 45.250 164.699 1.00 28.86 34 LEU H O 1
ATOM 11825 N N . LYS H 2 35 ? 83.845 45.796 166.849 1.00 28.64 35 LYS H N 1
ATOM 11826 C CA . LYS H 2 35 ? 85.198 45.513 167.330 1.00 28.51 35 LYS H CA 1
ATOM 11827 C C . LYS H 2 35 ? 86.232 46.537 166.868 1.00 28.25 35 LYS H C 1
ATOM 11828 O O . LYS H 2 35 ? 87.435 46.283 166.927 1.00 28.15 35 LYS H O 1
ATOM 11834 N N . TYR H 2 36 ? 85.760 47.698 166.425 1.00 27.96 36 TYR H N 1
ATOM 11835 C CA . TYR H 2 36 ? 86.651 48.771 165.998 1.00 27.72 36 TYR H CA 1
ATOM 11836 C C . TYR H 2 36 ? 86.554 49.977 166.929 1.00 27.56 36 TYR H C 1
ATOM 11837 O O . TYR H 2 36 ? 85.568 50.713 166.895 1.00 27.37 36 TYR H O 1
ATOM 11846 N N . PRO H 2 37 ? 87.584 50.178 167.765 1.00 27.49 37 PRO H N 1
ATOM 11847 C CA . PRO H 2 37 ? 87.613 51.281 168.718 1.00 27.39 37 PRO H CA 1
ATOM 11848 C C . PRO H 2 37 ? 88.061 52.583 168.064 1.00 27.27 37 PRO H C 1
ATOM 11849 O O . PRO H 2 37 ? 88.905 52.572 167.166 1.00 27.18 37 PRO H O 1
ATOM 11853 N N . GLY H 2 38 ? 87.502 53.697 168.519 1.00 27.28 38 GLY H N 1
ATOM 11854 C CA . GLY H 2 38 ? 87.904 55.003 168.021 1.00 27.18 38 GLY H CA 1
ATOM 11855 C C . GLY H 2 38 ? 86.852 56.064 168.257 1.00 27.21 38 GLY H C 1
ATOM 11856 O O . GLY H 2 38 ? 85.899 55.854 169.008 1.00 27.28 38 GLY H O 1
ATOM 11857 N N . TRP H 2 39 ? 87.032 57.212 167.614 1.00 27.19 39 TRP H N 1
ATOM 11858 C CA . TRP H 2 39 ? 86.090 58.314 167.732 1.00 27.09 39 TRP H CA 1
ATOM 11859 C C . TRP H 2 39 ? 85.126 58.309 166.551 1.00 26.96 39 TRP H C 1
ATOM 11860 O O . TRP H 2 39 ? 85.548 58.353 165.396 1.00 26.87 39 TRP H O 1
ATOM 11871 N N . TYR H 2 40 ? 83.833 58.245 166.850 1.00 26.67 40 TYR H N 1
ATOM 11872 C CA . TYR H 2 40 ? 82.803 58.217 165.819 1.00 26.67 40 TYR H CA 1
ATOM 11873 C C . TYR H 2 40 ? 82.110 59.572 165.712 1.00 26.72 40 TYR H C 1
ATOM 11874 O O . TYR H 2 40 ? 81.457 60.023 166.656 1.00 26.80 40 TYR H O 1
ATOM 11883 N N . VAL H 2 41 ? 82.263 60.217 164.560 1.00 26.56 41 VAL H N 1
ATOM 11884 C CA . VAL H 2 41 ? 81.831 61.599 164.386 1.00 26.41 41 VAL H CA 1
ATOM 11885 C C . VAL H 2 41 ? 80.502 61.694 163.645 1.00 26.55 41 VAL H C 1
ATOM 11886 O O . VAL H 2 41 ? 80.386 61.269 162.493 1.00 26.33 41 VAL H O 1
ATOM 11890 N N . THR H 2 42 ? 79.504 62.261 164.316 1.00 26.74 42 THR H N 1
ATOM 11891 C CA . THR H 2 42 ? 78.180 62.444 163.733 1.00 27.00 42 THR H CA 1
ATOM 11892 C C . THR H 2 42 ? 77.857 63.927 163.563 1.00 27.09 42 THR H C 1
ATOM 11893 O O . THR H 2 42 ? 76.774 64.288 163.102 1.00 26.99 42 THR H O 1
ATOM 11897 N N . GLY H 2 43 ? 78.803 64.781 163.943 1.00 27.19 43 GLY H N 1
ATOM 11898 C CA . GLY H 2 43 ? 78.603 66.223 163.879 1.00 27.39 43 GLY H CA 1
ATOM 11899 C C . GLY H 2 43 ? 79.127 66.833 162.595 1.00 27.41 43 GLY H C 1
ATOM 11900 O O . GLY H 2 43 ? 80.268 66.589 162.201 1.00 27.50 43 GLY H O 1
ATOM 11901 N N . TYR H 2 44 ? 78.294 67.644 161.951 1.00 27.67 44 TYR H N 1
ATOM 11902 C CA . TYR H 2 44 ? 78.656 68.276 160.685 1.00 27.75 44 TYR H CA 1
ATOM 11903 C C . TYR H 2 44 ? 79.950 69.076 160.799 1.00 27.78 44 TYR H C 1
ATOM 11904 O O . TYR H 2 44 ? 80.914 68.816 160.080 1.00 27.66 44 TYR H O 1
ATOM 11913 N N . GLU H 2 45 ? 79.968 70.045 161.710 1.00 27.98 45 GLU H N 1
ATOM 11914 C CA . GLU H 2 45 ? 81.097 70.964 161.823 1.00 28.12 45 GLU H CA 1
ATOM 11915 C C . GLU H 2 45 ? 82.385 70.261 162.237 1.00 27.99 45 GLU H C 1
ATOM 11916 O O . GLU H 2 45 ? 83.475 70.659 161.826 1.00 27.94 45 GLU H O 1
ATOM 11922 N N . GLU H 2 46 ? 82.255 69.217 163.049 1.00 28.01 46 GLU H N 1
ATOM 11923 C CA . GLU H 2 46 ? 83.405 68.411 163.443 1.00 28.07 46 GLU H CA 1
ATOM 11924 C C . GLU H 2 46 ? 83.921 67.582 162.271 1.00 27.72 46 GLU H C 1
ATOM 11925 O O . GLU H 2 46 ? 85.128 67.482 162.056 1.00 27.82 46 GLU H O 1
ATOM 11931 N N . THR H 2 47 ? 82.997 66.998 161.513 1.00 27.52 47 THR H N 1
ATOM 11932 C CA . THR H 2 47 ? 83.351 66.208 160.335 1.00 27.17 47 THR H CA 1
ATOM 11933 C C . THR H 2 47 ? 84.141 67.037 159.329 1.00 26.99 47 THR H C 1
ATOM 11934 O O . THR H 2 47 ? 85.227 66.643 158.906 1.00 26.78 47 THR H O 1
ATOM 11938 N N . ALA H 2 48 ? 83.593 68.190 158.958 1.00 27.05 48 ALA H N 1
ATOM 11939 C CA . ALA H 2 48 ? 84.246 69.087 158.006 1.00 27.01 48 ALA H CA 1
ATOM 11940 C C . ALA H 2 48 ? 85.649 69.477 158.464 1.00 27.02 48 ALA H C 1
ATOM 11941 O O . ALA H 2 48 ? 86.598 69.445 157.680 1.00 26.93 48 ALA H O 1
ATOM 11943 N N . ALA H 2 49 ? 85.776 69.828 159.740 1.00 27.15 49 ALA H N 1
ATOM 11944 C CA . ALA H 2 49 ? 87.053 70.272 160.296 1.00 27.30 49 ALA H CA 1
ATOM 11945 C C . ALA H 2 49 ? 88.096 69.158 160.288 1.00 27.36 49 ALA H C 1
ATOM 11946 O O . ALA H 2 49 ? 89.275 69.403 160.035 1.00 27.46 49 ALA H O 1
ATOM 11948 N N . ILE H 2 50 ? 87.655 67.935 160.563 1.00 27.56 50 ILE H N 1
ATOM 11949 C CA . ILE H 2 50 ? 88.547 66.779 160.553 1.00 27.74 50 ILE H CA 1
ATOM 11950 C C . ILE H 2 50 ? 89.013 66.446 159.136 1.00 28.03 50 ILE H C 1
ATOM 11951 O O . ILE H 2 50 ? 90.191 66.166 158.909 1.00 27.98 50 ILE H O 1
ATOM 11956 N N . LEU H 2 51 ? 88.088 66.505 158.182 1.00 28.49 51 LEU H N 1
ATOM 11957 C CA . LEU H 2 51 ? 88.416 66.245 156.782 1.00 28.96 51 LEU H CA 1
ATOM 11958 C C . LEU H 2 51 ? 89.325 67.327 156.200 1.00 29.33 51 LEU H C 1
ATOM 11959 O O . LEU H 2 51 ? 90.063 67.082 155.246 1.00 29.51 51 LEU H O 1
ATOM 11964 N N . LYS H 2 52 ? 89.274 68.517 156.792 1.00 29.99 52 LYS H N 1
ATOM 11965 C CA . LYS H 2 52 ? 90.127 69.629 156.378 1.00 30.45 52 LYS H CA 1
ATOM 11966 C C . LYS H 2 52 ? 91.554 69.476 156.899 1.00 30.67 52 LYS H C 1
ATOM 11967 O O . LYS H 2 52 ? 92.506 69.943 156.273 1.00 30.61 52 LYS H O 1
ATOM 11973 N N . ASP H 2 53 ? 91.693 68.825 158.050 1.00 30.87 53 ASP H N 1
ATOM 11974 C CA . ASP H 2 53 ? 92.950 68.829 158.794 1.00 31.14 53 ASP H CA 1
ATOM 11975 C C . ASP H 2 53 ? 93.901 67.733 158.325 1.00 31.32 53 ASP H C 1
ATOM 11976 O O . ASP H 2 53 ? 93.636 66.545 158.515 1.00 31.49 53 ASP H O 1
ATOM 11981 N N . ALA H 2 54 ? 95.023 68.144 157.741 1.00 31.55 54 ALA H N 1
ATOM 11982 C CA . ALA H 2 54 ? 95.986 67.210 157.160 1.00 31.81 54 ALA H CA 1
ATOM 11983 C C . ALA H 2 54 ? 96.706 66.375 158.219 1.00 31.91 54 ALA H C 1
ATOM 11984 O O . ALA H 2 54 ? 97.350 65.375 157.898 1.00 31.97 54 ALA H O 1
ATOM 11986 N N . ARG H 2 55 ? 96.600 66.792 159.478 1.00 31.95 55 ARG H N 1
ATOM 11987 C CA . ARG H 2 55 ? 97.163 66.028 160.589 1.00 32.02 55 ARG H CA 1
ATOM 11988 C C . ARG H 2 55 ? 96.366 64.748 160.820 1.00 31.80 55 ARG H C 1
ATOM 11989 O O . ARG H 2 55 ? 96.885 63.770 161.360 1.00 31.72 55 ARG H O 1
ATOM 11997 N N . PHE H 2 56 ? 95.097 64.770 160.420 1.00 31.59 56 PHE H N 1
ATOM 11998 C CA . PHE H 2 56 ? 94.314 63.549 160.289 1.00 31.30 56 PHE H CA 1
ATOM 11999 C C . PHE H 2 56 ? 94.615 62.900 158.946 1.00 31.15 56 PHE H C 1
ATOM 12000 O O . PHE H 2 56 ? 94.076 63.305 157.916 1.00 31.00 56 PHE H O 1
ATOM 12008 N N . LYS H 2 57 ? 95.497 61.909 158.958 1.00 30.92 57 LYS H N 1
ATOM 12009 C CA . LYS H 2 57 ? 95.932 61.261 157.730 1.00 30.88 57 LYS H CA 1
ATOM 12010 C C . LYS H 2 57 ? 94.955 60.170 157.312 1.00 30.65 57 LYS H C 1
ATOM 12011 O O . LYS H 2 57 ? 94.315 59.541 158.153 1.00 30.60 57 LYS H O 1
ATOM 12017 N N . VAL H 2 58 ? 94.838 59.954 156.006 1.00 30.48 58 VAL H N 1
ATOM 12018 C CA . VAL H 2 58 ? 94.212 58.742 155.501 1.00 30.38 58 VAL H CA 1
ATOM 12019 C C . VAL H 2 58 ? 95.155 57.569 155.731 1.00 30.42 58 VAL H C 1
ATOM 12020 O O . VAL H 2 58 ? 96.371 57.749 155.832 1.00 30.27 58 VAL H O 1
ATOM 12024 N N . ARG H 2 59 ? 94.594 56.371 155.832 1.00 30.51 59 ARG H N 1
ATOM 12025 C CA . ARG H 2 59 ? 95.398 55.195 156.122 1.00 30.70 59 ARG H CA 1
ATOM 12026 C C . ARG H 2 59 ? 94.863 53.951 155.432 1.00 31.08 59 ARG H C 1
ATOM 12027 O O . ARG H 2 59 ? 93.704 53.902 155.017 1.00 31.03 59 ARG H O 1
ATOM 12035 N N . THR H 2 60 ? 95.725 52.950 155.306 1.00 31.59 60 THR H N 1
ATOM 12036 C CA . THR H 2 60 ? 95.342 51.665 154.747 1.00 32.18 60 THR H CA 1
ATOM 12037 C C . THR H 2 60 ? 94.271 50.997 155.607 1.00 32.37 60 THR H C 1
ATOM 12038 O O . THR H 2 60 ? 94.388 50.962 156.832 1.00 32.38 60 THR H O 1
ATOM 12042 N N . PRO H 2 61 ? 93.213 50.478 154.963 1.00 32.63 61 PRO H N 1
ATOM 12043 C CA . PRO H 2 61 ? 92.103 49.814 155.645 1.00 32.89 61 PRO H CA 1
ATOM 12044 C C . PRO H 2 61 ? 92.492 48.429 156.160 1.00 33.14 61 PRO H C 1
ATOM 12045 O O . PRO H 2 61 ? 91.672 47.736 156.761 1.00 33.08 61 PRO H O 1
ATOM 12049 N N . LEU H 2 62 ? 93.730 48.029 155.894 1.00 33.50 62 LEU H N 1
ATOM 12050 C CA . LEU H 2 62 ? 94.343 46.881 156.552 1.00 33.97 62 LEU H CA 1
ATOM 12051 C C . LEU H 2 62 ? 95.680 47.337 157.130 1.00 34.29 62 LEU H C 1
ATOM 12052 O O . LEU H 2 62 ? 96.252 48.314 156.652 1.00 34.24 62 LEU H O 1
ATOM 12057 N N . PRO H 2 63 ? 96.173 46.638 158.166 0.50 34.53 63 PRO H N 1
ATOM 12058 C CA . PRO H 2 63 ? 97.456 46.977 158.775 0.50 34.76 63 PRO H CA 1
ATOM 12059 C C . PRO H 2 63 ? 98.540 47.211 157.726 0.50 35.00 63 PRO H C 1
ATOM 12060 O O . PRO H 2 63 ? 98.670 46.430 156.783 0.50 34.98 63 PRO H O 1
ATOM 12064 N N . GLU H 2 64 ? 99.306 48.285 157.900 1.00 35.25 64 GLU H N 1
ATOM 12065 C CA . GLU H 2 64 ? 100.282 48.718 156.897 1.00 35.81 64 GLU H CA 1
ATOM 12066 C C . GLU H 2 64 ? 101.231 47.614 156.432 1.00 36.08 64 GLU H C 1
ATOM 12067 O O . GLU H 2 64 ? 101.410 47.410 155.230 1.00 36.29 64 GLU H O 1
ATOM 12073 N N . SER H 2 65 ? 101.827 46.899 157.381 1.00 36.34 65 SER H N 1
ATOM 12074 C CA . SER H 2 65 ? 102.796 45.858 157.050 1.00 36.59 65 SER H CA 1
ATOM 12075 C C . SER H 2 65 ? 102.254 44.453 157.314 1.00 36.57 65 SER H C 1
ATOM 12076 O O . SER H 2 65 ? 102.937 43.614 157.904 1.00 36.69 65 SER H O 1
ATOM 12079 N N . SER H 2 66 ? 101.028 44.202 156.866 1.00 36.38 66 SER H N 1
ATOM 12080 C CA . SER H 2 66 ? 100.420 42.880 156.985 1.00 36.16 66 SER H CA 1
ATOM 12081 C C . SER H 2 66 ? 100.533 42.107 155.675 1.00 35.91 66 SER H C 1
ATOM 12082 O O . SER H 2 66 ? 100.266 42.645 154.600 1.00 36.01 66 SER H O 1
ATOM 12085 N N . THR H 2 67 ? 100.925 40.840 155.773 1.00 35.54 67 THR H N 1
ATOM 12086 C CA . THR H 2 67 ? 101.141 40.011 154.592 1.00 35.09 67 THR H CA 1
ATOM 12087 C C . THR H 2 67 ? 100.145 38.859 154.522 1.00 34.61 67 THR H C 1
ATOM 12088 O O . THR H 2 67 ? 100.264 37.975 153.672 1.00 34.64 67 THR H O 1
ATOM 12092 N N . LYS H 2 68 ? 99.163 38.875 155.418 1.00 33.95 68 LYS H N 1
ATOM 12093 C CA . LYS H 2 68 ? 98.110 37.863 155.423 1.00 33.25 68 LYS H CA 1
ATOM 12094 C C . LYS H 2 68 ? 97.329 37.888 154.114 1.00 32.61 68 LYS H C 1
ATOM 12095 O O . LYS H 2 68 ? 97.018 36.842 153.545 1.00 32.50 68 LYS H O 1
ATOM 12101 N N . TYR H 2 69 ? 97.016 39.091 153.645 1.00 31.68 69 TYR H N 1
ATOM 12102 C CA . TYR H 2 69 ? 96.420 39.274 152.331 1.00 30.88 69 TYR H CA 1
ATOM 12103 C C . TYR H 2 69 ? 97.309 40.199 151.506 1.00 30.54 69 TYR H C 1
ATOM 12104 O O . TYR H 2 69 ? 96.947 41.340 151.218 1.00 30.27 69 TYR H O 1
ATOM 12113 N N . GLN H 2 70 ? 98.478 39.684 151.133 1.00 30.11 70 GLN H N 1
ATOM 12114 C CA . GLN H 2 70 ? 99.560 40.496 150.583 1.00 29.89 70 GLN H CA 1
ATOM 12115 C C . GLN H 2 70 ? 99.161 41.252 149.320 1.00 29.61 70 GLN H C 1
ATOM 12116 O O . GLN H 2 70 ? 99.496 42.425 149.160 1.00 29.84 70 GLN H O 1
ATOM 12122 N N . ASP H 2 71 ? 98.454 40.575 148.422 1.00 29.35 71 ASP H N 1
ATOM 12123 C CA . ASP H 2 71 ? 98.103 41.156 147.131 1.00 29.02 71 ASP H CA 1
ATOM 12124 C C . ASP H 2 71 ? 97.024 42.226 147.269 1.00 28.78 71 ASP H C 1
ATOM 12125 O O . ASP H 2 71 ? 97.078 43.263 146.606 1.00 28.68 71 ASP H O 1
ATOM 12130 N N . LEU H 2 72 ? 96.047 41.965 148.132 1.00 28.39 72 LEU H N 1
ATOM 12131 C CA . LEU H 2 72 ? 95.008 42.942 148.438 1.00 28.06 72 LEU H CA 1
ATOM 12132 C C . LEU H 2 72 ? 95.607 44.182 149.097 1.00 27.92 72 LEU H C 1
ATOM 12133 O O . LEU H 2 72 ? 95.274 45.311 148.735 1.00 27.87 72 LEU H O 1
ATOM 12138 N N . SER H 2 73 ? 96.501 43.963 150.057 1.00 27.74 73 SER H N 1
ATOM 12139 C CA . SER H 2 73 ? 97.168 45.057 150.752 1.00 27.64 73 SER H CA 1
ATOM 12140 C C . SER H 2 73 ? 97.970 45.931 149.792 1.00 27.65 73 SER H C 1
ATOM 12141 O O . SER H 2 73 ? 97.908 47.157 149.860 1.00 27.48 73 SER H O 1
ATOM 12144 N N . HIS H 2 74 ? 98.719 45.293 148.896 1.00 27.79 74 HIS H N 1
ATOM 12145 C CA . HIS H 2 74 ? 99.532 46.017 147.923 1.00 27.86 74 HIS H CA 1
ATOM 12146 C C . HIS H 2 74 ? 98.673 46.837 146.964 1.00 27.88 74 HIS H C 1
ATOM 12147 O O . HIS H 2 74 ? 99.030 47.958 146.603 1.00 27.92 74 HIS H O 1
ATOM 12154 N N . VAL H 2 75 ? 97.544 46.270 146.550 1.00 27.87 75 VAL H N 1
ATOM 12155 C CA . VAL H 2 75 ? 96.629 46.959 145.647 1.00 27.92 75 VAL H CA 1
ATOM 12156 C C . VAL H 2 75 ? 95.986 48.164 146.331 1.00 27.96 75 VAL H C 1
ATOM 12157 O O . VAL H 2 75 ? 95.910 49.249 145.752 1.00 27.84 75 VAL H O 1
ATOM 12161 N N . GLN H 2 76 ? 95.548 47.972 147.573 1.00 27.92 76 GLN H N 1
ATOM 12162 C CA . GLN H 2 76 ? 94.960 49.053 148.362 1.00 27.96 76 GLN H CA 1
ATOM 12163 C C . GLN H 2 76 ? 95.982 50.146 148.667 1.00 28.13 76 GLN H C 1
ATOM 12164 O O . GLN H 2 76 ? 95.655 51.333 148.658 1.00 28.23 76 GLN H O 1
ATOM 12170 N N . ASN H 2 77 ? 97.218 49.736 148.941 1.00 28.21 77 ASN H N 1
ATOM 12171 C CA . ASN H 2 77 ? 98.257 50.657 149.397 1.00 28.37 77 ASN H CA 1
ATOM 12172 C C . ASN H 2 77 ? 98.663 51.693 148.354 1.00 28.05 77 ASN H C 1
ATOM 12173 O O . ASN H 2 77 ? 99.145 52.773 148.698 1.00 28.15 77 ASN H O 1
ATOM 12178 N N . GLN H 2 78 ? 98.476 51.357 147.082 1.00 27.58 78 GLN H N 1
ATOM 12179 C CA . GLN H 2 78 ? 98.909 52.222 145.989 1.00 27.08 78 GLN H CA 1
ATOM 12180 C C . GLN H 2 78 ? 97.811 53.185 145.541 1.00 26.50 78 GLN H C 1
ATOM 12181 O O . GLN H 2 78 ? 98.035 54.034 144.676 1.00 26.45 78 GLN H O 1
ATOM 12187 N N . MET H 2 79 ? 96.626 53.045 146.129 1.00 25.61 79 MET H N 1
ATOM 12188 C CA . MET H 2 79 ? 95.484 53.885 145.780 1.00 24.67 79 MET H CA 1
ATOM 12189 C C . MET H 2 79 ? 95.604 55.270 146.408 1.00 24.43 79 MET H C 1
ATOM 12190 O O . MET H 2 79 ? 95.973 55.397 147.576 1.00 24.35 79 MET H O 1
ATOM 12195 N N . MET H 2 80 ? 95.280 56.302 145.632 1.00 23.89 80 MET H N 1
ATOM 12196 C CA . MET H 2 80 ? 95.363 57.684 146.107 1.00 23.48 80 MET H CA 1
ATOM 12197 C C . MET H 2 80 ? 94.458 57.911 147.315 1.00 23.50 80 MET H C 1
ATOM 12198 O O . MET H 2 80 ? 94.709 58.795 148.137 1.00 23.48 80 MET H O 1
ATOM 12203 N N . LEU H 2 81 ? 93.415 57.093 147.418 1.00 23.60 81 LEU H N 1
ATOM 12204 C CA . LEU H 2 81 ? 92.444 57.190 148.500 1.00 23.67 81 LEU H CA 1
ATOM 12205 C C . LEU H 2 81 ? 93.089 56.942 149.864 1.00 23.96 81 LEU H C 1
ATOM 12206 O O . LEU H 2 81 ? 92.662 57.503 150.873 1.00 23.68 81 LEU H O 1
ATOM 12211 N N . PHE H 2 82 ? 94.123 56.106 149.885 1.00 24.51 82 PHE H N 1
ATOM 12212 C CA . PHE H 2 82 ? 94.785 55.737 151.133 1.00 25.25 82 PHE H CA 1
ATOM 12213 C C . PHE H 2 82 ? 96.230 56.229 151.177 1.00 26.12 82 PHE H C 1
ATOM 12214 O O . PHE H 2 82 ? 97.039 55.736 151.964 1.00 26.29 82 PHE H O 1
ATOM 12222 N N . GLN H 2 83 ? 96.543 57.207 150.332 1.00 27.09 83 GLN H N 1
ATOM 12223 C CA . GLN H 2 83 ? 97.890 57.765 150.261 1.00 28.12 83 GLN H CA 1
ATOM 12224 C C . GLN H 2 83 ? 97.926 59.194 150.792 1.00 28.59 83 GLN H C 1
ATOM 12225 O O . GLN H 2 83 ? 96.983 59.962 150.600 1.00 28.60 83 GLN H O 1
ATOM 12231 N N . ASN H 2 84 ? 99.021 59.542 151.460 1.00 29.38 84 ASN H N 1
ATOM 12232 C CA . ASN H 2 84 ? 99.235 60.905 151.933 1.00 30.23 84 ASN H CA 1
ATOM 12233 C C . ASN H 2 84 ? 100.307 61.620 151.115 1.00 30.66 84 ASN H C 1
ATOM 12234 O O . ASN H 2 84 ? 100.701 61.148 150.048 1.00 30.66 84 ASN H O 1
ATOM 12239 N N . GLN H 2 85 ? 100.773 62.759 151.616 1.00 31.36 85 GLN H N 1
ATOM 12240 C CA . GLN H 2 85 ? 101.806 63.532 150.932 1.00 32.06 85 GLN H CA 1
ATOM 12241 C C . GLN H 2 85 ? 103.136 62.779 150.937 1.00 32.08 85 GLN H C 1
ATOM 12242 O O . GLN H 2 85 ? 103.454 62.087 151.904 1.00 32.18 85 GLN H O 1
ATOM 12248 N N . PRO H 2 86 ? 103.920 62.913 149.853 1.00 32.25 86 PRO H N 1
ATOM 12249 C CA . PRO H 2 86 ? 103.606 63.695 148.665 1.00 32.20 86 PRO H CA 1
ATOM 12250 C C . PRO H 2 86 ? 103.014 62.849 147.536 1.00 32.14 86 PRO H C 1
ATOM 12251 O O . PRO H 2 86 ? 102.785 63.360 146.437 1.00 32.18 86 PRO H O 1
ATOM 12255 N N . ASP H 2 87 ? 102.776 61.569 147.804 1.00 31.99 87 ASP H N 1
ATOM 12256 C CA . ASP H 2 87 ? 102.265 60.653 146.787 1.00 31.77 87 ASP H CA 1
ATOM 12257 C C . ASP H 2 87 ? 100.849 61.013 146.353 1.00 31.53 87 ASP H C 1
ATOM 12258 O O . ASP H 2 87 ? 100.481 60.821 145.193 1.00 31.51 87 ASP H O 1
ATOM 12263 N N . HIS H 2 88 ? 100.062 61.535 147.289 1.00 31.15 88 HIS H N 1
ATOM 12264 C CA . HIS H 2 88 ? 98.652 61.821 147.038 1.00 30.94 88 HIS H CA 1
ATOM 12265 C C . HIS H 2 88 ? 98.454 62.817 145.900 1.00 30.83 88 HIS H C 1
ATOM 12266 O O . HIS H 2 88 ? 97.749 62.528 144.934 1.00 30.87 88 HIS H O 1
ATOM 12273 N N . ARG H 2 89 ? 99.072 63.989 146.023 1.00 30.69 89 ARG H N 1
ATOM 12274 C CA . ARG H 2 89 ? 98.981 65.022 144.993 1.00 30.68 89 ARG H CA 1
ATOM 12275 C C . ARG H 2 89 ? 99.348 64.461 143.625 1.00 30.19 89 ARG H C 1
ATOM 12276 O O . ARG H 2 89 ? 98.634 64.671 142.646 1.00 30.16 89 ARG H O 1
ATOM 12284 N N . ARG H 2 90 ? 100.467 63.745 143.570 1.00 29.67 90 ARG H N 1
ATOM 12285 C CA . ARG H 2 90 ? 100.958 63.169 142.324 1.00 29.23 90 ARG H CA 1
ATOM 12286 C C . ARG H 2 90 ? 99.926 62.245 141.680 1.00 28.75 90 ARG H C 1
ATOM 12287 O O . ARG H 2 90 ? 99.600 62.392 140.503 1.00 28.56 90 ARG H O 1
ATOM 12295 N N . LEU H 2 91 ? 99.409 61.301 142.462 1.00 28.15 91 LEU H N 1
ATOM 12296 C CA . LEU H 2 91 ? 98.439 60.329 141.961 1.00 27.56 91 LEU H CA 1
ATOM 12297 C C . LEU H 2 91 ? 97.120 60.987 141.556 1.00 27.12 91 LEU H C 1
ATOM 12298 O O . LEU H 2 91 ? 96.557 60.672 140.506 1.00 26.99 91 LEU H O 1
ATOM 12303 N N . ARG H 2 92 ? 96.630 61.898 142.391 1.00 26.58 92 ARG H N 1
ATOM 12304 C CA . ARG H 2 92 ? 95.358 62.566 142.128 1.00 26.12 92 ARG H CA 1
ATOM 12305 C C . ARG H 2 92 ? 95.420 63.428 140.868 1.00 26.10 92 ARG H C 1
ATOM 12306 O O . ARG H 2 92 ? 94.509 63.397 140.040 1.00 25.98 92 ARG H O 1
ATOM 12314 N N . THR H 2 93 ? 96.505 64.184 140.724 1.00 26.03 93 THR H N 1
ATOM 12315 C CA . THR H 2 93 ? 96.675 65.078 139.580 1.00 26.10 93 THR H CA 1
ATOM 12316 C C . THR H 2 93 ? 96.698 64.317 138.254 1.00 26.05 93 THR H C 1
ATOM 12317 O O . THR H 2 93 ? 96.127 64.767 137.262 1.00 26.00 93 THR H O 1
ATOM 12321 N N . LEU H 2 94 ? 97.337 63.151 138.249 1.00 26.11 94 LEU H N 1
ATOM 12322 C CA . LEU H 2 94 ? 97.455 62.348 137.034 1.00 26.21 94 LEU H CA 1
ATOM 12323 C C . LEU H 2 94 ? 96.120 61.768 136.562 1.00 26.04 94 LEU H C 1
ATOM 12324 O O . LEU H 2 94 ? 95.915 61.561 135.365 1.00 26.14 94 LEU H O 1
ATOM 12329 N N . ALA H 2 95 ? 95.214 61.517 137.502 1.00 25.70 95 ALA H N 1
ATOM 12330 C CA . ALA H 2 95 ? 93.917 60.925 137.178 1.00 25.50 95 ALA H CA 1
ATOM 12331 C C . ALA H 2 95 ? 92.840 61.986 136.952 1.00 25.33 95 ALA H C 1
ATOM 12332 O O . ALA H 2 95 ? 91.798 61.706 136.359 1.00 25.21 95 ALA H O 1
ATOM 12334 N N . SER H 2 96 ? 93.105 63.203 137.417 1.00 25.14 96 SER H N 1
ATOM 12335 C CA . SER H 2 96 ? 92.103 64.267 137.421 1.00 25.08 96 SER H CA 1
ATOM 12336 C C . SER H 2 96 ? 91.635 64.655 136.016 1.00 24.98 96 SER H C 1
ATOM 12337 O O . SER H 2 96 ? 90.527 65.161 135.842 1.00 24.90 96 SER H O 1
ATOM 12340 N N . GLY H 2 97 ? 92.479 64.400 135.021 1.00 24.93 97 GLY H N 1
ATOM 12341 C CA . GLY H 2 97 ? 92.233 64.859 133.654 1.00 25.04 97 GLY H CA 1
ATOM 12342 C C . GLY H 2 97 ? 90.910 64.415 133.055 1.00 25.13 97 GLY H C 1
ATOM 12343 O O . GLY H 2 97 ? 90.332 65.115 132.224 1.00 25.25 97 GLY H O 1
ATOM 12344 N N . ALA H 2 98 ? 90.425 63.251 133.473 1.00 25.01 98 ALA H N 1
ATOM 12345 C CA . ALA H 2 98 ? 89.217 62.684 132.885 1.00 25.03 98 ALA H CA 1
ATOM 12346 C C . ALA H 2 98 ? 87.955 63.020 133.679 1.00 24.95 98 ALA H C 1
ATOM 12347 O O . ALA H 2 98 ? 86.875 62.509 133.378 1.00 24.79 98 ALA H O 1
ATOM 12349 N N . PHE H 2 99 ? 88.087 63.889 134.678 1.00 25.01 99 PHE H N 1
ATOM 12350 C CA . PHE H 2 99 ? 86.968 64.198 135.570 1.00 25.04 99 PHE H CA 1
ATOM 12351 C C . PHE H 2 99 ? 86.772 65.695 135.798 1.00 25.40 99 PHE H C 1
ATOM 12352 O O . PHE H 2 99 ? 86.034 66.104 136.698 1.00 25.31 99 PHE H O 1
ATOM 12360 N N . THR H 2 100 ? 87.425 66.510 134.976 1.00 25.72 100 THR H N 1
ATOM 12361 C CA . THR H 2 100 ? 87.218 67.952 135.012 1.00 26.21 100 THR H CA 1
ATOM 12362 C C . THR H 2 100 ? 85.810 68.296 134.529 1.00 26.56 100 THR H C 1
ATOM 12363 O O . THR H 2 100 ? 85.193 67.511 133.807 1.00 26.45 100 THR H O 1
ATOM 12367 N N . PRO H 2 101 ? 85.286 69.459 134.950 1.00 26.98 101 PRO H N 1
ATOM 12368 C CA . PRO H 2 101 ? 83.974 69.919 134.498 1.00 27.36 101 PRO H CA 1
ATOM 12369 C C . PRO H 2 101 ? 83.839 69.870 132.977 1.00 27.72 101 PRO H C 1
ATOM 12370 O O . PRO H 2 101 ? 82.819 69.410 132.462 1.00 27.75 101 PRO H O 1
ATOM 12374 N N . ARG H 2 102 ? 84.870 70.331 132.273 1.00 28.14 102 ARG H N 1
ATOM 12375 C CA . ARG H 2 102 ? 84.882 70.317 130.812 1.00 28.61 102 ARG H CA 1
ATOM 12376 C C . ARG H 2 102 ? 84.769 68.899 130.261 1.00 28.63 102 ARG H C 1
ATOM 12377 O O . ARG H 2 102 ? 83.915 68.619 129.420 1.00 28.47 102 ARG H O 1
ATOM 12385 N N . THR H 2 103 ? 85.644 68.014 130.731 1.00 28.80 103 THR H N 1
ATOM 12386 C CA . THR H 2 103 ? 85.667 66.629 130.268 1.00 28.93 103 THR H CA 1
ATOM 12387 C C . THR H 2 103 ? 84.370 65.903 130.618 1.00 28.99 103 THR H C 1
ATOM 12388 O O . THR H 2 103 ? 83.815 65.173 129.797 1.00 28.71 103 THR H O 1
ATOM 12392 N N . THR H 2 104 ? 83.891 66.113 131.841 1.00 29.12 104 THR H N 1
ATOM 12393 C CA . THR H 2 104 ? 82.638 65.515 132.287 1.00 29.43 104 THR H CA 1
ATOM 12394 C C . THR H 2 104 ? 81.484 65.913 131.370 1.00 29.88 104 THR H C 1
ATOM 12395 O O . THR H 2 104 ? 80.674 65.074 130.978 1.00 29.78 104 THR H O 1
ATOM 12399 N N . GLU H 2 105 ? 81.431 67.194 131.017 1.00 30.45 105 GLU H N 1
ATOM 12400 C CA . GLU H 2 105 ? 80.392 67.711 130.130 1.00 31.27 105 GLU H CA 1
ATOM 12401 C C . GLU H 2 105 ? 80.423 67.028 128.764 1.00 31.19 105 GLU H C 1
ATOM 12402 O O . GLU H 2 105 ? 79.394 66.902 128.101 1.00 31.38 105 GLU H O 1
ATOM 12408 N N . SER H 2 106 ? 81.604 66.572 128.358 1.00 31.35 106 SER H N 1
ATOM 12409 C CA . SER H 2 106 ? 81.773 65.932 127.057 1.00 31.36 106 SER H CA 1
ATOM 12410 C C . SER H 2 106 ? 81.243 64.499 127.043 1.00 31.38 106 SER H C 1
ATOM 12411 O O . SER H 2 106 ? 81.118 63.888 125.981 1.00 31.41 106 SER H O 1
ATOM 12414 N N . TYR H 2 107 ? 80.931 63.968 128.223 1.00 31.39 107 TYR H N 1
ATOM 12415 C CA . TYR H 2 107 ? 80.349 62.631 128.329 1.00 31.39 107 TYR H CA 1
ATOM 12416 C C . TYR H 2 107 ? 78.836 62.660 128.123 1.00 31.55 107 TYR H C 1
ATOM 12417 O O . TYR H 2 107 ? 78.217 61.621 127.899 1.00 31.45 107 TYR H O 1
ATOM 12426 N N . GLN H 2 108 ? 78.247 63.850 128.208 1.00 31.84 108 GLN H N 1
ATOM 12427 C CA . GLN H 2 108 ? 76.791 63.993 128.232 1.00 32.28 108 GLN H CA 1
ATOM 12428 C C . GLN H 2 108 ? 76.082 63.305 127.061 1.00 32.45 108 GLN H C 1
ATOM 12429 O O . GLN H 2 108 ? 75.112 62.575 127.272 1.00 32.34 108 GLN H O 1
ATOM 12435 N N . PRO H 2 109 ? 76.555 63.544 125.824 1.00 32.65 109 PRO H N 1
ATOM 12436 C CA . PRO H 2 109 ? 75.957 62.894 124.657 1.00 32.91 109 PRO H CA 1
ATOM 12437 C C . PRO H 2 109 ? 75.906 61.372 124.796 1.00 33.13 109 PRO H C 1
ATOM 12438 O O . PRO H 2 109 ? 74.879 60.761 124.502 1.00 33.22 109 PRO H O 1
ATOM 12442 N N . TYR H 2 110 ? 77.002 60.774 125.253 1.00 33.42 110 TYR H N 1
ATOM 12443 C CA . TYR H 2 110 ? 77.078 59.322 125.402 1.00 33.72 110 TYR H CA 1
ATOM 12444 C C . TYR H 2 110 ? 76.136 58.801 126.488 1.00 33.66 110 TYR H C 1
ATOM 12445 O O . TYR H 2 110 ? 75.550 57.727 126.347 1.00 33.50 110 TYR H O 1
ATOM 12454 N N . ILE H 2 111 ? 76.002 59.561 127.571 1.00 33.69 111 ILE H N 1
ATOM 12455 C CA . ILE H 2 111 ? 75.165 59.145 128.695 1.00 33.69 111 ILE H CA 1
ATOM 12456 C C . ILE H 2 111 ? 73.683 59.157 128.328 1.00 33.87 111 ILE H C 1
ATOM 12457 O O . ILE H 2 111 ? 72.965 58.193 128.591 1.00 33.89 111 ILE H O 1
ATOM 12462 N N . ILE H 2 112 ? 73.236 60.249 127.714 1.00 34.17 112 ILE H N 1
ATOM 12463 C CA . ILE H 2 112 ? 71.861 60.355 127.233 1.00 34.48 112 ILE H CA 1
ATOM 12464 C C . ILE H 2 112 ? 71.532 59.208 126.283 1.00 34.77 112 ILE H C 1
ATOM 12465 O O . ILE H 2 112 ? 70.505 58.544 126.425 1.00 34.67 112 ILE H O 1
ATOM 12470 N N . GLU H 2 113 ? 72.421 58.978 125.321 1.00 35.14 113 GLU H N 1
ATOM 12471 C CA . GLU H 2 113 ? 72.254 57.911 124.340 1.00 35.65 113 GLU H CA 1
ATOM 12472 C C . GLU H 2 113 ? 72.089 56.545 125.006 1.00 35.61 113 GLU H C 1
ATOM 12473 O O . GLU H 2 113 ? 71.211 55.765 124.635 1.00 35.65 113 GLU H O 1
ATOM 12479 N N . THR H 2 114 ? 72.929 56.270 126.000 1.00 35.68 114 THR H N 1
ATOM 12480 C CA . THR H 2 114 ? 72.917 54.982 126.687 1.00 35.68 114 THR H CA 1
ATOM 12481 C C . THR H 2 114 ? 71.675 54.810 127.565 1.00 35.80 114 THR H C 1
ATOM 12482 O O . THR H 2 114 ? 71.098 53.724 127.629 1.00 35.78 114 THR H O 1
ATOM 12486 N N . VAL H 2 115 ? 71.266 55.885 128.233 1.00 35.97 115 VAL H N 1
ATOM 12487 C CA . VAL H 2 115 ? 70.089 55.852 129.100 1.00 36.17 115 VAL H CA 1
ATOM 12488 C C . VAL H 2 115 ? 68.820 55.517 128.313 1.00 36.49 115 VAL H C 1
ATOM 12489 O O . VAL H 2 115 ? 68.040 54.652 128.716 1.00 36.43 115 VAL H O 1
ATOM 12493 N N . HIS H 2 116 ? 68.629 56.195 127.185 1.00 36.79 116 HIS H N 1
ATOM 12494 C CA . HIS H 2 116 ? 67.466 55.955 126.334 1.00 37.14 116 HIS H CA 1
ATOM 12495 C C . HIS H 2 116 ? 67.491 54.555 125.727 1.00 37.45 116 HIS H C 1
ATOM 12496 O O . HIS H 2 116 ? 66.450 53.913 125.591 1.00 37.52 116 HIS H O 1
ATOM 12503 N N . HIS H 2 117 ? 68.684 54.087 125.369 1.00 37.84 117 HIS H N 1
ATOM 12504 C CA . HIS H 2 117 ? 68.856 52.730 124.861 1.00 38.30 117 HIS H CA 1
ATOM 12505 C C . HIS H 2 117 ? 68.392 51.697 125.882 1.00 38.53 117 HIS H C 1
ATOM 12506 O O . HIS H 2 117 ? 67.623 50.794 125.557 1.00 38.52 117 HIS H O 1
ATOM 12513 N N . LEU H 2 118 ? 68.866 51.839 127.116 1.00 38.83 118 LEU H N 1
ATOM 12514 C CA . LEU H 2 118 ? 68.548 50.891 128.181 1.00 39.15 118 LEU H CA 1
ATOM 12515 C C . LEU H 2 118 ? 67.053 50.857 128.483 1.00 39.36 118 LEU H C 1
ATOM 12516 O O . LEU H 2 118 ? 66.494 49.798 128.769 1.00 39.49 118 LEU H O 1
ATOM 12521 N N . LEU H 2 119 ? 66.411 52.017 128.414 1.00 39.69 119 LEU H N 1
ATOM 12522 C CA . LEU H 2 119 ? 64.983 52.115 128.692 1.00 40.02 119 LEU H CA 1
ATOM 12523 C C . LEU H 2 119 ? 64.143 51.575 127.538 1.00 40.36 119 LEU H C 1
ATOM 12524 O O . LEU H 2 119 ? 63.020 51.118 127.741 1.00 40.37 119 LEU H O 1
ATOM 12529 N N . ASP H 2 120 ? 64.701 51.617 126.330 1.00 40.78 120 ASP H N 1
ATOM 12530 C CA . ASP H 2 120 ? 64.046 51.035 125.159 1.00 41.22 120 ASP H CA 1
ATOM 12531 C C . ASP H 2 120 ? 63.855 49.528 125.319 1.00 41.53 120 ASP H C 1
ATOM 12532 O O . ASP H 2 120 ? 62.911 48.951 124.777 1.00 41.58 120 ASP H O 1
ATOM 12537 N N . GLN H 2 121 ? 64.749 48.900 126.078 1.00 41.90 121 GLN H N 1
ATOM 12538 C CA . GLN H 2 121 ? 64.747 47.448 126.233 1.00 42.33 121 GLN H CA 1
ATOM 12539 C C . GLN H 2 121 ? 63.696 46.974 127.233 1.00 42.59 121 GLN H C 1
ATOM 12540 O O . GLN H 2 121 ? 63.420 45.778 127.333 1.00 42.64 121 GLN H O 1
ATOM 12546 N N . VAL H 2 122 ? 63.116 47.913 127.976 1.00 42.97 122 VAL H N 1
ATOM 12547 C CA . VAL H 2 122 ? 62.161 47.571 129.027 1.00 43.32 122 VAL H CA 1
ATOM 12548 C C . VAL H 2 122 ? 60.827 48.300 128.873 1.00 43.56 122 VAL H C 1
ATOM 12549 O O . VAL H 2 122 ? 59.857 47.984 129.562 1.00 43.50 122 VAL H O 1
ATOM 12553 N N . GLN H 2 123 ? 60.782 49.278 127.972 1.00 43.91 123 GLN H N 1
ATOM 12554 C CA . GLN H 2 123 ? 59.550 50.017 127.709 1.00 44.29 123 GLN H CA 1
ATOM 12555 C C . GLN H 2 123 ? 58.474 49.102 127.137 1.00 44.37 123 GLN H C 1
ATOM 12556 O O . GLN H 2 123 ? 58.704 48.396 126.155 1.00 44.42 123 GLN H O 1
ATOM 12562 N N . GLY H 2 124 ? 57.304 49.108 127.767 1.00 44.51 124 GLY H N 1
ATOM 12563 C CA . GLY H 2 124 ? 56.197 48.262 127.334 1.00 44.63 124 GLY H CA 1
ATOM 12564 C C . GLY H 2 124 ? 56.156 46.930 128.059 1.00 44.69 124 GLY H C 1
ATOM 12565 O O . GLY H 2 124 ? 55.148 46.223 128.018 1.00 44.78 124 GLY H O 1
ATOM 12566 N N . LYS H 2 125 ? 57.254 46.585 128.725 1.00 44.63 125 LYS H N 1
ATOM 12567 C CA . LYS H 2 125 ? 57.324 45.348 129.496 1.00 44.57 125 LYS H CA 1
ATOM 12568 C C . LYS H 2 125 ? 56.639 45.520 130.849 1.00 44.44 125 LYS H C 1
ATOM 12569 O O . LYS H 2 125 ? 56.438 44.552 131.584 1.00 44.48 125 LYS H O 1
ATOM 12575 N N . LYS H 2 126 ? 56.297 46.766 131.172 1.00 44.27 126 LYS H N 1
ATOM 12576 C CA . LYS H 2 126 ? 55.452 47.083 132.326 1.00 44.10 126 LYS H CA 1
ATOM 12577 C C . LYS H 2 126 ? 56.133 46.829 133.673 1.00 43.78 126 LYS H C 1
ATOM 12578 O O . LYS H 2 126 ? 55.514 46.985 134.727 1.00 43.83 126 LYS H O 1
ATOM 12584 N N . LYS H 2 127 ? 57.406 46.447 133.632 1.00 43.28 127 LYS H N 1
ATOM 12585 C CA . LYS H 2 127 ? 58.192 46.249 134.848 1.00 42.82 127 LYS H CA 1
ATOM 12586 C C . LYS H 2 127 ? 59.690 46.246 134.548 1.00 42.38 127 LYS H C 1
ATOM 12587 O O . LYS H 2 127 ? 60.102 46.039 133.406 1.00 42.30 127 LYS H O 1
ATOM 12593 N N . MET H 2 128 ? 60.497 46.485 135.578 1.00 41.74 128 MET H N 1
ATOM 12594 C CA . MET H 2 128 ? 61.951 46.442 135.442 1.00 41.13 128 MET H CA 1
ATOM 12595 C C . MET H 2 128 ? 62.647 46.364 136.799 1.00 40.45 128 MET H C 1
ATOM 12596 O O . MET H 2 128 ? 62.051 46.664 137.835 1.00 40.40 128 MET H O 1
ATOM 12601 N N . GLU H 2 129 ? 63.907 45.942 136.783 1.00 39.64 129 GLU H N 1
ATOM 12602 C CA . GLU H 2 129 ? 64.748 45.974 137.972 1.00 38.83 129 GLU H CA 1
ATOM 12603 C C . GLU H 2 129 ? 65.741 47.127 137.847 1.00 38.24 129 GLU H C 1
ATOM 12604 O O . GLU H 2 129 ? 66.747 47.014 137.151 1.00 38.29 129 GLU H O 1
ATOM 12610 N N . VAL H 2 130 ? 65.445 48.233 138.524 1.00 37.52 130 VAL H N 1
ATOM 12611 C CA . VAL H 2 130 ? 66.188 49.482 138.345 1.00 36.66 130 VAL H CA 1
ATOM 12612 C C . VAL H 2 130 ? 67.705 49.293 138.386 1.00 36.14 130 VAL H C 1
ATOM 12613 O O . VAL H 2 130 ? 68.437 49.934 137.632 1.00 36.08 130 VAL H O 1
ATOM 12617 N N . ILE H 2 131 ? 68.173 48.412 139.264 1.00 35.36 131 ILE H N 1
ATOM 12618 C CA . ILE H 2 131 ? 69.605 48.174 139.403 1.00 34.77 131 ILE H CA 1
ATOM 12619 C C . ILE H 2 131 ? 70.156 47.340 138.247 1.00 34.32 131 ILE H C 1
ATOM 12620 O O . ILE H 2 131 ? 71.071 47.767 137.545 1.00 34.25 131 ILE H O 1
ATOM 12625 N N . SER H 2 132 ? 69.577 46.162 138.039 1.00 33.78 132 SER H N 1
ATOM 12626 C CA . SER H 2 132 ? 70.085 45.223 137.044 1.00 33.33 132 SER H CA 1
ATOM 12627 C C . SER H 2 132 ? 69.786 45.659 135.610 1.00 32.87 132 SER H C 1
ATOM 12628 O O . SER H 2 132 ? 70.543 45.346 134.690 1.00 32.85 132 SER H O 1
ATOM 12631 N N . ASP H 2 133 ? 68.685 46.379 135.424 1.00 32.32 133 ASP H N 1
ATOM 12632 C CA . ASP H 2 133 ? 68.213 46.715 134.082 1.00 31.76 133 ASP H CA 1
ATOM 12633 C C . ASP H 2 133 ? 68.542 48.147 133.666 1.00 31.33 133 ASP H C 1
ATOM 12634 O O . ASP H 2 133 ? 68.388 48.508 132.499 1.00 31.29 133 ASP H O 1
ATOM 12639 N N . PHE H 2 134 ? 68.994 48.964 134.614 1.00 30.66 134 PHE H N 1
ATOM 12640 C CA . PHE H 2 134 ? 69.168 50.389 134.348 1.00 30.07 134 PHE H CA 1
ATOM 12641 C C . PHE H 2 134 ? 70.419 50.981 134.996 1.00 29.76 134 PHE H C 1
ATOM 12642 O O . PHE H 2 134 ? 71.357 51.373 134.302 1.00 29.61 134 PHE H O 1
ATOM 12650 N N . ALA H 2 135 ? 70.426 51.047 136.325 1.00 29.26 135 ALA H N 1
ATOM 12651 C CA . ALA H 2 135 ? 71.480 51.748 137.058 1.00 28.98 135 ALA H CA 1
ATOM 12652 C C . ALA H 2 135 ? 72.863 51.151 136.810 1.00 28.79 135 ALA H C 1
ATOM 12653 O O . ALA H 2 135 ? 73.808 51.870 136.481 1.00 28.77 135 ALA H O 1
ATOM 12655 N N . PHE H 2 136 ? 72.977 49.837 136.967 1.00 28.62 136 PHE H N 1
ATOM 12656 C CA . PHE H 2 136 ? 74.262 49.163 136.816 1.00 28.57 136 PHE H CA 1
ATOM 12657 C C . PHE H 2 136 ? 74.802 49.212 135.385 1.00 28.32 136 PHE H C 1
ATOM 12658 O O . PHE H 2 136 ? 75.950 49.602 135.172 1.00 28.22 136 PHE H O 1
ATOM 12666 N N . PRO H 2 137 ? 73.982 48.803 134.399 1.00 28.05 137 PRO H N 1
ATOM 12667 C CA . PRO H 2 137 ? 74.407 48.845 133.000 1.00 27.82 137 PRO H CA 1
ATOM 12668 C C . PRO H 2 137 ? 74.935 50.218 132.588 1.00 27.67 137 PRO H C 1
ATOM 12669 O O . PRO H 2 137 ? 75.960 50.307 131.914 1.00 27.55 137 PRO H O 1
ATOM 12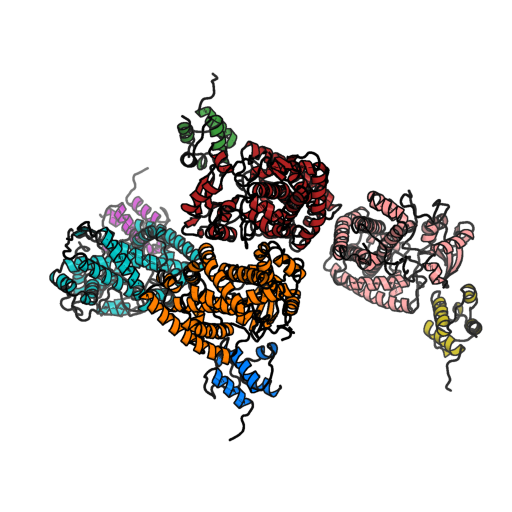673 N N . LEU H 2 138 ? 74.239 51.276 132.993 1.00 27.48 138 LEU H N 1
ATOM 12674 C CA . LEU H 2 138 ? 74.653 52.636 132.667 1.00 27.33 138 LEU H CA 1
ATOM 12675 C C . LEU H 2 138 ? 76.013 52.964 133.273 1.00 27.41 138 LEU H C 1
ATOM 12676 O O . LEU H 2 138 ? 76.938 53.364 132.565 1.00 27.43 138 LEU H O 1
ATOM 12681 N N . ALA H 2 139 ? 76.127 52.790 134.587 1.00 27.50 139 ALA H N 1
ATOM 12682 C CA . ALA H 2 139 ? 77.366 53.085 135.300 1.00 27.67 139 ALA H CA 1
ATOM 12683 C C . ALA H 2 139 ? 78.523 52.239 134.777 1.00 27.81 139 ALA H C 1
ATOM 12684 O O . ALA H 2 139 ? 79.648 52.722 134.649 1.00 27.75 139 ALA H O 1
ATOM 12686 N N . SER H 2 140 ? 78.233 50.978 134.467 1.00 27.99 140 SER H N 1
ATOM 12687 C CA . SER H 2 140 ? 79.232 50.057 133.934 1.00 28.24 140 SER H CA 1
ATOM 12688 C C . SER H 2 140 ? 79.743 50.502 132.564 1.00 28.26 140 SER H C 1
ATOM 12689 O O . SER H 2 140 ? 80.950 50.523 132.322 1.00 28.28 140 SER H O 1
ATOM 12692 N N . PHE H 2 141 ? 78.820 50.854 131.672 1.00 28.32 141 PHE H N 1
ATOM 12693 C CA . PHE H 2 141 ? 79.183 51.315 130.332 1.00 28.37 141 PHE H CA 1
ATOM 12694 C C . PHE H 2 141 ? 80.057 52.564 130.384 1.00 28.00 141 PHE H C 1
ATOM 12695 O O . PHE H 2 141 ? 81.072 52.648 129.693 1.00 27.99 141 PHE H O 1
ATOM 12703 N N . VAL H 2 142 ? 79.660 53.527 131.212 1.00 27.56 142 VAL H N 1
ATOM 12704 C CA . VAL H 2 142 ? 80.364 54.804 131.305 1.00 27.19 142 VAL H CA 1
ATOM 12705 C C . VAL H 2 142 ? 81.806 54.648 131.797 1.00 26.90 142 VAL H C 1
ATOM 12706 O O . VAL H 2 142 ? 82.745 55.084 131.130 1.00 26.74 142 VAL H O 1
ATOM 12710 N N . ILE H 2 143 ? 81.980 54.012 132.953 1.00 26.56 143 ILE H N 1
ATOM 12711 C CA . ILE H 2 143 ? 83.301 53.917 133.573 1.00 26.30 143 ILE H CA 1
ATOM 12712 C C . ILE H 2 143 ? 84.249 52.990 132.807 1.00 26.24 143 ILE H C 1
ATOM 12713 O O . ILE H 2 143 ? 85.454 53.236 132.750 1.00 25.97 143 ILE H O 1
ATOM 12718 N N . ALA H 2 144 ? 83.700 51.942 132.200 1.00 26.29 144 ALA H N 1
ATOM 12719 C CA . ALA H 2 144 ? 84.500 51.029 131.389 1.00 26.54 144 ALA H CA 1
ATOM 12720 C C . ALA H 2 144 ? 85.056 51.739 130.157 1.00 26.69 144 ALA H C 1
ATOM 12721 O O . ALA H 2 144 ? 86.210 51.536 129.780 1.00 26.66 144 ALA H O 1
ATOM 12723 N N . ASN H 2 145 ? 84.232 52.583 129.545 1.00 27.13 145 ASN H N 1
ATOM 12724 C CA . ASN H 2 145 ? 84.644 53.343 128.369 1.00 27.56 145 ASN H CA 1
ATOM 12725 C C . ASN H 2 145 ? 85.673 54.423 128.689 1.00 27.70 145 ASN H C 1
ATOM 12726 O O . ASN H 2 145 ? 86.584 54.677 127.899 1.00 27.64 145 ASN H O 1
ATOM 12731 N N . ILE H 2 146 ? 85.529 55.052 129.853 1.00 27.95 146 ILE H N 1
ATOM 12732 C CA . ILE H 2 146 ? 86.489 56.057 130.303 1.00 28.28 146 ILE H CA 1
ATOM 12733 C C . ILE H 2 146 ? 87.854 55.430 130.572 1.00 28.52 146 ILE H C 1
ATOM 12734 O O . ILE H 2 146 ? 88.881 55.937 130.116 1.00 28.50 146 ILE H O 1
ATOM 12739 N N . ILE H 2 147 ? 87.857 54.321 131.305 1.00 28.96 147 ILE H N 1
ATOM 12740 C CA . ILE H 2 147 ? 89.096 53.640 131.665 1.00 29.48 147 ILE H CA 1
ATOM 12741 C C . ILE H 2 147 ? 89.760 53.000 130.447 1.00 30.09 147 ILE H C 1
ATOM 12742 O O . ILE H 2 147 ? 90.981 53.045 130.300 1.00 30.03 147 ILE H O 1
ATOM 12747 N N . GLY H 2 148 ? 88.948 52.412 129.575 1.00 30.90 148 GLY H N 1
ATOM 12748 C CA . GLY H 2 148 ? 89.457 51.753 128.378 1.00 32.09 148 GLY H CA 1
ATOM 12749 C C . GLY H 2 148 ? 89.365 50.243 128.462 1.00 32.91 148 GLY H C 1
ATOM 12750 O O . GLY H 2 148 ? 90.201 49.527 127.906 1.00 33.06 148 GLY H O 1
ATOM 12751 N N . VAL H 2 149 ? 88.351 49.756 129.171 1.00 33.71 149 VAL H N 1
ATOM 12752 C CA . VAL H 2 149 ? 88.107 48.324 129.275 1.00 34.55 149 VAL H CA 1
ATOM 12753 C C . VAL H 2 149 ? 87.185 47.861 128.151 1.00 35.36 149 VAL H C 1
ATOM 12754 O O . VAL H 2 149 ? 86.060 48.346 128.027 1.00 35.30 149 VAL H O 1
ATOM 12758 N N . PRO H 2 150 ? 87.673 46.930 127.315 1.00 36.31 150 PRO H N 1
ATOM 12759 C CA . PRO H 2 150 ? 86.933 46.402 126.169 1.00 37.05 150 PRO H CA 1
ATOM 12760 C C . PRO H 2 150 ? 85.559 45.866 126.559 1.00 37.87 150 PRO H C 1
ATOM 12761 O O . PRO H 2 150 ? 85.375 45.379 127.674 1.00 37.97 150 PRO H O 1
ATOM 12765 N N . GLU H 2 151 ? 84.613 45.944 125.628 1.00 38.85 151 GLU H N 1
ATOM 12766 C CA . GLU H 2 151 ? 83.229 45.556 125.884 1.00 39.84 151 GLU H CA 1
ATOM 12767 C C . GLU H 2 151 ? 83.119 44.105 126.341 1.00 40.36 151 GLU H C 1
ATOM 12768 O O . GLU H 2 151 ? 82.173 43.734 127.038 1.00 40.51 151 GLU H O 1
ATOM 12774 N N . GLU H 2 152 ? 84.098 43.292 125.954 1.00 41.02 152 GLU H N 1
ATOM 12775 C CA . GLU H 2 152 ? 84.085 41.865 126.257 1.00 41.63 152 GLU H CA 1
ATOM 12776 C C . GLU H 2 152 ? 84.410 41.585 127.722 1.00 42.00 152 GLU H C 1
ATOM 12777 O O . GLU H 2 152 ? 83.961 40.585 128.285 1.00 42.07 152 GLU H O 1
ATOM 12783 N N . ASP H 2 153 ? 85.193 42.469 128.334 1.00 42.42 153 ASP H N 1
ATOM 12784 C CA . ASP H 2 153 ? 85.645 42.273 129.709 1.00 42.83 153 ASP H CA 1
ATOM 12785 C C . ASP H 2 153 ? 84.844 43.118 130.694 1.00 43.04 153 ASP H C 1
ATOM 12786 O O . ASP H 2 153 ? 85.267 43.331 131.830 1.00 43.14 153 ASP H O 1
ATOM 12791 N N . ARG H 2 154 ? 83.681 43.590 130.254 1.00 43.32 154 ARG H N 1
ATOM 12792 C CA . ARG H 2 154 ? 82.876 44.515 131.043 1.00 43.57 154 ARG H CA 1
ATOM 12793 C C . ARG H 2 154 ? 82.209 43.825 132.231 1.00 43.66 154 ARG H C 1
ATOM 12794 O O . ARG H 2 154 ? 82.075 44.412 133.305 1.00 43.70 154 ARG H O 1
ATOM 12802 N N . GLU H 2 155 ? 81.796 42.577 132.034 1.00 43.71 155 GLU H N 1
ATOM 12803 C CA . GLU H 2 155 ? 81.044 41.848 133.051 1.00 43.78 155 GLU H CA 1
ATOM 12804 C C . GLU H 2 155 ? 81.951 41.069 134.004 1.00 43.60 155 GLU H C 1
ATOM 12805 O O . GLU H 2 155 ? 81.500 40.575 135.038 1.00 43.65 155 GLU H O 1
ATOM 12811 N N . GLN H 2 156 ? 83.229 40.965 133.654 1.00 43.33 156 GLN H N 1
ATOM 12812 C CA . GLN H 2 156 ? 84.227 40.420 134.568 1.00 43.09 156 GLN H CA 1
ATOM 12813 C C . GLN H 2 156 ? 84.724 41.516 135.505 1.00 42.74 156 GLN H C 1
ATOM 12814 O O . GLN H 2 156 ? 85.148 41.246 136.629 1.00 42.81 156 GLN H O 1
ATOM 12820 N N . LEU H 2 157 ? 84.658 42.756 135.030 1.00 42.21 157 LEU H N 1
ATOM 12821 C CA . LEU H 2 157 ? 85.086 43.910 135.810 1.00 41.71 157 LEU H CA 1
ATOM 12822 C C . LEU H 2 157 ? 84.138 44.162 136.981 1.00 41.31 157 LEU H C 1
ATOM 12823 O O . LEU H 2 157 ? 84.548 44.669 138.026 1.00 41.31 157 LEU H O 1
ATOM 12828 N N . LYS H 2 158 ? 82.874 43.789 136.805 1.00 40.76 158 LYS H N 1
ATOM 12829 C CA . LYS H 2 158 ? 81.847 44.054 137.808 1.00 40.21 158 LYS H CA 1
ATOM 12830 C C . LYS H 2 158 ? 81.988 43.159 139.037 1.00 39.69 158 LYS H C 1
ATOM 12831 O O . LYS H 2 158 ? 81.682 43.575 140.156 1.00 39.57 158 LYS H O 1
ATOM 12837 N N . GLU H 2 159 ? 82.457 41.933 138.826 1.00 38.97 159 GLU H N 1
ATOM 12838 C CA . GLU H 2 159 ? 82.600 40.975 139.916 1.00 38.35 159 GLU H CA 1
ATOM 12839 C C . GLU H 2 159 ? 83.818 41.281 140.780 1.00 37.64 159 GLU H C 1
ATOM 12840 O O . GLU H 2 159 ? 83.853 40.934 141.961 1.00 37.58 159 GLU H O 1
ATOM 12846 N N . TRP H 2 160 ? 84.813 41.935 140.188 1.00 36.77 160 TRP H N 1
ATOM 12847 C CA . TRP H 2 160 ? 85.952 42.436 140.947 1.00 35.92 160 TRP H CA 1
ATOM 12848 C C . TRP H 2 160 ? 85.514 43.579 141.857 1.00 35.24 160 TRP H C 1
ATOM 12849 O O . TRP H 2 160 ? 85.864 43.614 143.036 1.00 35.16 160 TRP H O 1
ATOM 12860 N N . ALA H 2 161 ? 84.732 44.500 141.301 1.00 34.32 161 ALA H N 1
ATOM 12861 C CA . ALA H 2 161 ? 84.261 45.668 142.041 1.00 33.48 161 ALA H CA 1
ATOM 12862 C C . ALA H 2 161 ? 83.344 45.281 143.198 1.00 32.86 161 ALA H C 1
ATOM 12863 O O . ALA H 2 161 ? 83.404 45.876 144.275 1.00 32.76 161 ALA H O 1
ATOM 12865 N N . ALA H 2 162 ? 82.498 44.280 142.970 1.00 32.02 162 ALA H N 1
ATOM 12866 C CA . ALA H 2 162 ? 81.566 43.813 143.992 1.00 31.24 162 ALA H CA 1
ATOM 12867 C C . ALA H 2 162 ? 82.298 43.142 145.151 1.00 30.58 162 ALA H C 1
ATOM 12868 O O . ALA H 2 162 ? 81.901 43.275 146.309 1.00 30.56 162 ALA H O 1
ATOM 12870 N N . SER H 2 163 ? 83.374 42.431 144.834 1.00 29.77 163 SER H N 1
ATOM 12871 C CA . SER H 2 163 ? 84.136 41.705 145.844 1.00 28.99 163 SER H CA 1
ATOM 12872 C C . SER H 2 163 ? 85.102 42.610 146.605 1.00 28.34 163 SER H C 1
ATOM 12873 O O . SER H 2 163 ? 85.307 42.440 147.806 1.00 28.30 163 SER H O 1
ATOM 12876 N N . LEU H 2 164 ? 85.694 43.569 145.901 1.00 27.49 164 LEU H N 1
ATOM 12877 C CA . LEU H 2 164 ? 86.737 44.405 146.484 1.00 26.83 164 LEU H CA 1
ATOM 12878 C C . LEU H 2 164 ? 86.179 45.508 147.383 1.00 26.43 164 LEU H C 1
ATOM 12879 O O . LEU H 2 164 ? 86.848 45.952 148.315 1.00 26.30 164 LEU H O 1
ATOM 12884 N N . ILE H 2 165 ? 84.950 45.935 147.110 1.00 25.97 165 ILE H N 1
ATOM 12885 C CA . ILE H 2 165 ? 84.310 46.969 147.919 1.00 25.79 165 ILE H CA 1
ATOM 12886 C C . ILE H 2 165 ? 84.018 46.467 149.336 1.00 25.57 165 ILE H C 1
ATOM 12887 O O . ILE H 2 165 ? 83.969 47.250 150.287 1.00 25.52 165 ILE H O 1
ATOM 12892 N N . GLN H 2 166 ? 83.865 45.152 149.470 1.00 25.27 166 GLN H N 1
ATOM 12893 C CA . GLN H 2 166 ? 83.599 44.528 150.762 1.00 25.17 166 GLN H CA 1
ATOM 12894 C C . GLN H 2 166 ? 84.832 44.543 151.670 1.00 24.76 166 GLN H C 1
ATOM 12895 O O . GLN H 2 166 ? 84.708 44.549 152.895 1.00 24.69 166 GLN H O 1
ATOM 12901 N N . THR H 2 167 ? 86.016 44.580 151.064 1.00 24.36 167 THR H N 1
ATOM 12902 C CA . THR H 2 167 ? 87.268 44.415 151.806 1.00 24.09 167 THR H CA 1
ATOM 12903 C C . THR H 2 167 ? 87.624 45.610 152.695 1.00 23.96 167 THR H C 1
ATOM 12904 O O . THR H 2 167 ? 88.528 45.521 153.525 1.00 23.77 167 THR H O 1
ATOM 12908 N N . ILE H 2 168 ? 86.922 46.724 152.517 1.00 23.77 168 ILE H N 1
ATOM 12909 C CA . ILE H 2 168 ? 87.183 47.919 153.319 1.00 23.84 168 ILE H CA 1
ATOM 12910 C C . ILE H 2 168 ? 86.064 48.195 154.317 1.00 23.98 168 ILE H C 1
ATOM 12911 O O . ILE H 2 168 ? 86.181 49.083 155.162 1.00 24.01 168 ILE H O 1
ATOM 12916 N N . ASP H 2 169 ? 84.982 47.432 154.218 1.00 24.01 169 ASP H N 1
ATOM 12917 C CA . ASP H 2 169 ? 83.789 47.697 155.012 1.00 24.34 169 ASP H CA 1
ATOM 12918 C C . ASP H 2 169 ? 83.878 47.065 156.395 1.00 24.41 169 ASP H C 1
ATOM 12919 O O . ASP H 2 169 ? 84.558 46.058 156.586 1.00 24.46 169 ASP H O 1
ATOM 12924 N N . PHE H 2 170 ? 83.182 47.667 157.355 1.00 24.65 170 PHE H N 1
ATOM 12925 C CA . PHE H 2 170 ? 83.115 47.150 158.720 1.00 24.66 170 PHE H CA 1
ATOM 12926 C C . PHE H 2 170 ? 82.604 45.706 158.765 1.00 24.65 170 PHE H C 1
ATOM 12927 O O . PHE H 2 170 ? 82.941 44.950 159.676 1.00 24.90 170 PHE H O 1
ATOM 12935 N N . THR H 2 171 ? 81.800 45.327 157.776 1.00 24.63 171 THR H N 1
ATOM 12936 C CA . THR H 2 171 ? 81.142 44.018 157.778 1.00 24.72 171 THR H CA 1
ATOM 12937 C C . THR H 2 171 ? 82.000 42.902 157.180 1.00 24.80 171 THR H C 1
ATOM 12938 O O . THR H 2 171 ? 81.542 41.766 157.048 1.00 24.58 171 THR H O 1
ATOM 12942 N N . ARG H 2 172 ? 83.240 43.224 156.823 1.00 24.86 172 ARG H N 1
ATOM 12943 C CA . ARG H 2 172 ? 84.115 42.258 156.162 1.00 25.19 172 ARG H CA 1
ATOM 12944 C C . ARG H 2 172 ? 84.378 41.027 157.029 1.00 25.57 172 ARG H C 1
ATOM 12945 O O . ARG H 2 172 ? 84.423 41.115 158.258 1.00 25.59 172 ARG H O 1
ATOM 12953 N N . SER H 2 173 ? 84.524 39.878 156.379 1.00 25.90 173 SER H N 1
ATOM 12954 C CA . SER H 2 173 ? 84.858 38.638 157.066 1.00 26.24 173 SER H CA 1
ATOM 12955 C C . SER H 2 173 ? 86.162 38.072 156.519 1.00 26.50 173 SER H C 1
ATOM 12956 O O . SER H 2 173 ? 86.701 38.578 155.534 1.00 26.19 173 SER H O 1
ATOM 12959 N N . ARG H 2 174 ? 86.668 37.026 157.163 1.00 27.00 174 ARG H N 1
ATOM 12960 C CA . ARG H 2 174 ? 87.882 36.361 156.703 1.00 27.48 174 ARG H CA 1
ATOM 12961 C C . ARG H 2 174 ? 87.698 35.782 155.303 1.00 27.58 174 ARG H C 1
ATOM 12962 O O . ARG H 2 174 ? 88.616 35.816 154.483 1.00 27.44 174 ARG H O 1
ATOM 12970 N N . LYS H 2 175 ? 86.503 35.266 155.031 1.00 27.83 175 LYS H N 1
ATOM 12971 C CA . LYS H 2 175 ? 86.171 34.751 153.705 1.00 28.20 175 LYS H CA 1
ATOM 12972 C C . LYS H 2 175 ? 86.165 35.867 152.665 1.00 28.07 175 LYS H C 1
ATOM 12973 O O . LYS H 2 175 ? 86.619 35.678 151.536 1.00 28.13 175 LYS H O 1
ATOM 12979 N N . ALA H 2 176 ? 85.646 37.028 153.053 1.00 27.94 176 ALA H N 1
ATOM 12980 C CA . ALA H 2 176 ? 85.581 38.180 152.161 1.00 27.93 176 ALA H CA 1
ATOM 12981 C C . ALA H 2 176 ? 86.974 38.678 151.794 1.00 27.94 176 ALA H C 1
ATOM 12982 O O . ALA H 2 176 ? 87.212 39.115 150.667 1.00 27.76 176 ALA H O 1
ATOM 12984 N N . LEU H 2 177 ? 87.895 38.603 152.750 1.00 27.90 177 LEU H N 1
ATOM 12985 C CA . LEU H 2 177 ? 89.250 39.098 152.542 1.00 28.10 177 LEU H CA 1
ATOM 12986 C C . LEU H 2 177 ? 90.104 38.126 151.726 1.00 28.24 177 LEU H C 1
ATOM 12987 O O . LEU H 2 177 ? 90.941 38.548 150.928 1.00 28.06 177 LEU H O 1
ATOM 12992 N N . THR H 2 178 ? 89.888 36.829 151.925 1.00 28.45 178 THR H N 1
ATOM 12993 C CA . THR H 2 178 ? 90.575 35.812 151.129 1.00 28.95 178 THR H CA 1
ATOM 12994 C C . THR H 2 178 ? 90.134 35.867 149.667 1.00 29.07 178 THR H C 1
ATOM 12995 O O . THR H 2 178 ? 90.956 35.749 148.758 1.00 29.20 178 THR H O 1
ATOM 12999 N N . GLU H 2 179 ? 88.835 36.053 149.450 1.00 29.37 179 GLU H N 1
ATOM 13000 C CA . GLU H 2 179 ? 88.293 36.215 148.104 1.00 29.70 179 GLU H CA 1
ATOM 13001 C C . GLU H 2 179 ? 88.775 37.520 147.476 1.00 29.74 179 GLU H C 1
ATOM 13002 O O . GLU H 2 179 ? 89.085 37.569 146.286 1.00 29.66 179 GLU H O 1
ATOM 13008 N N . GLY H 2 180 ? 88.832 38.574 148.286 1.00 29.65 180 GLY H N 1
ATOM 13009 C CA . GLY H 2 180 ? 89.339 39.864 147.835 1.00 29.70 180 GLY H CA 1
ATOM 13010 C C . GLY H 2 180 ? 90.765 39.776 147.326 1.00 29.79 180 GLY H C 1
ATOM 13011 O O . GLY H 2 180 ? 91.118 40.410 146.333 1.00 29.71 180 GLY H O 1
ATOM 13012 N N . ASN H 2 181 ? 91.587 38.988 148.012 1.00 29.85 181 ASN H N 1
ATOM 13013 C CA . ASN H 2 181 ? 92.964 38.765 147.589 1.00 30.04 181 ASN H CA 1
ATOM 13014 C C . ASN H 2 181 ? 93.032 38.135 146.197 1.00 30.24 181 ASN H C 1
ATOM 13015 O O . ASN H 2 181 ? 93.869 38.511 145.379 1.00 30.18 181 ASN H O 1
ATOM 13020 N N . ILE H 2 182 ? 92.130 37.191 145.935 1.00 30.49 182 ILE H N 1
ATOM 13021 C CA . ILE H 2 182 ? 92.059 36.519 144.638 1.00 30.75 182 ILE H CA 1
ATOM 13022 C C . ILE H 2 182 ? 91.641 37.484 143.531 1.00 30.92 182 ILE H C 1
ATOM 13023 O O . ILE H 2 182 ? 92.176 37.442 142.421 1.00 30.82 182 ILE H O 1
ATOM 13028 N N . MET H 2 183 ? 90.678 38.348 143.838 1.00 31.08 183 MET H N 1
ATOM 13029 C CA . MET H 2 183 ? 90.226 39.359 142.890 1.00 31.36 183 MET H CA 1
ATOM 13030 C C . MET H 2 183 ? 91.304 40.412 142.661 1.00 31.44 183 MET H C 1
ATOM 13031 O O . MET H 2 183 ? 91.420 40.963 141.569 1.00 31.32 183 MET H O 1
ATOM 13036 N N . ALA H 2 184 ? 92.094 40.681 143.697 1.00 31.58 184 ALA H N 1
ATOM 13037 C CA . ALA H 2 184 ? 93.200 41.628 143.598 1.00 31.77 184 ALA H CA 1
ATOM 13038 C C . ALA H 2 184 ? 94.285 41.118 142.654 1.00 32.00 184 ALA H C 1
ATOM 13039 O O . ALA H 2 184 ? 94.909 41.898 141.935 1.00 31.95 184 ALA H O 1
ATOM 13041 N N . VAL H 2 185 ? 94.506 39.807 142.665 1.00 32.18 185 VAL H N 1
ATOM 13042 C CA . VAL H 2 185 ? 95.463 39.180 141.758 1.00 32.47 185 VAL H CA 1
ATOM 13043 C C . VAL H 2 185 ? 94.965 39.231 140.315 1.00 32.67 185 VAL H C 1
ATOM 13044 O O . VAL H 2 185 ? 95.703 39.620 139.409 1.00 32.76 185 VAL H O 1
ATOM 13048 N N . GLN H 2 186 ? 93.705 38.855 140.114 1.00 32.94 186 GLN H N 1
ATOM 13049 C CA . GLN H 2 186 ? 93.122 38.792 138.777 1.00 33.37 186 GLN H CA 1
ATOM 13050 C C . GLN H 2 186 ? 93.000 40.171 138.132 1.00 33.58 186 GLN H C 1
ATOM 13051 O O . GLN H 2 186 ? 93.358 40.352 136.967 1.00 33.59 186 GLN H O 1
ATOM 13057 N N . ALA H 2 187 ? 92.494 41.138 138.892 1.00 33.77 187 ALA H N 1
ATOM 13058 C CA . ALA H 2 187 ? 92.324 42.498 138.387 1.00 34.10 187 ALA H CA 1
ATOM 13059 C C . ALA H 2 187 ? 93.665 43.131 138.031 1.00 34.35 187 ALA H C 1
ATOM 13060 O O . ALA H 2 187 ? 93.801 43.774 136.990 1.00 34.35 187 ALA H O 1
ATOM 13062 N N . MET H 2 188 ? 94.655 42.933 138.896 1.00 34.70 188 MET H N 1
ATOM 13063 C CA . MET H 2 188 ? 95.985 43.490 138.681 1.00 35.18 188 MET H CA 1
ATOM 13064 C C . MET H 2 188 ? 96.649 42.878 137.450 1.00 35.40 188 MET H C 1
ATOM 13065 O O . MET H 2 188 ? 97.320 43.573 136.689 1.00 35.40 188 MET H O 1
ATOM 13070 N N . ALA H 2 189 ? 96.448 41.577 137.256 1.00 35.58 189 ALA H N 1
ATOM 13071 C CA . ALA H 2 189 ? 97.005 40.875 136.103 1.00 35.88 189 ALA H CA 1
ATOM 13072 C C . ALA H 2 189 ? 96.327 41.298 134.805 1.00 36.02 189 ALA H C 1
ATOM 13073 O O . ALA H 2 189 ? 96.958 41.334 133.749 1.00 36.14 189 ALA H O 1
ATOM 13075 N N . TYR H 2 190 ? 95.038 41.615 134.890 1.00 36.21 190 TYR H N 1
ATOM 13076 C CA . TYR H 2 190 ? 94.284 42.059 133.723 1.00 36.44 190 TYR H CA 1
ATOM 13077 C C . TYR H 2 190 ? 94.725 43.446 133.264 1.00 36.55 190 TYR H C 1
ATOM 13078 O O . TYR H 2 190 ? 94.899 43.689 132.069 1.00 36.47 190 TYR H O 1
ATOM 13087 N N . PHE H 2 191 ? 94.898 44.355 134.218 1.00 36.68 191 PHE H N 1
ATOM 13088 C CA . PHE H 2 191 ? 95.240 45.735 133.899 1.00 36.89 191 PHE H CA 1
ATOM 13089 C C . PHE H 2 191 ? 96.697 45.892 133.475 1.00 37.15 191 PHE H C 1
ATOM 13090 O O . PHE H 2 191 ? 97.020 46.755 132.662 1.00 37.10 191 PHE H O 1
ATOM 13098 N N . LYS H 2 192 ? 97.570 45.050 134.020 1.00 37.52 192 LYS H N 1
ATOM 13099 C CA . LYS H 2 192 ? 98.956 44.991 133.565 1.00 38.01 192 LYS H CA 1
ATOM 13100 C C . LYS H 2 192 ? 99.025 44.506 132.120 1.00 38.18 192 LYS H C 1
ATOM 13101 O O . LYS H 2 192 ? 99.797 45.029 131.317 1.00 38.27 192 LYS H O 1
ATOM 13107 N N . GLU H 2 193 ? 98.209 43.505 131.801 1.00 38.39 193 GLU H N 1
ATOM 13108 C CA . GLU H 2 193 ? 98.100 42.996 130.438 1.00 38.75 193 GLU H CA 1
ATOM 13109 C C . GLU H 2 193 ? 97.555 44.072 129.501 1.00 38.68 193 GLU H C 1
ATOM 13110 O O . GLU H 2 193 ? 97.984 44.185 128.351 1.00 38.70 193 GLU H O 1
ATOM 13116 N N . LEU H 2 194 ? 96.618 44.867 130.006 1.00 38.62 194 LEU H N 1
ATOM 13117 C CA . LEU H 2 194 ? 96.019 45.943 129.227 1.00 38.60 194 LEU H CA 1
ATOM 13118 C C . LEU H 2 194 ? 96.978 47.123 129.088 1.00 38.53 194 LEU H C 1
ATOM 13119 O O . LEU H 2 194 ? 96.925 47.864 128.107 1.00 38.53 194 LEU H O 1
ATOM 13124 N N . ILE H 2 195 ? 97.861 47.285 130.070 1.00 38.46 195 ILE H N 1
ATOM 13125 C CA . ILE H 2 195 ? 98.865 48.347 130.040 1.00 38.48 195 ILE H CA 1
ATOM 13126 C C . ILE H 2 195 ? 99.983 48.038 129.044 1.00 38.53 195 ILE H C 1
ATOM 13127 O O . ILE H 2 195 ? 100.582 48.949 128.469 1.00 38.58 195 ILE H O 1
ATOM 13132 N N . GLN H 2 196 ? 100.251 46.753 128.834 1.00 38.49 196 GLN H N 1
ATOM 13133 C CA . GLN H 2 196 ? 101.225 46.330 127.832 1.00 38.46 196 GLN H CA 1
ATOM 13134 C C . GLN H 2 196 ? 100.731 46.645 126.423 1.00 38.27 196 GLN H C 1
ATOM 13135 O O . GLN H 2 196 ? 101.502 47.084 125.570 1.00 38.30 196 GLN H O 1
ATOM 13141 N N . LYS H 2 197 ? 99.441 46.427 126.190 1.00 38.04 197 LYS H N 1
ATOM 13142 C CA . LYS H 2 197 ? 98.831 46.730 124.899 1.00 37.91 197 LYS H CA 1
ATOM 13143 C C . LYS H 2 197 ? 98.796 48.231 124.627 1.00 37.70 197 LYS H C 1
ATOM 13144 O O . LYS H 2 197 ? 98.927 48.666 123.483 1.00 37.64 197 LYS H O 1
ATOM 13150 N N . ARG H 2 198 ? 98.619 49.019 125.685 1.00 37.42 198 ARG H N 1
ATOM 13151 C CA . ARG H 2 198 ? 98.501 50.468 125.551 1.00 37.23 198 ARG H CA 1
ATOM 13152 C C . ARG H 2 198 ? 99.863 51.146 125.429 1.00 37.22 198 ARG H C 1
ATOM 13153 O O . ARG H 2 198 ? 99.962 52.269 124.935 1.00 37.12 198 ARG H O 1
ATOM 13161 N N . LYS H 2 199 ? 100.909 50.463 125.884 1.00 37.20 199 LYS H N 1
ATOM 13162 C CA . LYS H 2 199 ? 102.269 50.974 125.745 1.00 37.28 199 LYS H CA 1
ATOM 13163 C C . LYS H 2 199 ? 102.798 50.784 124.327 1.00 37.18 199 LYS H C 1
ATOM 13164 O O . LYS H 2 199 ? 103.672 51.525 123.879 1.00 37.27 199 LYS H O 1
ATOM 13170 N N . ARG H 2 200 ? 102.267 49.786 123.628 1.00 37.01 200 ARG H N 1
ATOM 13171 C CA . ARG H 2 200 ? 102.603 49.575 122.225 1.00 36.90 200 ARG H CA 1
ATOM 13172 C C . ARG H 2 200 ? 101.683 50.395 121.331 1.00 36.56 200 ARG H C 1
ATOM 13173 O O . ARG H 2 200 ? 102.106 50.917 120.299 1.00 36.60 200 ARG H O 1
ATOM 13181 N N . HIS H 2 201 ? 100.425 50.513 121.740 1.00 36.15 201 HIS H N 1
ATOM 13182 C CA . HIS H 2 201 ? 99.423 51.209 120.946 1.00 35.77 201 HIS H CA 1
ATOM 13183 C C . HIS H 2 201 ? 98.463 51.995 121.836 1.00 35.45 201 HIS H C 1
ATOM 13184 O O . HIS H 2 201 ? 97.387 51.504 122.176 1.00 35.31 201 HIS H O 1
ATOM 13191 N N . PRO H 2 202 ? 98.855 53.223 122.215 1.00 35.17 202 PRO H N 1
ATOM 13192 C CA . PRO H 2 202 ? 98.027 54.106 123.036 1.00 35.03 202 PRO H CA 1
ATOM 13193 C C . PRO H 2 202 ? 96.654 54.362 122.417 1.00 34.99 202 PRO H C 1
ATOM 13194 O O . PRO H 2 202 ? 96.518 54.383 121.192 1.00 34.91 202 PRO H O 1
ATOM 13198 N N . GLN H 2 203 ? 95.646 54.544 123.265 1.00 34.84 203 GLN H N 1
ATOM 13199 C CA . GLN H 2 203 ? 94.301 54.872 122.803 1.00 34.86 203 GLN H CA 1
ATOM 13200 C C . GLN H 2 203 ? 93.776 56.110 123.524 1.00 34.75 203 GLN H C 1
ATOM 13201 O O . GLN H 2 203 ? 94.488 56.726 124.316 1.00 34.64 203 GLN H O 1
ATOM 13207 N N . GLN H 2 204 ? 92.528 56.472 123.242 1.00 34.64 204 GLN H N 1
ATOM 13208 C CA . GLN H 2 204 ? 91.887 57.592 123.920 1.00 34.70 204 GLN H CA 1
ATOM 13209 C C . GLN H 2 204 ? 91.160 57.133 125.180 1.00 34.56 204 GLN H C 1
ATOM 13210 O O . GLN H 2 204 ? 89.929 57.108 125.221 1.00 34.62 204 GLN H O 1
ATOM 13216 N N . ASP H 2 205 ? 91.926 56.774 126.205 1.00 34.36 205 ASP H N 1
ATOM 13217 C CA . ASP H 2 205 ? 91.346 56.317 127.464 1.00 34.21 205 ASP H CA 1
ATOM 13218 C C . ASP H 2 205 ? 92.202 56.698 128.670 1.00 34.15 205 ASP H C 1
ATOM 13219 O O . ASP H 2 205 ? 93.284 57.267 128.520 1.00 34.02 205 ASP H O 1
ATOM 13224 N N . MET H 2 206 ? 91.705 56.380 129.862 1.00 34.11 206 MET H N 1
ATOM 13225 C CA . MET H 2 206 ? 92.389 56.714 131.110 1.00 34.20 206 MET H CA 1
ATOM 13226 C C . MET H 2 206 ? 93.763 56.058 131.201 1.00 34.09 206 MET H C 1
ATOM 13227 O O . MET H 2 206 ? 94.747 56.709 131.554 1.00 33.93 206 MET H O 1
ATOM 13232 N N . ILE H 2 207 ? 93.818 54.766 130.890 1.00 34.12 207 ILE H N 1
ATOM 13233 C CA . ILE H 2 207 ? 95.052 53.992 130.996 1.00 34.34 207 ILE H CA 1
ATOM 13234 C C . ILE H 2 207 ? 96.206 54.656 130.247 1.00 34.45 207 ILE H C 1
ATOM 13235 O O . ILE H 2 207 ? 97.292 54.840 130.799 1.00 34.39 207 ILE H O 1
ATOM 13240 N N . SER H 2 208 ? 95.960 55.019 128.992 1.00 34.61 208 SER H N 1
ATOM 13241 C CA . SER H 2 208 ? 96.977 55.664 128.168 1.00 34.93 208 SER H CA 1
ATOM 13242 C C . SER H 2 208 ? 97.338 57.046 128.706 1.00 35.23 208 SER H C 1
ATOM 13243 O O . SER H 2 208 ? 98.496 57.458 128.650 1.00 35.24 208 SER H O 1
ATOM 13246 N N . MET H 2 209 ? 96.341 57.754 129.230 1.00 35.65 209 MET H N 1
ATOM 13247 C CA . MET H 2 209 ? 96.553 59.074 129.818 1.00 36.19 209 MET H CA 1
ATOM 13248 C C . MET H 2 209 ? 97.456 58.996 131.047 1.00 36.23 209 MET H C 1
ATOM 13249 O O . MET H 2 209 ? 98.320 59.851 131.248 1.00 36.14 209 MET H O 1
ATOM 13254 N N . LEU H 2 210 ? 97.251 57.967 131.864 1.00 36.46 210 LEU H N 1
ATOM 13255 C CA . LEU H 2 210 ? 98.069 57.752 133.055 1.00 36.82 210 LEU H CA 1
ATOM 13256 C C . LEU H 2 210 ? 99.501 57.385 132.679 1.00 37.24 210 LEU H C 1
ATOM 13257 O O . LEU H 2 210 ? 100.456 57.848 133.305 1.00 37.11 210 LEU H O 1
ATOM 13262 N N . LEU H 2 211 ? 99.638 56.553 131.651 1.00 37.83 211 LEU H N 1
ATOM 13263 C CA . LEU H 2 211 ? 100.944 56.109 131.174 1.00 38.47 211 LEU H CA 1
ATOM 13264 C C . LEU H 2 211 ? 101.732 57.253 130.542 1.00 38.97 211 LEU H C 1
ATOM 13265 O O . LEU H 2 211 ? 102.960 57.293 130.626 1.00 39.04 211 LEU H O 1
ATOM 13270 N N . LYS H 2 212 ? 101.017 58.180 129.909 1.00 39.63 212 LYS H N 1
ATOM 13271 C CA . LYS H 2 212 ? 101.645 59.302 129.218 1.00 40.22 212 LYS H CA 1
ATOM 13272 C C . LYS H 2 212 ? 102.361 60.231 130.194 1.00 40.63 212 LYS H C 1
ATOM 13273 O O . LYS H 2 212 ? 103.416 60.783 129.881 1.00 40.72 212 LYS H O 1
ATOM 13279 N N . GLY H 2 213 ? 101.784 60.394 131.380 1.00 41.11 213 GLY H N 1
ATOM 13280 C CA . GLY H 2 213 ? 102.345 61.286 132.386 1.00 41.68 213 GLY H CA 1
ATOM 13281 C C . GLY H 2 213 ? 101.838 62.706 132.237 1.00 42.12 213 GLY H C 1
ATOM 13282 O O . GLY H 2 213 ? 101.125 63.026 131.284 1.00 42.07 213 GLY H O 1
ATOM 13283 N N . ARG H 2 214 ? 102.211 63.563 133.180 1.00 42.58 214 ARG H N 1
ATOM 13284 C CA . ARG H 2 214 ? 101.735 64.939 133.199 1.00 43.10 214 ARG H CA 1
ATOM 13285 C C . ARG H 2 214 ? 102.789 65.861 133.794 1.00 43.35 214 ARG H C 1
ATOM 13286 O O . ARG H 2 214 ? 103.032 65.842 135.001 1.00 43.53 214 ARG H O 1
ATOM 13294 N N . GLU H 2 215 ? 103.413 66.665 132.938 1.00 43.64 215 GLU H N 1
ATOM 13295 C CA . GLU H 2 215 ? 104.491 67.558 133.354 1.00 43.86 215 GLU H CA 1
ATOM 13296 C C . GLU H 2 215 ? 105.574 66.798 134.117 1.00 43.79 215 GLU H C 1
ATOM 13297 O O . GLU H 2 215 ? 106.245 65.931 133.554 1.00 43.91 215 GLU H O 1
ATOM 13303 N N . LYS H 2 216 ? 105.733 67.113 135.399 1.00 43.69 216 LYS H N 1
ATOM 13304 C CA . LYS H 2 216 ? 106.760 66.479 136.221 1.00 43.55 216 LYS H CA 1
ATOM 13305 C C . LYS H 2 216 ? 106.203 65.315 137.042 1.00 43.30 216 LYS H C 1
ATOM 13306 O O . LYS H 2 216 ? 106.816 64.885 138.021 1.00 43.34 216 LYS H O 1
ATOM 13312 N N . ASP H 2 217 ? 105.045 64.804 136.634 1.00 42.85 217 ASP H N 1
ATOM 13313 C CA . ASP H 2 217 ? 104.399 63.707 137.348 1.00 42.33 217 ASP H CA 1
ATOM 13314 C C . ASP H 2 217 ? 104.283 62.459 136.481 1.00 41.85 217 ASP H C 1
ATOM 13315 O O . ASP H 2 217 ? 103.857 62.528 135.327 1.00 41.80 217 ASP H O 1
ATOM 13320 N N . LYS H 2 218 ? 104.666 61.320 137.047 1.00 41.22 218 LYS H N 1
ATOM 13321 C CA . LYS H 2 218 ? 104.593 60.046 136.341 1.00 40.58 218 LYS H CA 1
ATOM 13322 C C . LYS H 2 218 ? 104.194 58.916 137.285 1.00 39.97 218 LYS H C 1
ATOM 13323 O O . LYS H 2 218 ? 104.340 59.030 138.502 1.00 39.86 218 LYS H O 1
ATOM 13329 N N . LEU H 2 219 ? 103.691 57.827 136.712 1.00 39.27 219 LEU H N 1
ATOM 13330 C CA . LEU H 2 219 ? 103.261 56.672 137.490 1.00 38.66 219 LEU H CA 1
ATOM 13331 C C . LEU H 2 219 ? 104.049 55.428 137.108 1.00 38.07 219 LEU H C 1
ATOM 13332 O O . LEU H 2 219 ? 104.562 55.325 135.994 1.00 37.97 219 LEU H O 1
ATOM 13337 N N . THR H 2 220 ? 104.134 54.480 138.036 1.00 37.30 220 THR H N 1
ATOM 13338 C CA . THR H 2 220 ? 104.582 53.132 137.710 1.00 36.57 220 THR H CA 1
ATOM 13339 C C . THR H 2 220 ? 103.423 52.354 137.094 1.00 36.17 220 THR H C 1
ATOM 13340 O O . THR H 2 220 ? 102.266 52.761 137.208 1.00 36.02 220 THR H O 1
ATOM 13344 N N . GLU H 2 221 ? 103.733 51.238 136.439 1.00 35.64 221 GLU H N 1
ATOM 13345 C CA . GLU H 2 221 ? 102.705 50.419 135.800 1.00 35.24 221 GLU H CA 1
ATOM 13346 C C . GLU H 2 221 ? 101.721 49.848 136.822 1.00 34.67 221 GLU H C 1
ATOM 13347 O O . GLU H 2 221 ? 100.543 49.656 136.520 1.00 34.70 221 GLU H O 1
ATOM 13353 N N . GLU H 2 222 ? 102.207 49.593 138.033 1.00 33.92 222 GLU H N 1
ATOM 13354 C CA . GLU H 2 222 ? 101.361 49.072 139.102 1.00 33.23 222 GLU H CA 1
ATOM 13355 C C . GLU H 2 222 ? 100.480 50.157 139.713 1.00 32.49 222 GLU H C 1
ATOM 13356 O O . GLU H 2 222 ? 99.330 49.902 140.072 1.00 32.50 222 GLU H O 1
ATOM 13362 N N . GLU H 2 223 ? 101.026 51.364 139.835 1.00 31.55 223 GLU H N 1
ATOM 13363 C CA . GLU H 2 223 ? 100.260 52.510 140.315 1.00 30.56 223 GLU H CA 1
ATOM 13364 C C . GLU H 2 223 ? 99.109 52.837 139.370 1.00 29.84 223 GLU H C 1
ATOM 13365 O O . GLU H 2 223 ? 98.017 53.197 139.810 1.00 29.59 223 GLU H O 1
ATOM 13371 N N . ALA H 2 224 ? 99.363 52.711 138.070 1.00 28.98 224 ALA H N 1
ATOM 13372 C CA . ALA H 2 224 ? 98.335 52.940 137.060 1.00 28.18 224 ALA H CA 1
ATOM 13373 C C . ALA H 2 224 ? 97.234 51.886 137.149 1.00 27.62 224 ALA H C 1
ATOM 13374 O O . ALA H 2 224 ? 96.049 52.204 137.041 1.00 27.44 224 ALA H O 1
ATOM 13376 N N . ALA H 2 225 ? 97.634 50.634 137.352 1.00 26.93 225 ALA H N 1
ATOM 13377 C CA . ALA H 2 225 ? 96.679 49.540 137.506 1.00 26.38 225 ALA H CA 1
ATOM 13378 C C . ALA H 2 225 ? 95.804 49.742 138.740 1.00 25.88 225 ALA H C 1
ATOM 13379 O O . ALA H 2 225 ? 94.585 49.578 138.678 1.00 25.75 225 ALA H O 1
ATOM 13381 N N . SER H 2 226 ? 96.433 50.112 139.854 1.00 25.39 226 SER H N 1
ATOM 13382 C CA . SER H 2 226 ? 95.714 50.393 141.099 1.00 24.94 226 SER H CA 1
ATOM 13383 C C . SER H 2 226 ? 94.712 51.527 140.928 1.00 24.47 226 SER H C 1
ATOM 13384 O O . SER H 2 226 ? 93.595 51.465 141.444 1.00 24.14 226 SER H O 1
ATOM 13387 N N . THR H 2 227 ? 95.126 52.569 140.213 1.00 23.91 227 THR H N 1
ATOM 13388 C CA . THR H 2 227 ? 94.267 53.715 139.947 1.00 23.46 227 THR H CA 1
ATOM 13389 C C . THR H 2 227 ? 93.024 53.292 139.172 1.00 23.27 227 THR H C 1
ATOM 13390 O O . THR H 2 227 ? 91.905 53.669 139.521 1.00 22.99 227 THR H O 1
ATOM 13394 N N . CYS H 2 228 ? 93.228 52.491 138.131 1.00 23.05 228 CYS H N 1
ATOM 13395 C CA . CYS H 2 228 ? 92.131 52.017 137.294 1.00 22.91 228 CYS H CA 1
ATOM 13396 C C . CYS H 2 228 ? 91.158 51.142 138.074 1.00 22.56 228 CYS H C 1
ATOM 13397 O O . CYS H 2 228 ? 89.945 51.235 137.888 1.00 22.61 228 CYS H O 1
ATOM 13400 N N . ILE H 2 229 ? 91.698 50.288 138.938 1.00 22.17 229 ILE H N 1
ATOM 13401 C CA . ILE H 2 229 ? 90.880 49.452 139.811 1.00 21.90 229 ILE H CA 1
ATOM 13402 C C . ILE H 2 229 ? 90.035 50.308 140.754 1.00 21.75 229 ILE H C 1
ATOM 13403 O O . ILE H 2 229 ? 88.838 50.072 140.913 1.00 21.69 229 ILE H O 1
ATOM 13408 N N . LEU H 2 230 ? 90.661 51.314 141.358 1.00 21.59 230 LEU H N 1
ATOM 13409 C CA . LEU H 2 230 ? 89.951 52.249 142.227 1.00 21.46 230 LEU H CA 1
ATOM 13410 C C . LEU H 2 230 ? 88.781 52.901 141.493 1.00 21.50 230 LEU H C 1
ATOM 13411 O O . LEU H 2 230 ? 87.650 52.897 141.980 1.00 21.40 230 LEU H O 1
ATOM 13416 N N . LEU H 2 231 ? 89.058 53.445 140.312 1.00 21.74 231 LEU H N 1
ATOM 13417 C CA . LEU H 2 231 ? 88.041 54.139 139.528 1.00 22.01 231 LEU H CA 1
ATOM 13418 C C . LEU H 2 231 ? 86.936 53.196 139.058 1.00 22.19 231 LEU H C 1
ATOM 13419 O O . LEU H 2 231 ? 85.767 53.578 139.007 1.00 22.24 231 LEU H O 1
ATOM 13424 N N . ALA H 2 232 ? 87.309 51.965 138.721 1.00 22.68 232 ALA H N 1
ATOM 13425 C CA . ALA H 2 232 ? 86.337 50.957 138.301 1.00 23.10 232 ALA H CA 1
ATOM 13426 C C . ALA H 2 232 ? 85.335 50.655 139.413 1.00 23.35 232 ALA H C 1
ATOM 13427 O O . ALA H 2 232 ? 84.131 50.574 139.170 1.00 23.41 232 ALA H O 1
ATOM 13429 N N . ILE H 2 233 ? 85.842 50.493 140.631 1.00 23.64 233 ILE H N 1
ATOM 13430 C CA . ILE H 2 233 ? 84.996 50.201 141.786 1.00 23.95 233 ILE H CA 1
ATOM 13431 C C . ILE H 2 233 ? 84.073 51.373 142.112 1.00 24.33 233 ILE H C 1
ATOM 13432 O O . ILE H 2 233 ? 82.876 51.189 142.336 1.00 24.37 233 ILE H O 1
ATOM 13437 N N . ALA H 2 234 ? 84.636 52.577 142.132 1.00 24.94 234 ALA H N 1
ATOM 13438 C CA . ALA H 2 234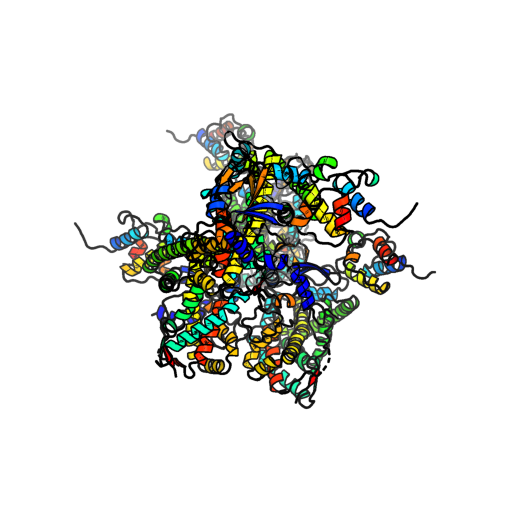 ? 83.865 53.782 142.424 1.00 25.56 234 ALA H CA 1
ATOM 13439 C C . ALA H 2 234 ? 82.782 54.023 141.375 1.00 26.09 234 ALA H C 1
ATOM 13440 O O . ALA H 2 234 ? 81.659 54.411 141.703 1.00 26.11 234 ALA H O 1
ATOM 13442 N N . GLY H 2 235 ? 83.128 53.786 140.113 1.00 26.63 235 GLY H N 1
ATOM 13443 C CA . GLY H 2 235 ? 82.197 53.983 139.008 1.00 27.27 235 GLY H CA 1
ATOM 13444 C C . GLY H 2 235 ? 81.065 52.977 139.012 1.00 27.74 235 GLY H C 1
ATOM 13445 O O . GLY H 2 235 ? 79.955 53.277 138.577 1.00 28.02 235 GLY H O 1
ATOM 13446 N N . HIS H 2 236 ? 81.346 51.775 139.506 1.00 28.13 236 HIS H N 1
ATOM 13447 C CA . HIS H 2 236 ? 80.321 50.750 139.633 1.00 28.45 236 HIS H CA 1
ATOM 13448 C C . HIS H 2 236 ? 79.465 50.976 140.874 1.00 28.57 236 HIS H C 1
ATOM 13449 O O . HIS H 2 236 ? 78.318 51.406 140.775 1.00 28.85 236 HIS H O 1
ATOM 13456 N N . GLU H 2 237 ? 80.043 50.717 142.041 1.00 28.46 237 GLU H N 1
ATOM 13457 C CA . GLU H 2 237 ? 79.284 50.672 143.288 1.00 28.42 237 GLU H CA 1
ATOM 13458 C C . GLU H 2 237 ? 78.542 51.970 143.604 1.00 28.07 237 GLU H C 1
ATOM 13459 O O . GLU H 2 237 ? 77.312 52.010 143.578 1.00 28.05 237 GLU H O 1
ATOM 13465 N N . THR H 2 238 ? 79.292 53.026 143.902 1.00 27.73 238 THR H N 1
ATOM 13466 C CA . THR H 2 238 ? 78.714 54.242 144.472 1.00 27.34 238 THR H CA 1
ATOM 13467 C C . THR H 2 238 ? 77.697 54.917 143.552 1.00 26.89 238 THR H C 1
ATOM 13468 O O . THR H 2 238 ? 76.632 55.340 144.000 1.00 26.68 238 THR H O 1
ATOM 13472 N N . THR H 2 239 ? 78.027 55.007 142.266 1.00 26.46 239 THR H N 1
ATOM 13473 C CA . THR H 2 239 ? 77.142 55.639 141.291 1.00 26.17 239 THR H CA 1
ATOM 13474 C C . THR H 2 239 ? 75.824 54.876 141.148 1.00 25.75 239 THR H C 1
ATOM 13475 O O . THR H 2 239 ? 74.751 55.478 141.078 1.00 25.67 239 THR H O 1
ATOM 13479 N N . VAL H 2 240 ? 75.913 53.550 141.108 1.00 25.41 240 VAL H N 1
ATOM 13480 C CA . VAL H 2 240 ? 74.724 52.700 141.073 1.00 25.10 240 VAL H CA 1
ATOM 13481 C C . VAL H 2 240 ? 73.836 52.966 142.286 1.00 24.75 240 VAL H C 1
ATOM 13482 O O . VAL H 2 240 ? 72.620 53.108 142.157 1.00 24.56 240 VAL H O 1
ATOM 13486 N N . ASN H 2 241 ? 74.459 53.053 143.459 1.00 24.44 241 ASN H N 1
ATOM 13487 C CA . ASN H 2 241 ? 73.737 53.332 144.700 1.00 24.18 241 ASN H CA 1
ATOM 13488 C C . ASN H 2 241 ? 73.009 54.673 144.671 1.00 23.78 241 ASN H C 1
ATOM 13489 O O . ASN H 2 241 ? 71.870 54.777 145.117 1.00 23.69 241 ASN H O 1
ATOM 13494 N N . LEU H 2 242 ? 73.675 55.697 144.144 1.00 23.55 242 LEU H N 1
ATOM 13495 C CA . LEU H 2 242 ? 73.076 57.023 144.035 1.00 23.30 242 LEU H CA 1
ATOM 13496 C C . LEU H 2 242 ? 71.802 56.992 143.193 1.00 23.36 242 LEU H C 1
ATOM 13497 O O . LEU H 2 242 ? 70.767 57.522 143.600 1.00 23.21 242 LEU H O 1
ATOM 13502 N N . ILE H 2 243 ? 71.879 56.358 142.026 1.00 23.38 243 ILE H N 1
ATOM 13503 C CA . ILE H 2 243 ? 70.731 56.271 141.126 1.00 23.59 243 ILE H CA 1
ATOM 13504 C C . ILE H 2 243 ? 69.561 55.535 141.777 1.00 23.66 243 ILE H C 1
ATOM 13505 O O . ILE H 2 243 ? 68.441 56.040 141.804 1.00 23.71 243 ILE H O 1
ATOM 13510 N N . SER H 2 244 ? 69.836 54.354 142.324 1.00 23.87 244 SER H N 1
ATOM 13511 C CA . SER H 2 244 ? 68.795 53.518 142.923 1.00 24.16 244 SER H CA 1
ATOM 13512 C C . SER H 2 244 ? 68.219 54.106 144.215 1.00 24.43 244 SER H C 1
ATOM 13513 O O . SER H 2 244 ? 67.006 54.057 144.438 1.00 24.47 244 SER H O 1
ATOM 13516 N N . ASN H 2 245 ? 69.086 54.654 145.064 1.00 24.61 245 ASN H N 1
ATOM 13517 C CA . ASN H 2 245 ? 68.636 55.332 146.281 1.00 24.95 245 ASN H CA 1
ATOM 13518 C C . ASN H 2 245 ? 67.708 56.500 145.973 1.00 25.27 245 ASN H C 1
ATOM 13519 O O . ASN H 2 245 ? 66.725 56.729 146.680 1.00 25.27 245 ASN H O 1
ATOM 13524 N N . SER H 2 246 ? 68.028 57.237 144.913 1.00 25.80 246 SER H N 1
ATOM 13525 C CA . SER H 2 246 ? 67.245 58.401 144.514 1.00 26.33 246 SER H CA 1
ATOM 13526 C C . SER H 2 246 ? 65.860 58.002 144.017 1.00 26.75 246 SER H C 1
ATOM 13527 O O . SER H 2 246 ? 64.863 58.637 144.360 1.00 26.82 246 SER H O 1
ATOM 13530 N N . VAL H 2 247 ? 65.807 56.955 143.199 1.00 27.23 247 VAL H N 1
ATOM 13531 C CA . VAL H 2 247 ? 64.538 56.456 142.681 1.00 27.91 247 VAL H CA 1
ATOM 13532 C C . VAL H 2 247 ? 63.627 55.997 143.816 1.00 28.37 247 VAL H C 1
ATOM 13533 O O . VAL H 2 247 ? 62.445 56.337 143.849 1.00 28.37 247 VAL H O 1
ATOM 13537 N N . LEU H 2 248 ? 64.189 55.242 144.755 1.00 29.05 248 LEU H N 1
ATOM 13538 C CA . LEU H 2 248 ? 63.433 54.768 145.909 1.00 29.81 248 LEU H CA 1
ATOM 13539 C C . LEU H 2 248 ? 62.963 55.931 146.778 1.00 30.38 248 LEU H C 1
ATOM 13540 O O . LEU H 2 248 ? 61.832 55.939 147.260 1.00 30.56 248 LEU H O 1
ATOM 13545 N N . CYS H 2 249 ? 63.835 56.916 146.964 1.00 31.28 249 CYS H N 1
ATOM 13546 C CA . CYS H 2 249 ? 63.523 58.061 147.809 1.00 31.77 249 CYS H CA 1
ATOM 13547 C C . CYS H 2 249 ? 62.387 58.889 147.216 1.00 32.16 249 CYS H C 1
ATOM 13548 O O . CYS H 2 249 ? 61.521 59.380 147.942 1.00 32.04 249 CYS H O 1
ATOM 13551 N N . LEU H 2 250 ? 62.392 59.030 145.894 1.00 32.55 250 LEU H N 1
ATOM 13552 C CA . LEU H 2 250 ? 61.362 59.792 145.198 1.00 33.09 250 LEU H CA 1
ATOM 13553 C C . LEU H 2 250 ? 60.014 59.076 145.219 1.00 33.47 250 LEU H C 1
ATOM 13554 O O . LEU H 2 250 ? 58.968 59.712 145.332 1.00 33.54 250 LEU H O 1
ATOM 13559 N N . LEU H 2 251 ? 60.044 57.751 145.112 1.00 33.98 251 LEU H N 1
ATOM 13560 C CA . LEU H 2 251 ? 58.818 56.956 145.151 1.00 34.49 251 LEU H CA 1
ATOM 13561 C C . LEU H 2 251 ? 58.251 56.856 146.567 1.00 34.82 251 LEU H C 1
ATOM 13562 O O . LEU H 2 251 ? 57.049 56.667 146.749 1.00 35.10 251 LEU H O 1
ATOM 13567 N N . GLN H 2 252 ? 59.120 56.993 147.565 1.00 35.28 252 GLN H N 1
ATOM 13568 C CA . GLN H 2 252 ? 58.691 57.031 148.963 1.00 35.74 252 GLN H CA 1
ATOM 13569 C C . GLN H 2 252 ? 58.042 58.369 149.308 1.00 35.97 252 GLN H C 1
ATOM 13570 O O . GLN H 2 252 ? 57.323 58.483 150.302 1.00 36.02 252 GLN H O 1
ATOM 13576 N N . HIS H 2 253 ? 58.319 59.383 148.494 1.00 36.23 253 HIS H N 1
ATOM 13577 C CA . HIS H 2 253 ? 57.726 60.703 148.674 1.00 36.54 253 HIS H CA 1
ATOM 13578 C C . HIS H 2 253 ? 57.051 61.158 147.384 1.00 36.76 253 HIS H C 1
ATOM 13579 O O . HIS H 2 253 ? 57.646 61.891 146.595 1.00 36.90 253 HIS H O 1
ATOM 13586 N N . PRO H 2 254 ? 55.799 60.722 147.170 1.00 36.97 254 PRO H N 1
ATOM 13587 C CA . PRO H 2 254 ? 55.090 60.924 145.905 1.00 37.04 254 PRO H CA 1
ATOM 13588 C C . PRO H 2 254 ? 54.862 62.397 145.569 1.00 37.15 254 PRO H C 1
ATOM 13589 O O . PRO H 2 254 ? 54.775 62.754 144.393 1.00 37.18 254 PRO H O 1
ATOM 13593 N N . GLU H 2 255 ? 54.766 63.241 146.593 1.00 37.12 255 GLU H N 1
ATOM 13594 C CA . GLU H 2 255 ? 54.544 64.668 146.383 1.00 37.20 255 GLU H CA 1
ATOM 13595 C C . GLU H 2 255 ? 55.806 65.366 145.884 1.00 36.92 255 GLU H C 1
ATOM 13596 O O . GLU H 2 255 ? 55.731 66.324 145.115 1.00 36.91 255 GLU H O 1
ATOM 13602 N N . GLN H 2 256 ? 56.961 64.880 146.326 1.00 36.75 256 GLN H N 1
ATOM 13603 C CA . GLN H 2 256 ? 58.240 65.351 145.807 1.00 36.65 256 GLN H CA 1
ATOM 13604 C C . GLN H 2 256 ? 58.495 64.816 144.401 1.00 36.46 256 GLN H C 1
ATOM 13605 O O . GLN H 2 256 ? 58.947 65.549 143.521 1.00 36.46 256 GLN H O 1
ATOM 13611 N N . LEU H 2 257 ? 58.202 63.536 144.198 1.00 36.33 257 LEU H N 1
ATOM 13612 C CA . LEU H 2 257 ? 58.337 62.918 142.884 1.00 36.18 257 LEU H CA 1
ATOM 13613 C C . LEU H 2 257 ? 57.552 63.690 141.829 1.00 36.06 257 LEU H C 1
ATOM 13614 O O . LEU H 2 257 ? 58.063 63.974 140.746 1.00 36.04 257 LEU H O 1
ATOM 13619 N N . LEU H 2 258 ? 56.308 64.027 142.152 1.00 20.00 258 LEU H N 1
ATOM 13620 C CA . LEU H 2 258 ? 55.417 64.675 141.198 1.00 20.00 258 LEU H CA 1
ATOM 13621 C C . LEU H 2 258 ? 55.839 66.119 140.943 1.00 20.00 258 LEU H C 1
ATOM 13622 O O . LEU H 2 258 ? 55.726 66.620 139.824 1.00 35.54 258 LEU H O 1
ATOM 13627 N N . LYS H 2 259 ? 56.325 66.781 141.987 1.00 35.44 259 LYS H N 1
ATOM 13628 C CA . LYS H 2 259 ? 56.997 68.066 141.834 1.00 35.27 259 LYS H CA 1
ATOM 13629 C C . LYS H 2 259 ? 58.097 67.991 140.780 1.00 35.08 259 LYS H C 1
ATOM 13630 O O . LYS H 2 259 ? 58.228 68.883 139.941 1.00 35.01 259 LYS H O 1
ATOM 13636 N N . LEU H 2 260 ? 58.885 66.922 140.829 1.00 34.90 260 LEU H N 1
ATOM 13637 C CA . LEU H 2 260 ? 60.018 66.761 139.920 1.00 34.70 260 LEU H CA 1
ATOM 13638 C C . LEU H 2 260 ? 59.563 66.396 138.508 1.00 34.55 260 LEU H C 1
ATOM 13639 O O . LEU H 2 260 ? 60.166 66.825 137.523 1.00 34.48 260 LEU H O 1
ATOM 13644 N N . ARG H 2 261 ? 58.499 65.603 138.416 1.00 34.43 261 ARG H N 1
ATOM 13645 C CA . ARG H 2 261 ? 57.937 65.213 137.124 1.00 34.33 261 ARG H CA 1
ATOM 13646 C C . ARG H 2 261 ? 57.432 66.424 136.346 1.00 34.04 261 ARG H C 1
ATOM 13647 O O . ARG H 2 261 ? 57.666 66.542 135.143 1.00 33.98 261 ARG H O 1
ATOM 13655 N N . GLU H 2 262 ? 56.736 67.320 137.040 1.00 33.82 262 GLU H N 1
ATOM 13656 C CA . GLU H 2 262 ? 56.129 68.484 136.403 1.00 33.67 262 GLU H CA 1
ATOM 13657 C C . GLU H 2 262 ? 57.147 69.595 136.166 1.00 33.37 262 GLU H C 1
ATOM 13658 O O . GLU H 2 262 ? 56.859 70.574 135.477 1.00 33.44 262 GLU H O 1
ATOM 13664 N N . ASN H 2 263 ? 58.336 69.437 136.739 1.00 32.94 263 ASN H N 1
ATOM 13665 C CA . ASN H 2 263 ? 59.400 70.423 136.585 1.00 32.51 263 ASN H CA 1
ATOM 13666 C C . ASN H 2 263 ? 60.784 69.777 136.573 1.00 32.03 263 ASN H C 1
ATOM 13667 O O . ASN H 2 263 ? 61.463 69.730 137.600 1.00 31.99 263 ASN H O 1
ATOM 13672 N N . PRO H 2 264 ? 61.201 69.270 135.402 1.00 31.55 264 PRO H N 1
ATOM 13673 C CA . PRO H 2 264 ? 62.472 68.567 135.228 1.00 31.11 264 PRO H CA 1
ATOM 13674 C C . PRO H 2 264 ? 63.695 69.435 135.521 1.00 30.69 264 PRO H C 1
ATOM 13675 O O . PRO H 2 264 ? 64.790 68.908 135.711 1.00 30.52 264 PRO H O 1
ATOM 13679 N N . ASP H 2 265 ? 63.512 70.752 135.553 1.00 30.13 265 ASP H N 1
ATOM 13680 C CA . ASP H 2 265 ? 64.610 71.666 135.863 1.00 29.70 265 ASP H CA 1
ATOM 13681 C C . ASP H 2 265 ? 64.977 71.640 137.348 1.00 29.10 265 ASP H C 1
ATOM 13682 O O . ASP H 2 265 ? 65.990 72.210 137.754 1.00 29.04 265 ASP H O 1
ATOM 13687 N N . LEU H 2 266 ? 64.152 70.974 138.150 1.00 28.52 266 LEU H N 1
ATOM 13688 C CA . LEU H 2 266 ? 64.428 70.806 139.577 1.00 27.91 266 LEU H CA 1
ATOM 13689 C C . LEU H 2 266 ? 65.405 69.663 139.833 1.00 27.24 266 LEU H C 1
ATOM 13690 O O . LEU H 2 266 ? 65.772 69.399 140.977 1.00 27.09 266 LEU H O 1
ATOM 13695 N N . ILE H 2 267 ? 65.816 68.985 138.766 1.00 26.44 267 ILE H N 1
ATOM 13696 C CA . ILE H 2 267 ? 66.623 67.774 138.891 1.00 25.74 267 ILE H CA 1
ATOM 13697 C C . ILE H 2 267 ? 67.942 68.021 139.626 1.00 25.31 267 ILE H C 1
ATOM 13698 O O . ILE H 2 267 ? 68.428 67.152 140.349 1.00 25.13 267 ILE H O 1
ATOM 13703 N N . GLY H 2 268 ? 68.502 69.215 139.451 1.00 24.78 268 GLY H N 1
ATOM 13704 C CA . GLY H 2 268 ? 69.759 69.576 140.098 1.00 24.38 268 GLY H CA 1
ATOM 13705 C C . GLY H 2 268 ? 69.652 69.584 141.611 1.00 24.02 268 GLY H C 1
ATOM 13706 O O . GLY H 2 268 ? 70.401 68.891 142.297 1.00 23.91 268 GLY H O 1
ATOM 13707 N N . THR H 2 269 ? 68.707 70.359 142.130 1.00 23.81 269 THR H N 1
ATOM 13708 C CA . THR H 2 269 ? 68.519 70.473 143.573 1.00 23.68 269 THR H CA 1
ATOM 13709 C C . THR H 2 269 ? 67.918 69.203 144.173 1.00 23.31 269 THR H C 1
ATOM 13710 O O . THR H 2 269 ? 68.109 68.917 145.356 1.00 23.24 269 THR H O 1
ATOM 13714 N N . ALA H 2 270 ? 67.202 68.440 143.351 1.00 22.81 270 ALA H N 1
ATOM 13715 C CA . ALA H 2 270 ? 66.615 67.176 143.787 1.00 22.38 270 ALA H CA 1
ATOM 13716 C C . ALA H 2 270 ? 67.687 66.118 144.023 1.00 22.09 270 ALA H C 1
ATOM 13717 O O . ALA H 2 270 ? 67.655 65.406 145.025 1.00 22.00 270 ALA H O 1
ATOM 13719 N N . VAL H 2 271 ? 68.635 66.023 143.096 1.00 21.80 271 VAL H N 1
ATOM 13720 C CA . VAL H 2 271 ? 69.727 65.059 143.208 1.00 21.51 271 VAL H CA 1
ATOM 13721 C C . VAL H 2 271 ? 70.644 65.386 144.388 1.00 21.43 271 VAL H C 1
ATOM 13722 O O . VAL H 2 271 ? 71.169 64.486 145.044 1.00 21.18 271 VAL H O 1
ATOM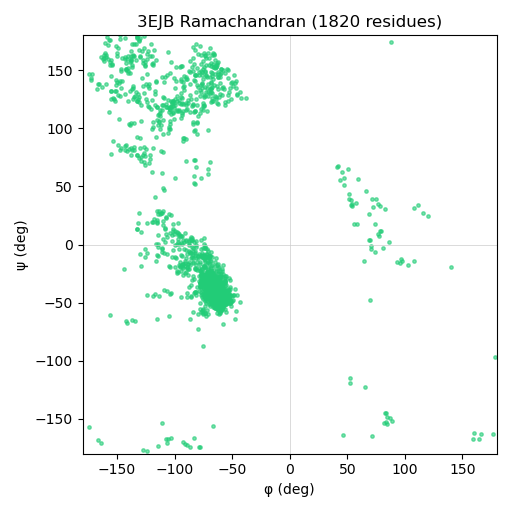 13726 N N . GLU H 2 272 ? 70.808 66.674 144.676 1.00 21.30 272 GLU H N 1
ATOM 13727 C CA . GLU H 2 272 ? 71.601 67.099 145.828 1.00 21.30 272 GLU H CA 1
ATOM 13728 C C . GLU H 2 272 ? 70.945 66.686 147.144 1.00 21.31 272 GLU H C 1
ATOM 13729 O O . GLU H 2 272 ? 71.632 66.327 148.102 1.00 21.15 272 GLU H O 1
ATOM 13735 N N . GLU H 2 273 ? 69.616 66.734 147.182 1.00 21.35 273 GLU H N 1
ATOM 13736 C CA . GLU H 2 273 ? 68.871 66.352 148.377 1.00 21.63 273 GLU H CA 1
ATOM 13737 C C . GLU H 2 273 ? 68.836 64.837 148.556 1.00 21.37 273 GLU H C 1
ATOM 13738 O O . GLU H 2 273 ? 68.821 64.337 149.682 1.00 21.36 273 GLU H O 1
ATOM 13744 N N . CYS H 2 274 ? 68.834 64.109 147.442 1.00 21.08 274 CYS H N 1
ATOM 13745 C CA . CYS H 2 274 ? 68.977 62.656 147.480 1.00 20.85 274 CYS H CA 1
ATOM 13746 C C . CYS H 2 274 ? 70.352 62.273 148.019 1.00 20.66 274 CYS H C 1
ATOM 13747 O O . CYS H 2 274 ? 70.492 61.298 148.756 1.00 20.42 274 CYS H O 1
ATOM 13750 N N . LEU H 2 275 ? 71.363 63.050 147.642 1.00 20.52 275 LEU H N 1
ATOM 13751 C CA . LEU H 2 275 ? 72.717 62.855 148.148 1.00 20.37 275 LEU H CA 1
ATOM 13752 C C . LEU H 2 275 ? 72.788 63.105 149.654 1.00 20.50 275 LEU H C 1
ATOM 13753 O O . LEU H 2 275 ? 73.490 62.398 150.376 1.00 20.41 275 LEU H O 1
ATOM 13758 N N . ARG H 2 276 ? 72.054 64.110 150.121 1.00 20.66 276 ARG H N 1
ATOM 13759 C CA . ARG H 2 276 ? 72.035 64.444 151.543 1.00 20.90 276 ARG H CA 1
ATOM 13760 C C . ARG H 2 276 ? 71.248 63.408 152.339 1.00 21.05 276 ARG H C 1
ATOM 13761 O O . ARG H 2 276 ? 71.702 62.939 153.382 1.00 21.04 276 ARG H O 1
ATOM 13769 N N . TYR H 2 277 ? 70.081 63.038 151.821 1.00 21.43 277 TYR H N 1
ATOM 13770 C CA . TYR H 2 277 ? 69.111 62.245 152.568 1.00 21.92 277 TYR H CA 1
ATOM 13771 C C . TYR H 2 277 ? 69.499 60.771 152.646 1.00 22.00 277 TYR H C 1
ATOM 13772 O O . TYR H 2 277 ? 69.379 60.147 153.701 1.00 22.13 277 TYR H O 1
ATOM 13781 N N . GLU H 2 278 ? 69.948 60.215 151.524 1.00 21.98 278 GLU H N 1
ATOM 13782 C CA . GLU H 2 278 ? 70.353 58.812 151.472 1.00 21.95 278 GLU H CA 1
ATOM 13783 C C . GLU H 2 278 ? 71.741 58.662 150.854 1.00 21.79 278 GLU H C 1
ATOM 13784 O O . GLU H 2 278 ? 71.882 58.233 149.707 1.00 21.89 278 GLU H O 1
ATOM 13790 N N . SER H 2 279 ? 72.761 59.013 151.630 1.00 21.32 279 SER H N 1
ATOM 13791 C CA . SER H 2 279 ? 74.123 59.119 151.122 1.00 20.97 279 SER H CA 1
ATOM 13792 C C . SER H 2 279 ? 74.703 57.758 150.741 1.00 20.77 279 SER H C 1
ATOM 13793 O O . SER H 2 279 ? 74.773 56.854 151.573 1.00 20.43 279 SER H O 1
ATOM 13796 N N . PRO H 2 280 ? 75.121 57.611 149.472 1.00 20.58 280 PRO H N 1
ATOM 13797 C CA . PRO H 2 280 ? 75.707 56.370 148.968 1.00 20.43 280 PRO H CA 1
ATOM 13798 C C . PRO H 2 280 ? 76.894 55.910 149.811 1.00 20.25 280 PRO H C 1
ATOM 13799 O O . PRO H 2 280 ? 77.037 54.719 150.074 1.00 20.14 280 PRO H O 1
ATOM 13803 N N . THR H 2 281 ? 77.738 56.851 150.223 1.00 20.20 281 THR H N 1
ATOM 13804 C CA . THR H 2 281 ? 78.824 56.549 151.150 1.00 20.35 281 THR H CA 1
ATOM 13805 C C . THR H 2 281 ? 78.461 57.023 152.554 1.00 20.39 281 THR H C 1
ATOM 13806 O O . THR H 2 281 ? 78.178 58.202 152.768 1.00 20.14 281 THR H O 1
ATOM 13810 N N . GLN H 2 282 ? 78.461 56.094 153.504 1.00 20.53 282 GLN H N 1
ATOM 13811 C CA . GLN H 2 282 ? 78.015 56.390 154.861 1.00 20.80 282 GLN H CA 1
ATOM 13812 C C . GLN H 2 282 ? 79.184 56.645 155.806 1.00 21.05 282 GLN H C 1
ATOM 13813 O O . GLN H 2 282 ? 79.012 57.242 156.868 1.00 21.05 282 GLN H O 1
ATOM 13819 N N . MET H 2 283 ? 80.371 56.194 155.417 1.00 21.28 283 MET H N 1
ATOM 13820 C CA . MET H 2 283 ? 81.537 56.303 156.285 1.00 21.99 283 MET H CA 1
ATOM 13821 C C . MET H 2 283 ? 82.838 56.486 155.516 1.00 21.72 283 MET H C 1
ATOM 13822 O O . MET H 2 283 ? 83.051 55.865 154.474 1.00 21.53 283 MET H O 1
ATOM 13827 N N . THR H 2 284 ? 83.697 57.359 156.035 1.00 21.55 284 THR H N 1
ATOM 13828 C CA . THR H 2 284 ? 85.124 57.298 155.754 1.00 21.66 284 THR H CA 1
ATOM 13829 C C . THR H 2 284 ? 85.897 57.425 157.067 1.00 22.03 284 THR H C 1
ATOM 13830 O O . THR H 2 284 ? 85.293 57.554 158.132 1.00 21.86 284 THR H O 1
ATOM 13834 N N . ALA H 2 285 ? 87.223 57.368 156.996 1.00 22.59 285 ALA H N 1
ATOM 13835 C CA . ALA H 2 285 ? 88.034 57.247 158.205 1.00 23.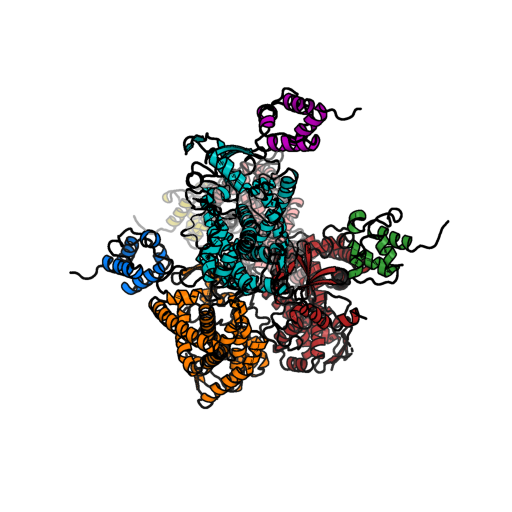32 285 ALA H CA 1
ATOM 13836 C C . ALA H 2 285 ? 89.372 57.972 158.114 1.00 23.77 285 ALA H C 1
ATOM 13837 O O . ALA H 2 285 ? 89.941 58.123 157.031 1.00 23.70 285 ALA H O 1
ATOM 13839 N N . ARG H 2 286 ? 89.868 58.414 159.268 1.00 24.42 286 ARG H N 1
ATOM 13840 C CA . ARG H 2 286 ? 91.175 59.053 159.366 1.00 25.13 286 ARG H CA 1
ATOM 13841 C C . ARG H 2 286 ? 91.937 58.514 160.577 1.00 25.92 286 ARG H C 1
ATOM 13842 O O . ARG H 2 286 ? 91.345 57.919 161.477 1.00 25.60 286 ARG H O 1
ATOM 13850 N N . VAL H 2 287 ? 93.250 58.723 160.589 1.00 27.02 287 VAL H N 1
ATOM 13851 C CA . VAL H 2 287 ? 94.070 58.409 161.756 1.00 28.20 287 VAL H CA 1
ATOM 13852 C C . VAL H 2 287 ? 94.865 59.637 162.205 1.00 29.07 287 VAL H C 1
ATOM 13853 O O . VAL H 2 287 ? 95.388 60.386 161.380 1.00 29.07 287 VAL H O 1
ATOM 13857 N N . ALA H 2 288 ? 94.928 59.851 163.516 1.00 30.18 288 ALA H N 1
ATOM 13858 C CA . ALA H 2 288 ? 95.677 60.972 164.075 1.00 31.31 288 ALA H CA 1
ATOM 13859 C C . ALA H 2 288 ? 97.179 60.709 164.025 1.00 32.15 288 ALA H C 1
ATOM 13860 O O . ALA H 2 288 ? 97.665 59.725 164.587 1.00 32.33 288 ALA H O 1
ATOM 13862 N N . SER H 2 289 ? 97.908 61.589 163.347 1.00 33.24 289 SER H N 1
ATOM 13863 C CA . SER H 2 289 ? 99.362 61.480 163.263 1.00 34.35 289 SER H CA 1
ATOM 13864 C C . SER H 2 289 ? 100.026 62.109 164.485 1.00 35.16 289 SER H C 1
ATOM 13865 O O . SER H 2 289 ? 101.214 61.899 164.735 1.00 35.23 289 SER H O 1
ATOM 13868 N N . GLU H 2 290 ? 99.250 62.888 165.232 1.00 36.15 290 GLU H N 1
ATOM 13869 C CA . GLU H 2 290 ? 99.718 63.500 166.471 1.00 37.27 290 GLU H CA 1
ATOM 13870 C C . GLU H 2 290 ? 98.529 63.814 167.375 1.00 37.88 290 GLU H C 1
ATOM 13871 O O . GLU H 2 290 ? 97.378 63.599 166.992 1.00 37.84 290 GLU H O 1
ATOM 13877 N N . ASP H 2 291 ? 98.812 64.310 168.577 1.00 38.78 291 ASP H N 1
ATOM 13878 C CA . ASP H 2 291 ? 97.761 64.745 169.495 1.00 39.62 291 ASP H CA 1
ATOM 13879 C C . ASP H 2 291 ? 97.057 65.984 168.953 1.00 40.05 291 ASP H C 1
ATOM 13880 O O . ASP H 2 291 ? 97.706 66.957 168.566 1.00 40.20 291 ASP H O 1
ATOM 13885 N N . ILE H 2 292 ? 95.728 65.942 168.925 1.00 40.59 292 ILE H N 1
ATOM 13886 C CA . ILE H 2 292 ? 94.935 67.018 168.337 1.00 41.03 292 ILE H CA 1
ATOM 13887 C C . ILE H 2 292 ? 93.767 67.408 169.239 1.00 41.33 292 ILE H C 1
ATOM 13888 O O . ILE H 2 292 ? 92.985 66.556 169.659 1.00 41.38 292 ILE H O 1
ATOM 13893 N N . ASP H 2 293 ? 93.659 68.701 169.533 1.00 41.71 293 ASP H N 1
ATOM 13894 C CA . ASP H 2 293 ? 92.550 69.225 170.325 1.00 42.13 293 ASP H CA 1
ATOM 13895 C C . ASP H 2 293 ? 91.445 69.772 169.428 1.00 42.18 293 ASP H C 1
ATOM 13896 O O . ASP H 2 293 ? 91.680 70.674 168.623 1.00 42.33 293 ASP H O 1
ATOM 13901 N N . ILE H 2 294 ? 90.243 69.220 169.569 1.00 42.25 294 ILE H N 1
ATOM 13902 C CA . ILE H 2 294 ? 89.074 69.702 168.835 1.00 42.30 294 ILE H CA 1
ATOM 13903 C C . ILE H 2 294 ? 87.790 69.459 169.622 1.00 42.16 294 ILE H C 1
ATOM 13904 O O . ILE H 2 294 ? 87.645 68.433 170.285 1.00 42.20 294 ILE H O 1
ATOM 13909 N N . CYS H 2 295 ? 86.868 70.416 169.552 1.00 42.06 295 CYS H N 1
ATOM 13910 C CA . CYS H 2 295 ? 85.535 70.270 170.140 1.00 41.89 295 CYS H CA 1
ATOM 13911 C C . CYS H 2 295 ? 85.573 69.998 171.644 1.00 41.74 295 CYS H C 1
ATOM 13912 O O . CYS H 2 295 ? 84.585 69.547 172.227 1.00 41.82 295 CYS H O 1
ATOM 13915 N N . GLY H 2 296 ? 86.713 70.277 172.267 1.00 41.46 296 GLY H N 1
ATOM 13916 C CA . GLY H 2 296 ? 86.860 70.104 173.707 1.00 41.11 296 GLY H CA 1
ATOM 13917 C C . GLY H 2 296 ? 87.497 68.782 174.091 1.00 40.83 296 GLY H C 1
ATOM 13918 O O . GLY H 2 296 ? 87.889 68.586 175.242 1.00 40.92 296 GLY H O 1
ATOM 13919 N N . VAL H 2 297 ? 87.597 67.870 173.128 1.00 40.49 297 VAL H N 1
ATOM 13920 C CA . VAL H 2 297 ? 88.216 66.569 173.370 1.00 40.07 297 VAL H CA 1
ATOM 13921 C C . VAL H 2 297 ? 89.597 66.487 172.727 1.00 39.85 297 VAL H C 1
ATOM 13922 O O . VAL H 2 297 ? 89.956 67.322 171.896 1.00 39.81 297 VAL H O 1
ATOM 13926 N N . THR H 2 298 ? 90.372 65.483 173.124 1.00 39.55 298 THR H N 1
ATOM 13927 C CA . THR H 2 298 ? 91.720 65.308 172.599 1.00 39.28 298 THR H CA 1
ATOM 13928 C C . THR H 2 298 ? 91.885 63.942 171.940 1.00 39.02 298 THR H C 1
ATOM 13929 O O . THR H 2 298 ? 91.747 62.906 172.590 1.00 39.01 298 THR H O 1
ATOM 13933 N N . ILE H 2 299 ? 92.173 63.949 170.643 1.00 38.61 299 ILE H N 1
ATOM 13934 C CA . ILE H 2 299 ? 92.431 62.719 169.910 1.00 38.24 299 ILE H CA 1
ATOM 13935 C C . ILE H 2 299 ? 93.928 62.426 169.877 1.00 37.99 299 ILE H C 1
ATOM 13936 O O . ILE H 2 299 ? 94.700 63.153 169.251 1.00 37.92 299 ILE H O 1
ATOM 13941 N N . ARG H 2 300 ? 94.329 61.364 170.570 1.00 37.66 300 ARG H N 1
ATOM 13942 C CA . ARG H 2 300 ? 95.741 61.045 170.748 1.00 37.39 300 ARG H CA 1
ATOM 13943 C C . ARG H 2 300 ? 96.358 60.463 169.482 1.00 36.85 300 ARG H C 1
ATOM 13944 O O . ARG H 2 300 ? 95.654 59.932 168.621 1.00 36.87 300 ARG H O 1
ATOM 13952 N N . GLN H 2 301 ? 97.679 60.569 169.378 1.00 36.19 301 GLN H N 1
ATOM 13953 C CA . GLN H 2 301 ? 98.414 60.020 168.247 1.00 35.58 301 GLN H CA 1
ATOM 13954 C C . GLN H 2 301 ? 98.144 58.526 168.087 1.00 34.94 301 GLN H C 1
ATOM 13955 O O . GLN H 2 301 ? 98.407 57.737 168.995 1.00 35.00 301 GLN H O 1
ATOM 13961 N N . GLY H 2 302 ? 97.601 58.148 166.933 1.00 34.08 302 GLY H N 1
ATOM 13962 C CA . GLY H 2 302 ? 97.413 56.740 166.597 1.00 32.81 302 GLY H CA 1
ATOM 13963 C C . GLY H 2 302 ? 95.968 56.279 166.641 1.00 31.86 302 GLY H C 1
ATOM 13964 O O . GLY H 2 302 ? 95.639 55.203 166.140 1.00 31.81 302 GLY H O 1
ATOM 13965 N N . GLU H 2 303 ? 95.104 57.091 167.246 1.00 30.80 303 GLU H N 1
ATOM 13966 C CA . GLU H 2 303 ? 93.696 56.731 167.411 1.00 29.89 303 GLU H CA 1
ATOM 13967 C C . GLU H 2 303 ? 92.912 56.886 166.109 1.00 29.04 303 GLU H C 1
ATOM 13968 O O . GLU H 2 303 ? 93.178 57.791 165.319 1.00 28.66 303 GLU H O 1
ATOM 13974 N N . GLN H 2 304 ? 91.935 56.007 165.904 1.00 28.12 304 GLN H N 1
ATOM 13975 C CA . GLN H 2 304 ? 91.148 55.995 164.672 1.00 27.28 304 GLN H CA 1
ATOM 13976 C C . GLN H 2 304 ? 89.929 56.907 164.768 1.00 26.61 304 GLN H C 1
ATOM 13977 O O . GLN H 2 304 ? 89.290 56.995 165.816 1.00 26.70 304 GLN H O 1
ATOM 13983 N N . VAL H 2 305 ? 89.608 57.577 163.665 1.00 25.77 305 VAL H N 1
ATOM 13984 C CA . VAL H 2 305 ? 88.459 58.479 163.616 1.00 24.85 305 VAL H CA 1
ATOM 13985 C C . VAL H 2 305 ? 87.521 58.087 162.478 1.00 24.44 305 VAL H C 1
ATOM 13986 O O . VAL H 2 305 ? 87.939 57.994 161.323 1.00 24.21 305 VAL H O 1
ATOM 13990 N N . TYR H 2 306 ? 86.254 57.858 162.809 1.00 23.68 306 TYR H N 1
ATOM 13991 C CA . TYR H 2 306 ? 85.284 57.394 161.825 1.00 23.35 306 TYR H CA 1
ATOM 13992 C C . TYR H 2 306 ? 84.204 58.433 161.565 1.00 23.05 306 TYR H C 1
ATOM 13993 O O . TYR H 2 306 ? 83.379 58.727 162.431 1.00 23.09 306 TYR H O 1
ATOM 14002 N N . LEU H 2 307 ? 84.231 58.999 160.364 1.00 22.62 307 LEU H N 1
ATOM 14003 C CA . LEU H 2 307 ? 83.339 60.089 160.009 1.00 22.35 307 LEU H CA 1
ATOM 14004 C C . LEU H 2 307 ? 82.086 59.566 159.325 1.00 22.10 307 LEU H C 1
ATOM 14005 O O . LEU H 2 307 ? 82.145 59.019 158.221 1.00 21.86 307 LEU H O 1
ATOM 14010 N N . LEU H 2 308 ? 80.953 59.723 159.999 1.00 21.90 308 LEU H N 1
ATOM 14011 C CA . LEU H 2 308 ? 79.685 59.235 159.487 1.00 21.81 308 LEU H CA 1
ATOM 14012 C C . LEU H 2 308 ? 79.005 60.312 158.656 1.00 21.78 308 LEU H C 1
ATOM 14013 O O . LEU H 2 308 ? 78.249 61.134 159.178 1.00 21.69 308 LEU H O 1
ATOM 14018 N N . LEU H 2 309 ? 79.288 60.302 157.356 1.00 21.55 309 LEU H N 1
ATOM 14019 C CA . LEU H 2 309 ? 78.842 61.359 156.452 1.00 21.44 309 LEU H CA 1
ATOM 14020 C C . LEU H 2 309 ? 77.322 61.481 156.404 1.00 21.42 309 LEU H C 1
ATOM 14021 O O . LEU H 2 309 ? 76.784 62.585 156.347 1.00 21.36 309 LEU H O 1
ATOM 14026 N N . GLY H 2 310 ? 76.636 60.343 156.427 1.00 21.65 310 GLY H N 1
ATOM 14027 C CA . GLY H 2 310 ? 75.178 60.329 156.436 1.00 22.04 310 GLY H CA 1
ATOM 14028 C C . GLY H 2 310 ? 74.605 60.962 157.691 1.00 22.40 310 GLY H C 1
ATOM 14029 O O . GLY H 2 310 ? 73.529 61.563 157.659 1.00 22.40 310 GLY H O 1
ATOM 14030 N N . ALA H 2 311 ? 75.326 60.823 158.801 1.00 22.72 311 ALA H N 1
ATOM 14031 C CA . ALA H 2 311 ? 74.916 61.421 160.067 1.00 23.13 311 ALA H CA 1
ATOM 14032 C C . ALA H 2 311 ? 75.121 62.929 160.046 1.00 23.42 311 ALA H C 1
ATOM 14033 O O . ALA H 2 311 ? 74.238 63.691 160.441 1.00 23.49 311 ALA H O 1
ATOM 14035 N N . ALA H 2 312 ? 76.294 63.351 159.584 1.00 23.86 312 ALA H N 1
ATOM 14036 C CA . ALA H 2 312 ? 76.607 64.769 159.453 1.00 24.44 312 ALA H CA 1
ATOM 14037 C C . ALA H 2 312 ? 75.577 65.473 158.576 1.00 24.87 312 ALA H C 1
ATOM 14038 O O . ALA H 2 312 ? 75.249 66.639 158.801 1.00 24.78 312 ALA H O 1
ATOM 14040 N N . ASN H 2 313 ? 75.059 64.748 157.587 1.00 25.36 313 ASN H N 1
ATOM 14041 C CA . ASN H 2 313 ? 74.050 65.283 156.678 1.00 25.95 313 ASN H CA 1
ATOM 14042 C C . ASN H 2 313 ? 72.686 65.460 157.338 1.00 26.57 313 ASN H C 1
ATOM 14043 O O . ASN H 2 313 ? 71.752 65.967 156.720 1.00 26.57 313 ASN H O 1
ATOM 14048 N N . ARG H 2 314 ? 72.577 65.038 158.595 1.00 27.54 314 ARG H N 1
ATOM 14049 C CA . ARG H 2 314 ? 71.329 65.159 159.340 1.00 28.48 314 ARG H CA 1
ATOM 14050 C C . ARG H 2 314 ? 71.490 66.054 160.572 1.00 29.17 314 ARG H C 1
ATOM 14051 O O . ARG H 2 314 ? 70.709 65.961 161.517 1.00 29.32 314 ARG H O 1
ATOM 14059 N N . ASP H 2 315 ? 72.502 66.917 160.553 1.00 30.04 315 ASP H N 1
ATOM 14060 C CA . ASP H 2 315 ? 72.811 67.773 161.701 1.00 30.87 315 ASP H CA 1
ATOM 14061 C C . ASP H 2 315 ? 71.920 69.015 161.726 1.00 31.63 315 ASP H C 1
ATOM 14062 O O . ASP H 2 315 ? 72.007 69.861 160.837 1.00 31.68 315 ASP H O 1
ATOM 14067 N N . PRO H 2 316 ? 71.068 69.129 162.761 1.00 32.40 316 PRO H N 1
ATOM 14068 C CA . PRO H 2 316 ? 70.079 70.203 162.900 1.00 32.96 316 PRO H CA 1
ATOM 14069 C C . PRO H 2 316 ? 70.693 71.595 163.042 1.00 33.43 316 PRO H C 1
ATOM 14070 O O . PRO H 2 316 ? 69.978 72.592 162.954 1.00 33.68 316 PRO H O 1
ATOM 14074 N N . SER H 2 317 ? 72.001 71.663 163.268 1.00 34.00 317 SER H N 1
ATOM 14075 C CA . SER H 2 317 ? 72.688 72.948 163.352 1.00 34.50 317 SER H CA 1
ATOM 14076 C C . SER H 2 317 ? 73.015 73.481 161.960 1.00 34.76 317 SER H C 1
ATOM 14077 O O . SER H 2 317 ? 73.469 74.617 161.809 1.00 34.88 317 SER H O 1
ATOM 14080 N N . ILE H 2 318 ? 72.778 72.653 160.946 1.00 34.95 318 ILE H N 1
ATOM 14081 C CA . ILE H 2 318 ? 73.049 73.024 159.562 1.00 35.11 318 ILE H CA 1
ATOM 14082 C C . ILE H 2 318 ? 71.797 72.877 158.702 1.00 35.19 318 ILE H C 1
ATOM 14083 O O . ILE H 2 318 ? 71.495 73.739 157.878 1.00 35.31 318 ILE H O 1
ATOM 14088 N N . PHE H 2 319 ? 71.074 71.780 158.899 1.00 35.24 319 PHE H N 1
ATOM 14089 C CA . PHE H 2 319 ? 69.855 71.515 158.141 1.00 35.33 319 PHE H CA 1
ATOM 14090 C C . PHE H 2 319 ? 68.632 71.572 159.054 1.00 35.61 319 PHE H C 1
ATOM 14091 O O . PHE H 2 319 ? 68.437 70.698 159.898 1.00 35.64 319 PHE H O 1
ATOM 14099 N N . THR H 2 320 ? 67.811 72.604 158.871 1.00 36.02 320 THR H N 1
ATOM 14100 C CA . THR H 2 320 ? 66.744 72.935 159.820 1.00 36.38 320 THR H CA 1
ATOM 14101 C C . THR H 2 320 ? 65.900 71.736 160.241 1.00 36.49 320 THR H C 1
ATOM 14102 O O . THR H 2 320 ? 65.882 71.364 161.415 1.00 36.73 320 THR H O 1
ATOM 14106 N N . ASN H 2 321 ? 65.187 71.148 159.286 1.00 36.53 321 ASN H N 1
ATOM 14107 C CA . ASN H 2 321 ? 64.405 69.943 159.544 1.00 36.48 321 ASN H CA 1
ATOM 14108 C C . ASN H 2 321 ? 65.022 68.738 158.841 1.00 36.27 321 ASN H C 1
ATOM 14109 O O . ASN H 2 321 ? 64.537 68.309 157.794 1.00 36.24 321 ASN H O 1
ATOM 14114 N N . PRO H 2 322 ? 66.082 68.169 159.438 1.00 36.05 322 PRO H N 1
ATOM 14115 C CA . PRO H 2 322 ? 67.044 67.323 158.731 1.00 35.77 322 PRO H CA 1
ATOM 14116 C C . PRO H 2 322 ? 66.457 65.998 158.256 1.00 35.54 322 PRO H C 1
ATOM 14117 O O . PRO H 2 322 ? 66.956 65.412 157.293 1.00 35.51 322 PRO H O 1
ATOM 14121 N N . ASP H 2 323 ? 65.402 65.537 158.918 1.00 35.16 323 ASP H N 1
ATOM 14122 C CA . ASP H 2 323 ? 64.795 64.256 158.582 1.00 34.81 323 ASP H CA 1
ATOM 14123 C C . ASP H 2 323 ? 63.693 64.409 157.540 1.00 34.32 323 ASP H C 1
ATOM 14124 O O . ASP H 2 323 ? 63.033 63.436 157.173 1.00 34.25 323 ASP H O 1
ATOM 14129 N N . VAL H 2 324 ? 63.507 65.634 157.058 1.00 33.78 324 VAL H N 1
ATOM 14130 C CA . VAL H 2 324 ? 62.521 65.911 156.021 1.00 33.21 324 VAL H CA 1
ATOM 14131 C C . VAL H 2 324 ? 63.165 65.914 154.636 1.00 32.83 324 VAL H C 1
ATOM 14132 O O . VAL H 2 324 ? 64.127 66.642 154.388 1.00 32.71 324 VAL H O 1
ATOM 14136 N N . PHE H 2 325 ? 62.634 65.084 153.743 1.00 32.39 325 PHE H N 1
ATOM 14137 C CA . PHE H 2 325 ? 63.090 65.042 152.359 1.00 31.98 325 PHE H CA 1
ATOM 14138 C C . PHE H 2 325 ? 62.450 66.174 151.559 1.00 31.84 325 PHE H C 1
ATOM 14139 O O . PHE H 2 325 ? 61.269 66.114 151.215 1.00 31.63 325 PHE H O 1
ATOM 14147 N N . ASP H 2 326 ? 63.235 67.210 151.281 1.00 31.70 326 ASP H N 1
ATOM 14148 C CA . ASP H 2 326 ? 62.735 68.403 150.603 1.00 31.65 326 ASP H CA 1
ATOM 14149 C C . ASP H 2 326 ? 63.630 68.758 149.419 1.00 31.56 326 ASP H C 1
ATOM 14150 O O . ASP H 2 326 ? 64.739 69.262 149.599 1.00 31.48 326 ASP H O 1
ATOM 14155 N N . ILE H 2 327 ? 63.139 68.502 148.209 1.00 31.45 327 ILE H N 1
ATOM 14156 C CA . ILE H 2 327 ? 63.948 68.665 147.001 1.00 31.48 327 ILE H CA 1
ATOM 14157 C C . ILE H 2 327 ? 64.101 70.124 146.572 1.00 31.53 327 ILE H C 1
ATOM 14158 O O . ILE H 2 327 ? 64.695 70.409 145.533 1.00 31.64 327 ILE H O 1
ATOM 14163 N N . THR H 2 328 ? 63.564 71.042 147.371 1.00 31.52 328 THR H N 1
ATOM 14164 C CA . THR H 2 328 ? 63.727 72.471 147.112 1.00 31.60 328 THR H CA 1
ATOM 14165 C C . THR H 2 328 ? 64.779 73.084 148.033 1.00 31.60 328 THR H C 1
ATOM 14166 O O . THR H 2 328 ? 65.025 74.290 147.995 1.00 31.65 328 THR H O 1
ATOM 14170 N N . ARG H 2 329 ? 65.401 72.242 148.852 1.00 31.60 329 ARG H N 1
ATOM 14171 C CA . ARG H 2 329 ? 66.425 72.684 149.793 1.00 31.67 329 ARG H CA 1
ATOM 14172 C C . ARG H 2 329 ? 67.562 73.405 149.072 1.00 31.70 329 ARG H C 1
ATOM 14173 O O . ARG H 2 329 ? 68.182 72.850 148.166 1.00 31.81 329 ARG H O 1
ATOM 14181 N N . SER H 2 330 ? 67.824 74.646 149.473 1.00 31.74 330 SER H N 1
ATOM 14182 C CA . SER H 2 330 ? 68.830 75.470 148.805 1.00 31.80 330 SER H CA 1
ATOM 14183 C C . SER H 2 330 ? 69.461 76.493 149.751 1.00 31.42 330 SER H C 1
ATOM 14184 O O . SER H 2 330 ? 68.756 77.293 150.366 1.00 31.65 330 SER H O 1
ATOM 14187 N N . PRO H 2 331 ? 70.798 76.460 149.874 1.00 31.02 331 PRO H N 1
ATOM 14188 C CA . PRO H 2 331 ? 71.624 75.469 149.200 1.00 30.53 331 PRO H CA 1
ATOM 14189 C C . PRO H 2 331 ? 71.676 74.168 149.994 1.00 29.90 331 PRO H C 1
ATOM 14190 O O . PRO H 2 331 ? 70.878 73.968 150.909 1.00 29.96 331 PRO H O 1
ATOM 14194 N N . ASN H 2 332 ? 72.605 73.290 149.638 1.00 29.07 332 ASN H N 1
ATOM 14195 C CA . ASN H 2 332 ? 72.698 71.987 150.277 1.00 28.09 332 ASN H CA 1
ATOM 14196 C C . ASN H 2 332 ? 74.148 71.555 150.442 1.00 27.27 332 ASN H C 1
ATOM 14197 O O . ASN H 2 332 ? 74.664 70.781 149.635 1.00 27.20 332 ASN H O 1
ATOM 14202 N N . PRO H 2 333 ? 74.815 72.060 151.492 1.00 26.39 333 PRO H N 1
ATOM 14203 C CA . PRO H 2 333 ? 76.234 71.802 151.686 1.00 25.68 333 PRO H CA 1
ATOM 14204 C C . PRO H 2 333 ? 76.483 70.455 152.357 1.00 24.98 333 PRO H C 1
ATOM 14205 O O . PRO H 2 333 ? 77.203 70.382 153.353 1.00 24.70 333 PRO H O 1
ATOM 14209 N N . HIS H 2 334 ? 75.898 69.397 151.801 1.00 23.98 334 HIS H N 1
ATOM 14210 C CA . HIS H 2 334 ? 76.085 68.047 152.324 1.00 23.17 334 HIS H CA 1
ATOM 14211 C C . HIS H 2 334 ? 77.533 67.592 152.171 1.00 22.75 334 HIS H C 1
ATOM 14212 O O . HIS H 2 334 ? 78.298 68.173 151.400 1.00 22.69 334 HIS H O 1
ATOM 14219 N N . LEU H 2 335 ? 77.901 66.544 152.902 1.00 22.12 335 LEU H N 1
ATOM 14220 C CA . LEU H 2 335 ? 79.270 66.041 152.882 1.00 21.60 335 LEU H CA 1
ATOM 14221 C C . LEU H 2 335 ? 79.348 64.651 152.255 1.00 21.20 335 LEU H C 1
ATOM 14222 O O . LEU H 2 335 ? 80.239 63.867 152.574 1.00 21.04 335 LEU H O 1
ATOM 14227 N N . SER H 2 336 ? 78.421 64.362 151.345 1.00 20.87 336 SER H N 1
ATOM 14228 C CA . SER H 2 336 ? 78.329 63.039 150.732 1.00 20.38 336 SER H CA 1
ATOM 14229 C C . SER H 2 336 ? 79.545 62.708 149.869 1.00 20.29 336 SER H C 1
ATOM 14230 O O . SER H 2 336 ? 79.881 61.538 149.677 1.00 19.96 336 SER H O 1
ATOM 14233 N N . PHE H 2 337 ? 80.193 63.743 149.342 1.00 20.06 337 PHE H N 1
ATOM 14234 C CA . PHE H 2 337 ? 81.406 63.570 148.549 1.00 20.09 337 PHE H CA 1
ATOM 14235 C C . PHE H 2 337 ? 82.656 63.863 149.377 1.00 20.43 337 PHE H C 1
ATOM 14236 O O . PHE H 2 337 ? 83.768 63.922 148.846 1.00 20.23 337 PHE H O 1
ATOM 14244 N N . GLY H 2 338 ? 82.468 64.038 150.680 1.00 20.71 338 GLY H N 1
ATOM 14245 C CA . GLY H 2 338 ? 83.579 64.317 151.578 1.00 21.30 338 GLY H CA 1
ATOM 14246 C C . GLY H 2 338 ? 83.927 65.791 151.618 1.00 21.62 338 GLY H C 1
ATOM 14247 O O . GLY H 2 338 ? 83.063 66.647 151.431 1.00 21.62 338 GLY H O 1
ATOM 14248 N N . HIS H 2 339 ? 85.206 66.081 151.836 1.00 22.04 339 HIS H N 1
ATOM 14249 C CA . HIS H 2 339 ? 85.654 67.440 152.109 1.00 22.45 339 HIS H CA 1
ATOM 14250 C C . HIS H 2 339 ? 87.179 67.483 152.171 1.00 22.29 339 HIS H C 1
ATOM 14251 O O . HIS H 2 339 ? 87.817 66.518 152.587 1.00 22.26 339 HIS H O 1
ATOM 14258 N N . GLY H 2 340 ? 87.760 68.598 151.739 1.00 22.10 340 GLY H N 1
ATOM 14259 C CA . GLY H 2 340 ? 89.202 68.799 151.853 1.00 21.91 340 GLY H CA 1
ATOM 14260 C C . GLY H 2 340 ? 90.003 68.167 150.731 1.00 21.80 340 GLY H C 1
ATOM 14261 O O . GLY H 2 340 ? 89.551 68.109 149.587 1.00 21.87 340 GLY H O 1
ATOM 14262 N N . HIS H 2 341 ? 91.193 67.677 151.068 1.00 21.43 341 HIS H N 1
ATOM 14263 C CA . HIS H 2 341 ? 92.160 67.219 150.071 1.00 21.24 341 HIS H CA 1
ATOM 14264 C C . HIS H 2 341 ? 91.691 65.991 149.292 1.00 20.50 341 HIS H C 1
ATOM 14265 O O . HIS H 2 341 ? 92.042 65.820 148.125 1.00 20.48 341 HIS H O 1
ATOM 14272 N N . HIS H 2 342 ? 90.906 65.137 149.943 1.00 19.55 342 HIS H N 1
ATOM 14273 C CA . HIS H 2 342 ? 90.492 63.871 149.342 1.00 18.74 342 HIS H CA 1
ATOM 14274 C C . HIS H 2 342 ? 89.066 63.909 148.797 1.00 18.32 342 HIS H C 1
ATOM 14275 O O . HIS H 2 342 ? 88.490 62.866 148.489 1.00 18.13 342 HIS H O 1
ATOM 14282 N N . VAL H 2 343 ? 88.498 65.107 148.684 1.00 17.89 343 VAL H N 1
ATOM 14283 C CA . VAL H 2 343 ? 87.121 65.257 148.213 1.00 17.69 343 VAL H CA 1
ATOM 14284 C C . VAL H 2 343 ? 86.920 64.550 146.872 1.00 17.40 343 VAL H C 1
ATOM 14285 O O . VAL H 2 343 ? 87.815 64.534 146.030 1.00 17.30 343 VAL H O 1
ATOM 14289 N N . CYS H 2 344 ? 85.746 63.951 146.693 1.00 17.19 344 CYS H N 1
ATOM 14290 C CA . CYS H 2 344 ? 85.500 63.045 145.572 1.00 17.09 344 CYS H CA 1
ATOM 14291 C C . CYS H 2 344 ? 86.002 63.580 144.234 1.00 17.12 344 CYS H C 1
ATOM 14292 O O . CYS H 2 344 ? 85.691 64.705 143.846 1.00 17.33 344 CYS H O 1
ATOM 14295 N N . LEU H 2 345 ? 86.763 62.751 143.526 1.00 17.24 345 LEU H N 1
ATOM 14296 C CA . LEU H 2 345 ? 87.337 63.128 142.238 1.00 17.49 345 LEU H CA 1
ATOM 14297 C C . LEU H 2 345 ? 86.304 63.077 141.111 1.00 17.40 345 LEU H C 1
ATOM 14298 O O . LEU H 2 345 ? 86.404 63.821 140.140 1.00 17.48 345 LEU H O 1
ATOM 14303 N N . GLY H 2 346 ? 85.315 62.199 141.247 1.00 17.43 346 GLY H N 1
ATOM 14304 C CA . GLY H 2 346 ? 84.344 61.969 140.178 1.00 17.45 346 GLY H CA 1
ATOM 14305 C C . GLY H 2 346 ? 82.937 62.450 140.488 1.00 17.35 346 GLY H C 1
ATOM 14306 O O . GLY H 2 346 ? 81.964 61.934 139.938 1.00 17.47 346 GLY H O 1
ATOM 14307 N N . SER H 2 347 ? 82.828 63.460 141.346 1.00 17.36 347 SER H N 1
ATOM 14308 C CA . SER H 2 347 ? 81.524 63.952 141.788 1.00 17.37 347 SER H CA 1
ATOM 14309 C C . SER H 2 347 ? 80.693 64.554 140.650 1.00 17.62 347 SER H C 1
ATOM 14310 O O . SER H 2 347 ? 79.472 64.402 140.621 1.00 17.60 347 SER H O 1
ATOM 14313 N N . SER H 2 348 ? 81.357 65.226 139.713 1.00 17.63 348 SER H N 1
ATOM 14314 C CA . SER H 2 348 ? 80.668 65.798 138.556 1.00 17.86 348 SER H CA 1
ATOM 14315 C C . SER H 2 348 ? 80.041 64.720 137.676 1.00 17.90 348 SER H C 1
ATOM 14316 O O . SER H 2 348 ? 78.893 64.844 137.253 1.00 17.91 348 SER H O 1
ATOM 14319 N N . LEU H 2 349 ? 80.803 63.663 137.410 1.00 18.05 349 LEU H N 1
ATOM 14320 C CA . LEU H 2 349 ? 80.320 62.546 136.606 1.00 18.24 349 LEU H CA 1
ATOM 14321 C C . LEU H 2 349 ? 79.138 61.850 137.272 1.00 18.28 349 LEU H C 1
ATOM 14322 O O . LEU H 2 349 ? 78.118 61.590 136.630 1.00 18.10 349 LEU H O 1
ATOM 14327 N N . ALA H 2 350 ? 79.277 61.559 138.564 1.00 18.37 350 ALA H N 1
ATOM 14328 C CA . ALA H 2 350 ? 78.214 60.915 139.329 1.00 18.52 350 ALA H CA 1
ATOM 14329 C C . ALA H 2 350 ? 76.920 61.718 139.263 1.00 18.77 350 ALA H C 1
ATOM 14330 O O . ALA H 2 350 ? 75.847 61.163 139.023 1.00 18.64 350 ALA H O 1
ATOM 14332 N N . ARG H 2 351 ? 77.032 63.027 139.475 1.00 19.00 351 ARG H N 1
ATOM 14333 C CA . ARG H 2 351 ? 75.884 63.924 139.410 1.00 19.40 351 ARG H CA 1
ATOM 14334 C C . ARG H 2 351 ? 75.231 63.897 138.028 1.00 19.74 351 ARG H C 1
ATOM 14335 O O . ARG H 2 351 ? 74.005 63.867 137.912 1.00 19.46 351 ARG H O 1
ATOM 14343 N N . LEU H 2 352 ? 76.058 63.902 136.987 1.00 20.21 352 LEU H N 1
ATOM 14344 C CA . LEU H 2 352 ? 75.565 63.901 135.611 1.00 20.77 352 LEU H CA 1
ATOM 14345 C C . LEU H 2 352 ? 74.815 62.612 135.281 1.00 21.16 352 LEU H C 1
ATOM 14346 O O . LEU H 2 352 ? 73.713 62.652 134.730 1.00 21.37 352 LEU H O 1
ATOM 14351 N N . GLU H 2 353 ? 75.416 61.474 135.619 1.00 21.55 353 GLU H N 1
ATOM 14352 C CA . GLU H 2 353 ? 74.787 60.175 135.395 1.00 22.13 353 GLU H CA 1
ATOM 14353 C C . GLU H 2 353 ? 73.432 60.080 136.090 1.00 22.38 353 GLU H C 1
ATOM 14354 O O . GLU H 2 353 ? 72.459 59.602 135.506 1.00 22.27 353 GLU H O 1
ATOM 14360 N N . ALA H 2 354 ? 73.377 60.543 137.336 1.00 22.48 354 ALA H N 1
ATOM 14361 C CA . ALA H 2 354 ? 72.153 60.491 138.131 1.00 22.64 354 ALA H CA 1
ATOM 14362 C C . ALA H 2 354 ? 71.065 61.417 137.590 1.00 22.93 354 ALA H C 1
ATOM 14363 O O . ALA H 2 354 ? 69.923 60.998 137.405 1.00 22.97 354 ALA H O 1
ATOM 14365 N N . GLN H 2 355 ? 71.423 62.674 137.343 1.00 23.14 355 GLN H N 1
ATOM 14366 C CA . GLN H 2 355 ? 70.470 63.657 136.831 1.00 23.61 355 GLN H CA 1
ATOM 14367 C C . GLN H 2 355 ? 69.811 63.177 135.542 1.00 23.82 355 GLN H C 1
ATOM 14368 O O . GLN H 2 355 ? 68.590 63.249 135.396 1.00 23.77 355 GLN H O 1
ATOM 14374 N N . ILE H 2 356 ? 70.627 62.695 134.609 1.00 24.09 356 ILE H N 1
ATOM 14375 C CA . ILE H 2 356 ? 70.132 62.228 133.317 1.00 24.50 356 ILE H CA 1
ATOM 14376 C C . ILE H 2 356 ? 69.284 60.963 133.463 1.00 24.83 356 ILE H C 1
ATOM 14377 O O . ILE H 2 356 ? 68.196 60.868 132.894 1.00 24.92 356 ILE H O 1
ATOM 14382 N N . ALA H 2 357 ? 69.778 60.008 134.246 1.00 25.21 357 ALA H N 1
ATOM 14383 C CA . ALA H 2 357 ? 69.078 58.742 134.455 1.00 25.57 357 ALA H CA 1
ATOM 14384 C C . ALA H 2 357 ? 67.706 58.941 135.093 1.00 25.88 357 ALA H C 1
ATOM 14385 O O . ALA H 2 357 ? 66.723 58.339 134.661 1.00 25.82 357 ALA H O 1
ATOM 14387 N N . ILE H 2 358 ? 67.645 59.792 136.114 1.00 26.25 358 ILE H N 1
ATOM 14388 C CA . ILE H 2 358 ? 66.414 59.999 136.877 1.00 26.74 358 ILE H CA 1
ATOM 14389 C C . ILE H 2 358 ? 65.368 60.792 136.090 1.00 27.25 358 ILE H C 1
ATOM 14390 O O . ILE H 2 358 ? 64.212 60.377 135.991 1.00 27.04 358 ILE H O 1
ATOM 14395 N N . ASN H 2 359 ? 65.778 61.928 135.530 1.00 27.86 359 ASN H N 1
ATOM 14396 C CA . ASN H 2 359 ? 64.872 62.759 134.736 1.00 28.71 359 ASN H CA 1
ATOM 14397 C C . ASN H 2 359 ? 64.246 62.004 133.568 1.00 29.39 359 ASN H C 1
ATOM 14398 O O . ASN H 2 359 ? 63.051 62.136 133.303 1.00 29.43 359 ASN H O 1
ATOM 14403 N N . THR H 2 360 ? 65.059 61.213 132.874 1.00 30.31 360 THR H N 1
ATOM 14404 C CA . THR H 2 360 ? 64.588 60.441 131.729 1.00 31.31 360 THR H CA 1
ATOM 14405 C C . THR H 2 360 ? 63.622 59.343 132.166 1.00 32.04 360 THR H C 1
ATOM 14406 O O . THR H 2 360 ? 62.624 59.078 131.497 1.00 32.07 360 THR H O 1
ATOM 14410 N N . LEU H 2 361 ? 63.924 58.717 133.300 1.00 33.08 361 LEU H N 1
ATOM 14411 C CA . LEU H 2 361 ? 63.075 57.671 133.857 1.00 34.06 361 LEU H CA 1
ATOM 14412 C C . LEU H 2 361 ? 61.692 58.203 134.218 1.00 34.85 361 LEU H C 1
ATOM 14413 O O . LEU H 2 361 ? 60.688 57.517 134.030 1.00 34.90 361 LEU H O 1
ATOM 14418 N N . LEU H 2 362 ? 61.644 59.425 134.740 1.00 35.84 362 LEU H N 1
ATOM 14419 C CA . LEU H 2 362 ? 60.378 60.046 135.116 1.00 36.89 362 LEU H CA 1
ATOM 14420 C C . LEU H 2 362 ? 59.640 60.589 133.895 1.00 37.76 362 LEU H C 1
ATOM 14421 O O . LEU H 2 362 ? 58.410 60.588 133.854 1.00 37.91 362 LEU H O 1
ATOM 14426 N N . GLN H 2 363 ? 60.400 61.056 132.908 1.00 38.76 363 GLN H N 1
ATOM 14427 C CA . GLN H 2 363 ? 59.832 61.516 131.641 1.00 39.88 363 GLN H CA 1
ATOM 14428 C C . GLN H 2 363 ? 59.096 60.376 130.942 1.00 40.57 363 GLN H C 1
ATOM 14429 O O . GLN H 2 363 ? 57.897 60.465 130.675 1.00 40.71 363 GLN H O 1
ATOM 14435 N N . ARG H 2 364 ? 59.825 59.305 130.649 1.00 41.37 364 ARG H N 1
ATOM 14436 C CA . ARG H 2 364 ? 59.211 58.054 130.234 1.00 42.30 364 ARG H CA 1
ATOM 14437 C C . ARG H 2 364 ? 58.660 57.348 131.471 1.00 42.96 364 ARG H C 1
ATOM 14438 O O . ARG H 2 364 ? 58.677 57.912 132.564 1.00 43.20 364 ARG H O 1
ATOM 14446 N N . MET H 2 365 ? 58.157 56.130 131.301 1.00 43.87 365 MET H N 1
ATOM 14447 C CA . MET H 2 365 ? 57.522 55.405 132.405 1.00 44.71 365 MET H CA 1
ATOM 14448 C C . MET H 2 365 ? 56.642 56.333 133.247 1.00 45.21 365 MET H C 1
ATOM 14449 O O . MET H 2 365 ? 56.944 56.592 134.414 1.00 45.29 365 MET H O 1
ATOM 14454 N N . PRO H 2 366 ? 55.543 56.830 132.654 1.00 45.74 366 PRO H N 1
ATOM 14455 C CA . PRO H 2 366 ? 54.707 57.880 133.241 1.00 46.13 366 PRO H CA 1
ATOM 14456 C C . PRO H 2 366 ? 54.089 57.496 134.586 1.00 46.49 366 PRO H C 1
ATOM 14457 O O . PRO H 2 366 ? 53.962 58.344 135.469 1.00 46.62 366 PRO H O 1
ATOM 14461 N N . SER H 2 367 ? 53.700 56.233 134.733 1.00 46.85 367 SER H N 1
ATOM 14462 C CA . SER H 2 367 ? 53.075 55.767 135.970 1.00 47.26 367 SER H CA 1
ATOM 14463 C C . SER H 2 367 ? 53.989 54.818 136.741 1.00 47.48 367 SER H C 1
ATOM 14464 O O . SER H 2 367 ? 53.651 53.654 136.955 1.00 47.54 367 SER H O 1
ATOM 14467 N N . LEU H 2 368 ? 55.146 55.324 137.155 1.00 47.75 368 LEU H N 1
ATOM 14468 C CA . LEU H 2 368 ? 56.137 54.506 137.844 1.00 48.04 368 LEU H CA 1
ATOM 14469 C C . LEU H 2 368 ? 55.707 54.207 139.276 1.00 48.21 368 LEU H C 1
ATOM 14470 O O . LEU H 2 368 ? 55.371 55.116 140.036 1.00 48.26 368 LEU H O 1
ATOM 14475 N N . ASN H 2 369 ? 55.720 52.929 139.638 1.00 48.50 369 ASN H N 1
ATOM 14476 C CA . ASN H 2 369 ? 55.425 52.517 141.005 1.00 48.80 369 ASN H CA 1
ATOM 14477 C C . ASN H 2 369 ? 56.366 51.420 141.492 1.00 48.99 369 ASN H C 1
ATOM 14478 O O . ASN H 2 369 ? 56.965 50.702 140.692 1.00 48.98 369 ASN H O 1
ATOM 14483 N N . LEU H 2 370 ? 56.491 51.296 142.810 1.00 20.00 370 LEU H N 1
ATOM 14484 C CA . LEU H 2 370 ? 57.241 50.199 143.409 1.00 20.00 370 LEU H CA 1
ATOM 14485 C C . LEU H 2 370 ? 56.524 48.868 143.210 1.00 20.00 370 LEU H C 1
ATOM 14486 O O . LEU H 2 370 ? 55.366 48.832 142.794 1.00 49.82 370 LEU H O 1
ATOM 14491 N N . ALA H 2 371 ? 57.219 47.776 143.512 1.00 50.10 371 ALA H N 1
ATOM 14492 C CA . ALA H 2 371 ? 56.690 46.439 143.266 1.00 50.40 371 ALA H CA 1
ATOM 14493 C C . ALA H 2 371 ? 55.784 45.987 144.406 1.00 50.64 371 ALA H C 1
ATOM 14494 O O . ALA H 2 371 ? 54.613 45.672 144.194 1.00 50.71 371 ALA H O 1
ATOM 14496 N N . ASP H 2 372 ? 56.334 45.956 145.616 1.00 50.93 372 ASP H N 1
ATOM 14497 C CA . ASP H 2 372 ? 55.592 45.490 146.785 1.00 51.14 372 ASP H CA 1
ATOM 14498 C C . ASP H 2 372 ? 55.949 46.286 148.037 1.00 51.23 372 ASP H C 1
ATOM 14499 O O . ASP H 2 372 ? 56.199 47.490 147.971 1.00 51.37 372 ASP H O 1
ATOM 14504 N N . GLU H 2 374 ? 61.164 49.830 149.395 1.00 41.32 374 GLU H N 1
ATOM 14505 C CA . GLU H 2 374 ? 62.151 49.845 150.468 1.00 41.31 374 GLU H CA 1
ATOM 14506 C C . GLU H 2 374 ? 63.046 48.611 150.396 1.00 41.09 374 GLU H C 1
ATOM 14507 O O . GLU H 2 374 ? 64.271 48.711 150.483 1.00 41.16 374 GLU H O 1
ATOM 14513 N N . TRP H 2 375 ? 62.417 47.451 150.237 1.00 40.79 375 TRP H N 1
ATOM 14514 C CA . TRP H 2 375 ? 63.119 46.187 150.015 1.00 40.30 375 TRP H CA 1
ATOM 14515 C C . TRP H 2 375 ? 64.199 45.884 151.046 1.00 39.68 375 TRP H C 1
ATOM 14516 O O . TRP H 2 375 ? 63.929 45.781 152.244 1.00 39.77 375 TRP H O 1
ATOM 14527 N N . ARG H 2 376 ? 65.430 45.770 150.558 1.00 38.69 376 ARG H N 1
ATOM 14528 C CA . ARG H 2 376 ? 66.478 45.036 151.245 1.00 37.76 376 ARG H CA 1
ATOM 14529 C C . ARG H 2 376 ? 67.831 45.667 150.935 1.00 36.83 376 ARG H C 1
ATOM 14530 O O . ARG H 2 376 ? 68.165 45.893 149.772 1.00 36.74 376 ARG H O 1
ATOM 14538 N N . TYR H 2 377 ? 68.600 45.959 151.977 1.00 35.65 377 TYR H N 1
ATOM 14539 C CA . TYR H 2 377 ? 69.916 46.562 151.803 1.00 34.56 377 TYR H CA 1
ATOM 14540 C C . TYR H 2 377 ? 71.022 45.518 151.886 1.00 33.90 377 TYR H C 1
ATOM 14541 O O . TYR H 2 377 ? 70.958 44.595 152.696 1.00 33.76 377 TYR H O 1
ATOM 14550 N N . ARG H 2 378 ? 72.027 45.665 151.028 1.00 33.11 378 ARG H N 1
ATOM 14551 C CA . ARG H 2 378 ? 73.233 44.851 151.106 1.00 32.36 378 ARG H CA 1
ATOM 14552 C C . ARG H 2 378 ? 73.924 45.056 152.452 1.00 31.81 378 ARG H C 1
ATOM 14553 O O . ARG H 2 378 ? 73.911 46.161 152.997 1.00 31.67 378 ARG H O 1
ATOM 14561 N N . PRO H 2 379 ? 74.517 43.984 153.000 1.00 31.30 379 PRO H N 1
ATOM 14562 C CA . PRO H 2 379 ? 75.186 44.041 154.298 1.00 30.83 379 PRO H CA 1
ATOM 14563 C C . PRO H 2 379 ? 76.472 44.865 154.253 1.00 30.36 379 PRO H C 1
ATOM 14564 O O . PRO H 2 379 ? 77.569 44.312 154.334 1.00 30.26 379 PRO H O 1
ATOM 14568 N N . LEU H 2 380 ? 76.326 46.179 154.111 1.00 29.74 380 LEU H N 1
ATOM 14569 C CA . LEU H 2 380 ? 77.455 47.101 154.162 1.00 29.15 380 LEU H CA 1
ATOM 14570 C C . LEU H 2 380 ? 77.102 48.287 155.054 1.00 28.84 380 LEU H C 1
ATOM 14571 O O . LEU H 2 380 ? 76.033 48.880 154.910 1.00 28.75 380 LEU H O 1
ATOM 14576 N N . PHE H 2 381 ? 77.993 48.623 155.981 1.00 28.53 381 PHE H N 1
ATOM 14577 C CA . PHE H 2 381 ? 77.735 49.712 156.923 1.00 28.22 381 PHE H CA 1
ATOM 14578 C C . PHE H 2 381 ? 78.378 51.026 156.486 1.00 27.82 381 PHE H C 1
ATOM 14579 O O . PHE H 2 381 ? 77.934 52.105 156.882 1.00 27.81 381 PHE H O 1
ATOM 14587 N N . GLY H 2 382 ? 79.426 50.931 155.674 1.00 27.24 382 GLY H N 1
ATOM 14588 C CA . GLY H 2 382 ? 80.111 52.114 155.164 1.00 26.73 382 GLY H CA 1
ATOM 14589 C C . GLY H 2 382 ? 79.464 52.635 153.896 1.00 26.42 382 GLY H C 1
ATOM 14590 O O . GLY H 2 382 ? 79.834 53.693 153.386 1.00 26.18 382 GLY H O 1
ATOM 14591 N N . PHE H 2 383 ? 78.501 51.878 153.382 1.00 26.07 383 PHE H N 1
ATOM 14592 C CA . PHE H 2 383 ? 77.766 52.265 152.187 1.00 25.92 383 PHE H CA 1
ATOM 14593 C C . PHE H 2 383 ? 76.281 51.989 152.373 1.00 25.98 383 PHE H C 1
ATOM 14594 O O . PHE H 2 383 ? 75.898 51.116 153.151 1.00 25.97 383 PHE H O 1
ATOM 14602 N N . ARG H 2 384 ? 75.447 52.748 151.672 1.00 26.16 384 ARG H N 1
ATOM 14603 C CA . ARG H 2 384 ? 74.011 52.501 151.679 1.00 26.37 384 ARG H CA 1
ATOM 14604 C C . ARG H 2 384 ? 73.564 51.977 150.319 1.00 26.66 384 ARG H C 1
ATOM 14605 O O . ARG H 2 384 ? 73.300 52.751 149.399 1.00 26.47 384 ARG H O 1
ATOM 14613 N N . ALA H 2 385 ? 73.488 50.653 150.205 1.00 27.23 385 ALA H N 1
ATOM 14614 C CA . ALA H 2 385 ? 73.324 49.993 148.913 1.00 27.74 385 ALA H CA 1
ATOM 14615 C C . ALA H 2 385 ? 72.173 48.994 148.927 1.00 28.26 385 ALA H C 1
ATOM 14616 O O . ALA H 2 385 ? 72.178 48.036 149.702 1.00 27.98 385 ALA H O 1
ATOM 14618 N N . LEU H 2 386 ? 71.192 49.220 148.058 1.00 28.96 386 LEU H N 1
ATOM 14619 C CA . LEU H 2 386 ? 70.059 48.311 147.920 1.00 29.81 386 LEU H CA 1
ATOM 14620 C C . LEU H 2 386 ? 70.462 47.026 147.200 1.00 30.37 386 LEU H C 1
ATOM 14621 O O . LEU H 2 386 ? 71.349 47.034 146.348 1.00 30.42 386 LEU H O 1
ATOM 14626 N N . GLU H 2 387 ? 69.808 45.924 147.557 1.00 31.28 387 GLU H N 1
ATOM 14627 C CA . GLU H 2 387 ? 70.019 44.645 146.883 1.00 32.11 387 GLU H CA 1
ATOM 14628 C C . GLU H 2 387 ? 69.369 44.657 145.505 1.00 32.51 387 GLU H C 1
ATOM 14629 O O . GLU H 2 387 ? 69.978 44.255 144.513 1.00 32.50 387 GLU H O 1
ATOM 14635 N N . GLU H 2 388 ? 68.123 45.116 145.457 1.00 33.06 388 GLU H N 1
ATOM 14636 C CA . GLU H 2 388 ? 67.379 45.219 144.208 1.00 33.80 388 GLU H CA 1
ATOM 14637 C C . GLU H 2 388 ? 66.302 46.290 144.325 1.00 33.94 388 GLU H C 1
ATOM 14638 O O . GLU H 2 388 ? 65.890 46.648 145.427 1.00 34.00 388 GLU H O 1
ATOM 14644 N N . LEU H 2 389 ? 65.854 46.805 143.185 1.00 34.34 389 LEU H N 1
ATOM 14645 C CA . LEU H 2 389 ? 64.790 47.801 143.161 1.00 34.71 389 LEU H CA 1
ATOM 14646 C C . LEU H 2 389 ? 63.795 47.512 142.037 1.00 35.01 389 LEU H C 1
ATOM 14647 O O . LEU H 2 389 ? 63.830 48.156 140.988 1.00 34.94 389 LEU H O 1
ATOM 14652 N N . PRO H 2 390 ? 62.909 46.526 142.252 1.00 35.38 390 PRO H N 1
ATOM 14653 C CA . PRO H 2 390 ? 61.891 46.175 141.267 1.00 35.70 390 PRO H CA 1
ATOM 14654 C C . PRO H 2 390 ? 60.763 47.202 141.225 1.00 36.03 390 PRO H C 1
ATOM 14655 O O . PRO H 2 390 ? 60.200 47.551 142.264 1.00 36.04 390 PRO H O 1
ATOM 14659 N N . VAL H 2 391 ? 60.451 47.692 140.030 1.00 36.44 391 VAL H N 1
ATOM 14660 C CA . VAL H 2 391 ? 59.377 48.664 139.859 1.00 36.80 391 VAL H CA 1
ATOM 14661 C C . VAL H 2 391 ? 58.435 48.249 138.733 1.00 37.05 391 VAL H C 1
ATOM 14662 O O . VAL H 2 391 ? 58.739 47.341 137.960 1.00 37.08 391 VAL H O 1
ATOM 14666 N N . THR H 2 392 ? 57.284 48.910 138.658 1.00 37.35 392 THR H N 1
ATOM 14667 C CA . THR H 2 392 ? 56.341 48.699 137.564 1.00 37.62 392 THR H CA 1
ATOM 14668 C C . THR H 2 392 ? 55.932 50.038 136.960 1.00 37.75 392 THR H C 1
ATOM 14669 O O . THR H 2 392 ? 56.106 51.086 137.584 1.00 37.77 392 THR H O 1
ATOM 14673 N N . PHE H 2 393 ? 55.392 50.000 135.745 1.00 37.93 393 PHE H N 1
ATOM 14674 C CA . PHE H 2 393 ? 54.956 51.216 135.063 1.00 38.13 393 PHE H CA 1
ATOM 14675 C C . PHE H 2 393 ? 53.886 50.934 134.010 1.00 38.18 393 PHE H C 1
ATOM 14676 O O . PHE H 2 393 ? 53.970 49.954 133.270 1.00 38.22 393 PHE H O 1
#

Organism: Escherichia coli (strain K12) (NCBI:txid83333)

Nearest PDB structures (foldseek):
  3ejb-assembly1_B  TM=1.003E+00  e=6.326E-63  Bacillus subtilis
  3ejb-assembly3_F  TM=1.002E+00  e=3.682E-60  Bacillus subtilis
  3ejd-assembly1_B  TM=1.001E+00  e=3.541E-59  Bacillus subtilis
  3ejd-assembly4_H  TM=1.000E+00  e=9.093E-59  Bacillus subtilis
  3ejd-assembly2_D  TM=1.001E+00  e=1.326E-58  Bacillus subtilis

Radius of gyration: 48.63 Å; Cα contacts (8 Å, |Δi|>4): 2786; chains: 8; bounding box: 98×130×154 Å

Foldseek 3Di:
DDDQDLLRLLQVLLCVLLVHDPVLLDFPDFCCPRSNQDPVSLVVSQVSVCVSLVHDDDPVQSVVDGTSVSSSVVSVVD/DVCLVPVQVVLVVQVVVPQFHFDADLRATFTEGLAQVQQQVLLADVLFAAAQLDDQPDCPLPLLSVLRCLELNRDHPPSNVLLLVLQLVCADPVNLVVLLVVLLVQLVVLCVVCLPVLKDWCQVSHLQSSLLVSLCVQAVNDPVCSVLLLVLLVLSVLSNFSPHDPVSSVVNSVSSVVQLVVQLVVLVVCLVPNDPHSSVSCVVDVADSSSSSSHSSVSSNCSRQQLSQLQQLLVVVCQVPVVVVVVCLVPLVLLLLSSLLSCLQAQQFQKDKTFRCAWDDDPRDIDGHGGIYIYGQNSNSQHCVVVVRRNDRDSPDPPRPGQSQHHHPPRNSNPSNSSSSNSSNSNVCCVSFVAKHFPPWDFDPGDRGSHTPITMIGGD/DDDDADLLLQLLVLLCVLLVHDSVPADQFAFCCPRSPADPVSLVVSQVSLCVVLVHDDDPVQSVVPGGNNSSSVVSD/DVLQVCLVPVQVVLVVQVVVPQFHFDDDLRAGFTEGLAQVQQQVLLADVLFAAAQLDPQPDCPLPLLSVLRCLELRRDHPPSNVLLLVLQLVCADPVNLVVCQVVLLVQQVVLCVVCVPVQKDWCQVSHLQVSLLVSLCVQAVPDPVCSVVLLVLLVLLVLCNFSPHDPVSSVVNSVSSVVQLVVQLVVLVVCVVPPDPHSSNSLCDDDVVHHDDSSSSSSHSNVSSNCSRQLLSQLQQLLVVVCQVVVVVVVVCLVPLVLLLLSSLLSCLQAQQFQKDKTARCAWDDDDNDIGHHGGIYIYGQNSNSQHCVQDPPSNDRDSVDPPRPGQSQHHHPSRHSNPSNSSSSNSSNSNVCCVSFVAKHFPAAFDSGDRGTHGPITMIGGD/DDDQDLLNQLQQLLCVLQVNGDDQQDQAAFVCPRSNQDPVSLVVSQVSLCVSLVHDDDPVQSVVDGGNNSVSVVSVVD/DCLVPVQVVLVVQVVVPQFHFDDDLRATFTEGLAQVQQQVLLADVLFAAAQLDDQPDCPLVLLNVLRCLELLRDHPPSNVVLLVLQLPCAPPVNLVVLQVVLLVQLVVLCVVCLPVQKDWCLVRHLQSSLLVSLCVQAVNDPVCSVLLLVLLVLSVLSNFSPDDPVSSVVNSVSSVVQQVVQLVVLVVCVVPNDPHSSVSCVVDPADSSSSSSHSSVSSNCSRQLLSQLQQLLVVVCQVPVVVVVVCLVPLVLLLLSSLLSCLQAQQFQKDKTFRCAWDDDRNDIDHHGGIYIYGQNSNSQHCVVPPVSNDRDSVGPDRPGQSQHHHPSRNSNPSNSSSSNSSNSNVCCNSFVAKHWPADFDPGDRGSHTPITMIGGD/DDDDADLLLQLLVLLCVLLVHDSVPFDQFAFCCPGSPQDPVSLVVSQVSLCVVLVHDDDPVQSVVQGTNNSSSVVSD/DVLQVCLLPVQVVLVVQVVVPQFHFDDDLRAGFTEGLAQVVQQVLLADVLFAAAQLDPQPDCPLPLLNLLSCLELRRDHPPSNVLLLVLQLVCADPVNLVVCLVVLLVVLVVLVVVCPPVQKDWCLVSHLQVSLLVSLCVQAVPDPVCSVVLLVLLVLQVLCNFSPHDPVSSVVNSVSSVVLQVVQLVVLVVCVVPPDNHSSVSQCVADDVHHDDSSSSSSHSSVSSNCSRQLLSQLQQLLVVVCQVPVVNVVVCLVPLVLLLLSSLLSCLQAQQFQKDKTARCAWDDDPNDIDHHGGIYIYGQNSNSQHCVVPVRSNDRDSVDPPRPGQSQHHHPSRHSNPSNSSSSNSSNSNVCCNPPVPKHFDVSAAFDSGDRGSHGPITMIGD

B-factor: mean 28.91, std 7.83, range [11.06, 71.18]

GO terms:
  GO:0005515 protein binding (F, IPI)
  GO:0005829 cytosol (C, IDA)
  GO:0005737 cytoplasm (C, IDA)
  GO:0000035 acyl binding (F, IDA)
  GO:0000036 acyl carrier activity (F, IDA)
  GO:0031177 phosphopantetheine binding (F, IMP)
  GO:0009410 response to xenobiotic stimulus (P, IMP)
  GO:0006633 fatty acid biosynthetic process (P, IMP)
  GO:0008610 lipid biosynthetic process (P, IMP)
  GO:0009245 lipid A biosynthetic process (P, IMP)
  GO:0000035 acyl binding (F, IMP)
  GO:0008289 lipid binding (F, IMP)
  GO:0005737 cytoplasm (C, HDA)

CATH classification: 1.10.1200.10